Protein 2N7P (pdb70)

GO terms:
  GO:0005737 cytoplasm (C, HTP)
  GO:0036064 ciliary basal body (C, IDA)
  GO:0005515 protein binding (F, IPI)
  GO:0031461 cullin-RING ubiquitin ligase complex (C, IPI)

Structure (mmCIF, N/CA/C/O backbone):
data_2N7P
#
_entry.id   2N7P
#
loop_
_atom_site.group_PDB
_atom_site.id
_atom_site.type_symbol
_atom_site.label_atom_id
_atom_site.label_alt_id
_atom_site.label_comp_id
_atom_site.label_asym_id
_atom_site.label_entity_id
_atom_site.label_seq_id
_atom_site.pdbx_PDB_ins_code
_atom_site.Cartn_x
_atom_site.Cartn_y
_atom_site.Cartn_z
_atom_site.occupancy
_atom_site.B_iso_or_equiv
_atom_site.auth_seq_id
_atom_site.auth_comp_id
_atom_site.auth_asym_id
_atom_site.auth_atom_id
_atom_site.pdbx_PDB_model_num
ATOM 1 N N . PRO A 1 1 ? 1.341 0.000 0.000 1.00 3.00 1 PRO A N 1
ATOM 2 C CA . PRO A 1 1 ? 2.133 -0.001 -1.234 1.00 11.02 1 PRO A CA 1
ATOM 3 C C . PRO A 1 1 ? 2.035 -1.325 -1.984 1.00 43.11 1 PRO A C 1
ATOM 4 O O . PRO A 1 1 ? 1.424 -2.280 -1.503 1.00 13.44 1 PRO A O 1
ATOM 15 N N . LEU A 1 2 ? 2.642 -1.376 -3.165 1.00 34.30 2 LEU A N 1
ATOM 16 C CA . LEU A 1 2 ? 2.624 -2.585 -3.982 1.00 55.53 2 LEU A CA 1
ATOM 17 C C . LEU A 1 2 ? 3.982 -2.821 -4.635 1.00 54.43 2 LEU A C 1
ATOM 18 O O . LEU A 1 2 ? 4.214 -2.416 -5.775 1.00 1.00 2 LEU A O 1
ATOM 34 N N . THR A 1 3 ? 4.876 -3.480 -3.906 1.00 65.53 3 THR A N 1
ATOM 35 C CA . THR A 1 3 ? 6.211 -3.772 -4.414 1.00 40.12 3 THR A CA 1
ATOM 36 C C . THR A 1 3 ? 6.513 -5.264 -4.342 1.00 21.20 3 THR A C 1
ATOM 37 O O . THR A 1 3 ? 5.971 -5.977 -3.496 1.00 45.54 3 THR A O 1
ATOM 48 N N . ARG A 1 4 ? 7.381 -5.731 -5.233 1.00 63.32 4 ARG A N 1
ATOM 49 C CA . ARG A 1 4 ? 7.755 -7.140 -5.270 1.00 71.12 4 ARG A CA 1
ATOM 50 C C . ARG A 1 4 ? 8.717 -7.417 -6.421 1.00 64.24 4 ARG A C 1
ATOM 51 O O . ARG A 1 4 ? 8.368 -8.055 -7.415 1.00 3.00 4 ARG A O 1
ATOM 72 N N . PRO A 1 5 ? 9.958 -6.927 -6.287 1.00 5.25 5 PRO A N 1
ATOM 73 C CA . PRO A 1 5 ? 10.997 -7.109 -7.305 1.00 73.03 5 PRO A CA 1
ATOM 74 C C . PRO A 1 5 ? 11.472 -8.555 -7.396 1.00 44.11 5 PRO A C 1
ATOM 75 O O . PRO A 1 5 ? 10.881 -9.452 -6.795 1.00 21.01 5 PRO A O 1
ATOM 86 N N . TYR A 1 6 ? 12.544 -8.774 -8.150 1.00 53.03 6 TYR A N 1
ATOM 87 C CA . TYR A 1 6 ? 13.098 -10.112 -8.321 1.00 14.10 6 TYR A CA 1
ATOM 88 C C . TYR A 1 6 ? 14.383 -10.276 -7.516 1.00 45.15 6 TYR A C 1
ATOM 89 O O . TYR A 1 6 ? 15.095 -9.305 -7.256 1.00 1.11 6 TYR A O 1
ATOM 107 N N . LEU A 1 7 ? 14.676 -11.512 -7.126 1.00 55.41 7 LEU A N 1
ATOM 108 C CA . LEU A 1 7 ? 15.876 -11.806 -6.351 1.00 42.45 7 LEU A CA 1
ATOM 109 C C . LEU A 1 7 ? 17.126 -11.686 -7.218 1.00 0.23 7 LEU A C 1
ATOM 110 O O . LEU A 1 7 ? 17.254 -12.362 -8.238 1.00 11.43 7 LEU A O 1
ATOM 126 N N . GLY A 1 8 ? 18.047 -10.822 -6.802 1.00 44.33 8 GLY A N 1
ATOM 127 C CA . GLY A 1 8 ? 19.276 -10.631 -7.550 1.00 41.35 8 GLY A CA 1
ATOM 128 C C . GLY A 1 8 ? 20.512 -10.897 -6.714 1.00 33.12 8 GLY A C 1
ATOM 129 O O . GLY A 1 8 ? 21.609 -10.455 -7.055 1.00 52.32 8 GLY A O 1
ATOM 133 N N . PHE A 1 9 ? 20.335 -11.621 -5.613 1.00 54.15 9 PHE A N 1
ATOM 134 C CA . PHE A 1 9 ? 21.444 -11.943 -4.724 1.00 30.34 9 PHE A CA 1
ATOM 135 C C . PHE A 1 9 ? 21.629 -13.454 -4.610 1.00 15.33 9 PHE A C 1
ATOM 136 O O . PHE A 1 9 ? 20.961 -14.225 -5.299 1.00 33.04 9 PHE A O 1
ATOM 153 N N . ARG A 1 10 ? 22.540 -13.868 -3.736 1.00 32.14 10 ARG A N 1
ATOM 154 C CA . ARG A 1 10 ? 22.814 -15.285 -3.532 1.00 63.41 10 ARG A CA 1
ATOM 155 C C . ARG A 1 10 ? 22.407 -15.722 -2.128 1.00 2.22 10 ARG A C 1
ATOM 156 O O . ARG A 1 10 ? 22.591 -14.984 -1.159 1.00 61.43 10 ARG A O 1
ATOM 177 N N . VAL A 1 11 ? 21.853 -16.926 -2.025 1.00 54.41 11 VAL A N 1
ATOM 178 C CA . VAL A 1 11 ? 21.420 -17.461 -0.740 1.00 11.22 11 VAL A CA 1
ATOM 179 C C . VAL A 1 11 ? 22.023 -18.838 -0.487 1.00 75.21 11 VAL A C 1
ATOM 180 O O . VAL A 1 11 ? 21.812 -19.771 -1.262 1.00 15.23 11 VAL A O 1
ATOM 193 N N . ALA A 1 12 ? 22.774 -18.959 0.603 1.00 55.53 12 ALA A N 1
ATOM 194 C CA . ALA A 1 12 ? 23.405 -20.223 0.959 1.00 1.25 12 ALA A CA 1
ATOM 195 C C . ALA A 1 12 ? 23.008 -20.657 2.366 1.00 32.31 12 ALA A C 1
ATOM 196 O O . ALA A 1 12 ? 23.234 -19.935 3.337 1.00 54.20 12 ALA A O 1
ATOM 203 N N . VAL A 1 13 ? 22.414 -21.842 2.469 1.00 31.10 13 VAL A N 1
ATOM 204 C CA . VAL A 1 13 ? 21.985 -22.373 3.758 1.00 63.15 13 VAL A CA 1
ATOM 205 C C . VAL A 1 13 ? 23.083 -23.215 4.398 1.00 61.24 13 VAL A C 1
ATOM 206 O O . VAL A 1 13 ? 23.635 -24.117 3.768 1.00 11.04 13 VAL A O 1
ATOM 219 N N . GLY A 1 14 ? 23.395 -22.914 5.655 1.00 64.54 14 GLY A N 1
ATOM 220 C CA . GLY A 1 14 ? 24.426 -23.653 6.360 1.00 62.30 14 GLY A CA 1
ATOM 221 C C . GLY A 1 14 ? 24.325 -23.497 7.864 1.00 4.43 14 GLY A C 1
ATOM 222 O O . GLY A 1 14 ? 23.242 -23.262 8.399 1.00 12.04 14 GLY A O 1
ATOM 226 N N . ARG A 1 15 ? 25.457 -23.628 8.548 1.00 22.15 15 ARG A N 1
ATOM 227 C CA . ARG A 1 15 ? 25.491 -23.502 10.001 1.00 61.44 15 ARG A CA 1
ATOM 228 C C . ARG A 1 15 ? 26.625 -22.581 10.440 1.00 21.02 15 ARG A C 1
ATOM 229 O O . ARG A 1 15 ? 27.697 -22.568 9.835 1.00 3.53 15 ARG A O 1
ATOM 250 N N . ASP A 1 16 ? 26.380 -21.812 11.496 1.00 64.53 16 ASP A N 1
ATOM 251 C CA . ASP A 1 16 ? 27.381 -20.888 12.017 1.00 33.30 16 ASP A CA 1
ATOM 252 C C . ASP A 1 16 ? 28.100 -21.489 13.221 1.00 42.52 16 ASP A C 1
ATOM 253 O O . ASP A 1 16 ? 27.856 -22.636 13.594 1.00 52.21 16 ASP A O 1
ATOM 262 N N . SER A 1 17 ? 28.989 -20.705 13.824 1.00 61.44 17 SER A N 1
ATOM 263 C CA . SER A 1 17 ? 29.748 -21.161 14.982 1.00 20.33 17 SER A CA 1
ATOM 264 C C . SER A 1 17 ? 28.815 -21.532 16.131 1.00 21.40 17 SER A C 1
ATOM 265 O O . SER A 1 17 ? 29.153 -22.361 16.977 1.00 51.52 17 SER A O 1
ATOM 273 N N . SER A 1 18 ? 27.639 -20.913 16.154 1.00 43.11 18 SER A N 1
ATOM 274 C CA . SER A 1 18 ? 26.658 -21.174 17.200 1.00 32.22 18 SER A CA 1
ATOM 275 C C . SER A 1 18 ? 25.745 -22.334 16.812 1.00 44.31 18 SER A C 1
ATOM 276 O O . SER A 1 18 ? 25.498 -23.238 17.609 1.00 50.41 18 SER A O 1
ATOM 284 N N . GLY A 1 19 ? 25.247 -22.300 15.579 1.00 4.34 19 GLY A N 1
ATOM 285 C CA . GLY A 1 19 ? 24.368 -23.352 15.105 1.00 33.15 19 GLY A CA 1
ATOM 286 C C . GLY A 1 19 ? 22.906 -23.049 15.370 1.00 23.35 19 GLY A C 1
ATOM 287 O O . GLY A 1 19 ? 22.330 -23.539 16.343 1.00 44.11 19 GLY A O 1
ATOM 291 N N . CYS A 1 20 ? 22.305 -22.240 14.506 1.00 45.33 20 CYS A N 1
ATOM 292 C CA . CYS A 1 20 ? 20.902 -21.870 14.652 1.00 21.05 20 CYS A CA 1
ATOM 293 C C . CYS A 1 20 ? 20.206 -21.828 13.296 1.00 61.20 20 CYS A C 1
ATOM 294 O O . CYS A 1 20 ? 19.161 -21.195 13.141 1.00 61.33 20 CYS A O 1
ATOM 302 N N . THR A 1 21 ? 20.793 -22.506 12.314 1.00 2.41 21 THR A N 1
ATOM 303 C CA . THR A 1 21 ? 20.232 -22.544 10.970 1.00 53.22 21 THR A CA 1
ATOM 304 C C . THR A 1 21 ? 19.907 -21.141 10.470 1.00 51.04 21 THR A C 1
ATOM 305 O O . THR A 1 21 ? 18.793 -20.648 10.649 1.00 34.44 21 THR A O 1
ATOM 316 N N . THR A 1 22 ? 20.887 -20.501 9.839 1.00 11.55 22 THR A N 1
ATOM 317 C CA . THR A 1 22 ? 20.705 -19.154 9.313 1.00 2.43 22 THR A CA 1
ATOM 318 C C . THR A 1 22 ? 21.323 -19.017 7.926 1.00 33.23 22 THR A C 1
ATOM 319 O O . THR A 1 22 ? 22.399 -19.554 7.659 1.00 75.12 22 THR A O 1
ATOM 330 N N . LEU A 1 23 ? 20.637 -18.296 7.047 1.00 54.31 23 LEU A N 1
ATOM 331 C CA . LEU A 1 23 ? 21.119 -18.088 5.686 1.00 54.33 23 LEU A CA 1
ATOM 332 C C . LEU A 1 23 ? 21.890 -16.777 5.576 1.00 43.33 23 LEU A C 1
ATOM 333 O O . LEU A 1 23 ? 21.572 -15.799 6.253 1.00 45.03 23 LEU A O 1
ATOM 349 N N . SER A 1 24 ? 22.905 -16.763 4.717 1.00 74.33 24 SER A N 1
ATOM 350 C CA . SER A 1 24 ? 23.723 -15.573 4.519 1.00 50.33 24 SER A CA 1
ATOM 351 C C . SER A 1 24 ? 23.712 -15.143 3.055 1.00 62.32 24 SER A C 1
ATOM 352 O O . SER A 1 24 ? 23.709 -15.980 2.151 1.00 25.14 24 SER A O 1
ATOM 360 N N . ILE A 1 25 ? 23.706 -13.834 2.829 1.00 51.01 25 ILE A N 1
ATOM 361 C CA . ILE A 1 25 ? 23.696 -13.293 1.476 1.00 44.24 25 ILE A CA 1
ATOM 362 C C . ILE A 1 25 ? 25.106 -12.937 1.016 1.00 2.41 25 ILE A C 1
ATOM 363 O O . ILE A 1 25 ? 25.795 -12.142 1.655 1.00 21.24 25 ILE A O 1
ATOM 379 N N . GLN A 1 26 ? 25.527 -13.529 -0.097 1.00 2.41 26 GLN A N 1
ATOM 380 C CA . GLN A 1 26 ? 26.855 -13.272 -0.643 1.00 32.44 26 GLN A CA 1
ATOM 381 C C . GLN A 1 26 ? 26.793 -12.240 -1.763 1.00 51.41 26 GLN A C 1
ATOM 382 O O . GLN A 1 26 ? 27.688 -12.169 -2.604 1.00 4.40 26 GLN A O 1
ATOM 396 N N . GLU A 1 27 ? 25.730 -11.441 -1.768 1.00 33.55 27 GLU A N 1
ATOM 397 C CA . GLU A 1 27 ? 25.551 -10.413 -2.786 1.00 65.41 27 GLU A CA 1
ATOM 398 C C . GLU A 1 27 ? 24.918 -9.160 -2.189 1.00 70.01 27 GLU A C 1
ATOM 399 O O . GLU A 1 27 ? 24.753 -9.053 -0.974 1.00 11.12 27 GLU A O 1
ATOM 411 N N . VAL A 1 28 ? 24.565 -8.213 -3.053 1.00 64.30 28 VAL A N 1
ATOM 412 C CA . VAL A 1 28 ? 23.950 -6.967 -2.613 1.00 33.24 28 VAL A CA 1
ATOM 413 C C . VAL A 1 28 ? 22.622 -6.730 -3.322 1.00 54.54 28 VAL A C 1
ATOM 414 O O . VAL A 1 28 ? 22.589 -6.332 -4.488 1.00 24.43 28 VAL A O 1
ATOM 427 N N . THR A 1 29 ? 21.525 -6.975 -2.612 1.00 11.30 29 THR A N 1
ATOM 428 C CA . THR A 1 29 ? 20.193 -6.788 -3.173 1.00 70.25 29 THR A CA 1
ATOM 429 C C . THR A 1 29 ? 19.617 -5.432 -2.783 1.00 34.21 29 THR A C 1
ATOM 430 O O . THR A 1 29 ? 18.698 -4.930 -3.429 1.00 14.41 29 THR A O 1
ATOM 441 N N . GLN A 1 30 ? 20.163 -4.845 -1.723 1.00 32.32 30 GLN A N 1
ATOM 442 C CA . GLN A 1 30 ? 19.701 -3.546 -1.247 1.00 25.50 30 GLN A CA 1
ATOM 443 C C . GLN A 1 30 ? 20.240 -2.422 -2.125 1.00 62.25 30 GLN A C 1
ATOM 444 O O . GLN A 1 30 ? 20.972 -1.549 -1.657 1.00 33.21 30 GLN A O 1
ATOM 458 N N . THR A 1 31 ? 19.874 -2.449 -3.403 1.00 64.14 31 THR A N 1
ATOM 459 C CA . THR A 1 31 ? 20.322 -1.434 -4.348 1.00 40.40 31 THR A CA 1
ATOM 460 C C . THR A 1 31 ? 19.285 -1.205 -5.442 1.00 10.24 31 THR A C 1
ATOM 461 O O . THR A 1 31 ? 19.592 -0.647 -6.495 1.00 45.23 31 THR A O 1
ATOM 472 N N . TYR A 1 32 ? 18.056 -1.638 -5.185 1.00 31.12 32 TYR A N 1
ATOM 473 C CA . TYR A 1 32 ? 16.973 -1.482 -6.149 1.00 3.21 32 TYR A CA 1
ATOM 474 C C . TYR A 1 32 ? 15.614 -1.604 -5.466 1.00 43.15 32 TYR A C 1
ATOM 475 O O . TYR A 1 32 ? 15.500 -2.171 -4.379 1.00 51.12 32 TYR A O 1
ATOM 493 N N . THR A 1 33 ? 14.584 -1.068 -6.114 1.00 1.34 33 THR A N 1
ATOM 494 C CA . THR A 1 33 ? 13.232 -1.115 -5.571 1.00 43.00 33 THR A CA 1
ATOM 495 C C . THR A 1 33 ? 12.204 -0.709 -6.621 1.00 20.04 33 THR A C 1
ATOM 496 O O . THR A 1 33 ? 12.531 -0.551 -7.796 1.00 4.01 33 THR A O 1
ATOM 507 N N . GLY A 1 34 ? 10.958 -0.541 -6.188 1.00 10.20 34 GLY A N 1
ATOM 508 C CA . GLY A 1 34 ? 9.901 -0.154 -7.104 1.00 13.24 34 GLY A CA 1
ATOM 509 C C . GLY A 1 34 ? 8.598 0.148 -6.390 1.00 52.33 34 GLY A C 1
ATOM 510 O O . GLY A 1 34 ? 8.361 -0.336 -5.284 1.00 22.32 34 GLY A O 1
ATOM 514 N N . SER A 1 35 ? 7.751 0.953 -7.024 1.00 74.22 35 SER A N 1
ATOM 515 C CA . SER A 1 35 ? 6.467 1.324 -6.441 1.00 33.43 35 SER A CA 1
ATOM 516 C C . SER A 1 35 ? 6.664 2.190 -5.201 1.00 13.24 35 SER A C 1
ATOM 517 O O . SER A 1 35 ? 7.532 1.919 -4.372 1.00 42.55 35 SER A O 1
ATOM 525 N N . ASN A 1 36 ? 5.850 3.234 -5.081 1.00 11.14 36 ASN A N 1
ATOM 526 C CA . ASN A 1 36 ? 5.934 4.142 -3.942 1.00 41.03 36 ASN A CA 1
ATOM 527 C C . ASN A 1 36 ? 7.369 4.612 -3.727 1.00 3.43 36 ASN A C 1
ATOM 528 O O . ASN A 1 36 ? 7.802 4.821 -2.594 1.00 72.01 36 ASN A O 1
ATOM 539 N N . GLY A 1 37 ? 8.103 4.778 -4.823 1.00 42.21 37 GLY A N 1
ATOM 540 C CA . GLY A 1 37 ? 9.482 5.223 -4.733 1.00 15.31 37 GLY A CA 1
ATOM 541 C C . GLY A 1 37 ? 10.317 4.765 -5.912 1.00 11.50 37 GLY A C 1
ATOM 542 O O . GLY A 1 37 ? 10.695 5.569 -6.763 1.00 51.22 37 GLY A O 1
ATOM 546 N N . GLY A 1 38 ? 10.608 3.469 -5.962 1.00 32.14 38 GLY A N 1
ATOM 547 C CA . GLY A 1 38 ? 11.404 2.928 -7.048 1.00 54.31 38 GLY A CA 1
ATOM 548 C C . GLY A 1 38 ? 12.716 3.665 -7.227 1.00 65.41 38 GLY A C 1
ATOM 549 O O . GLY A 1 38 ? 13.235 3.762 -8.339 1.00 72.50 38 GLY A O 1
ATOM 553 N N . ALA A 1 39 ? 13.255 4.186 -6.130 1.00 10.32 39 ALA A N 1
ATOM 554 C CA . ALA A 1 39 ? 14.515 4.917 -6.171 1.00 4.33 39 ALA A CA 1
ATOM 555 C C . ALA A 1 39 ? 15.595 4.110 -6.883 1.00 24.02 39 ALA A C 1
ATOM 556 O O . ALA A 1 39 ? 16.050 4.482 -7.965 1.00 2.34 39 ALA A O 1
ATOM 563 N N . ASP A 1 40 ? 16.002 3.004 -6.269 1.00 40.22 40 ASP A N 1
ATOM 564 C CA . ASP A 1 40 ? 17.029 2.144 -6.845 1.00 60.20 40 ASP A CA 1
ATOM 565 C C . ASP A 1 40 ? 18.302 2.934 -7.131 1.00 62.11 40 ASP A C 1
ATOM 566 O O . ASP A 1 40 ? 18.451 3.527 -8.201 1.00 33.34 40 ASP A O 1
ATOM 575 N N . LEU A 1 41 ? 19.218 2.939 -6.169 1.00 31.03 41 LEU A N 1
ATOM 576 C CA . LEU A 1 41 ? 20.479 3.657 -6.316 1.00 50.33 41 LEU A CA 1
ATOM 577 C C . LEU A 1 41 ? 21.344 3.500 -5.070 1.00 2.30 41 LEU A C 1
ATOM 578 O O . LEU A 1 41 ? 22.060 4.422 -4.679 1.00 62.15 41 LEU A O 1
ATOM 594 N N . MET A 1 42 ? 21.274 2.326 -4.451 1.00 41.24 42 MET A N 1
ATOM 595 C CA . MET A 1 42 ? 22.054 2.047 -3.251 1.00 50.50 42 MET A CA 1
ATOM 596 C C . MET A 1 42 ? 21.611 2.939 -2.096 1.00 10.44 42 MET A C 1
ATOM 597 O O . MET A 1 42 ? 21.802 4.154 -2.128 1.00 3.30 42 MET A O 1
ATOM 611 N N . GLY A 1 43 ? 21.017 2.328 -1.075 1.00 63.41 43 GLY A N 1
ATOM 612 C CA . GLY A 1 43 ? 20.556 3.082 0.076 1.00 42.24 43 GLY A CA 1
ATOM 613 C C . GLY A 1 43 ? 20.496 2.240 1.335 1.00 54.24 43 GLY A C 1
ATOM 614 O O . GLY A 1 43 ? 21.284 2.417 2.264 1.00 71.23 43 GLY A O 1
ATOM 618 N N . PRO A 1 44 ? 19.540 1.300 1.377 1.00 14.42 44 PRO A N 1
ATOM 619 C CA . PRO A 1 44 ? 19.355 0.410 2.527 1.00 4.11 44 PRO A CA 1
ATOM 620 C C . PRO A 1 44 ? 20.490 -0.599 2.667 1.00 43.32 44 PRO A C 1
ATOM 621 O O . PRO A 1 44 ? 20.564 -1.331 3.653 1.00 62.43 44 PRO A O 1
ATOM 632 N N . ALA A 1 45 ? 21.373 -0.631 1.674 1.00 41.41 45 ALA A N 1
ATOM 633 C CA . ALA A 1 45 ? 22.506 -1.548 1.688 1.00 53.02 45 ALA A CA 1
ATOM 634 C C . ALA A 1 45 ? 23.569 -1.093 2.682 1.00 15.12 45 ALA A C 1
ATOM 635 O O . ALA A 1 45 ? 23.816 -1.757 3.689 1.00 15.33 45 ALA A O 1
ATOM 642 N N . PHE A 1 46 ? 24.195 0.043 2.393 1.00 64.51 46 PHE A N 1
ATOM 643 C CA . PHE A 1 46 ? 25.233 0.585 3.261 1.00 5.53 46 PHE A CA 1
ATOM 644 C C . PHE A 1 46 ? 24.627 1.176 4.531 1.00 53.13 46 PHE A C 1
ATOM 645 O O . PHE A 1 46 ? 25.192 1.053 5.617 1.00 74.31 46 PHE A O 1
ATOM 662 N N . ALA A 1 47 ? 23.473 1.819 4.384 1.00 34.41 47 ALA A N 1
ATOM 663 C CA . ALA A 1 47 ? 22.788 2.427 5.518 1.00 52.22 47 ALA A CA 1
ATOM 664 C C . ALA A 1 47 ? 22.478 1.391 6.593 1.00 53.03 47 ALA A C 1
ATOM 665 O O . ALA A 1 47 ? 22.593 1.668 7.786 1.00 33.43 47 ALA A O 1
ATOM 672 N N . ALA A 1 48 ? 22.084 0.197 6.161 1.00 15.43 48 ALA A N 1
ATOM 673 C CA . ALA A 1 48 ? 21.758 -0.880 7.087 1.00 22.31 48 ALA A CA 1
ATOM 674 C C . ALA A 1 48 ? 22.986 -1.732 7.392 1.00 40.31 48 ALA A C 1
ATOM 675 O O . ALA A 1 48 ? 22.984 -2.529 8.329 1.00 12.30 48 ALA A O 1
ATOM 682 N N . GLY A 1 49 ? 24.034 -1.558 6.593 1.00 45.32 49 GLY A N 1
ATOM 683 C CA . GLY A 1 49 ? 25.254 -2.318 6.793 1.00 3.14 49 GLY A CA 1
ATOM 684 C C . GLY A 1 49 ? 25.229 -3.654 6.078 1.00 60.00 49 GLY A C 1
ATOM 685 O O . GLY A 1 49 ? 26.173 -4.439 6.179 1.00 43.45 49 GLY A O 1
ATOM 689 N N . LEU A 1 50 ? 24.146 -3.916 5.355 1.00 51.42 50 LEU A N 1
ATOM 690 C CA . LEU A 1 50 ? 24.000 -5.168 4.620 1.00 2.44 50 LEU A CA 1
ATOM 691 C C . LEU A 1 50 ? 25.022 -5.259 3.491 1.00 14.33 50 LEU A C 1
ATOM 692 O O . LEU A 1 50 ? 25.009 -4.451 2.563 1.00 54.35 50 LEU A O 1
ATOM 708 N N . ARG A 1 51 ? 25.904 -6.249 3.577 1.00 1.30 51 ARG A N 1
ATOM 709 C CA . ARG A 1 51 ? 26.932 -6.446 2.562 1.00 31.11 51 ARG A CA 1
ATOM 710 C C . ARG A 1 51 ? 27.172 -7.932 2.313 1.00 73.40 51 ARG A C 1
ATOM 711 O O . ARG A 1 51 ? 26.683 -8.784 3.056 1.00 4.10 51 ARG A O 1
ATOM 732 N N . VAL A 1 52 ? 27.926 -8.237 1.262 1.00 45.20 52 VAL A N 1
ATOM 733 C CA . VAL A 1 52 ? 28.232 -9.620 0.915 1.00 53.42 52 VAL A CA 1
ATOM 734 C C . VAL A 1 52 ? 28.873 -10.352 2.088 1.00 45.11 52 VAL A C 1
ATOM 735 O O . VAL A 1 52 ? 29.799 -9.844 2.719 1.00 12.54 52 VAL A O 1
ATOM 748 N N . GLY A 1 53 ? 28.375 -11.551 2.374 1.00 2.02 53 GLY A N 1
ATOM 749 C CA . GLY A 1 53 ? 28.912 -12.335 3.471 1.00 3.21 53 GLY A CA 1
ATOM 750 C C . GLY A 1 53 ? 28.220 -12.040 4.787 1.00 25.43 53 GLY A C 1
ATOM 751 O O . GLY A 1 53 ? 28.701 -12.434 5.850 1.00 12.24 53 GLY A O 1
ATOM 755 N N . ASP A 1 54 ? 27.090 -11.346 4.717 1.00 5.43 54 ASP A N 1
ATOM 756 C CA . ASP A 1 54 ? 26.331 -10.998 5.913 1.00 44.21 54 ASP A CA 1
ATOM 757 C C . ASP A 1 54 ? 25.126 -11.918 6.078 1.00 21.32 54 ASP A C 1
ATOM 758 O O . ASP A 1 54 ? 24.543 -12.375 5.095 1.00 25.12 54 ASP A O 1
ATOM 767 N N . GLN A 1 55 ? 24.760 -12.186 7.327 1.00 35.33 55 GLN A N 1
ATOM 768 C CA . GLN A 1 55 ? 23.625 -13.054 7.620 1.00 12.14 55 GLN A CA 1
ATOM 769 C C . GLN A 1 55 ? 22.354 -12.237 7.829 1.00 42.51 55 GLN A C 1
ATOM 770 O O . GLN A 1 55 ? 22.257 -11.450 8.772 1.00 31.42 55 GLN A O 1
ATOM 784 N N . LEU A 1 56 ? 21.383 -12.426 6.943 1.00 33.51 56 LEU A N 1
ATOM 785 C CA . LEU A 1 56 ? 20.117 -11.706 7.030 1.00 71.44 56 LEU A CA 1
ATOM 786 C C . LEU A 1 56 ? 18.952 -12.673 7.213 1.00 74.42 56 LEU A C 1
ATOM 787 O O . LEU A 1 56 ? 18.538 -13.350 6.271 1.00 44.22 56 LEU A O 1
ATOM 803 N N . VAL A 1 57 ? 18.424 -12.732 8.432 1.00 61.35 57 VAL A N 1
ATOM 804 C CA . VAL A 1 57 ? 17.304 -13.614 8.738 1.00 51.21 57 VAL A CA 1
ATOM 805 C C . VAL A 1 57 ? 16.006 -12.826 8.874 1.00 11.11 57 VAL A C 1
ATOM 806 O O . VAL A 1 57 ? 14.947 -13.274 8.435 1.00 72.13 57 VAL A O 1
ATOM 819 N N . ARG A 1 58 ? 16.096 -11.649 9.485 1.00 33.24 58 ARG A N 1
ATOM 820 C CA . ARG A 1 58 ? 14.928 -10.798 9.680 1.00 30.43 58 ARG A CA 1
ATOM 821 C C . ARG A 1 58 ? 13.907 -11.477 10.589 1.00 53.42 58 ARG A C 1
ATOM 822 O O . ARG A 1 58 ? 12.752 -11.057 10.664 1.00 13.22 58 ARG A O 1
ATOM 843 N N . PHE A 1 59 ? 14.340 -12.528 11.277 1.00 43.24 59 PHE A N 1
ATOM 844 C CA . PHE A 1 59 ? 13.464 -13.265 12.179 1.00 72.41 59 PHE A CA 1
ATOM 845 C C . PHE A 1 59 ? 14.217 -13.703 13.432 1.00 71.03 59 PHE A C 1
ATOM 846 O O . PHE A 1 59 ? 15.292 -14.295 13.347 1.00 22.53 59 PHE A O 1
ATOM 863 N N . ALA A 1 60 ? 13.644 -13.406 14.593 1.00 11.24 60 ALA A N 1
ATOM 864 C CA . ALA A 1 60 ? 14.259 -13.769 15.864 1.00 62.11 60 ALA A CA 1
ATOM 865 C C . ALA A 1 60 ? 14.637 -15.246 15.888 1.00 21.32 60 ALA A C 1
ATOM 866 O O . ALA A 1 60 ? 13.920 -16.089 15.351 1.00 30.54 60 ALA A O 1
ATOM 873 N N . GLY A 1 61 ? 15.769 -15.553 16.515 1.00 44.35 61 GLY A N 1
ATOM 874 C CA . GLY A 1 61 ? 16.223 -16.929 16.596 1.00 0.30 61 GLY A CA 1
ATOM 875 C C . GLY A 1 61 ? 17.345 -17.228 15.622 1.00 4.21 61 GLY A C 1
ATOM 876 O O . GLY A 1 61 ? 17.925 -18.314 15.647 1.00 51.15 61 GLY A O 1
ATOM 880 N N . TYR A 1 62 ? 17.652 -16.264 14.762 1.00 42.35 62 TYR A N 1
ATOM 881 C CA . TYR A 1 62 ? 18.710 -16.431 13.772 1.00 51.41 62 TYR A CA 1
ATOM 882 C C . TYR A 1 62 ? 18.354 -17.529 12.775 1.00 64.14 62 TYR A C 1
ATOM 883 O O . TYR A 1 62 ? 18.992 -18.582 12.738 1.00 35.44 62 TYR A O 1
ATOM 901 N N . THR A 1 63 ? 17.331 -17.275 11.964 1.00 24.22 63 THR A N 1
ATOM 902 C CA . THR A 1 63 ? 16.889 -18.241 10.966 1.00 2.31 63 THR A CA 1
ATOM 903 C C . THR A 1 63 ? 15.833 -17.637 10.047 1.00 21.13 63 THR A C 1
ATOM 904 O O . THR A 1 63 ? 15.054 -16.778 10.460 1.00 1.14 63 THR A O 1
ATOM 915 N N . VAL A 1 64 ? 15.812 -18.092 8.799 1.00 75.53 64 VAL A N 1
ATOM 916 C CA . VAL A 1 64 ? 14.849 -17.598 7.821 1.00 21.32 64 VAL A CA 1
ATOM 917 C C . VAL A 1 64 ? 14.481 -18.683 6.815 1.00 20.24 64 VAL A C 1
ATOM 918 O O . VAL A 1 64 ? 15.251 -19.616 6.581 1.00 54.32 64 VAL A O 1
ATOM 931 N N . THR A 1 65 ? 13.298 -18.556 6.222 1.00 42.21 65 THR A N 1
ATOM 932 C CA . THR A 1 65 ? 12.827 -19.525 5.241 1.00 32.32 65 THR A CA 1
ATOM 933 C C . THR A 1 65 ? 13.695 -19.507 3.988 1.00 11.33 65 THR A C 1
ATOM 934 O O . THR A 1 65 ? 14.522 -20.394 3.783 1.00 61.12 65 THR A O 1
ATOM 945 N N . GLU A 1 66 ? 13.501 -18.490 3.155 1.00 41.54 66 GLU A N 1
ATOM 946 C CA . GLU A 1 66 ? 14.268 -18.357 1.921 1.00 13.13 66 GLU A CA 1
ATOM 947 C C . GLU A 1 66 ? 14.313 -16.902 1.462 1.00 34.24 66 GLU A C 1
ATOM 948 O O . GLU A 1 66 ? 13.912 -15.996 2.194 1.00 53.21 66 GLU A O 1
ATOM 960 N N . LEU A 1 67 ? 14.804 -16.686 0.247 1.00 34.51 67 LEU A N 1
ATOM 961 C CA . LEU A 1 67 ? 14.902 -15.342 -0.311 1.00 21.12 67 LEU A CA 1
ATOM 962 C C . LEU A 1 67 ? 13.517 -14.742 -0.534 1.00 25.24 67 LEU A C 1
ATOM 963 O O . LEU A 1 67 ? 13.333 -13.530 -0.436 1.00 54.51 67 LEU A O 1
ATOM 979 N N . ALA A 1 68 ? 12.547 -15.600 -0.831 1.00 64.43 68 ALA A N 1
ATOM 980 C CA . ALA A 1 68 ? 11.179 -15.156 -1.064 1.00 12.25 68 ALA A CA 1
ATOM 981 C C . ALA A 1 68 ? 10.636 -14.396 0.142 1.00 4.02 68 ALA A C 1
ATOM 982 O O . ALA A 1 68 ? 9.938 -13.394 -0.007 1.00 11.23 68 ALA A O 1
ATOM 989 N N . ALA A 1 69 ? 10.962 -14.880 1.336 1.00 30.13 69 ALA A N 1
ATOM 990 C CA . ALA A 1 69 ? 10.508 -14.245 2.568 1.00 63.44 69 ALA A CA 1
ATOM 991 C C . ALA A 1 69 ? 11.172 -12.887 2.762 1.00 43.53 69 ALA A C 1
ATOM 992 O O . ALA A 1 69 ? 10.523 -11.918 3.157 1.00 41.11 69 ALA A O 1
ATOM 999 N N . PHE A 1 70 ? 12.470 -12.822 2.482 1.00 11.11 70 PHE A N 1
ATOM 1000 C CA . PHE A 1 70 ? 13.222 -11.581 2.628 1.00 64.32 70 PHE A CA 1
ATOM 1001 C C . PHE A 1 70 ? 12.775 -10.550 1.596 1.00 5.31 70 PHE A C 1
ATOM 1002 O O . PHE A 1 70 ? 12.764 -9.350 1.868 1.00 53.15 70 PHE A O 1
ATOM 1019 N N . ASN A 1 71 ? 12.409 -11.027 0.411 1.00 31.11 71 ASN A N 1
ATOM 1020 C CA . ASN A 1 71 ? 11.962 -10.147 -0.663 1.00 21.05 71 ASN A CA 1
ATOM 1021 C C . ASN A 1 71 ? 10.569 -9.598 -0.372 1.00 33.14 71 ASN A C 1
ATOM 1022 O O . ASN A 1 71 ? 10.244 -8.469 -0.740 1.00 50.24 71 ASN A O 1
ATOM 1033 N N . THR A 1 72 ? 9.748 -10.405 0.293 1.00 15.04 72 THR A N 1
ATOM 1034 C CA . THR A 1 72 ? 8.389 -10.001 0.634 1.00 61.42 72 THR A CA 1
ATOM 1035 C C . THR A 1 72 ? 8.387 -8.972 1.758 1.00 51.42 72 THR A C 1
ATOM 1036 O O . THR A 1 72 ? 7.673 -7.970 1.695 1.00 63.52 72 THR A O 1
ATOM 1047 N N . VAL A 1 73 ? 9.190 -9.223 2.786 1.00 25.34 73 VAL A N 1
ATOM 1048 C CA . VAL A 1 73 ? 9.282 -8.317 3.924 1.00 4.54 73 VAL A CA 1
ATOM 1049 C C . VAL A 1 73 ? 9.886 -6.978 3.513 1.00 32.23 73 VAL A C 1
ATOM 1050 O O . VAL A 1 73 ? 9.402 -5.918 3.911 1.00 74.34 73 VAL A O 1
ATOM 1063 N N . VAL A 1 74 ? 10.947 -7.034 2.714 1.00 14.11 74 VAL A N 1
ATOM 1064 C CA . VAL A 1 74 ? 11.616 -5.826 2.247 1.00 42.00 74 VAL A CA 1
ATOM 1065 C C . VAL A 1 74 ? 10.735 -5.051 1.274 1.00 43.33 74 VAL A C 1
ATOM 1066 O O . VAL A 1 74 ? 10.720 -3.820 1.280 1.00 71.34 74 VAL A O 1
ATOM 1079 N N . ALA A 1 75 ? 10.002 -5.780 0.438 1.00 2.55 75 ALA A N 1
ATOM 1080 C CA . ALA A 1 75 ? 9.116 -5.160 -0.539 1.00 62.55 75 ALA A CA 1
ATOM 1081 C C . ALA A 1 75 ? 7.878 -4.578 0.133 1.00 34.20 75 ALA A C 1
ATOM 1082 O O . ALA A 1 75 ? 7.436 -3.479 -0.203 1.00 60.21 75 ALA A O 1
ATOM 1089 N N . ARG A 1 76 ? 7.321 -5.322 1.084 1.00 42.24 76 ARG A N 1
ATOM 1090 C CA . ARG A 1 76 ? 6.132 -4.880 1.802 1.00 41.53 76 ARG A CA 1
ATOM 1091 C C . ARG A 1 76 ? 6.328 -3.475 2.364 1.00 12.33 76 ARG A C 1
ATOM 1092 O O . ARG A 1 76 ? 5.383 -2.688 2.441 1.00 24.12 76 ARG A O 1
ATOM 1113 N N . HIS A 1 77 ? 7.560 -3.166 2.757 1.00 32.40 77 HIS A N 1
ATOM 1114 C CA . HIS A 1 77 ? 7.880 -1.856 3.313 1.00 74.23 77 HIS A CA 1
ATOM 1115 C C . HIS A 1 77 ? 8.685 -1.026 2.318 1.00 61.02 77 HIS A C 1
ATOM 1116 O O . HIS A 1 77 ? 9.865 -1.290 2.085 1.00 73.23 77 HIS A O 1
ATOM 1130 N N . VAL A 1 78 ? 8.040 -0.022 1.733 1.00 13.32 78 VAL A N 1
ATOM 1131 C CA . VAL A 1 78 ? 8.696 0.847 0.764 1.00 51.43 78 VAL A CA 1
ATOM 1132 C C . VAL A 1 78 ? 8.567 2.313 1.164 1.00 71.14 78 VAL A C 1
ATOM 1133 O O . VAL A 1 78 ? 8.345 3.180 0.319 1.00 52.24 78 VAL A O 1
ATOM 1146 N N . ARG A 1 79 ? 8.708 2.582 2.457 1.00 2.13 79 ARG A N 1
ATOM 1147 C CA . ARG A 1 79 ? 8.607 3.943 2.970 1.00 52.20 79 ARG A CA 1
ATOM 1148 C C . ARG A 1 79 ? 9.895 4.719 2.712 1.00 63.31 79 ARG A C 1
ATOM 1149 O O . ARG A 1 79 ? 10.957 4.144 2.472 1.00 62.05 79 ARG A O 1
ATOM 1170 N N . PRO A 1 80 ? 9.802 6.056 2.762 1.00 74.21 80 PRO A N 1
ATOM 1171 C CA . PRO A 1 80 ? 10.950 6.939 2.536 1.00 32.22 80 PRO A CA 1
ATOM 1172 C C . PRO A 1 80 ? 11.966 6.870 3.671 1.00 60.30 80 PRO A C 1
ATOM 1173 O O . PRO A 1 80 ? 13.036 7.474 3.596 1.00 21.42 80 PRO A O 1
ATOM 1184 N N . SER A 1 81 ? 11.625 6.130 4.721 1.00 75.52 81 SER A N 1
ATOM 1185 C CA . SER A 1 81 ? 12.506 5.984 5.873 1.00 4.41 81 SER A CA 1
ATOM 1186 C C . SER A 1 81 ? 11.885 5.065 6.920 1.00 10.34 81 SER A C 1
ATOM 1187 O O . SER A 1 81 ? 11.754 5.435 8.087 1.00 70.31 81 SER A O 1
ATOM 1195 N N . ALA A 1 82 ? 11.504 3.866 6.494 1.00 31.42 82 ALA A N 1
ATOM 1196 C CA . ALA A 1 82 ? 10.898 2.892 7.394 1.00 1.01 82 ALA A CA 1
ATOM 1197 C C . ALA A 1 82 ? 11.961 2.161 8.208 1.00 54.12 82 ALA A C 1
ATOM 1198 O O . ALA A 1 82 ? 12.948 1.671 7.660 1.00 73.14 82 ALA A O 1
ATOM 1205 N N . SER A 1 83 ? 11.752 2.093 9.519 1.00 62.52 83 SER A N 1
ATOM 1206 C CA . SER A 1 83 ? 12.695 1.425 10.409 1.00 40.12 83 SER A CA 1
ATOM 1207 C C . SER A 1 83 ? 12.136 0.089 10.889 1.00 0.44 83 SER A C 1
ATOM 1208 O O . SER A 1 83 ? 11.237 0.047 11.730 1.00 24.22 83 SER A O 1
ATOM 1216 N N . ILE A 1 84 ? 12.674 -0.999 10.349 1.00 4.33 84 ILE A N 1
ATOM 1217 C CA . ILE A 1 84 ? 12.231 -2.336 10.723 1.00 11.11 84 ILE A CA 1
ATOM 1218 C C . ILE A 1 84 ? 13.347 -3.113 11.413 1.00 42.40 84 ILE A C 1
ATOM 1219 O O . ILE A 1 84 ? 14.485 -3.160 10.945 1.00 21.02 84 ILE A O 1
ATOM 1235 N N . PRO A 1 85 ? 13.016 -3.739 12.552 1.00 0.51 85 PRO A N 1
ATOM 1236 C CA . PRO A 1 85 ? 13.976 -4.527 13.330 1.00 62.20 85 PRO A CA 1
ATOM 1237 C C . PRO A 1 85 ? 14.375 -5.817 12.622 1.00 30.50 85 PRO A C 1
ATOM 1238 O O . PRO A 1 85 ? 13.543 -6.696 12.396 1.00 52.04 85 PRO A O 1
ATOM 1249 N N . VAL A 1 86 ? 15.654 -5.926 12.275 1.00 55.23 86 VAL A N 1
ATOM 1250 C CA . VAL A 1 86 ? 16.163 -7.110 11.594 1.00 41.03 86 VAL A CA 1
ATOM 1251 C C . VAL A 1 86 ? 17.340 -7.715 12.350 1.00 21.33 86 VAL A C 1
ATOM 1252 O O . VAL A 1 86 ? 18.246 -7.003 12.784 1.00 34.12 86 VAL A O 1
ATOM 1265 N N . VAL A 1 87 ? 17.321 -9.035 12.505 1.00 62.41 87 VAL A N 1
ATOM 1266 C CA . VAL A 1 87 ? 18.388 -9.738 13.208 1.00 71.10 87 VAL A CA 1
ATOM 1267 C C . VAL A 1 87 ? 19.502 -10.146 12.250 1.00 35.22 87 VAL A C 1
ATOM 1268 O O . VAL A 1 87 ? 19.251 -10.774 11.221 1.00 21.33 87 VAL A O 1
ATOM 1281 N N . PHE A 1 88 ? 20.733 -9.785 12.595 1.00 21.54 88 PHE A N 1
ATOM 1282 C CA . PHE A 1 88 ? 21.887 -10.114 11.766 1.00 53.41 88 PHE A CA 1
ATOM 1283 C C . PHE A 1 88 ? 22.928 -10.891 12.565 1.00 32.44 88 PHE A C 1
ATOM 1284 O O . PHE A 1 88 ? 23.031 -10.741 13.783 1.00 51.12 88 PHE A O 1
ATOM 1301 N N . SER A 1 89 ? 23.697 -11.724 11.871 1.00 22.05 89 SER A N 1
ATOM 1302 C CA . SER A 1 89 ? 24.728 -12.529 12.516 1.00 33.52 89 SER A CA 1
ATOM 1303 C C . SER A 1 89 ? 26.030 -12.481 11.723 1.00 23.14 89 SER A C 1
ATOM 1304 O O . SER A 1 89 ? 26.020 -12.372 10.497 1.00 13.42 89 SER A O 1
ATOM 1312 N N . ARG A 1 90 ? 27.151 -12.564 12.433 1.00 50.50 90 ARG A N 1
ATOM 1313 C CA . ARG A 1 90 ? 28.462 -12.528 11.797 1.00 44.00 90 ARG A CA 1
ATOM 1314 C C . ARG A 1 90 ? 29.231 -13.819 12.064 1.00 43.40 90 ARG A C 1
ATOM 1315 O O . ARG A 1 90 ? 30.180 -13.837 12.849 1.00 54.12 90 ARG A O 1
ATOM 1336 N N . ASP A 1 91 ? 28.815 -14.896 11.407 1.00 44.54 91 ASP A N 1
ATOM 1337 C CA . ASP A 1 91 ? 29.465 -16.191 11.572 1.00 10.43 91 ASP A CA 1
ATOM 1338 C C . ASP A 1 91 ? 29.313 -16.696 13.004 1.00 52.24 91 ASP A C 1
ATOM 1339 O O . ASP A 1 91 ? 30.293 -17.058 13.652 1.00 22.33 91 ASP A O 1
ATOM 1348 N N . GLY A 1 92 ? 28.076 -16.716 13.491 1.00 54.53 92 GLY A N 1
ATOM 1349 C CA . GLY A 1 92 ? 27.818 -17.177 14.842 1.00 12.54 92 GLY A CA 1
ATOM 1350 C C . GLY A 1 92 ? 27.619 -16.033 15.817 1.00 2.20 92 GLY A C 1
ATOM 1351 O O . GLY A 1 92 ? 27.047 -16.215 16.892 1.00 65.51 92 GLY A O 1
ATOM 1355 N N . VAL A 1 93 ? 28.094 -14.849 15.443 1.00 40.14 93 VAL A N 1
ATOM 1356 C CA . VAL A 1 93 ? 27.966 -13.671 16.292 1.00 44.32 93 VAL A CA 1
ATOM 1357 C C . VAL A 1 93 ? 26.513 -13.221 16.393 1.00 42.23 93 VAL A C 1
ATOM 1358 O O . VAL A 1 93 ? 25.748 -13.338 15.436 1.00 73.43 93 VAL A O 1
ATOM 1371 N N . VAL A 1 94 ? 26.139 -12.704 17.559 1.00 70.21 94 VAL A N 1
ATOM 1372 C CA . VAL A 1 94 ? 24.777 -12.234 17.785 1.00 24.52 94 VAL A CA 1
ATOM 1373 C C . VAL A 1 94 ? 24.741 -10.721 17.969 1.00 63.43 94 VAL A C 1
ATOM 1374 O O . VAL A 1 94 ? 25.263 -10.193 18.950 1.00 13.40 94 VAL A O 1
ATOM 1387 N N . MET A 1 95 ? 24.122 -10.030 17.018 1.00 71.24 95 MET A N 1
ATOM 1388 C CA . MET A 1 95 ? 24.016 -8.577 17.075 1.00 2.25 95 MET A CA 1
ATOM 1389 C C . MET A 1 95 ? 22.725 -8.099 16.419 1.00 33.13 95 MET A C 1
ATOM 1390 O O . MET A 1 95 ? 22.196 -8.753 15.520 1.00 13.52 95 MET A O 1
ATOM 1404 N N . SER A 1 96 ? 22.222 -6.956 16.875 1.00 22.00 96 SER A N 1
ATOM 1405 C CA . SER A 1 96 ? 20.990 -6.393 16.335 1.00 62.33 96 SER A CA 1
ATOM 1406 C C . SER A 1 96 ? 21.279 -5.140 15.515 1.00 44.42 96 SER A C 1
ATOM 1407 O O . SER A 1 96 ? 22.076 -4.292 15.916 1.00 24.34 96 SER A O 1
ATOM 1415 N N . ALA A 1 97 ? 20.625 -5.030 14.363 1.00 3.52 97 ALA A N 1
ATOM 1416 C CA . ALA A 1 97 ? 20.810 -3.879 13.487 1.00 72.42 97 ALA A CA 1
ATOM 1417 C C . ALA A 1 97 ? 19.486 -3.442 12.869 1.00 11.25 97 ALA A C 1
ATOM 1418 O O . ALA A 1 97 ? 18.669 -4.273 12.471 1.00 21.01 97 ALA A O 1
ATOM 1425 N N . THR A 1 98 ? 19.278 -2.131 12.793 1.00 3.22 98 THR A N 1
ATOM 1426 C CA . THR A 1 98 ? 18.053 -1.583 12.226 1.00 13.21 98 THR A CA 1
ATOM 1427 C C . THR A 1 98 ? 18.259 -1.161 10.776 1.00 53.41 98 THR A C 1
ATOM 1428 O O . THR A 1 98 ? 19.145 -0.361 10.472 1.00 31.34 98 THR A O 1
ATOM 1439 N N . ILE A 1 99 ? 17.435 -1.701 9.885 1.00 61.45 99 ILE A N 1
ATOM 1440 C CA . ILE A 1 99 ? 17.527 -1.378 8.466 1.00 33.41 99 ILE A CA 1
ATOM 1441 C C . ILE A 1 99 ? 16.629 -0.197 8.112 1.00 24.41 99 ILE A C 1
ATOM 1442 O O . ILE A 1 99 ? 15.425 -0.220 8.368 1.00 43.12 99 ILE A O 1
ATOM 1458 N N . VAL A 1 100 ? 17.224 0.834 7.520 1.00 33.13 100 VAL A N 1
ATOM 1459 C CA . VAL A 1 100 ? 16.478 2.024 7.128 1.00 61.33 100 VAL A CA 1
ATOM 1460 C C . VAL A 1 100 ? 16.360 2.123 5.611 1.00 31.30 100 VAL A C 1
ATOM 1461 O O . VAL A 1 100 ? 17.272 2.600 4.936 1.00 22.31 100 VAL A O 1
ATOM 1474 N N . VAL A 1 101 ? 15.229 1.669 5.080 1.00 32.22 101 VAL A N 1
ATOM 1475 C CA . VAL A 1 101 ? 14.989 1.707 3.643 1.00 45.45 101 VAL A CA 1
ATOM 1476 C C . VAL A 1 101 ? 14.266 2.987 3.240 1.00 14.31 101 VAL A C 1
ATOM 1477 O O . VAL A 1 101 ? 13.097 3.182 3.571 1.00 11.31 101 VAL A O 1
ATOM 1490 N N . GLY A 1 102 ? 14.969 3.858 2.522 1.00 10.14 102 GLY A N 1
ATOM 1491 C CA . GLY A 1 102 ? 14.377 5.109 2.086 1.00 40.13 102 GLY A CA 1
ATOM 1492 C C . GLY A 1 102 ? 14.170 5.160 0.585 1.00 62.11 102 GLY A C 1
ATOM 1493 O O . GLY A 1 102 ? 15.118 5.367 -0.171 1.00 64.25 102 GLY A O 1
ATOM 1497 N N . GLU A 1 103 ? 12.927 4.969 0.153 1.00 23.05 103 GLU A N 1
ATOM 1498 C CA . GLU A 1 103 ? 12.601 4.992 -1.267 1.00 72.35 103 GLU A CA 1
ATOM 1499 C C . GLU A 1 103 ? 12.525 6.425 -1.785 1.00 41.15 103 GLU A C 1
ATOM 1500 O O . GLU A 1 103 ? 12.984 7.360 -1.128 1.00 44.10 103 GLU A O 1
ATOM 1512 N N . LEU A 1 104 ? 11.943 6.590 -2.968 1.00 42.42 104 LEU A N 1
ATOM 1513 C CA . LEU A 1 104 ? 11.807 7.909 -3.576 1.00 41.52 104 LEU A CA 1
ATOM 1514 C C . LEU A 1 104 ? 13.174 8.539 -3.822 1.00 44.42 104 LEU A C 1
ATOM 1515 O O . LEU A 1 104 ? 14.194 8.035 -3.353 1.00 72.53 104 LEU A O 1
ATOM 1531 N N . GLU A 1 105 ? 13.187 9.646 -4.559 1.00 34.11 105 GLU A N 1
ATOM 1532 C CA . GLU A 1 105 ? 14.429 10.345 -4.865 1.00 40.14 105 GLU A CA 1
ATOM 1533 C C . GLU A 1 105 ? 14.652 11.506 -3.900 1.00 65.22 105 GLU A C 1
ATOM 1534 O O . GLU A 1 105 ? 13.727 12.257 -3.593 1.00 25.32 105 GLU A O 1
ATOM 1546 N N . PRO A 1 1 ? 3.209 -1.008 -2.886 1.00 71.12 1 PRO A N 2
ATOM 1547 C CA . PRO A 1 1 ? 4.385 -1.700 -3.424 1.00 15.53 1 PRO A CA 2
ATOM 1548 C C . PRO A 1 1 ? 4.021 -2.691 -4.524 1.00 23.24 1 PRO A C 2
ATOM 1549 O O . PRO A 1 1 ? 3.178 -3.568 -4.330 1.00 12.34 1 PRO A O 2
ATOM 1560 N N . LEU A 1 2 ? 4.663 -2.548 -5.678 1.00 73.10 2 LEU A N 2
ATOM 1561 C CA . LEU A 1 2 ? 4.407 -3.432 -6.810 1.00 24.42 2 LEU A CA 2
ATOM 1562 C C . LEU A 1 2 ? 5.592 -4.363 -7.052 1.00 14.21 2 LEU A C 2
ATOM 1563 O O . LEU A 1 2 ? 6.218 -4.327 -8.112 1.00 12.33 2 LEU A O 2
ATOM 1579 N N . THR A 1 3 ? 5.893 -5.198 -6.063 1.00 22.43 3 THR A N 2
ATOM 1580 C CA . THR A 1 3 ? 7.001 -6.139 -6.168 1.00 21.40 3 THR A CA 2
ATOM 1581 C C . THR A 1 3 ? 6.548 -7.454 -6.792 1.00 21.31 3 THR A C 2
ATOM 1582 O O . THR A 1 3 ? 5.351 -7.714 -6.915 1.00 40.25 3 THR A O 2
ATOM 1593 N N . ARG A 1 4 ? 7.512 -8.281 -7.183 1.00 61.32 4 ARG A N 2
ATOM 1594 C CA . ARG A 1 4 ? 7.212 -9.570 -7.795 1.00 75.01 4 ARG A CA 2
ATOM 1595 C C . ARG A 1 4 ? 8.181 -10.643 -7.308 1.00 2.33 4 ARG A C 2
ATOM 1596 O O . ARG A 1 4 ? 9.285 -10.353 -6.846 1.00 42.10 4 ARG A O 2
ATOM 1617 N N . PRO A 1 5 ? 7.761 -11.912 -7.411 1.00 73.14 5 PRO A N 2
ATOM 1618 C CA . PRO A 1 5 ? 8.576 -13.054 -6.987 1.00 5.55 5 PRO A CA 2
ATOM 1619 C C . PRO A 1 5 ? 9.781 -13.275 -7.895 1.00 20.21 5 PRO A C 2
ATOM 1620 O O . PRO A 1 5 ? 9.812 -14.223 -8.680 1.00 65.10 5 PRO A O 2
ATOM 1631 N N . TYR A 1 6 ? 10.770 -12.396 -7.783 1.00 24.14 6 TYR A N 2
ATOM 1632 C CA . TYR A 1 6 ? 11.977 -12.495 -8.596 1.00 33.04 6 TYR A CA 2
ATOM 1633 C C . TYR A 1 6 ? 13.223 -12.541 -7.717 1.00 63.53 6 TYR A C 2
ATOM 1634 O O . TYR A 1 6 ? 13.291 -11.881 -6.680 1.00 23.34 6 TYR A O 2
ATOM 1652 N N . LEU A 1 7 ? 14.208 -13.326 -8.141 1.00 3.31 7 LEU A N 2
ATOM 1653 C CA . LEU A 1 7 ? 15.455 -13.459 -7.395 1.00 33.34 7 LEU A CA 2
ATOM 1654 C C . LEU A 1 7 ? 16.512 -12.497 -7.924 1.00 44.54 7 LEU A C 2
ATOM 1655 O O . LEU A 1 7 ? 16.857 -12.525 -9.105 1.00 62.30 7 LEU A O 2
ATOM 1671 N N . GLY A 1 8 ? 17.026 -11.645 -7.042 1.00 12.05 8 GLY A N 2
ATOM 1672 C CA . GLY A 1 8 ? 18.041 -10.687 -7.439 1.00 12.23 8 GLY A CA 2
ATOM 1673 C C . GLY A 1 8 ? 19.338 -10.867 -6.676 1.00 65.43 8 GLY A C 2
ATOM 1674 O O . GLY A 1 8 ? 20.221 -10.010 -6.726 1.00 14.10 8 GLY A O 2
ATOM 1678 N N . PHE A 1 9 ? 19.456 -11.985 -5.967 1.00 73.12 9 PHE A N 2
ATOM 1679 C CA . PHE A 1 9 ? 20.654 -12.274 -5.188 1.00 62.35 9 PHE A CA 2
ATOM 1680 C C . PHE A 1 9 ? 20.751 -13.764 -4.873 1.00 3.05 9 PHE A C 2
ATOM 1681 O O . PHE A 1 9 ? 19.856 -14.540 -5.208 1.00 24.10 9 PHE A O 2
ATOM 1698 N N . ARG A 1 10 ? 21.844 -14.156 -4.226 1.00 2.43 10 ARG A N 2
ATOM 1699 C CA . ARG A 1 10 ? 22.060 -15.552 -3.866 1.00 11.23 10 ARG A CA 2
ATOM 1700 C C . ARG A 1 10 ? 22.046 -15.731 -2.350 1.00 74.15 10 ARG A C 2
ATOM 1701 O O . ARG A 1 10 ? 22.259 -14.779 -1.600 1.00 11.20 10 ARG A O 2
ATOM 1722 N N . VAL A 1 11 ? 21.792 -16.958 -1.907 1.00 60.43 11 VAL A N 2
ATOM 1723 C CA . VAL A 1 11 ? 21.750 -17.263 -0.482 1.00 62.21 11 VAL A CA 2
ATOM 1724 C C . VAL A 1 11 ? 22.087 -18.727 -0.223 1.00 60.31 11 VAL A C 2
ATOM 1725 O O . VAL A 1 11 ? 21.504 -19.626 -0.830 1.00 4.52 11 VAL A O 2
ATOM 1738 N N . ALA A 1 12 ? 23.031 -18.960 0.683 1.00 62.34 12 ALA A N 2
ATOM 1739 C CA . ALA A 1 12 ? 23.444 -20.316 1.024 1.00 2.23 12 ALA A CA 2
ATOM 1740 C C . ALA A 1 12 ? 23.003 -20.685 2.437 1.00 53.35 12 ALA A C 2
ATOM 1741 O O . ALA A 1 12 ? 23.363 -20.016 3.405 1.00 3.02 12 ALA A O 2
ATOM 1748 N N . VAL A 1 13 ? 22.219 -21.753 2.547 1.00 42.14 13 VAL A N 2
ATOM 1749 C CA . VAL A 1 13 ? 21.728 -22.211 3.841 1.00 45.01 13 VAL A CA 2
ATOM 1750 C C . VAL A 1 13 ? 22.702 -23.195 4.481 1.00 52.52 13 VAL A C 2
ATOM 1751 O O . VAL A 1 13 ? 23.008 -24.241 3.911 1.00 44.45 13 VAL A O 2
ATOM 1764 N N . GLY A 1 14 ? 23.185 -22.851 5.671 1.00 32.22 14 GLY A N 2
ATOM 1765 C CA . GLY A 1 14 ? 24.119 -23.715 6.370 1.00 55.20 14 GLY A CA 2
ATOM 1766 C C . GLY A 1 14 ? 24.174 -23.426 7.857 1.00 33.10 14 GLY A C 2
ATOM 1767 O O . GLY A 1 14 ? 23.157 -23.105 8.472 1.00 52.41 14 GLY A O 2
ATOM 1771 N N . ARG A 1 15 ? 25.364 -23.542 8.437 1.00 72.40 15 ARG A N 2
ATOM 1772 C CA . ARG A 1 15 ? 25.547 -23.294 9.862 1.00 72.31 15 ARG A CA 2
ATOM 1773 C C . ARG A 1 15 ? 26.757 -22.398 10.107 1.00 42.13 15 ARG A C 2
ATOM 1774 O O . ARG A 1 15 ? 27.761 -22.486 9.399 1.00 54.23 15 ARG A O 2
ATOM 1795 N N . ASP A 1 16 ? 26.655 -21.536 11.113 1.00 71.34 16 ASP A N 2
ATOM 1796 C CA . ASP A 1 16 ? 27.741 -20.624 11.451 1.00 10.03 16 ASP A CA 2
ATOM 1797 C C . ASP A 1 16 ? 28.559 -21.163 12.621 1.00 72.22 16 ASP A C 2
ATOM 1798 O O . ASP A 1 16 ? 28.322 -22.273 13.097 1.00 62.41 16 ASP A O 2
ATOM 1807 N N . SER A 1 17 ? 29.522 -20.370 13.078 1.00 3.11 17 SER A N 2
ATOM 1808 C CA . SER A 1 17 ? 30.379 -20.770 14.189 1.00 53.54 17 SER A CA 2
ATOM 1809 C C . SER A 1 17 ? 29.545 -21.149 15.409 1.00 52.53 17 SER A C 2
ATOM 1810 O O . SER A 1 17 ? 29.981 -21.929 16.255 1.00 45.42 17 SER A O 2
ATOM 1818 N N . SER A 1 18 ? 28.341 -20.590 15.492 1.00 65.02 18 SER A N 2
ATOM 1819 C CA . SER A 1 18 ? 27.446 -20.865 16.610 1.00 65.54 18 SER A CA 2
ATOM 1820 C C . SER A 1 18 ? 26.562 -22.072 16.312 1.00 35.25 18 SER A C 2
ATOM 1821 O O . SER A 1 18 ? 26.589 -23.069 17.033 1.00 63.01 18 SER A O 2
ATOM 1829 N N . GLY A 1 19 ? 25.776 -21.973 15.244 1.00 33.44 19 GLY A N 2
ATOM 1830 C CA . GLY A 1 19 ? 24.893 -23.063 14.870 1.00 51.54 19 GLY A CA 2
ATOM 1831 C C . GLY A 1 19 ? 23.437 -22.752 15.153 1.00 34.20 19 GLY A C 2
ATOM 1832 O O . GLY A 1 19 ? 22.815 -23.385 16.008 1.00 41.13 19 GLY A O 2
ATOM 1836 N N . CYS A 1 20 ? 22.891 -21.776 14.437 1.00 43.44 20 CYS A N 2
ATOM 1837 C CA . CYS A 1 20 ? 21.499 -21.381 14.617 1.00 12.43 20 CYS A CA 2
ATOM 1838 C C . CYS A 1 20 ? 20.720 -21.521 13.313 1.00 3.42 20 CYS A C 2
ATOM 1839 O O . CYS A 1 20 ? 19.613 -20.998 13.178 1.00 23.04 20 CYS A O 2
ATOM 1847 N N . THR A 1 21 ? 21.307 -22.229 12.353 1.00 51.42 21 THR A N 2
ATOM 1848 C CA . THR A 1 21 ? 20.670 -22.435 11.058 1.00 23.12 21 THR A CA 2
ATOM 1849 C C . THR A 1 21 ? 20.184 -21.117 10.468 1.00 15.52 21 THR A C 2
ATOM 1850 O O . THR A 1 21 ? 19.037 -20.717 10.674 1.00 32.32 21 THR A O 2
ATOM 1861 N N . THR A 1 22 ? 21.062 -20.443 9.732 1.00 11.41 22 THR A N 2
ATOM 1862 C CA . THR A 1 22 ? 20.722 -19.168 9.112 1.00 34.33 22 THR A CA 2
ATOM 1863 C C . THR A 1 22 ? 21.363 -19.038 7.735 1.00 35.13 22 THR A C 2
ATOM 1864 O O . THR A 1 22 ? 22.413 -19.624 7.470 1.00 30.12 22 THR A O 2
ATOM 1875 N N . LEU A 1 23 ? 20.725 -18.266 6.862 1.00 60.51 23 LEU A N 2
ATOM 1876 C CA . LEU A 1 23 ? 21.234 -18.058 5.511 1.00 71.43 23 LEU A CA 2
ATOM 1877 C C . LEU A 1 23 ? 22.077 -16.789 5.436 1.00 72.44 23 LEU A C 2
ATOM 1878 O O . LEU A 1 23 ? 21.889 -15.860 6.221 1.00 24.42 23 LEU A O 2
ATOM 1894 N N . SER A 1 24 ? 23.004 -16.757 4.484 1.00 4.42 24 SER A N 2
ATOM 1895 C CA . SER A 1 24 ? 23.877 -15.602 4.307 1.00 25.12 24 SER A CA 2
ATOM 1896 C C . SER A 1 24 ? 23.805 -15.081 2.875 1.00 1.21 24 SER A C 2
ATOM 1897 O O . SER A 1 24 ? 23.940 -15.844 1.918 1.00 52.30 24 SER A O 2
ATOM 1905 N N . ILE A 1 25 ? 23.592 -13.777 2.737 1.00 14.31 25 ILE A N 2
ATOM 1906 C CA . ILE A 1 25 ? 23.502 -13.153 1.423 1.00 43.41 25 ILE A CA 2
ATOM 1907 C C . ILE A 1 25 ? 24.888 -12.913 0.833 1.00 11.51 25 ILE A C 2
ATOM 1908 O O . ILE A 1 25 ? 25.657 -12.098 1.343 1.00 52.14 25 ILE A O 2
ATOM 1924 N N . GLN A 1 26 ? 25.198 -13.626 -0.244 1.00 62.14 26 GLN A N 2
ATOM 1925 C CA . GLN A 1 26 ? 26.491 -13.489 -0.904 1.00 61.44 26 GLN A CA 2
ATOM 1926 C C . GLN A 1 26 ? 26.524 -12.244 -1.785 1.00 20.43 26 GLN A C 2
ATOM 1927 O O . GLN A 1 26 ? 27.595 -11.746 -2.131 1.00 34.31 26 GLN A O 2
ATOM 1941 N N . GLU A 1 27 ? 25.344 -11.748 -2.143 1.00 41.23 27 GLU A N 2
ATOM 1942 C CA . GLU A 1 27 ? 25.239 -10.561 -2.985 1.00 23.44 27 GLU A CA 2
ATOM 1943 C C . GLU A 1 27 ? 24.643 -9.393 -2.205 1.00 52.24 27 GLU A C 2
ATOM 1944 O O . GLU A 1 27 ? 24.498 -9.455 -0.984 1.00 63.44 27 GLU A O 2
ATOM 1956 N N . VAL A 1 28 ? 24.298 -8.327 -2.921 1.00 5.54 28 VAL A N 2
ATOM 1957 C CA . VAL A 1 28 ? 23.717 -7.143 -2.298 1.00 22.33 28 VAL A CA 2
ATOM 1958 C C . VAL A 1 28 ? 22.387 -6.778 -2.947 1.00 0.13 28 VAL A C 2
ATOM 1959 O O . VAL A 1 28 ? 22.349 -6.089 -3.967 1.00 20.11 28 VAL A O 2
ATOM 1972 N N . THR A 1 29 ? 21.295 -7.244 -2.348 1.00 50.52 29 THR A N 2
ATOM 1973 C CA . THR A 1 29 ? 19.962 -6.967 -2.868 1.00 12.34 29 THR A CA 2
ATOM 1974 C C . THR A 1 29 ? 19.322 -5.789 -2.141 1.00 43.24 29 THR A C 2
ATOM 1975 O O . THR A 1 29 ? 18.311 -5.248 -2.588 1.00 61.21 29 THR A O 2
ATOM 1986 N N . GLN A 1 30 ? 19.919 -5.396 -1.020 1.00 71.25 30 GLN A N 2
ATOM 1987 C CA . GLN A 1 30 ? 19.406 -4.281 -0.233 1.00 22.42 30 GLN A CA 2
ATOM 1988 C C . GLN A 1 30 ? 19.177 -3.055 -1.110 1.00 4.11 30 GLN A C 2
ATOM 1989 O O . GLN A 1 30 ? 18.166 -2.364 -0.979 1.00 62.23 30 GLN A O 2
ATOM 2003 N N . THR A 1 31 ? 20.124 -2.788 -2.005 1.00 32.42 31 THR A N 2
ATOM 2004 C CA . THR A 1 31 ? 20.026 -1.644 -2.903 1.00 25.55 31 THR A CA 2
ATOM 2005 C C . THR A 1 31 ? 18.944 -1.861 -3.954 1.00 12.15 31 THR A C 2
ATOM 2006 O O . THR A 1 31 ? 19.233 -2.250 -5.086 1.00 13.44 31 THR A O 2
ATOM 2017 N N . TYR A 1 32 ? 17.697 -1.607 -3.573 1.00 10.54 32 TYR A N 2
ATOM 2018 C CA . TYR A 1 32 ? 16.570 -1.775 -4.482 1.00 62.45 32 TYR A CA 2
ATOM 2019 C C . TYR A 1 32 ? 15.367 -0.960 -4.017 1.00 64.42 32 TYR A C 2
ATOM 2020 O O . TYR A 1 32 ? 15.151 -0.778 -2.819 1.00 0.14 32 TYR A O 2
ATOM 2038 N N . THR A 1 33 ? 14.585 -0.472 -4.975 1.00 44.10 33 THR A N 2
ATOM 2039 C CA . THR A 1 33 ? 13.404 0.324 -4.666 1.00 4.12 33 THR A CA 2
ATOM 2040 C C . THR A 1 33 ? 12.376 0.241 -5.788 1.00 41.11 33 THR A C 2
ATOM 2041 O O . THR A 1 33 ? 12.489 0.932 -6.799 1.00 44.35 33 THR A O 2
ATOM 2052 N N . GLY A 1 34 ? 11.371 -0.610 -5.602 1.00 43.24 34 GLY A N 2
ATOM 2053 C CA . GLY A 1 34 ? 10.337 -0.767 -6.608 1.00 13.22 34 GLY A CA 2
ATOM 2054 C C . GLY A 1 34 ? 8.946 -0.542 -6.049 1.00 31.45 34 GLY A C 2
ATOM 2055 O O . GLY A 1 34 ? 8.219 -1.497 -5.773 1.00 0.35 34 GLY A O 2
ATOM 2059 N N . SER A 1 35 ? 8.575 0.723 -5.879 1.00 72.32 35 SER A N 2
ATOM 2060 C CA . SER A 1 35 ? 7.264 1.069 -5.344 1.00 14.54 35 SER A CA 2
ATOM 2061 C C . SER A 1 35 ? 7.017 2.572 -5.442 1.00 32.14 35 SER A C 2
ATOM 2062 O O . SER A 1 35 ? 6.777 3.239 -4.436 1.00 44.33 35 SER A O 2
ATOM 2070 N N . ASN A 1 36 ? 7.077 3.097 -6.661 1.00 63.21 36 ASN A N 2
ATOM 2071 C CA . ASN A 1 36 ? 6.861 4.521 -6.892 1.00 62.50 36 ASN A CA 2
ATOM 2072 C C . ASN A 1 36 ? 7.890 5.356 -6.136 1.00 55.41 36 ASN A C 2
ATOM 2073 O O . ASN A 1 36 ? 7.661 6.531 -5.850 1.00 32.35 36 ASN A O 2
ATOM 2084 N N . GLY A 1 37 ? 9.024 4.742 -5.816 1.00 65.34 37 GLY A N 2
ATOM 2085 C CA . GLY A 1 37 ? 10.071 5.444 -5.097 1.00 63.12 37 GLY A CA 2
ATOM 2086 C C . GLY A 1 37 ? 11.351 5.558 -5.902 1.00 0.04 37 GLY A C 2
ATOM 2087 O O . GLY A 1 37 ? 12.167 6.447 -5.661 1.00 15.21 37 GLY A O 2
ATOM 2091 N N . GLY A 1 38 ? 11.529 4.654 -6.860 1.00 32.41 38 GLY A N 2
ATOM 2092 C CA . GLY A 1 38 ? 12.721 4.673 -7.686 1.00 45.24 38 GLY A CA 2
ATOM 2093 C C . GLY A 1 38 ? 12.990 3.337 -8.349 1.00 73.41 38 GLY A C 2
ATOM 2094 O O . GLY A 1 38 ? 12.127 2.794 -9.038 1.00 72.24 38 GLY A O 2
ATOM 2098 N N . ALA A 1 39 ? 14.190 2.805 -8.142 1.00 1.33 39 ALA A N 2
ATOM 2099 C CA . ALA A 1 39 ? 14.569 1.524 -8.724 1.00 23.00 39 ALA A CA 2
ATOM 2100 C C . ALA A 1 39 ? 15.581 0.798 -7.843 1.00 15.41 39 ALA A C 2
ATOM 2101 O O . ALA A 1 39 ? 15.450 -0.399 -7.588 1.00 71.03 39 ALA A O 2
ATOM 2108 N N . ASP A 1 40 ? 16.588 1.530 -7.381 1.00 2.41 40 ASP A N 2
ATOM 2109 C CA . ASP A 1 40 ? 17.622 0.956 -6.528 1.00 0.25 40 ASP A CA 2
ATOM 2110 C C . ASP A 1 40 ? 18.647 2.013 -6.129 1.00 41.43 40 ASP A C 2
ATOM 2111 O O . ASP A 1 40 ? 19.036 2.853 -6.942 1.00 2.41 40 ASP A O 2
ATOM 2120 N N . LEU A 1 41 ? 19.080 1.967 -4.874 1.00 50.13 41 LEU A N 2
ATOM 2121 C CA . LEU A 1 41 ? 20.060 2.922 -4.367 1.00 74.31 41 LEU A CA 2
ATOM 2122 C C . LEU A 1 41 ? 20.625 2.462 -3.027 1.00 63.44 41 LEU A C 2
ATOM 2123 O O . LEU A 1 41 ? 19.972 1.728 -2.286 1.00 64.31 41 LEU A O 2
ATOM 2139 N N . MET A 1 42 ? 21.843 2.900 -2.723 1.00 74.21 42 MET A N 2
ATOM 2140 C CA . MET A 1 42 ? 22.495 2.535 -1.471 1.00 15.34 42 MET A CA 2
ATOM 2141 C C . MET A 1 42 ? 21.781 3.170 -0.281 1.00 74.13 42 MET A C 2
ATOM 2142 O O . MET A 1 42 ? 21.560 4.380 -0.251 1.00 74.22 42 MET A O 2
ATOM 2156 N N . GLY A 1 43 ? 21.422 2.345 0.697 1.00 31.55 43 GLY A N 2
ATOM 2157 C CA . GLY A 1 43 ? 20.736 2.844 1.875 1.00 23.11 43 GLY A CA 2
ATOM 2158 C C . GLY A 1 43 ? 20.535 1.772 2.927 1.00 21.52 43 GLY A C 2
ATOM 2159 O O . GLY A 1 43 ? 21.145 1.799 3.997 1.00 74.23 43 GLY A O 2
ATOM 2163 N N . PRO A 1 44 ? 19.660 0.800 2.628 1.00 41.02 44 PRO A N 2
ATOM 2164 C CA . PRO A 1 44 ? 19.359 -0.304 3.544 1.00 71.01 44 PRO A CA 2
ATOM 2165 C C . PRO A 1 44 ? 20.530 -1.270 3.693 1.00 53.43 44 PRO A C 2
ATOM 2166 O O . PRO A 1 44 ? 20.499 -2.173 4.528 1.00 41.12 44 PRO A O 2
ATOM 2177 N N . ALA A 1 45 ? 21.561 -1.072 2.878 1.00 73.34 45 ALA A N 2
ATOM 2178 C CA . ALA A 1 45 ? 22.743 -1.924 2.921 1.00 75.42 45 ALA A CA 2
ATOM 2179 C C . ALA A 1 45 ? 23.913 -1.206 3.583 1.00 22.25 45 ALA A C 2
ATOM 2180 O O . ALA A 1 45 ? 24.655 -1.799 4.367 1.00 30.12 45 ALA A O 2
ATOM 2187 N N . PHE A 1 46 ? 24.074 0.074 3.264 1.00 71.45 46 PHE A N 2
ATOM 2188 C CA . PHE A 1 46 ? 25.156 0.872 3.827 1.00 41.41 46 PHE A CA 2
ATOM 2189 C C . PHE A 1 46 ? 24.821 1.318 5.247 1.00 34.02 46 PHE A C 2
ATOM 2190 O O . PHE A 1 46 ? 25.701 1.423 6.100 1.00 1.24 46 PHE A O 2
ATOM 2207 N N . ALA A 1 47 ? 23.541 1.579 5.492 1.00 13.03 47 ALA A N 2
ATOM 2208 C CA . ALA A 1 47 ? 23.088 2.012 6.808 1.00 32.24 47 ALA A CA 2
ATOM 2209 C C . ALA A 1 47 ? 23.086 0.851 7.797 1.00 11.24 47 ALA A C 2
ATOM 2210 O O . ALA A 1 47 ? 23.450 1.015 8.962 1.00 71.25 47 ALA A O 2
ATOM 2217 N N . ALA A 1 48 ? 22.673 -0.321 7.326 1.00 1.14 48 ALA A N 2
ATOM 2218 C CA . ALA A 1 48 ? 22.625 -1.509 8.169 1.00 22.04 48 ALA A CA 2
ATOM 2219 C C . ALA A 1 48 ? 23.934 -2.288 8.096 1.00 43.44 48 ALA A C 2
ATOM 2220 O O . ALA A 1 48 ? 24.200 -3.155 8.927 1.00 11.40 48 ALA A O 2
ATOM 2227 N N . GLY A 1 49 ? 24.749 -1.973 7.093 1.00 5.45 49 GLY A N 2
ATOM 2228 C CA . GLY A 1 49 ? 26.021 -2.653 6.930 1.00 52.25 49 GLY A CA 2
ATOM 2229 C C . GLY A 1 49 ? 25.892 -3.940 6.140 1.00 71.31 49 GLY A C 2
ATOM 2230 O O . GLY A 1 49 ? 26.873 -4.658 5.944 1.00 65.22 49 GLY A O 2
ATOM 2234 N N . LEU A 1 50 ? 24.679 -4.235 5.687 1.00 75.43 50 LEU A N 2
ATOM 2235 C CA . LEU A 1 50 ? 24.424 -5.447 4.915 1.00 13.10 50 LEU A CA 2
ATOM 2236 C C . LEU A 1 50 ? 25.288 -5.484 3.659 1.00 24.40 50 LEU A C 2
ATOM 2237 O O . LEU A 1 50 ? 25.167 -4.627 2.784 1.00 75.32 50 LEU A O 2
ATOM 2253 N N . ARG A 1 51 ? 26.160 -6.484 3.577 1.00 61.23 51 ARG A N 2
ATOM 2254 C CA . ARG A 1 51 ? 27.044 -6.634 2.427 1.00 24.13 51 ARG A CA 2
ATOM 2255 C C . ARG A 1 51 ? 27.228 -8.106 2.071 1.00 72.42 51 ARG A C 2
ATOM 2256 O O . ARG A 1 51 ? 26.694 -8.990 2.742 1.00 2.30 51 ARG A O 2
ATOM 2277 N N . VAL A 1 52 ? 27.986 -8.363 1.009 1.00 12.04 52 VAL A N 2
ATOM 2278 C CA . VAL A 1 52 ? 28.240 -9.728 0.564 1.00 44.34 52 VAL A CA 2
ATOM 2279 C C . VAL A 1 52 ? 28.872 -10.560 1.674 1.00 12.31 52 VAL A C 2
ATOM 2280 O O . VAL A 1 52 ? 29.843 -10.141 2.302 1.00 23.11 52 VAL A O 2
ATOM 2293 N N . GLY A 1 53 ? 28.312 -11.743 1.911 1.00 4.40 53 GLY A N 2
ATOM 2294 C CA . GLY A 1 53 ? 28.834 -12.616 2.946 1.00 1.11 53 GLY A CA 2
ATOM 2295 C C . GLY A 1 53 ? 28.253 -12.308 4.312 1.00 75.24 53 GLY A C 2
ATOM 2296 O O . GLY A 1 53 ? 28.752 -12.788 5.329 1.00 23.32 53 GLY A O 2
ATOM 2300 N N . ASP A 1 54 ? 27.195 -11.505 4.335 1.00 0.40 54 ASP A N 2
ATOM 2301 C CA . ASP A 1 54 ? 26.545 -11.133 5.586 1.00 10.43 54 ASP A CA 2
ATOM 2302 C C . ASP A 1 54 ? 25.260 -11.930 5.789 1.00 2.31 54 ASP A C 2
ATOM 2303 O O . ASP A 1 54 ? 24.585 -12.291 4.826 1.00 61.42 54 ASP A O 2
ATOM 2312 N N . GLN A 1 55 ? 24.930 -12.200 7.048 1.00 61.22 55 GLN A N 2
ATOM 2313 C CA . GLN A 1 55 ? 23.727 -12.956 7.376 1.00 62.20 55 GLN A CA 2
ATOM 2314 C C . GLN A 1 55 ? 22.538 -12.024 7.584 1.00 62.10 55 GLN A C 2
ATOM 2315 O O . GLN A 1 55 ? 22.500 -11.254 8.544 1.00 3.25 55 GLN A O 2
ATOM 2329 N N . LEU A 1 56 ? 21.569 -12.098 6.678 1.00 22.44 56 LEU A N 2
ATOM 2330 C CA . LEU A 1 56 ? 20.378 -11.261 6.762 1.00 12.32 56 LEU A CA 2
ATOM 2331 C C . LEU A 1 56 ? 19.209 -12.035 7.362 1.00 74.21 56 LEU A C 2
ATOM 2332 O O . LEU A 1 56 ? 18.553 -12.820 6.676 1.00 23.34 56 LEU A O 2
ATOM 2348 N N . VAL A 1 57 ? 18.951 -11.807 8.646 1.00 72.41 57 VAL A N 2
ATOM 2349 C CA . VAL A 1 57 ? 17.858 -12.481 9.338 1.00 63.04 57 VAL A CA 2
ATOM 2350 C C . VAL A 1 57 ? 16.681 -11.537 9.556 1.00 60.23 57 VAL A C 2
ATOM 2351 O O . VAL A 1 57 ? 16.791 -10.331 9.337 1.00 11.32 57 VAL A O 2
ATOM 2364 N N . ARG A 1 58 ? 15.555 -12.095 9.988 1.00 10.13 58 ARG A N 2
ATOM 2365 C CA . ARG A 1 58 ? 14.356 -11.303 10.236 1.00 61.04 58 ARG A CA 2
ATOM 2366 C C . ARG A 1 58 ? 13.913 -11.427 11.691 1.00 45.44 58 ARG A C 2
ATOM 2367 O O . ARG A 1 58 ? 13.373 -10.483 12.268 1.00 31.23 58 ARG A O 2
ATOM 2388 N N . PHE A 1 59 ? 14.146 -12.596 12.277 1.00 21.12 59 PHE A N 2
ATOM 2389 C CA . PHE A 1 59 ? 13.770 -12.844 13.664 1.00 1.02 59 PHE A CA 2
ATOM 2390 C C . PHE A 1 59 ? 15.003 -12.891 14.562 1.00 42.41 59 PHE A C 2
ATOM 2391 O O . PHE A 1 59 ? 16.079 -13.309 14.136 1.00 70.25 59 PHE A O 2
ATOM 2408 N N . ALA A 1 60 ? 14.838 -12.457 15.807 1.00 13.12 60 ALA A N 2
ATOM 2409 C CA . ALA A 1 60 ? 15.936 -12.450 16.766 1.00 73.11 60 ALA A CA 2
ATOM 2410 C C . ALA A 1 60 ? 16.261 -13.863 17.238 1.00 65.25 60 ALA A C 2
ATOM 2411 O O . ALA A 1 60 ? 17.207 -14.072 17.997 1.00 74.32 60 ALA A O 2
ATOM 2418 N N . GLY A 1 61 ? 15.471 -14.831 16.782 1.00 24.15 61 GLY A N 2
ATOM 2419 C CA . GLY A 1 61 ? 15.692 -16.212 17.170 1.00 60.35 61 GLY A CA 2
ATOM 2420 C C . GLY A 1 61 ? 16.853 -16.844 16.427 1.00 74.10 61 GLY A C 2
ATOM 2421 O O . GLY A 1 61 ? 17.155 -18.022 16.620 1.00 0.14 61 GLY A O 2
ATOM 2425 N N . TYR A 1 62 ? 17.504 -16.061 15.574 1.00 75.11 62 TYR A N 2
ATOM 2426 C CA . TYR A 1 62 ? 18.635 -16.552 14.796 1.00 31.23 62 TYR A CA 2
ATOM 2427 C C . TYR A 1 62 ? 18.188 -17.613 13.795 1.00 24.43 62 TYR A C 2
ATOM 2428 O O . TYR A 1 62 ? 18.480 -18.799 13.957 1.00 72.04 62 TYR A O 2
ATOM 2446 N N . THR A 1 63 ? 17.479 -17.178 12.759 1.00 74.43 63 THR A N 2
ATOM 2447 C CA . THR A 1 63 ? 16.990 -18.089 11.731 1.00 45.34 63 THR A CA 2
ATOM 2448 C C . THR A 1 63 ? 16.164 -17.347 10.687 1.00 50.35 63 THR A C 2
ATOM 2449 O O . THR A 1 63 ? 15.496 -16.360 10.996 1.00 74.23 63 THR A O 2
ATOM 2460 N N . VAL A 1 64 ? 16.213 -17.828 9.448 1.00 2.23 64 VAL A N 2
ATOM 2461 C CA . VAL A 1 64 ? 15.467 -17.211 8.358 1.00 0.32 64 VAL A CA 2
ATOM 2462 C C . VAL A 1 64 ? 14.787 -18.265 7.492 1.00 50.11 64 VAL A C 2
ATOM 2463 O O . VAL A 1 64 ? 15.224 -19.415 7.435 1.00 12.03 64 VAL A O 2
ATOM 2476 N N . THR A 1 65 ? 13.714 -17.866 6.816 1.00 12.44 65 THR A N 2
ATOM 2477 C CA . THR A 1 65 ? 12.972 -18.775 5.953 1.00 70.52 65 THR A CA 2
ATOM 2478 C C . THR A 1 65 ? 13.594 -18.843 4.563 1.00 73.54 65 THR A C 2
ATOM 2479 O O . THR A 1 65 ? 14.284 -19.806 4.228 1.00 14.13 65 THR A O 2
ATOM 2490 N N . GLU A 1 66 ? 13.345 -17.816 3.757 1.00 10.52 66 GLU A N 2
ATOM 2491 C CA . GLU A 1 66 ? 13.881 -17.760 2.402 1.00 24.34 66 GLU A CA 2
ATOM 2492 C C . GLU A 1 66 ? 13.971 -16.318 1.911 1.00 30.40 66 GLU A C 2
ATOM 2493 O O . GLU A 1 66 ? 13.582 -15.385 2.615 1.00 71.32 66 GLU A O 2
ATOM 2505 N N . LEU A 1 67 ? 14.487 -16.144 0.699 1.00 14.43 67 LEU A N 2
ATOM 2506 C CA . LEU A 1 67 ? 14.629 -14.816 0.112 1.00 15.44 67 LEU A CA 2
ATOM 2507 C C . LEU A 1 67 ? 13.263 -14.194 -0.164 1.00 4.31 67 LEU A C 2
ATOM 2508 O O . LEU A 1 67 ? 13.075 -12.989 0.000 1.00 52.34 67 LEU A O 2
ATOM 2524 N N . ALA A 1 68 ? 12.314 -15.025 -0.582 1.00 0.54 68 ALA A N 2
ATOM 2525 C CA . ALA A 1 68 ? 10.965 -14.557 -0.876 1.00 62.03 68 ALA A CA 2
ATOM 2526 C C . ALA A 1 68 ? 10.347 -13.867 0.335 1.00 75.13 68 ALA A C 2
ATOM 2527 O O . ALA A 1 68 ? 9.591 -12.906 0.194 1.00 33.14 68 ALA A O 2
ATOM 2534 N N . ALA A 1 69 ? 10.672 -14.364 1.524 1.00 70.25 69 ALA A N 2
ATOM 2535 C CA . ALA A 1 69 ? 10.149 -13.794 2.759 1.00 70.30 69 ALA A CA 2
ATOM 2536 C C . ALA A 1 69 ? 10.723 -12.404 3.008 1.00 10.32 69 ALA A C 2
ATOM 2537 O O . ALA A 1 69 ? 9.993 -11.471 3.344 1.00 51.23 69 ALA A O 2
ATOM 2544 N N . PHE A 1 70 ? 12.035 -12.272 2.843 1.00 51.10 70 PHE A N 2
ATOM 2545 C CA . PHE A 1 70 ? 12.707 -10.995 3.052 1.00 43.21 70 PHE A CA 2
ATOM 2546 C C . PHE A 1 70 ? 12.305 -9.986 1.980 1.00 73.53 70 PHE A C 2
ATOM 2547 O O . PHE A 1 70 ? 12.177 -8.794 2.252 1.00 53.55 70 PHE A O 2
ATOM 2564 N N . ASN A 1 71 ? 12.107 -10.476 0.760 1.00 43.11 71 ASN A N 2
ATOM 2565 C CA . ASN A 1 71 ? 11.720 -9.618 -0.354 1.00 65.24 71 ASN A CA 2
ATOM 2566 C C . ASN A 1 71 ? 10.291 -9.115 -0.182 1.00 54.34 71 ASN A C 2
ATOM 2567 O O . ASN A 1 71 ? 9.964 -7.992 -0.570 1.00 4.15 71 ASN A O 2
ATOM 2578 N N . THR A 1 72 ? 9.440 -9.953 0.402 1.00 51.12 72 THR A N 2
ATOM 2579 C CA . THR A 1 72 ? 8.045 -9.594 0.625 1.00 21.10 72 THR A CA 2
ATOM 2580 C C . THR A 1 72 ? 7.916 -8.552 1.730 1.00 54.44 72 THR A C 2
ATOM 2581 O O . THR A 1 72 ? 7.203 -7.559 1.580 1.00 35.31 72 THR A O 2
ATOM 2592 N N . VAL A 1 73 ? 8.610 -8.782 2.839 1.00 21.53 73 VAL A N 2
ATOM 2593 C CA . VAL A 1 73 ? 8.574 -7.862 3.969 1.00 11.33 73 VAL A CA 2
ATOM 2594 C C . VAL A 1 73 ? 9.185 -6.515 3.600 1.00 13.51 73 VAL A C 2
ATOM 2595 O O . VAL A 1 73 ? 8.670 -5.462 3.980 1.00 24.50 73 VAL A O 2
ATOM 2608 N N . VAL A 1 74 ? 10.286 -6.554 2.856 1.00 14.12 74 VAL A N 2
ATOM 2609 C CA . VAL A 1 74 ? 10.967 -5.336 2.434 1.00 74.05 74 VAL A CA 2
ATOM 2610 C C . VAL A 1 74 ? 10.124 -4.554 1.432 1.00 33.33 74 VAL A C 2
ATOM 2611 O O . VAL A 1 74 ? 9.917 -3.351 1.585 1.00 1.23 74 VAL A O 2
ATOM 2624 N N . ALA A 1 75 ? 9.639 -5.247 0.407 1.00 35.12 75 ALA A N 2
ATOM 2625 C CA . ALA A 1 75 ? 8.815 -4.618 -0.618 1.00 64.55 75 ALA A CA 2
ATOM 2626 C C . ALA A 1 75 ? 7.499 -4.117 -0.035 1.00 31.03 75 ALA A C 2
ATOM 2627 O O . ALA A 1 75 ? 7.063 -3.003 -0.328 1.00 24.45 75 ALA A O 2
ATOM 2634 N N . ARG A 1 76 ? 6.869 -4.946 0.791 1.00 23.24 76 ARG A N 2
ATOM 2635 C CA . ARG A 1 76 ? 5.601 -4.587 1.414 1.00 22.05 76 ARG A CA 2
ATOM 2636 C C . ARG A 1 76 ? 5.689 -3.214 2.075 1.00 64.30 76 ARG A C 2
ATOM 2637 O O . ARG A 1 76 ? 4.700 -2.485 2.150 1.00 31.13 76 ARG A O 2
ATOM 2658 N N . HIS A 1 77 ? 6.881 -2.869 2.553 1.00 53.32 77 HIS A N 2
ATOM 2659 C CA . HIS A 1 77 ? 7.098 -1.583 3.207 1.00 24.42 77 HIS A CA 2
ATOM 2660 C C . HIS A 1 77 ? 7.534 -0.526 2.197 1.00 70.31 77 HIS A C 2
ATOM 2661 O O . HIS A 1 77 ? 8.675 -0.528 1.734 1.00 74.12 77 HIS A O 2
ATOM 2675 N N . VAL A 1 78 ? 6.618 0.375 1.859 1.00 53.43 78 VAL A N 2
ATOM 2676 C CA . VAL A 1 78 ? 6.907 1.438 0.904 1.00 41.33 78 VAL A CA 2
ATOM 2677 C C . VAL A 1 78 ? 7.325 2.719 1.617 1.00 44.10 78 VAL A C 2
ATOM 2678 O O . VAL A 1 78 ? 7.138 3.820 1.098 1.00 25.14 78 VAL A O 2
ATOM 2691 N N . ARG A 1 79 ? 7.893 2.568 2.809 1.00 32.42 79 ARG A N 2
ATOM 2692 C CA . ARG A 1 79 ? 8.337 3.712 3.595 1.00 45.53 79 ARG A CA 2
ATOM 2693 C C . ARG A 1 79 ? 9.649 4.270 3.049 1.00 30.21 79 ARG A C 2
ATOM 2694 O O . ARG A 1 79 ? 10.514 3.535 2.572 1.00 73.30 79 ARG A O 2
ATOM 2715 N N . PRO A 1 80 ? 9.802 5.601 3.120 1.00 75.44 80 PRO A N 2
ATOM 2716 C CA . PRO A 1 80 ? 11.004 6.286 2.638 1.00 43.14 80 PRO A CA 2
ATOM 2717 C C . PRO A 1 80 ? 12.222 6.002 3.510 1.00 64.22 80 PRO A C 2
ATOM 2718 O O . PRO A 1 80 ? 13.349 6.342 3.149 1.00 60.10 80 PRO A O 2
ATOM 2729 N N . SER A 1 81 ? 11.989 5.376 4.659 1.00 74.11 81 SER A N 2
ATOM 2730 C CA . SER A 1 81 ? 13.067 5.049 5.584 1.00 20.13 81 SER A CA 2
ATOM 2731 C C . SER A 1 81 ? 12.529 4.308 6.805 1.00 65.11 81 SER A C 2
ATOM 2732 O O . SER A 1 81 ? 12.828 4.667 7.944 1.00 74.15 81 SER A O 2
ATOM 2740 N N . ALA A 1 82 ? 11.735 3.272 6.558 1.00 60.44 82 ALA A N 2
ATOM 2741 C CA . ALA A 1 82 ? 11.157 2.478 7.635 1.00 51.11 82 ALA A CA 2
ATOM 2742 C C . ALA A 1 82 ? 12.242 1.772 8.440 1.00 64.41 82 ALA A C 2
ATOM 2743 O O . ALA A 1 82 ? 13.136 1.140 7.875 1.00 15.21 82 ALA A O 2
ATOM 2750 N N . SER A 1 83 ? 12.160 1.883 9.762 1.00 75.12 83 SER A N 2
ATOM 2751 C CA . SER A 1 83 ? 13.138 1.258 10.644 1.00 11.33 83 SER A CA 2
ATOM 2752 C C . SER A 1 83 ? 12.669 -0.126 11.083 1.00 53.35 83 SER A C 2
ATOM 2753 O O . SER A 1 83 ? 12.067 -0.281 12.146 1.00 63.22 83 SER A O 2
ATOM 2761 N N . ILE A 1 84 ? 12.948 -1.127 10.255 1.00 30.45 84 ILE A N 2
ATOM 2762 C CA . ILE A 1 84 ? 12.556 -2.499 10.557 1.00 11.53 84 ILE A CA 2
ATOM 2763 C C . ILE A 1 84 ? 13.646 -3.222 11.341 1.00 15.13 84 ILE A C 2
ATOM 2764 O O . ILE A 1 84 ? 14.828 -3.169 11.002 1.00 30.14 84 ILE A O 2
ATOM 2780 N N . PRO A 1 85 ? 13.240 -3.916 12.415 1.00 61.31 85 PRO A N 2
ATOM 2781 C CA . PRO A 1 85 ? 14.166 -4.666 13.269 1.00 61.45 85 PRO A CA 2
ATOM 2782 C C . PRO A 1 85 ? 14.735 -5.895 12.567 1.00 5.21 85 PRO A C 2
ATOM 2783 O O . PRO A 1 85 ? 14.055 -6.910 12.422 1.00 21.52 85 PRO A O 2
ATOM 2794 N N . VAL A 1 86 ? 15.988 -5.796 12.133 1.00 1.54 86 VAL A N 2
ATOM 2795 C CA . VAL A 1 86 ? 16.650 -6.900 11.448 1.00 13.53 86 VAL A CA 2
ATOM 2796 C C . VAL A 1 86 ? 17.945 -7.287 12.153 1.00 11.51 86 VAL A C 2
ATOM 2797 O O . VAL A 1 86 ? 18.881 -6.491 12.235 1.00 22.44 86 VAL A O 2
ATOM 2810 N N . VAL A 1 87 ? 17.992 -8.514 12.661 1.00 61.34 87 VAL A N 2
ATOM 2811 C CA . VAL A 1 87 ? 19.173 -9.009 13.358 1.00 44.54 87 VAL A CA 2
ATOM 2812 C C . VAL A 1 87 ? 20.143 -9.678 12.390 1.00 53.33 87 VAL A C 2
ATOM 2813 O O . VAL A 1 87 ? 19.780 -10.616 11.680 1.00 32.33 87 VAL A O 2
ATOM 2826 N N . PHE A 1 88 ? 21.378 -9.189 12.366 1.00 63.02 88 PHE A N 2
ATOM 2827 C CA . PHE A 1 88 ? 22.401 -9.739 11.484 1.00 22.42 88 PHE A CA 2
ATOM 2828 C C . PHE A 1 88 ? 23.412 -10.566 12.274 1.00 71.34 88 PHE A C 2
ATOM 2829 O O . PHE A 1 88 ? 23.588 -10.368 13.476 1.00 64.43 88 PHE A O 2
ATOM 2846 N N . SER A 1 89 ? 24.072 -11.494 11.588 1.00 25.13 89 SER A N 2
ATOM 2847 C CA . SER A 1 89 ? 25.062 -12.355 12.225 1.00 5.31 89 SER A CA 2
ATOM 2848 C C . SER A 1 89 ? 26.359 -12.379 11.421 1.00 11.22 89 SER A C 2
ATOM 2849 O O . SER A 1 89 ? 26.344 -12.272 10.195 1.00 53.22 89 SER A O 2
ATOM 2857 N N . ARG A 1 90 ? 27.480 -12.520 12.122 1.00 75.15 90 ARG A N 2
ATOM 2858 C CA . ARG A 1 90 ? 28.785 -12.557 11.474 1.00 24.14 90 ARG A CA 2
ATOM 2859 C C . ARG A 1 90 ? 29.563 -13.802 11.891 1.00 45.12 90 ARG A C 2
ATOM 2860 O O . ARG A 1 90 ? 30.475 -13.730 12.715 1.00 12.54 90 ARG A O 2
ATOM 2881 N N . ASP A 1 91 ? 29.197 -14.942 11.316 1.00 42.13 91 ASP A N 2
ATOM 2882 C CA . ASP A 1 91 ? 29.861 -16.203 11.626 1.00 12.24 91 ASP A CA 2
ATOM 2883 C C . ASP A 1 91 ? 29.608 -16.608 13.075 1.00 14.52 91 ASP A C 2
ATOM 2884 O O . ASP A 1 91 ? 30.536 -16.948 13.807 1.00 63.44 91 ASP A O 2
ATOM 2893 N N . GLY A 1 92 ? 28.343 -16.566 13.484 1.00 71.33 92 GLY A N 2
ATOM 2894 C CA . GLY A 1 92 ? 27.990 -16.930 14.844 1.00 44.13 92 GLY A CA 2
ATOM 2895 C C . GLY A 1 92 ? 27.764 -15.719 15.727 1.00 34.33 92 GLY A C 2
ATOM 2896 O O . GLY A 1 92 ? 27.126 -15.817 16.776 1.00 73.53 92 GLY A O 2
ATOM 2900 N N . VAL A 1 93 ? 28.288 -14.573 15.305 1.00 64.53 93 VAL A N 2
ATOM 2901 C CA . VAL A 1 93 ? 28.141 -13.338 16.065 1.00 35.43 93 VAL A CA 2
ATOM 2902 C C . VAL A 1 93 ? 26.684 -12.889 16.105 1.00 4.34 93 VAL A C 2
ATOM 2903 O O . VAL A 1 93 ? 25.974 -12.957 15.102 1.00 22.41 93 VAL A O 2
ATOM 2916 N N . VAL A 1 94 ? 26.245 -12.428 17.272 1.00 0.51 94 VAL A N 2
ATOM 2917 C CA . VAL A 1 94 ? 24.873 -11.964 17.443 1.00 22.45 94 VAL A CA 2
ATOM 2918 C C . VAL A 1 94 ? 24.831 -10.469 17.737 1.00 34.00 94 VAL A C 2
ATOM 2919 O O . VAL A 1 94 ? 25.380 -10.007 18.737 1.00 52.45 94 VAL A O 2
ATOM 2932 N N . MET A 1 95 ? 24.174 -9.718 16.859 1.00 1.30 95 MET A N 2
ATOM 2933 C CA . MET A 1 95 ? 24.058 -8.274 17.025 1.00 2.53 95 MET A CA 2
ATOM 2934 C C . MET A 1 95 ? 22.767 -7.756 16.399 1.00 64.04 95 MET A C 2
ATOM 2935 O O . MET A 1 95 ? 22.212 -8.380 15.494 1.00 12.44 95 MET A O 2
ATOM 2949 N N . SER A 1 96 ? 22.295 -6.613 16.885 1.00 4.33 96 SER A N 2
ATOM 2950 C CA . SER A 1 96 ? 21.068 -6.014 16.375 1.00 15.13 96 SER A CA 2
ATOM 2951 C C . SER A 1 96 ? 21.370 -4.749 15.578 1.00 44.01 96 SER A C 2
ATOM 2952 O O . SER A 1 96 ? 22.142 -3.896 16.016 1.00 53.13 96 SER A O 2
ATOM 2960 N N . ALA A 1 97 ? 20.757 -4.636 14.404 1.00 1.13 97 ALA A N 2
ATOM 2961 C CA . ALA A 1 97 ? 20.959 -3.475 13.546 1.00 73.43 97 ALA A CA 2
ATOM 2962 C C . ALA A 1 97 ? 19.657 -3.060 12.869 1.00 34.22 97 ALA A C 2
ATOM 2963 O O . ALA A 1 97 ? 18.868 -3.905 12.444 1.00 64.35 97 ALA A O 2
ATOM 2970 N N . THR A 1 98 ? 19.435 -1.753 12.773 1.00 4.34 98 THR A N 2
ATOM 2971 C CA . THR A 1 98 ? 18.228 -1.225 12.151 1.00 60.45 98 THR A CA 2
ATOM 2972 C C . THR A 1 98 ? 18.462 -0.909 10.678 1.00 44.21 98 THR A C 2
ATOM 2973 O O . THR A 1 98 ? 19.396 -0.185 10.330 1.00 11.01 98 THR A O 2
ATOM 2984 N N . ILE A 1 99 ? 17.610 -1.454 9.817 1.00 34.33 99 ILE A N 2
ATOM 2985 C CA . ILE A 1 99 ? 17.724 -1.228 8.382 1.00 52.41 99 ILE A CA 2
ATOM 2986 C C . ILE A 1 99 ? 16.744 -0.157 7.915 1.00 54.12 99 ILE A C 2
ATOM 2987 O O . ILE A 1 99 ? 15.543 -0.244 8.173 1.00 0.31 99 ILE A O 2
ATOM 3003 N N . VAL A 1 100 ? 17.263 0.853 7.224 1.00 64.54 100 VAL A N 2
ATOM 3004 C CA . VAL A 1 100 ? 16.434 1.939 6.717 1.00 41.40 100 VAL A CA 2
ATOM 3005 C C . VAL A 1 100 ? 16.102 1.736 5.243 1.00 42.41 100 VAL A C 2
ATOM 3006 O O . VAL A 1 100 ? 16.810 2.227 4.363 1.00 73.32 100 VAL A O 2
ATOM 3019 N N . VAL A 1 101 ? 15.020 1.010 4.980 1.00 3.11 101 VAL A N 2
ATOM 3020 C CA . VAL A 1 101 ? 14.593 0.743 3.612 1.00 33.10 101 VAL A CA 2
ATOM 3021 C C . VAL A 1 101 ? 13.773 1.902 3.056 1.00 21.02 101 VAL A C 2
ATOM 3022 O O . VAL A 1 101 ? 12.659 2.162 3.509 1.00 21.31 101 VAL A O 2
ATOM 3035 N N . GLY A 1 102 ? 14.333 2.596 2.070 1.00 11.52 102 GLY A N 2
ATOM 3036 C CA . GLY A 1 102 ? 13.640 3.720 1.468 1.00 53.13 102 GLY A CA 2
ATOM 3037 C C . GLY A 1 102 ? 13.008 3.365 0.136 1.00 3.41 102 GLY A C 2
ATOM 3038 O O . GLY A 1 102 ? 13.629 3.527 -0.914 1.00 72.32 102 GLY A O 2
ATOM 3042 N N . GLU A 1 103 ? 11.772 2.880 0.180 1.00 73.51 103 GLU A N 2
ATOM 3043 C CA . GLU A 1 103 ? 11.058 2.499 -1.033 1.00 71.33 103 GLU A CA 2
ATOM 3044 C C . GLU A 1 103 ? 10.293 3.687 -1.610 1.00 65.33 103 GLU A C 2
ATOM 3045 O O . GLU A 1 103 ? 9.496 3.536 -2.537 1.00 33.43 103 GLU A O 2
ATOM 3057 N N . LEU A 1 104 ? 10.542 4.868 -1.056 1.00 42.12 104 LEU A N 2
ATOM 3058 C CA . LEU A 1 104 ? 9.878 6.083 -1.514 1.00 53.34 104 LEU A CA 2
ATOM 3059 C C . LEU A 1 104 ? 10.704 7.318 -1.171 1.00 42.42 104 LEU A C 2
ATOM 3060 O O . LEU A 1 104 ? 10.170 8.421 -1.054 1.00 63.22 104 LEU A O 2
ATOM 3076 N N . GLU A 1 105 ? 12.010 7.125 -1.013 1.00 40.32 105 GLU A N 2
ATOM 3077 C CA . GLU A 1 105 ? 12.910 8.225 -0.685 1.00 31.21 105 GLU A CA 2
ATOM 3078 C C . GLU A 1 105 ? 13.218 9.064 -1.922 1.00 33.22 105 GLU A C 2
ATOM 3079 O O . GLU A 1 105 ? 13.300 10.289 -1.848 1.00 11.34 105 GLU A O 2
ATOM 3091 N N . PRO A 1 1 ? 4.752 -0.751 -1.751 1.00 71.20 1 PRO A N 3
ATOM 3092 C CA . PRO A 1 1 ? 4.478 -1.936 -0.933 1.00 24.41 1 PRO A CA 3
ATOM 3093 C C . PRO A 1 1 ? 4.000 -3.119 -1.768 1.00 21.31 1 PRO A C 3
ATOM 3094 O O . PRO A 1 1 ? 3.139 -3.889 -1.338 1.00 5.53 1 PRO A O 3
ATOM 3105 N N . LEU A 1 2 ? 4.563 -3.260 -2.963 1.00 52.20 2 LEU A N 3
ATOM 3106 C CA . LEU A 1 2 ? 4.194 -4.350 -3.859 1.00 31.51 2 LEU A CA 3
ATOM 3107 C C . LEU A 1 2 ? 5.091 -4.369 -5.093 1.00 14.33 2 LEU A C 3
ATOM 3108 O O . LEU A 1 2 ? 4.678 -3.965 -6.180 1.00 52.53 2 LEU A O 3
ATOM 3124 N N . THR A 1 3 ? 6.320 -4.842 -4.917 1.00 64.33 3 THR A N 3
ATOM 3125 C CA . THR A 1 3 ? 7.276 -4.915 -6.016 1.00 15.43 3 THR A CA 3
ATOM 3126 C C . THR A 1 3 ? 7.191 -6.259 -6.730 1.00 40.42 3 THR A C 3
ATOM 3127 O O . THR A 1 3 ? 6.568 -7.198 -6.234 1.00 42.33 3 THR A O 3
ATOM 3138 N N . ARG A 1 4 ? 7.822 -6.344 -7.897 1.00 13.11 4 ARG A N 3
ATOM 3139 C CA . ARG A 1 4 ? 7.817 -7.574 -8.680 1.00 10.23 4 ARG A CA 3
ATOM 3140 C C . ARG A 1 4 ? 8.704 -8.633 -8.033 1.00 65.30 4 ARG A C 3
ATOM 3141 O O . ARG A 1 4 ? 9.711 -8.329 -7.392 1.00 54.31 4 ARG A O 3
ATOM 3162 N N . PRO A 1 5 ? 8.324 -9.908 -8.203 1.00 64.34 5 PRO A N 3
ATOM 3163 C CA . PRO A 1 5 ? 9.072 -11.039 -7.644 1.00 53.42 5 PRO A CA 3
ATOM 3164 C C . PRO A 1 5 ? 10.415 -11.244 -8.335 1.00 63.14 5 PRO A C 3
ATOM 3165 O O . PRO A 1 5 ? 10.565 -12.137 -9.170 1.00 31.01 5 PRO A O 3
ATOM 3176 N N . TYR A 1 6 ? 11.390 -10.413 -7.983 1.00 33.11 6 TYR A N 3
ATOM 3177 C CA . TYR A 1 6 ? 12.721 -10.503 -8.571 1.00 52.22 6 TYR A CA 3
ATOM 3178 C C . TYR A 1 6 ? 13.785 -10.666 -7.490 1.00 34.21 6 TYR A C 3
ATOM 3179 O O . TYR A 1 6 ? 13.861 -9.872 -6.552 1.00 14.52 6 TYR A O 3
ATOM 3197 N N . LEU A 1 7 ? 14.605 -11.702 -7.628 1.00 51.21 7 LEU A N 3
ATOM 3198 C CA . LEU A 1 7 ? 15.666 -11.971 -6.664 1.00 63.22 7 LEU A CA 3
ATOM 3199 C C . LEU A 1 7 ? 16.989 -11.369 -7.128 1.00 72.32 7 LEU A C 3
ATOM 3200 O O . LEU A 1 7 ? 17.474 -11.675 -8.217 1.00 31.24 7 LEU A O 3
ATOM 3216 N N . GLY A 1 8 ? 17.569 -10.512 -6.293 1.00 73.40 8 GLY A N 3
ATOM 3217 C CA . GLY A 1 8 ? 18.831 -9.883 -6.634 1.00 51.23 8 GLY A CA 3
ATOM 3218 C C . GLY A 1 8 ? 19.913 -10.161 -5.610 1.00 63.44 8 GLY A C 3
ATOM 3219 O O . GLY A 1 8 ? 20.727 -9.290 -5.304 1.00 44.02 8 GLY A O 3
ATOM 3223 N N . PHE A 1 9 ? 19.923 -11.379 -5.078 1.00 14.22 9 PHE A N 3
ATOM 3224 C CA . PHE A 1 9 ? 20.912 -11.769 -4.080 1.00 33.22 9 PHE A CA 3
ATOM 3225 C C . PHE A 1 9 ? 20.985 -13.288 -3.952 1.00 44.12 9 PHE A C 3
ATOM 3226 O O . PHE A 1 9 ? 20.160 -14.009 -4.512 1.00 73.30 9 PHE A O 3
ATOM 3243 N N . ARG A 1 10 ? 21.981 -13.766 -3.212 1.00 55.13 10 ARG A N 3
ATOM 3244 C CA . ARG A 1 10 ? 22.164 -15.198 -3.012 1.00 61.32 10 ARG A CA 3
ATOM 3245 C C . ARG A 1 10 ? 21.931 -15.578 -1.553 1.00 3.44 10 ARG A C 3
ATOM 3246 O O . ARG A 1 10 ? 22.351 -14.865 -0.641 1.00 22.45 10 ARG A O 3
ATOM 3267 N N . VAL A 1 11 ? 21.259 -16.704 -1.339 1.00 75.13 11 VAL A N 3
ATOM 3268 C CA . VAL A 1 11 ? 20.970 -17.179 0.009 1.00 40.33 11 VAL A CA 3
ATOM 3269 C C . VAL A 1 11 ? 21.430 -18.620 0.194 1.00 22.21 11 VAL A C 3
ATOM 3270 O O . VAL A 1 11 ? 20.930 -19.532 -0.465 1.00 3.44 11 VAL A O 3
ATOM 3283 N N . ALA A 1 12 ? 22.386 -18.819 1.096 1.00 60.22 12 ALA A N 3
ATOM 3284 C CA . ALA A 1 12 ? 22.912 -20.150 1.370 1.00 23.51 12 ALA A CA 3
ATOM 3285 C C . ALA A 1 12 ? 22.456 -20.650 2.737 1.00 62.23 12 ALA A C 3
ATOM 3286 O O . ALA A 1 12 ? 22.723 -20.020 3.760 1.00 21.31 12 ALA A O 3
ATOM 3293 N N . VAL A 1 13 ? 21.766 -21.786 2.746 1.00 31.21 13 VAL A N 3
ATOM 3294 C CA . VAL A 1 13 ? 21.273 -22.371 3.987 1.00 13.24 13 VAL A CA 3
ATOM 3295 C C . VAL A 1 13 ? 22.351 -23.206 4.668 1.00 62.42 13 VAL A C 3
ATOM 3296 O O . VAL A 1 13 ? 22.921 -24.115 4.064 1.00 13.42 13 VAL A O 3
ATOM 3309 N N . GLY A 1 14 ? 22.627 -22.893 5.930 1.00 13.13 14 GLY A N 3
ATOM 3310 C CA . GLY A 1 14 ? 23.636 -23.625 6.673 1.00 43.41 14 GLY A CA 3
ATOM 3311 C C . GLY A 1 14 ? 23.686 -23.223 8.134 1.00 42.13 14 GLY A C 3
ATOM 3312 O O . GLY A 1 14 ? 22.868 -22.426 8.594 1.00 60.34 14 GLY A O 3
ATOM 3316 N N . ARG A 1 15 ? 24.648 -23.776 8.865 1.00 33.54 15 ARG A N 3
ATOM 3317 C CA . ARG A 1 15 ? 24.799 -23.473 10.283 1.00 20.44 15 ARG A CA 3
ATOM 3318 C C . ARG A 1 15 ? 26.127 -22.772 10.551 1.00 43.44 15 ARG A C 3
ATOM 3319 O O . ARG A 1 15 ? 27.171 -23.184 10.045 1.00 25.14 15 ARG A O 3
ATOM 3340 N N . ASP A 1 16 ? 26.079 -21.709 11.347 1.00 25.50 16 ASP A N 3
ATOM 3341 C CA . ASP A 1 16 ? 27.279 -20.950 11.682 1.00 73.30 16 ASP A CA 3
ATOM 3342 C C . ASP A 1 16 ? 28.022 -21.595 12.847 1.00 23.34 16 ASP A C 3
ATOM 3343 O O . ASP A 1 16 ? 27.649 -22.671 13.316 1.00 41.22 16 ASP A O 3
ATOM 3352 N N . SER A 1 17 ? 29.077 -20.931 13.310 1.00 71.51 17 SER A N 3
ATOM 3353 C CA . SER A 1 17 ? 29.876 -21.442 14.417 1.00 22.43 17 SER A CA 3
ATOM 3354 C C . SER A 1 17 ? 29.001 -21.725 15.634 1.00 14.14 17 SER A C 3
ATOM 3355 O O . SER A 1 17 ? 29.328 -22.572 16.465 1.00 32.31 17 SER A O 3
ATOM 3363 N N . SER A 1 18 ? 27.886 -21.008 15.732 1.00 34.14 18 SER A N 3
ATOM 3364 C CA . SER A 1 18 ? 26.964 -21.178 16.849 1.00 15.23 18 SER A CA 3
ATOM 3365 C C . SER A 1 18 ? 26.042 -22.371 16.616 1.00 15.22 18 SER A C 3
ATOM 3366 O O . SER A 1 18 ? 26.211 -23.428 17.221 1.00 21.45 18 SER A O 3
ATOM 3374 N N . GLY A 1 19 ? 25.064 -22.192 15.733 1.00 51.31 19 GLY A N 3
ATOM 3375 C CA . GLY A 1 19 ? 24.129 -23.261 15.435 1.00 53.44 19 GLY A CA 3
ATOM 3376 C C . GLY A 1 19 ? 22.684 -22.822 15.572 1.00 62.14 19 GLY A C 3
ATOM 3377 O O . GLY A 1 19 ? 21.910 -23.435 16.307 1.00 14.15 19 GLY A O 3
ATOM 3381 N N . CYS A 1 20 ? 22.321 -21.759 14.863 1.00 12.34 20 CYS A N 3
ATOM 3382 C CA . CYS A 1 20 ? 20.960 -21.237 14.911 1.00 15.13 20 CYS A CA 3
ATOM 3383 C C . CYS A 1 20 ? 20.287 -21.346 13.547 1.00 70.52 20 CYS A C 3
ATOM 3384 O O . CYS A 1 20 ? 19.148 -20.914 13.367 1.00 42.45 20 CYS A O 3
ATOM 3392 N N . THR A 1 21 ? 21.000 -21.927 12.586 1.00 33.23 21 THR A N 3
ATOM 3393 C CA . THR A 1 21 ? 20.474 -22.091 11.237 1.00 34.21 21 THR A CA 3
ATOM 3394 C C . THR A 1 21 ? 20.052 -20.751 10.645 1.00 60.43 21 THR A C 3
ATOM 3395 O O . THR A 1 21 ? 18.936 -20.283 10.872 1.00 20.04 21 THR A O 3
ATOM 3406 N N . THR A 1 22 ? 20.951 -20.137 9.882 1.00 64.40 22 THR A N 3
ATOM 3407 C CA . THR A 1 22 ? 20.673 -18.851 9.257 1.00 52.21 22 THR A CA 3
ATOM 3408 C C . THR A 1 22 ? 21.277 -18.776 7.860 1.00 45.14 22 THR A C 3
ATOM 3409 O O . THR A 1 22 ? 22.318 -19.376 7.589 1.00 25.44 22 THR A O 3
ATOM 3420 N N . LEU A 1 23 ? 20.620 -18.035 6.974 1.00 31.05 23 LEU A N 3
ATOM 3421 C CA . LEU A 1 23 ? 21.094 -17.881 5.603 1.00 14.24 23 LEU A CA 3
ATOM 3422 C C . LEU A 1 23 ? 21.939 -16.619 5.458 1.00 72.31 23 LEU A C 3
ATOM 3423 O O . LEU A 1 23 ? 21.559 -15.548 5.931 1.00 42.15 23 LEU A O 3
ATOM 3439 N N . SER A 1 24 ? 23.085 -16.754 4.799 1.00 23.11 24 SER A N 3
ATOM 3440 C CA . SER A 1 24 ? 23.985 -15.626 4.592 1.00 3.54 24 SER A CA 3
ATOM 3441 C C . SER A 1 24 ? 23.811 -15.041 3.194 1.00 1.21 24 SER A C 3
ATOM 3442 O O . SER A 1 24 ? 23.650 -15.775 2.218 1.00 4.44 24 SER A O 3
ATOM 3450 N N . ILE A 1 25 ? 23.844 -13.715 3.106 1.00 62.44 25 ILE A N 3
ATOM 3451 C CA . ILE A 1 25 ? 23.691 -13.032 1.827 1.00 2.45 25 ILE A CA 3
ATOM 3452 C C . ILE A 1 25 ? 25.048 -12.709 1.211 1.00 60.03 25 ILE A C 3
ATOM 3453 O O . ILE A 1 25 ? 25.801 -11.891 1.738 1.00 51.32 25 ILE A O 3
ATOM 3469 N N . GLN A 1 26 ? 25.352 -13.357 0.091 1.00 53.35 26 GLN A N 3
ATOM 3470 C CA . GLN A 1 26 ? 26.618 -13.137 -0.599 1.00 32.43 26 GLN A CA 3
ATOM 3471 C C . GLN A 1 26 ? 26.477 -12.057 -1.666 1.00 13.23 26 GLN A C 3
ATOM 3472 O O . GLN A 1 26 ? 27.310 -11.947 -2.565 1.00 34.42 26 GLN A O 3
ATOM 3486 N N . GLU A 1 27 ? 25.417 -11.261 -1.559 1.00 72.51 27 GLU A N 3
ATOM 3487 C CA . GLU A 1 27 ? 25.167 -10.190 -2.516 1.00 61.34 27 GLU A CA 3
ATOM 3488 C C . GLU A 1 27 ? 24.575 -8.967 -1.822 1.00 63.11 27 GLU A C 3
ATOM 3489 O O . GLU A 1 27 ? 24.427 -8.944 -0.600 1.00 41.12 27 GLU A O 3
ATOM 3501 N N . VAL A 1 28 ? 24.239 -7.951 -2.611 1.00 23.04 28 VAL A N 3
ATOM 3502 C CA . VAL A 1 28 ? 23.663 -6.724 -2.073 1.00 64.22 28 VAL A CA 3
ATOM 3503 C C . VAL A 1 28 ? 22.217 -6.552 -2.524 1.00 62.50 28 VAL A C 3
ATOM 3504 O O . VAL A 1 28 ? 21.945 -5.932 -3.552 1.00 74.03 28 VAL A O 3
ATOM 3517 N N . THR A 1 29 ? 21.291 -7.106 -1.747 1.00 61.23 29 THR A N 3
ATOM 3518 C CA . THR A 1 29 ? 19.872 -7.015 -2.066 1.00 70.33 29 THR A CA 3
ATOM 3519 C C . THR A 1 29 ? 19.316 -5.641 -1.713 1.00 11.32 29 THR A C 3
ATOM 3520 O O . THR A 1 29 ? 18.167 -5.328 -2.023 1.00 35.55 29 THR A O 3
ATOM 3531 N N . GLN A 1 30 ? 20.139 -4.824 -1.064 1.00 11.44 30 GLN A N 3
ATOM 3532 C CA . GLN A 1 30 ? 19.728 -3.482 -0.668 1.00 54.34 30 GLN A CA 3
ATOM 3533 C C . GLN A 1 30 ? 20.199 -2.447 -1.685 1.00 14.43 30 GLN A C 3
ATOM 3534 O O . GLN A 1 30 ? 20.785 -1.426 -1.322 1.00 71.11 30 GLN A O 3
ATOM 3548 N N . THR A 1 31 ? 19.939 -2.716 -2.960 1.00 53.04 31 THR A N 3
ATOM 3549 C CA . THR A 1 31 ? 20.337 -1.809 -4.030 1.00 21.25 31 THR A CA 3
ATOM 3550 C C . THR A 1 31 ? 19.292 -1.774 -5.139 1.00 22.51 31 THR A C 3
ATOM 3551 O O . THR A 1 31 ? 19.550 -1.270 -6.232 1.00 52.20 31 THR A O 3
ATOM 3562 N N . TYR A 1 32 ? 18.113 -2.313 -4.851 1.00 74.00 32 TYR A N 3
ATOM 3563 C CA . TYR A 1 32 ? 17.029 -2.345 -5.826 1.00 13.03 32 TYR A CA 3
ATOM 3564 C C . TYR A 1 32 ? 15.733 -1.816 -5.217 1.00 63.25 32 TYR A C 3
ATOM 3565 O O . TYR A 1 32 ? 15.468 -2.005 -4.030 1.00 34.21 32 TYR A O 3
ATOM 3583 N N . THR A 1 33 ? 14.928 -1.152 -6.041 1.00 43.01 33 THR A N 3
ATOM 3584 C CA . THR A 1 33 ? 13.661 -0.595 -5.587 1.00 13.34 33 THR A CA 3
ATOM 3585 C C . THR A 1 33 ? 12.752 -0.263 -6.765 1.00 33.44 33 THR A C 3
ATOM 3586 O O . THR A 1 33 ? 13.219 0.155 -7.823 1.00 13.40 33 THR A O 3
ATOM 3597 N N . GLY A 1 34 ? 11.450 -0.453 -6.573 1.00 74.24 34 GLY A N 3
ATOM 3598 C CA . GLY A 1 34 ? 10.496 -0.169 -7.629 1.00 54.33 34 GLY A CA 3
ATOM 3599 C C . GLY A 1 34 ? 9.107 -0.685 -7.310 1.00 73.34 34 GLY A C 3
ATOM 3600 O O . GLY A 1 34 ? 8.809 -1.860 -7.528 1.00 12.34 34 GLY A O 3
ATOM 3604 N N . SER A 1 35 ? 8.255 0.193 -6.792 1.00 53.40 35 SER A N 3
ATOM 3605 C CA . SER A 1 35 ? 6.891 -0.182 -6.437 1.00 50.12 35 SER A CA 3
ATOM 3606 C C . SER A 1 35 ? 6.127 1.013 -5.875 1.00 43.55 35 SER A C 3
ATOM 3607 O O . SER A 1 35 ? 4.980 1.260 -6.245 1.00 41.21 35 SER A O 3
ATOM 3615 N N . ASN A 1 36 ? 6.773 1.752 -4.979 1.00 44.55 36 ASN A N 3
ATOM 3616 C CA . ASN A 1 36 ? 6.156 2.922 -4.365 1.00 51.22 36 ASN A CA 3
ATOM 3617 C C . ASN A 1 36 ? 7.122 4.103 -4.352 1.00 13.22 36 ASN A C 3
ATOM 3618 O O . ASN A 1 36 ? 6.729 5.243 -4.598 1.00 71.35 36 ASN A O 3
ATOM 3629 N N . GLY A 1 37 ? 8.389 3.822 -4.062 1.00 74.32 37 GLY A N 3
ATOM 3630 C CA . GLY A 1 37 ? 9.391 4.870 -4.022 1.00 41.25 37 GLY A CA 3
ATOM 3631 C C . GLY A 1 37 ? 10.180 4.967 -5.313 1.00 40.32 37 GLY A C 3
ATOM 3632 O O . GLY A 1 37 ? 10.195 6.012 -5.962 1.00 43.15 37 GLY A O 3
ATOM 3636 N N . GLY A 1 38 ? 10.839 3.874 -5.686 1.00 3.31 38 GLY A N 3
ATOM 3637 C CA . GLY A 1 38 ? 11.627 3.862 -6.905 1.00 14.51 38 GLY A CA 3
ATOM 3638 C C . GLY A 1 38 ? 13.016 4.433 -6.703 1.00 43.41 38 GLY A C 3
ATOM 3639 O O . GLY A 1 38 ? 13.188 5.648 -6.610 1.00 51.43 38 GLY A O 3
ATOM 3643 N N . ALA A 1 39 ? 14.011 3.555 -6.633 1.00 71.34 39 ALA A N 3
ATOM 3644 C CA . ALA A 1 39 ? 15.392 3.978 -6.442 1.00 3.25 39 ALA A CA 3
ATOM 3645 C C . ALA A 1 39 ? 16.336 2.781 -6.425 1.00 24.21 39 ALA A C 3
ATOM 3646 O O . ALA A 1 39 ? 17.026 2.536 -5.435 1.00 31.42 39 ALA A O 3
ATOM 3653 N N . ASP A 1 40 ? 16.362 2.038 -7.526 1.00 51.31 40 ASP A N 3
ATOM 3654 C CA . ASP A 1 40 ? 17.222 0.866 -7.638 1.00 21.00 40 ASP A CA 3
ATOM 3655 C C . ASP A 1 40 ? 18.691 1.273 -7.696 1.00 0.30 40 ASP A C 3
ATOM 3656 O O . ASP A 1 40 ? 19.261 1.428 -8.777 1.00 2.52 40 ASP A O 3
ATOM 3665 N N . LEU A 1 41 ? 19.298 1.446 -6.527 1.00 42.22 41 LEU A N 3
ATOM 3666 C CA . LEU A 1 41 ? 20.701 1.837 -6.444 1.00 63.12 41 LEU A CA 3
ATOM 3667 C C . LEU A 1 41 ? 21.221 1.702 -5.016 1.00 55.43 41 LEU A C 3
ATOM 3668 O O . LEU A 1 41 ? 20.457 1.429 -4.091 1.00 14.40 41 LEU A O 3
ATOM 3684 N N . MET A 1 42 ? 22.524 1.898 -4.845 1.00 52.22 42 MET A N 3
ATOM 3685 C CA . MET A 1 42 ? 23.144 1.802 -3.529 1.00 3.10 42 MET A CA 3
ATOM 3686 C C . MET A 1 42 ? 22.527 2.808 -2.562 1.00 63.13 42 MET A C 3
ATOM 3687 O O . MET A 1 42 ? 22.813 4.003 -2.629 1.00 35.31 42 MET A O 3
ATOM 3701 N N . GLY A 1 43 ? 21.679 2.316 -1.664 1.00 63.41 43 GLY A N 3
ATOM 3702 C CA . GLY A 1 43 ? 21.035 3.185 -0.697 1.00 43.43 43 GLY A CA 3
ATOM 3703 C C . GLY A 1 43 ? 20.837 2.512 0.646 1.00 1.44 43 GLY A C 3
ATOM 3704 O O . GLY A 1 43 ? 21.532 2.805 1.620 1.00 70.12 43 GLY A O 3
ATOM 3708 N N . PRO A 1 44 ? 19.867 1.588 0.712 1.00 1.44 44 PRO A N 3
ATOM 3709 C CA . PRO A 1 44 ? 19.556 0.854 1.942 1.00 30.22 44 PRO A CA 3
ATOM 3710 C C . PRO A 1 44 ? 20.656 -0.132 2.323 1.00 54.33 44 PRO A C 3
ATOM 3711 O O . PRO A 1 44 ? 20.632 -0.714 3.406 1.00 21.44 44 PRO A O 3
ATOM 3722 N N . ALA A 1 45 ? 21.618 -0.313 1.424 1.00 2.04 45 ALA A N 3
ATOM 3723 C CA . ALA A 1 45 ? 22.728 -1.226 1.668 1.00 71.24 45 ALA A CA 3
ATOM 3724 C C . ALA A 1 45 ? 23.767 -0.595 2.588 1.00 11.31 45 ALA A C 3
ATOM 3725 O O . ALA A 1 45 ? 23.867 -0.949 3.763 1.00 11.31 45 ALA A O 3
ATOM 3732 N N . PHE A 1 46 ? 24.539 0.342 2.047 1.00 61.52 46 PHE A N 3
ATOM 3733 C CA . PHE A 1 46 ? 25.572 1.021 2.819 1.00 2.35 46 PHE A CA 3
ATOM 3734 C C . PHE A 1 46 ? 24.965 1.759 4.009 1.00 31.43 46 PHE A C 3
ATOM 3735 O O . PHE A 1 46 ? 25.650 2.046 4.990 1.00 11.43 46 PHE A O 3
ATOM 3752 N N . ALA A 1 47 ? 23.674 2.062 3.914 1.00 64.31 47 ALA A N 3
ATOM 3753 C CA . ALA A 1 47 ? 22.974 2.764 4.982 1.00 74.12 47 ALA A CA 3
ATOM 3754 C C . ALA A 1 47 ? 22.718 1.842 6.170 1.00 43.34 47 ALA A C 3
ATOM 3755 O O . ALA A 1 47 ? 22.837 2.254 7.323 1.00 25.43 47 ALA A O 3
ATOM 3762 N N . ALA A 1 48 ? 22.366 0.594 5.879 1.00 11.22 48 ALA A N 3
ATOM 3763 C CA . ALA A 1 48 ? 22.095 -0.386 6.924 1.00 41.23 48 ALA A CA 3
ATOM 3764 C C . ALA A 1 48 ? 23.358 -1.157 7.294 1.00 54.31 48 ALA A C 3
ATOM 3765 O O . ALA A 1 48 ? 23.401 -1.842 8.315 1.00 63.14 48 ALA A O 3
ATOM 3772 N N . GLY A 1 49 ? 24.384 -1.040 6.457 1.00 71.15 49 GLY A N 3
ATOM 3773 C CA . GLY A 1 49 ? 25.633 -1.732 6.713 1.00 22.42 49 GLY A CA 3
ATOM 3774 C C . GLY A 1 49 ? 25.638 -3.144 6.160 1.00 1.23 49 GLY A C 3
ATOM 3775 O O . GLY A 1 49 ? 26.610 -3.882 6.329 1.00 11.54 49 GLY A O 3
ATOM 3779 N N . LEU A 1 50 ? 24.550 -3.522 5.499 1.00 71.10 50 LEU A N 3
ATOM 3780 C CA . LEU A 1 50 ? 24.431 -4.856 4.920 1.00 3.12 50 LEU A CA 3
ATOM 3781 C C . LEU A 1 50 ? 25.294 -4.985 3.669 1.00 74.13 50 LEU A C 3
ATOM 3782 O O . LEU A 1 50 ? 25.161 -4.202 2.728 1.00 3.12 50 LEU A O 3
ATOM 3798 N N . ARG A 1 51 ? 26.175 -5.980 3.664 1.00 41.21 51 ARG A N 3
ATOM 3799 C CA . ARG A 1 51 ? 27.058 -6.212 2.528 1.00 63.35 51 ARG A CA 3
ATOM 3800 C C . ARG A 1 51 ? 27.261 -7.706 2.294 1.00 65.43 51 ARG A C 3
ATOM 3801 O O . ARG A 1 51 ? 26.795 -8.537 3.073 1.00 15.25 51 ARG A O 3
ATOM 3822 N N . VAL A 1 52 ? 27.961 -8.042 1.214 1.00 11.51 52 VAL A N 3
ATOM 3823 C CA . VAL A 1 52 ? 28.227 -9.435 0.877 1.00 34.04 52 VAL A CA 3
ATOM 3824 C C . VAL A 1 52 ? 28.908 -10.159 2.033 1.00 33.41 52 VAL A C 3
ATOM 3825 O O . VAL A 1 52 ? 29.867 -9.656 2.616 1.00 61.12 52 VAL A O 3
ATOM 3838 N N . GLY A 1 53 ? 28.405 -11.346 2.360 1.00 75.15 53 GLY A N 3
ATOM 3839 C CA . GLY A 1 53 ? 28.977 -12.122 3.444 1.00 10.44 53 GLY A CA 3
ATOM 3840 C C . GLY A 1 53 ? 28.307 -11.840 4.775 1.00 60.13 53 GLY A C 3
ATOM 3841 O O . GLY A 1 53 ? 28.781 -12.281 5.822 1.00 70.42 53 GLY A O 3
ATOM 3845 N N . ASP A 1 54 ? 27.203 -11.102 4.735 1.00 61.32 54 ASP A N 3
ATOM 3846 C CA . ASP A 1 54 ? 26.467 -10.762 5.947 1.00 51.43 54 ASP A CA 3
ATOM 3847 C C . ASP A 1 54 ? 25.227 -11.637 6.093 1.00 35.43 54 ASP A C 3
ATOM 3848 O O . ASP A 1 54 ? 24.552 -11.944 5.110 1.00 5.24 54 ASP A O 3
ATOM 3857 N N . GLN A 1 55 ? 24.933 -12.037 7.326 1.00 21.25 55 GLN A N 3
ATOM 3858 C CA . GLN A 1 55 ? 23.775 -12.879 7.601 1.00 72.44 55 GLN A CA 3
ATOM 3859 C C . GLN A 1 55 ? 22.546 -12.031 7.910 1.00 52.10 55 GLN A C 3
ATOM 3860 O O . GLN A 1 55 ? 22.578 -11.171 8.791 1.00 40.41 55 GLN A O 3
ATOM 3874 N N . LEU A 1 56 ? 21.464 -12.278 7.180 1.00 33.13 56 LEU A N 3
ATOM 3875 C CA . LEU A 1 56 ? 20.223 -11.536 7.376 1.00 31.33 56 LEU A CA 3
ATOM 3876 C C . LEU A 1 56 ? 19.053 -12.486 7.614 1.00 53.45 56 LEU A C 3
ATOM 3877 O O . LEU A 1 56 ? 18.525 -13.083 6.676 1.00 75.32 56 LEU A O 3
ATOM 3893 N N . VAL A 1 57 ? 18.651 -12.618 8.874 1.00 53.14 57 VAL A N 3
ATOM 3894 C CA . VAL A 1 57 ? 17.541 -13.492 9.234 1.00 15.42 57 VAL A CA 3
ATOM 3895 C C . VAL A 1 57 ? 16.244 -12.703 9.375 1.00 54.21 57 VAL A C 3
ATOM 3896 O O . VAL A 1 57 ? 15.156 -13.230 9.140 1.00 40.31 57 VAL A O 3
ATOM 3909 N N . ARG A 1 58 ? 16.366 -11.437 9.759 1.00 4.54 58 ARG A N 3
ATOM 3910 C CA . ARG A 1 58 ? 15.204 -10.574 9.932 1.00 35.42 58 ARG A CA 3
ATOM 3911 C C . ARG A 1 58 ? 14.311 -11.084 11.060 1.00 24.42 58 ARG A C 3
ATOM 3912 O O . ARG A 1 58 ? 13.160 -10.669 11.191 1.00 74.41 58 ARG A O 3
ATOM 3933 N N . PHE A 1 59 ? 14.851 -11.987 11.872 1.00 3.05 59 PHE A N 3
ATOM 3934 C CA . PHE A 1 59 ? 14.104 -12.555 12.989 1.00 62.15 59 PHE A CA 3
ATOM 3935 C C . PHE A 1 59 ? 14.928 -12.514 14.272 1.00 45.00 59 PHE A C 3
ATOM 3936 O O . PHE A 1 59 ? 16.155 -12.607 14.238 1.00 61.03 59 PHE A O 3
ATOM 3953 N N . ALA A 1 60 ? 14.245 -12.373 15.403 1.00 71.21 60 ALA A N 3
ATOM 3954 C CA . ALA A 1 60 ? 14.912 -12.321 16.698 1.00 64.04 60 ALA A CA 3
ATOM 3955 C C . ALA A 1 60 ? 15.345 -13.712 17.149 1.00 75.11 60 ALA A C 3
ATOM 3956 O O . ALA A 1 60 ? 15.990 -13.867 18.185 1.00 43.44 60 ALA A O 3
ATOM 3963 N N . GLY A 1 61 ? 14.983 -14.723 16.364 1.00 11.14 61 GLY A N 3
ATOM 3964 C CA . GLY A 1 61 ? 15.341 -16.088 16.701 1.00 24.30 61 GLY A CA 3
ATOM 3965 C C . GLY A 1 61 ? 16.497 -16.606 15.868 1.00 20.42 61 GLY A C 3
ATOM 3966 O O . GLY A 1 61 ? 16.747 -17.811 15.822 1.00 71.20 61 GLY A O 3
ATOM 3970 N N . TYR A 1 62 ? 17.203 -15.696 15.207 1.00 13.32 62 TYR A N 3
ATOM 3971 C CA . TYR A 1 62 ? 18.336 -16.068 14.368 1.00 12.33 62 TYR A CA 3
ATOM 3972 C C . TYR A 1 62 ? 17.955 -17.187 13.404 1.00 42.23 62 TYR A C 3
ATOM 3973 O O . TYR A 1 62 ? 18.418 -18.320 13.534 1.00 24.52 62 TYR A O 3
ATOM 3991 N N . THR A 1 63 ? 17.108 -16.860 12.433 1.00 14.11 63 THR A N 3
ATOM 3992 C CA . THR A 1 63 ? 16.663 -17.835 11.446 1.00 61.52 63 THR A CA 3
ATOM 3993 C C . THR A 1 63 ? 15.692 -17.208 10.452 1.00 64.54 63 THR A C 3
ATOM 3994 O O . THR A 1 63 ? 14.967 -16.271 10.784 1.00 43.43 63 THR A O 3
ATOM 4005 N N . VAL A 1 64 ? 15.683 -17.733 9.230 1.00 12.41 64 VAL A N 3
ATOM 4006 C CA . VAL A 1 64 ? 14.799 -17.225 8.187 1.00 21.03 64 VAL A CA 3
ATOM 4007 C C . VAL A 1 64 ? 14.385 -18.336 7.229 1.00 44.03 64 VAL A C 3
ATOM 4008 O O . VAL A 1 64 ? 15.089 -19.336 7.078 1.00 54.32 64 VAL A O 3
ATOM 4021 N N . THR A 1 65 ? 13.239 -18.155 6.581 1.00 53.31 65 THR A N 3
ATOM 4022 C CA . THR A 1 65 ? 12.730 -19.142 5.637 1.00 50.42 65 THR A CA 3
ATOM 4023 C C . THR A 1 65 ? 13.552 -19.149 4.353 1.00 53.21 65 THR A C 3
ATOM 4024 O O . THR A 1 65 ? 14.383 -20.031 4.143 1.00 23.11 65 THR A O 3
ATOM 4035 N N . GLU A 1 66 ? 13.313 -18.159 3.497 1.00 24.55 66 GLU A N 3
ATOM 4036 C CA . GLU A 1 66 ? 14.033 -18.053 2.234 1.00 72.54 66 GLU A CA 3
ATOM 4037 C C . GLU A 1 66 ? 14.033 -16.614 1.727 1.00 63.01 66 GLU A C 3
ATOM 4038 O O . GLU A 1 66 ? 13.638 -15.692 2.442 1.00 70.03 66 GLU A O 3
ATOM 4050 N N . LEU A 1 67 ? 14.480 -16.429 0.490 1.00 42.13 67 LEU A N 3
ATOM 4051 C CA . LEU A 1 67 ? 14.533 -15.102 -0.114 1.00 43.11 67 LEU A CA 3
ATOM 4052 C C . LEU A 1 67 ? 13.130 -14.541 -0.320 1.00 40.11 67 LEU A C 3
ATOM 4053 O O . LEU A 1 67 ? 12.931 -13.327 -0.324 1.00 52.51 67 LEU A O 3
ATOM 4069 N N . ALA A 1 68 ? 12.160 -15.434 -0.489 1.00 2.20 68 ALA A N 3
ATOM 4070 C CA . ALA A 1 68 ? 10.775 -15.028 -0.691 1.00 51.00 68 ALA A CA 3
ATOM 4071 C C . ALA A 1 68 ? 10.252 -14.243 0.507 1.00 24.25 68 ALA A C 3
ATOM 4072 O O . ALA A 1 68 ? 9.517 -13.269 0.351 1.00 44.34 68 ALA A O 3
ATOM 4079 N N . ALA A 1 69 ? 10.636 -14.675 1.704 1.00 10.04 69 ALA A N 3
ATOM 4080 C CA . ALA A 1 69 ? 10.207 -14.012 2.929 1.00 11.44 69 ALA A CA 3
ATOM 4081 C C . ALA A 1 69 ? 10.834 -12.627 3.052 1.00 13.14 69 ALA A C 3
ATOM 4082 O O . ALA A 1 69 ? 10.150 -11.650 3.360 1.00 23.35 69 ALA A O 3
ATOM 4089 N N . PHE A 1 70 ? 12.138 -12.549 2.810 1.00 21.44 70 PHE A N 3
ATOM 4090 C CA . PHE A 1 70 ? 12.858 -11.284 2.896 1.00 55.22 70 PHE A CA 3
ATOM 4091 C C . PHE A 1 70 ? 12.428 -10.338 1.778 1.00 1.54 70 PHE A C 3
ATOM 4092 O O . PHE A 1 70 ? 12.358 -9.124 1.971 1.00 61.53 70 PHE A O 3
ATOM 4109 N N . ASN A 1 71 ? 12.142 -10.903 0.610 1.00 41.41 71 ASN A N 3
ATOM 4110 C CA . ASN A 1 71 ? 11.721 -10.110 -0.539 1.00 54.05 71 ASN A CA 3
ATOM 4111 C C . ASN A 1 71 ? 10.303 -9.581 -0.345 1.00 74.42 71 ASN A C 3
ATOM 4112 O O . ASN A 1 71 ? 10.005 -8.432 -0.674 1.00 63.41 71 ASN A O 3
ATOM 4123 N N . THR A 1 72 ? 9.430 -10.428 0.192 1.00 13.02 72 THR A N 3
ATOM 4124 C CA . THR A 1 72 ? 8.043 -10.047 0.430 1.00 21.42 72 THR A CA 3
ATOM 4125 C C . THR A 1 72 ? 7.948 -8.938 1.471 1.00 4.21 72 THR A C 3
ATOM 4126 O O . THR A 1 72 ? 7.206 -7.972 1.297 1.00 13.54 72 THR A O 3
ATOM 4137 N N . VAL A 1 73 ? 8.706 -9.082 2.554 1.00 61.12 73 VAL A N 3
ATOM 4138 C CA . VAL A 1 73 ? 8.709 -8.090 3.623 1.00 72.53 73 VAL A CA 3
ATOM 4139 C C . VAL A 1 73 ? 9.252 -6.754 3.131 1.00 52.44 73 VAL A C 3
ATOM 4140 O O . VAL A 1 73 ? 8.655 -5.703 3.368 1.00 74.42 73 VAL A O 3
ATOM 4153 N N . VAL A 1 74 ? 10.388 -6.800 2.443 1.00 45.40 74 VAL A N 3
ATOM 4154 C CA . VAL A 1 74 ? 11.012 -5.592 1.915 1.00 22.03 74 VAL A CA 3
ATOM 4155 C C . VAL A 1 74 ? 10.164 -4.974 0.810 1.00 50.43 74 VAL A C 3
ATOM 4156 O O . VAL A 1 74 ? 10.069 -3.752 0.696 1.00 14.13 74 VAL A O 3
ATOM 4169 N N . ALA A 1 75 ? 9.549 -5.826 -0.004 1.00 11.14 75 ALA A N 3
ATOM 4170 C CA . ALA A 1 75 ? 8.706 -5.363 -1.099 1.00 60.42 75 ALA A CA 3
ATOM 4171 C C . ALA A 1 75 ? 7.407 -4.760 -0.576 1.00 4.54 75 ALA A C 3
ATOM 4172 O O . ALA A 1 75 ? 6.972 -3.705 -1.037 1.00 50.41 75 ALA A O 3
ATOM 4179 N N . ARG A 1 76 ? 6.793 -5.435 0.390 1.00 71.42 76 ARG A N 3
ATOM 4180 C CA . ARG A 1 76 ? 5.543 -4.966 0.974 1.00 14.15 76 ARG A CA 3
ATOM 4181 C C . ARG A 1 76 ? 5.780 -3.742 1.854 1.00 54.30 76 ARG A C 3
ATOM 4182 O O . ARG A 1 76 ? 4.897 -2.898 2.012 1.00 0.34 76 ARG A O 3
ATOM 4203 N N . HIS A 1 77 ? 6.977 -3.652 2.424 1.00 30.14 77 HIS A N 3
ATOM 4204 C CA . HIS A 1 77 ? 7.330 -2.531 3.288 1.00 23.11 77 HIS A CA 3
ATOM 4205 C C . HIS A 1 77 ? 7.671 -1.295 2.462 1.00 42.24 77 HIS A C 3
ATOM 4206 O O . HIS A 1 77 ? 6.835 -0.411 2.274 1.00 1.22 77 HIS A O 3
ATOM 4220 N N . VAL A 1 78 ? 8.905 -1.239 1.970 1.00 70.11 78 VAL A N 3
ATOM 4221 C CA . VAL A 1 78 ? 9.356 -0.112 1.163 1.00 4.43 78 VAL A CA 3
ATOM 4222 C C . VAL A 1 78 ? 8.755 1.197 1.663 1.00 5.32 78 VAL A C 3
ATOM 4223 O O . VAL A 1 78 ? 8.302 2.026 0.873 1.00 24.24 78 VAL A O 3
ATOM 4236 N N . ARG A 1 79 ? 8.755 1.377 2.980 1.00 4.00 79 ARG A N 3
ATOM 4237 C CA . ARG A 1 79 ? 8.209 2.585 3.586 1.00 4.41 79 ARG A CA 3
ATOM 4238 C C . ARG A 1 79 ? 9.174 3.757 3.426 1.00 13.14 79 ARG A C 3
ATOM 4239 O O . ARG A 1 79 ? 10.370 3.581 3.194 1.00 52.44 79 ARG A O 3
ATOM 4260 N N . PRO A 1 80 ? 8.643 4.982 3.554 1.00 52.33 80 PRO A N 3
ATOM 4261 C CA . PRO A 1 80 ? 9.439 6.207 3.427 1.00 34.14 80 PRO A CA 3
ATOM 4262 C C . PRO A 1 80 ? 10.401 6.396 4.595 1.00 61.11 80 PRO A C 3
ATOM 4263 O O . PRO A 1 80 ? 10.052 7.002 5.608 1.00 72.02 80 PRO A O 3
ATOM 4274 N N . SER A 1 81 ? 11.614 5.874 4.446 1.00 23.53 81 SER A N 3
ATOM 4275 C CA . SER A 1 81 ? 12.626 5.982 5.490 1.00 4.14 81 SER A CA 3
ATOM 4276 C C . SER A 1 81 ? 12.146 5.328 6.782 1.00 24.04 81 SER A C 3
ATOM 4277 O O . SER A 1 81 ? 11.983 5.994 7.804 1.00 34.33 81 SER A O 3
ATOM 4285 N N . ALA A 1 82 ? 11.923 4.019 6.728 1.00 54.11 82 ALA A N 3
ATOM 4286 C CA . ALA A 1 82 ? 11.463 3.273 7.893 1.00 4.41 82 ALA A CA 3
ATOM 4287 C C . ALA A 1 82 ? 12.518 2.274 8.356 1.00 71.33 82 ALA A C 3
ATOM 4288 O O . ALA A 1 82 ? 13.028 1.484 7.562 1.00 65.42 82 ALA A O 3
ATOM 4295 N N . SER A 1 83 ? 12.840 2.314 9.645 1.00 42.34 83 SER A N 3
ATOM 4296 C CA . SER A 1 83 ? 13.838 1.415 10.212 1.00 72.42 83 SER A CA 3
ATOM 4297 C C . SER A 1 83 ? 13.170 0.287 10.993 1.00 64.54 83 SER A C 3
ATOM 4298 O O . SER A 1 83 ? 12.491 0.526 11.991 1.00 31.12 83 SER A O 3
ATOM 4306 N N . ILE A 1 84 ? 13.370 -0.943 10.530 1.00 55.00 84 ILE A N 3
ATOM 4307 C CA . ILE A 1 84 ? 12.789 -2.108 11.185 1.00 75.42 84 ILE A CA 3
ATOM 4308 C C . ILE A 1 84 ? 13.860 -2.936 11.886 1.00 21.12 84 ILE A C 3
ATOM 4309 O O . ILE A 1 84 ? 15.036 -2.913 11.521 1.00 53.00 84 ILE A O 3
ATOM 4325 N N . PRO A 1 85 ? 13.447 -3.688 12.917 1.00 13.55 85 PRO A N 3
ATOM 4326 C CA . PRO A 1 85 ? 14.355 -4.539 13.691 1.00 63.33 85 PRO A CA 3
ATOM 4327 C C . PRO A 1 85 ? 14.849 -5.738 12.888 1.00 25.23 85 PRO A C 3
ATOM 4328 O O . PRO A 1 85 ? 14.078 -6.641 12.564 1.00 63.40 85 PRO A O 3
ATOM 4339 N N . VAL A 1 86 ? 16.140 -5.741 12.571 1.00 4.31 86 VAL A N 3
ATOM 4340 C CA . VAL A 1 86 ? 16.738 -6.830 11.808 1.00 51.22 86 VAL A CA 3
ATOM 4341 C C . VAL A 1 86 ? 17.934 -7.425 12.543 1.00 54.21 86 VAL A C 3
ATOM 4342 O O . VAL A 1 86 ? 18.885 -6.719 12.877 1.00 41.53 86 VAL A O 3
ATOM 4355 N N . VAL A 1 87 ? 17.879 -8.729 12.792 1.00 33.33 87 VAL A N 3
ATOM 4356 C CA . VAL A 1 87 ? 18.958 -9.421 13.487 1.00 41.11 87 VAL A CA 3
ATOM 4357 C C . VAL A 1 87 ? 20.012 -9.921 12.505 1.00 10.42 87 VAL A C 3
ATOM 4358 O O . VAL A 1 87 ? 19.703 -10.657 11.568 1.00 25.42 87 VAL A O 3
ATOM 4371 N N . PHE A 1 88 ? 21.258 -9.515 12.726 1.00 21.33 88 PHE A N 3
ATOM 4372 C CA . PHE A 1 88 ? 22.359 -9.921 11.861 1.00 61.54 88 PHE A CA 3
ATOM 4373 C C . PHE A 1 88 ? 23.340 -10.816 12.612 1.00 23.23 88 PHE A C 3
ATOM 4374 O O . PHE A 1 88 ? 23.487 -10.709 13.830 1.00 61.43 88 PHE A O 3
ATOM 4391 N N . SER A 1 89 ? 24.009 -11.699 11.877 1.00 4.13 89 SER A N 3
ATOM 4392 C CA . SER A 1 89 ? 24.974 -12.616 12.474 1.00 54.11 89 SER A CA 3
ATOM 4393 C C . SER A 1 89 ? 26.265 -12.649 11.663 1.00 45.20 89 SER A C 3
ATOM 4394 O O . SER A 1 89 ? 26.250 -12.487 10.443 1.00 75.14 89 SER A O 3
ATOM 4402 N N . ARG A 1 90 ? 27.383 -12.859 12.351 1.00 61.44 90 ARG A N 3
ATOM 4403 C CA . ARG A 1 90 ? 28.685 -12.913 11.696 1.00 55.42 90 ARG A CA 3
ATOM 4404 C C . ARG A 1 90 ? 29.419 -14.202 12.050 1.00 22.21 90 ARG A C 3
ATOM 4405 O O . ARG A 1 90 ? 30.359 -14.194 12.845 1.00 22.50 90 ARG A O 3
ATOM 4426 N N . ASP A 1 91 ? 28.984 -15.307 11.456 1.00 74.45 91 ASP A N 3
ATOM 4427 C CA . ASP A 1 91 ? 29.600 -16.605 11.708 1.00 52.24 91 ASP A CA 3
ATOM 4428 C C . ASP A 1 91 ? 29.389 -17.034 13.156 1.00 34.51 91 ASP A C 3
ATOM 4429 O O . ASP A 1 91 ? 30.326 -17.454 13.833 1.00 63.43 91 ASP A O 3
ATOM 4438 N N . GLY A 1 92 ? 28.150 -16.925 13.626 1.00 34.01 92 GLY A N 3
ATOM 4439 C CA . GLY A 1 92 ? 27.838 -17.305 14.992 1.00 50.24 92 GLY A CA 3
ATOM 4440 C C . GLY A 1 92 ? 27.729 -16.108 15.916 1.00 75.14 92 GLY A C 3
ATOM 4441 O O . GLY A 1 92 ? 27.239 -16.225 17.039 1.00 10.31 92 GLY A O 3
ATOM 4445 N N . VAL A 1 93 ? 28.187 -14.953 15.443 1.00 62.52 93 VAL A N 3
ATOM 4446 C CA . VAL A 1 93 ? 28.139 -13.730 16.235 1.00 62.14 93 VAL A CA 3
ATOM 4447 C C . VAL A 1 93 ? 26.712 -13.205 16.349 1.00 25.21 93 VAL A C 3
ATOM 4448 O O . VAL A 1 93 ? 25.936 -13.274 15.396 1.00 11.43 93 VAL A O 3
ATOM 4461 N N . VAL A 1 94 ? 26.373 -12.680 17.522 1.00 22.12 94 VAL A N 3
ATOM 4462 C CA . VAL A 1 94 ? 25.040 -12.141 17.762 1.00 72.33 94 VAL A CA 3
ATOM 4463 C C . VAL A 1 94 ? 25.086 -10.632 17.972 1.00 64.01 94 VAL A C 3
ATOM 4464 O O . VAL A 1 94 ? 25.638 -10.150 18.961 1.00 41.34 94 VAL A O 3
ATOM 4477 N N . MET A 1 95 ? 24.503 -9.891 17.035 1.00 21.42 95 MET A N 3
ATOM 4478 C CA . MET A 1 95 ? 24.477 -8.436 17.119 1.00 53.31 95 MET A CA 3
ATOM 4479 C C . MET A 1 95 ? 23.159 -7.884 16.584 1.00 60.23 95 MET A C 3
ATOM 4480 O O . MET A 1 95 ? 22.489 -8.527 15.775 1.00 44.41 95 MET A O 3
ATOM 4494 N N . SER A 1 96 ? 22.793 -6.691 17.041 1.00 51.15 96 SER A N 3
ATOM 4495 C CA . SER A 1 96 ? 21.553 -6.055 16.610 1.00 21.25 96 SER A CA 3
ATOM 4496 C C . SER A 1 96 ? 21.841 -4.858 15.710 1.00 55.14 96 SER A C 3
ATOM 4497 O O . SER A 1 96 ? 22.663 -4.004 16.038 1.00 44.32 96 SER A O 3
ATOM 4505 N N . ALA A 1 97 ? 21.156 -4.804 14.572 1.00 53.51 97 ALA A N 3
ATOM 4506 C CA . ALA A 1 97 ? 21.335 -3.711 13.624 1.00 40.01 97 ALA A CA 3
ATOM 4507 C C . ALA A 1 97 ? 20.004 -3.298 13.004 1.00 64.21 97 ALA A C 3
ATOM 4508 O O . ALA A 1 97 ? 19.168 -4.143 12.682 1.00 64.13 97 ALA A O 3
ATOM 4515 N N . THR A 1 98 ? 19.813 -1.993 12.839 1.00 11.15 98 THR A N 3
ATOM 4516 C CA . THR A 1 98 ? 18.583 -1.468 12.260 1.00 40.11 98 THR A CA 3
ATOM 4517 C C . THR A 1 98 ? 18.769 -1.135 10.784 1.00 1.10 98 THR A C 3
ATOM 4518 O O . THR A 1 98 ? 19.705 -0.427 10.411 1.00 10.32 98 THR A O 3
ATOM 4529 N N . ILE A 1 99 ? 17.873 -1.649 9.949 1.00 53.12 99 ILE A N 3
ATOM 4530 C CA . ILE A 1 99 ? 17.938 -1.404 8.513 1.00 1.24 99 ILE A CA 3
ATOM 4531 C C . ILE A 1 99 ? 17.022 -0.254 8.110 1.00 52.32 99 ILE A C 3
ATOM 4532 O O . ILE A 1 99 ? 15.798 -0.369 8.174 1.00 13.23 99 ILE A O 3
ATOM 4548 N N . VAL A 1 100 ? 17.623 0.856 7.691 1.00 33.34 100 VAL A N 3
ATOM 4549 C CA . VAL A 1 100 ? 16.861 2.027 7.274 1.00 61.21 100 VAL A CA 3
ATOM 4550 C C . VAL A 1 100 ? 16.697 2.064 5.759 1.00 73.23 100 VAL A C 3
ATOM 4551 O O . VAL A 1 100 ? 17.549 2.591 5.044 1.00 71.15 100 VAL A O 3
ATOM 4564 N N . VAL A 1 101 ? 15.594 1.501 5.275 1.00 61.34 101 VAL A N 3
ATOM 4565 C CA . VAL A 1 101 ? 15.316 1.470 3.844 1.00 41.43 101 VAL A CA 3
ATOM 4566 C C . VAL A 1 101 ? 14.475 2.670 3.422 1.00 74.41 101 VAL A C 3
ATOM 4567 O O . VAL A 1 101 ? 13.313 2.793 3.808 1.00 1.01 101 VAL A O 3
ATOM 4580 N N . GLY A 1 102 ? 15.070 3.553 2.625 1.00 34.52 102 GLY A N 3
ATOM 4581 C CA . GLY A 1 102 ? 14.360 4.731 2.163 1.00 10.12 102 GLY A CA 3
ATOM 4582 C C . GLY A 1 102 ? 14.143 4.726 0.663 1.00 13.00 102 GLY A C 3
ATOM 4583 O O . GLY A 1 102 ? 15.096 4.822 -0.108 1.00 45.14 102 GLY A O 3
ATOM 4587 N N . GLU A 1 103 ? 12.885 4.612 0.249 1.00 15.01 103 GLU A N 3
ATOM 4588 C CA . GLU A 1 103 ? 12.547 4.592 -1.169 1.00 55.22 103 GLU A CA 3
ATOM 4589 C C . GLU A 1 103 ? 11.710 5.812 -1.546 1.00 63.33 103 GLU A C 3
ATOM 4590 O O . GLU A 1 103 ? 12.111 6.618 -2.387 1.00 60.42 103 GLU A O 3
ATOM 4602 N N . LEU A 1 104 ? 10.546 5.940 -0.919 1.00 43.22 104 LEU A N 3
ATOM 4603 C CA . LEU A 1 104 ? 9.652 7.061 -1.188 1.00 71.23 104 LEU A CA 3
ATOM 4604 C C . LEU A 1 104 ? 10.391 8.389 -1.064 1.00 51.42 104 LEU A C 3
ATOM 4605 O O . LEU A 1 104 ? 10.776 8.796 0.032 1.00 71.24 104 LEU A O 3
ATOM 4621 N N . GLU A 1 105 ? 10.583 9.062 -2.195 1.00 21.32 105 GLU A N 3
ATOM 4622 C CA . GLU A 1 105 ? 11.275 10.345 -2.211 1.00 53.33 105 GLU A CA 3
ATOM 4623 C C . GLU A 1 105 ? 10.287 11.493 -2.403 1.00 63.14 105 GLU A C 3
ATOM 4624 O O . GLU A 1 105 ? 10.118 12.333 -1.520 1.00 71.14 105 GLU A O 3
ATOM 4636 N N . PRO A 1 1 ? 4.626 2.595 -3.037 1.00 50.12 1 PRO A N 4
ATOM 4637 C CA . PRO A 1 1 ? 5.933 1.964 -3.245 1.00 74.03 1 PRO A CA 4
ATOM 4638 C C . PRO A 1 1 ? 5.824 0.455 -3.433 1.00 71.34 1 PRO A C 4
ATOM 4639 O O . PRO A 1 1 ? 4.795 -0.148 -3.122 1.00 45.43 1 PRO A O 4
ATOM 4650 N N . LEU A 1 2 ? 6.890 -0.151 -3.944 1.00 22.44 2 LEU A N 4
ATOM 4651 C CA . LEU A 1 2 ? 6.915 -1.592 -4.173 1.00 11.12 2 LEU A CA 4
ATOM 4652 C C . LEU A 1 2 ? 8.335 -2.074 -4.453 1.00 35.52 2 LEU A C 4
ATOM 4653 O O . LEU A 1 2 ? 9.238 -1.274 -4.696 1.00 40.22 2 LEU A O 4
ATOM 4669 N N . THR A 1 3 ? 8.525 -3.390 -4.419 1.00 14.11 3 THR A N 4
ATOM 4670 C CA . THR A 1 3 ? 9.833 -3.980 -4.670 1.00 4.21 3 THR A CA 4
ATOM 4671 C C . THR A 1 3 ? 9.913 -4.563 -6.076 1.00 20.20 3 THR A C 4
ATOM 4672 O O . THR A 1 3 ? 8.897 -4.715 -6.754 1.00 14.42 3 THR A O 4
ATOM 4683 N N . ARG A 1 4 ? 11.127 -4.890 -6.508 1.00 54.12 4 ARG A N 4
ATOM 4684 C CA . ARG A 1 4 ? 11.338 -5.457 -7.835 1.00 2.33 4 ARG A CA 4
ATOM 4685 C C . ARG A 1 4 ? 10.422 -6.655 -8.066 1.00 41.35 4 ARG A C 4
ATOM 4686 O O . ARG A 1 4 ? 9.893 -7.253 -7.130 1.00 22.44 4 ARG A O 4
ATOM 4707 N N . PRO A 1 5 ? 10.229 -7.013 -9.344 1.00 75.43 5 PRO A N 4
ATOM 4708 C CA . PRO A 1 5 ? 9.376 -8.142 -9.729 1.00 63.32 5 PRO A CA 4
ATOM 4709 C C . PRO A 1 5 ? 9.984 -9.486 -9.342 1.00 21.04 5 PRO A C 4
ATOM 4710 O O . PRO A 1 5 ? 9.293 -10.365 -8.826 1.00 61.33 5 PRO A O 4
ATOM 4721 N N . TYR A 1 6 ? 11.280 -9.638 -9.592 1.00 74.21 6 TYR A N 4
ATOM 4722 C CA . TYR A 1 6 ? 11.980 -10.876 -9.271 1.00 31.12 6 TYR A CA 4
ATOM 4723 C C . TYR A 1 6 ? 13.172 -10.607 -8.357 1.00 52.54 6 TYR A C 4
ATOM 4724 O O . TYR A 1 6 ? 13.749 -9.518 -8.374 1.00 71.45 6 TYR A O 4
ATOM 4742 N N . LEU A 1 7 ? 13.536 -11.605 -7.561 1.00 33.33 7 LEU A N 4
ATOM 4743 C CA . LEU A 1 7 ? 14.660 -11.478 -6.639 1.00 73.44 7 LEU A CA 4
ATOM 4744 C C . LEU A 1 7 ? 15.985 -11.478 -7.394 1.00 62.42 7 LEU A C 4
ATOM 4745 O O . LEU A 1 7 ? 16.155 -12.206 -8.372 1.00 14.22 7 LEU A O 4
ATOM 4761 N N . GLY A 1 8 ? 16.924 -10.658 -6.932 1.00 31.12 8 GLY A N 4
ATOM 4762 C CA . GLY A 1 8 ? 18.223 -10.580 -7.574 1.00 21.53 8 GLY A CA 4
ATOM 4763 C C . GLY A 1 8 ? 19.362 -10.863 -6.614 1.00 11.41 8 GLY A C 4
ATOM 4764 O O . GLY A 1 8 ? 20.388 -10.183 -6.640 1.00 63.21 8 GLY A O 4
ATOM 4768 N N . PHE A 1 9 ? 19.181 -11.867 -5.763 1.00 10.14 9 PHE A N 4
ATOM 4769 C CA . PHE A 1 9 ? 20.201 -12.236 -4.788 1.00 12.33 9 PHE A CA 4
ATOM 4770 C C . PHE A 1 9 ? 20.181 -13.738 -4.521 1.00 74.14 9 PHE A C 4
ATOM 4771 O O . PHE A 1 9 ? 19.226 -14.429 -4.877 1.00 61.52 9 PHE A O 4
ATOM 4788 N N . ARG A 1 10 ? 21.241 -14.236 -3.894 1.00 30.11 10 ARG A N 4
ATOM 4789 C CA . ARG A 1 10 ? 21.347 -15.656 -3.581 1.00 74.23 10 ARG A CA 4
ATOM 4790 C C . ARG A 1 10 ? 21.325 -15.884 -2.073 1.00 0.23 10 ARG A C 4
ATOM 4791 O O . ARG A 1 10 ? 21.522 -14.953 -1.291 1.00 34.41 10 ARG A O 4
ATOM 4812 N N . VAL A 1 11 ? 21.084 -17.128 -1.670 1.00 42.34 11 VAL A N 4
ATOM 4813 C CA . VAL A 1 11 ? 21.037 -17.478 -0.256 1.00 23.20 11 VAL A CA 4
ATOM 4814 C C . VAL A 1 11 ? 21.530 -18.903 -0.026 1.00 53.41 11 VAL A C 4
ATOM 4815 O O . VAL A 1 11 ? 21.007 -19.852 -0.608 1.00 73.51 11 VAL A O 4
ATOM 4828 N N . ALA A 1 12 ? 22.539 -19.044 0.827 1.00 40.41 12 ALA A N 4
ATOM 4829 C CA . ALA A 1 12 ? 23.101 -20.353 1.136 1.00 12.51 12 ALA A CA 4
ATOM 4830 C C . ALA A 1 12 ? 22.732 -20.788 2.550 1.00 31.21 12 ALA A C 4
ATOM 4831 O O . ALA A 1 12 ? 23.044 -20.102 3.523 1.00 0.13 12 ALA A O 4
ATOM 4838 N N . VAL A 1 13 ? 22.065 -21.933 2.657 1.00 71.14 13 VAL A N 4
ATOM 4839 C CA . VAL A 1 13 ? 21.654 -22.461 3.952 1.00 14.42 13 VAL A CA 4
ATOM 4840 C C . VAL A 1 13 ? 22.775 -23.267 4.598 1.00 12.44 13 VAL A C 4
ATOM 4841 O O . VAL A 1 13 ? 23.303 -24.204 4.002 1.00 34.43 13 VAL A O 4
ATOM 4854 N N . GLY A 1 14 ? 23.134 -22.894 5.823 1.00 30.23 14 GLY A N 4
ATOM 4855 C CA . GLY A 1 14 ? 24.191 -23.593 6.531 1.00 35.22 14 GLY A CA 4
ATOM 4856 C C . GLY A 1 14 ? 24.108 -23.402 8.033 1.00 53.34 14 GLY A C 4
ATOM 4857 O O . GLY A 1 14 ? 23.057 -23.038 8.562 1.00 43.54 14 GLY A O 4
ATOM 4861 N N . ARG A 1 15 ? 25.217 -23.649 8.721 1.00 1.12 15 ARG A N 4
ATOM 4862 C CA . ARG A 1 15 ? 25.265 -23.504 10.171 1.00 34.32 15 ARG A CA 4
ATOM 4863 C C . ARG A 1 15 ? 26.450 -22.641 10.593 1.00 51.21 15 ARG A C 4
ATOM 4864 O O . ARG A 1 15 ? 27.511 -22.678 9.970 1.00 70.43 15 ARG A O 4
ATOM 4885 N N . ASP A 1 16 ? 26.261 -21.864 11.654 1.00 42.23 16 ASP A N 4
ATOM 4886 C CA . ASP A 1 16 ? 27.314 -20.991 12.159 1.00 24.14 16 ASP A CA 4
ATOM 4887 C C . ASP A 1 16 ? 28.099 -21.676 13.274 1.00 62.01 16 ASP A C 4
ATOM 4888 O O . ASP A 1 16 ? 27.861 -22.842 13.589 1.00 52.15 16 ASP A O 4
ATOM 4897 N N . SER A 1 17 ? 29.037 -20.944 13.867 1.00 51.23 17 SER A N 4
ATOM 4898 C CA . SER A 1 17 ? 29.860 -21.482 14.943 1.00 65.21 17 SER A CA 4
ATOM 4899 C C . SER A 1 17 ? 29.024 -21.730 16.195 1.00 44.02 17 SER A C 4
ATOM 4900 O O . SER A 1 17 ? 29.381 -22.551 17.040 1.00 14.11 17 SER A O 4
ATOM 4908 N N . SER A 1 18 ? 27.910 -21.014 16.306 1.00 3.31 18 SER A N 4
ATOM 4909 C CA . SER A 1 18 ? 27.024 -21.152 17.456 1.00 43.10 18 SER A CA 4
ATOM 4910 C C . SER A 1 18 ? 26.034 -22.293 17.245 1.00 64.52 18 SER A C 4
ATOM 4911 O O . SER A 1 18 ? 25.992 -23.246 18.023 1.00 45.34 18 SER A O 4
ATOM 4919 N N . GLY A 1 19 ? 25.238 -22.190 16.185 1.00 12.52 19 GLY A N 4
ATOM 4920 C CA . GLY A 1 19 ? 24.258 -23.219 15.890 1.00 44.24 19 GLY A CA 4
ATOM 4921 C C . GLY A 1 19 ? 22.835 -22.702 15.959 1.00 21.04 19 GLY A C 4
ATOM 4922 O O . GLY A 1 19 ? 22.029 -23.189 16.753 1.00 1.13 19 GLY A O 4
ATOM 4926 N N . CYS A 1 20 ? 22.525 -21.713 15.129 1.00 43.12 20 CYS A N 4
ATOM 4927 C CA . CYS A 1 20 ? 21.190 -21.128 15.101 1.00 15.43 20 CYS A CA 4
ATOM 4928 C C . CYS A 1 20 ? 20.498 -21.414 13.773 1.00 75.43 20 CYS A C 4
ATOM 4929 O O . CYS A 1 20 ? 19.283 -21.253 13.644 1.00 23.15 20 CYS A O 4
ATOM 4937 N N . THR A 1 21 ? 21.278 -21.839 12.784 1.00 24.42 21 THR A N 4
ATOM 4938 C CA . THR A 1 21 ? 20.742 -22.146 11.464 1.00 12.13 21 THR A CA 4
ATOM 4939 C C . THR A 1 21 ? 20.188 -20.895 10.792 1.00 73.00 21 THR A C 4
ATOM 4940 O O . THR A 1 21 ? 19.030 -20.528 10.996 1.00 31.22 21 THR A O 4
ATOM 4951 N N . THR A 1 22 ? 21.021 -20.242 9.988 1.00 61.45 22 THR A N 4
ATOM 4952 C CA . THR A 1 22 ? 20.615 -19.032 9.285 1.00 15.11 22 THR A CA 4
ATOM 4953 C C . THR A 1 22 ? 21.213 -18.982 7.884 1.00 2.11 22 THR A C 4
ATOM 4954 O O . THR A 1 22 ? 22.211 -19.646 7.600 1.00 2.42 22 THR A O 4
ATOM 4965 N N . LEU A 1 23 ? 20.599 -18.191 7.011 1.00 12.04 23 LEU A N 4
ATOM 4966 C CA . LEU A 1 23 ? 21.072 -18.053 5.638 1.00 21.43 23 LEU A CA 4
ATOM 4967 C C . LEU A 1 23 ? 21.890 -16.777 5.469 1.00 13.14 23 LEU A C 4
ATOM 4968 O O . LEU A 1 23 ? 21.646 -15.778 6.145 1.00 13.44 23 LEU A O 4
ATOM 4984 N N . SER A 1 24 ? 22.860 -16.817 4.561 1.00 34.35 24 SER A N 4
ATOM 4985 C CA . SER A 1 24 ? 23.715 -15.664 4.304 1.00 34.34 24 SER A CA 4
ATOM 4986 C C . SER A 1 24 ? 23.478 -15.115 2.901 1.00 43.02 24 SER A C 4
ATOM 4987 O O . SER A 1 24 ? 23.477 -15.862 1.922 1.00 21.42 24 SER A O 4
ATOM 4995 N N . ILE A 1 25 ? 23.279 -13.804 2.811 1.00 33.41 25 ILE A N 4
ATOM 4996 C CA . ILE A 1 25 ? 23.042 -13.154 1.528 1.00 25.22 25 ILE A CA 4
ATOM 4997 C C . ILE A 1 25 ? 24.354 -12.890 0.796 1.00 73.42 25 ILE A C 4
ATOM 4998 O O . ILE A 1 25 ? 25.173 -12.087 1.240 1.00 13.43 25 ILE A O 4
ATOM 5014 N N . GLN A 1 26 ? 24.544 -13.572 -0.329 1.00 42.34 26 GLN A N 4
ATOM 5015 C CA . GLN A 1 26 ? 25.756 -13.410 -1.124 1.00 51.31 26 GLN A CA 4
ATOM 5016 C C . GLN A 1 26 ? 25.555 -12.364 -2.216 1.00 1.22 26 GLN A C 4
ATOM 5017 O O . GLN A 1 26 ? 26.285 -12.340 -3.206 1.00 51.51 26 GLN A O 4
ATOM 5031 N N . GLU A 1 27 ? 24.561 -11.502 -2.027 1.00 54.02 27 GLU A N 4
ATOM 5032 C CA . GLU A 1 27 ? 24.264 -10.455 -2.997 1.00 50.35 27 GLU A CA 4
ATOM 5033 C C . GLU A 1 27 ? 23.827 -9.172 -2.297 1.00 15.34 27 GLU A C 4
ATOM 5034 O O . GLU A 1 27 ? 23.901 -9.063 -1.073 1.00 22.14 27 GLU A O 4
ATOM 5046 N N . VAL A 1 28 ? 23.370 -8.201 -3.082 1.00 61.31 28 VAL A N 4
ATOM 5047 C CA . VAL A 1 28 ? 22.920 -6.926 -2.538 1.00 51.43 28 VAL A CA 4
ATOM 5048 C C . VAL A 1 28 ? 21.482 -6.629 -2.950 1.00 64.12 28 VAL A C 4
ATOM 5049 O O . VAL A 1 28 ? 21.222 -5.696 -3.710 1.00 52.50 28 VAL A O 4
ATOM 5062 N N . THR A 1 29 ? 20.550 -7.430 -2.443 1.00 61.15 29 THR A N 4
ATOM 5063 C CA . THR A 1 29 ? 19.138 -7.255 -2.759 1.00 0.43 29 THR A CA 4
ATOM 5064 C C . THR A 1 29 ? 18.611 -5.935 -2.206 1.00 21.30 29 THR A C 4
ATOM 5065 O O . THR A 1 29 ? 17.667 -5.359 -2.746 1.00 21.31 29 THR A O 4
ATOM 5076 N N . GLN A 1 30 ? 19.228 -5.462 -1.128 1.00 35.54 30 GLN A N 4
ATOM 5077 C CA . GLN A 1 30 ? 18.819 -4.210 -0.502 1.00 62.14 30 GLN A CA 4
ATOM 5078 C C . GLN A 1 30 ? 18.759 -3.084 -1.529 1.00 2.53 30 GLN A C 4
ATOM 5079 O O . GLN A 1 30 ? 17.837 -2.267 -1.518 1.00 60.31 30 GLN A O 4
ATOM 5093 N N . THR A 1 31 ? 19.749 -3.044 -2.415 1.00 40.14 31 THR A N 4
ATOM 5094 C CA . THR A 1 31 ? 19.810 -2.017 -3.448 1.00 11.25 31 THR A CA 4
ATOM 5095 C C . THR A 1 31 ? 18.762 -2.260 -4.527 1.00 53.34 31 THR A C 4
ATOM 5096 O O . THR A 1 31 ? 19.086 -2.687 -5.636 1.00 33.34 31 THR A O 4
ATOM 5107 N N . TYR A 1 32 ? 17.505 -1.984 -4.198 1.00 11.02 32 TYR A N 4
ATOM 5108 C CA . TYR A 1 32 ? 16.408 -2.174 -5.140 1.00 23.43 32 TYR A CA 4
ATOM 5109 C C . TYR A 1 32 ? 15.184 -1.367 -4.721 1.00 12.42 32 TYR A C 4
ATOM 5110 O O . TYR A 1 32 ? 14.925 -1.178 -3.531 1.00 64.54 32 TYR A O 4
ATOM 5128 N N . THR A 1 33 ? 14.431 -0.891 -5.708 1.00 11.42 33 THR A N 4
ATOM 5129 C CA . THR A 1 33 ? 13.234 -0.103 -5.444 1.00 14.40 33 THR A CA 4
ATOM 5130 C C . THR A 1 33 ? 12.343 -0.025 -6.679 1.00 21.32 33 THR A C 4
ATOM 5131 O O . THR A 1 33 ? 12.586 -0.706 -7.675 1.00 12.53 33 THR A O 4
ATOM 5142 N N . GLY A 1 34 ? 11.310 0.809 -6.607 1.00 3.20 34 GLY A N 4
ATOM 5143 C CA . GLY A 1 34 ? 10.399 0.960 -7.727 1.00 4.25 34 GLY A CA 4
ATOM 5144 C C . GLY A 1 34 ? 9.240 1.885 -7.410 1.00 65.44 34 GLY A C 4
ATOM 5145 O O . GLY A 1 34 ? 9.230 2.545 -6.371 1.00 74.43 34 GLY A O 4
ATOM 5149 N N . SER A 1 35 ? 8.263 1.934 -8.309 1.00 53.14 35 SER A N 4
ATOM 5150 C CA . SER A 1 35 ? 7.096 2.789 -8.124 1.00 1.13 35 SER A CA 4
ATOM 5151 C C . SER A 1 35 ? 7.477 4.261 -8.246 1.00 54.54 35 SER A C 4
ATOM 5152 O O . SER A 1 35 ? 7.198 4.903 -9.258 1.00 40.41 35 SER A O 4
ATOM 5160 N N . ASN A 1 36 ? 8.115 4.790 -7.207 1.00 65.44 36 ASN A N 4
ATOM 5161 C CA . ASN A 1 36 ? 8.534 6.186 -7.197 1.00 45.54 36 ASN A CA 4
ATOM 5162 C C . ASN A 1 36 ? 9.389 6.489 -5.971 1.00 5.14 36 ASN A C 4
ATOM 5163 O O . ASN A 1 36 ? 9.221 7.521 -5.323 1.00 11.23 36 ASN A O 4
ATOM 5174 N N . GLY A 1 37 ? 10.309 5.581 -5.658 1.00 31.11 37 GLY A N 4
ATOM 5175 C CA . GLY A 1 37 ? 11.177 5.769 -4.510 1.00 62.14 37 GLY A CA 4
ATOM 5176 C C . GLY A 1 37 ? 12.633 5.919 -4.904 1.00 4.24 37 GLY A C 4
ATOM 5177 O O . GLY A 1 37 ? 13.452 6.384 -4.112 1.00 45.43 37 GLY A O 4
ATOM 5181 N N . GLY A 1 38 ? 12.958 5.522 -6.131 1.00 13.44 38 GLY A N 4
ATOM 5182 C CA . GLY A 1 38 ? 14.326 5.622 -6.605 1.00 75.31 38 GLY A CA 4
ATOM 5183 C C . GLY A 1 38 ? 14.594 4.719 -7.793 1.00 22.03 38 GLY A C 4
ATOM 5184 O O . GLY A 1 38 ? 15.520 4.960 -8.567 1.00 31.30 38 GLY A O 4
ATOM 5188 N N . ALA A 1 39 ? 13.784 3.675 -7.936 1.00 52.51 39 ALA A N 4
ATOM 5189 C CA . ALA A 1 39 ? 13.939 2.734 -9.038 1.00 35.21 39 ALA A CA 4
ATOM 5190 C C . ALA A 1 39 ? 15.305 2.059 -8.996 1.00 4.15 39 ALA A C 4
ATOM 5191 O O . ALA A 1 39 ? 16.119 2.226 -9.905 1.00 31.35 39 ALA A O 4
ATOM 5198 N N . ASP A 1 40 ? 15.552 1.298 -7.935 1.00 14.21 40 ASP A N 4
ATOM 5199 C CA . ASP A 1 40 ? 16.821 0.598 -7.774 1.00 74.24 40 ASP A CA 4
ATOM 5200 C C . ASP A 1 40 ? 17.971 1.587 -7.619 1.00 44.01 40 ASP A C 4
ATOM 5201 O O . ASP A 1 40 ? 18.330 2.292 -8.563 1.00 54.42 40 ASP A O 4
ATOM 5210 N N . LEU A 1 41 ? 18.546 1.635 -6.422 1.00 64.54 41 LEU A N 4
ATOM 5211 C CA . LEU A 1 41 ? 19.657 2.538 -6.142 1.00 53.44 41 LEU A CA 4
ATOM 5212 C C . LEU A 1 41 ? 20.247 2.264 -4.763 1.00 43.40 41 LEU A C 4
ATOM 5213 O O . LEU A 1 41 ? 19.524 1.945 -3.820 1.00 23.40 41 LEU A O 4
ATOM 5229 N N . MET A 1 42 ? 21.565 2.394 -4.653 1.00 44.20 42 MET A N 4
ATOM 5230 C CA . MET A 1 42 ? 22.253 2.164 -3.388 1.00 35.24 42 MET A CA 4
ATOM 5231 C C . MET A 1 42 ? 21.768 3.140 -2.320 1.00 73.31 42 MET A C 4
ATOM 5232 O O . MET A 1 42 ? 21.874 4.355 -2.482 1.00 22.42 42 MET A O 4
ATOM 5246 N N . GLY A 1 43 ? 21.234 2.599 -1.229 1.00 2.24 43 GLY A N 4
ATOM 5247 C CA . GLY A 1 43 ? 20.741 3.437 -0.151 1.00 53.03 43 GLY A CA 4
ATOM 5248 C C . GLY A 1 43 ? 20.401 2.641 1.093 1.00 32.01 43 GLY A C 4
ATOM 5249 O O . GLY A 1 43 ? 21.074 2.736 2.120 1.00 54.02 43 GLY A O 4
ATOM 5253 N N . PRO A 1 44 ? 19.332 1.835 1.011 1.00 31.00 44 PRO A N 4
ATOM 5254 C CA . PRO A 1 44 ? 18.879 1.004 2.131 1.00 52.52 44 PRO A CA 4
ATOM 5255 C C . PRO A 1 44 ? 19.841 -0.140 2.430 1.00 1.23 44 PRO A C 4
ATOM 5256 O O . PRO A 1 44 ? 19.697 -0.838 3.433 1.00 34.40 44 PRO A O 4
ATOM 5267 N N . ALA A 1 45 ? 20.823 -0.325 1.554 1.00 23.55 45 ALA A N 4
ATOM 5268 C CA . ALA A 1 45 ? 21.811 -1.384 1.727 1.00 12.40 45 ALA A CA 4
ATOM 5269 C C . ALA A 1 45 ? 22.945 -0.932 2.640 1.00 24.14 45 ALA A C 4
ATOM 5270 O O . ALA A 1 45 ? 23.075 -1.408 3.768 1.00 33.43 45 ALA A O 4
ATOM 5277 N N . PHE A 1 46 ? 23.766 -0.011 2.146 1.00 31.00 46 PHE A N 4
ATOM 5278 C CA . PHE A 1 46 ? 24.891 0.504 2.918 1.00 62.45 46 PHE A CA 4
ATOM 5279 C C . PHE A 1 46 ? 24.417 1.097 4.241 1.00 42.00 46 PHE A C 4
ATOM 5280 O O . PHE A 1 46 ? 25.180 1.186 5.202 1.00 4.12 46 PHE A O 4
ATOM 5297 N N . ALA A 1 47 ? 23.152 1.502 4.282 1.00 41.14 47 ALA A N 4
ATOM 5298 C CA . ALA A 1 47 ? 22.575 2.086 5.486 1.00 21.43 47 ALA A CA 4
ATOM 5299 C C . ALA A 1 47 ? 22.318 1.018 6.544 1.00 1.25 47 ALA A C 4
ATOM 5300 O O . ALA A 1 47 ? 22.526 1.248 7.735 1.00 4.42 47 ALA A O 4
ATOM 5307 N N . ALA A 1 48 ? 21.864 -0.150 6.102 1.00 13.30 48 ALA A N 4
ATOM 5308 C CA . ALA A 1 48 ? 21.579 -1.253 7.011 1.00 5.13 48 ALA A CA 4
ATOM 5309 C C . ALA A 1 48 ? 22.808 -2.136 7.204 1.00 74.13 48 ALA A C 4
ATOM 5310 O O . ALA A 1 48 ? 22.849 -2.971 8.106 1.00 13.25 48 ALA A O 4
ATOM 5317 N N . GLY A 1 49 ? 23.807 -1.946 6.348 1.00 64.52 49 GLY A N 4
ATOM 5318 C CA . GLY A 1 49 ? 25.023 -2.734 6.441 1.00 73.15 49 GLY A CA 4
ATOM 5319 C C . GLY A 1 49 ? 24.931 -4.035 5.668 1.00 51.13 49 GLY A C 4
ATOM 5320 O O . GLY A 1 49 ? 25.746 -4.939 5.860 1.00 54.33 49 GLY A O 4
ATOM 5324 N N . LEU A 1 50 ? 23.936 -4.132 4.793 1.00 62.33 50 LEU A N 4
ATOM 5325 C CA . LEU A 1 50 ? 23.739 -5.334 3.989 1.00 44.54 50 LEU A CA 4
ATOM 5326 C C . LEU A 1 50 ? 24.817 -5.454 2.916 1.00 3.42 50 LEU A C 4
ATOM 5327 O O . LEU A 1 50 ? 24.912 -4.614 2.021 1.00 63.12 50 LEU A O 4
ATOM 5343 N N . ARG A 1 51 ? 25.626 -6.504 3.012 1.00 1.24 51 ARG A N 4
ATOM 5344 C CA . ARG A 1 51 ? 26.697 -6.734 2.050 1.00 74.41 51 ARG A CA 4
ATOM 5345 C C . ARG A 1 51 ? 26.852 -8.224 1.756 1.00 54.44 51 ARG A C 4
ATOM 5346 O O . ARG A 1 51 ? 26.341 -9.069 2.491 1.00 45.01 51 ARG A O 4
ATOM 5367 N N . VAL A 1 52 ? 27.559 -8.538 0.675 1.00 52.53 52 VAL A N 4
ATOM 5368 C CA . VAL A 1 52 ? 27.782 -9.924 0.283 1.00 74.11 52 VAL A CA 4
ATOM 5369 C C . VAL A 1 52 ? 28.432 -10.716 1.412 1.00 72.34 52 VAL A C 4
ATOM 5370 O O . VAL A 1 52 ? 29.436 -10.294 1.982 1.00 3.43 52 VAL A O 4
ATOM 5383 N N . GLY A 1 53 ? 27.851 -11.870 1.729 1.00 43.23 53 GLY A N 4
ATOM 5384 C CA . GLY A 1 53 ? 28.388 -12.704 2.788 1.00 0.11 53 GLY A CA 4
ATOM 5385 C C . GLY A 1 53 ? 27.832 -12.340 4.150 1.00 1.15 53 GLY A C 4
ATOM 5386 O O . GLY A 1 53 ? 28.316 -12.822 5.175 1.00 42.32 53 GLY A O 4
ATOM 5390 N N . ASP A 1 54 ? 26.814 -11.486 4.164 1.00 64.35 54 ASP A N 4
ATOM 5391 C CA . ASP A 1 54 ? 26.192 -11.057 5.411 1.00 62.23 54 ASP A CA 4
ATOM 5392 C C . ASP A 1 54 ? 24.875 -11.791 5.641 1.00 14.32 54 ASP A C 4
ATOM 5393 O O . ASP A 1 54 ? 24.094 -11.990 4.711 1.00 51.41 54 ASP A O 4
ATOM 5402 N N . GLN A 1 55 ? 24.636 -12.191 6.886 1.00 53.40 55 GLN A N 4
ATOM 5403 C CA . GLN A 1 55 ? 23.413 -12.904 7.237 1.00 3.44 55 GLN A CA 4
ATOM 5404 C C . GLN A 1 55 ? 22.296 -11.927 7.591 1.00 23.54 55 GLN A C 4
ATOM 5405 O O . GLN A 1 55 ? 22.441 -11.104 8.496 1.00 54.11 55 GLN A O 4
ATOM 5419 N N . LEU A 1 56 ? 21.183 -12.024 6.873 1.00 21.51 56 LEU A N 4
ATOM 5420 C CA . LEU A 1 56 ? 20.040 -11.149 7.111 1.00 23.51 56 LEU A CA 4
ATOM 5421 C C . LEU A 1 56 ? 18.802 -11.959 7.483 1.00 64.43 56 LEU A C 4
ATOM 5422 O O . LEU A 1 56 ? 18.197 -12.613 6.633 1.00 52.30 56 LEU A O 4
ATOM 5438 N N . VAL A 1 57 ? 18.430 -11.910 8.758 1.00 62.41 57 VAL A N 4
ATOM 5439 C CA . VAL A 1 57 ? 17.262 -12.637 9.242 1.00 42.31 57 VAL A CA 4
ATOM 5440 C C . VAL A 1 57 ? 16.091 -11.692 9.487 1.00 33.52 57 VAL A C 4
ATOM 5441 O O . VAL A 1 57 ? 16.125 -10.528 9.090 1.00 41.14 57 VAL A O 4
ATOM 5454 N N . ARG A 1 58 ? 15.055 -12.202 10.145 1.00 34.40 58 ARG A N 4
ATOM 5455 C CA . ARG A 1 58 ? 13.871 -11.405 10.443 1.00 3.31 58 ARG A CA 4
ATOM 5456 C C . ARG A 1 58 ? 13.523 -11.482 11.927 1.00 70.23 58 ARG A C 4
ATOM 5457 O O . ARG A 1 58 ? 13.033 -10.516 12.511 1.00 3.35 58 ARG A O 4
ATOM 5478 N N . PHE A 1 59 ? 13.778 -12.639 12.530 1.00 45.54 59 PHE A N 4
ATOM 5479 C CA . PHE A 1 59 ? 13.491 -12.843 13.944 1.00 33.05 59 PHE A CA 4
ATOM 5480 C C . PHE A 1 59 ? 14.763 -12.732 14.780 1.00 51.12 59 PHE A C 4
ATOM 5481 O O . PHE A 1 59 ? 15.854 -13.059 14.314 1.00 2.25 59 PHE A O 4
ATOM 5498 N N . ALA A 1 60 ? 14.613 -12.267 16.016 1.00 61.50 60 ALA A N 4
ATOM 5499 C CA . ALA A 1 60 ? 15.748 -12.114 16.917 1.00 24.12 60 ALA A CA 4
ATOM 5500 C C . ALA A 1 60 ? 16.237 -13.468 17.420 1.00 33.33 60 ALA A C 4
ATOM 5501 O O . ALA A 1 60 ? 17.234 -13.553 18.136 1.00 13.22 60 ALA A O 4
ATOM 5508 N N . GLY A 1 61 ? 15.527 -14.527 17.041 1.00 14.34 61 GLY A N 4
ATOM 5509 C CA . GLY A 1 61 ? 15.903 -15.863 17.465 1.00 41.25 61 GLY A CA 4
ATOM 5510 C C . GLY A 1 61 ? 17.077 -16.411 16.677 1.00 35.21 61 GLY A C 4
ATOM 5511 O O . GLY A 1 61 ? 17.500 -17.547 16.891 1.00 71.41 61 GLY A O 4
ATOM 5515 N N . TYR A 1 62 ? 17.602 -15.604 15.763 1.00 43.22 62 TYR A N 4
ATOM 5516 C CA . TYR A 1 62 ? 18.731 -16.016 14.937 1.00 24.25 62 TYR A CA 4
ATOM 5517 C C . TYR A 1 62 ? 18.338 -17.161 14.009 1.00 52.45 62 TYR A C 4
ATOM 5518 O O . TYR A 1 62 ? 18.707 -18.314 14.233 1.00 73.13 62 TYR A O 4
ATOM 5536 N N . THR A 1 63 ? 17.586 -16.833 12.962 1.00 34.13 63 THR A N 4
ATOM 5537 C CA . THR A 1 63 ? 17.141 -17.832 11.998 1.00 15.55 63 THR A CA 4
ATOM 5538 C C . THR A 1 63 ? 16.263 -17.203 10.921 1.00 24.45 63 THR A C 4
ATOM 5539 O O . THR A 1 63 ? 15.601 -16.193 11.157 1.00 0.14 63 THR A O 4
ATOM 5550 N N . VAL A 1 64 ? 16.263 -17.808 9.738 1.00 72.51 64 VAL A N 4
ATOM 5551 C CA . VAL A 1 64 ? 15.465 -17.309 8.624 1.00 21.04 64 VAL A CA 4
ATOM 5552 C C . VAL A 1 64 ? 14.966 -18.453 7.749 1.00 64.21 64 VAL A C 4
ATOM 5553 O O . VAL A 1 64 ? 15.566 -19.528 7.711 1.00 35.54 64 VAL A O 4
ATOM 5566 N N . THR A 1 65 ? 13.865 -18.215 7.044 1.00 53.11 65 THR A N 4
ATOM 5567 C CA . THR A 1 65 ? 13.284 -19.225 6.168 1.00 21.25 65 THR A CA 4
ATOM 5568 C C . THR A 1 65 ? 14.031 -19.298 4.842 1.00 62.03 65 THR A C 4
ATOM 5569 O O . THR A 1 65 ? 14.862 -20.182 4.635 1.00 73.10 65 THR A O 4
ATOM 5580 N N . GLU A 1 66 ? 13.731 -18.362 3.946 1.00 33.54 66 GLU A N 4
ATOM 5581 C CA . GLU A 1 66 ? 14.375 -18.322 2.639 1.00 61.21 66 GLU A CA 4
ATOM 5582 C C . GLU A 1 66 ? 14.314 -16.918 2.046 1.00 45.45 66 GLU A C 4
ATOM 5583 O O . GLU A 1 66 ? 13.947 -15.959 2.726 1.00 1.12 66 GLU A O 4
ATOM 5595 N N . LEU A 1 67 ? 14.678 -16.803 0.773 1.00 72.41 67 LEU A N 4
ATOM 5596 C CA . LEU A 1 67 ? 14.666 -15.516 0.086 1.00 32.33 67 LEU A CA 4
ATOM 5597 C C . LEU A 1 67 ? 13.250 -14.955 0.006 1.00 33.12 67 LEU A C 4
ATOM 5598 O O . LEU A 1 67 ? 13.050 -13.741 0.032 1.00 62.13 67 LEU A O 4
ATOM 5614 N N . ALA A 1 68 ? 12.270 -15.848 -0.089 1.00 15.44 68 ALA A N 4
ATOM 5615 C CA . ALA A 1 68 ? 10.872 -15.442 -0.168 1.00 12.32 68 ALA A CA 4
ATOM 5616 C C . ALA A 1 68 ? 10.480 -14.586 1.032 1.00 51.22 68 ALA A C 4
ATOM 5617 O O . ALA A 1 68 ? 9.700 -13.642 0.905 1.00 65.03 68 ALA A O 4
ATOM 5624 N N . ALA A 1 69 ? 11.025 -14.922 2.196 1.00 31.33 69 ALA A N 4
ATOM 5625 C CA . ALA A 1 69 ? 10.733 -14.183 3.418 1.00 32.54 69 ALA A CA 4
ATOM 5626 C C . ALA A 1 69 ? 11.326 -12.780 3.366 1.00 11.41 69 ALA A C 4
ATOM 5627 O O . ALA A 1 69 ? 10.692 -11.811 3.786 1.00 62.11 69 ALA A O 4
ATOM 5634 N N . PHE A 1 70 ? 12.546 -12.676 2.849 1.00 73.51 70 PHE A N 4
ATOM 5635 C CA . PHE A 1 70 ? 13.225 -11.390 2.744 1.00 61.55 70 PHE A CA 4
ATOM 5636 C C . PHE A 1 70 ? 12.537 -10.494 1.718 1.00 32.13 70 PHE A C 4
ATOM 5637 O O . PHE A 1 70 ? 12.295 -9.315 1.972 1.00 31.02 70 PHE A O 4
ATOM 5654 N N . ASN A 1 71 ? 12.225 -11.063 0.558 1.00 31.24 71 ASN A N 4
ATOM 5655 C CA . ASN A 1 71 ? 11.566 -10.316 -0.507 1.00 34.14 71 ASN A CA 4
ATOM 5656 C C . ASN A 1 71 ? 10.178 -9.856 -0.070 1.00 30.11 71 ASN A C 4
ATOM 5657 O O . ASN A 1 71 ? 9.725 -8.773 -0.441 1.00 11.32 71 ASN A O 4
ATOM 5668 N N . THR A 1 72 ? 9.507 -10.687 0.722 1.00 71.12 72 THR A N 4
ATOM 5669 C CA . THR A 1 72 ? 8.171 -10.367 1.209 1.00 2.11 72 THR A CA 4
ATOM 5670 C C . THR A 1 72 ? 8.219 -9.260 2.256 1.00 33.45 72 THR A C 4
ATOM 5671 O O . THR A 1 72 ? 7.442 -8.306 2.202 1.00 23.51 72 THR A O 4
ATOM 5682 N N . VAL A 1 73 ? 9.135 -9.393 3.210 1.00 64.21 73 VAL A N 4
ATOM 5683 C CA . VAL A 1 73 ? 9.285 -8.403 4.270 1.00 43.15 73 VAL A CA 4
ATOM 5684 C C . VAL A 1 73 ? 9.649 -7.037 3.698 1.00 63.30 73 VAL A C 4
ATOM 5685 O O . VAL A 1 73 ? 9.138 -6.010 4.143 1.00 4.44 73 VAL A O 4
ATOM 5698 N N . VAL A 1 74 ? 10.536 -7.034 2.708 1.00 51.54 74 VAL A N 4
ATOM 5699 C CA . VAL A 1 74 ? 10.968 -5.794 2.073 1.00 72.02 74 VAL A CA 4
ATOM 5700 C C . VAL A 1 74 ? 9.829 -5.153 1.287 1.00 22.13 74 VAL A C 4
ATOM 5701 O O . VAL A 1 74 ? 9.556 -3.962 1.432 1.00 75.04 74 VAL A O 4
ATOM 5714 N N . ALA A 1 75 ? 9.168 -5.952 0.456 1.00 42.11 75 ALA A N 4
ATOM 5715 C CA . ALA A 1 75 ? 8.057 -5.463 -0.351 1.00 70.41 75 ALA A CA 4
ATOM 5716 C C . ALA A 1 75 ? 6.895 -5.015 0.529 1.00 71.42 75 ALA A C 4
ATOM 5717 O O . ALA A 1 75 ? 6.289 -3.971 0.289 1.00 72.14 75 ALA A O 4
ATOM 5724 N N . ARG A 1 76 ? 6.589 -5.812 1.548 1.00 52.03 76 ARG A N 4
ATOM 5725 C CA . ARG A 1 76 ? 5.498 -5.498 2.462 1.00 14.21 76 ARG A CA 4
ATOM 5726 C C . ARG A 1 76 ? 5.756 -4.179 3.184 1.00 1.32 76 ARG A C 4
ATOM 5727 O O . ARG A 1 76 ? 4.837 -3.389 3.404 1.00 44.41 76 ARG A O 4
ATOM 5748 N N . HIS A 1 77 ? 7.013 -3.947 3.552 1.00 75.44 77 HIS A N 4
ATOM 5749 C CA . HIS A 1 77 ? 7.392 -2.724 4.249 1.00 2.11 77 HIS A CA 4
ATOM 5750 C C . HIS A 1 77 ? 8.274 -1.846 3.366 1.00 73.13 77 HIS A C 4
ATOM 5751 O O . HIS A 1 77 ? 9.481 -1.745 3.582 1.00 65.04 77 HIS A O 4
ATOM 5765 N N . VAL A 1 78 ? 7.662 -1.213 2.370 1.00 74.53 78 VAL A N 4
ATOM 5766 C CA . VAL A 1 78 ? 8.390 -0.344 1.454 1.00 64.12 78 VAL A CA 4
ATOM 5767 C C . VAL A 1 78 ? 8.094 1.124 1.737 1.00 52.33 78 VAL A C 4
ATOM 5768 O O . VAL A 1 78 ? 7.860 1.909 0.818 1.00 52.15 78 VAL A O 4
ATOM 5781 N N . ARG A 1 79 ? 8.106 1.489 3.015 1.00 52.14 79 ARG A N 4
ATOM 5782 C CA . ARG A 1 79 ? 7.837 2.864 3.419 1.00 23.22 79 ARG A CA 4
ATOM 5783 C C . ARG A 1 79 ? 9.046 3.756 3.150 1.00 73.35 79 ARG A C 4
ATOM 5784 O O . ARG A 1 79 ? 10.169 3.284 2.973 1.00 2.23 79 ARG A O 4
ATOM 5805 N N . PRO A 1 80 ? 8.811 5.076 3.116 1.00 62.03 80 PRO A N 4
ATOM 5806 C CA . PRO A 1 80 ? 9.868 6.062 2.868 1.00 33.51 80 PRO A CA 4
ATOM 5807 C C . PRO A 1 80 ? 10.847 6.166 4.032 1.00 42.20 80 PRO A C 4
ATOM 5808 O O . PRO A 1 80 ? 11.815 6.925 3.975 1.00 12.01 80 PRO A O 4
ATOM 5819 N N . SER A 1 81 ? 10.590 5.399 5.087 1.00 41.14 81 SER A N 4
ATOM 5820 C CA . SER A 1 81 ? 11.448 5.408 6.266 1.00 51.32 81 SER A CA 4
ATOM 5821 C C . SER A 1 81 ? 10.965 4.393 7.297 1.00 62.53 81 SER A C 4
ATOM 5822 O O . SER A 1 81 ? 10.806 4.714 8.474 1.00 54.33 81 SER A O 4
ATOM 5830 N N . ALA A 1 82 ? 10.734 3.164 6.845 1.00 43.33 82 ALA A N 4
ATOM 5831 C CA . ALA A 1 82 ? 10.272 2.100 7.727 1.00 72.02 82 ALA A CA 4
ATOM 5832 C C . ALA A 1 82 ? 11.426 1.516 8.534 1.00 30.22 82 ALA A C 4
ATOM 5833 O O . ALA A 1 82 ? 12.488 1.216 7.989 1.00 2.02 82 ALA A O 4
ATOM 5840 N N . SER A 1 83 ? 11.211 1.357 9.836 1.00 14.22 83 SER A N 4
ATOM 5841 C CA . SER A 1 83 ? 12.235 0.813 10.720 1.00 61.12 83 SER A CA 4
ATOM 5842 C C . SER A 1 83 ? 11.843 -0.576 11.216 1.00 51.42 83 SER A C 4
ATOM 5843 O O . SER A 1 83 ? 11.023 -0.713 12.124 1.00 21.22 83 SER A O 4
ATOM 5851 N N . ILE A 1 84 ? 12.434 -1.601 10.613 1.00 62.25 84 ILE A N 4
ATOM 5852 C CA . ILE A 1 84 ? 12.148 -2.979 10.993 1.00 40.11 84 ILE A CA 4
ATOM 5853 C C . ILE A 1 84 ? 13.351 -3.622 11.675 1.00 13.12 84 ILE A C 4
ATOM 5854 O O . ILE A 1 84 ? 14.484 -3.535 11.202 1.00 0.02 84 ILE A O 4
ATOM 5870 N N . PRO A 1 85 ? 13.100 -4.285 12.814 1.00 63.33 85 PRO A N 4
ATOM 5871 C CA . PRO A 1 85 ? 14.150 -4.959 13.585 1.00 54.33 85 PRO A CA 4
ATOM 5872 C C . PRO A 1 85 ? 14.693 -6.192 12.871 1.00 53.33 85 PRO A C 4
ATOM 5873 O O . PRO A 1 85 ? 13.976 -7.173 12.673 1.00 40.14 85 PRO A O 4
ATOM 5884 N N . VAL A 1 86 ? 15.964 -6.135 12.486 1.00 20.45 86 VAL A N 4
ATOM 5885 C CA . VAL A 1 86 ? 16.604 -7.249 11.796 1.00 51.43 86 VAL A CA 4
ATOM 5886 C C . VAL A 1 86 ? 17.949 -7.588 12.428 1.00 11.13 86 VAL A C 4
ATOM 5887 O O . VAL A 1 86 ? 18.837 -6.740 12.518 1.00 53.22 86 VAL A O 4
ATOM 5900 N N . VAL A 1 87 ? 18.093 -8.835 12.866 1.00 1.31 87 VAL A N 4
ATOM 5901 C CA . VAL A 1 87 ? 19.331 -9.288 13.489 1.00 12.24 87 VAL A CA 4
ATOM 5902 C C . VAL A 1 87 ? 20.301 -9.836 12.449 1.00 23.13 87 VAL A C 4
ATOM 5903 O O . VAL A 1 87 ? 19.940 -10.686 11.635 1.00 25.21 87 VAL A O 4
ATOM 5916 N N . PHE A 1 88 ? 21.535 -9.344 12.482 1.00 23.23 88 PHE A N 4
ATOM 5917 C CA . PHE A 1 88 ? 22.559 -9.784 11.542 1.00 62.51 88 PHE A CA 4
ATOM 5918 C C . PHE A 1 88 ? 23.569 -10.701 12.227 1.00 52.03 88 PHE A C 4
ATOM 5919 O O . PHE A 1 88 ? 23.901 -10.512 13.397 1.00 50.02 88 PHE A O 4
ATOM 5936 N N . SER A 1 89 ? 24.053 -11.695 11.489 1.00 54.24 89 SER A N 4
ATOM 5937 C CA . SER A 1 89 ? 25.021 -12.644 12.025 1.00 70.10 89 SER A CA 4
ATOM 5938 C C . SER A 1 89 ? 26.265 -12.708 11.143 1.00 34.15 89 SER A C 4
ATOM 5939 O O . SER A 1 89 ? 26.185 -12.541 9.926 1.00 3.03 89 SER A O 4
ATOM 5947 N N . ARG A 1 90 ? 27.413 -12.951 11.767 1.00 35.25 90 ARG A N 4
ATOM 5948 C CA . ARG A 1 90 ? 28.674 -13.036 11.041 1.00 32.22 90 ARG A CA 4
ATOM 5949 C C . ARG A 1 90 ? 29.453 -14.283 11.449 1.00 20.11 90 ARG A C 4
ATOM 5950 O O . ARG A 1 90 ? 30.449 -14.197 12.168 1.00 72.50 90 ARG A O 4
ATOM 5971 N N . ASP A 1 91 ? 28.993 -15.440 10.986 1.00 54.10 91 ASP A N 4
ATOM 5972 C CA . ASP A 1 91 ? 29.646 -16.705 11.302 1.00 43.42 91 ASP A CA 4
ATOM 5973 C C . ASP A 1 91 ? 29.573 -16.995 12.798 1.00 61.55 91 ASP A C 4
ATOM 5974 O O . ASP A 1 91 ? 30.586 -17.282 13.435 1.00 53.22 91 ASP A O 4
ATOM 5983 N N . GLY A 1 92 ? 28.367 -16.919 13.352 1.00 10.31 92 GLY A N 4
ATOM 5984 C CA . GLY A 1 92 ? 28.184 -17.175 14.769 1.00 62.02 92 GLY A CA 4
ATOM 5985 C C . GLY A 1 92 ? 28.058 -15.899 15.577 1.00 23.13 92 GLY A C 4
ATOM 5986 O O . GLY A 1 92 ? 27.561 -15.916 16.704 1.00 44.44 92 GLY A O 4
ATOM 5990 N N . VAL A 1 93 ? 28.511 -14.789 15.003 1.00 61.11 93 VAL A N 4
ATOM 5991 C CA . VAL A 1 93 ? 28.447 -13.498 15.678 1.00 63.32 93 VAL A CA 4
ATOM 5992 C C . VAL A 1 93 ? 27.003 -13.046 15.864 1.00 23.33 93 VAL A C 4
ATOM 5993 O O . VAL A 1 93 ? 26.191 -13.130 14.943 1.00 43.23 93 VAL A O 4
ATOM 6006 N N . VAL A 1 94 ? 26.689 -12.566 17.063 1.00 24.45 94 VAL A N 4
ATOM 6007 C CA . VAL A 1 94 ? 25.343 -12.099 17.371 1.00 20.04 94 VAL A CA 4
ATOM 6008 C C . VAL A 1 94 ? 25.326 -10.594 17.616 1.00 61.32 94 VAL A C 4
ATOM 6009 O O . VAL A 1 94 ? 25.890 -10.108 18.595 1.00 23.14 94 VAL A O 4
ATOM 6022 N N . MET A 1 95 ? 24.675 -9.862 16.718 1.00 14.14 95 MET A N 4
ATOM 6023 C CA . MET A 1 95 ? 24.583 -8.411 16.838 1.00 74.42 95 MET A CA 4
ATOM 6024 C C . MET A 1 95 ? 23.230 -7.910 16.343 1.00 54.11 95 MET A C 4
ATOM 6025 O O . MET A 1 95 ? 22.540 -8.597 15.590 1.00 61.14 95 MET A O 4
ATOM 6039 N N . SER A 1 96 ? 22.856 -6.709 16.772 1.00 51.54 96 SER A N 4
ATOM 6040 C CA . SER A 1 96 ? 21.583 -6.117 16.375 1.00 23.21 96 SER A CA 4
ATOM 6041 C C . SER A 1 96 ? 21.802 -4.941 15.428 1.00 23.31 96 SER A C 4
ATOM 6042 O O . SER A 1 96 ? 22.687 -4.113 15.643 1.00 31.33 96 SER A O 4
ATOM 6050 N N . ALA A 1 97 ? 20.989 -4.876 14.379 1.00 45.53 97 ALA A N 4
ATOM 6051 C CA . ALA A 1 97 ? 21.092 -3.801 13.399 1.00 10.02 97 ALA A CA 4
ATOM 6052 C C . ALA A 1 97 ? 19.712 -3.342 12.941 1.00 33.30 97 ALA A C 4
ATOM 6053 O O . ALA A 1 97 ? 18.811 -4.157 12.736 1.00 42.14 97 ALA A O 4
ATOM 6060 N N . THR A 1 98 ? 19.551 -2.032 12.783 1.00 72.12 98 THR A N 4
ATOM 6061 C CA . THR A 1 98 ? 18.280 -1.465 12.351 1.00 53.21 98 THR A CA 4
ATOM 6062 C C . THR A 1 98 ? 18.270 -1.219 10.846 1.00 22.05 98 THR A C 4
ATOM 6063 O O . THR A 1 98 ? 19.198 -0.621 10.300 1.00 15.32 98 THR A O 4
ATOM 6074 N N . ILE A 1 99 ? 17.217 -1.683 10.182 1.00 22.45 99 ILE A N 4
ATOM 6075 C CA . ILE A 1 99 ? 17.087 -1.512 8.741 1.00 43.32 99 ILE A CA 4
ATOM 6076 C C . ILE A 1 99 ? 16.190 -0.325 8.407 1.00 34.03 99 ILE A C 4
ATOM 6077 O O . ILE A 1 99 ? 14.986 -0.352 8.663 1.00 73.22 99 ILE A O 4
ATOM 6093 N N . VAL A 1 100 ? 16.784 0.716 7.833 1.00 54.31 100 VAL A N 4
ATOM 6094 C CA . VAL A 1 100 ? 16.038 1.913 7.461 1.00 74.51 100 VAL A CA 4
ATOM 6095 C C . VAL A 1 100 ? 15.882 2.015 5.948 1.00 74.52 100 VAL A C 4
ATOM 6096 O O . VAL A 1 100 ? 16.709 2.621 5.267 1.00 15.40 100 VAL A O 4
ATOM 6109 N N . VAL A 1 101 ? 14.815 1.417 5.427 1.00 72.32 101 VAL A N 4
ATOM 6110 C CA . VAL A 1 101 ? 14.549 1.441 3.993 1.00 15.25 101 VAL A CA 4
ATOM 6111 C C . VAL A 1 101 ? 13.640 2.608 3.623 1.00 10.12 101 VAL A C 4
ATOM 6112 O O . VAL A 1 101 ? 12.463 2.630 3.981 1.00 60.12 101 VAL A O 4
ATOM 6125 N N . GLY A 1 102 ? 14.195 3.578 2.903 1.00 2.21 102 GLY A N 4
ATOM 6126 C CA . GLY A 1 102 ? 13.421 4.736 2.495 1.00 34.25 102 GLY A CA 4
ATOM 6127 C C . GLY A 1 102 ? 13.272 4.833 0.990 1.00 0.11 102 GLY A C 4
ATOM 6128 O O . GLY A 1 102 ? 14.234 5.130 0.283 1.00 5.45 102 GLY A O 4
ATOM 6132 N N . GLU A 1 103 ? 12.063 4.580 0.499 1.00 51.43 103 GLU A N 4
ATOM 6133 C CA . GLU A 1 103 ? 11.794 4.639 -0.933 1.00 75.12 103 GLU A CA 4
ATOM 6134 C C . GLU A 1 103 ? 11.327 6.033 -1.343 1.00 4.14 103 GLU A C 4
ATOM 6135 O O . GLU A 1 103 ? 12.076 6.796 -1.955 1.00 63.40 103 GLU A O 4
ATOM 6147 N N . LEU A 1 104 ? 10.086 6.359 -1.001 1.00 11.32 104 LEU A N 4
ATOM 6148 C CA . LEU A 1 104 ? 9.518 7.661 -1.333 1.00 1.54 104 LEU A CA 4
ATOM 6149 C C . LEU A 1 104 ? 10.218 8.774 -0.558 1.00 73.11 104 LEU A C 4
ATOM 6150 O O . LEU A 1 104 ? 11.100 8.513 0.259 1.00 14.44 104 LEU A O 4
ATOM 6166 N N . GLU A 1 105 ? 9.816 10.014 -0.821 1.00 21.34 105 GLU A N 4
ATOM 6167 C CA . GLU A 1 105 ? 10.404 11.165 -0.147 1.00 3.24 105 GLU A CA 4
ATOM 6168 C C . GLU A 1 105 ? 11.925 11.148 -0.267 1.00 64.30 105 GLU A C 4
ATOM 6169 O O . GLU A 1 105 ? 12.470 10.860 -1.332 1.00 50.44 105 GLU A O 4
ATOM 6181 N N . PRO A 1 1 ? 3.003 0.668 -1.855 1.00 54.21 1 PRO A N 5
ATOM 6182 C CA . PRO A 1 1 ? 3.873 -0.295 -2.536 1.00 51.24 1 PRO A CA 5
ATOM 6183 C C . PRO A 1 1 ? 3.192 -0.943 -3.737 1.00 43.33 1 PRO A C 5
ATOM 6184 O O . PRO A 1 1 ? 1.964 -1.001 -3.811 1.00 21.20 1 PRO A O 5
ATOM 6195 N N . LEU A 1 2 ? 3.997 -1.429 -4.676 1.00 54.32 2 LEU A N 5
ATOM 6196 C CA . LEU A 1 2 ? 3.472 -2.074 -5.875 1.00 14.43 2 LEU A CA 5
ATOM 6197 C C . LEU A 1 2 ? 4.541 -2.931 -6.545 1.00 13.33 2 LEU A C 5
ATOM 6198 O O . LEU A 1 2 ? 4.507 -3.152 -7.756 1.00 14.13 2 LEU A O 5
ATOM 6214 N N . THR A 1 3 ? 5.490 -3.414 -5.748 1.00 53.45 3 THR A N 5
ATOM 6215 C CA . THR A 1 3 ? 6.568 -4.247 -6.264 1.00 23.55 3 THR A CA 5
ATOM 6216 C C . THR A 1 3 ? 6.177 -5.721 -6.254 1.00 10.25 3 THR A C 5
ATOM 6217 O O . THR A 1 3 ? 5.177 -6.103 -5.645 1.00 61.04 3 THR A O 5
ATOM 6228 N N . ARG A 1 4 ? 6.971 -6.544 -6.930 1.00 44.20 4 ARG A N 5
ATOM 6229 C CA . ARG A 1 4 ? 6.707 -7.976 -6.999 1.00 1.10 4 ARG A CA 5
ATOM 6230 C C . ARG A 1 4 ? 7.816 -8.767 -6.312 1.00 30.24 4 ARG A C 5
ATOM 6231 O O . ARG A 1 4 ? 8.928 -8.279 -6.111 1.00 42.22 4 ARG A O 5
ATOM 6252 N N . PRO A 1 5 ? 7.508 -10.019 -5.941 1.00 14.23 5 PRO A N 5
ATOM 6253 C CA . PRO A 1 5 ? 8.464 -10.904 -5.270 1.00 63.22 5 PRO A CA 5
ATOM 6254 C C . PRO A 1 5 ? 9.589 -11.352 -6.198 1.00 53.40 5 PRO A C 5
ATOM 6255 O O . PRO A 1 5 ? 9.600 -12.487 -6.673 1.00 75.43 5 PRO A O 5
ATOM 6266 N N . TYR A 1 6 ? 10.533 -10.453 -6.451 1.00 42.44 6 TYR A N 5
ATOM 6267 C CA . TYR A 1 6 ? 11.661 -10.755 -7.324 1.00 44.43 6 TYR A CA 5
ATOM 6268 C C . TYR A 1 6 ? 12.965 -10.799 -6.534 1.00 23.15 6 TYR A C 5
ATOM 6269 O O . TYR A 1 6 ? 13.303 -9.856 -5.816 1.00 60.43 6 TYR A O 5
ATOM 6287 N N . LEU A 1 7 ? 13.695 -11.901 -6.670 1.00 51.22 7 LEU A N 5
ATOM 6288 C CA . LEU A 1 7 ? 14.963 -12.070 -5.970 1.00 23.22 7 LEU A CA 5
ATOM 6289 C C . LEU A 1 7 ? 16.134 -11.653 -6.854 1.00 52.34 7 LEU A C 5
ATOM 6290 O O . LEU A 1 7 ? 16.279 -12.134 -7.977 1.00 51.24 7 LEU A O 5
ATOM 6306 N N . GLY A 1 8 ? 16.968 -10.755 -6.339 1.00 22.14 8 GLY A N 5
ATOM 6307 C CA . GLY A 1 8 ? 18.117 -10.290 -7.094 1.00 55.41 8 GLY A CA 5
ATOM 6308 C C . GLY A 1 8 ? 19.418 -10.463 -6.337 1.00 11.25 8 GLY A C 5
ATOM 6309 O O . GLY A 1 8 ? 20.369 -9.709 -6.542 1.00 4.10 8 GLY A O 5
ATOM 6313 N N . PHE A 1 9 ? 19.461 -11.457 -5.456 1.00 75.53 9 PHE A N 5
ATOM 6314 C CA . PHE A 1 9 ? 20.654 -11.726 -4.663 1.00 3.31 9 PHE A CA 5
ATOM 6315 C C . PHE A 1 9 ? 20.870 -13.227 -4.495 1.00 15.14 9 PHE A C 5
ATOM 6316 O O . PHE A 1 9 ? 20.088 -14.037 -4.993 1.00 54.42 9 PHE A O 5
ATOM 6333 N N . ARG A 1 10 ? 21.936 -13.590 -3.789 1.00 74.31 10 ARG A N 5
ATOM 6334 C CA . ARG A 1 10 ? 22.256 -14.993 -3.556 1.00 74.41 10 ARG A CA 5
ATOM 6335 C C . ARG A 1 10 ? 22.125 -15.342 -2.076 1.00 61.44 10 ARG A C 5
ATOM 6336 O O . ARG A 1 10 ? 22.462 -14.539 -1.206 1.00 72.33 10 ARG A O 5
ATOM 6357 N N . VAL A 1 11 ? 21.633 -16.546 -1.799 1.00 4.24 11 VAL A N 5
ATOM 6358 C CA . VAL A 1 11 ? 21.459 -17.002 -0.425 1.00 14.32 11 VAL A CA 5
ATOM 6359 C C . VAL A 1 11 ? 21.846 -18.469 -0.279 1.00 41.12 11 VAL A C 5
ATOM 6360 O O . VAL A 1 11 ? 21.498 -19.299 -1.118 1.00 21.51 11 VAL A O 5
ATOM 6373 N N . ALA A 1 12 ? 22.568 -18.781 0.792 1.00 64.11 12 ALA A N 5
ATOM 6374 C CA . ALA A 1 12 ? 23.001 -20.149 1.049 1.00 3.12 12 ALA A CA 5
ATOM 6375 C C . ALA A 1 12 ? 22.495 -20.640 2.401 1.00 10.33 12 ALA A C 5
ATOM 6376 O O . ALA A 1 12 ? 22.789 -20.045 3.439 1.00 73.44 12 ALA A O 5
ATOM 6383 N N . VAL A 1 13 ? 21.732 -21.728 2.383 1.00 53.12 13 VAL A N 5
ATOM 6384 C CA . VAL A 1 13 ? 21.185 -22.299 3.608 1.00 53.03 13 VAL A CA 5
ATOM 6385 C C . VAL A 1 13 ? 22.141 -23.321 4.212 1.00 33.13 13 VAL A C 5
ATOM 6386 O O . VAL A 1 13 ? 22.618 -24.223 3.525 1.00 51.10 13 VAL A O 5
ATOM 6399 N N . GLY A 1 14 ? 22.416 -23.174 5.505 1.00 42.32 14 GLY A N 5
ATOM 6400 C CA . GLY A 1 14 ? 23.314 -24.091 6.181 1.00 21.42 14 GLY A CA 5
ATOM 6401 C C . GLY A 1 14 ? 23.469 -23.770 7.654 1.00 24.35 14 GLY A C 5
ATOM 6402 O O . GLY A 1 14 ? 22.524 -23.321 8.302 1.00 54.33 14 GLY A O 5
ATOM 6406 N N . ARG A 1 15 ? 24.665 -24.003 8.186 1.00 10.13 15 ARG A N 5
ATOM 6407 C CA . ARG A 1 15 ? 24.940 -23.738 9.593 1.00 32.14 15 ARG A CA 5
ATOM 6408 C C . ARG A 1 15 ? 26.248 -22.970 9.757 1.00 50.34 15 ARG A C 5
ATOM 6409 O O . ARG A 1 15 ? 27.285 -23.371 9.229 1.00 24.41 15 ARG A O 5
ATOM 6430 N N . ASP A 1 16 ? 26.191 -21.863 10.489 1.00 35.34 16 ASP A N 5
ATOM 6431 C CA . ASP A 1 16 ? 27.370 -21.039 10.723 1.00 44.43 16 ASP A CA 5
ATOM 6432 C C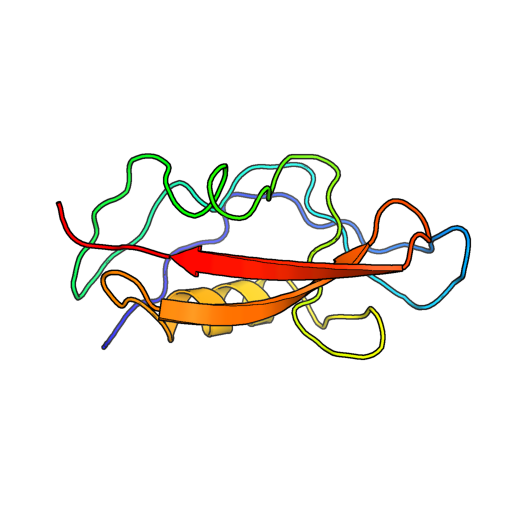 . ASP A 1 16 ? 28.041 -21.410 12.042 1.00 61.35 16 ASP A C 5
ATOM 6433 O O . ASP A 1 16 ? 27.613 -22.339 12.727 1.00 64.23 16 ASP A O 5
ATOM 6442 N N . SER A 1 17 ? 29.095 -20.679 12.390 1.00 21.32 17 SER A N 5
ATOM 6443 C CA . SER A 1 17 ? 29.828 -20.935 13.624 1.00 22.25 17 SER A CA 5
ATOM 6444 C C . SER A 1 17 ? 28.892 -20.902 14.829 1.00 5.00 17 SER A C 5
ATOM 6445 O O . SER A 1 17 ? 29.156 -21.535 15.851 1.00 10.03 17 SER A O 5
ATOM 6453 N N . SER A 1 18 ? 27.798 -20.159 14.700 1.00 2.40 18 SER A N 5
ATOM 6454 C CA . SER A 1 18 ? 26.824 -20.039 15.778 1.00 1.55 18 SER A CA 5
ATOM 6455 C C . SER A 1 18 ? 26.022 -21.328 15.932 1.00 5.54 18 SER A C 5
ATOM 6456 O O . SER A 1 18 ? 25.775 -21.788 17.046 1.00 74.43 18 SER A O 5
ATOM 6464 N N . GLY A 1 19 ? 25.619 -21.905 14.804 1.00 5.24 19 GLY A N 5
ATOM 6465 C CA . GLY A 1 19 ? 24.850 -23.135 14.834 1.00 10.14 19 GLY A CA 5
ATOM 6466 C C . GLY A 1 19 ? 23.408 -22.907 15.244 1.00 64.11 19 GLY A C 5
ATOM 6467 O O . GLY A 1 19 ? 22.939 -23.477 16.229 1.00 35.14 19 GLY A O 5
ATOM 6471 N N . CYS A 1 20 ? 22.706 -22.071 14.488 1.00 75.11 20 CYS A N 5
ATOM 6472 C CA . CYS A 1 20 ? 21.309 -21.767 14.779 1.00 30.10 20 CYS A CA 5
ATOM 6473 C C . CYS A 1 20 ? 20.479 -21.744 13.499 1.00 23.14 20 CYS A C 5
ATOM 6474 O O . CYS A 1 20 ? 19.424 -21.112 13.441 1.00 0.14 20 CYS A O 5
ATOM 6482 N N . THR A 1 21 ? 20.964 -22.437 12.473 1.00 0.24 21 THR A N 5
ATOM 6483 C CA . THR A 1 21 ? 20.269 -22.494 11.193 1.00 4.14 21 THR A CA 5
ATOM 6484 C C . THR A 1 21 ? 19.922 -21.096 10.694 1.00 73.32 21 THR A C 5
ATOM 6485 O O . THR A 1 21 ? 18.851 -20.567 10.993 1.00 0.54 21 THR A O 5
ATOM 6496 N N . THR A 1 22 ? 20.833 -20.502 9.929 1.00 32.42 22 THR A N 5
ATOM 6497 C CA . THR A 1 22 ? 20.622 -19.166 9.388 1.00 4.40 22 THR A CA 5
ATOM 6498 C C . THR A 1 22 ? 21.173 -19.053 7.971 1.00 71.20 22 THR A C 5
ATOM 6499 O O . THR A 1 22 ? 22.132 -19.737 7.610 1.00 11.14 22 THR A O 5
ATOM 6510 N N . LEU A 1 23 ? 20.561 -18.187 7.171 1.00 45.31 23 LEU A N 5
ATOM 6511 C CA . LEU A 1 23 ? 20.991 -17.984 5.792 1.00 43.13 23 LEU A CA 5
ATOM 6512 C C . LEU A 1 23 ? 21.924 -16.781 5.683 1.00 35.51 23 LEU A C 5
ATOM 6513 O O . LEU A 1 23 ? 21.651 -15.720 6.243 1.00 1.31 23 LEU A O 5
ATOM 6529 N N . SER A 1 24 ? 23.023 -16.955 4.957 1.00 22.41 24 SER A N 5
ATOM 6530 C CA . SER A 1 24 ? 23.997 -15.885 4.776 1.00 71.01 24 SER A CA 5
ATOM 6531 C C . SER A 1 24 ? 23.826 -15.220 3.414 1.00 52.14 24 SER A C 5
ATOM 6532 O O . SER A 1 24 ? 23.721 -15.896 2.390 1.00 52.23 24 SER A O 5
ATOM 6540 N N . ILE A 1 25 ? 23.799 -13.891 3.410 1.00 34.52 25 ILE A N 5
ATOM 6541 C CA . ILE A 1 25 ? 23.641 -13.134 2.175 1.00 65.34 25 ILE A CA 5
ATOM 6542 C C . ILE A 1 25 ? 24.996 -12.806 1.555 1.00 74.10 25 ILE A C 5
ATOM 6543 O O . ILE A 1 25 ? 25.758 -12.006 2.096 1.00 65.11 25 ILE A O 5
ATOM 6559 N N . GLN A 1 26 ? 25.286 -13.428 0.417 1.00 72.12 26 GLN A N 5
ATOM 6560 C CA . GLN A 1 26 ? 26.548 -13.201 -0.277 1.00 51.21 26 GLN A CA 5
ATOM 6561 C C . GLN A 1 26 ? 26.488 -11.926 -1.112 1.00 3.34 26 GLN A C 5
ATOM 6562 O O . GLN A 1 26 ? 27.518 -11.403 -1.537 1.00 31.01 26 GLN A O 5
ATOM 6576 N N . GLU A 1 27 ? 25.276 -11.431 -1.342 1.00 20.10 27 GLU A N 5
ATOM 6577 C CA . GLU A 1 27 ? 25.083 -10.218 -2.127 1.00 44.51 27 GLU A CA 5
ATOM 6578 C C . GLU A 1 27 ? 24.345 -9.156 -1.316 1.00 63.32 27 GLU A C 5
ATOM 6579 O O . GLU A 1 27 ? 24.156 -9.302 -0.109 1.00 34.25 27 GLU A O 5
ATOM 6591 N N . VAL A 1 28 ? 23.931 -8.087 -1.989 1.00 64.32 28 VAL A N 5
ATOM 6592 C CA . VAL A 1 28 ? 23.214 -7.001 -1.333 1.00 33.23 28 VAL A CA 5
ATOM 6593 C C . VAL A 1 28 ? 21.884 -6.724 -2.025 1.00 1.41 28 VAL A C 5
ATOM 6594 O O . VAL A 1 28 ? 21.821 -5.965 -2.993 1.00 1.11 28 VAL A O 5
ATOM 6607 N N . THR A 1 29 ? 20.821 -7.343 -1.522 1.00 74.21 29 THR A N 5
ATOM 6608 C CA . THR A 1 29 ? 19.491 -7.164 -2.092 1.00 3.00 29 THR A CA 5
ATOM 6609 C C . THR A 1 29 ? 18.883 -5.834 -1.662 1.00 3.05 29 THR A C 5
ATOM 6610 O O . THR A 1 29 ? 17.790 -5.472 -2.095 1.00 71.42 29 THR A O 5
ATOM 6621 N N . GLN A 1 30 ? 19.599 -5.110 -0.807 1.00 63.31 30 GLN A N 5
ATOM 6622 C CA . GLN A 1 30 ? 19.129 -3.820 -0.319 1.00 12.54 30 GLN A CA 5
ATOM 6623 C C . GLN A 1 30 ? 19.224 -2.757 -1.409 1.00 31.32 30 GLN A C 5
ATOM 6624 O O . GLN A 1 30 ? 18.739 -1.637 -1.244 1.00 71.31 30 GLN A O 5
ATOM 6638 N N . THR A 1 31 ? 19.853 -3.115 -2.524 1.00 73.41 31 THR A N 5
ATOM 6639 C CA . THR A 1 31 ? 20.013 -2.193 -3.641 1.00 61.10 31 THR A CA 5
ATOM 6640 C C . THR A 1 31 ? 18.883 -2.352 -4.652 1.00 0.23 31 THR A C 5
ATOM 6641 O O . THR A 1 31 ? 19.043 -2.037 -5.831 1.00 64.43 31 THR A O 5
ATOM 6652 N N . TYR A 1 32 ? 17.740 -2.841 -4.183 1.00 5.45 32 TYR A N 5
ATOM 6653 C CA . TYR A 1 32 ? 16.583 -3.043 -5.047 1.00 5.54 32 TYR A CA 5
ATOM 6654 C C . TYR A 1 32 ? 15.373 -2.273 -4.525 1.00 65.15 32 TYR A C 5
ATOM 6655 O O . TYR A 1 32 ? 15.188 -2.127 -3.317 1.00 31.42 32 TYR A O 5
ATOM 6673 N N . THR A 1 33 ? 14.551 -1.782 -5.447 1.00 72.12 33 THR A N 5
ATOM 6674 C CA . THR A 1 33 ? 13.358 -1.027 -5.083 1.00 65.12 33 THR A CA 5
ATOM 6675 C C . THR A 1 33 ? 12.482 -0.763 -6.302 1.00 11.51 33 THR A C 5
ATOM 6676 O O . THR A 1 33 ? 12.726 -1.297 -7.383 1.00 23.45 33 THR A O 5
ATOM 6687 N N . GLY A 1 34 ? 11.459 0.068 -6.121 1.00 30.53 34 GLY A N 5
ATOM 6688 C CA . GLY A 1 34 ? 10.562 0.389 -7.215 1.00 73.11 34 GLY A CA 5
ATOM 6689 C C . GLY A 1 34 ? 9.120 0.039 -6.904 1.00 51.05 34 GLY A C 5
ATOM 6690 O O . GLY A 1 34 ? 8.294 -0.079 -7.809 1.00 70.45 34 GLY A O 5
ATOM 6694 N N . SER A 1 35 ? 8.816 -0.129 -5.621 1.00 44.43 35 SER A N 5
ATOM 6695 C CA . SER A 1 35 ? 7.465 -0.473 -5.194 1.00 4.21 35 SER A CA 5
ATOM 6696 C C . SER A 1 35 ? 6.551 0.748 -5.247 1.00 63.53 35 SER A C 5
ATOM 6697 O O . SER A 1 35 ? 5.420 0.668 -5.723 1.00 54.41 35 SER A O 5
ATOM 6705 N N . ASN A 1 36 ? 7.052 1.876 -4.755 1.00 31.12 36 ASN A N 5
ATOM 6706 C CA . ASN A 1 36 ? 6.281 3.114 -4.745 1.00 61.02 36 ASN A CA 5
ATOM 6707 C C . ASN A 1 36 ? 7.132 4.281 -4.254 1.00 44.04 36 ASN A C 5
ATOM 6708 O O . ASN A 1 36 ? 6.627 5.211 -3.628 1.00 10.32 36 ASN A O 5
ATOM 6719 N N . GLY A 1 37 ? 8.429 4.224 -4.545 1.00 13.42 37 GLY A N 5
ATOM 6720 C CA . GLY A 1 37 ? 9.330 5.282 -4.126 1.00 54.32 37 GLY A CA 5
ATOM 6721 C C . GLY A 1 37 ? 10.697 5.168 -4.770 1.00 22.31 37 GLY A C 5
ATOM 6722 O O . GLY A 1 37 ? 11.098 6.030 -5.550 1.00 2.30 37 GLY A O 5
ATOM 6726 N N . GLY A 1 38 ? 11.417 4.099 -4.441 1.00 72.01 38 GLY A N 5
ATOM 6727 C CA . GLY A 1 38 ? 12.740 3.895 -5.000 1.00 45.31 38 GLY A CA 5
ATOM 6728 C C . GLY A 1 38 ? 12.695 3.413 -6.436 1.00 63.14 38 GLY A C 5
ATOM 6729 O O . GLY A 1 38 ? 11.652 3.475 -7.086 1.00 62.24 38 GLY A O 5
ATOM 6733 N N . ALA A 1 39 ? 13.830 2.932 -6.934 1.00 2.44 39 ALA A N 5
ATOM 6734 C CA . ALA A 1 39 ? 13.916 2.437 -8.302 1.00 12.41 39 ALA A CA 5
ATOM 6735 C C . ALA A 1 39 ? 15.130 1.534 -8.484 1.00 24.52 39 ALA A C 5
ATOM 6736 O O . ALA A 1 39 ? 15.957 1.759 -9.368 1.00 73.32 39 ALA A O 5
ATOM 6743 N N . ASP A 1 40 ? 15.233 0.511 -7.641 1.00 53.55 40 ASP A N 5
ATOM 6744 C CA . ASP A 1 40 ? 16.347 -0.427 -7.710 1.00 32.03 40 ASP A CA 5
ATOM 6745 C C . ASP A 1 40 ? 17.657 0.304 -7.984 1.00 2.21 40 ASP A C 5
ATOM 6746 O O . ASP A 1 40 ? 18.095 0.407 -9.131 1.00 1.14 40 ASP A O 5
ATOM 6755 N N . LEU A 1 41 ? 18.278 0.811 -6.925 1.00 4.41 41 LEU A N 5
ATOM 6756 C CA . LEU A 1 41 ? 19.539 1.535 -7.051 1.00 20.30 41 LEU A CA 5
ATOM 6757 C C . LEU A 1 41 ? 20.408 1.334 -5.814 1.00 21.04 41 LEU A C 5
ATOM 6758 O O . LEU A 1 41 ? 21.379 0.579 -5.841 1.00 65.03 41 LEU A O 5
ATOM 6774 N N . MET A 1 42 ? 20.050 2.013 -4.729 1.00 2.50 42 MET A N 5
ATOM 6775 C CA . MET A 1 42 ? 20.796 1.907 -3.480 1.00 72.32 42 MET A CA 5
ATOM 6776 C C . MET A 1 42 ? 20.178 2.790 -2.401 1.00 31.11 42 MET A C 5
ATOM 6777 O O . MET A 1 42 ? 19.832 3.944 -2.652 1.00 61.50 42 MET A O 5
ATOM 6791 N N . GLY A 1 43 ? 20.042 2.240 -1.198 1.00 73.41 43 GLY A N 5
ATOM 6792 C CA . GLY A 1 43 ? 19.465 2.992 -0.099 1.00 71.22 43 GLY A CA 5
ATOM 6793 C C . GLY A 1 43 ? 19.672 2.313 1.240 1.00 23.21 43 GLY A C 5
ATOM 6794 O O . GLY A 1 43 ? 20.546 2.689 2.022 1.00 70.50 43 GLY A O 5
ATOM 6798 N N . PRO A 1 44 ? 18.854 1.288 1.522 1.00 53.25 44 PRO A N 5
ATOM 6799 C CA . PRO A 1 44 ? 18.931 0.535 2.776 1.00 25.45 44 PRO A CA 5
ATOM 6800 C C . PRO A 1 44 ? 20.191 -0.321 2.862 1.00 1.51 44 PRO A C 5
ATOM 6801 O O . PRO A 1 44 ? 20.491 -0.898 3.907 1.00 51.23 44 PRO A O 5
ATOM 6812 N N . ALA A 1 45 ? 20.925 -0.397 1.757 1.00 42.21 45 ALA A N 5
ATOM 6813 C CA . ALA A 1 45 ? 22.154 -1.179 1.708 1.00 30.45 45 ALA A CA 5
ATOM 6814 C C . ALA A 1 45 ? 23.216 -0.592 2.632 1.00 51.33 45 ALA A C 5
ATOM 6815 O O . ALA A 1 45 ? 23.479 -1.125 3.710 1.00 43.41 45 ALA A O 5
ATOM 6822 N N . PHE A 1 46 ? 23.824 0.509 2.202 1.00 54.14 46 PHE A N 5
ATOM 6823 C CA . PHE A 1 46 ? 24.859 1.168 2.989 1.00 13.33 46 PHE A CA 5
ATOM 6824 C C . PHE A 1 46 ? 24.258 1.849 4.216 1.00 40.45 46 PHE A C 5
ATOM 6825 O O . PHE A 1 46 ? 24.970 2.195 5.158 1.00 31.51 46 PHE A O 5
ATOM 6842 N N . ALA A 1 47 ? 22.943 2.040 4.194 1.00 31.24 47 ALA A N 5
ATOM 6843 C CA . ALA A 1 47 ? 22.246 2.678 5.304 1.00 75.10 47 ALA A CA 5
ATOM 6844 C C . ALA A 1 47 ? 22.138 1.737 6.499 1.00 61.31 47 ALA A C 5
ATOM 6845 O O . ALA A 1 47 ? 22.284 2.156 7.647 1.00 51.35 47 ALA A O 5
ATOM 6852 N N . ALA A 1 48 ? 21.882 0.463 6.222 1.00 74.55 48 ALA A N 5
ATOM 6853 C CA . ALA A 1 48 ? 21.756 -0.538 7.274 1.00 70.11 48 ALA A CA 5
ATOM 6854 C C . ALA A 1 48 ? 23.100 -1.193 7.572 1.00 5.12 48 ALA A C 5
ATOM 6855 O O . ALA A 1 48 ? 23.262 -1.866 8.589 1.00 71.51 48 ALA A O 5
ATOM 6862 N N . GLY A 1 49 ? 24.064 -0.991 6.678 1.00 55.31 49 GLY A N 5
ATOM 6863 C CA . GLY A 1 49 ? 25.382 -1.569 6.864 1.00 75.04 49 GLY A CA 5
ATOM 6864 C C . GLY A 1 49 ? 25.478 -2.979 6.317 1.00 61.44 49 GLY A C 5
ATOM 6865 O O . GLY A 1 49 ? 26.520 -3.627 6.428 1.00 42.40 49 GLY A O 5
ATOM 6869 N N . LEU A 1 50 ? 24.389 -3.459 5.725 1.00 3.34 50 LEU A N 5
ATOM 6870 C CA . LEU A 1 50 ? 24.355 -4.803 5.160 1.00 34.11 50 LEU A CA 5
ATOM 6871 C C . LEU A 1 50 ? 25.306 -4.920 3.974 1.00 43.32 50 LEU A C 5
ATOM 6872 O O . LEU A 1 50 ? 25.272 -4.101 3.055 1.00 71.10 50 LEU A O 5
ATOM 6888 N N . ARG A 1 51 ? 26.153 -5.943 4.000 1.00 64.41 51 ARG A N 5
ATOM 6889 C CA . ARG A 1 51 ? 27.114 -6.168 2.926 1.00 12.22 51 ARG A CA 5
ATOM 6890 C C . ARG A 1 51 ? 27.284 -7.659 2.652 1.00 75.25 51 ARG A C 5
ATOM 6891 O O . ARG A 1 51 ? 26.730 -8.499 3.361 1.00 10.14 51 ARG A O 5
ATOM 6912 N N . VAL A 1 52 ? 28.052 -7.981 1.616 1.00 24.31 52 VAL A N 5
ATOM 6913 C CA . VAL A 1 52 ? 28.296 -9.371 1.248 1.00 52.25 52 VAL A CA 5
ATOM 6914 C C . VAL A 1 52 ? 28.981 -10.128 2.380 1.00 41.44 52 VAL A C 5
ATOM 6915 O O . VAL A 1 52 ? 29.946 -9.643 2.969 1.00 22.32 52 VAL A O 5
ATOM 6928 N N . GLY A 1 53 ? 28.475 -11.321 2.678 1.00 3.52 53 GLY A N 5
ATOM 6929 C CA . GLY A 1 53 ? 29.051 -12.126 3.739 1.00 64.21 53 GLY A CA 5
ATOM 6930 C C . GLY A 1 53 ? 28.357 -11.915 5.070 1.00 43.42 53 GLY A C 5
ATOM 6931 O O . GLY A 1 53 ? 28.828 -12.386 6.105 1.00 23.10 53 GLY A O 5
ATOM 6935 N N . ASP A 1 54 ? 27.236 -11.203 5.044 1.00 41.22 54 ASP A N 5
ATOM 6936 C CA . ASP A 1 54 ? 26.476 -10.929 6.258 1.00 51.12 54 ASP A CA 5
ATOM 6937 C C . ASP A 1 54 ? 25.254 -11.837 6.350 1.00 14.11 54 ASP A C 5
ATOM 6938 O O . ASP A 1 54 ? 24.632 -12.160 5.338 1.00 31.34 54 ASP A O 5
ATOM 6947 N N . GLN A 1 55 ? 24.916 -12.245 7.569 1.00 3.32 55 GLN A N 5
ATOM 6948 C CA . GLN A 1 55 ? 23.769 -13.117 7.792 1.00 24.04 55 GLN A CA 5
ATOM 6949 C C . GLN A 1 55 ? 22.517 -12.302 8.096 1.00 33.04 55 GLN A C 5
ATOM 6950 O O . GLN A 1 55 ? 22.407 -11.685 9.157 1.00 72.01 55 GLN A O 5
ATOM 6964 N N . LEU A 1 56 ? 21.575 -12.303 7.160 1.00 75.40 56 LEU A N 5
ATOM 6965 C CA . LEU A 1 56 ? 20.328 -11.564 7.327 1.00 4.53 56 LEU A CA 5
ATOM 6966 C C . LEU A 1 56 ? 19.151 -12.515 7.514 1.00 21.13 56 LEU A C 5
ATOM 6967 O O . LEU A 1 56 ? 18.680 -13.132 6.559 1.00 54.33 56 LEU A O 5
ATOM 6983 N N . VAL A 1 57 ? 18.679 -12.628 8.752 1.00 70.32 57 VAL A N 5
ATOM 6984 C CA . VAL A 1 57 ? 17.554 -13.502 9.064 1.00 3.01 57 VAL A CA 5
ATOM 6985 C C . VAL A 1 57 ? 16.280 -12.697 9.294 1.00 42.23 57 VAL A C 5
ATOM 6986 O O . VAL A 1 57 ? 15.180 -13.156 8.986 1.00 10.31 57 VAL A O 5
ATOM 6999 N N . ARG A 1 58 ? 16.437 -11.494 9.836 1.00 52.54 58 ARG A N 5
ATOM 7000 C CA . ARG A 1 58 ? 15.299 -10.624 10.107 1.00 15.03 58 ARG A CA 5
ATOM 7001 C C . ARG A 1 58 ? 14.375 -11.247 11.150 1.00 71.12 58 ARG A C 5
ATOM 7002 O O . ARG A 1 58 ? 13.242 -10.802 11.336 1.00 2.03 58 ARG A O 5
ATOM 7023 N N . PHE A 1 59 ? 14.866 -12.280 11.826 1.00 23.12 59 PHE A N 5
ATOM 7024 C CA . PHE A 1 59 ? 14.085 -12.966 12.849 1.00 51.32 59 PHE A CA 5
ATOM 7025 C C . PHE A 1 59 ? 14.969 -13.381 14.021 1.00 14.24 59 PHE A C 5
ATOM 7026 O O . PHE A 1 59 ? 16.109 -13.803 13.834 1.00 43.32 59 PHE A O 5
ATOM 7043 N N . ALA A 1 60 ? 14.433 -13.257 15.231 1.00 12.13 60 ALA A N 5
ATOM 7044 C CA . ALA A 1 60 ? 15.171 -13.620 16.435 1.00 60.05 60 ALA A CA 5
ATOM 7045 C C . ALA A 1 60 ? 15.606 -15.081 16.392 1.00 50.02 60 ALA A C 5
ATOM 7046 O O . ALA A 1 60 ? 15.006 -15.897 15.694 1.00 34.43 60 ALA A O 5
ATOM 7053 N N . GLY A 1 61 ? 16.655 -15.404 17.142 1.00 0.35 61 GLY A N 5
ATOM 7054 C CA . GLY A 1 61 ? 17.153 -16.767 17.175 1.00 52.51 61 GLY A CA 5
ATOM 7055 C C . GLY A 1 61 ? 18.025 -17.094 15.979 1.00 3.43 61 GLY A C 5
ATOM 7056 O O . GLY A 1 61 ? 18.542 -18.205 15.865 1.00 61.32 61 GLY A O 5
ATOM 7060 N N . TYR A 1 62 ? 18.189 -16.125 15.086 1.00 53.44 62 TYR A N 5
ATOM 7061 C CA . TYR A 1 62 ? 19.001 -16.316 13.890 1.00 23.52 62 TYR A CA 5
ATOM 7062 C C . TYR A 1 62 ? 18.444 -17.444 13.028 1.00 75.45 62 TYR A C 5
ATOM 7063 O O . TYR A 1 62 ? 18.878 -18.592 13.127 1.00 32.54 62 TYR A O 5
ATOM 7081 N N . THR A 1 63 ? 17.477 -17.109 12.178 1.00 3.33 63 THR A N 5
ATOM 7082 C CA . THR A 1 63 ? 16.858 -18.091 11.298 1.00 64.34 63 THR A CA 5
ATOM 7083 C C . THR A 1 63 ? 15.868 -17.430 10.346 1.00 61.02 63 THR A C 5
ATOM 7084 O O . THR A 1 63 ? 15.176 -16.481 10.715 1.00 41.03 63 THR A O 5
ATOM 7095 N N . VAL A 1 64 ? 15.804 -17.938 9.119 1.00 45.41 64 VAL A N 5
ATOM 7096 C CA . VAL A 1 64 ? 14.897 -17.397 8.114 1.00 12.11 64 VAL A CA 5
ATOM 7097 C C . VAL A 1 64 ? 14.415 -18.488 7.165 1.00 73.20 64 VAL A C 5
ATOM 7098 O O . VAL A 1 64 ? 15.076 -19.513 6.991 1.00 51.42 64 VAL A O 5
ATOM 7111 N N . THR A 1 65 ? 13.257 -18.262 6.551 1.00 20.54 65 THR A N 5
ATOM 7112 C CA . THR A 1 65 ? 12.685 -19.226 5.620 1.00 61.31 65 THR A CA 5
ATOM 7113 C C . THR A 1 65 ? 13.520 -19.324 4.348 1.00 54.41 65 THR A C 5
ATOM 7114 O O . THR A 1 65 ? 14.270 -20.280 4.160 1.00 64.14 65 THR A O 5
ATOM 7125 N N . GLU A 1 66 ? 13.383 -18.327 3.478 1.00 23.25 66 GLU A N 5
ATOM 7126 C CA . GLU A 1 66 ? 14.126 -18.302 2.224 1.00 71.22 66 GLU A CA 5
ATOM 7127 C C . GLU A 1 66 ? 14.274 -16.874 1.708 1.00 52.25 66 GLU A C 5
ATOM 7128 O O . GLU A 1 66 ? 13.850 -15.919 2.360 1.00 41.32 66 GLU A O 5
ATOM 7140 N N . LEU A 1 67 ? 14.878 -16.735 0.533 1.00 63.53 67 LEU A N 5
ATOM 7141 C CA . LEU A 1 67 ? 15.083 -15.424 -0.072 1.00 65.04 67 LEU A CA 5
ATOM 7142 C C . LEU A 1 67 ? 13.752 -14.787 -0.456 1.00 53.01 67 LEU A C 5
ATOM 7143 O O . LEU A 1 67 ? 13.602 -13.566 -0.417 1.00 64.13 67 LEU A O 5
ATOM 7159 N N . ALA A 1 68 ? 12.786 -15.623 -0.825 1.00 3.35 68 ALA A N 5
ATOM 7160 C CA . ALA A 1 68 ? 11.466 -15.142 -1.211 1.00 13.41 68 ALA A CA 5
ATOM 7161 C C . ALA A 1 68 ? 10.766 -14.458 -0.041 1.00 24.22 68 ALA A C 5
ATOM 7162 O O . ALA A 1 68 ? 10.085 -13.448 -0.217 1.00 23.45 68 ALA A O 5
ATOM 7169 N N . ALA A 1 69 ? 10.939 -15.016 1.153 1.00 13.12 69 ALA A N 5
ATOM 7170 C CA . ALA A 1 69 ? 10.325 -14.459 2.352 1.00 20.13 69 ALA A CA 5
ATOM 7171 C C . ALA A 1 69 ? 10.945 -13.113 2.712 1.00 25.42 69 ALA A C 5
ATOM 7172 O O . ALA A 1 69 ? 10.236 -12.138 2.961 1.00 64.14 69 ALA A O 5
ATOM 7179 N N . PHE A 1 70 ? 12.273 -13.068 2.739 1.00 3.43 70 PHE A N 5
ATOM 7180 C CA . PHE A 1 70 ? 12.989 -11.841 3.071 1.00 64.32 70 PHE A CA 5
ATOM 7181 C C . PHE A 1 70 ? 12.812 -10.794 1.975 1.00 74.51 70 PHE A C 5
ATOM 7182 O O . PHE A 1 70 ? 12.757 -9.597 2.249 1.00 13.43 70 PHE A O 5
ATOM 7199 N N . ASN A 1 71 ? 12.723 -11.257 0.732 1.00 10.10 71 ASN A N 5
ATOM 7200 C CA . ASN A 1 71 ? 12.553 -10.361 -0.406 1.00 73.23 71 ASN A CA 5
ATOM 7201 C C . ASN A 1 71 ? 11.142 -9.780 -0.435 1.00 5.33 71 ASN A C 5
ATOM 7202 O O . ASN A 1 71 ? 10.949 -8.604 -0.745 1.00 4.54 71 ASN A O 5
ATOM 7213 N N . THR A 1 72 ? 10.158 -10.612 -0.109 1.00 3.14 72 THR A N 5
ATOM 7214 C CA . THR A 1 72 ? 8.766 -10.182 -0.097 1.00 11.31 72 THR A CA 5
ATOM 7215 C C . THR A 1 72 ? 8.529 -9.115 0.966 1.00 52.01 72 THR A C 5
ATOM 7216 O O . THR A 1 72 ? 7.909 -8.085 0.699 1.00 22.20 72 THR A O 5
ATOM 7227 N N . VAL A 1 73 ? 9.026 -9.367 2.172 1.00 25.44 73 VAL A N 5
ATOM 7228 C CA . VAL A 1 73 ? 8.870 -8.427 3.276 1.00 62.22 73 VAL A CA 5
ATOM 7229 C C . VAL A 1 73 ? 9.605 -7.122 2.994 1.00 42.33 73 VAL A C 5
ATOM 7230 O O . VAL A 1 73 ? 9.097 -6.037 3.277 1.00 50.33 73 VAL A O 5
ATOM 7243 N N . VAL A 1 74 ? 10.805 -7.234 2.433 1.00 4.22 74 VAL A N 5
ATOM 7244 C CA . VAL A 1 74 ? 11.611 -6.062 2.111 1.00 71.14 74 VAL A CA 5
ATOM 7245 C C . VAL A 1 74 ? 10.985 -5.261 0.974 1.00 24.21 74 VAL A C 5
ATOM 7246 O O . VAL A 1 74 ? 10.826 -4.045 1.073 1.00 42.13 74 VAL A O 5
ATOM 7259 N N . ALA A 1 75 ? 10.632 -5.952 -0.105 1.00 21.12 75 ALA A N 5
ATOM 7260 C CA . ALA A 1 75 ? 10.021 -5.306 -1.260 1.00 3.33 75 ALA A CA 5
ATOM 7261 C C . ALA A 1 75 ? 8.656 -4.726 -0.906 1.00 2.51 75 ALA A C 5
ATOM 7262 O O . ALA A 1 75 ? 8.329 -3.603 -1.292 1.00 61.32 75 ALA A O 5
ATOM 7269 N N . ARG A 1 76 ? 7.863 -5.497 -0.170 1.00 21.31 76 ARG A N 5
ATOM 7270 C CA . ARG A 1 76 ? 6.532 -5.060 0.234 1.00 22.10 76 ARG A CA 5
ATOM 7271 C C . ARG A 1 76 ? 6.583 -3.668 0.857 1.00 60.10 76 ARG A C 5
ATOM 7272 O O . ARG A 1 76 ? 5.873 -2.758 0.428 1.00 34.21 76 ARG A O 5
ATOM 7293 N N . HIS A 1 77 ? 7.427 -3.510 1.871 1.00 3.25 77 HIS A N 5
ATOM 7294 C CA . HIS A 1 77 ? 7.571 -2.229 2.554 1.00 51.43 77 HIS A CA 5
ATOM 7295 C C . HIS A 1 77 ? 8.485 -1.294 1.767 1.00 15.41 77 HIS A C 5
ATOM 7296 O O . HIS A 1 77 ? 9.521 -1.711 1.251 1.00 61.24 77 HIS A O 5
ATOM 7310 N N . VAL A 1 78 ? 8.092 -0.026 1.679 1.00 24.43 78 VAL A N 5
ATOM 7311 C CA . VAL A 1 78 ? 8.876 0.968 0.956 1.00 71.11 78 VAL A CA 5
ATOM 7312 C C . VAL A 1 78 ? 8.622 2.369 1.499 1.00 14.43 78 VAL A C 5
ATOM 7313 O O . VAL A 1 78 ? 8.382 3.307 0.738 1.00 2.25 78 VAL A O 5
ATOM 7326 N N . ARG A 1 79 ? 8.676 2.505 2.820 1.00 34.33 79 ARG A N 5
ATOM 7327 C CA . ARG A 1 79 ? 8.450 3.792 3.466 1.00 3.23 79 ARG A CA 5
ATOM 7328 C C . ARG A 1 79 ? 9.675 4.692 3.327 1.00 54.15 79 ARG A C 5
ATOM 7329 O O . ARG A 1 79 ? 10.791 4.231 3.086 1.00 34.25 79 ARG A O 5
ATOM 7350 N N . PRO A 1 80 ? 9.463 6.008 3.479 1.00 32.35 80 PRO A N 5
ATOM 7351 C CA . PRO A 1 80 ? 10.537 7.000 3.375 1.00 71.14 80 PRO A CA 5
ATOM 7352 C C . PRO A 1 80 ? 11.514 6.922 4.543 1.00 61.14 80 PRO A C 5
ATOM 7353 O O . PRO A 1 80 ? 12.558 7.574 4.535 1.00 11.35 80 PRO A O 5
ATOM 7364 N N . SER A 1 81 ? 11.169 6.120 5.545 1.00 71.45 81 SER A N 5
ATOM 7365 C CA . SER A 1 81 ? 12.015 5.959 6.721 1.00 13.15 81 SER A CA 5
ATOM 7366 C C . SER A 1 81 ? 11.354 5.040 7.744 1.00 31.30 81 SER A C 5
ATOM 7367 O O . SER A 1 81 ? 10.567 5.485 8.579 1.00 42.43 81 SER A O 5
ATOM 7375 N N . ALA A 1 82 ? 11.680 3.753 7.672 1.00 40.34 82 ALA A N 5
ATOM 7376 C CA . ALA A 1 82 ? 11.121 2.770 8.591 1.00 14.52 82 ALA A CA 5
ATOM 7377 C C . ALA A 1 82 ? 12.224 2.007 9.316 1.00 73.52 82 ALA A C 5
ATOM 7378 O O . ALA A 1 82 ? 13.155 1.500 8.690 1.00 32.33 82 ALA A O 5
ATOM 7385 N N . SER A 1 83 ? 12.113 1.928 10.638 1.00 13.40 83 SER A N 5
ATOM 7386 C CA . SER A 1 83 ? 13.104 1.230 11.448 1.00 34.23 83 SER A CA 5
ATOM 7387 C C . SER A 1 83 ? 12.598 -0.152 11.852 1.00 5.15 83 SER A C 5
ATOM 7388 O O . SER A 1 83 ? 11.782 -0.284 12.765 1.00 40.32 83 SER A O 5
ATOM 7396 N N . ILE A 1 84 ? 13.090 -1.178 11.167 1.00 70.42 84 ILE A N 5
ATOM 7397 C CA . ILE A 1 84 ? 12.690 -2.550 11.454 1.00 31.23 84 ILE A CA 5
ATOM 7398 C C . ILE A 1 84 ? 13.823 -3.326 12.117 1.00 1.24 84 ILE A C 5
ATOM 7399 O O . ILE A 1 84 ? 14.972 -3.293 11.676 1.00 21.42 84 ILE A O 5
ATOM 7415 N N . PRO A 1 85 ? 13.494 -4.042 13.202 1.00 31.34 85 PRO A N 5
ATOM 7416 C CA . PRO A 1 85 ? 14.470 -4.842 13.949 1.00 74.44 85 PRO A CA 5
ATOM 7417 C C . PRO A 1 85 ? 14.939 -6.063 13.164 1.00 4.15 85 PRO A C 5
ATOM 7418 O O . PRO A 1 85 ? 14.177 -7.004 12.946 1.00 74.21 85 PRO A O 5
ATOM 7429 N N . VAL A 1 86 ? 16.200 -6.041 12.743 1.00 0.04 86 VAL A N 5
ATOM 7430 C CA . VAL A 1 86 ? 16.772 -7.147 11.985 1.00 40.23 86 VAL A CA 5
ATOM 7431 C C . VAL A 1 86 ? 17.980 -7.739 12.702 1.00 41.40 86 VAL A C 5
ATOM 7432 O O . VAL A 1 86 ? 18.917 -7.023 13.058 1.00 54.03 86 VAL A O 5
ATOM 7445 N N . VAL A 1 87 ? 17.953 -9.051 12.911 1.00 31.03 87 VAL A N 5
ATOM 7446 C CA . VAL A 1 87 ? 19.047 -9.741 13.585 1.00 52.40 87 VAL A CA 5
ATOM 7447 C C . VAL A 1 87 ? 20.106 -10.197 12.588 1.00 53.13 87 VAL A C 5
ATOM 7448 O O . VAL A 1 87 ? 19.793 -10.836 11.583 1.00 63.11 87 VAL A O 5
ATOM 7461 N N . PHE A 1 88 ? 21.361 -9.865 12.872 1.00 14.22 88 PHE A N 5
ATOM 7462 C CA . PHE A 1 88 ? 22.467 -10.240 12.000 1.00 63.11 88 PHE A CA 5
ATOM 7463 C C . PHE A 1 88 ? 23.534 -11.009 12.774 1.00 11.35 88 PHE A C 5
ATOM 7464 O O . PHE A 1 88 ? 23.774 -10.742 13.952 1.00 62.10 88 PHE A O 5
ATOM 7481 N N . SER A 1 89 ? 24.170 -11.964 12.104 1.00 20.24 89 SER A N 5
ATOM 7482 C CA . SER A 1 89 ? 25.208 -12.775 12.730 1.00 70.20 89 SER A CA 5
ATOM 7483 C C . SER A 1 89 ? 26.439 -12.869 11.833 1.00 14.21 89 SER A C 5
ATOM 7484 O O . SER A 1 89 ? 26.329 -12.856 10.607 1.00 70.41 89 SER A O 5
ATOM 7492 N N . ARG A 1 90 ? 27.610 -12.962 12.454 1.00 31.22 90 ARG A N 5
ATOM 7493 C CA . ARG A 1 90 ? 28.862 -13.057 11.713 1.00 0.44 90 ARG A CA 5
ATOM 7494 C C . ARG A 1 90 ? 29.611 -14.336 12.073 1.00 62.52 90 ARG A C 5
ATOM 7495 O O . ARG A 1 90 ? 30.686 -14.291 12.672 1.00 34.21 90 ARG A O 5
ATOM 7516 N N . ASP A 1 91 ? 29.036 -15.476 11.703 1.00 4.42 91 ASP A N 5
ATOM 7517 C CA . ASP A 1 91 ? 29.650 -16.768 11.986 1.00 74.31 91 ASP A CA 5
ATOM 7518 C C . ASP A 1 91 ? 29.902 -16.935 13.481 1.00 2.51 91 ASP A C 5
ATOM 7519 O O . ASP A 1 91 ? 31.048 -17.012 13.922 1.00 31.35 91 ASP A O 5
ATOM 7528 N N . GLY A 1 92 ? 28.823 -16.987 14.256 1.00 22.24 92 GLY A N 5
ATOM 7529 C CA . GLY A 1 92 ? 28.949 -17.142 15.694 1.00 65.53 92 GLY A CA 5
ATOM 7530 C C . GLY A 1 92 ? 28.781 -15.831 16.436 1.00 61.44 92 GLY A C 5
ATOM 7531 O O . GLY A 1 92 ? 28.414 -15.817 17.610 1.00 31.05 92 GLY A O 5
ATOM 7535 N N . VAL A 1 93 ? 29.052 -14.726 15.749 1.00 11.30 93 VAL A N 5
ATOM 7536 C CA . VAL A 1 93 ? 28.929 -13.403 16.350 1.00 30.13 93 VAL A CA 5
ATOM 7537 C C . VAL A 1 93 ? 27.466 -13.012 16.524 1.00 33.41 93 VAL A C 5
ATOM 7538 O O . VAL A 1 93 ? 26.643 -13.234 15.636 1.00 73.51 93 VAL A O 5
ATOM 7551 N N . VAL A 1 94 ? 27.148 -12.428 17.675 1.00 74.00 94 VAL A N 5
ATOM 7552 C CA . VAL A 1 94 ? 25.783 -12.004 17.966 1.00 62.13 94 VAL A CA 5
ATOM 7553 C C . VAL A 1 94 ? 25.693 -10.487 18.085 1.00 53.12 94 VAL A C 5
ATOM 7554 O O . VAL A 1 94 ? 26.240 -9.894 19.014 1.00 50.53 94 VAL A O 5
ATOM 7567 N N . MET A 1 95 ? 24.998 -9.865 17.138 1.00 14.01 95 MET A N 5
ATOM 7568 C CA . MET A 1 95 ? 24.834 -8.416 17.138 1.00 11.12 95 MET A CA 5
ATOM 7569 C C . MET A 1 95 ? 23.486 -8.021 16.544 1.00 74.11 95 MET A C 5
ATOM 7570 O O . MET A 1 95 ? 22.922 -8.746 15.724 1.00 41.33 95 MET A O 5
ATOM 7584 N N . SER A 1 96 ? 22.974 -6.868 16.963 1.00 34.43 96 SER A N 5
ATOM 7585 C CA . SER A 1 96 ? 21.689 -6.380 16.475 1.00 3.23 96 SER A CA 5
ATOM 7586 C C . SER A 1 96 ? 21.858 -5.058 15.731 1.00 31.54 96 SER A C 5
ATOM 7587 O O . SER A 1 96 ? 22.579 -4.168 16.181 1.00 63.45 96 SER A O 5
ATOM 7595 N N . ALA A 1 97 ? 21.186 -4.939 14.591 1.00 65.13 97 ALA A N 5
ATOM 7596 C CA . ALA A 1 97 ? 21.259 -3.727 13.785 1.00 44.14 97 ALA A CA 5
ATOM 7597 C C . ALA A 1 97 ? 19.898 -3.378 13.194 1.00 52.15 97 ALA A C 5
ATOM 7598 O O . ALA A 1 97 ? 19.154 -4.257 12.758 1.00 60.44 97 ALA A O 5
ATOM 7605 N N . THR A 1 98 ? 19.576 -2.088 13.182 1.00 34.01 98 THR A N 5
ATOM 7606 C CA . THR A 1 98 ? 18.303 -1.623 12.646 1.00 15.15 98 THR A CA 5
ATOM 7607 C C . THR A 1 98 ? 18.463 -1.098 11.224 1.00 3.14 98 THR A C 5
ATOM 7608 O O . THR A 1 98 ? 19.290 -0.223 10.966 1.00 64.23 98 THR A O 5
ATOM 7619 N N . ILE A 1 99 ? 17.668 -1.636 10.306 1.00 33.45 99 ILE A N 5
ATOM 7620 C CA . ILE A 1 99 ? 17.721 -1.220 8.911 1.00 43.13 99 ILE A CA 5
ATOM 7621 C C . ILE A 1 99 ? 16.743 -0.082 8.638 1.00 20.34 99 ILE A C 5
ATOM 7622 O O . ILE A 1 99 ? 15.552 -0.190 8.930 1.00 73.44 99 ILE A O 5
ATOM 7638 N N . VAL A 1 100 ? 17.254 1.008 8.076 1.00 11.51 100 VAL A N 5
ATOM 7639 C CA . VAL A 1 100 ? 16.425 2.166 7.761 1.00 21.11 100 VAL A CA 5
ATOM 7640 C C . VAL A 1 100 ? 16.189 2.280 6.259 1.00 13.24 100 VAL A C 5
ATOM 7641 O O . VAL A 1 100 ? 17.036 2.785 5.523 1.00 4.11 100 VAL A O 5
ATOM 7654 N N . VAL A 1 101 ? 15.030 1.808 5.811 1.00 70.04 101 VAL A N 5
ATOM 7655 C CA . VAL A 1 101 ? 14.680 1.858 4.396 1.00 2.40 101 VAL A CA 5
ATOM 7656 C C . VAL A 1 101 ? 13.897 3.125 4.068 1.00 24.23 101 VAL A C 5
ATOM 7657 O O . VAL A 1 101 ? 12.755 3.289 4.494 1.00 72.31 101 VAL A O 5
ATOM 7670 N N . GLY A 1 102 ? 14.521 4.019 3.307 1.00 0.44 102 GLY A N 5
ATOM 7671 C CA . GLY A 1 102 ? 13.868 5.260 2.935 1.00 54.45 102 GLY A CA 5
ATOM 7672 C C . GLY A 1 102 ? 13.863 5.486 1.436 1.00 71.44 102 GLY A C 5
ATOM 7673 O O . GLY A 1 102 ? 14.738 6.166 0.902 1.00 61.15 102 GLY A O 5
ATOM 7677 N N . GLU A 1 103 ? 12.875 4.911 0.755 1.00 5.44 103 GLU A N 5
ATOM 7678 C CA . GLU A 1 103 ? 12.763 5.052 -0.692 1.00 22.44 103 GLU A CA 5
ATOM 7679 C C . GLU A 1 103 ? 12.826 6.520 -1.103 1.00 23.15 103 GLU A C 5
ATOM 7680 O O . GLU A 1 103 ? 12.748 7.416 -0.261 1.00 35.10 103 GLU A O 5
ATOM 7692 N N . LEU A 1 104 ? 12.969 6.759 -2.401 1.00 65.24 104 LEU A N 5
ATOM 7693 C CA . LEU A 1 104 ? 13.044 8.118 -2.926 1.00 10.24 104 LEU A CA 5
ATOM 7694 C C . LEU A 1 104 ? 14.242 8.861 -2.344 1.00 4.20 104 LEU A C 5
ATOM 7695 O O . LEU A 1 104 ? 14.180 9.385 -1.232 1.00 74.42 104 LEU A O 5
ATOM 7711 N N . GLU A 1 105 ? 15.332 8.904 -3.105 1.00 13.32 105 GLU A N 5
ATOM 7712 C CA . GLU A 1 105 ? 16.544 9.585 -2.664 1.00 73.04 105 GLU A CA 5
ATOM 7713 C C . GLU A 1 105 ? 16.258 11.048 -2.340 1.00 4.45 105 GLU A C 5
ATOM 7714 O O . GLU A 1 105 ? 15.337 11.648 -2.891 1.00 55.32 105 GLU A O 5
ATOM 7726 N N . PRO A 1 1 ? 2.583 -0.886 -1.063 1.00 13.05 1 PRO A N 6
ATOM 7727 C CA . PRO A 1 1 ? 3.732 -1.650 -1.556 1.00 21.53 1 PRO A CA 6
ATOM 7728 C C . PRO A 1 1 ? 3.315 -2.804 -2.462 1.00 25.25 1 PRO A C 6
ATOM 7729 O O . PRO A 1 1 ? 2.937 -3.875 -1.985 1.00 62.45 1 PRO A O 6
ATOM 7740 N N . LEU A 1 2 ? 3.387 -2.579 -3.769 1.00 24.42 2 LEU A N 6
ATOM 7741 C CA . LEU A 1 2 ? 3.018 -3.601 -4.742 1.00 71.22 2 LEU A CA 6
ATOM 7742 C C . LEU A 1 2 ? 4.216 -3.995 -5.600 1.00 4.02 2 LEU A C 6
ATOM 7743 O O . LEU A 1 2 ? 4.105 -4.126 -6.819 1.00 63.33 2 LEU A O 6
ATOM 7759 N N . THR A 1 3 ? 5.363 -4.184 -4.954 1.00 70.41 3 THR A N 6
ATOM 7760 C CA . THR A 1 3 ? 6.582 -4.564 -5.657 1.00 20.43 3 THR A CA 6
ATOM 7761 C C . THR A 1 3 ? 7.010 -5.981 -5.289 1.00 54.34 3 THR A C 6
ATOM 7762 O O . THR A 1 3 ? 6.686 -6.477 -4.210 1.00 51.31 3 THR A O 6
ATOM 7773 N N . ARG A 1 4 ? 7.739 -6.627 -6.193 1.00 41.32 4 ARG A N 6
ATOM 7774 C CA . ARG A 1 4 ? 8.211 -7.987 -5.964 1.00 34.14 4 ARG A CA 6
ATOM 7775 C C . ARG A 1 4 ? 9.021 -8.490 -7.155 1.00 2.33 4 ARG A C 6
ATOM 7776 O O . ARG A 1 4 ? 8.613 -9.402 -7.874 1.00 41.42 4 ARG A O 6
ATOM 7797 N N . PRO A 1 5 ? 10.197 -7.882 -7.369 1.00 43.43 5 PRO A N 6
ATOM 7798 C CA . PRO A 1 5 ? 11.090 -8.251 -8.472 1.00 53.21 5 PRO A CA 6
ATOM 7799 C C . PRO A 1 5 ? 11.725 -9.622 -8.270 1.00 35.41 5 PRO A C 6
ATOM 7800 O O . PRO A 1 5 ? 11.354 -10.360 -7.356 1.00 42.11 5 PRO A O 6
ATOM 7811 N N . TYR A 1 6 ? 12.682 -9.958 -9.127 1.00 60.11 6 TYR A N 6
ATOM 7812 C CA . TYR A 1 6 ? 13.367 -11.243 -9.043 1.00 40.53 6 TYR A CA 6
ATOM 7813 C C . TYR A 1 6 ? 14.570 -11.159 -8.108 1.00 55.41 6 TYR A C 6
ATOM 7814 O O . TYR A 1 6 ? 15.160 -10.092 -7.931 1.00 21.34 6 TYR A O 6
ATOM 7832 N N . LEU A 1 7 ? 14.927 -12.291 -7.513 1.00 4.14 7 LEU A N 6
ATOM 7833 C CA . LEU A 1 7 ? 16.060 -12.348 -6.595 1.00 62.03 7 LEU A CA 6
ATOM 7834 C C . LEU A 1 7 ? 17.367 -12.055 -7.325 1.00 41.40 7 LEU A C 6
ATOM 7835 O O . LEU A 1 7 ? 17.642 -12.625 -8.380 1.00 5.31 7 LEU A O 6
ATOM 7851 N N . GLY A 1 8 ? 18.171 -11.162 -6.754 1.00 74.20 8 GLY A N 6
ATOM 7852 C CA . GLY A 1 8 ? 19.440 -10.810 -7.363 1.00 21.31 8 GLY A CA 6
ATOM 7853 C C . GLY A 1 8 ? 20.612 -11.027 -6.426 1.00 41.32 8 GLY A C 6
ATOM 7854 O O . GLY A 1 8 ? 21.677 -10.435 -6.605 1.00 52.04 8 GLY A O 6
ATOM 7858 N N . PHE A 1 9 ? 20.417 -11.876 -5.423 1.00 13.32 9 PHE A N 6
ATOM 7859 C CA . PHE A 1 9 ? 21.465 -12.167 -4.452 1.00 45.33 9 PHE A CA 6
ATOM 7860 C C . PHE A 1 9 ? 21.638 -13.672 -4.273 1.00 64.13 9 PHE A C 6
ATOM 7861 O O . PHE A 1 9 ? 20.908 -14.466 -4.866 1.00 64.45 9 PHE A O 6
ATOM 7878 N N . ARG A 1 10 ? 22.610 -14.057 -3.452 1.00 10.40 10 ARG A N 6
ATOM 7879 C CA . ARG A 1 10 ? 22.881 -15.466 -3.196 1.00 12.02 10 ARG A CA 6
ATOM 7880 C C . ARG A 1 10 ? 22.578 -15.823 -1.743 1.00 51.54 10 ARG A C 6
ATOM 7881 O O . ARG A 1 10 ? 22.834 -15.034 -0.833 1.00 72.12 10 ARG A O 6
ATOM 7902 N N . VAL A 1 11 ? 22.031 -17.016 -1.534 1.00 53.20 11 VAL A N 6
ATOM 7903 C CA . VAL A 1 11 ? 21.693 -17.477 -0.193 1.00 23.42 11 VAL A CA 6
ATOM 7904 C C . VAL A 1 11 ? 22.087 -18.937 0.001 1.00 30.41 11 VAL A C 6
ATOM 7905 O O . VAL A 1 11 ? 21.573 -19.825 -0.678 1.00 74.14 11 VAL A O 6
ATOM 7918 N N . ALA A 1 12 ? 23.003 -19.179 0.934 1.00 55.23 12 ALA A N 6
ATOM 7919 C CA . ALA A 1 12 ? 23.464 -20.532 1.219 1.00 13.34 12 ALA A CA 6
ATOM 7920 C C . ALA A 1 12 ? 22.940 -21.017 2.566 1.00 35.45 12 ALA A C 6
ATOM 7921 O O . ALA A 1 12 ? 23.190 -20.399 3.601 1.00 11.01 12 ALA A O 6
ATOM 7928 N N . VAL A 1 13 ? 22.210 -22.128 2.547 1.00 70.53 13 VAL A N 6
ATOM 7929 C CA . VAL A 1 13 ? 21.651 -22.697 3.767 1.00 74.50 13 VAL A CA 6
ATOM 7930 C C . VAL A 1 13 ? 22.639 -23.648 4.433 1.00 34.32 13 VAL A C 6
ATOM 7931 O O . VAL A 1 13 ? 23.077 -24.627 3.831 1.00 74.43 13 VAL A O 6
ATOM 7944 N N . GLY A 1 14 ? 22.986 -23.353 5.682 1.00 12.23 14 GLY A N 6
ATOM 7945 C CA . GLY A 1 14 ? 23.920 -24.191 6.411 1.00 72.33 14 GLY A CA 6
ATOM 7946 C C . GLY A 1 14 ? 23.839 -23.983 7.910 1.00 52.41 14 GLY A C 6
ATOM 7947 O O . GLY A 1 14 ? 22.761 -23.735 8.451 1.00 4.44 14 GLY A O 6
ATOM 7951 N N . ARG A 1 15 ? 24.980 -24.085 8.583 1.00 44.25 15 ARG A N 6
ATOM 7952 C CA . ARG A 1 15 ? 25.033 -23.908 10.029 1.00 65.32 15 ARG A CA 6
ATOM 7953 C C . ARG A 1 15 ? 26.174 -22.974 10.421 1.00 24.10 15 ARG A C 6
ATOM 7954 O O . ARG A 1 15 ? 27.230 -22.967 9.788 1.00 62.52 15 ARG A O 6
ATOM 7975 N N . ASP A 1 16 ? 25.954 -22.187 11.468 1.00 11.11 16 ASP A N 6
ATOM 7976 C CA . ASP A 1 16 ? 26.963 -21.249 11.945 1.00 4.24 16 ASP A CA 6
ATOM 7977 C C . ASP A 1 16 ? 27.757 -21.847 13.103 1.00 40.03 16 ASP A C 6
ATOM 7978 O O . ASP A 1 16 ? 27.548 -22.999 13.482 1.00 33.20 16 ASP A O 6
ATOM 7987 N N . SER A 1 17 ? 28.669 -21.056 13.659 1.00 64.51 17 SER A N 6
ATOM 7988 C CA . SER A 1 17 ? 29.498 -21.510 14.770 1.00 43.51 17 SER A CA 6
ATOM 7989 C C . SER A 1 17 ? 28.644 -21.812 15.997 1.00 32.10 17 SER A C 6
ATOM 7990 O O . SER A 1 17 ? 29.028 -22.608 16.854 1.00 42.20 17 SER A O 6
ATOM 7998 N N . SER A 1 18 ? 27.482 -21.171 16.074 1.00 10.11 18 SER A N 6
ATOM 7999 C CA . SER A 1 18 ? 26.573 -21.368 17.198 1.00 44.54 18 SER A CA 6
ATOM 8000 C C . SER A 1 18 ? 25.636 -22.543 16.939 1.00 54.34 18 SER A C 6
ATOM 8001 O O . SER A 1 18 ? 25.568 -23.483 17.729 1.00 73.12 18 SER A O 6
ATOM 8009 N N . GLY A 1 19 ? 24.913 -22.481 15.824 1.00 11.32 19 GLY A N 6
ATOM 8010 C CA . GLY A 1 19 ? 23.988 -23.545 15.480 1.00 41.23 19 GLY A CA 6
ATOM 8011 C C . GLY A 1 19 ? 22.541 -23.099 15.545 1.00 51.33 19 GLY A C 6
ATOM 8012 O O . GLY A 1 19 ? 21.771 -23.586 16.373 1.00 12.02 19 GLY A O 6
ATOM 8016 N N . CYS A 1 20 ? 22.170 -22.169 14.671 1.00 62.51 20 CYS A N 6
ATOM 8017 C CA . CYS A 1 20 ? 20.806 -21.655 14.634 1.00 34.50 20 CYS A CA 6
ATOM 8018 C C . CYS A 1 20 ? 20.154 -21.939 13.284 1.00 21.15 20 CYS A C 6
ATOM 8019 O O . CYS A 1 20 ? 18.941 -21.796 13.125 1.00 23.13 20 CYS A O 6
ATOM 8027 N N . THR A 1 21 ? 20.968 -22.341 12.313 1.00 51.21 21 THR A N 6
ATOM 8028 C CA . THR A 1 21 ? 20.472 -22.642 10.976 1.00 52.30 21 THR A CA 6
ATOM 8029 C C . THR A 1 21 ? 19.928 -21.390 10.296 1.00 24.05 21 THR A C 6
ATOM 8030 O O . THR A 1 21 ? 18.741 -21.080 10.400 1.00 70.14 21 THR A O 6
ATOM 8041 N N . THR A 1 22 ? 20.805 -20.672 9.600 1.00 34.51 22 THR A N 6
ATOM 8042 C CA . THR A 1 22 ? 20.413 -19.454 8.904 1.00 54.34 22 THR A CA 6
ATOM 8043 C C . THR A 1 22 ? 21.139 -19.325 7.569 1.00 34.24 22 THR A C 6
ATOM 8044 O O . THR A 1 22 ? 22.193 -19.927 7.364 1.00 25.33 22 THR A O 6
ATOM 8055 N N . LEU A 1 23 ? 20.569 -18.537 6.665 1.00 53.22 23 LEU A N 6
ATOM 8056 C CA . LEU A 1 23 ? 21.163 -18.328 5.349 1.00 72.32 23 LEU A CA 6
ATOM 8057 C C . LEU A 1 23 ? 21.990 -17.047 5.322 1.00 65.43 23 LEU A C 6
ATOM 8058 O O . LEU A 1 23 ? 21.600 -16.032 5.897 1.00 54.42 23 LEU A O 6
ATOM 8074 N N . SER A 1 24 ? 23.135 -17.103 4.648 1.00 10.51 24 SER A N 6
ATOM 8075 C CA . SER A 1 24 ? 24.019 -15.947 4.547 1.00 71.20 24 SER A CA 6
ATOM 8076 C C . SER A 1 24 ? 23.953 -15.333 3.152 1.00 15.31 24 SER A C 6
ATOM 8077 O O . SER A 1 24 ? 23.894 -16.046 2.150 1.00 20.11 24 SER A O 6
ATOM 8085 N N . ILE A 1 25 ? 23.962 -14.005 3.096 1.00 31.23 25 ILE A N 6
ATOM 8086 C CA . ILE A 1 25 ? 23.904 -13.294 1.825 1.00 32.22 25 ILE A CA 6
ATOM 8087 C C . ILE A 1 25 ? 25.299 -12.903 1.350 1.00 60.43 25 ILE A C 6
ATOM 8088 O O . ILE A 1 25 ? 25.980 -12.101 1.988 1.00 62.32 25 ILE A O 6
ATOM 8104 N N . GLN A 1 26 ? 25.716 -13.475 0.225 1.00 44.45 26 GLN A N 6
ATOM 8105 C CA . GLN A 1 26 ? 27.030 -13.185 -0.337 1.00 44.41 26 GLN A CA 6
ATOM 8106 C C . GLN A 1 26 ? 26.955 -12.029 -1.329 1.00 43.14 26 GLN A C 6
ATOM 8107 O O . GLN A 1 26 ? 27.883 -11.805 -2.107 1.00 34.44 26 GLN A O 6
ATOM 8121 N N . GLU A 1 27 ? 25.845 -11.298 -1.297 1.00 20.52 27 GLU A N 6
ATOM 8122 C CA . GLU A 1 27 ? 25.650 -10.166 -2.195 1.00 34.51 27 GLU A CA 6
ATOM 8123 C C . GLU A 1 27 ? 24.907 -9.035 -1.490 1.00 44.42 27 GLU A C 6
ATOM 8124 O O . GLU A 1 27 ? 24.600 -9.124 -0.301 1.00 71.35 27 GLU A O 6
ATOM 8136 N N . VAL A 1 28 ? 24.623 -7.969 -2.232 1.00 70.13 28 VAL A N 6
ATOM 8137 C CA . VAL A 1 28 ? 23.917 -6.819 -1.680 1.00 73.31 28 VAL A CA 6
ATOM 8138 C C . VAL A 1 28 ? 22.674 -6.492 -2.500 1.00 51.02 28 VAL A C 6
ATOM 8139 O O . VAL A 1 28 ? 22.736 -5.730 -3.465 1.00 54.35 28 VAL A O 6
ATOM 8152 N N . THR A 1 29 ? 21.544 -7.073 -2.110 1.00 33.14 29 THR A N 6
ATOM 8153 C CA . THR A 1 29 ? 20.285 -6.844 -2.808 1.00 64.33 29 THR A CA 6
ATOM 8154 C C . THR A 1 29 ? 19.545 -5.645 -2.228 1.00 53.24 29 THR A C 6
ATOM 8155 O O . THR A 1 29 ? 18.383 -5.405 -2.555 1.00 52.34 29 THR A O 6
ATOM 8166 N N . GLN A 1 30 ? 20.225 -4.895 -1.367 1.00 73.10 30 GLN A N 6
ATOM 8167 C CA . GLN A 1 30 ? 19.629 -3.720 -0.742 1.00 4.01 30 GLN A CA 6
ATOM 8168 C C . GLN A 1 30 ? 19.886 -2.470 -1.578 1.00 34.24 30 GLN A C 6
ATOM 8169 O O . GLN A 1 30 ? 20.287 -1.430 -1.053 1.00 73.53 30 GLN A O 6
ATOM 8183 N N . THR A 1 31 ? 19.652 -2.578 -2.882 1.00 31.11 31 THR A N 6
ATOM 8184 C CA . THR A 1 31 ? 19.859 -1.458 -3.791 1.00 13.33 31 THR A CA 6
ATOM 8185 C C . THR A 1 31 ? 18.697 -1.321 -4.768 1.00 12.30 31 THR A C 6
ATOM 8186 O O . THR A 1 31 ? 18.874 -0.868 -5.899 1.00 65.12 31 THR A O 6
ATOM 8197 N N . TYR A 1 32 ? 17.508 -1.713 -4.325 1.00 31.53 32 TYR A N 6
ATOM 8198 C CA . TYR A 1 32 ? 16.316 -1.636 -5.162 1.00 4.14 32 TYR A CA 6
ATOM 8199 C C . TYR A 1 32 ? 15.230 -0.805 -4.487 1.00 13.34 32 TYR A C 6
ATOM 8200 O O . TYR A 1 32 ? 15.103 -0.802 -3.262 1.00 22.25 32 TYR A O 6
ATOM 8218 N N . THR A 1 33 ? 14.445 -0.099 -5.295 1.00 62.04 33 THR A N 6
ATOM 8219 C CA . THR A 1 33 ? 13.369 0.737 -4.779 1.00 2.14 33 THR A CA 6
ATOM 8220 C C . THR A 1 33 ? 12.045 -0.018 -4.765 1.00 12.35 33 THR A C 6
ATOM 8221 O O . THR A 1 33 ? 11.938 -1.114 -5.313 1.00 10.21 33 THR A O 6
ATOM 8232 N N . GLY A 1 34 ? 11.037 0.577 -4.134 1.00 35.12 34 GLY A N 6
ATOM 8233 C CA . GLY A 1 34 ? 9.732 -0.054 -4.061 1.00 33.20 34 GLY A CA 6
ATOM 8234 C C . GLY A 1 34 ? 8.821 0.364 -5.199 1.00 23.53 34 GLY A C 6
ATOM 8235 O O . GLY A 1 34 ? 7.607 0.470 -5.024 1.00 45.22 34 GLY A O 6
ATOM 8239 N N . SER A 1 35 ? 9.408 0.602 -6.367 1.00 42.21 35 SER A N 6
ATOM 8240 C CA . SER A 1 35 ? 8.642 1.016 -7.537 1.00 3.32 35 SER A CA 6
ATOM 8241 C C . SER A 1 35 ? 8.098 2.430 -7.357 1.00 14.00 35 SER A C 6
ATOM 8242 O O . SER A 1 35 ? 8.618 3.385 -7.932 1.00 74.04 35 SER A O 6
ATOM 8250 N N . ASN A 1 36 ? 7.046 2.555 -6.554 1.00 21.53 36 ASN A N 6
ATOM 8251 C CA . ASN A 1 36 ? 6.429 3.851 -6.297 1.00 43.05 36 ASN A CA 6
ATOM 8252 C C . ASN A 1 36 ? 7.176 4.601 -5.198 1.00 73.22 36 ASN A C 6
ATOM 8253 O O . ASN A 1 36 ? 6.585 5.006 -4.198 1.00 5.31 36 ASN A O 6
ATOM 8264 N N . GLY A 1 37 ? 8.479 4.782 -5.392 1.00 74.04 37 GLY A N 6
ATOM 8265 C CA . GLY A 1 37 ? 9.285 5.483 -4.410 1.00 74.01 37 GLY A CA 6
ATOM 8266 C C . GLY A 1 37 ? 10.455 6.215 -5.036 1.00 61.12 37 GLY A C 6
ATOM 8267 O O . GLY A 1 37 ? 10.501 7.444 -5.032 1.00 44.24 37 GLY A O 6
ATOM 8271 N N . GLY A 1 38 ? 11.406 5.457 -5.575 1.00 35.10 38 GLY A N 6
ATOM 8272 C CA . GLY A 1 38 ? 12.570 6.059 -6.198 1.00 73.54 38 GLY A CA 6
ATOM 8273 C C . GLY A 1 38 ? 13.078 5.252 -7.377 1.00 53.43 38 GLY A C 6
ATOM 8274 O O . GLY A 1 38 ? 12.407 5.153 -8.405 1.00 25.14 38 GLY A O 6
ATOM 8278 N N . ALA A 1 39 ? 14.266 4.677 -7.230 1.00 65.33 39 ALA A N 6
ATOM 8279 C CA . ALA A 1 39 ? 14.864 3.875 -8.291 1.00 54.23 39 ALA A CA 6
ATOM 8280 C C . ALA A 1 39 ? 15.985 2.996 -7.750 1.00 23.53 39 ALA A C 6
ATOM 8281 O O . ALA A 1 39 ? 16.598 3.312 -6.730 1.00 34.14 39 ALA A O 6
ATOM 8288 N N . ASP A 1 40 ? 16.249 1.891 -8.438 1.00 71.52 40 ASP A N 6
ATOM 8289 C CA . ASP A 1 40 ? 17.298 0.965 -8.026 1.00 73.22 40 ASP A CA 6
ATOM 8290 C C . ASP A 1 40 ? 18.617 1.700 -7.809 1.00 35.14 40 ASP A C 6
ATOM 8291 O O . ASP A 1 40 ? 19.300 2.067 -8.765 1.00 63.01 40 ASP A O 6
ATOM 8300 N N . LEU A 1 41 ? 18.968 1.913 -6.545 1.00 73.32 41 LEU A N 6
ATOM 8301 C CA . LEU A 1 41 ? 20.205 2.605 -6.201 1.00 53.32 41 LEU A CA 6
ATOM 8302 C C . LEU A 1 41 ? 20.691 2.196 -4.815 1.00 34.44 41 LEU A C 6
ATOM 8303 O O . LEU A 1 41 ? 19.954 1.580 -4.045 1.00 13.33 41 LEU A O 6
ATOM 8319 N N . MET A 1 42 ? 21.935 2.543 -4.503 1.00 11.22 42 MET A N 6
ATOM 8320 C CA . MET A 1 42 ? 22.518 2.214 -3.207 1.00 52.31 42 MET A CA 6
ATOM 8321 C C . MET A 1 42 ? 21.927 3.091 -2.107 1.00 65.21 42 MET A C 6
ATOM 8322 O O . MET A 1 42 ? 22.300 4.254 -1.960 1.00 53.23 42 MET A O 6
ATOM 8336 N N . GLY A 1 43 ? 21.004 2.524 -1.336 1.00 41.12 43 GLY A N 6
ATOM 8337 C CA . GLY A 1 43 ? 20.377 3.269 -0.260 1.00 22.00 43 GLY A CA 6
ATOM 8338 C C . GLY A 1 43 ? 20.291 2.469 1.025 1.00 54.32 43 GLY A C 6
ATOM 8339 O O . GLY A 1 43 ? 21.046 2.692 1.972 1.00 75.44 43 GLY A O 6
ATOM 8343 N N . PRO A 1 44 ? 19.350 1.514 1.070 1.00 53.42 44 PRO A N 6
ATOM 8344 C CA . PRO A 1 44 ? 19.144 0.661 2.243 1.00 31.54 44 PRO A CA 6
ATOM 8345 C C . PRO A 1 44 ? 20.291 -0.322 2.454 1.00 73.35 44 PRO A C 6
ATOM 8346 O O . PRO A 1 44 ? 20.355 -1.006 3.474 1.00 22.35 44 PRO A O 6
ATOM 8357 N N . ALA A 1 45 ? 21.194 -0.387 1.481 1.00 61.00 45 ALA A N 6
ATOM 8358 C CA . ALA A 1 45 ? 22.340 -1.285 1.561 1.00 11.51 45 ALA A CA 6
ATOM 8359 C C . ALA A 1 45 ? 23.428 -0.706 2.459 1.00 22.52 45 ALA A C 6
ATOM 8360 O O . ALA A 1 45 ? 23.606 -1.144 3.596 1.00 11.34 45 ALA A O 6
ATOM 8367 N N . PHE A 1 46 ? 24.155 0.278 1.941 1.00 0.24 46 PHE A N 6
ATOM 8368 C CA . PHE A 1 46 ? 25.228 0.915 2.696 1.00 12.24 46 PHE A CA 6
ATOM 8369 C C . PHE A 1 46 ? 24.702 1.490 4.009 1.00 64.23 46 PHE A C 6
ATOM 8370 O O . PHE A 1 46 ? 25.361 1.404 5.044 1.00 24.43 46 PHE A O 6
ATOM 8387 N N . ALA A 1 47 ? 23.511 2.077 3.956 1.00 62.22 47 ALA A N 6
ATOM 8388 C CA . ALA A 1 47 ? 22.896 2.665 5.139 1.00 30.53 47 ALA A CA 6
ATOM 8389 C C . ALA A 1 47 ? 22.723 1.625 6.242 1.00 53.15 47 ALA A C 6
ATOM 8390 O O . ALA A 1 47 ? 22.913 1.920 7.421 1.00 32.10 47 ALA A O 6
ATOM 8397 N N . ALA A 1 48 ? 22.360 0.408 5.849 1.00 0.22 48 ALA A N 6
ATOM 8398 C CA . ALA A 1 48 ? 22.162 -0.675 6.804 1.00 24.02 48 ALA A CA 6
ATOM 8399 C C . ALA A 1 48 ? 23.456 -1.451 7.029 1.00 35.32 48 ALA A C 6
ATOM 8400 O O . ALA A 1 48 ? 23.552 -2.262 7.949 1.00 22.14 48 ALA A O 6
ATOM 8407 N N . GLY A 1 49 ? 24.448 -1.198 6.181 1.00 10.33 49 GLY A N 6
ATOM 8408 C CA . GLY A 1 49 ? 25.722 -1.882 6.305 1.00 51.25 49 GLY A CA 6
ATOM 8409 C C . GLY A 1 49 ? 25.749 -3.197 5.551 1.00 10.12 49 GLY A C 6
ATOM 8410 O O . GLY A 1 49 ? 26.632 -4.028 5.769 1.00 34.05 49 GLY A O 6
ATOM 8414 N N . LEU A 1 50 ? 24.780 -3.388 4.663 1.00 33.23 50 LEU A N 6
ATOM 8415 C CA . LEU A 1 50 ? 24.694 -4.613 3.876 1.00 64.24 50 LEU A CA 6
ATOM 8416 C C . LEU A 1 50 ? 25.977 -4.840 3.081 1.00 33.24 50 LEU A C 6
ATOM 8417 O O . LEU A 1 50 ? 26.346 -4.027 2.234 1.00 10.11 50 LEU A O 6
ATOM 8433 N N . ARG A 1 51 ? 26.650 -5.952 3.360 1.00 42.43 51 ARG A N 6
ATOM 8434 C CA . ARG A 1 51 ? 27.891 -6.286 2.671 1.00 74.24 51 ARG A CA 6
ATOM 8435 C C . ARG A 1 51 ? 27.985 -7.788 2.420 1.00 60.33 51 ARG A C 6
ATOM 8436 O O . ARG A 1 51 ? 27.355 -8.585 3.115 1.00 73.42 51 ARG A O 6
ATOM 8457 N N . VAL A 1 52 ? 28.776 -8.168 1.421 1.00 4.14 52 VAL A N 6
ATOM 8458 C CA . VAL A 1 52 ? 28.954 -9.574 1.079 1.00 40.13 52 VAL A CA 6
ATOM 8459 C C . VAL A 1 52 ? 29.529 -10.357 2.253 1.00 20.33 52 VAL A C 6
ATOM 8460 O O . VAL A 1 52 ? 30.675 -10.151 2.649 1.00 4.12 52 VAL A O 6
ATOM 8473 N N . GLY A 1 53 ? 28.724 -11.259 2.807 1.00 30.03 53 GLY A N 6
ATOM 8474 C CA . GLY A 1 53 ? 29.170 -12.061 3.931 1.00 3.25 53 GLY A CA 6
ATOM 8475 C C . GLY A 1 53 ? 28.338 -11.827 5.177 1.00 63.32 53 GLY A C 6
ATOM 8476 O O . GLY A 1 53 ? 28.726 -12.228 6.275 1.00 50.43 53 GLY A O 6
ATOM 8480 N N . ASP A 1 54 ? 27.193 -11.177 5.007 1.00 13.44 54 ASP A N 6
ATOM 8481 C CA . ASP A 1 54 ? 26.304 -10.889 6.127 1.00 34.51 54 ASP A CA 6
ATOM 8482 C C . ASP A 1 54 ? 25.126 -11.860 6.149 1.00 45.40 54 ASP A C 6
ATOM 8483 O O . ASP A 1 54 ? 24.602 -12.237 5.101 1.00 10.45 54 ASP A O 6
ATOM 8492 N N . GLN A 1 55 ? 24.718 -12.260 7.349 1.00 42.22 55 GLN A N 6
ATOM 8493 C CA . GLN A 1 55 ? 23.604 -13.187 7.506 1.00 23.50 55 GLN A CA 6
ATOM 8494 C C . GLN A 1 55 ? 22.315 -12.440 7.828 1.00 55.12 55 GLN A C 6
ATOM 8495 O O . GLN A 1 55 ? 22.276 -11.611 8.738 1.00 54.53 55 GLN A O 6
ATOM 8509 N N . LEU A 1 56 ? 21.261 -12.738 7.076 1.00 53.11 56 LEU A N 6
ATOM 8510 C CA . LEU A 1 56 ? 19.968 -12.094 7.281 1.00 51.33 56 LEU A CA 6
ATOM 8511 C C . LEU A 1 56 ? 18.931 -13.098 7.772 1.00 75.44 56 LEU A C 6
ATOM 8512 O O . LEU A 1 56 ? 18.327 -13.821 6.978 1.00 14.25 56 LEU A O 6
ATOM 8528 N N . VAL A 1 57 ? 18.727 -13.137 9.085 1.00 71.34 57 VAL A N 6
ATOM 8529 C CA . VAL A 1 57 ? 17.760 -14.051 9.682 1.00 51.25 57 VAL A CA 6
ATOM 8530 C C . VAL A 1 57 ? 16.365 -13.437 9.703 1.00 13.21 57 VAL A C 6
ATOM 8531 O O . VAL A 1 57 ? 15.362 -14.150 9.748 1.00 42.13 57 VAL A O 6
ATOM 8544 N N . ARG A 1 58 ? 16.308 -12.109 9.671 1.00 72.43 58 ARG A N 6
ATOM 8545 C CA . ARG A 1 58 ? 15.035 -11.399 9.687 1.00 10.42 58 ARG A CA 6
ATOM 8546 C C . ARG A 1 58 ? 14.426 -11.406 11.086 1.00 20.43 58 ARG A C 6
ATOM 8547 O O . ARG A 1 58 ? 14.104 -10.355 11.641 1.00 61.25 58 ARG A O 6
ATOM 8568 N N . PHE A 1 59 ? 14.270 -12.599 11.652 1.00 44.14 59 PHE A N 6
ATOM 8569 C CA . PHE A 1 59 ? 13.699 -12.744 12.985 1.00 33.12 59 PHE A CA 6
ATOM 8570 C C . PHE A 1 59 ? 14.795 -12.942 14.028 1.00 12.23 59 PHE A C 6
ATOM 8571 O O . PHE A 1 59 ? 15.861 -13.480 13.730 1.00 54.42 59 PHE A O 6
ATOM 8588 N N . ALA A 1 60 ? 14.524 -12.502 15.253 1.00 62.11 60 ALA A N 6
ATOM 8589 C CA . ALA A 1 60 ? 15.486 -12.631 16.341 1.00 74.52 60 ALA A CA 6
ATOM 8590 C C . ALA A 1 60 ? 15.613 -14.083 16.791 1.00 1.20 60 ALA A C 6
ATOM 8591 O O . ALA A 1 60 ? 16.439 -14.408 17.643 1.00 73.51 60 ALA A O 6
ATOM 8598 N N . GLY A 1 61 ? 14.789 -14.952 16.213 1.00 12.32 61 GLY A N 6
ATOM 8599 C CA . GLY A 1 61 ? 14.825 -16.358 16.569 1.00 64.11 61 GLY A CA 6
ATOM 8600 C C . GLY A 1 61 ? 16.060 -17.059 16.037 1.00 10.33 61 GLY A C 6
ATOM 8601 O O . GLY A 1 61 ? 16.272 -18.243 16.300 1.00 11.21 61 GLY A O 6
ATOM 8605 N N . TYR A 1 62 ? 16.876 -16.327 15.286 1.00 31.44 62 TYR A N 6
ATOM 8606 C CA . TYR A 1 62 ? 18.094 -16.887 14.713 1.00 71.12 62 TYR A CA 6
ATOM 8607 C C . TYR A 1 62 ? 17.766 -17.952 13.671 1.00 71.12 62 TYR A C 6
ATOM 8608 O O . TYR A 1 62 ? 18.104 -19.125 13.835 1.00 2.23 62 TYR A O 6
ATOM 8626 N N . THR A 1 63 ? 17.104 -17.535 12.596 1.00 44.03 63 THR A N 6
ATOM 8627 C CA . THR A 1 63 ? 16.729 -18.451 11.526 1.00 43.11 63 THR A CA 6
ATOM 8628 C C . THR A 1 63 ? 15.944 -17.731 10.436 1.00 43.15 63 THR A C 6
ATOM 8629 O O . THR A 1 63 ? 15.356 -16.676 10.674 1.00 40.03 63 THR A O 6
ATOM 8640 N N . VAL A 1 64 ? 15.938 -18.308 9.238 1.00 44.31 64 VAL A N 6
ATOM 8641 C CA . VAL A 1 64 ? 15.224 -17.721 8.111 1.00 75.45 64 VAL A CA 6
ATOM 8642 C C . VAL A 1 64 ? 14.624 -18.802 7.218 1.00 33.22 64 VAL A C 6
ATOM 8643 O O . VAL A 1 64 ? 15.082 -19.945 7.213 1.00 24.24 64 VAL A O 6
ATOM 8656 N N . THR A 1 65 ? 13.594 -18.434 6.462 1.00 43.32 65 THR A N 6
ATOM 8657 C CA . THR A 1 65 ? 12.930 -19.371 5.565 1.00 24.31 65 THR A CA 6
ATOM 8658 C C . THR A 1 65 ? 13.628 -19.425 4.211 1.00 64.20 65 THR A C 6
ATOM 8659 O O . THR A 1 65 ? 14.356 -20.372 3.915 1.00 20.45 65 THR A O 6
ATOM 8670 N N . GLU A 1 66 ? 13.402 -18.402 3.392 1.00 22.35 66 GLU A N 6
ATOM 8671 C CA . GLU A 1 66 ? 14.011 -18.335 2.069 1.00 54.10 66 GLU A CA 6
ATOM 8672 C C . GLU A 1 66 ? 14.092 -16.891 1.581 1.00 65.53 66 GLU A C 6
ATOM 8673 O O . GLU A 1 66 ? 13.657 -15.966 2.267 1.00 22.14 66 GLU A O 6
ATOM 8685 N N . LEU A 1 67 ? 14.654 -16.707 0.391 1.00 53.30 67 LEU A N 6
ATOM 8686 C CA . LEU A 1 67 ? 14.794 -15.376 -0.191 1.00 31.25 67 LEU A CA 6
ATOM 8687 C C . LEU A 1 67 ? 13.429 -14.778 -0.517 1.00 63.25 67 LEU A C 6
ATOM 8688 O O . LEU A 1 67 ? 13.260 -13.559 -0.525 1.00 24.34 67 LEU A O 6
ATOM 8704 N N . ALA A 1 68 ? 12.458 -15.645 -0.786 1.00 1.15 68 ALA A N 6
ATOM 8705 C CA . ALA A 1 68 ? 11.107 -15.203 -1.109 1.00 4.42 68 ALA A CA 6
ATOM 8706 C C . ALA A 1 68 ? 10.533 -14.333 0.005 1.00 63.04 68 ALA A C 6
ATOM 8707 O O . ALA A 1 68 ? 9.815 -13.368 -0.256 1.00 71.52 68 ALA A O 6
ATOM 8714 N N . ALA A 1 69 ? 10.854 -14.681 1.246 1.00 23.43 69 ALA A N 6
ATOM 8715 C CA . ALA A 1 69 ? 10.371 -13.932 2.399 1.00 3.52 69 ALA A CA 6
ATOM 8716 C C . ALA A 1 69 ? 11.006 -12.546 2.458 1.00 20.32 69 ALA A C 6
ATOM 8717 O O . ALA A 1 69 ? 10.369 -11.578 2.872 1.00 12.51 69 ALA A O 6
ATOM 8724 N N . PHE A 1 70 ? 12.265 -12.459 2.043 1.00 62.35 70 PHE A N 6
ATOM 8725 C CA . PHE A 1 70 ? 12.987 -11.192 2.050 1.00 70.21 70 PHE A CA 6
ATOM 8726 C C . PHE A 1 70 ? 12.403 -10.228 1.021 1.00 5.12 70 PHE A C 6
ATOM 8727 O O . PHE A 1 70 ? 12.275 -9.032 1.279 1.00 32.01 70 PHE A O 6
ATOM 8744 N N . ASN A 1 71 ? 12.053 -10.758 -0.146 1.00 32.31 71 ASN A N 6
ATOM 8745 C CA . ASN A 1 71 ? 11.484 -9.945 -1.215 1.00 20.32 71 ASN A CA 6
ATOM 8746 C C . ASN A 1 71 ? 10.189 -9.278 -0.761 1.00 22.43 71 ASN A C 6
ATOM 8747 O O . ASN A 1 71 ? 9.893 -8.146 -1.143 1.00 4.53 71 ASN A O 6
ATOM 8758 N N . THR A 1 72 ? 9.419 -9.989 0.058 1.00 5.42 72 THR A N 6
ATOM 8759 C CA . THR A 1 72 ? 8.156 -9.467 0.564 1.00 4.25 72 THR A CA 6
ATOM 8760 C C . THR A 1 72 ? 8.389 -8.374 1.602 1.00 60.33 72 THR A C 6
ATOM 8761 O O . THR A 1 72 ? 7.755 -7.320 1.561 1.00 75.12 72 THR A O 6
ATOM 8772 N N . VAL A 1 73 ? 9.304 -8.632 2.531 1.00 35.33 73 VAL A N 6
ATOM 8773 C CA . VAL A 1 73 ? 9.621 -7.669 3.579 1.00 64.40 73 VAL A CA 6
ATOM 8774 C C . VAL A 1 73 ? 10.191 -6.384 2.990 1.00 64.14 73 VAL A C 6
ATOM 8775 O O . VAL A 1 73 ? 9.862 -5.285 3.435 1.00 52.44 73 VAL A O 6
ATOM 8788 N N . VAL A 1 74 ? 11.049 -6.530 1.984 1.00 1.15 74 VAL A N 6
ATOM 8789 C CA . VAL A 1 74 ? 11.665 -5.381 1.332 1.00 54.41 74 VAL A CA 6
ATOM 8790 C C . VAL A 1 74 ? 10.619 -4.522 0.630 1.00 15.43 74 VAL A C 6
ATOM 8791 O O . VAL A 1 74 ? 10.579 -3.305 0.808 1.00 2.42 74 VAL A O 6
ATOM 8804 N N . ALA A 1 75 ? 9.772 -5.164 -0.168 1.00 12.05 75 ALA A N 6
ATOM 8805 C CA . ALA A 1 75 ? 8.723 -4.459 -0.894 1.00 61.33 75 ALA A CA 6
ATOM 8806 C C . ALA A 1 75 ? 7.670 -3.906 0.060 1.00 21.41 75 ALA A C 6
ATOM 8807 O O . ALA A 1 75 ? 7.219 -2.771 -0.089 1.00 2.54 75 ALA A O 6
ATOM 8814 N N . ARG A 1 76 ? 7.282 -4.717 1.039 1.00 11.33 76 ARG A N 6
ATOM 8815 C CA . ARG A 1 76 ? 6.280 -4.309 2.017 1.00 42.31 76 ARG A CA 6
ATOM 8816 C C . ARG A 1 76 ? 6.623 -2.945 2.610 1.00 23.32 76 ARG A C 6
ATOM 8817 O O . ARG A 1 76 ? 5.805 -2.025 2.592 1.00 44.11 76 ARG A O 6
ATOM 8838 N N . HIS A 1 77 ? 7.838 -2.823 3.136 1.00 30.44 77 HIS A N 6
ATOM 8839 C CA . HIS A 1 77 ? 8.290 -1.572 3.735 1.00 35.44 77 HIS A CA 6
ATOM 8840 C C . HIS A 1 77 ? 8.759 -0.595 2.662 1.00 1.34 77 HIS A C 6
ATOM 8841 O O . HIS A 1 77 ? 9.959 -0.384 2.482 1.00 74.55 77 HIS A O 6
ATOM 8855 N N . VAL A 1 78 ? 7.806 0.000 1.952 1.00 14.03 78 VAL A N 6
ATOM 8856 C CA . VAL A 1 78 ? 8.121 0.956 0.897 1.00 25.34 78 VAL A CA 6
ATOM 8857 C C . VAL A 1 78 ? 8.078 2.387 1.421 1.00 33.32 78 VAL A C 6
ATOM 8858 O O . VAL A 1 78 ? 7.804 3.325 0.672 1.00 32.42 78 VAL A O 6
ATOM 8871 N N . ARG A 1 79 ? 8.350 2.547 2.712 1.00 1.10 79 ARG A N 6
ATOM 8872 C CA . ARG A 1 79 ? 8.341 3.864 3.337 1.00 42.32 79 ARG A CA 6
ATOM 8873 C C . ARG A 1 79 ? 9.605 4.643 2.982 1.00 74.11 79 ARG A C 6
ATOM 8874 O O . ARG A 1 79 ? 10.645 4.071 2.656 1.00 71.21 79 ARG A O 6
ATOM 8895 N N . PRO A 1 80 ? 9.514 5.980 3.046 1.00 73.43 80 PRO A N 6
ATOM 8896 C CA . PRO A 1 80 ? 10.640 6.865 2.735 1.00 53.34 80 PRO A CA 6
ATOM 8897 C C . PRO A 1 80 ? 11.742 6.792 3.785 1.00 2.25 80 PRO A C 6
ATOM 8898 O O . PRO A 1 80 ? 12.824 7.352 3.604 1.00 33.52 80 PRO A O 6
ATOM 8909 N N . SER A 1 81 ? 11.461 6.099 4.884 1.00 22.11 81 SER A N 6
ATOM 8910 C CA . SER A 1 81 ? 12.429 5.956 5.966 1.00 74.41 81 SER A CA 6
ATOM 8911 C C . SER A 1 81 ? 11.828 5.176 7.132 1.00 62.23 81 SER A C 6
ATOM 8912 O O . SER A 1 81 ? 11.241 5.756 8.044 1.00 54.31 81 SER A O 6
ATOM 8920 N N . ALA A 1 82 ? 11.981 3.856 7.094 1.00 51.12 82 ALA A N 6
ATOM 8921 C CA . ALA A 1 82 ? 11.456 2.996 8.147 1.00 23.20 82 ALA A CA 6
ATOM 8922 C C . ALA A 1 82 ? 12.570 2.180 8.795 1.00 72.33 82 ALA A C 6
ATOM 8923 O O . ALA A 1 82 ? 13.376 1.555 8.105 1.00 1.23 82 ALA A O 6
ATOM 8930 N N . SER A 1 83 ? 12.609 2.190 10.123 1.00 34.22 83 SER A N 6
ATOM 8931 C CA . SER A 1 83 ? 13.627 1.454 10.864 1.00 75.21 83 SER A CA 6
ATOM 8932 C C . SER A 1 83 ? 13.128 0.060 11.234 1.00 12.20 83 SER A C 6
ATOM 8933 O O . SER A 1 83 ? 12.603 -0.153 12.327 1.00 1.24 83 SER A O 6
ATOM 8941 N N . ILE A 1 84 ? 13.296 -0.885 10.315 1.00 13.31 84 ILE A N 6
ATOM 8942 C CA . ILE A 1 84 ? 12.864 -2.258 10.544 1.00 0.14 84 ILE A CA 6
ATOM 8943 C C . ILE A 1 84 ? 13.921 -3.045 11.311 1.00 33.45 84 ILE A C 6
ATOM 8944 O O . ILE A 1 84 ? 15.109 -3.015 10.990 1.00 53.23 84 ILE A O 6
ATOM 8960 N N . PRO A 1 85 ? 13.480 -3.770 12.350 1.00 21.44 85 PRO A N 6
ATOM 8961 C CA . PRO A 1 85 ? 14.372 -4.582 13.184 1.00 74.51 85 PRO A CA 6
ATOM 8962 C C . PRO A 1 85 ? 14.914 -5.798 12.440 1.00 55.05 85 PRO A C 6
ATOM 8963 O O . PRO A 1 85 ? 14.195 -6.773 12.216 1.00 44.41 85 PRO A O 6
ATOM 8974 N N . VAL A 1 86 ? 16.185 -5.734 12.058 1.00 23.11 86 VAL A N 6
ATOM 8975 C CA . VAL A 1 86 ? 16.824 -6.831 11.340 1.00 1.51 86 VAL A CA 6
ATOM 8976 C C . VAL A 1 86 ? 18.006 -7.387 12.126 1.00 71.42 86 VAL A C 6
ATOM 8977 O O . VAL A 1 86 ? 18.949 -6.664 12.446 1.00 41.33 86 VAL A O 6
ATOM 8990 N N . VAL A 1 87 ? 17.949 -8.679 12.434 1.00 33.21 87 VAL A N 6
ATOM 8991 C CA . VAL A 1 87 ? 19.015 -9.335 13.181 1.00 3.24 87 VAL A CA 6
ATOM 8992 C C . VAL A 1 87 ? 20.081 -9.892 12.244 1.00 33.11 87 VAL A C 6
ATOM 8993 O O . VAL A 1 87 ? 19.787 -10.702 11.364 1.00 11.42 87 VAL A O 6
ATOM 9006 N N . PHE A 1 88 ? 21.320 -9.454 12.439 1.00 40.21 88 PHE A N 6
ATOM 9007 C CA . PHE A 1 88 ? 22.431 -9.909 11.610 1.00 13.55 88 PHE A CA 6
ATOM 9008 C C . PHE A 1 88 ? 23.379 -10.796 12.412 1.00 71.15 88 PHE A C 6
ATOM 9009 O O . PHE A 1 88 ? 23.711 -10.493 13.557 1.00 3.52 88 PHE A O 6
ATOM 9026 N N . SER A 1 89 ? 23.810 -11.895 11.800 1.00 41.42 89 SER A N 6
ATOM 9027 C CA . SER A 1 89 ? 24.716 -12.829 12.456 1.00 24.45 89 SER A CA 6
ATOM 9028 C C . SER A 1 89 ? 26.016 -12.969 11.670 1.00 70.43 89 SER A C 6
ATOM 9029 O O . SER A 1 89 ? 26.024 -12.878 10.442 1.00 60.40 89 SER A O 6
ATOM 9037 N N . ARG A 1 90 ? 27.113 -13.191 12.386 1.00 21.33 90 ARG A N 6
ATOM 9038 C CA . ARG A 1 90 ? 28.419 -13.343 11.757 1.00 42.14 90 ARG A CA 6
ATOM 9039 C C . ARG A 1 90 ? 29.097 -14.631 12.214 1.00 60.22 90 ARG A C 6
ATOM 9040 O O . ARG A 1 90 ? 30.011 -14.605 13.039 1.00 55.22 90 ARG A O 6
ATOM 9061 N N . ASP A 1 91 ? 28.643 -15.756 11.673 1.00 61.40 91 ASP A N 6
ATOM 9062 C CA . ASP A 1 91 ? 29.206 -17.055 12.025 1.00 73.14 91 ASP A CA 6
ATOM 9063 C C . ASP A 1 91 ? 28.924 -17.392 13.486 1.00 41.43 91 ASP A C 6
ATOM 9064 O O . ASP A 1 91 ? 29.822 -17.793 14.225 1.00 12.41 91 ASP A O 6
ATOM 9073 N N . GLY A 1 92 ? 27.670 -17.224 13.895 1.00 22.34 92 GLY A N 6
ATOM 9074 C CA . GLY A 1 92 ? 27.293 -17.514 15.267 1.00 50.45 92 GLY A CA 6
ATOM 9075 C C . GLY A 1 92 ? 27.178 -16.261 16.113 1.00 74.23 92 GLY A C 6
ATOM 9076 O O . GLY A 1 92 ? 26.558 -16.277 17.177 1.00 44.24 92 GLY A O 6
ATOM 9080 N N . VAL A 1 93 ? 27.777 -15.173 15.641 1.00 52.44 93 VAL A N 6
ATOM 9081 C CA . VAL A 1 93 ? 27.739 -13.906 16.361 1.00 1.24 93 VAL A CA 6
ATOM 9082 C C . VAL A 1 93 ? 26.325 -13.338 16.401 1.00 51.22 93 VAL A C 6
ATOM 9083 O O . VAL A 1 93 ? 25.590 -13.405 15.416 1.00 54.13 93 VAL A O 6
ATOM 9096 N N . VAL A 1 94 ? 25.950 -12.777 17.546 1.00 32.53 94 VAL A N 6
ATOM 9097 C CA . VAL A 1 94 ? 24.624 -12.196 17.715 1.00 55.45 94 VAL A CA 6
ATOM 9098 C C . VAL A 1 94 ? 24.705 -10.683 17.887 1.00 51.01 94 VAL A C 6
ATOM 9099 O O . VAL A 1 94 ? 25.229 -10.189 18.885 1.00 61.32 94 VAL A O 6
ATOM 9112 N N . MET A 1 95 ? 24.182 -9.952 16.907 1.00 22.45 95 MET A N 6
ATOM 9113 C CA . MET A 1 95 ? 24.194 -8.495 16.952 1.00 42.21 95 MET A CA 6
ATOM 9114 C C . MET A 1 95 ? 22.895 -7.923 16.393 1.00 63.15 95 MET A C 6
ATOM 9115 O O . MET A 1 95 ? 22.191 -8.587 15.632 1.00 41.44 95 MET A O 6
ATOM 9129 N N . SER A 1 96 ? 22.584 -6.689 16.775 1.00 42.31 96 SER A N 6
ATOM 9130 C CA . SER A 1 96 ? 21.368 -6.030 16.314 1.00 14.34 96 SER A CA 6
ATOM 9131 C C . SER A 1 96 ? 21.700 -4.813 15.456 1.00 63.44 96 SER A C 6
ATOM 9132 O O . SER A 1 96 ? 22.544 -3.995 15.820 1.00 62.04 96 SER A O 6
ATOM 9140 N N . ALA A 1 97 ? 21.030 -4.703 14.313 1.00 4.52 97 ALA A N 6
ATOM 9141 C CA . ALA A 1 97 ? 21.253 -3.586 13.403 1.00 74.24 97 ALA A CA 6
ATOM 9142 C C . ALA A 1 97 ? 19.941 -3.113 12.784 1.00 4.35 97 ALA A C 6
ATOM 9143 O O . ALA A 1 97 ? 19.085 -3.921 12.423 1.00 44.24 97 ALA A O 6
ATOM 9150 N N . THR A 1 98 ? 19.789 -1.797 12.666 1.00 21.24 98 THR A N 6
ATOM 9151 C CA . THR A 1 98 ? 18.581 -1.216 12.094 1.00 64.01 98 THR A CA 6
ATOM 9152 C C . THR A 1 98 ? 18.799 -0.818 10.638 1.00 22.54 98 THR A C 6
ATOM 9153 O O . THR A 1 98 ? 19.798 -0.182 10.302 1.00 1.31 98 THR A O 6
ATOM 9164 N N . ILE A 1 99 ? 17.859 -1.197 9.780 1.00 72.15 99 ILE A N 6
ATOM 9165 C CA . ILE A 1 99 ? 17.948 -0.878 8.360 1.00 1.11 99 ILE A CA 6
ATOM 9166 C C . ILE A 1 99 ? 16.999 0.257 7.991 1.00 33.01 99 ILE A C 6
ATOM 9167 O O . ILE A 1 99 ? 15.802 0.196 8.273 1.00 51.11 99 ILE A O 6
ATOM 9183 N N . VAL A 1 100 ? 17.541 1.292 7.357 1.00 14.11 100 VAL A N 6
ATOM 9184 C CA . VAL A 1 100 ? 16.742 2.440 6.946 1.00 13.41 100 VAL A CA 6
ATOM 9185 C C . VAL A 1 100 ? 16.388 2.362 5.465 1.00 2.12 100 VAL A C 6
ATOM 9186 O O . VAL A 1 100 ? 17.157 2.798 4.608 1.00 24.43 100 VAL A O 6
ATOM 9199 N N . VAL A 1 101 ? 15.218 1.804 5.170 1.00 1.34 101 VAL A N 6
ATOM 9200 C CA . VAL A 1 101 ? 14.761 1.670 3.793 1.00 52.15 101 VAL A CA 6
ATOM 9201 C C . VAL A 1 101 ? 13.905 2.862 3.379 1.00 50.00 101 VAL A C 6
ATOM 9202 O O . VAL A 1 101 ? 12.795 3.045 3.877 1.00 2.52 101 VAL A O 6
ATOM 9215 N N . GLY A 1 102 ? 14.429 3.671 2.463 1.00 62.21 102 GLY A N 6
ATOM 9216 C CA . GLY A 1 102 ? 13.700 4.835 1.997 1.00 54.51 102 GLY A CA 6
ATOM 9217 C C . GLY A 1 102 ? 13.366 4.758 0.520 1.00 34.14 102 GLY A C 6
ATOM 9218 O O . GLY A 1 102 ? 14.257 4.632 -0.318 1.00 5.21 102 GLY A O 6
ATOM 9222 N N . GLU A 1 103 ? 12.077 4.831 0.202 1.00 10.40 103 GLU A N 6
ATOM 9223 C CA . GLU A 1 103 ? 11.628 4.766 -1.184 1.00 23.11 103 GLU A CA 6
ATOM 9224 C C . GLU A 1 103 ? 10.123 5.000 -1.280 1.00 64.12 103 GLU A C 6
ATOM 9225 O O . GLU A 1 103 ? 9.340 4.053 -1.362 1.00 23.31 103 GLU A O 6
ATOM 9237 N N . LEU A 1 104 ? 9.726 6.267 -1.269 1.00 40.44 104 LEU A N 6
ATOM 9238 C CA . LEU A 1 104 ? 8.315 6.628 -1.355 1.00 31.40 104 LEU A CA 6
ATOM 9239 C C . LEU A 1 104 ? 8.149 8.071 -1.818 1.00 54.31 104 LEU A C 6
ATOM 9240 O O . LEU A 1 104 ? 7.443 8.344 -2.788 1.00 73.04 104 LEU A O 6
ATOM 9256 N N . GLU A 1 105 ? 8.805 8.991 -1.118 1.00 42.43 105 GLU A N 6
ATOM 9257 C CA . GLU A 1 105 ? 8.730 10.407 -1.460 1.00 4.15 105 GLU A CA 6
ATOM 9258 C C . GLU A 1 105 ? 9.242 10.653 -2.876 1.00 53.11 105 GLU A C 6
ATOM 9259 O O . GLU A 1 105 ? 10.445 10.607 -3.129 1.00 21.43 105 GLU A O 6
ATOM 9271 N N . PRO A 1 1 ? 0.675 1.111 -2.072 1.00 4.12 1 PRO A N 7
ATOM 9272 C CA . PRO A 1 1 ? 1.766 0.709 -2.966 1.00 15.51 1 PRO A CA 7
ATOM 9273 C C . PRO A 1 1 ? 1.647 -0.745 -3.407 1.00 25.53 1 PRO A C 7
ATOM 9274 O O . PRO A 1 1 ? 0.635 -1.400 -3.157 1.00 33.42 1 PRO A O 7
ATOM 9285 N N . LEU A 1 2 ? 2.688 -1.246 -4.063 1.00 63.02 2 LEU A N 7
ATOM 9286 C CA . LEU A 1 2 ? 2.702 -2.625 -4.539 1.00 34.13 2 LEU A CA 7
ATOM 9287 C C . LEU A 1 2 ? 4.037 -2.962 -5.195 1.00 54.11 2 LEU A C 7
ATOM 9288 O O . LEU A 1 2 ? 4.320 -2.526 -6.312 1.00 31.43 2 LEU A O 7
ATOM 9304 N N . THR A 1 3 ? 4.854 -3.742 -4.495 1.00 62.42 3 THR A N 7
ATOM 9305 C CA . THR A 1 3 ? 6.159 -4.139 -5.010 1.00 32.03 3 THR A CA 7
ATOM 9306 C C . THR A 1 3 ? 6.356 -5.647 -4.906 1.00 34.12 3 THR A C 7
ATOM 9307 O O . THR A 1 3 ? 5.745 -6.306 -4.064 1.00 10.43 3 THR A O 7
ATOM 9318 N N . ARG A 1 4 ? 7.212 -6.188 -5.766 1.00 71.11 4 ARG A N 7
ATOM 9319 C CA . ARG A 1 4 ? 7.489 -7.620 -5.771 1.00 15.52 4 ARG A CA 7
ATOM 9320 C C . ARG A 1 4 ? 8.531 -7.968 -6.829 1.00 73.44 4 ARG A C 7
ATOM 9321 O O . ARG A 1 4 ? 8.244 -8.642 -7.819 1.00 43.25 4 ARG A O 7
ATOM 9342 N N . PRO A 1 5 ? 9.769 -7.500 -6.618 1.00 4.33 5 PRO A N 7
ATOM 9343 C CA . PRO A 1 5 ? 10.879 -7.749 -7.542 1.00 61.54 5 PRO A CA 7
ATOM 9344 C C . PRO A 1 5 ? 11.324 -9.208 -7.534 1.00 31.03 5 PRO A C 7
ATOM 9345 O O . PRO A 1 5 ? 10.659 -10.066 -6.953 1.00 71.41 5 PRO A O 7
ATOM 9356 N N . TYR A 1 6 ? 12.452 -9.482 -8.180 1.00 54.51 6 TYR A N 7
ATOM 9357 C CA . TYR A 1 6 ? 12.984 -10.837 -8.248 1.00 70.21 6 TYR A CA 7
ATOM 9358 C C . TYR A 1 6 ? 14.313 -10.939 -7.505 1.00 15.30 6 TYR A C 7
ATOM 9359 O O . TYR A 1 6 ? 15.046 -9.957 -7.382 1.00 52.44 6 TYR A O 7
ATOM 9377 N N . LEU A 1 7 ? 14.617 -12.134 -7.011 1.00 55.20 7 LEU A N 7
ATOM 9378 C CA . LEU A 1 7 ? 15.857 -12.366 -6.280 1.00 23.42 7 LEU A CA 7
ATOM 9379 C C . LEU A 1 7 ? 17.070 -12.090 -7.163 1.00 72.51 7 LEU A C 7
ATOM 9380 O O . LEU A 1 7 ? 17.227 -12.692 -8.225 1.00 12.50 7 LEU A O 7
ATOM 9396 N N . GLY A 1 8 ? 17.927 -11.178 -6.715 1.00 53.31 8 GLY A N 7
ATOM 9397 C CA . GLY A 1 8 ? 19.115 -10.840 -7.476 1.00 4.42 8 GLY A CA 7
ATOM 9398 C C . GLY A 1 8 ? 20.393 -11.111 -6.706 1.00 52.12 8 GLY A C 7
ATOM 9399 O O . GLY A 1 8 ? 21.444 -10.549 -7.015 1.00 52.14 8 GLY A O 7
ATOM 9403 N N . PHE A 1 9 ? 20.303 -11.974 -5.699 1.00 43.53 9 PHE A N 7
ATOM 9404 C CA . PHE A 1 9 ? 21.461 -12.316 -4.881 1.00 34.30 9 PHE A CA 7
ATOM 9405 C C . PHE A 1 9 ? 21.588 -13.829 -4.725 1.00 15.23 9 PHE A C 7
ATOM 9406 O O . PHE A 1 9 ? 20.849 -14.592 -5.347 1.00 70.04 9 PHE A O 7
ATOM 9423 N N . ARG A 1 10 ? 22.530 -14.254 -3.889 1.00 75.44 10 ARG A N 7
ATOM 9424 C CA . ARG A 1 10 ? 22.755 -15.675 -3.652 1.00 62.12 10 ARG A CA 7
ATOM 9425 C C . ARG A 1 10 ? 22.407 -16.048 -2.214 1.00 64.10 10 ARG A C 7
ATOM 9426 O O . ARG A 1 10 ? 22.642 -15.274 -1.286 1.00 44.44 10 ARG A O 7
ATOM 9447 N N . VAL A 1 11 ? 21.845 -17.240 -2.036 1.00 45.45 11 VAL A N 7
ATOM 9448 C CA . VAL A 1 11 ? 21.466 -17.716 -0.712 1.00 14.01 11 VAL A CA 7
ATOM 9449 C C . VAL A 1 11 ? 22.062 -19.091 -0.430 1.00 55.34 11 VAL A C 7
ATOM 9450 O O . VAL A 1 11 ? 21.861 -20.034 -1.195 1.00 43.43 11 VAL A O 7
ATOM 9463 N N . ALA A 1 12 ? 22.795 -19.197 0.673 1.00 72.01 12 ALA A N 7
ATOM 9464 C CA . ALA A 1 12 ? 23.418 -20.457 1.057 1.00 22.32 12 ALA A CA 7
ATOM 9465 C C . ALA A 1 12 ? 22.906 -20.932 2.413 1.00 43.10 12 ALA A C 7
ATOM 9466 O O . ALA A 1 12 ? 23.026 -20.226 3.415 1.00 72.43 12 ALA A O 7
ATOM 9473 N N . VAL A 1 13 ? 22.335 -22.132 2.438 1.00 52.14 13 VAL A N 7
ATOM 9474 C CA . VAL A 1 13 ? 21.805 -22.701 3.671 1.00 73.02 13 VAL A CA 7
ATOM 9475 C C . VAL A 1 13 ? 22.816 -23.636 4.324 1.00 63.33 13 VAL A C 7
ATOM 9476 O O . VAL A 1 13 ? 23.448 -24.450 3.652 1.00 24.40 13 VAL A O 7
ATOM 9489 N N . GLY A 1 14 ? 22.964 -23.514 5.639 1.00 2.14 14 GLY A N 7
ATOM 9490 C CA . GLY A 1 14 ? 23.900 -24.355 6.362 1.00 5.01 14 GLY A CA 7
ATOM 9491 C C . GLY A 1 14 ? 24.001 -23.984 7.828 1.00 10.33 14 GLY A C 7
ATOM 9492 O O . GLY A 1 14 ? 23.039 -23.490 8.418 1.00 64.41 14 GLY A O 7
ATOM 9496 N N . ARG A 1 15 ? 25.167 -24.223 8.419 1.00 43.51 15 ARG A N 7
ATOM 9497 C CA . ARG A 1 15 ? 25.389 -23.913 9.826 1.00 13.52 15 ARG A CA 7
ATOM 9498 C C . ARG A 1 15 ? 26.613 -23.019 10.000 1.00 43.11 15 ARG A C 7
ATOM 9499 O O . ARG A 1 15 ? 27.694 -23.325 9.497 1.00 63.51 15 ARG A O 7
ATOM 9520 N N . ASP A 1 16 ? 26.436 -21.913 10.714 1.00 35.13 16 ASP A N 7
ATOM 9521 C CA . ASP A 1 16 ? 27.526 -20.975 10.955 1.00 13.11 16 ASP A CA 7
ATOM 9522 C C . ASP A 1 16 ? 28.198 -21.255 12.295 1.00 30.34 16 ASP A C 7
ATOM 9523 O O . ASP A 1 16 ? 27.873 -22.231 12.972 1.00 63.22 16 ASP A O 7
ATOM 9532 N N . SER A 1 17 ? 29.137 -20.394 12.672 1.00 2.44 17 SER A N 7
ATOM 9533 C CA . SER A 1 17 ? 29.859 -20.551 13.930 1.00 70.34 17 SER A CA 7
ATOM 9534 C C . SER A 1 17 ? 28.890 -20.646 15.104 1.00 0.53 17 SER A C 7
ATOM 9535 O O . SER A 1 17 ? 29.201 -21.246 16.133 1.00 11.41 17 SER A O 7
ATOM 9543 N N . SER A 1 18 ? 27.714 -20.048 14.942 1.00 12.14 18 SER A N 7
ATOM 9544 C CA . SER A 1 18 ? 26.700 -20.060 15.990 1.00 75.20 18 SER A CA 7
ATOM 9545 C C . SER A 1 18 ? 25.889 -21.352 15.946 1.00 22.23 18 SER A C 7
ATOM 9546 O O . SER A 1 18 ? 25.348 -21.793 16.959 1.00 15.01 18 SER A O 7
ATOM 9554 N N . GLY A 1 19 ? 25.811 -21.955 14.764 1.00 40.14 19 GLY A N 7
ATOM 9555 C CA . GLY A 1 19 ? 25.065 -23.190 14.608 1.00 23.14 19 GLY A CA 7
ATOM 9556 C C . GLY A 1 19 ? 23.657 -23.090 15.160 1.00 21.54 19 GLY A C 7
ATOM 9557 O O . GLY A 1 19 ? 23.393 -23.514 16.287 1.00 42.45 19 GLY A O 7
ATOM 9561 N N . CYS A 1 20 ? 22.751 -22.529 14.368 1.00 42.32 20 CYS A N 7
ATOM 9562 C CA . CYS A 1 20 ? 21.362 -22.372 14.785 1.00 62.32 20 CYS A CA 7
ATOM 9563 C C . CYS A 1 20 ? 20.430 -22.360 13.578 1.00 62.35 20 CYS A C 7
ATOM 9564 O O . CYS A 1 20 ? 19.300 -21.878 13.656 1.00 33.12 20 CYS A O 7
ATOM 9572 N N . THR A 1 21 ? 20.912 -22.893 12.459 1.00 62.11 21 THR A N 7
ATOM 9573 C CA . THR A 1 21 ? 20.124 -22.941 11.234 1.00 60.41 21 THR A CA 7
ATOM 9574 C C . THR A 1 21 ? 19.828 -21.539 10.715 1.00 15.13 21 THR A C 7
ATOM 9575 O O . THR A 1 21 ? 18.762 -20.981 10.978 1.00 53.54 21 THR A O 7
ATOM 9586 N N . THR A 1 22 ? 20.777 -20.973 9.976 1.00 30.14 22 THR A N 7
ATOM 9587 C CA . THR A 1 22 ? 20.618 -19.635 9.421 1.00 74.21 22 THR A CA 7
ATOM 9588 C C . THR A 1 22 ? 21.230 -19.542 8.028 1.00 13.40 22 THR A C 7
ATOM 9589 O O . THR A 1 22 ? 22.117 -20.320 7.675 1.00 10.30 22 THR A O 7
ATOM 9600 N N . LEU A 1 23 ? 20.752 -18.585 7.240 1.00 11.21 23 LEU A N 7
ATOM 9601 C CA . LEU A 1 23 ? 21.253 -18.389 5.884 1.00 3.32 23 LEU A CA 7
ATOM 9602 C C . LEU A 1 23 ? 22.098 -17.122 5.794 1.00 51.21 23 LEU A C 7
ATOM 9603 O O . LEU A 1 23 ? 21.997 -16.235 6.641 1.00 12.33 23 LEU A O 7
ATOM 9619 N N . SER A 1 24 ? 22.929 -17.043 4.760 1.00 63.42 24 SER A N 7
ATOM 9620 C CA . SER A 1 24 ? 23.793 -15.886 4.559 1.00 12.42 24 SER A CA 7
ATOM 9621 C C . SER A 1 24 ? 23.725 -15.401 3.114 1.00 63.40 24 SER A C 7
ATOM 9622 O O . SER A 1 24 ? 23.733 -16.202 2.179 1.00 63.43 24 SER A O 7
ATOM 9630 N N . ILE A 1 25 ? 23.659 -14.086 2.940 1.00 14.20 25 ILE A N 7
ATOM 9631 C CA . ILE A 1 25 ? 23.591 -13.494 1.610 1.00 73.24 25 ILE A CA 7
ATOM 9632 C C . ILE A 1 25 ? 24.972 -13.062 1.129 1.00 12.43 25 ILE A C 7
ATOM 9633 O O . ILE A 1 25 ? 25.641 -12.258 1.778 1.00 41.11 25 ILE A O 7
ATOM 9649 N N . GLN A 1 26 ? 25.391 -13.599 -0.012 1.00 14.01 26 GLN A N 7
ATOM 9650 C CA . GLN A 1 26 ? 26.692 -13.267 -0.580 1.00 30.23 26 GLN A CA 7
ATOM 9651 C C . GLN A 1 26 ? 26.574 -12.120 -1.578 1.00 10.24 26 GLN A C 7
ATOM 9652 O O . GLN A 1 26 ? 27.465 -11.906 -2.399 1.00 11.32 26 GLN A O 7
ATOM 9666 N N . GLU A 1 27 ? 25.468 -11.386 -1.500 1.00 42.10 27 GLU A N 7
ATOM 9667 C CA . GLU A 1 27 ? 25.234 -10.261 -2.398 1.00 63.11 27 GLU A CA 7
ATOM 9668 C C . GLU A 1 27 ? 24.525 -9.123 -1.671 1.00 13.43 27 GLU A C 7
ATOM 9669 O O . GLU A 1 27 ? 24.311 -9.182 -0.460 1.00 32.42 27 GLU A O 7
ATOM 9681 N N . VAL A 1 28 ? 24.162 -8.085 -2.419 1.00 25.24 28 VAL A N 7
ATOM 9682 C CA . VAL A 1 28 ? 23.477 -6.933 -1.847 1.00 13.34 28 VAL A CA 7
ATOM 9683 C C . VAL A 1 28 ? 22.169 -6.652 -2.579 1.00 4.21 28 VAL A C 7
ATOM 9684 O O . VAL A 1 28 ? 22.169 -6.130 -3.695 1.00 32.34 28 VAL A O 7
ATOM 9697 N N . THR A 1 29 ? 21.055 -7.001 -1.944 1.00 12.43 29 THR A N 7
ATOM 9698 C CA . THR A 1 29 ? 19.740 -6.787 -2.534 1.00 53.14 29 THR A CA 7
ATOM 9699 C C . THR A 1 29 ? 19.110 -5.496 -2.023 1.00 23.21 29 THR A C 7
ATOM 9700 O O . THR A 1 29 ? 17.998 -5.141 -2.413 1.00 23.14 29 THR A O 7
ATOM 9711 N N . GLN A 1 30 ? 19.829 -4.799 -1.149 1.00 51.42 30 GLN A N 7
ATOM 9712 C CA . GLN A 1 30 ? 19.339 -3.546 -0.585 1.00 22.51 30 GLN A CA 7
ATOM 9713 C C . GLN A 1 30 ? 19.912 -2.350 -1.336 1.00 44.45 30 GLN A C 7
ATOM 9714 O O . GLN A 1 30 ? 20.467 -1.431 -0.733 1.00 4.13 30 GLN A O 7
ATOM 9728 N N . THR A 1 31 ? 19.775 -2.366 -2.659 1.00 21.23 31 THR A N 7
ATOM 9729 C CA . THR A 1 31 ? 20.280 -1.284 -3.493 1.00 44.53 31 THR A CA 7
ATOM 9730 C C . THR A 1 31 ? 19.378 -1.052 -4.700 1.00 32.13 31 THR A C 7
ATOM 9731 O O . THR A 1 31 ? 19.768 -0.388 -5.661 1.00 34.05 31 THR A O 7
ATOM 9742 N N . TYR A 1 32 ? 18.170 -1.603 -4.643 1.00 44.25 32 TYR A N 7
ATOM 9743 C CA . TYR A 1 32 ? 17.213 -1.457 -5.733 1.00 75.41 32 TYR A CA 7
ATOM 9744 C C . TYR A 1 32 ? 15.784 -1.405 -5.200 1.00 2.04 32 TYR A C 7
ATOM 9745 O O . TYR A 1 32 ? 15.459 -2.041 -4.196 1.00 71.04 32 TYR A O 7
ATOM 9763 N N . THR A 1 33 ? 14.933 -0.642 -5.879 1.00 3.23 33 THR A N 7
ATOM 9764 C CA . THR A 1 33 ? 13.540 -0.504 -5.475 1.00 32.44 33 THR A CA 7
ATOM 9765 C C . THR A 1 33 ? 12.666 -0.080 -6.650 1.00 31.45 33 THR A C 7
ATOM 9766 O O . THR A 1 33 ? 13.118 -0.050 -7.793 1.00 64.01 33 THR A O 7
ATOM 9777 N N . GLY A 1 34 ? 11.410 0.247 -6.359 1.00 43.35 34 GLY A N 7
ATOM 9778 C CA . GLY A 1 34 ? 10.493 0.666 -7.403 1.00 50.01 34 GLY A CA 7
ATOM 9779 C C . GLY A 1 34 ? 9.049 0.352 -7.066 1.00 71.20 34 GLY A C 7
ATOM 9780 O O . GLY A 1 34 ? 8.657 -0.814 -7.010 1.00 52.34 34 GLY A O 7
ATOM 9784 N N . SER A 1 35 ? 8.256 1.394 -6.839 1.00 34.12 35 SER A N 7
ATOM 9785 C CA . SER A 1 35 ? 6.848 1.223 -6.500 1.00 13.23 35 SER A CA 7
ATOM 9786 C C . SER A 1 35 ? 6.172 2.575 -6.290 1.00 73.32 35 SER A C 7
ATOM 9787 O O . SER A 1 35 ? 5.408 3.037 -7.137 1.00 30.23 35 SER A O 7
ATOM 9795 N N . ASN A 1 36 ? 6.459 3.203 -5.155 1.00 0.31 36 ASN A N 7
ATOM 9796 C CA . ASN A 1 36 ? 5.879 4.502 -4.832 1.00 70.13 36 ASN A CA 7
ATOM 9797 C C . ASN A 1 36 ? 6.922 5.609 -4.955 1.00 34.01 36 ASN A C 7
ATOM 9798 O O . ASN A 1 36 ? 6.592 6.756 -5.254 1.00 62.14 36 ASN A O 7
ATOM 9809 N N . GLY A 1 37 ? 8.182 5.256 -4.721 1.00 41.15 37 GLY A N 7
ATOM 9810 C CA . GLY A 1 37 ? 9.254 6.230 -4.811 1.00 50.31 37 GLY A CA 7
ATOM 9811 C C . GLY A 1 37 ? 10.223 5.925 -5.936 1.00 72.40 37 GLY A C 7
ATOM 9812 O O . GLY A 1 37 ? 10.486 6.774 -6.786 1.00 74.24 37 GLY A O 7
ATOM 9816 N N . GLY A 1 38 ? 10.757 4.707 -5.940 1.00 44.14 38 GLY A N 7
ATOM 9817 C CA . GLY A 1 38 ? 11.698 4.314 -6.973 1.00 23.31 38 GLY A CA 7
ATOM 9818 C C . GLY A 1 38 ? 13.002 5.083 -6.893 1.00 53.42 38 GLY A C 7
ATOM 9819 O O . GLY A 1 38 ? 13.017 6.253 -6.511 1.00 42.13 38 GLY A O 7
ATOM 9823 N N . ALA A 1 39 ? 14.099 4.425 -7.253 1.00 52.21 39 ALA A N 7
ATOM 9824 C CA . ALA A 1 39 ? 15.413 5.055 -7.221 1.00 12.22 39 ALA A CA 7
ATOM 9825 C C . ALA A 1 39 ? 16.495 4.093 -7.699 1.00 52.13 39 ALA A C 7
ATOM 9826 O O . ALA A 1 39 ? 17.060 4.267 -8.779 1.00 70.12 39 ALA A O 7
ATOM 9833 N N . ASP A 1 40 ? 16.779 3.079 -6.889 1.00 53.42 40 ASP A N 7
ATOM 9834 C CA . ASP A 1 40 ? 17.793 2.089 -7.230 1.00 44.03 40 ASP A CA 7
ATOM 9835 C C . ASP A 1 40 ? 19.172 2.734 -7.325 1.00 43.44 40 ASP A C 7
ATOM 9836 O O . ASP A 1 40 ? 19.456 3.482 -8.262 1.00 3.50 40 ASP A O 7
ATOM 9845 N N . LEU A 1 41 ? 20.025 2.441 -6.350 1.00 45.42 41 LEU A N 7
ATOM 9846 C CA . LEU A 1 41 ? 21.375 2.994 -6.323 1.00 24.10 41 LEU A CA 7
ATOM 9847 C C . LEU A 1 41 ? 22.137 2.509 -5.094 1.00 4.13 41 LEU A C 7
ATOM 9848 O O . LEU A 1 41 ? 23.070 1.713 -5.203 1.00 54.33 41 LEU A O 7
ATOM 9864 N N . MET A 1 42 ? 21.733 2.993 -3.924 1.00 55.01 42 MET A N 7
ATOM 9865 C CA . MET A 1 42 ? 22.375 2.606 -2.674 1.00 24.14 42 MET A CA 7
ATOM 9866 C C . MET A 1 42 ? 21.787 3.379 -1.498 1.00 34.13 42 MET A C 7
ATOM 9867 O O . MET A 1 42 ? 22.025 4.576 -1.348 1.00 4.34 42 MET A O 7
ATOM 9881 N N . GLY A 1 43 ? 21.015 2.685 -0.666 1.00 3.33 43 GLY A N 7
ATOM 9882 C CA . GLY A 1 43 ? 20.404 3.324 0.486 1.00 64.55 43 GLY A CA 7
ATOM 9883 C C . GLY A 1 43 ? 20.362 2.414 1.698 1.00 53.43 43 GLY A C 7
ATOM 9884 O O . GLY A 1 43 ? 21.112 2.589 2.658 1.00 11.32 43 GLY A O 7
ATOM 9888 N N . PRO A 1 44 ? 19.465 1.418 1.663 1.00 30.44 44 PRO A N 7
ATOM 9889 C CA . PRO A 1 44 ? 19.305 0.459 2.760 1.00 20.55 44 PRO A CA 7
ATOM 9890 C C . PRO A 1 44 ? 20.496 -0.486 2.883 1.00 10.22 44 PRO A C 7
ATOM 9891 O O . PRO A 1 44 ? 20.594 -1.255 3.839 1.00 61.14 44 PRO A O 7
ATOM 9902 N N . ALA A 1 45 ? 21.399 -0.421 1.910 1.00 20.43 45 ALA A N 7
ATOM 9903 C CA . ALA A 1 45 ? 22.585 -1.269 1.911 1.00 32.13 45 ALA A CA 7
ATOM 9904 C C . ALA A 1 45 ? 23.700 -0.652 2.748 1.00 21.14 45 ALA A C 7
ATOM 9905 O O . ALA A 1 45 ? 24.165 -1.250 3.719 1.00 31.11 45 ALA A O 7
ATOM 9912 N N . PHE A 1 46 ? 24.126 0.547 2.366 1.00 0.33 46 PHE A N 7
ATOM 9913 C CA . PHE A 1 46 ? 25.189 1.245 3.081 1.00 34.31 46 PHE A CA 7
ATOM 9914 C C . PHE A 1 46 ? 24.695 1.745 4.436 1.00 44.14 46 PHE A C 7
ATOM 9915 O O . PHE A 1 46 ? 25.476 1.900 5.374 1.00 43.11 46 PHE A O 7
ATOM 9932 N N . ALA A 1 47 ? 23.394 1.997 4.529 1.00 73.45 47 ALA A N 7
ATOM 9933 C CA . ALA A 1 47 ? 22.795 2.478 5.767 1.00 22.03 47 ALA A CA 7
ATOM 9934 C C . ALA A 1 47 ? 22.703 1.362 6.802 1.00 2.05 47 ALA A C 7
ATOM 9935 O O . ALA A 1 47 ? 22.934 1.584 7.991 1.00 52.23 47 ALA A O 7
ATOM 9942 N N . ALA A 1 48 ? 22.364 0.162 6.343 1.00 22.23 48 ALA A N 7
ATOM 9943 C CA . ALA A 1 48 ? 22.243 -0.989 7.230 1.00 42.03 48 ALA A CA 7
ATOM 9944 C C . ALA A 1 48 ? 23.566 -1.740 7.338 1.00 0.35 48 ALA A C 7
ATOM 9945 O O . ALA A 1 48 ? 23.744 -2.580 8.219 1.00 15.14 48 ALA A O 7
ATOM 9952 N N . GLY A 1 49 ? 24.492 -1.431 6.436 1.00 65.21 49 GLY A N 7
ATOM 9953 C CA . GLY A 1 49 ? 25.787 -2.087 6.448 1.00 41.21 49 GLY A CA 7
ATOM 9954 C C . GLY A 1 49 ? 25.785 -3.388 5.670 1.00 4.21 49 GLY A C 7
ATOM 9955 O O . GLY A 1 49 ? 26.753 -4.148 5.716 1.00 63.44 49 GLY A O 7
ATOM 9959 N N . LEU A 1 50 ? 24.696 -3.646 4.955 1.00 30.44 50 LEU A N 7
ATOM 9960 C CA . LEU A 1 50 ? 24.571 -4.866 4.165 1.00 61.10 50 LEU A CA 7
ATOM 9961 C C . LEU A 1 50 ? 25.746 -5.014 3.203 1.00 33.21 50 LEU A C 7
ATOM 9962 O O . LEU A 1 50 ? 25.978 -4.153 2.355 1.00 44.02 50 LEU A O 7
ATOM 9978 N N . ARG A 1 51 ? 26.481 -6.113 3.340 1.00 2.42 51 ARG A N 7
ATOM 9979 C CA . ARG A 1 51 ? 27.631 -6.374 2.483 1.00 71.12 51 ARG A CA 7
ATOM 9980 C C . ARG A 1 51 ? 27.736 -7.860 2.153 1.00 24.31 51 ARG A C 7
ATOM 9981 O O . ARG A 1 51 ? 27.216 -8.707 2.880 1.00 51.32 51 ARG A O 7
ATOM 10002 N N . VAL A 1 52 ? 28.413 -8.170 1.052 1.00 63.32 52 VAL A N 7
ATOM 10003 C CA . VAL A 1 52 ? 28.588 -9.554 0.626 1.00 52.33 52 VAL A CA 7
ATOM 10004 C C . VAL A 1 52 ? 29.217 -10.394 1.731 1.00 1.02 52 VAL A C 7
ATOM 10005 O O . VAL A 1 52 ? 30.358 -10.161 2.130 1.00 75.15 52 VAL A O 7
ATOM 10018 N N . GLY A 1 53 ? 28.465 -11.374 2.223 1.00 22.02 53 GLY A N 7
ATOM 10019 C CA . GLY A 1 53 ? 28.966 -12.235 3.278 1.00 22.24 53 GLY A CA 7
ATOM 10020 C C . GLY A 1 53 ? 28.296 -11.969 4.612 1.00 50.24 53 GLY A C 7
ATOM 10021 O O . GLY A 1 53 ? 28.780 -12.406 5.656 1.00 50.13 53 GLY A O 7
ATOM 10025 N N . ASP A 1 54 ? 27.180 -11.249 4.577 1.00 3.54 54 ASP A N 7
ATOM 10026 C CA . ASP A 1 54 ? 26.443 -10.923 5.793 1.00 75.54 54 ASP A CA 7
ATOM 10027 C C . ASP A 1 54 ? 25.218 -11.821 5.941 1.00 20.14 54 ASP A C 7
ATOM 10028 O O . ASP A 1 54 ? 24.574 -12.176 4.955 1.00 63.25 54 ASP A O 7
ATOM 10037 N N . GLN A 1 55 ? 24.904 -12.184 7.181 1.00 70.33 55 GLN A N 7
ATOM 10038 C CA . GLN A 1 55 ? 23.758 -13.042 7.458 1.00 72.15 55 GLN A CA 7
ATOM 10039 C C . GLN A 1 55 ? 22.490 -12.214 7.639 1.00 33.31 55 GLN A C 7
ATOM 10040 O O . GLN A 1 55 ? 22.338 -11.500 8.631 1.00 25.45 55 GLN A O 7
ATOM 10054 N N . LEU A 1 56 ? 21.581 -12.314 6.675 1.00 21.12 56 LEU A N 7
ATOM 10055 C CA . LEU A 1 56 ? 20.325 -11.574 6.728 1.00 20.13 56 LEU A CA 7
ATOM 10056 C C . LEU A 1 56 ? 19.266 -12.354 7.501 1.00 72.04 56 LEU A C 7
ATOM 10057 O O . LEU A 1 56 ? 18.606 -13.237 6.952 1.00 42.35 56 LEU A O 7
ATOM 10073 N N . VAL A 1 57 ? 19.107 -12.021 8.778 1.00 54.35 57 VAL A N 7
ATOM 10074 C CA . VAL A 1 57 ? 18.125 -12.687 9.625 1.00 60.21 57 VAL A CA 7
ATOM 10075 C C . VAL A 1 57 ? 16.916 -11.793 9.874 1.00 51.43 57 VAL A C 7
ATOM 10076 O O . VAL A 1 57 ? 16.934 -10.604 9.554 1.00 41.05 57 VAL A O 7
ATOM 10089 N N . ARG A 1 58 ? 15.866 -12.372 10.447 1.00 2.20 58 ARG A N 7
ATOM 10090 C CA . ARG A 1 58 ? 14.647 -11.627 10.738 1.00 2.15 58 ARG A CA 7
ATOM 10091 C C . ARG A 1 58 ? 14.140 -11.942 12.143 1.00 62.02 58 ARG A C 7
ATOM 10092 O O . ARG A 1 58 ? 13.671 -11.056 12.858 1.00 23.52 58 ARG A O 7
ATOM 10113 N N . PHE A 1 59 ? 14.237 -13.209 12.531 1.00 60.43 59 PHE A N 7
ATOM 10114 C CA . PHE A 1 59 ? 13.787 -13.642 13.849 1.00 70.04 59 PHE A CA 7
ATOM 10115 C C . PHE A 1 59 ? 14.974 -13.881 14.777 1.00 31.12 59 PHE A C 7
ATOM 10116 O O . PHE A 1 59 ? 15.776 -14.787 14.556 1.00 63.34 59 PHE A O 7
ATOM 10133 N N . ALA A 1 60 ? 15.078 -13.061 15.818 1.00 41.44 60 ALA A N 7
ATOM 10134 C CA . ALA A 1 60 ? 16.165 -13.183 16.781 1.00 41.11 60 ALA A CA 7
ATOM 10135 C C . ALA A 1 60 ? 17.508 -12.850 16.139 1.00 73.11 60 ALA A C 7
ATOM 10136 O O . ALA A 1 60 ? 18.047 -11.762 16.334 1.00 44.01 60 ALA A O 7
ATOM 10143 N N . GLY A 1 61 ? 18.043 -13.796 15.372 1.00 15.31 61 GLY A N 7
ATOM 10144 C CA . GLY A 1 61 ? 19.318 -13.583 14.714 1.00 63.51 61 GLY A CA 7
ATOM 10145 C C . GLY A 1 61 ? 19.978 -14.882 14.295 1.00 20.44 61 GLY A C 7
ATOM 10146 O O . GLY A 1 61 ? 21.204 -14.999 14.315 1.00 54.20 61 GLY A O 7
ATOM 10150 N N . TYR A 1 62 ? 19.165 -15.862 13.918 1.00 74.15 62 TYR A N 7
ATOM 10151 C CA . TYR A 1 62 ? 19.676 -17.161 13.497 1.00 43.14 62 TYR A CA 7
ATOM 10152 C C . TYR A 1 62 ? 18.534 -18.108 13.142 1.00 12.20 62 TYR A C 7
ATOM 10153 O O . TYR A 1 62 ? 18.391 -19.178 13.734 1.00 65.42 62 TYR A O 7
ATOM 10171 N N . THR A 1 63 ? 17.720 -17.706 12.170 1.00 5.33 63 THR A N 7
ATOM 10172 C CA . THR A 1 63 ? 16.590 -18.516 11.736 1.00 71.15 63 THR A CA 7
ATOM 10173 C C . THR A 1 63 ? 15.797 -17.811 10.641 1.00 32.20 63 THR A C 7
ATOM 10174 O O . THR A 1 63 ? 15.148 -16.795 10.887 1.00 14.45 63 THR A O 7
ATOM 10185 N N . VAL A 1 64 ? 15.853 -18.358 9.431 1.00 53.24 64 VAL A N 7
ATOM 10186 C CA . VAL A 1 64 ? 15.138 -17.782 8.298 1.00 54.10 64 VAL A CA 7
ATOM 10187 C C . VAL A 1 64 ? 14.689 -18.865 7.323 1.00 1.11 64 VAL A C 7
ATOM 10188 O O . VAL A 1 64 ? 15.279 -19.944 7.261 1.00 45.11 64 VAL A O 7
ATOM 10201 N N . THR A 1 65 ? 13.640 -18.570 6.561 1.00 20.24 65 THR A N 7
ATOM 10202 C CA . THR A 1 65 ? 13.111 -19.518 5.589 1.00 20.43 65 THR A CA 7
ATOM 10203 C C . THR A 1 65 ? 13.941 -19.516 4.311 1.00 41.23 65 THR A C 7
ATOM 10204 O O . THR A 1 65 ? 14.755 -20.411 4.087 1.00 75.42 65 THR A O 7
ATOM 10215 N N . GLU A 1 66 ? 13.730 -18.503 3.476 1.00 43.02 66 GLU A N 7
ATOM 10216 C CA . GLU A 1 66 ? 14.460 -18.385 2.219 1.00 24.30 66 GLU A CA 7
ATOM 10217 C C . GLU A 1 66 ? 14.488 -16.937 1.739 1.00 13.13 66 GLU A C 7
ATOM 10218 O O . GLU A 1 66 ? 14.037 -16.030 2.440 1.00 32.03 66 GLU A O 7
ATOM 10230 N N . LEU A 1 67 ? 15.020 -16.727 0.540 1.00 21.14 67 LEU A N 7
ATOM 10231 C CA . LEU A 1 67 ? 15.108 -15.389 -0.034 1.00 74.24 67 LEU A CA 7
ATOM 10232 C C . LEU A 1 67 ? 13.719 -14.831 -0.328 1.00 52.03 67 LEU A C 7
ATOM 10233 O O . LEU A 1 67 ? 13.500 -13.621 -0.270 1.00 21.44 67 LEU A O 7
ATOM 10249 N N . ALA A 1 68 ? 12.783 -15.721 -0.643 1.00 23.14 68 ALA A N 7
ATOM 10250 C CA . ALA A 1 68 ? 11.415 -15.318 -0.941 1.00 52.22 68 ALA A CA 7
ATOM 10251 C C . ALA A 1 68 ? 10.807 -14.537 0.219 1.00 32.43 68 ALA A C 7
ATOM 10252 O O . ALA A 1 68 ? 10.063 -13.579 0.013 1.00 45.40 68 ALA A O 7
ATOM 10259 N N . ALA A 1 69 ? 11.127 -14.955 1.440 1.00 43.04 69 ALA A N 7
ATOM 10260 C CA . ALA A 1 69 ? 10.614 -14.294 2.633 1.00 55.13 69 ALA A CA 7
ATOM 10261 C C . ALA A 1 69 ? 11.205 -12.896 2.784 1.00 72.43 69 ALA A C 7
ATOM 10262 O O . ALA A 1 69 ? 10.508 -11.954 3.159 1.00 14.32 69 ALA A O 7
ATOM 10269 N N . PHE A 1 70 ? 12.495 -12.770 2.490 1.00 54.23 70 PHE A N 7
ATOM 10270 C CA . PHE A 1 70 ? 13.180 -11.487 2.595 1.00 62.15 70 PHE A CA 7
ATOM 10271 C C . PHE A 1 70 ? 12.673 -10.511 1.537 1.00 72.10 70 PHE A C 7
ATOM 10272 O O . PHE A 1 70 ? 12.600 -9.306 1.773 1.00 21.03 70 PHE A O 7
ATOM 10289 N N . ASN A 1 71 ? 12.324 -11.042 0.370 1.00 53.25 71 ASN A N 7
ATOM 10290 C CA . ASN A 1 71 ? 11.824 -10.218 -0.726 1.00 22.34 71 ASN A CA 7
ATOM 10291 C C . ASN A 1 71 ? 10.406 -9.735 -0.440 1.00 34.24 71 ASN A C 7
ATOM 10292 O O . ASN A 1 71 ? 10.019 -8.636 -0.838 1.00 43.14 71 ASN A O 7
ATOM 10303 N N . THR A 1 72 ? 9.633 -10.564 0.255 1.00 35.22 72 THR A N 7
ATOM 10304 C CA . THR A 1 72 ? 8.257 -10.223 0.595 1.00 51.24 72 THR A CA 7
ATOM 10305 C C . THR A 1 72 ? 8.208 -9.160 1.686 1.00 34.25 72 THR A C 7
ATOM 10306 O O . THR A 1 72 ? 7.440 -8.202 1.600 1.00 40.44 72 THR A O 7
ATOM 10317 N N . VAL A 1 73 ? 9.032 -9.336 2.714 1.00 12.25 73 VAL A N 7
ATOM 10318 C CA . VAL A 1 73 ? 9.083 -8.390 3.823 1.00 23.32 73 VAL A CA 7
ATOM 10319 C C . VAL A 1 73 ? 9.607 -7.034 3.365 1.00 53.21 73 VAL A C 7
ATOM 10320 O O . VAL A 1 73 ? 9.067 -5.991 3.734 1.00 53.20 73 VAL A O 7
ATOM 10333 N N . VAL A 1 74 ? 10.662 -7.055 2.557 1.00 22.01 74 VAL A N 7
ATOM 10334 C CA . VAL A 1 74 ? 11.259 -5.827 2.046 1.00 14.40 74 VAL A CA 7
ATOM 10335 C C . VAL A 1 74 ? 10.328 -5.134 1.057 1.00 11.10 74 VAL A C 7
ATOM 10336 O O . VAL A 1 74 ? 10.242 -3.907 1.025 1.00 41.21 74 VAL A O 7
ATOM 10349 N N . ALA A 1 75 ? 9.632 -5.929 0.251 1.00 31.33 75 ALA A N 7
ATOM 10350 C CA . ALA A 1 75 ? 8.705 -5.393 -0.737 1.00 50.15 75 ALA A CA 7
ATOM 10351 C C . ALA A 1 75 ? 7.441 -4.859 -0.072 1.00 41.32 75 ALA A C 7
ATOM 10352 O O . ALA A 1 75 ? 6.937 -3.797 -0.438 1.00 41.30 75 ALA A O 7
ATOM 10359 N N . ARG A 1 76 ? 6.933 -5.602 0.906 1.00 45.22 76 ARG A N 7
ATOM 10360 C CA . ARG A 1 76 ? 5.727 -5.203 1.621 1.00 71.24 76 ARG A CA 7
ATOM 10361 C C . ARG A 1 76 ? 5.873 -3.796 2.191 1.00 1.25 76 ARG A C 7
ATOM 10362 O O . ARG A 1 76 ? 5.039 -2.924 1.944 1.00 60.21 76 ARG A O 7
ATOM 10383 N N . HIS A 1 77 ? 6.938 -3.581 2.957 1.00 2.03 77 HIS A N 7
ATOM 10384 C CA . HIS A 1 77 ? 7.194 -2.279 3.564 1.00 71.24 77 HIS A CA 7
ATOM 10385 C C . HIS A 1 77 ? 7.962 -1.375 2.604 1.00 14.55 77 HIS A C 7
ATOM 10386 O O . HIS A 1 77 ? 9.124 -1.044 2.842 1.00 34.41 77 HIS A O 7
ATOM 10400 N N . VAL A 1 78 ? 7.304 -0.977 1.519 1.00 25.34 78 VAL A N 7
ATOM 10401 C CA . VAL A 1 78 ? 7.925 -0.111 0.524 1.00 12.44 78 VAL A CA 7
ATOM 10402 C C . VAL A 1 78 ? 7.596 1.354 0.790 1.00 2.22 78 VAL A C 7
ATOM 10403 O O . VAL A 1 78 ? 7.621 2.182 -0.12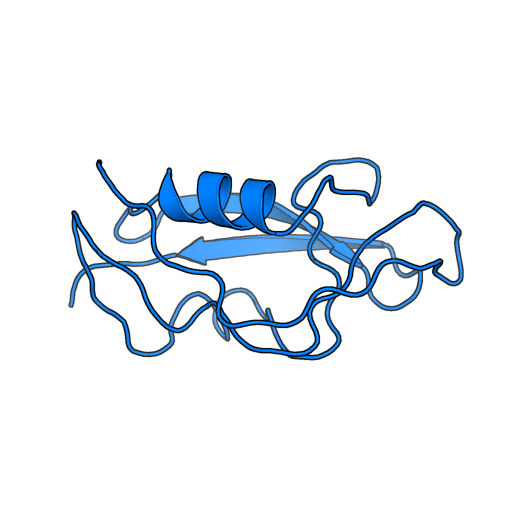1 1.00 23.30 78 VAL A O 7
ATOM 10416 N N . ARG A 1 79 ? 7.289 1.668 2.044 1.00 34.35 79 ARG A N 7
ATOM 10417 C CA . ARG A 1 79 ? 6.954 3.033 2.431 1.00 42.24 79 ARG A CA 7
ATOM 10418 C C . ARG A 1 79 ? 8.217 3.861 2.648 1.00 1.44 79 ARG A C 7
ATOM 10419 O O . ARG A 1 79 ? 9.290 3.336 2.947 1.00 72.12 79 ARG A O 7
ATOM 10440 N N . PRO A 1 80 ? 8.089 5.188 2.496 1.00 70.24 80 PRO A N 7
ATOM 10441 C CA . PRO A 1 80 ? 9.209 6.117 2.671 1.00 63.32 80 PRO A CA 7
ATOM 10442 C C . PRO A 1 80 ? 9.648 6.228 4.127 1.00 14.21 80 PRO A C 7
ATOM 10443 O O . PRO A 1 80 ? 8.841 6.528 5.007 1.00 74.21 80 PRO A O 7
ATOM 10454 N N . SER A 1 81 ? 10.931 5.986 4.374 1.00 31.43 81 SER A N 7
ATOM 10455 C CA . SER A 1 81 ? 11.476 6.056 5.725 1.00 33.41 81 SER A CA 7
ATOM 10456 C C . SER A 1 81 ? 10.875 4.968 6.610 1.00 22.51 81 SER A C 7
ATOM 10457 O O . SER A 1 81 ? 10.381 5.243 7.703 1.00 53.53 81 SER A O 7
ATOM 10465 N N . ALA A 1 82 ? 10.922 3.729 6.129 1.00 5.52 82 ALA A N 7
ATOM 10466 C CA . ALA A 1 82 ? 10.386 2.599 6.876 1.00 35.22 82 ALA A CA 7
ATOM 10467 C C . ALA A 1 82 ? 11.480 1.898 7.674 1.00 42.30 82 ALA A C 7
ATOM 10468 O O . ALA A 1 82 ? 12.487 1.464 7.115 1.00 23.12 82 ALA A O 7
ATOM 10475 N N . SER A 1 83 ? 11.276 1.793 8.983 1.00 24.42 83 SER A N 7
ATOM 10476 C CA . SER A 1 83 ? 12.249 1.149 9.859 1.00 74.44 83 SER A CA 7
ATOM 10477 C C . SER A 1 83 ? 11.805 -0.267 10.215 1.00 12.21 83 SER A C 7
ATOM 10478 O O . SER A 1 83 ? 10.769 -0.462 10.852 1.00 62.31 83 SER A O 7
ATOM 10486 N N . ILE A 1 84 ? 12.596 -1.250 9.800 1.00 71.32 84 ILE A N 7
ATOM 10487 C CA . ILE A 1 84 ? 12.286 -2.648 10.076 1.00 51.43 84 ILE A CA 7
ATOM 10488 C C . ILE A 1 84 ? 13.402 -3.311 10.875 1.00 3.22 84 ILE A C 7
ATOM 10489 O O . ILE A 1 84 ? 14.585 -3.188 10.557 1.00 42.23 84 ILE A O 7
ATOM 10505 N N . PRO A 1 85 ? 13.020 -4.033 11.939 1.00 72.24 85 PRO A N 7
ATOM 10506 C CA . PRO A 1 85 ? 13.973 -4.733 12.805 1.00 42.12 85 PRO A CA 7
ATOM 10507 C C . PRO A 1 85 ? 14.625 -5.923 12.108 1.00 54.52 85 PRO A C 7
ATOM 10508 O O . PRO A 1 85 ? 13.969 -6.926 11.827 1.00 53.32 85 PRO A O 7
ATOM 10519 N N . VAL A 1 86 ? 15.920 -5.804 11.832 1.00 75.45 86 VAL A N 7
ATOM 10520 C CA . VAL A 1 86 ? 16.660 -6.871 11.169 1.00 62.13 86 VAL A CA 7
ATOM 10521 C C . VAL A 1 86 ? 17.963 -7.173 11.901 1.00 50.42 86 VAL A C 7
ATOM 10522 O O . VAL A 1 86 ? 18.871 -6.342 11.943 1.00 13.00 86 VAL A O 7
ATOM 10535 N N . VAL A 1 87 ? 18.049 -8.368 12.477 1.00 51.52 87 VAL A N 7
ATOM 10536 C CA . VAL A 1 87 ? 19.242 -8.780 13.207 1.00 73.54 87 VAL A CA 7
ATOM 10537 C C . VAL A 1 87 ? 20.234 -9.481 12.286 1.00 44.13 87 VAL A C 7
ATOM 10538 O O . VAL A 1 87 ? 19.888 -10.441 11.597 1.00 23.24 87 VAL A O 7
ATOM 10551 N N . PHE A 1 88 ? 21.471 -8.994 12.278 1.00 31.10 88 PHE A N 7
ATOM 10552 C CA . PHE A 1 88 ? 22.515 -9.573 11.441 1.00 63.10 88 PHE A CA 7
ATOM 10553 C C . PHE A 1 88 ? 23.484 -10.404 12.277 1.00 3.11 88 PHE A C 7
ATOM 10554 O O . PHE A 1 88 ? 23.710 -10.118 13.453 1.00 53.51 88 PHE A O 7
ATOM 10571 N N . SER A 1 89 ? 24.054 -11.435 11.661 1.00 2.23 89 SER A N 7
ATOM 10572 C CA . SER A 1 89 ? 24.996 -12.311 12.349 1.00 53.30 89 SER A CA 7
ATOM 10573 C C . SER A 1 89 ? 26.268 -12.492 11.527 1.00 23.24 89 SER A C 7
ATOM 10574 O O . SER A 1 89 ? 26.234 -12.473 10.297 1.00 51.51 89 SER A O 7
ATOM 10582 N N . ARG A 1 90 ? 27.390 -12.669 12.217 1.00 4.34 90 ARG A N 7
ATOM 10583 C CA . ARG A 1 90 ? 28.675 -12.852 11.553 1.00 70.51 90 ARG A CA 7
ATOM 10584 C C . ARG A 1 90 ? 29.402 -14.076 12.104 1.00 41.40 90 ARG A C 7
ATOM 10585 O O . ARG A 1 90 ? 30.423 -13.951 12.781 1.00 53.30 90 ARG A O 7
ATOM 10606 N N . ASP A 1 91 ? 28.869 -15.256 11.810 1.00 62.33 91 ASP A N 7
ATOM 10607 C CA . ASP A 1 91 ? 29.467 -16.502 12.275 1.00 22.40 91 ASP A CA 7
ATOM 10608 C C . ASP A 1 91 ? 29.604 -16.506 13.794 1.00 14.54 91 ASP A C 7
ATOM 10609 O O . ASP A 1 91 ? 30.712 -16.491 14.328 1.00 31.43 91 ASP A O 7
ATOM 10618 N N . GLY A 1 92 ? 28.468 -16.523 14.486 1.00 71.13 92 GLY A N 7
ATOM 10619 C CA . GLY A 1 92 ? 28.483 -16.526 15.937 1.00 73.42 92 GLY A CA 7
ATOM 10620 C C . GLY A 1 92 ? 28.209 -15.155 16.523 1.00 61.35 92 GLY A C 7
ATOM 10621 O O . GLY A 1 92 ? 27.690 -15.039 17.633 1.00 45.31 92 GLY A O 7
ATOM 10625 N N . VAL A 1 93 ? 28.560 -14.113 15.775 1.00 31.42 93 VAL A N 7
ATOM 10626 C CA . VAL A 1 93 ? 28.350 -12.743 16.227 1.00 73.20 93 VAL A CA 7
ATOM 10627 C C . VAL A 1 93 ? 26.865 -12.402 16.275 1.00 34.35 93 VAL A C 7
ATOM 10628 O O . VAL A 1 93 ? 26.151 -12.545 15.283 1.00 71.14 93 VAL A O 7
ATOM 10641 N N . VAL A 1 94 ? 26.404 -11.950 17.438 1.00 65.03 94 VAL A N 7
ATOM 10642 C CA . VAL A 1 94 ? 25.004 -11.587 17.616 1.00 12.42 94 VAL A CA 7
ATOM 10643 C C . VAL A 1 94 ? 24.852 -10.091 17.868 1.00 40.41 94 VAL A C 7
ATOM 10644 O O . VAL A 1 94 ? 25.273 -9.580 18.906 1.00 54.15 94 VAL A O 7
ATOM 10657 N N . MET A 1 95 ? 24.248 -9.394 16.911 1.00 14.43 95 MET A N 7
ATOM 10658 C CA . MET A 1 95 ? 24.039 -7.955 17.030 1.00 35.24 95 MET A CA 7
ATOM 10659 C C . MET A 1 95 ? 22.759 -7.531 16.316 1.00 2.12 95 MET A C 7
ATOM 10660 O O . MET A 1 95 ? 22.336 -8.166 15.351 1.00 63.44 95 MET A O 7
ATOM 10674 N N . SER A 1 96 ? 22.147 -6.454 16.798 1.00 44.43 96 SER A N 7
ATOM 10675 C CA . SER A 1 96 ? 20.914 -5.947 16.207 1.00 31.24 96 SER A CA 7
ATOM 10676 C C . SER A 1 96 ? 21.163 -4.633 15.473 1.00 74.43 96 SER A C 7
ATOM 10677 O O . SER A 1 96 ? 21.868 -3.756 15.969 1.00 11.22 96 SER A O 7
ATOM 10685 N N . ALA A 1 97 ? 20.578 -4.507 14.286 1.00 14.51 97 ALA A N 7
ATOM 10686 C CA . ALA A 1 97 ? 20.733 -3.300 13.483 1.00 63.32 97 ALA A CA 7
ATOM 10687 C C . ALA A 1 97 ? 19.425 -2.926 12.794 1.00 31.54 97 ALA A C 7
ATOM 10688 O O . ALA A 1 97 ? 18.696 -3.793 12.309 1.00 4.21 97 ALA A O 7
ATOM 10695 N N . THR A 1 98 ? 19.131 -1.630 12.756 1.00 71.52 98 THR A N 7
ATOM 10696 C CA . THR A 1 98 ? 17.909 -1.142 12.129 1.00 64.24 98 THR A CA 7
ATOM 10697 C C . THR A 1 98 ? 18.160 -0.734 10.682 1.00 53.55 98 THR A C 7
ATOM 10698 O O . THR A 1 98 ? 19.000 0.123 10.405 1.00 24.42 98 THR A O 7
ATOM 10709 N N . ILE A 1 99 ? 17.425 -1.350 9.762 1.00 31.00 99 ILE A N 7
ATOM 10710 C CA . ILE A 1 99 ? 17.567 -1.048 8.343 1.00 32.11 99 ILE A CA 7
ATOM 10711 C C . ILE A 1 99 ? 16.608 0.059 7.918 1.00 73.41 99 ILE A C 7
ATOM 10712 O O . ILE A 1 99 ? 15.401 -0.030 8.144 1.00 31.02 99 ILE A O 7
ATOM 10728 N N . VAL A 1 100 ? 17.153 1.101 7.299 1.00 73.14 100 VAL A N 7
ATOM 10729 C CA . VAL A 1 100 ? 16.346 2.224 6.838 1.00 14.43 100 VAL A CA 7
ATOM 10730 C C . VAL A 1 100 ? 16.159 2.184 5.326 1.00 60.12 100 VAL A C 7
ATOM 10731 O O . VAL A 1 100 ? 16.970 2.725 4.575 1.00 44.14 100 VAL A O 7
ATOM 10744 N N . VAL A 1 101 ? 15.084 1.539 4.885 1.00 73.23 101 VAL A N 7
ATOM 10745 C CA . VAL A 1 101 ? 14.789 1.429 3.461 1.00 33.41 101 VAL A CA 7
ATOM 10746 C C . VAL A 1 101 ? 13.879 2.562 2.999 1.00 21.50 101 VAL A C 7
ATOM 10747 O O . VAL A 1 101 ? 12.711 2.629 3.380 1.00 62.43 101 VAL A O 7
ATOM 10760 N N . GLY A 1 102 ? 14.423 3.451 2.174 1.00 3.44 102 GLY A N 7
ATOM 10761 C CA . GLY A 1 102 ? 13.647 4.570 1.673 1.00 13.11 102 GLY A CA 7
ATOM 10762 C C . GLY A 1 102 ? 13.479 4.531 0.167 1.00 4.10 102 GLY A C 7
ATOM 10763 O O . GLY A 1 102 ? 14.442 4.301 -0.564 1.00 53.15 102 GLY A O 7
ATOM 10767 N N . GLU A 1 103 ? 12.254 4.755 -0.297 1.00 32.12 103 GLU A N 7
ATOM 10768 C CA . GLU A 1 103 ? 11.964 4.741 -1.726 1.00 3.41 103 GLU A CA 7
ATOM 10769 C C . GLU A 1 103 ? 11.947 6.159 -2.291 1.00 35.12 103 GLU A C 7
ATOM 10770 O O . GLU A 1 103 ? 12.212 6.371 -3.475 1.00 4.13 103 GLU A O 7
ATOM 10782 N N . LEU A 1 104 ? 11.631 7.126 -1.436 1.00 60.23 104 LEU A N 7
ATOM 10783 C CA . LEU A 1 104 ? 11.578 8.524 -1.849 1.00 14.11 104 LEU A CA 7
ATOM 10784 C C . LEU A 1 104 ? 12.888 9.237 -1.529 1.00 71.55 104 LEU A C 7
ATOM 10785 O O . LEU A 1 104 ? 13.195 9.499 -0.367 1.00 52.22 104 LEU A O 7
ATOM 10801 N N . GLU A 1 105 ? 13.655 9.548 -2.570 1.00 22.15 105 GLU A N 7
ATOM 10802 C CA . GLU A 1 105 ? 14.932 10.231 -2.399 1.00 12.53 105 GLU A CA 7
ATOM 10803 C C . GLU A 1 105 ? 14.884 11.632 -3.002 1.00 50.31 105 GLU A C 7
ATOM 10804 O O . GLU A 1 105 ? 15.494 12.565 -2.480 1.00 31.41 105 GLU A O 7
ATOM 10816 N N . PRO A 1 1 ? 1.055 0.037 -0.376 1.00 22.11 1 PRO A N 8
ATOM 10817 C CA . PRO A 1 1 ? 2.106 -0.239 -1.360 1.00 2.31 1 PRO A CA 8
ATOM 10818 C C . PRO A 1 1 ? 1.842 -1.518 -2.147 1.00 42.53 1 PRO A C 8
ATOM 10819 O O . PRO A 1 1 ? 1.048 -2.362 -1.731 1.00 61.32 1 PRO A O 8
ATOM 10830 N N . LEU A 1 2 ? 2.512 -1.654 -3.286 1.00 64.51 2 LEU A N 8
ATOM 10831 C CA . LEU A 1 2 ? 2.351 -2.832 -4.132 1.00 55.33 2 LEU A CA 8
ATOM 10832 C C . LEU A 1 2 ? 3.580 -3.045 -5.010 1.00 12.13 2 LEU A C 8
ATOM 10833 O O . LEU A 1 2 ? 3.600 -2.651 -6.176 1.00 51.14 2 LEU A O 8
ATOM 10849 N N . THR A 1 3 ? 4.605 -3.673 -4.442 1.00 34.15 3 THR A N 8
ATOM 10850 C CA . THR A 1 3 ? 5.837 -3.940 -5.172 1.00 23.04 3 THR A CA 8
ATOM 10851 C C . THR A 1 3 ? 6.237 -5.407 -5.057 1.00 45.54 3 THR A C 8
ATOM 10852 O O . THR A 1 3 ? 5.700 -6.144 -4.231 1.00 52.21 3 THR A O 8
ATOM 10863 N N . ARG A 1 4 ? 7.185 -5.823 -5.891 1.00 74.34 4 ARG A N 8
ATOM 10864 C CA . ARG A 1 4 ? 7.656 -7.203 -5.884 1.00 3.22 4 ARG A CA 8
ATOM 10865 C C . ARG A 1 4 ? 8.812 -7.388 -6.863 1.00 10.42 4 ARG A C 8
ATOM 10866 O O . ARG A 1 4 ? 8.689 -8.062 -7.886 1.00 5.42 4 ARG A O 8
ATOM 10887 N N . PRO A 1 5 ? 9.962 -6.775 -6.544 1.00 13.11 5 PRO A N 8
ATOM 10888 C CA . PRO A 1 5 ? 11.161 -6.857 -7.382 1.00 65.12 5 PRO A CA 8
ATOM 10889 C C . PRO A 1 5 ? 11.785 -8.249 -7.367 1.00 50.43 5 PRO A C 8
ATOM 10890 O O . PRO A 1 5 ? 11.465 -9.073 -6.511 1.00 24.42 5 PRO A O 8
ATOM 10901 N N . TYR A 1 6 ? 12.676 -8.503 -8.319 1.00 52.32 6 TYR A N 8
ATOM 10902 C CA . TYR A 1 6 ? 13.343 -9.796 -8.416 1.00 53.34 6 TYR A CA 8
ATOM 10903 C C . TYR A 1 6 ? 14.580 -9.839 -7.524 1.00 75.02 6 TYR A C 8
ATOM 10904 O O . TYR A 1 6 ? 15.194 -8.809 -7.244 1.00 64.13 6 TYR A O 8
ATOM 10922 N N . LEU A 1 7 ? 14.939 -11.039 -7.081 1.00 1.52 7 LEU A N 8
ATOM 10923 C CA . LEU A 1 7 ? 16.103 -11.219 -6.220 1.00 43.14 7 LEU A CA 8
ATOM 10924 C C . LEU A 1 7 ? 17.371 -11.395 -7.050 1.00 3.43 7 LEU A C 8
ATOM 10925 O O . LEU A 1 7 ? 17.435 -12.250 -7.932 1.00 11.13 7 LEU A O 8
ATOM 10941 N N . GLY A 1 8 ? 18.381 -10.580 -6.758 1.00 53.44 8 GLY A N 8
ATOM 10942 C CA . GLY A 1 8 ? 19.634 -10.663 -7.485 1.00 4.54 8 GLY A CA 8
ATOM 10943 C C . GLY A 1 8 ? 20.812 -10.955 -6.576 1.00 62.35 8 GLY A C 8
ATOM 10944 O O . GLY A 1 8 ? 21.918 -10.464 -6.804 1.00 20.00 8 GLY A O 8
ATOM 10948 N N . PHE A 1 9 ? 20.576 -11.757 -5.543 1.00 52.31 9 PHE A N 8
ATOM 10949 C CA . PHE A 1 9 ? 21.626 -12.112 -4.595 1.00 75.03 9 PHE A CA 8
ATOM 10950 C C . PHE A 1 9 ? 21.665 -13.620 -4.367 1.00 73.34 9 PHE A C 8
ATOM 10951 O O . PHE A 1 9 ? 20.799 -14.354 -4.846 1.00 3.32 9 PHE A O 8
ATOM 10968 N N . ARG A 1 10 ? 22.675 -14.076 -3.634 1.00 41.21 10 ARG A N 8
ATOM 10969 C CA . ARG A 1 10 ? 22.829 -15.496 -3.344 1.00 20.22 10 ARG A CA 8
ATOM 10970 C C . ARG A 1 10 ? 22.640 -15.770 -1.855 1.00 32.43 10 ARG A C 8
ATOM 10971 O O . ARG A 1 10 ? 22.699 -14.857 -1.032 1.00 14.50 10 ARG A O 8
ATOM 10992 N N . VAL A 1 11 ? 22.412 -17.035 -1.515 1.00 73.34 11 VAL A N 8
ATOM 10993 C CA . VAL A 1 11 ? 22.214 -17.430 -0.126 1.00 23.41 11 VAL A CA 8
ATOM 10994 C C . VAL A 1 11 ? 22.609 -18.887 0.093 1.00 54.24 11 VAL A C 8
ATOM 10995 O O . VAL A 1 11 ? 22.156 -19.777 -0.626 1.00 65.42 11 VAL A O 8
ATOM 11008 N N . ALA A 1 12 ? 23.454 -19.122 1.090 1.00 4.34 12 ALA A N 8
ATOM 11009 C CA . ALA A 1 12 ? 23.908 -20.471 1.406 1.00 41.52 12 ALA A CA 8
ATOM 11010 C C . ALA A 1 12 ? 23.290 -20.967 2.709 1.00 45.23 12 ALA A C 8
ATOM 11011 O O . ALA A 1 12 ? 23.454 -20.348 3.760 1.00 21.13 12 ALA A O 8
ATOM 11018 N N . VAL A 1 13 ? 22.579 -22.087 2.632 1.00 22.21 13 VAL A N 8
ATOM 11019 C CA . VAL A 1 13 ? 21.937 -22.667 3.806 1.00 41.13 13 VAL A CA 8
ATOM 11020 C C . VAL A 1 13 ? 22.872 -23.634 4.522 1.00 24.33 13 VAL A C 8
ATOM 11021 O O . VAL A 1 13 ? 23.530 -24.461 3.891 1.00 33.04 13 VAL A O 8
ATOM 11034 N N . GLY A 1 14 ? 22.927 -23.525 5.846 1.00 31.24 14 GLY A N 8
ATOM 11035 C CA . GLY A 1 14 ? 23.785 -24.397 6.628 1.00 54.21 14 GLY A CA 8
ATOM 11036 C C . GLY A 1 14 ? 23.739 -24.079 8.109 1.00 10.23 14 GLY A C 8
ATOM 11037 O O . GLY A 1 14 ? 22.720 -23.613 8.620 1.00 60.40 14 GLY A O 8
ATOM 11041 N N . ARG A 1 15 ? 24.845 -24.332 8.801 1.00 11.35 15 ARG A N 8
ATOM 11042 C CA . ARG A 1 15 ? 24.926 -24.072 10.234 1.00 51.12 15 ARG A CA 8
ATOM 11043 C C . ARG A 1 15 ? 26.098 -23.148 10.553 1.00 34.14 15 ARG A C 8
ATOM 11044 O O . ARG A 1 15 ? 27.143 -23.208 9.906 1.00 21.41 15 ARG A O 8
ATOM 11065 N N . ASP A 1 16 ? 25.915 -22.294 11.555 1.00 71.44 16 ASP A N 8
ATOM 11066 C CA . ASP A 1 16 ? 26.957 -21.358 11.961 1.00 74.03 16 ASP A CA 8
ATOM 11067 C C . ASP A 1 16 ? 27.778 -21.926 13.114 1.00 43.03 16 ASP A C 8
ATOM 11068 O O . ASP A 1 16 ? 27.574 -23.065 13.533 1.00 75.11 16 ASP A O 8
ATOM 11077 N N . SER A 1 17 ? 28.709 -21.125 13.621 1.00 4.52 17 SER A N 8
ATOM 11078 C CA . SER A 1 17 ? 29.566 -21.549 14.722 1.00 33.05 17 SER A CA 8
ATOM 11079 C C . SER A 1 17 ? 28.734 -21.915 15.948 1.00 75.54 17 SER A C 8
ATOM 11080 O O . SER A 1 17 ? 29.152 -22.723 16.777 1.00 1.11 17 SER A O 8
ATOM 11088 N N . SER A 1 18 ? 27.552 -21.315 16.054 1.00 63.42 18 SER A N 8
ATOM 11089 C CA . SER A 1 18 ? 26.662 -21.575 17.179 1.00 54.31 18 SER A CA 8
ATOM 11090 C C . SER A 1 18 ? 25.721 -22.736 16.871 1.00 42.10 18 SER A C 8
ATOM 11091 O O . SER A 1 18 ? 25.697 -23.736 17.587 1.00 74.11 18 SER A O 8
ATOM 11099 N N . GLY A 1 19 ? 24.948 -22.595 15.799 1.00 55.42 19 GLY A N 8
ATOM 11100 C CA . GLY A 1 19 ? 24.015 -23.638 15.414 1.00 65.21 19 GLY A CA 8
ATOM 11101 C C . GLY A 1 19 ? 22.571 -23.184 15.493 1.00 24.13 19 GLY A C 8
ATOM 11102 O O . GLY A 1 19 ? 21.803 -23.678 16.320 1.00 41.34 19 GLY A O 8
ATOM 11106 N N . CYS A 1 20 ? 22.202 -22.241 14.634 1.00 13.34 20 CYS A N 8
ATOM 11107 C CA . CYS A 1 20 ? 20.840 -21.718 14.612 1.00 1.24 20 CYS A CA 8
ATOM 11108 C C . CYS A 1 20 ? 20.189 -21.953 13.253 1.00 3.03 20 CYS A C 8
ATOM 11109 O O . CYS A 1 20 ? 18.989 -21.739 13.082 1.00 53.44 20 CYS A O 8
ATOM 11117 N N . THR A 1 21 ? 20.990 -22.394 12.288 1.00 52.12 21 THR A N 8
ATOM 11118 C CA . THR A 1 21 ? 20.493 -22.655 10.943 1.00 60.41 21 THR A CA 8
ATOM 11119 C C . THR A 1 21 ? 20.020 -21.371 10.272 1.00 42.11 21 THR A C 8
ATOM 11120 O O . THR A 1 21 ? 18.847 -21.008 10.359 1.00 13.40 21 THR A O 8
ATOM 11131 N N . THR A 1 22 ? 20.941 -20.686 9.601 1.00 52.42 22 THR A N 8
ATOM 11132 C CA . THR A 1 22 ? 20.618 -19.441 8.915 1.00 40.20 22 THR A CA 8
ATOM 11133 C C . THR A 1 22 ? 21.380 -19.324 7.600 1.00 41.01 22 THR A C 8
ATOM 11134 O O . THR A 1 22 ? 22.410 -19.972 7.407 1.00 33.24 22 THR A O 8
ATOM 11145 N N . LEU A 1 23 ? 20.869 -18.494 6.697 1.00 4.35 23 LEU A N 8
ATOM 11146 C CA . LEU A 1 23 ? 21.503 -18.291 5.399 1.00 1.02 23 LEU A CA 8
ATOM 11147 C C . LEU A 1 23 ? 22.329 -17.009 5.391 1.00 44.12 23 LEU A C 8
ATOM 11148 O O . LEU A 1 23 ? 22.020 -16.055 6.104 1.00 1.50 23 LEU A O 8
ATOM 11164 N N . SER A 1 24 ? 23.381 -16.994 4.577 1.00 15.34 24 SER A N 8
ATOM 11165 C CA . SER A 1 24 ? 24.253 -15.829 4.477 1.00 74.41 24 SER A CA 8
ATOM 11166 C C . SER A 1 24 ? 24.181 -15.215 3.082 1.00 34.50 24 SER A C 8
ATOM 11167 O O . SER A 1 24 ? 24.253 -15.923 2.077 1.00 54.45 24 SER A O 8
ATOM 11175 N N . ILE A 1 25 ? 24.038 -13.895 3.030 1.00 21.42 25 ILE A N 8
ATOM 11176 C CA . ILE A 1 25 ? 23.957 -13.186 1.760 1.00 44.43 25 ILE A CA 8
ATOM 11177 C C . ILE A 1 25 ? 25.347 -12.875 1.215 1.00 41.45 25 ILE A C 8
ATOM 11178 O O . ILE A 1 25 ? 26.121 -12.150 1.839 1.00 0.21 25 ILE A O 8
ATOM 11194 N N . GLN A 1 26 ? 25.655 -13.426 0.045 1.00 23.43 26 GLN A N 8
ATOM 11195 C CA . GLN A 1 26 ? 26.952 -13.207 -0.585 1.00 12.54 26 GLN A CA 8
ATOM 11196 C C . GLN A 1 26 ? 26.851 -12.158 -1.687 1.00 14.40 26 GLN A C 8
ATOM 11197 O O . GLN A 1 26 ? 27.739 -12.043 -2.531 1.00 31.42 26 GLN A O 8
ATOM 11211 N N . GLU A 1 27 ? 25.762 -11.394 -1.673 1.00 21.41 27 GLU A N 8
ATOM 11212 C CA . GLU A 1 27 ? 25.545 -10.356 -2.673 1.00 43.31 27 GLU A CA 8
ATOM 11213 C C . GLU A 1 27 ? 24.872 -9.135 -2.052 1.00 45.34 27 GLU A C 8
ATOM 11214 O O . GLU A 1 27 ? 24.764 -9.026 -0.831 1.00 13.30 27 GLU A O 8
ATOM 11226 N N . VAL A 1 28 ? 24.423 -8.218 -2.903 1.00 51.32 28 VAL A N 8
ATOM 11227 C CA . VAL A 1 28 ? 23.760 -7.004 -2.440 1.00 22.53 28 VAL A CA 8
ATOM 11228 C C . VAL A 1 28 ? 22.386 -6.849 -3.082 1.00 21.44 28 VAL A C 8
ATOM 11229 O O . VAL A 1 28 ? 22.269 -6.425 -4.232 1.00 4.34 28 VAL A O 8
ATOM 11242 N N . THR A 1 29 ? 21.345 -7.196 -2.330 1.00 64.33 29 THR A N 8
ATOM 11243 C CA . THR A 1 29 ? 19.978 -7.097 -2.825 1.00 43.54 29 THR A CA 8
ATOM 11244 C C . THR A 1 29 ? 19.338 -5.777 -2.409 1.00 73.43 29 THR A C 8
ATOM 11245 O O . THR A 1 29 ? 18.377 -5.321 -3.029 1.00 64.30 29 THR A O 8
ATOM 11256 N N . GLN A 1 30 ? 19.876 -5.169 -1.357 1.00 61.41 30 GLN A N 8
ATOM 11257 C CA . GLN A 1 30 ? 19.356 -3.902 -0.859 1.00 54.30 30 GLN A CA 8
ATOM 11258 C C . GLN A 1 30 ? 19.833 -2.740 -1.724 1.00 55.22 30 GLN A C 8
ATOM 11259 O O . GLN A 1 30 ? 20.481 -1.813 -1.237 1.00 22.34 30 GLN A O 8
ATOM 11273 N N . THR A 1 31 ? 19.508 -2.795 -3.012 1.00 55.12 31 THR A N 8
ATOM 11274 C CA . THR A 1 31 ? 19.904 -1.748 -3.946 1.00 32.51 31 THR A CA 8
ATOM 11275 C C . THR A 1 31 ? 18.925 -1.651 -5.110 1.00 71.03 31 THR A C 8
ATOM 11276 O O . THR A 1 31 ? 19.277 -1.181 -6.193 1.00 23.54 31 THR A O 8
ATOM 11287 N N . TYR A 1 32 ? 17.695 -2.097 -4.882 1.00 14.55 32 TYR A N 8
ATOM 11288 C CA . TYR A 1 32 ? 16.665 -2.061 -5.913 1.00 53.10 32 TYR A CA 8
ATOM 11289 C C . TYR A 1 32 ? 15.309 -1.694 -5.317 1.00 21.32 32 TYR A C 8
ATOM 11290 O O . TYR A 1 32 ? 15.005 -2.040 -4.175 1.00 11.14 32 TYR A O 8
ATOM 11308 N N . THR A 1 33 ? 14.496 -0.991 -6.100 1.00 22.34 33 THR A N 8
ATOM 11309 C CA . THR A 1 33 ? 13.173 -0.576 -5.651 1.00 61.31 33 THR A CA 8
ATOM 11310 C C . THR A 1 33 ? 12.347 -0.029 -6.809 1.00 53.41 33 THR A C 8
ATOM 11311 O O . THR A 1 33 ? 12.846 0.125 -7.923 1.00 21.51 33 THR A O 8
ATOM 11322 N N . GLY A 1 34 ? 11.079 0.266 -6.538 1.00 73.11 34 GLY A N 8
ATOM 11323 C CA . GLY A 1 34 ? 10.203 0.794 -7.568 1.00 45.31 34 GLY A CA 8
ATOM 11324 C C . GLY A 1 34 ? 8.775 0.956 -7.088 1.00 11.20 34 GLY A C 8
ATOM 11325 O O . GLY A 1 34 ? 8.456 0.627 -5.946 1.00 34.23 34 GLY A O 8
ATOM 11329 N N . SER A 1 35 ? 7.913 1.467 -7.962 1.00 32.44 35 SER A N 8
ATOM 11330 C CA . SER A 1 35 ? 6.511 1.677 -7.619 1.00 2.14 35 SER A CA 8
ATOM 11331 C C . SER A 1 35 ? 6.364 2.809 -6.606 1.00 53.15 35 SER A C 8
ATOM 11332 O O . SER A 1 35 ? 5.969 3.921 -6.956 1.00 24.24 35 SER A O 8
ATOM 11340 N N . ASN A 1 36 ? 6.684 2.516 -5.350 1.00 55.51 36 ASN A N 8
ATOM 11341 C CA . ASN A 1 36 ? 6.586 3.509 -4.286 1.00 24.23 36 ASN A CA 8
ATOM 11342 C C . ASN A 1 36 ? 7.673 4.570 -4.430 1.00 62.33 36 ASN A C 8
ATOM 11343 O O . ASN A 1 36 ? 7.402 5.700 -4.833 1.00 43.13 36 ASN A O 8
ATOM 11354 N N . GLY A 1 37 ? 8.905 4.196 -4.098 1.00 44.25 37 GLY A N 8
ATOM 11355 C CA . GLY A 1 37 ? 10.015 5.126 -4.199 1.00 12.35 37 GLY A CA 8
ATOM 11356 C C . GLY A 1 37 ? 11.111 4.625 -5.118 1.00 55.13 37 GLY A C 8
ATOM 11357 O O . GLY A 1 37 ? 12.188 4.245 -4.662 1.00 40.11 37 GLY A O 8
ATOM 11361 N N . GLY A 1 38 ? 10.834 4.623 -6.419 1.00 24.50 38 GLY A N 8
ATOM 11362 C CA . GLY A 1 38 ? 11.814 4.160 -7.384 1.00 43.24 38 GLY A CA 8
ATOM 11363 C C . GLY A 1 38 ? 13.173 4.803 -7.185 1.00 55.12 38 GLY A C 8
ATOM 11364 O O . GLY A 1 38 ? 13.274 6.020 -7.031 1.00 62.24 38 GLY A O 8
ATOM 11368 N N . ALA A 1 39 ? 14.219 3.984 -7.186 1.00 61.12 39 ALA A N 8
ATOM 11369 C CA . ALA A 1 39 ? 15.578 4.480 -7.004 1.00 74.15 39 ALA A CA 8
ATOM 11370 C C . ALA A 1 39 ? 16.588 3.338 -7.038 1.00 11.21 39 ALA A C 8
ATOM 11371 O O . ALA A 1 39 ? 17.609 3.380 -6.351 1.00 60.05 39 ALA A O 8
ATOM 11378 N N . ASP A 1 40 ? 16.296 2.320 -7.839 1.00 63.24 40 ASP A N 8
ATOM 11379 C CA . ASP A 1 40 ? 17.180 1.166 -7.962 1.00 51.24 40 ASP A CA 8
ATOM 11380 C C . ASP A 1 40 ? 18.611 1.607 -8.252 1.00 64.31 40 ASP A C 8
ATOM 11381 O O . ASP A 1 40 ? 18.921 2.063 -9.354 1.00 1.15 40 ASP A O 8
ATOM 11390 N N . LEU A 1 41 ? 19.480 1.468 -7.257 1.00 3.21 41 LEU A N 8
ATOM 11391 C CA . LEU A 1 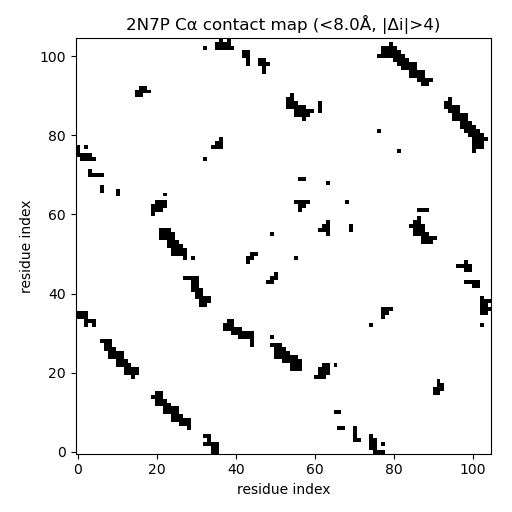41 ? 20.880 1.853 -7.404 1.00 32.20 41 LEU A CA 8
ATOM 11392 C C . LEU A 1 41 ? 21.688 1.447 -6.176 1.00 1.14 41 LEU A C 8
ATOM 11393 O O . LEU A 1 41 ? 22.511 0.534 -6.236 1.00 1.30 41 LEU A O 8
ATOM 11409 N N . MET A 1 42 ? 21.446 2.131 -5.062 1.00 35.51 42 MET A N 8
ATOM 11410 C CA . MET A 1 42 ? 22.149 1.839 -3.818 1.00 73.42 42 MET A CA 8
ATOM 11411 C C . MET A 1 42 ? 21.695 2.776 -2.704 1.00 13.30 42 MET A C 8
ATOM 11412 O O . MET A 1 42 ? 21.786 3.997 -2.831 1.00 30.51 42 MET A O 8
ATOM 11426 N N . GLY A 1 43 ? 21.205 2.197 -1.612 1.00 13.32 43 GLY A N 8
ATOM 11427 C CA . GLY A 1 43 ? 20.744 2.997 -0.492 1.00 35.42 43 GLY A CA 8
ATOM 11428 C C . GLY A 1 43 ? 20.727 2.218 0.809 1.00 65.25 43 GLY A C 8
ATOM 11429 O O . GLY A 1 43 ? 21.543 2.444 1.703 1.00 41.14 43 GLY A O 8
ATOM 11433 N N . PRO A 1 44 ? 19.779 1.277 0.928 1.00 62.34 44 PRO A N 8
ATOM 11434 C CA . PRO A 1 44 ? 19.637 0.444 2.125 1.00 34.33 44 PRO A CA 8
ATOM 11435 C C . PRO A 1 44 ? 20.782 -0.552 2.279 1.00 14.50 44 PRO A C 8
ATOM 11436 O O . PRO A 1 44 ? 20.895 -1.228 3.300 1.00 23.35 44 PRO A O 8
ATOM 11447 N N . ALA A 1 45 ? 21.628 -0.635 1.258 1.00 42.21 45 ALA A N 8
ATOM 11448 C CA . ALA A 1 45 ? 22.766 -1.546 1.281 1.00 11.32 45 ALA A CA 8
ATOM 11449 C C . ALA A 1 45 ? 23.971 -0.902 1.959 1.00 34.03 45 ALA A C 8
ATOM 11450 O O . ALA A 1 45 ? 24.758 -1.579 2.622 1.00 52.55 45 ALA A O 8
ATOM 11457 N N . PHE A 1 46 ? 24.109 0.409 1.789 1.00 21.33 46 PHE A N 8
ATOM 11458 C CA . PHE A 1 46 ? 25.220 1.144 2.384 1.00 74.52 46 PHE A CA 8
ATOM 11459 C C . PHE A 1 46 ? 24.793 1.814 3.686 1.00 13.13 46 PHE A C 8
ATOM 11460 O O . PHE A 1 46 ? 25.592 1.966 4.610 1.00 71.33 46 PHE A O 8
ATOM 11477 N N . ALA A 1 47 ? 23.527 2.214 3.752 1.00 41.23 47 ALA A N 8
ATOM 11478 C CA . ALA A 1 47 ? 22.993 2.867 4.940 1.00 12.13 47 ALA A CA 8
ATOM 11479 C C . ALA A 1 47 ? 22.785 1.865 6.071 1.00 64.02 47 ALA A C 8
ATOM 11480 O O . ALA A 1 47 ? 23.051 2.164 7.235 1.00 42.15 47 ALA A O 8
ATOM 11487 N N . ALA A 1 48 ? 22.308 0.675 5.720 1.00 4.14 48 ALA A N 8
ATOM 11488 C CA . ALA A 1 48 ? 22.067 -0.371 6.706 1.00 73.41 48 ALA A CA 8
ATOM 11489 C C . ALA A 1 48 ? 23.296 -1.258 6.878 1.00 14.53 48 ALA A C 8
ATOM 11490 O O . ALA A 1 48 ? 23.382 -2.039 7.825 1.00 50.50 48 ALA A O 8
ATOM 11497 N N . GLY A 1 49 ? 24.245 -1.131 5.956 1.00 60.20 49 GLY A N 8
ATOM 11498 C CA . GLY A 1 49 ? 25.456 -1.928 6.024 1.00 2.42 49 GLY A CA 8
ATOM 11499 C C . GLY A 1 49 ? 25.306 -3.271 5.338 1.00 43.10 49 GLY A C 8
ATOM 11500 O O . GLY A 1 49 ? 26.230 -4.085 5.342 1.00 24.43 49 GLY A O 8
ATOM 11504 N N . LEU A 1 50 ? 24.139 -3.505 4.748 1.00 44.22 50 LEU A N 8
ATOM 11505 C CA . LEU A 1 50 ? 23.870 -4.760 4.055 1.00 24.22 50 LEU A CA 8
ATOM 11506 C C . LEU A 1 50 ? 24.834 -4.956 2.889 1.00 54.23 50 LEU A C 8
ATOM 11507 O O . LEU A 1 50 ? 24.698 -4.317 1.845 1.00 1.22 50 LEU A O 8
ATOM 11523 N N . ARG A 1 51 ? 25.805 -5.844 3.072 1.00 34.55 51 ARG A N 8
ATOM 11524 C CA . ARG A 1 51 ? 26.790 -6.125 2.035 1.00 33.10 51 ARG A CA 8
ATOM 11525 C C . ARG A 1 51 ? 27.149 -7.608 2.013 1.00 0.14 51 ARG A C 8
ATOM 11526 O O . ARG A 1 51 ? 26.663 -8.387 2.833 1.00 20.40 51 ARG A O 8
ATOM 11547 N N . VAL A 1 52 ? 28.003 -7.991 1.069 1.00 1.14 52 VAL A N 8
ATOM 11548 C CA . VAL A 1 52 ? 28.428 -9.380 0.941 1.00 41.31 52 VAL A CA 8
ATOM 11549 C C . VAL A 1 52 ? 29.020 -9.896 2.247 1.00 25.22 52 VAL A C 8
ATOM 11550 O O . VAL A 1 52 ? 29.995 -9.347 2.759 1.00 12.13 52 VAL A O 8
ATOM 11563 N N . GLY A 1 53 ? 28.425 -10.958 2.782 1.00 13.11 53 GLY A N 8
ATOM 11564 C CA . GLY A 1 53 ? 28.907 -11.532 4.025 1.00 42.25 53 GLY A CA 8
ATOM 11565 C C . GLY A 1 53 ? 27.976 -11.260 5.189 1.00 12.11 53 GLY A C 8
ATOM 11566 O O . GLY A 1 53 ? 28.337 -11.478 6.346 1.00 72.34 53 GLY A O 8
ATOM 11570 N N . ASP A 1 54 ? 26.775 -10.781 4.884 1.00 12.45 54 ASP A N 8
ATOM 11571 C CA . ASP A 1 54 ? 25.789 -10.478 5.915 1.00 14.41 54 ASP A CA 8
ATOM 11572 C C . ASP A 1 54 ? 24.738 -11.580 6.003 1.00 61.31 54 ASP A C 8
ATOM 11573 O O . ASP A 1 54 ? 24.168 -11.989 4.992 1.00 65.04 54 ASP A O 8
ATOM 11582 N N . GLN A 1 55 ? 24.488 -12.057 7.218 1.00 24.31 55 GLN A N 8
ATOM 11583 C CA . GLN A 1 55 ? 23.508 -13.114 7.437 1.00 52.12 55 GLN A CA 8
ATOM 11584 C C . GLN A 1 55 ? 22.134 -12.527 7.743 1.00 0.35 55 GLN A C 8
ATOM 11585 O O . GLN A 1 55 ? 21.919 -11.945 8.808 1.00 43.02 55 GLN A O 8
ATOM 11599 N N . LEU A 1 56 ? 21.207 -12.682 6.805 1.00 71.21 56 LEU A N 8
ATOM 11600 C CA . LEU A 1 56 ? 19.853 -12.167 6.974 1.00 13.04 56 LEU A CA 8
ATOM 11601 C C . LEU A 1 56 ? 19.022 -13.098 7.852 1.00 52.41 56 LEU A C 8
ATOM 11602 O O . LEU A 1 56 ? 18.543 -14.135 7.395 1.00 74.51 56 LEU A O 8
ATOM 11618 N N . VAL A 1 57 ? 18.853 -12.718 9.115 1.00 62.13 57 VAL A N 8
ATOM 11619 C CA . VAL A 1 57 ? 18.077 -13.517 10.056 1.00 42.41 57 VAL A CA 8
ATOM 11620 C C . VAL A 1 57 ? 16.581 -13.308 9.851 1.00 40.40 57 VAL A C 8
ATOM 11621 O O . VAL A 1 57 ? 15.786 -14.232 10.023 1.00 54.53 57 VAL A O 8
ATOM 11634 N N . ARG A 1 58 ? 16.205 -12.088 9.482 1.00 14.53 58 ARG A N 8
ATOM 11635 C CA . ARG A 1 58 ? 14.803 -11.757 9.254 1.00 2.44 58 ARG A CA 8
ATOM 11636 C C . ARG A 1 58 ? 14.044 -11.666 10.575 1.00 21.20 58 ARG A C 8
ATOM 11637 O O . ARG A 1 58 ? 13.591 -10.592 10.970 1.00 1.25 58 ARG A O 8
ATOM 11658 N N . PHE A 1 59 ? 13.909 -12.801 11.253 1.00 72.34 59 PHE A N 8
ATOM 11659 C CA . PHE A 1 59 ? 13.203 -12.851 12.528 1.00 44.10 59 PHE A CA 8
ATOM 11660 C C . PHE A 1 59 ? 14.188 -12.886 13.693 1.00 1.31 59 PHE A C 8
ATOM 11661 O O . PHE A 1 59 ? 15.285 -13.432 13.577 1.00 53.32 59 PHE A O 8
ATOM 11678 N N . ALA A 1 60 ? 13.788 -12.298 14.816 1.00 71.00 60 ALA A N 8
ATOM 11679 C CA . ALA A 1 60 ? 14.633 -12.263 16.003 1.00 42.51 60 ALA A CA 8
ATOM 11680 C C . ALA A 1 60 ? 14.667 -13.622 16.693 1.00 2.35 60 ALA A C 8
ATOM 11681 O O . ALA A 1 60 ? 14.419 -13.725 17.894 1.00 73.31 60 ALA A O 8
ATOM 11688 N N . GLY A 1 61 ? 14.976 -14.663 15.926 1.00 1.23 61 GLY A N 8
ATOM 11689 C CA . GLY A 1 61 ? 15.036 -16.002 16.482 1.00 31.11 61 GLY A CA 8
ATOM 11690 C C . GLY A 1 61 ? 16.246 -16.777 15.999 1.00 1.35 61 GLY A C 8
ATOM 11691 O O . GLY A 1 61 ? 16.431 -17.940 16.358 1.00 75.14 61 GLY A O 8
ATOM 11695 N N . TYR A 1 62 ? 17.072 -16.132 15.183 1.00 2.33 62 TYR A N 8
ATOM 11696 C CA . TYR A 1 62 ? 18.269 -16.769 14.647 1.00 21.02 62 TYR A CA 8
ATOM 11697 C C . TYR A 1 62 ? 17.903 -17.874 13.661 1.00 33.02 62 TYR A C 8
ATOM 11698 O O . TYR A 1 62 ? 18.246 -19.040 13.860 1.00 35.02 62 TYR A O 8
ATOM 11716 N N . THR A 1 63 ? 17.203 -17.499 12.595 1.00 42.43 63 THR A N 8
ATOM 11717 C CA . THR A 1 63 ? 16.789 -18.456 11.577 1.00 50.33 63 THR A CA 8
ATOM 11718 C C . THR A 1 63 ? 15.957 -17.780 10.493 1.00 53.10 63 THR A C 8
ATOM 11719 O O . THR A 1 63 ? 15.153 -16.891 10.777 1.00 61.43 63 THR A O 8
ATOM 11730 N N . VAL A 1 64 ? 16.153 -18.207 9.250 1.00 45.14 64 VAL A N 8
ATOM 11731 C CA . VAL A 1 64 ? 15.419 -17.644 8.123 1.00 43.13 64 VAL A CA 8
ATOM 11732 C C . VAL A 1 64 ? 14.956 -18.738 7.167 1.00 44.31 64 VAL A C 8
ATOM 11733 O O . VAL A 1 64 ? 15.547 -19.817 7.107 1.00 15.02 64 VAL A O 8
ATOM 11746 N N . THR A 1 65 ? 13.895 -18.452 6.418 1.00 4.04 65 THR A N 8
ATOM 11747 C CA . THR A 1 65 ? 13.352 -19.411 5.465 1.00 30.00 65 THR A CA 8
ATOM 11748 C C . THR A 1 65 ? 14.096 -19.347 4.136 1.00 11.10 65 THR A C 8
ATOM 11749 O O . THR A 1 65 ? 14.949 -20.187 3.851 1.00 13.12 65 THR A O 8
ATOM 11760 N N . GLU A 1 66 ? 13.767 -18.345 3.327 1.00 44.51 66 GLU A N 8
ATOM 11761 C CA . GLU A 1 66 ? 14.406 -18.172 2.027 1.00 32.23 66 GLU A CA 8
ATOM 11762 C C . GLU A 1 66 ? 14.312 -16.722 1.563 1.00 54.31 66 GLU A C 8
ATOM 11763 O O . GLU A 1 66 ? 13.785 -15.863 2.273 1.00 62.54 66 GLU A O 8
ATOM 11775 N N . LEU A 1 67 ? 14.826 -16.455 0.367 1.00 34.03 67 LEU A N 8
ATOM 11776 C CA . LEU A 1 67 ? 14.801 -15.108 -0.193 1.00 74.42 67 LEU A CA 8
ATOM 11777 C C . LEU A 1 67 ? 13.371 -14.669 -0.490 1.00 55.31 67 LEU A C 8
ATOM 11778 O O . LEU A 1 67 ? 13.064 -13.477 -0.488 1.00 1.11 67 LEU A O 8
ATOM 11794 N N . ALA A 1 68 ? 12.499 -15.639 -0.743 1.00 71.53 68 ALA A N 8
ATOM 11795 C CA . ALA A 1 68 ? 11.100 -15.353 -1.038 1.00 4.24 68 ALA A CA 8
ATOM 11796 C C . ALA A 1 68 ? 10.454 -14.557 0.091 1.00 32.22 68 ALA A C 8
ATOM 11797 O O . ALA A 1 68 ? 9.679 -13.633 -0.153 1.00 3.40 68 ALA A O 8
ATOM 11804 N N . ALA A 1 69 ? 10.776 -14.924 1.327 1.00 4.53 69 ALA A N 8
ATOM 11805 C CA . ALA A 1 69 ? 10.228 -14.243 2.494 1.00 52.24 69 ALA A CA 8
ATOM 11806 C C . ALA A 1 69 ? 10.771 -12.822 2.606 1.00 20.43 69 ALA A C 8
ATOM 11807 O O . ALA A 1 69 ? 10.030 -11.886 2.906 1.00 5.24 69 ALA A O 8
ATOM 11814 N N . PHE A 1 70 ? 12.069 -12.669 2.364 1.00 32.35 70 PHE A N 8
ATOM 11815 C CA . PHE A 1 70 ? 12.712 -11.363 2.441 1.00 53.34 70 PHE A CA 8
ATOM 11816 C C . PHE A 1 70 ? 12.245 -10.460 1.302 1.00 3.12 70 PHE A C 8
ATOM 11817 O O . PHE A 1 70 ? 12.232 -9.237 1.432 1.00 42.43 70 PHE A O 8
ATOM 11834 N N . ASN A 1 71 ? 11.864 -11.074 0.187 1.00 54.42 71 ASN A N 8
ATOM 11835 C CA . ASN A 1 71 ? 11.397 -10.326 -0.976 1.00 25.24 71 ASN A CA 8
ATOM 11836 C C . ASN A 1 71 ? 10.007 -9.749 -0.729 1.00 72.13 71 ASN A C 8
ATOM 11837 O O . ASN A 1 71 ? 9.744 -8.583 -1.026 1.00 62.01 71 ASN A O 8
ATOM 11848 N N . THR A 1 72 ? 9.118 -10.573 -0.184 1.00 31.44 72 THR A N 8
ATOM 11849 C CA . THR A 1 72 ? 7.754 -10.146 0.103 1.00 62.25 72 THR A CA 8
ATOM 11850 C C . THR A 1 72 ? 7.725 -9.118 1.228 1.00 73.15 72 THR A C 8
ATOM 11851 O O . THR A 1 72 ? 6.907 -8.198 1.220 1.00 40.21 72 THR A O 8
ATOM 11862 N N . VAL A 1 73 ? 8.622 -9.280 2.194 1.00 5.35 73 VAL A N 8
ATOM 11863 C CA . VAL A 1 73 ? 8.700 -8.364 3.326 1.00 4.13 73 VAL A CA 8
ATOM 11864 C C . VAL A 1 73 ? 9.204 -6.993 2.890 1.00 40.30 73 VAL A C 8
ATOM 11865 O O . VAL A 1 73 ? 8.608 -5.967 3.219 1.00 42.10 73 VAL A O 8
ATOM 11878 N N . VAL A 1 74 ? 10.306 -6.982 2.146 1.00 33.13 74 VAL A N 8
ATOM 11879 C CA . VAL A 1 74 ? 10.890 -5.737 1.663 1.00 53.34 74 VAL A CA 8
ATOM 11880 C C . VAL A 1 74 ? 9.991 -5.076 0.623 1.00 2.45 74 VAL A C 8
ATOM 11881 O O . VAL A 1 74 ? 9.813 -3.858 0.627 1.00 34.00 74 VAL A O 8
ATOM 11894 N N . ALA A 1 75 ? 9.427 -5.887 -0.265 1.00 63.02 75 ALA A N 8
ATOM 11895 C CA . ALA A 1 75 ? 8.545 -5.381 -1.309 1.00 72.43 75 ALA A CA 8
ATOM 11896 C C . ALA A 1 75 ? 7.275 -4.784 -0.713 1.00 74.40 75 ALA A C 8
ATOM 11897 O O . ALA A 1 75 ? 6.826 -3.715 -1.127 1.00 61.32 75 ALA A O 8
ATOM 11904 N N . ARG A 1 76 ? 6.699 -5.482 0.261 1.00 60.12 76 ARG A N 8
ATOM 11905 C CA . ARG A 1 76 ? 5.479 -5.021 0.912 1.00 30.45 76 ARG A CA 8
ATOM 11906 C C . ARG A 1 76 ? 5.709 -3.686 1.615 1.00 74.32 76 ARG A C 8
ATOM 11907 O O . ARG A 1 76 ? 4.987 -2.717 1.380 1.00 55.23 76 ARG A O 8
ATOM 11928 N N . HIS A 1 77 ? 6.718 -3.644 2.478 1.00 4.33 77 HIS A N 8
ATOM 11929 C CA . HIS A 1 77 ? 7.043 -2.428 3.215 1.00 4.41 77 HIS A CA 8
ATOM 11930 C C . HIS A 1 77 ? 8.012 -1.555 2.423 1.00 52.43 77 HIS A C 8
ATOM 11931 O O . HIS A 1 77 ? 9.173 -1.915 2.229 1.00 32.33 77 HIS A O 8
ATOM 11945 N N . VAL A 1 78 ? 7.526 -0.405 1.966 1.00 41.24 78 VAL A N 8
ATOM 11946 C CA . VAL A 1 78 ? 8.348 0.520 1.194 1.00 24.24 78 VAL A CA 8
ATOM 11947 C C . VAL A 1 78 ? 8.093 1.963 1.614 1.00 42.13 78 VAL A C 8
ATOM 11948 O O . VAL A 1 78 ? 7.990 2.856 0.772 1.00 34.31 78 VAL A O 8
ATOM 11961 N N . ARG A 1 79 ? 7.993 2.185 2.920 1.00 3.12 79 ARG A N 8
ATOM 11962 C CA . ARG A 1 79 ? 7.749 3.521 3.452 1.00 64.42 79 ARG A CA 8
ATOM 11963 C C . ARG A 1 79 ? 9.023 4.361 3.416 1.00 74.13 79 ARG A C 8
ATOM 11964 O O . ARG A 1 79 ? 10.137 3.842 3.348 1.00 72.44 79 ARG A O 8
ATOM 11985 N N . PRO A 1 80 ? 8.855 5.691 3.462 1.00 65.01 80 PRO A N 8
ATOM 11986 C CA . PRO A 1 80 ? 9.980 6.631 3.436 1.00 53.43 80 PRO A CA 8
ATOM 11987 C C . PRO A 1 80 ? 10.799 6.591 4.721 1.00 0.31 80 PRO A C 8
ATOM 11988 O O . PRO A 1 80 ? 10.287 6.876 5.804 1.00 62.02 80 PRO A O 8
ATOM 11999 N N . SER A 1 81 ? 12.074 6.237 4.594 1.00 33.31 81 SER A N 8
ATOM 12000 C CA . SER A 1 81 ? 12.963 6.156 5.747 1.00 43.33 81 SER A CA 8
ATOM 12001 C C . SER A 1 81 ? 12.349 5.298 6.849 1.00 54.54 81 SER A C 8
ATOM 12002 O O . SER A 1 81 ? 12.241 5.728 7.997 1.00 74.51 81 SER A O 8
ATOM 12010 N N . ALA A 1 82 ? 11.947 4.084 6.489 1.00 22.53 82 ALA A N 8
ATOM 12011 C CA . ALA A 1 82 ? 11.345 3.164 7.447 1.00 61.25 82 ALA A CA 8
ATOM 12012 C C . ALA A 1 82 ? 12.412 2.463 8.281 1.00 43.34 82 ALA A C 8
ATOM 12013 O O . ALA A 1 82 ? 13.248 1.732 7.749 1.00 2.44 82 ALA A O 8
ATOM 12020 N N . SER A 1 83 ? 12.378 2.692 9.590 1.00 63.14 83 SER A N 8
ATOM 12021 C CA . SER A 1 83 ? 13.346 2.086 10.497 1.00 71.02 83 SER A CA 8
ATOM 12022 C C . SER A 1 83 ? 12.804 0.784 11.078 1.00 32.23 83 SER A C 8
ATOM 12023 O O . SER A 1 83 ? 12.071 0.791 12.068 1.00 2.00 83 SER A O 8
ATOM 12031 N N . ILE A 1 84 ? 13.169 -0.332 10.456 1.00 4.13 84 ILE A N 8
ATOM 12032 C CA . ILE A 1 84 ? 12.721 -1.642 10.912 1.00 42.11 84 ILE A CA 8
ATOM 12033 C C . ILE A 1 84 ? 13.865 -2.422 11.551 1.00 32.50 84 ILE A C 8
ATOM 12034 O O . ILE A 1 84 ? 14.965 -2.518 11.007 1.00 51.44 84 ILE A O 8
ATOM 12050 N N . PRO A 1 85 ? 13.601 -2.997 12.734 1.00 55.01 85 PRO A N 8
ATOM 12051 C CA . PRO A 1 85 ? 14.594 -3.782 13.472 1.00 3.03 85 PRO A CA 8
ATOM 12052 C C . PRO A 1 85 ? 14.910 -5.108 12.788 1.00 3.33 85 PRO A C 8
ATOM 12053 O O . PRO A 1 85 ? 14.017 -5.918 12.540 1.00 24.12 85 PRO A O 8
ATOM 12064 N N . VAL A 1 86 ? 16.187 -5.323 12.486 1.00 13.10 86 VAL A N 8
ATOM 12065 C CA . VAL A 1 86 ? 16.621 -6.552 11.832 1.00 52.40 86 VAL A CA 8
ATOM 12066 C C . VAL A 1 86 ? 17.820 -7.161 12.548 1.00 25.34 86 VAL A C 8
ATOM 12067 O O . VAL A 1 86 ? 18.736 -6.451 12.964 1.00 12.15 86 VAL A O 8
ATOM 12080 N N . VAL A 1 87 ? 17.810 -8.483 12.689 1.00 71.11 87 VAL A N 8
ATOM 12081 C CA . VAL A 1 87 ? 18.898 -9.190 13.354 1.00 41.12 87 VAL A CA 8
ATOM 12082 C C . VAL A 1 87 ? 19.957 -9.636 12.352 1.00 71.22 87 VAL A C 8
ATOM 12083 O O . VAL A 1 87 ? 19.642 -10.250 11.332 1.00 43.43 87 VAL A O 8
ATOM 12096 N N . PHE A 1 88 ? 21.214 -9.325 12.649 1.00 11.55 88 PHE A N 8
ATOM 12097 C CA . PHE A 1 88 ? 22.321 -9.693 11.774 1.00 33.03 88 PHE A CA 8
ATOM 12098 C C . PHE A 1 88 ? 23.268 -10.663 12.474 1.00 32.24 88 PHE A C 8
ATOM 12099 O O . PHE A 1 88 ? 23.554 -10.520 13.663 1.00 13.40 88 PHE A O 8
ATOM 12116 N N . SER A 1 89 ? 23.751 -11.651 11.728 1.00 32.52 89 SER A N 8
ATOM 12117 C CA . SER A 1 89 ? 24.662 -12.649 12.277 1.00 2.41 89 SER A CA 8
ATOM 12118 C C . SER A 1 89 ? 25.963 -12.692 11.481 1.00 2.14 89 SER A C 8
ATOM 12119 O O . SER A 1 89 ? 25.973 -12.456 10.273 1.00 12.22 89 SER A O 8
ATOM 12127 N N . ARG A 1 90 ? 27.060 -12.995 12.168 1.00 33.34 90 ARG A N 8
ATOM 12128 C CA . ARG A 1 90 ? 28.367 -13.069 11.527 1.00 1.43 90 ARG A CA 8
ATOM 12129 C C . AR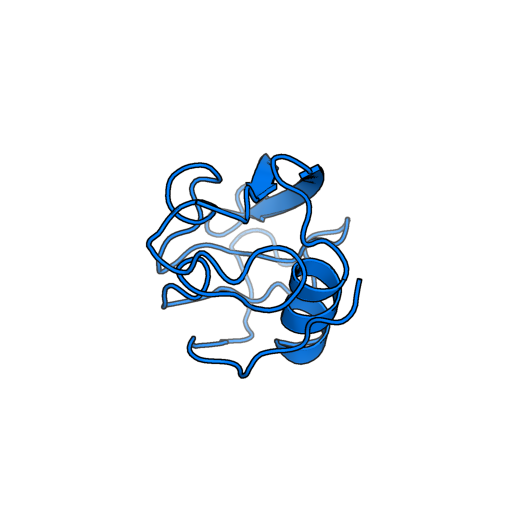G A 1 90 ? 29.048 -14.399 11.833 1.00 64.35 90 ARG A C 8
ATOM 12130 O O . ARG A 1 90 ? 29.987 -14.460 12.627 1.00 41.32 90 ARG A O 8
ATOM 12151 N N . ASP A 1 91 ? 28.569 -15.463 11.197 1.00 41.20 91 ASP A N 8
ATOM 12152 C CA . ASP A 1 91 ? 29.132 -16.793 11.400 1.00 52.22 91 ASP A CA 8
ATOM 12153 C C . ASP A 1 91 ? 28.897 -17.270 12.830 1.00 50.14 91 ASP A C 8
ATOM 12154 O O . ASP A 1 91 ? 29.811 -17.763 13.488 1.00 25.14 91 ASP A O 8
ATOM 12163 N N . GLY A 1 92 ? 27.664 -17.118 13.304 1.00 61.30 92 GLY A N 8
ATOM 12164 C CA . GLY A 1 92 ? 27.332 -17.537 14.653 1.00 75.30 92 GLY A CA 8
ATOM 12165 C C . GLY A 1 92 ? 27.278 -16.375 15.624 1.00 14.04 92 GLY A C 8
ATOM 12166 O O . GLY A 1 92 ? 26.768 -16.509 16.737 1.00 23.41 92 GLY A O 8
ATOM 12170 N N . VAL A 1 93 ? 27.806 -15.230 15.204 1.00 10.35 93 VAL A N 8
ATOM 12171 C CA . VAL A 1 93 ? 27.817 -14.039 16.046 1.00 54.24 93 VAL A CA 8
ATOM 12172 C C . VAL A 1 93 ? 26.416 -13.454 16.188 1.00 71.02 93 VAL A C 8
ATOM 12173 O O . VAL A 1 93 ? 25.633 -13.450 15.237 1.00 25.03 93 VAL A O 8
ATOM 12186 N N . VAL A 1 94 ? 26.105 -12.960 17.382 1.00 4.31 94 VAL A N 8
ATOM 12187 C CA . VAL A 1 94 ? 24.799 -12.370 17.649 1.00 31.13 94 VAL A CA 8
ATOM 12188 C C . VAL A 1 94 ? 24.914 -10.871 17.904 1.00 20.41 94 VAL A C 8
ATOM 12189 O O . VAL A 1 94 ? 25.491 -10.444 18.903 1.00 24.13 94 VAL A O 8
ATOM 12202 N N . MET A 1 95 ? 24.360 -10.078 16.993 1.00 10.35 95 MET A N 8
ATOM 12203 C CA . MET A 1 95 ? 24.399 -8.625 17.121 1.00 61.53 95 MET A CA 8
ATOM 12204 C C . MET A 1 95 ? 23.123 -7.997 16.569 1.00 45.12 95 MET A C 8
ATOM 12205 O O . MET A 1 95 ? 22.420 -8.604 15.762 1.00 34.52 95 MET A O 8
ATOM 12219 N N . SER A 1 96 ? 22.832 -6.777 17.009 1.00 33.10 96 SER A N 8
ATOM 12220 C CA . SER A 1 96 ? 21.638 -6.068 16.562 1.00 64.21 96 SER A CA 8
ATOM 12221 C C . SER A 1 96 ? 22.009 -4.899 15.654 1.00 21.41 96 SER A C 8
ATOM 12222 O O . SER A 1 96 ? 22.920 -4.129 15.956 1.00 23.41 96 SER A O 8
ATOM 12230 N N . ALA A 1 97 ? 21.295 -4.774 14.540 1.00 24.20 97 ALA A N 8
ATOM 12231 C CA . ALA A 1 97 ? 21.547 -3.699 13.588 1.00 32.24 97 ALA A CA 8
ATOM 12232 C C . ALA A 1 97 ? 20.242 -3.153 13.019 1.00 34.33 97 ALA A C 8
ATOM 12233 O O . ALA A 1 97 ? 19.317 -3.910 12.720 1.00 24.22 97 ALA A O 8
ATOM 12240 N N . THR A 1 98 ? 20.171 -1.834 12.872 1.00 4.23 98 THR A N 8
ATOM 12241 C CA . THR A 1 98 ? 18.979 -1.186 12.341 1.00 73.41 98 THR A CA 8
ATOM 12242 C C . THR A 1 98 ? 19.108 -0.941 10.842 1.00 51.00 98 THR A C 8
ATOM 12243 O O . THR A 1 98 ? 20.094 -0.366 10.381 1.00 62.15 98 THR A O 8
ATOM 12254 N N . ILE A 1 99 ? 18.106 -1.379 10.087 1.00 62.30 99 ILE A N 8
ATOM 12255 C CA . ILE A 1 99 ? 18.108 -1.205 8.640 1.00 40.11 99 ILE A CA 8
ATOM 12256 C C . ILE A 1 99 ? 17.093 -0.150 8.212 1.00 63.20 99 ILE A C 8
ATOM 12257 O O . ILE A 1 99 ? 15.884 -0.355 8.323 1.00 64.00 99 ILE A O 8
ATOM 12273 N N . VAL A 1 100 ? 17.593 0.979 7.720 1.00 2.13 100 VAL A N 8
ATOM 12274 C CA . VAL A 1 100 ? 16.731 2.066 7.272 1.00 34.23 100 VAL A CA 8
ATOM 12275 C C . VAL A 1 100 ? 16.639 2.103 5.751 1.00 75.20 100 VAL A C 8
ATOM 12276 O O . VAL A 1 100 ? 17.527 2.625 5.077 1.00 74.11 100 VAL A O 8
ATOM 12289 N N . VAL A 1 101 ? 15.557 1.545 5.215 1.00 2.43 101 VAL A N 8
ATOM 12290 C CA . VAL A 1 101 ? 15.347 1.516 3.773 1.00 63.23 101 VAL A CA 8
ATOM 12291 C C . VAL A 1 101 ? 14.531 2.718 3.311 1.00 35.54 101 VAL A C 8
ATOM 12292 O O . VAL A 1 101 ? 13.344 2.830 3.618 1.00 5.02 101 VAL A O 8
ATOM 12305 N N . GLY A 1 102 ? 15.174 3.615 2.571 1.00 63.11 102 GLY A N 8
ATOM 12306 C CA . GLY A 1 102 ? 14.492 4.797 2.078 1.00 10.24 102 GLY A CA 8
ATOM 12307 C C . GLY A 1 102 ? 14.412 4.832 0.565 1.00 34.01 102 GLY A C 8
ATOM 12308 O O . GLY A 1 102 ? 15.256 5.438 -0.093 1.00 41.23 102 GLY A O 8
ATOM 12312 N N . GLU A 1 103 ? 13.394 4.179 0.013 1.00 62.43 103 GLU A N 8
ATOM 12313 C CA . GLU A 1 103 ? 13.209 4.136 -1.433 1.00 63.20 103 GLU A CA 8
ATOM 12314 C C . GLU A 1 103 ? 12.661 5.462 -1.951 1.00 11.31 103 GLU A C 8
ATOM 12315 O O . GLU A 1 103 ? 13.117 5.980 -2.972 1.00 34.43 103 GLU A O 8
ATOM 12327 N N . LEU A 1 104 ? 11.680 6.008 -1.241 1.00 33.44 104 LEU A N 8
ATOM 12328 C CA . LEU A 1 104 ? 11.067 7.274 -1.627 1.00 64.15 104 LEU A CA 8
ATOM 12329 C C . LEU A 1 104 ? 12.004 8.443 -1.337 1.00 72.44 104 LEU A C 8
ATOM 12330 O O . LEU A 1 104 ? 12.594 8.524 -0.261 1.00 13.53 104 LEU A O 8
ATOM 12346 N N . GLU A 1 105 ? 12.133 9.345 -2.305 1.00 12.11 105 GLU A N 8
ATOM 12347 C CA . GLU A 1 105 ? 12.997 10.510 -2.152 1.00 35.03 105 GLU A CA 8
ATOM 12348 C C . GLU A 1 105 ? 12.312 11.589 -1.318 1.00 54.32 105 GLU A C 8
ATOM 12349 O O . GLU A 1 105 ? 11.849 11.329 -0.208 1.00 4.52 105 GLU A O 8
ATOM 12361 N N . PRO A 1 1 ? 2.732 1.171 -1.963 1.00 3.41 1 PRO A N 9
ATOM 12362 C CA . PRO A 1 1 ? 3.853 0.544 -2.670 1.00 32.22 1 PRO A CA 9
ATOM 12363 C C . PRO A 1 1 ? 3.491 -0.829 -3.227 1.00 1.15 1 PRO A C 9
ATOM 12364 O O . PRO A 1 1 ? 2.931 -1.669 -2.521 1.00 10.34 1 PRO A O 9
ATOM 12375 N N . LEU A 1 2 ? 3.815 -1.051 -4.496 1.00 33.44 2 LEU A N 9
ATOM 12376 C CA . LEU A 1 2 ? 3.524 -2.324 -5.147 1.00 42.35 2 LEU A CA 9
ATOM 12377 C C . LEU A 1 2 ? 4.751 -2.850 -5.885 1.00 61.22 2 LEU A C 9
ATOM 12378 O O . LEU A 1 2 ? 4.866 -2.707 -7.103 1.00 24.11 2 LEU A O 9
ATOM 12394 N N . THR A 1 3 ? 5.666 -3.462 -5.140 1.00 20.52 3 THR A N 9
ATOM 12395 C CA . THR A 1 3 ? 6.884 -4.012 -5.722 1.00 52.44 3 THR A CA 9
ATOM 12396 C C . THR A 1 3 ? 7.104 -5.453 -5.279 1.00 30.33 3 THR A C 9
ATOM 12397 O O . THR A 1 3 ? 6.646 -5.861 -4.211 1.00 52.02 3 THR A O 9
ATOM 12408 N N . ARG A 1 4 ? 7.808 -6.221 -6.104 1.00 43.52 4 ARG A N 9
ATOM 12409 C CA . ARG A 1 4 ? 8.089 -7.618 -5.796 1.00 53.34 4 ARG A CA 9
ATOM 12410 C C . ARG A 1 4 ? 8.880 -8.275 -6.923 1.00 43.54 4 ARG A C 9
ATOM 12411 O O . ARG A 1 4 ? 8.390 -9.157 -7.627 1.00 75.43 4 ARG A O 9
ATOM 12432 N N . PRO A 1 5 ? 10.135 -7.834 -7.100 1.00 71.32 5 PRO A N 9
ATOM 12433 C CA . PRO A 1 5 ? 11.021 -8.365 -8.140 1.00 61.52 5 PRO A CA 9
ATOM 12434 C C . PRO A 1 5 ? 11.460 -9.797 -7.852 1.00 73.23 5 PRO A C 9
ATOM 12435 O O . PRO A 1 5 ? 10.948 -10.441 -6.936 1.00 22.11 5 PRO A O 9
ATOM 12446 N N . TYR A 1 6 ? 12.409 -10.290 -8.640 1.00 5.44 6 TYR A N 9
ATOM 12447 C CA . TYR A 1 6 ? 12.915 -11.646 -8.470 1.00 65.51 6 TYR A CA 9
ATOM 12448 C C . TYR A 1 6 ? 14.249 -11.642 -7.729 1.00 61.01 6 TYR A C 9
ATOM 12449 O O . TYR A 1 6 ? 15.002 -10.669 -7.787 1.00 40.11 6 TYR A O 9
ATOM 12467 N N . LEU A 1 7 ? 14.535 -12.737 -7.033 1.00 41.21 7 LEU A N 9
ATOM 12468 C CA . LEU A 1 7 ? 15.778 -12.862 -6.280 1.00 43.41 7 LEU A CA 9
ATOM 12469 C C . LEU A 1 7 ? 16.985 -12.589 -7.172 1.00 41.42 7 LEU A C 9
ATOM 12470 O O . LEU A 1 7 ? 17.180 -13.251 -8.190 1.00 70.32 7 LEU A O 9
ATOM 12486 N N . GLY A 1 8 ? 17.794 -11.609 -6.781 1.00 43.41 8 GLY A N 9
ATOM 12487 C CA . GLY A 1 8 ? 18.973 -11.267 -7.555 1.00 42.42 8 GLY A CA 9
ATOM 12488 C C . GLY A 1 8 ? 20.256 -11.454 -6.771 1.00 25.15 8 GLY A C 9
ATOM 12489 O O . GLY A 1 8 ? 21.302 -10.918 -7.139 1.00 31.31 8 GLY A O 9
ATOM 12493 N N . PHE A 1 9 ? 20.178 -12.216 -5.684 1.00 41.43 9 PHE A N 9
ATOM 12494 C CA . PHE A 1 9 ? 21.342 -12.470 -4.843 1.00 60.25 9 PHE A CA 9
ATOM 12495 C C . PHE A 1 9 ? 21.486 -13.961 -4.550 1.00 54.23 9 PHE A C 9
ATOM 12496 O O . PHE A 1 9 ? 20.696 -14.777 -5.026 1.00 42.24 9 PHE A O 9
ATOM 12513 N N . ARG A 1 10 ? 22.499 -14.308 -3.764 1.00 21.10 10 ARG A N 9
ATOM 12514 C CA . ARG A 1 10 ? 22.748 -15.700 -3.408 1.00 41.13 10 ARG A CA 9
ATOM 12515 C C . ARG A 1 10 ? 22.525 -15.928 -1.916 1.00 43.01 10 ARG A C 9
ATOM 12516 O O . ARG A 1 10 ? 22.803 -15.054 -1.095 1.00 42.53 10 ARG A O 9
ATOM 12537 N N . VAL A 1 11 ? 22.021 -17.109 -1.572 1.00 3.11 11 VAL A N 9
ATOM 12538 C CA . VAL A 1 11 ? 21.761 -17.453 -0.179 1.00 45.41 11 VAL A CA 9
ATOM 12539 C C . VAL A 1 11 ? 22.155 -18.896 0.113 1.00 32.23 11 VAL A C 9
ATOM 12540 O O . VAL A 1 11 ? 21.677 -19.824 -0.539 1.00 25.55 11 VAL A O 9
ATOM 12553 N N . ALA A 1 12 ? 23.028 -19.078 1.098 1.00 1.25 12 ALA A N 9
ATOM 12554 C CA . ALA A 1 12 ? 23.484 -20.409 1.479 1.00 0.15 12 ALA A CA 9
ATOM 12555 C C . ALA A 1 12 ? 22.942 -20.804 2.849 1.00 51.20 12 ALA A C 9
ATOM 12556 O O . ALA A 1 12 ? 23.179 -20.117 3.843 1.00 32.41 12 ALA A O 9
ATOM 12563 N N . VAL A 1 13 ? 22.212 -21.914 2.894 1.00 63.01 13 VAL A N 9
ATOM 12564 C CA . VAL A 1 13 ? 21.637 -22.401 4.142 1.00 54.51 13 VAL A CA 9
ATOM 12565 C C . VAL A 1 13 ? 22.560 -23.409 4.817 1.00 52.32 13 VAL A C 9
ATOM 12566 O O . VAL A 1 13 ? 22.977 -24.391 4.205 1.00 44.34 13 VAL A O 9
ATOM 12579 N N . GLY A 1 14 ? 22.875 -23.159 6.084 1.00 13.23 14 GLY A N 9
ATOM 12580 C CA . GLY A 1 14 ? 23.746 -24.054 6.822 1.00 5.14 14 GLY A CA 9
ATOM 12581 C C . GLY A 1 14 ? 23.673 -23.831 8.320 1.00 51.31 14 GLY A C 9
ATOM 12582 O O . GLY A 1 14 ? 22.634 -23.428 8.844 1.00 43.32 14 GLY A O 9
ATOM 12586 N N . ARG A 1 15 ? 24.777 -24.095 9.011 1.00 40.51 15 ARG A N 9
ATOM 12587 C CA . ARG A 1 15 ? 24.832 -23.923 10.458 1.00 43.24 15 ARG A CA 9
ATOM 12588 C C . ARG A 1 15 ? 26.093 -23.168 10.868 1.00 44.03 15 ARG A C 9
ATOM 12589 O O . ARG A 1 15 ? 27.200 -23.521 10.461 1.00 64.32 15 ARG A O 9
ATOM 12610 N N . ASP A 1 16 ? 25.918 -22.128 11.675 1.00 53.53 16 ASP A N 9
ATOM 12611 C CA . ASP A 1 16 ? 27.041 -21.323 12.140 1.00 1.25 16 ASP A CA 9
ATOM 12612 C C . ASP A 1 16 ? 27.698 -21.961 13.360 1.00 30.24 16 ASP A C 9
ATOM 12613 O O . ASP A 1 16 ? 27.310 -23.048 13.789 1.00 1.11 16 ASP A O 9
ATOM 12622 N N . SER A 1 17 ? 28.695 -21.279 13.914 1.00 3.01 17 SER A N 9
ATOM 12623 C CA . SER A 1 17 ? 29.410 -21.782 15.082 1.00 53.33 17 SER A CA 9
ATOM 12624 C C . SER A 1 17 ? 28.449 -22.028 16.241 1.00 24.43 17 SER A C 9
ATOM 12625 O O . SER A 1 17 ? 28.706 -22.865 17.107 1.00 70.32 17 SER A O 9
ATOM 12633 N N . SER A 1 18 ? 27.342 -21.293 16.251 1.00 21.32 18 SER A N 9
ATOM 12634 C CA . SER A 1 18 ? 26.344 -21.428 17.306 1.00 61.52 18 SER A CA 9
ATOM 12635 C C . SER A 1 18 ? 25.363 -22.551 16.984 1.00 33.53 18 SER A C 9
ATOM 12636 O O . SER A 1 18 ? 24.615 -23.004 17.850 1.00 74.13 18 SER A O 9
ATOM 12644 N N . GLY A 1 19 ? 25.372 -22.997 15.731 1.00 2.24 19 GLY A N 9
ATOM 12645 C CA . GLY A 1 19 ? 24.479 -24.063 15.316 1.00 3.22 19 GLY A CA 9
ATOM 12646 C C . GLY A 1 19 ? 23.025 -23.747 15.606 1.00 24.24 19 GLY A C 9
ATOM 12647 O O . GLY A 1 19 ? 22.438 -24.297 16.539 1.00 60.21 19 GLY A O 9
ATOM 12651 N N . CYS A 1 20 ? 22.444 -22.859 14.808 1.00 11.13 20 CYS A N 9
ATOM 12652 C CA . CYS A 1 20 ? 21.050 -22.469 14.986 1.00 54.22 20 CYS A CA 9
ATOM 12653 C C . CYS A 1 20 ? 20.377 -22.227 13.639 1.00 50.35 20 CYS A C 9
ATOM 12654 O O . CYS A 1 20 ? 19.296 -21.641 13.568 1.00 71.14 20 CYS A O 9
ATOM 12662 N N . THR A 1 21 ? 21.025 -22.680 12.570 1.00 54.15 21 THR A N 9
ATOM 12663 C CA . THR A 1 21 ? 20.491 -22.510 11.224 1.00 62.41 21 THR A CA 9
ATOM 12664 C C . THR A 1 21 ? 20.460 -21.039 10.826 1.00 32.13 21 THR A C 9
ATOM 12665 O O . THR A 1 21 ? 19.615 -20.276 11.295 1.00 15.11 21 THR A O 9
ATOM 12676 N N . THR A 1 22 ? 21.386 -20.646 9.958 1.00 42.43 22 THR A N 9
ATOM 12677 C CA . THR A 1 22 ? 21.465 -19.265 9.497 1.00 33.11 22 THR A CA 9
ATOM 12678 C C . THR A 1 22 ? 21.845 -19.198 8.022 1.00 35.33 22 THR A C 9
ATOM 12679 O O . THR A 1 22 ? 22.503 -20.098 7.499 1.00 43.02 22 THR A O 9
ATOM 12690 N N . LEU A 1 23 ? 21.426 -18.128 7.356 1.00 3.45 23 LEU A N 9
ATOM 12691 C CA . LEU A 1 23 ? 21.724 -17.943 5.940 1.00 13.13 23 LEU A CA 9
ATOM 12692 C C . LEU A 1 23 ? 22.581 -16.701 5.721 1.00 3.45 23 LEU A C 9
ATOM 12693 O O . LEU A 1 23 ? 22.325 -15.647 6.304 1.00 40.34 23 LEU A O 9
ATOM 12709 N N . SER A 1 24 ? 23.599 -16.832 4.877 1.00 43.10 24 SER A N 9
ATOM 12710 C CA . SER A 1 24 ? 24.496 -15.720 4.582 1.00 21.41 24 SER A CA 9
ATOM 12711 C C . SER A 1 24 ? 24.277 -15.208 3.162 1.00 42.12 24 SER A C 9
ATOM 12712 O O . SER A 1 24 ? 24.149 -15.991 2.221 1.00 74.44 24 SER A O 9
ATOM 12720 N N . ILE A 1 25 ? 24.236 -13.888 3.016 1.00 50.11 25 ILE A N 9
ATOM 12721 C CA . ILE A 1 25 ? 24.034 -13.270 1.711 1.00 31.12 25 ILE A CA 9
ATOM 12722 C C . ILE A 1 25 ? 25.363 -12.870 1.080 1.00 23.15 25 ILE A C 9
ATOM 12723 O O . ILE A 1 25 ? 26.078 -12.017 1.606 1.00 64.34 25 ILE A O 9
ATOM 12739 N N . GLN A 1 26 ? 25.686 -13.491 -0.049 1.00 45.14 26 GLN A N 9
ATOM 12740 C CA . GLN A 1 26 ? 26.930 -13.198 -0.753 1.00 31.45 26 GLN A CA 9
ATOM 12741 C C . GLN A 1 26 ? 26.718 -12.116 -1.806 1.00 70.21 26 GLN A C 9
ATOM 12742 O O . GLN A 1 26 ? 27.556 -11.921 -2.686 1.00 31.52 26 GLN A O 9
ATOM 12756 N N . GLU A 1 27 ? 25.592 -11.416 -1.710 1.00 2.22 27 GLU A N 9
ATOM 12757 C CA . GLU A 1 27 ? 25.271 -10.354 -2.656 1.00 74.01 27 GLU A CA 9
ATOM 12758 C C . GLU A 1 27 ? 24.558 -9.200 -1.957 1.00 41.42 27 GLU A C 9
ATOM 12759 O O . GLU A 1 27 ? 24.320 -9.242 -0.750 1.00 44.30 27 GLU A O 9
ATOM 12771 N N . VAL A 1 28 ? 24.220 -8.169 -2.725 1.00 43.42 28 VAL A N 9
ATOM 12772 C CA . VAL A 1 28 ? 23.535 -7.002 -2.181 1.00 72.43 28 VAL A CA 9
ATOM 12773 C C . VAL A 1 28 ? 22.246 -6.717 -2.944 1.00 43.15 28 VAL A C 9
ATOM 12774 O O . VAL A 1 28 ? 22.240 -5.957 -3.914 1.00 22.04 28 VAL A O 9
ATOM 12787 N N . THR A 1 29 ? 21.154 -7.331 -2.501 1.00 14.11 29 THR A N 9
ATOM 12788 C CA . THR A 1 29 ? 19.858 -7.144 -3.142 1.00 2.31 29 THR A CA 9
ATOM 12789 C C . THR A 1 29 ? 19.106 -5.968 -2.529 1.00 43.21 29 THR A C 9
ATOM 12790 O O . THR A 1 29 ? 17.956 -5.706 -2.879 1.00 11.32 29 THR A O 9
ATOM 12801 N N . GLN A 1 30 ? 19.764 -5.263 -1.614 1.00 50.12 30 GLN A N 9
ATOM 12802 C CA . GLN A 1 30 ? 19.156 -4.114 -0.953 1.00 70.31 30 GLN A CA 9
ATOM 12803 C C . GLN A 1 30 ? 18.962 -2.962 -1.933 1.00 75.12 30 GLN A C 9
ATOM 12804 O O . GLN A 1 30 ? 18.024 -2.174 -1.805 1.00 35.53 30 GLN A O 9
ATOM 12818 N N . THR A 1 31 ? 19.855 -2.868 -2.914 1.00 34.44 31 THR A N 9
ATOM 12819 C CA . THR A 1 31 ? 19.782 -1.812 -3.915 1.00 4.22 31 THR A CA 9
ATOM 12820 C C . THR A 1 31 ? 18.733 -2.129 -4.974 1.00 65.15 31 THR A C 9
ATOM 12821 O O . THR A 1 31 ? 19.066 -2.406 -6.127 1.00 54.23 31 THR A O 9
ATOM 12832 N N . TYR A 1 32 ? 17.467 -2.087 -4.577 1.00 54.23 32 TYR A N 9
ATOM 12833 C CA . TYR A 1 32 ? 16.369 -2.372 -5.493 1.00 54.23 32 TYR A CA 9
ATOM 12834 C C . TYR A 1 32 ? 15.055 -1.804 -4.963 1.00 25.31 32 TYR A C 9
ATOM 12835 O O . TYR A 1 32 ? 14.825 -1.764 -3.754 1.00 22.13 32 TYR A O 9
ATOM 12853 N N . THR A 1 33 ? 14.195 -1.366 -5.877 1.00 64.32 33 THR A N 9
ATOM 12854 C CA . THR A 1 33 ? 12.905 -0.800 -5.504 1.00 23.42 33 THR A CA 9
ATOM 12855 C C . THR A 1 33 ? 11.991 -0.670 -6.716 1.00 55.02 33 THR A C 9
ATOM 12856 O O . THR A 1 33 ? 12.303 -1.166 -7.798 1.00 34.22 33 THR A O 9
ATOM 12867 N N . GLY A 1 34 ? 10.859 0.002 -6.528 1.00 53.15 34 GLY A N 9
ATOM 12868 C CA . GLY A 1 34 ? 9.916 0.186 -7.616 1.00 40.14 34 GLY A CA 9
ATOM 12869 C C . GLY A 1 34 ? 8.491 0.355 -7.127 1.00 5.51 34 GLY A C 9
ATOM 12870 O O . GLY A 1 34 ? 7.587 -0.352 -7.570 1.00 62.24 34 GLY A O 9
ATOM 12874 N N . SER A 1 35 ? 8.291 1.295 -6.208 1.00 52.03 35 SER A N 9
ATOM 12875 C CA . SER A 1 35 ? 6.967 1.551 -5.654 1.00 13.43 35 SER A CA 9
ATOM 12876 C C . SER A 1 35 ? 6.798 3.028 -5.311 1.00 0.42 35 SER A C 9
ATOM 12877 O O . SER A 1 35 ? 6.812 3.411 -4.142 1.00 34.23 35 SER A O 9
ATOM 12885 N N . ASN A 1 36 ? 6.639 3.854 -6.340 1.00 62.13 36 ASN A N 9
ATOM 12886 C CA . ASN A 1 36 ? 6.468 5.290 -6.149 1.00 63.34 36 ASN A CA 9
ATOM 12887 C C . ASN A 1 36 ? 7.558 5.851 -5.240 1.00 75.04 36 ASN A C 9
ATOM 12888 O O . ASN A 1 36 ? 7.339 6.823 -4.519 1.00 53.32 36 ASN A O 9
ATOM 12899 N N . GLY A 1 37 ? 8.733 5.231 -5.281 1.00 70.24 37 GLY A N 9
ATOM 12900 C CA . GLY A 1 37 ? 9.839 5.682 -4.458 1.00 1.43 37 GLY A CA 9
ATOM 12901 C C . GLY A 1 37 ? 11.107 5.901 -5.259 1.00 0.40 37 GLY A C 9
ATOM 12902 O O . GLY A 1 37 ? 11.519 7.039 -5.484 1.00 74.44 37 GLY A O 9
ATOM 12906 N N . GLY A 1 38 ? 11.730 4.808 -5.690 1.00 13.35 38 GLY A N 9
ATOM 12907 C CA . GLY A 1 38 ? 12.953 4.908 -6.464 1.00 21.21 38 GLY A CA 9
ATOM 12908 C C . GLY A 1 38 ? 13.433 3.560 -6.965 1.00 50.34 38 GLY A C 9
ATOM 12909 O O . GLY A 1 38 ? 14.178 2.863 -6.277 1.00 14.42 38 GLY A O 9
ATOM 12913 N N . ALA A 1 39 ? 13.004 3.191 -8.168 1.00 43.41 39 ALA A N 9
ATOM 12914 C CA . ALA A 1 39 ? 13.395 1.919 -8.761 1.00 63.43 39 ALA A CA 9
ATOM 12915 C C . ALA A 1 39 ? 14.911 1.752 -8.754 1.00 20.04 39 ALA A C 9
ATOM 12916 O O . ALA A 1 39 ? 15.614 2.338 -9.577 1.00 53.32 39 ALA A O 9
ATOM 12923 N N . ASP A 1 40 ? 15.409 0.950 -7.819 1.00 14.13 40 ASP A N 9
ATOM 12924 C CA . ASP A 1 40 ? 16.842 0.706 -7.704 1.00 52.13 40 ASP A CA 9
ATOM 12925 C C . ASP A 1 40 ? 17.584 1.988 -7.339 1.00 33.03 40 ASP A C 9
ATOM 12926 O O . ASP A 1 40 ? 17.689 2.910 -8.149 1.00 70.31 40 ASP A O 9
ATOM 12935 N N . LEU A 1 41 ? 18.096 2.040 -6.114 1.00 55.40 41 LEU A N 9
ATOM 12936 C CA . LEU A 1 41 ? 18.827 3.210 -5.640 1.00 22.00 41 LEU A CA 9
ATOM 12937 C C . LEU A 1 41 ? 19.722 2.850 -4.458 1.00 51.41 41 LEU A C 9
ATOM 12938 O O . LEU A 1 41 ? 19.236 2.560 -3.365 1.00 62.54 41 LEU A O 9
ATOM 12954 N N . MET A 1 42 ? 21.031 2.875 -4.685 1.00 22.23 42 MET A N 9
ATOM 12955 C CA . MET A 1 42 ? 21.994 2.555 -3.637 1.00 72.41 42 MET A CA 9
ATOM 12956 C C . MET A 1 42 ? 21.722 3.375 -2.380 1.00 44.12 42 MET A C 9
ATOM 12957 O O . MET A 1 42 ? 21.961 4.582 -2.351 1.00 73.35 42 MET A O 9
ATOM 12971 N N . GLY A 1 43 ? 21.222 2.712 -1.342 1.00 71.21 43 GLY A N 9
ATOM 12972 C CA . GLY A 1 43 ? 20.926 3.396 -0.097 1.00 41.31 43 GLY A CA 9
ATOM 12973 C C . GLY A 1 43 ? 20.913 2.457 1.092 1.00 32.42 43 GLY A C 9
ATOM 12974 O O . GLY A 1 43 ? 21.788 2.503 1.957 1.00 14.42 43 GLY A O 9
ATOM 12978 N N . PRO A 1 44 ? 19.899 1.580 1.147 1.00 24.31 44 PRO A N 9
ATOM 12979 C CA . PRO A 1 44 ? 19.751 0.609 2.236 1.00 54.04 44 PRO A CA 9
ATOM 12980 C C . PRO A 1 44 ? 20.819 -0.479 2.192 1.00 14.54 44 PRO A C 9
ATOM 12981 O O . PRO A 1 44 ? 20.930 -1.289 3.112 1.00 41.31 44 PRO A O 9
ATOM 12992 N N . ALA A 1 45 ? 21.602 -0.490 1.119 1.00 51.01 45 ALA A N 9
ATOM 12993 C CA . ALA A 1 45 ? 22.663 -1.477 0.958 1.00 54.43 45 ALA A CA 9
ATOM 12994 C C . ALA A 1 45 ? 23.914 -1.067 1.726 1.00 24.44 45 ALA A C 9
ATOM 12995 O O . ALA A 1 45 ? 24.631 -1.914 2.261 1.00 45.33 45 ALA A O 9
ATOM 13002 N N . PHE A 1 46 ? 24.172 0.235 1.778 1.00 42.33 46 PHE A N 9
ATOM 13003 C CA . PHE A 1 46 ? 25.339 0.757 2.480 1.00 61.41 46 PHE A CA 9
ATOM 13004 C C . PHE A 1 46 ? 24.934 1.407 3.799 1.00 1.52 46 PHE A C 9
ATOM 13005 O O . PHE A 1 46 ? 25.670 1.350 4.784 1.00 44.24 46 PHE A O 9
ATOM 13022 N N . ALA A 1 47 ? 23.758 2.027 3.810 1.00 22.52 47 ALA A N 9
ATOM 13023 C CA . ALA A 1 47 ? 23.254 2.687 5.008 1.00 52.13 47 ALA A CA 9
ATOM 13024 C C . ALA A 1 47 ? 23.133 1.704 6.167 1.00 12.22 47 ALA A C 9
ATOM 13025 O O . ALA A 1 47 ? 23.436 2.040 7.312 1.00 62.53 47 ALA A O 9
ATOM 13032 N N . ALA A 1 48 ? 22.687 0.490 5.863 1.00 30.33 48 ALA A N 9
ATOM 13033 C CA . ALA A 1 48 ? 22.527 -0.542 6.880 1.00 22.23 48 ALA A CA 9
ATOM 13034 C C . ALA A 1 48 ? 23.795 -1.378 7.019 1.00 45.52 48 ALA A C 9
ATOM 13035 O O . ALA A 1 48 ? 23.955 -2.127 7.981 1.00 34.40 48 ALA A O 9
ATOM 13042 N N . GLY A 1 49 ? 24.696 -1.243 6.050 1.00 61.11 49 GLY A N 9
ATOM 13043 C CA . GLY A 1 49 ? 25.938 -1.992 6.083 1.00 65.42 49 GLY A CA 9
ATOM 13044 C C . GLY A 1 49 ? 25.806 -3.363 5.449 1.00 33.01 49 GLY A C 9
ATOM 13045 O O . GLY A 1 49 ? 26.760 -4.142 5.431 1.00 33.11 49 GLY A O 9
ATOM 13049 N N . LEU A 1 50 ? 24.620 -3.660 4.929 1.00 61.10 50 LEU A N 9
ATOM 13050 C CA . LEU A 1 50 ? 24.365 -4.948 4.292 1.00 13.33 50 LEU A CA 9
ATOM 13051 C C . LEU A 1 50 ? 25.269 -5.144 3.080 1.00 71.43 50 LEU A C 9
ATOM 13052 O O . LEU A 1 50 ? 25.129 -4.454 2.070 1.00 2.53 50 LEU A O 9
ATOM 13068 N N . ARG A 1 51 ? 26.194 -6.092 3.186 1.00 64.23 51 ARG A N 9
ATOM 13069 C CA . ARG A 1 51 ? 27.121 -6.381 2.098 1.00 53.35 51 ARG A CA 9
ATOM 13070 C C . ARG A 1 51 ? 27.390 -7.879 1.996 1.00 62.13 51 ARG A C 9
ATOM 13071 O O . ARG A 1 51 ? 26.881 -8.668 2.792 1.00 54.21 51 ARG A O 9
ATOM 13092 N N . VAL A 1 52 ? 28.195 -8.265 1.010 1.00 15.02 52 VAL A N 9
ATOM 13093 C CA . VAL A 1 52 ? 28.532 -9.668 0.804 1.00 24.32 52 VAL A CA 9
ATOM 13094 C C . VAL A 1 52 ? 29.126 -10.282 2.067 1.00 11.23 52 VAL A C 9
ATOM 13095 O O . VAL A 1 52 ? 30.017 -9.706 2.690 1.00 64.32 52 VAL A O 9
ATOM 13108 N N . GLY A 1 53 ? 28.625 -11.456 2.441 1.00 52.54 53 GLY A N 9
ATOM 13109 C CA . GLY A 1 53 ? 29.118 -12.129 3.628 1.00 13.30 53 GLY A CA 9
ATOM 13110 C C . GLY A 1 53 ? 28.305 -11.795 4.863 1.00 33.01 53 GLY A C 9
ATOM 13111 O O . GLY A 1 53 ? 28.664 -12.184 5.975 1.00 52.13 53 GLY A O 9
ATOM 13115 N N . ASP A 1 54 ? 27.208 -11.072 4.669 1.00 15.45 54 ASP A N 9
ATOM 13116 C CA . ASP A 1 54 ? 26.341 -10.685 5.777 1.00 3.21 54 ASP A CA 9
ATOM 13117 C C . ASP A 1 54 ? 25.099 -11.568 5.830 1.00 71.54 54 ASP A C 9
ATOM 13118 O O . ASP A 1 54 ? 24.442 -11.792 4.813 1.00 11.42 54 ASP A O 9
ATOM 13127 N N . GLN A 1 55 ? 24.785 -12.069 7.020 1.00 14.31 55 GLN A N 9
ATOM 13128 C CA . GLN A 1 55 ? 23.622 -12.929 7.204 1.00 60.42 55 GLN A CA 9
ATOM 13129 C C . GLN A 1 55 ? 22.400 -12.114 7.614 1.00 4.04 55 GLN A C 9
ATOM 13130 O O . GLN A 1 55 ? 22.495 -11.209 8.445 1.00 43.03 55 GLN A O 9
ATOM 13144 N N . LEU A 1 56 ? 21.254 -12.440 7.028 1.00 13.51 56 LEU A N 9
ATOM 13145 C CA . LEU A 1 56 ? 20.012 -11.737 7.333 1.00 41.13 56 LEU A CA 9
ATOM 13146 C C . LEU A 1 56 ? 18.917 -12.718 7.740 1.00 2.31 56 LEU A C 9
ATOM 13147 O O . LEU A 1 56 ? 18.423 -13.489 6.918 1.00 53.01 56 LEU A O 9
ATOM 13163 N N . VAL A 1 57 ? 18.541 -12.681 9.015 1.00 63.24 57 VAL A N 9
ATOM 13164 C CA . VAL A 1 57 ? 17.502 -13.564 9.531 1.00 63.31 57 VAL A CA 9
ATOM 13165 C C . VAL A 1 57 ? 16.205 -12.802 9.775 1.00 32.11 57 VAL A C 9
ATOM 13166 O O . VAL A 1 57 ? 15.120 -13.280 9.443 1.00 21.50 57 VAL A O 9
ATOM 13179 N N . ARG A 1 58 ? 16.324 -11.613 10.357 1.00 32.44 58 ARG A N 9
ATOM 13180 C CA . ARG A 1 58 ? 15.160 -10.785 10.647 1.00 11.41 58 ARG A CA 9
ATOM 13181 C C . ARG A 1 58 ? 14.270 -11.444 11.697 1.00 65.21 58 ARG A C 9
ATOM 13182 O O . ARG A 1 58 ? 13.146 -11.004 11.938 1.00 22.33 58 ARG A O 9
ATOM 13203 N N . PHE A 1 59 ? 14.782 -12.502 12.318 1.00 74.12 59 PHE A N 9
ATOM 13204 C CA . PHE A 1 59 ? 14.033 -13.224 13.341 1.00 45.34 59 PHE A CA 9
ATOM 13205 C C . PHE A 1 59 ? 14.953 -13.672 14.473 1.00 42.42 59 PHE A C 9
ATOM 13206 O O . PHE A 1 59 ? 15.821 -14.523 14.282 1.00 34.40 59 PHE A O 9
ATOM 13223 N N . ALA A 1 60 ? 14.757 -13.090 15.652 1.00 72.23 60 ALA A N 9
ATOM 13224 C CA . ALA A 1 60 ? 15.567 -13.430 16.815 1.00 14.31 60 ALA A CA 9
ATOM 13225 C C . ALA A 1 60 ? 17.027 -13.046 16.599 1.00 74.14 60 ALA A C 9
ATOM 13226 O O . ALA A 1 60 ? 17.487 -12.015 17.087 1.00 32.35 60 ALA A O 9
ATOM 13233 N N . GLY A 1 61 ? 17.751 -13.884 15.863 1.00 40.23 61 GLY A N 9
ATOM 13234 C CA . GLY A 1 61 ? 19.152 -13.615 15.595 1.00 11.05 61 GLY A CA 9
ATOM 13235 C C . GLY A 1 61 ? 19.898 -14.845 15.119 1.00 73.54 61 GLY A C 9
ATOM 13236 O O . GLY A 1 61 ? 21.097 -14.985 15.359 1.00 1.01 61 GLY A O 9
ATOM 13240 N N . TYR A 1 62 ? 19.187 -15.741 14.442 1.00 12.23 62 TYR A N 9
ATOM 13241 C CA . TYR A 1 62 ? 19.788 -16.968 13.934 1.00 20.21 62 TYR A CA 9
ATOM 13242 C C . TYR A 1 62 ? 18.723 -17.903 13.370 1.00 71.51 62 TYR A C 9
ATOM 13243 O O . TYR A 1 62 ? 18.794 -19.121 13.542 1.00 53.04 62 TYR A O 9
ATOM 13261 N N . THR A 1 63 ? 17.735 -17.325 12.694 1.00 33.32 63 THR A N 9
ATOM 13262 C CA . THR A 1 63 ? 16.654 -18.105 12.104 1.00 12.23 63 THR A CA 9
ATOM 13263 C C . THR A 1 63 ? 15.961 -17.329 10.990 1.00 63.03 63 THR A C 9
ATOM 13264 O O . THR A 1 63 ? 15.445 -16.233 11.210 1.00 20.42 63 THR A O 9
ATOM 13275 N N . VAL A 1 64 ? 15.953 -17.904 9.791 1.00 30.33 64 VAL A N 9
ATOM 13276 C CA . VAL A 1 64 ? 15.322 -17.267 8.642 1.00 73.22 64 VAL A CA 9
ATOM 13277 C C . VAL A 1 64 ? 14.520 -18.275 7.826 1.00 23.41 64 VAL A C 9
ATOM 13278 O O . VAL A 1 64 ? 14.651 -19.486 8.011 1.00 3.12 64 VAL A O 9
ATOM 13291 N N . THR A 1 65 ? 13.689 -17.769 6.921 1.00 51.22 65 THR A N 9
ATOM 13292 C CA . THR A 1 65 ? 12.865 -18.624 6.076 1.00 30.32 65 THR A CA 9
ATOM 13293 C C . THR A 1 65 ? 13.515 -18.843 4.715 1.00 22.50 65 THR A C 9
ATOM 13294 O O . THR A 1 65 ? 14.134 -19.879 4.473 1.00 72.14 65 THR A O 9
ATOM 13305 N N . GLU A 1 66 ? 13.371 -17.861 3.831 1.00 63.55 66 GLU A N 9
ATOM 13306 C CA . GLU A 1 66 ? 13.946 -17.949 2.493 1.00 14.21 66 GLU A CA 9
ATOM 13307 C C . GLU A 1 66 ? 14.113 -16.561 1.881 1.00 3.13 66 GLU A C 9
ATOM 13308 O O . GLU A 1 66 ? 13.634 -15.567 2.428 1.00 11.22 66 GLU A O 9
ATOM 13320 N N . LEU A 1 67 ? 14.797 -16.501 0.744 1.00 23.01 67 LEU A N 9
ATOM 13321 C CA . LEU A 1 67 ? 15.030 -15.235 0.057 1.00 73.42 67 LEU A CA 9
ATOM 13322 C C . LEU A 1 67 ? 13.714 -14.619 -0.408 1.00 44.23 67 LEU A C 9
ATOM 13323 O O . LEU A 1 67 ? 13.592 -13.399 -0.511 1.00 54.31 67 LEU A O 9
ATOM 13339 N N . ALA A 1 68 ? 12.733 -15.471 -0.686 1.00 50.21 68 ALA A N 9
ATOM 13340 C CA . ALA A 1 68 ? 11.425 -15.010 -1.136 1.00 5.42 68 ALA A CA 9
ATOM 13341 C C . ALA A 1 68 ? 10.706 -14.239 -0.034 1.00 3.11 68 ALA A C 9
ATOM 13342 O O . ALA A 1 68 ? 10.089 -13.205 -0.288 1.00 3.11 68 ALA A O 9
ATOM 13349 N N . ALA A 1 69 ? 10.790 -14.750 1.190 1.00 14.32 69 ALA A N 9
ATOM 13350 C CA . ALA A 1 69 ? 10.148 -14.108 2.331 1.00 73.31 69 ALA A CA 9
ATOM 13351 C C . ALA A 1 69 ? 10.733 -12.723 2.583 1.00 63.00 69 ALA A C 9
ATOM 13352 O O . ALA A 1 69 ? 10.001 -11.764 2.830 1.00 25.21 69 ALA A O 9
ATOM 13359 N N . PHE A 1 70 ? 12.057 -12.625 2.520 1.00 41.23 70 PHE A N 9
ATOM 13360 C CA . PHE A 1 70 ? 12.741 -11.356 2.743 1.00 61.41 70 PHE A CA 9
ATOM 13361 C C . PHE A 1 70 ? 12.446 -10.373 1.614 1.00 64.43 70 PHE A C 9
ATOM 13362 O O . PHE A 1 70 ? 12.206 -9.191 1.853 1.00 4.10 70 PHE A O 9
ATOM 13379 N N . ASN A 1 71 ? 12.467 -10.873 0.382 1.00 2.31 71 ASN A N 9
ATOM 13380 C CA . ASN A 1 71 ? 12.204 -10.039 -0.785 1.00 55.01 71 ASN A CA 9
ATOM 13381 C C . ASN A 1 71 ? 10.741 -9.608 -0.826 1.00 53.23 71 ASN A C 9
ATOM 13382 O O . ASN A 1 71 ? 10.418 -8.505 -1.271 1.00 64.51 71 ASN A O 9
ATOM 13393 N N . THR A 1 72 ? 9.857 -10.485 -0.359 1.00 4.53 72 THR A N 9
ATOM 13394 C CA . THR A 1 72 ? 8.429 -10.196 -0.342 1.00 40.32 72 THR A CA 9
ATOM 13395 C C . THR A 1 72 ? 8.091 -9.152 0.716 1.00 43.41 72 THR A C 9
ATOM 13396 O O . THR A 1 72 ? 7.322 -8.224 0.464 1.00 34.42 72 THR A O 9
ATOM 13407 N N . VAL A 1 73 ? 8.672 -9.308 1.901 1.00 5.52 73 VAL A N 9
ATOM 13408 C CA . VAL A 1 73 ? 8.434 -8.377 2.998 1.00 43.53 73 VAL A CA 9
ATOM 13409 C C . VAL A 1 73 ? 8.993 -6.995 2.677 1.00 44.01 73 VAL A C 9
ATOM 13410 O O . VAL A 1 73 ? 8.309 -5.984 2.836 1.00 22.05 73 VAL A O 9
ATOM 13423 N N . VAL A 1 74 ? 10.242 -6.959 2.223 1.00 42.33 74 VAL A N 9
ATOM 13424 C CA . VAL A 1 74 ? 10.894 -5.701 1.877 1.00 32.03 74 VAL A CA 9
ATOM 13425 C C . VAL A 1 74 ? 10.153 -4.989 0.751 1.00 33.30 74 VAL A C 9
ATOM 13426 O O . VAL A 1 74 ? 9.957 -3.775 0.793 1.00 22.11 74 VAL A O 9
ATOM 13439 N N . ALA A 1 75 ? 9.742 -5.754 -0.255 1.00 51.04 75 ALA A N 9
ATOM 13440 C CA . ALA A 1 75 ? 9.020 -5.197 -1.392 1.00 73.14 75 ALA A CA 9
ATOM 13441 C C . ALA A 1 75 ? 7.598 -4.806 -1.002 1.00 24.10 75 ALA A C 9
ATOM 13442 O O . ALA A 1 75 ? 7.056 -3.820 -1.502 1.00 22.41 75 ALA A O 9
ATOM 13449 N N . ARG A 1 76 ? 7.000 -5.585 -0.107 1.00 22.22 76 ARG A N 9
ATOM 13450 C CA . ARG A 1 76 ? 5.641 -5.321 0.349 1.00 53.11 76 ARG A CA 9
ATOM 13451 C C . ARG A 1 76 ? 5.585 -4.042 1.180 1.00 73.32 76 ARG A C 9
ATOM 13452 O O . ARG A 1 76 ? 4.621 -3.280 1.101 1.00 33.13 76 ARG A O 9
ATOM 13473 N N . HIS A 1 77 ? 6.624 -3.814 1.976 1.00 24.11 77 HIS A N 9
ATOM 13474 C CA . HIS A 1 77 ? 6.694 -2.628 2.822 1.00 53.32 77 HIS A CA 9
ATOM 13475 C C . HIS A 1 77 ? 7.086 -1.400 2.005 1.00 72.32 77 HIS A C 9
ATOM 13476 O O . HIS A 1 77 ? 6.233 -0.601 1.618 1.00 1.34 77 HIS A O 9
ATOM 13490 N N . VAL A 1 78 ? 8.382 -1.257 1.746 1.00 53.12 78 VAL A N 9
ATOM 13491 C CA . VAL A 1 78 ? 8.887 -0.127 0.975 1.00 72.34 78 VAL A CA 9
ATOM 13492 C C . VAL A 1 78 ? 8.265 1.182 1.446 1.00 14.11 78 VAL A C 9
ATOM 13493 O O . VAL A 1 78 ? 7.615 1.886 0.673 1.00 42.51 78 VAL A O 9
ATOM 13506 N N . ARG A 1 79 ? 8.468 1.503 2.720 1.00 72.42 79 ARG A N 9
ATOM 13507 C CA . ARG A 1 79 ? 7.926 2.728 3.295 1.00 20.32 79 ARG A CA 9
ATOM 13508 C C . ARG A 1 79 ? 8.889 3.895 3.095 1.00 75.45 79 ARG A C 9
ATOM 13509 O O . ARG A 1 79 ? 10.086 3.713 2.875 1.00 23.30 79 ARG A O 9
ATOM 13530 N N . PRO A 1 80 ? 8.354 5.123 3.171 1.00 63.53 80 PRO A N 9
ATOM 13531 C CA . PRO A 1 80 ? 9.148 6.343 3.000 1.00 10.13 80 PRO A CA 9
ATOM 13532 C C . PRO A 1 80 ? 10.104 6.580 4.164 1.00 12.25 80 PRO A C 9
ATOM 13533 O O . PRO A 1 80 ? 9.768 7.274 5.125 1.00 71.55 80 PRO A O 9
ATOM 13544 N N . SER A 1 81 ? 11.296 6.001 4.073 1.00 64.45 81 SER A N 9
ATOM 13545 C CA . SER A 1 81 ? 12.300 6.146 5.120 1.00 1.43 81 SER A CA 9
ATOM 13546 C C . SER A 1 81 ? 11.819 5.517 6.424 1.00 4.24 81 SER A C 9
ATOM 13547 O O . SER A 1 81 ? 11.612 6.209 7.421 1.00 52.24 81 SER A O 9
ATOM 13555 N N . ALA A 1 82 ? 11.644 4.200 6.409 1.00 24.12 82 ALA A N 9
ATOM 13556 C CA . ALA A 1 82 ? 11.190 3.476 7.590 1.00 63.11 82 ALA A CA 9
ATOM 13557 C C . ALA A 1 82 ? 12.332 2.688 8.223 1.00 33.43 82 ALA A C 9
ATOM 13558 O O . ALA A 1 82 ? 13.208 2.176 7.526 1.00 53.42 82 ALA A O 9
ATOM 13565 N N . SER A 1 83 ? 12.316 2.594 9.549 1.00 33.21 83 SER A N 9
ATOM 13566 C CA . SER A 1 83 ? 13.352 1.871 10.277 1.00 44.31 83 SER A CA 9
ATOM 13567 C C . SER A 1 83 ? 12.815 0.550 10.819 1.00 2.44 83 SER A C 9
ATOM 13568 O O . SER A 1 83 ? 12.098 0.524 11.820 1.00 24.23 83 SER A O 9
ATOM 13576 N N . ILE A 1 84 ? 13.167 -0.543 10.151 1.00 31.04 84 ILE A N 9
ATOM 13577 C CA . ILE A 1 84 ? 12.722 -1.867 10.566 1.00 35.44 84 ILE A CA 9
ATOM 13578 C C . ILE A 1 84 ? 13.836 -2.623 11.281 1.00 24.33 84 ILE A C 9
ATOM 13579 O O . ILE A 1 84 ? 14.972 -2.696 10.811 1.00 73.44 84 ILE A O 9
ATOM 13595 N N . PRO A 1 85 ? 13.507 -3.202 12.446 1.00 52.42 85 PRO A N 9
ATOM 13596 C CA . PRO A 1 85 ? 14.466 -3.965 13.250 1.00 52.11 85 PRO A CA 9
ATOM 13597 C C . PRO A 1 85 ? 14.853 -5.285 12.592 1.00 42.32 85 PRO A C 9
ATOM 13598 O O . PRO A 1 85 ? 14.030 -6.191 12.462 1.00 12.33 85 PRO A O 9
ATOM 13609 N N . VAL A 1 86 ? 16.112 -5.387 12.178 1.00 62.14 86 VAL A N 9
ATOM 13610 C CA . VAL A 1 86 ? 16.609 -6.597 11.534 1.00 22.30 86 VAL A CA 9
ATOM 13611 C C . VAL A 1 86 ? 17.871 -7.107 12.222 1.00 73.02 86 VAL A C 9
ATOM 13612 O O . VAL A 1 86 ? 18.841 -6.369 12.389 1.00 45.52 86 VAL A O 9
ATOM 13625 N N . VAL A 1 87 ? 17.850 -8.375 12.619 1.00 22.42 87 VAL A N 9
ATOM 13626 C CA . VAL A 1 87 ? 18.993 -8.986 13.288 1.00 42.41 87 VAL A CA 9
ATOM 13627 C C . VAL A 1 87 ? 19.955 -9.603 12.279 1.00 40.21 87 VAL A C 9
ATOM 13628 O O . VAL A 1 87 ? 19.538 -10.298 11.353 1.00 60.44 87 VAL A O 9
ATOM 13641 N N . PHE A 1 88 ? 21.245 -9.344 12.465 1.00 62.02 88 PHE A N 9
ATOM 13642 C CA . PHE A 1 88 ? 22.268 -9.874 11.570 1.00 12.14 88 PHE A CA 9
ATOM 13643 C C . PHE A 1 88 ? 23.203 -10.822 12.315 1.00 44.11 88 PHE A C 9
ATOM 13644 O O . PHE A 1 88 ? 23.359 -10.728 13.532 1.00 25.23 88 PHE A O 9
ATOM 13661 N N . SER A 1 89 ? 23.823 -11.735 11.574 1.00 30.10 89 SER A N 9
ATOM 13662 C CA . SER A 1 89 ? 24.740 -12.704 12.163 1.00 11.24 89 SER A CA 9
ATOM 13663 C C . SER A 1 89 ? 26.056 -12.744 11.393 1.00 22.31 89 SER A C 9
ATOM 13664 O O . SER A 1 89 ? 26.084 -12.539 10.179 1.00 24.35 89 SER A O 9
ATOM 13672 N N . ARG A 1 90 ? 27.145 -13.010 12.108 1.00 73.13 90 ARG A N 9
ATOM 13673 C CA . ARG A 1 90 ? 28.465 -13.077 11.493 1.00 51.42 90 ARG A CA 9
ATOM 13674 C C . ARG A 1 90 ? 29.183 -14.365 11.885 1.00 51.25 90 ARG A C 9
ATOM 13675 O O . ARG A 1 90 ? 30.108 -14.349 12.697 1.00 71.31 90 ARG A O 9
ATOM 13696 N N . ASP A 1 91 ? 28.750 -15.478 11.302 1.00 2.51 91 ASP A N 9
ATOM 13697 C CA . ASP A 1 91 ? 29.352 -16.775 11.590 1.00 53.45 91 ASP A CA 9
ATOM 13698 C C . ASP A 1 91 ? 29.111 -17.175 13.042 1.00 62.23 91 ASP A C 9
ATOM 13699 O O . ASP A 1 91 ? 30.037 -17.574 13.748 1.00 55.23 91 ASP A O 9
ATOM 13708 N N . GLY A 1 92 ? 27.861 -17.065 13.482 1.00 62.33 92 GLY A N 9
ATOM 13709 C CA . GLY A 1 92 ? 27.522 -17.419 14.848 1.00 51.43 92 GLY A CA 9
ATOM 13710 C C . GLY A 1 92 ? 27.381 -16.203 15.743 1.00 62.51 92 GLY A C 9
ATOM 13711 O O . GLY A 1 92 ? 26.810 -16.287 16.830 1.00 34.01 92 GLY A O 9
ATOM 13715 N N . VAL A 1 93 ? 27.905 -15.070 15.287 1.00 62.24 93 VAL A N 9
ATOM 13716 C CA . VAL A 1 93 ? 27.836 -13.832 16.054 1.00 71.50 93 VAL A CA 9
ATOM 13717 C C . VAL A 1 93 ? 26.405 -13.312 16.130 1.00 71.15 93 VAL A C 9
ATOM 13718 O O . VAL A 1 93 ? 25.660 -13.368 15.151 1.00 40.20 93 VAL A O 9
ATOM 13731 N N . VAL A 1 94 ? 26.026 -12.805 17.299 1.00 63.24 94 VAL A N 9
ATOM 13732 C CA . VAL A 1 94 ? 24.684 -12.273 17.502 1.00 4.34 94 VAL A CA 9
ATOM 13733 C C . VAL A 1 94 ? 24.719 -10.764 17.722 1.00 22.40 94 VAL A C 9
ATOM 13734 O O . VAL A 1 94 ? 25.260 -10.284 18.718 1.00 74.50 94 VAL A O 9
ATOM 13747 N N . MET A 1 95 ? 24.138 -10.022 16.785 1.00 24.11 95 MET A N 9
ATOM 13748 C CA . MET A 1 95 ? 24.102 -8.567 16.877 1.00 35.14 95 MET A CA 9
ATOM 13749 C C . MET A 1 95 ? 22.768 -8.024 16.373 1.00 23.10 95 MET A C 9
ATOM 13750 O O . MET A 1 95 ? 21.996 -8.741 15.737 1.00 61.03 95 MET A O 9
ATOM 13764 N N . SER A 1 96 ? 22.505 -6.754 16.662 1.00 55.34 96 SER A N 9
ATOM 13765 C CA . SER A 1 96 ? 21.262 -6.116 16.241 1.00 65.13 96 SER A CA 9
ATOM 13766 C C . SER A 1 96 ? 21.540 -4.770 15.578 1.00 21.21 96 SER A C 9
ATOM 13767 O O . SER A 1 96 ? 22.257 -3.933 16.125 1.00 11.22 96 SER A O 9
ATOM 13775 N N . ALA A 1 97 ? 20.967 -4.570 14.396 1.00 72.41 97 ALA A N 9
ATOM 13776 C CA . ALA A 1 97 ? 21.150 -3.326 13.659 1.00 61.45 97 ALA A CA 9
ATOM 13777 C C . ALA A 1 97 ? 19.865 -2.914 12.949 1.00 33.22 97 ALA A C 9
ATOM 13778 O O . ALA A 1 97 ? 19.149 -3.753 12.400 1.00 0.05 97 ALA A O 9
ATOM 13785 N N . THR A 1 98 ? 19.576 -1.617 12.964 1.00 12.41 98 THR A N 9
ATOM 13786 C CA . THR A 1 98 ? 18.376 -1.093 12.324 1.00 35.31 98 THR A CA 9
ATOM 13787 C C . THR A 1 98 ? 18.673 -0.611 10.909 1.00 11.41 98 THR A C 9
ATOM 13788 O O . THR A 1 98 ? 19.537 0.242 10.703 1.00 10.21 98 THR A O 9
ATOM 13799 N N . ILE A 1 99 ? 17.952 -1.160 9.938 1.00 71.32 99 ILE A N 9
ATOM 13800 C CA . ILE A 1 99 ? 18.138 -0.783 8.542 1.00 22.51 99 ILE A CA 9
ATOM 13801 C C . ILE A 1 99 ? 17.169 0.322 8.137 1.00 73.30 99 ILE A C 9
ATOM 13802 O O . ILE A 1 99 ? 15.959 0.202 8.329 1.00 75.14 99 ILE A O 9
ATOM 13818 N N . VAL A 1 100 ? 17.709 1.398 7.574 1.00 73.02 100 VAL A N 9
ATOM 13819 C CA . VAL A 1 100 ? 16.892 2.524 7.138 1.00 14.22 100 VAL A CA 9
ATOM 13820 C C . VAL A 1 100 ? 16.721 2.526 5.623 1.00 3.12 100 VAL A C 9
ATOM 13821 O O . VAL A 1 100 ? 17.536 3.096 4.897 1.00 74.02 100 VAL A O 9
ATOM 13834 N N . VAL A 1 101 ? 15.657 1.885 5.152 1.00 35.21 101 VAL A N 9
ATOM 13835 C CA . VAL A 1 101 ? 15.378 1.813 3.723 1.00 55.52 101 VAL A CA 9
ATOM 13836 C C . VAL A 1 101 ? 14.451 2.943 3.287 1.00 71.23 101 VAL A C 9
ATOM 13837 O O . VAL A 1 101 ? 13.277 2.974 3.654 1.00 23.03 101 VAL A O 9
ATOM 13850 N N . GLY A 1 102 ? 14.987 3.870 2.499 1.00 1.42 102 GLY A N 9
ATOM 13851 C CA . GLY A 1 102 ? 14.194 4.990 2.025 1.00 21.41 102 GLY A CA 9
ATOM 13852 C C . GLY A 1 102 ? 13.907 4.909 0.539 1.00 62.41 102 GLY A C 9
ATOM 13853 O O . GLY A 1 102 ? 14.815 4.697 -0.264 1.00 24.12 102 GLY A O 9
ATOM 13857 N N . GLU A 1 103 ? 12.640 5.076 0.172 1.00 24.22 103 GLU A N 9
ATOM 13858 C CA . GLU A 1 103 ? 12.237 5.018 -1.228 1.00 20.42 103 GLU A CA 9
ATOM 13859 C C . GLU A 1 103 ? 11.270 6.150 -1.563 1.00 64.20 103 GLU A C 9
ATOM 13860 O O . GLU A 1 103 ? 11.521 6.948 -2.467 1.00 0.53 103 GLU A O 9
ATOM 13872 N N . LEU A 1 104 ? 10.165 6.212 -0.829 1.00 53.25 104 LEU A N 9
ATOM 13873 C CA . LEU A 1 104 ? 9.159 7.246 -1.048 1.00 73.21 104 LEU A CA 9
ATOM 13874 C C . LEU A 1 104 ? 9.360 8.413 -0.087 1.00 41.45 104 LEU A C 9
ATOM 13875 O O . LEU A 1 104 ? 8.414 9.129 0.241 1.00 23.21 104 LEU A O 9
ATOM 13891 N N . GLU A 1 105 ? 10.599 8.601 0.357 1.00 31.41 105 GLU A N 9
ATOM 13892 C CA . GLU A 1 105 ? 10.924 9.683 1.279 1.00 74.22 105 GLU A CA 9
ATOM 13893 C C . GLU A 1 105 ? 10.692 11.042 0.625 1.00 10.12 105 GLU A C 9
ATOM 13894 O O . GLU A 1 105 ? 10.971 12.083 1.220 1.00 73.15 105 GLU A O 9
ATOM 13906 N N . PRO A 1 1 ? 5.088 1.790 -3.042 1.00 64.43 1 PRO A N 10
ATOM 13907 C CA . PRO A 1 1 ? 5.056 0.328 -2.941 1.00 65.53 1 PRO A CA 10
ATOM 13908 C C . PRO A 1 1 ? 4.554 -0.331 -4.222 1.00 31.15 1 PRO A C 10
ATOM 13909 O O . PRO A 1 1 ? 3.409 -0.128 -4.628 1.00 42.34 1 PRO A O 10
ATOM 13920 N N . LEU A 1 2 ? 5.416 -1.121 -4.852 1.00 75.14 2 LEU A N 10
ATOM 13921 C CA . LEU A 1 2 ? 5.058 -1.811 -6.087 1.00 45.23 2 LEU A CA 10
ATOM 13922 C C . LEU A 1 2 ? 6.191 -2.723 -6.549 1.00 12.33 2 LEU A C 10
ATOM 13923 O O . LEU A 1 2 ? 6.565 -2.722 -7.722 1.00 74.41 2 LEU A O 10
ATOM 13939 N N . THR A 1 3 ? 6.733 -3.502 -5.618 1.00 31.11 3 THR A N 10
ATOM 13940 C CA . THR A 1 3 ? 7.821 -4.420 -5.929 1.00 5.24 3 THR A CA 10
ATOM 13941 C C . THR A 1 3 ? 7.289 -5.802 -6.291 1.00 3.43 3 THR A C 10
ATOM 13942 O O . THR A 1 3 ? 6.198 -6.187 -5.870 1.00 3.21 3 THR A O 10
ATOM 13953 N N . ARG A 1 4 ? 8.066 -6.544 -7.073 1.00 5.33 4 ARG A N 10
ATOM 13954 C CA . ARG A 1 4 ? 7.672 -7.883 -7.492 1.00 23.33 4 ARG A CA 10
ATOM 13955 C C . ARG A 1 4 ? 8.609 -8.935 -6.903 1.00 51.45 4 ARG A C 10
ATOM 13956 O O . ARG A 1 4 ? 9.752 -8.652 -6.543 1.00 54.52 4 ARG A O 10
ATOM 13977 N N . PRO A 1 5 ? 8.115 -10.178 -6.803 1.00 11.42 5 PRO A N 10
ATOM 13978 C CA . PRO A 1 5 ? 8.891 -11.296 -6.259 1.00 31.11 5 PRO A CA 10
ATOM 13979 C C . PRO A 1 5 ? 10.027 -11.717 -7.184 1.00 64.31 5 PRO A C 10
ATOM 13980 O O . PRO A 1 5 ? 9.939 -12.738 -7.867 1.00 21.34 5 PRO A O 10
ATOM 13991 N N . TYR A 1 6 ? 11.094 -10.926 -7.202 1.00 12.41 6 TYR A N 10
ATOM 13992 C CA . TYR A 1 6 ? 12.247 -11.216 -8.045 1.00 42.22 6 TYR A CA 10
ATOM 13993 C C . TYR A 1 6 ? 13.524 -11.298 -7.213 1.00 55.34 6 TYR A C 10
ATOM 13994 O O . TYR A 1 6 ? 13.850 -10.377 -6.463 1.00 42.12 6 TYR A O 10
ATOM 14012 N N . LEU A 1 7 ? 14.242 -12.406 -7.352 1.00 71.41 7 LEU A N 10
ATOM 14013 C CA . LEU A 1 7 ? 15.484 -12.611 -6.615 1.00 10.43 7 LEU A CA 10
ATOM 14014 C C . LEU A 1 7 ? 16.689 -12.193 -7.451 1.00 50.24 7 LEU A C 10
ATOM 14015 O O . LEU A 1 7 ? 16.800 -12.555 -8.622 1.00 3.50 7 LEU A O 10
ATOM 14031 N N . GLY A 1 8 ? 17.591 -11.430 -6.841 1.00 40.12 8 GLY A N 10
ATOM 14032 C CA . GLY A 1 8 ? 18.777 -10.977 -7.544 1.00 62.32 8 GLY A CA 10
ATOM 14033 C C . GLY A 1 8 ? 20.051 -11.254 -6.770 1.00 52.21 8 GLY A C 10
ATOM 14034 O O . GLY A 1 8 ? 21.078 -10.615 -7.002 1.00 33.33 8 GLY A O 10
ATOM 14038 N N . PHE A 1 9 ? 19.985 -12.207 -5.847 1.00 31.04 9 PHE A N 10
ATOM 14039 C CA . PHE A 1 9 ? 21.141 -12.565 -5.033 1.00 42.14 9 PHE A CA 10
ATOM 14040 C C . PHE A 1 9 ? 21.209 -14.074 -4.819 1.00 31.15 9 PHE A C 10
ATOM 14041 O O . PHE A 1 9 ? 20.398 -14.826 -5.360 1.00 43.11 9 PHE A O 10
ATOM 14058 N N . ARG A 1 10 ? 22.182 -14.510 -4.025 1.00 11.42 10 ARG A N 10
ATOM 14059 C CA . ARG A 1 10 ? 22.357 -15.929 -3.739 1.00 44.53 10 ARG A CA 10
ATOM 14060 C C . ARG A 1 10 ? 22.088 -16.224 -2.267 1.00 22.12 10 ARG A C 10
ATOM 14061 O O . ARG A 1 10 ? 22.338 -15.387 -1.399 1.00 33.31 10 ARG A O 10
ATOM 14082 N N . VAL A 1 11 ? 21.577 -17.420 -1.992 1.00 71.14 11 VAL A N 10
ATOM 14083 C CA . VAL A 1 11 ? 21.274 -17.827 -0.625 1.00 41.24 11 VAL A CA 10
ATOM 14084 C C . VAL A 1 11 ? 21.931 -19.161 -0.291 1.00 20.22 11 VAL A C 10
ATOM 14085 O O . VAL A 1 11 ? 21.687 -20.168 -0.954 1.00 62.35 11 VAL A O 10
ATOM 14098 N N . ALA A 1 12 ? 22.765 -19.161 0.744 1.00 43.23 12 ALA A N 10
ATOM 14099 C CA . ALA A 1 12 ? 23.456 -20.372 1.169 1.00 71.14 12 ALA A CA 10
ATOM 14100 C C . ALA A 1 12 ? 23.009 -20.798 2.563 1.00 24.11 12 ALA A C 10
ATOM 14101 O O . ALA A 1 12 ? 23.136 -20.040 3.525 1.00 31.20 12 ALA A O 10
ATOM 14108 N N . VAL A 1 13 ? 22.486 -22.016 2.666 1.00 52.43 13 VAL A N 10
ATOM 14109 C CA . VAL A 1 13 ? 22.021 -22.543 3.943 1.00 14.41 13 VAL A CA 10
ATOM 14110 C C . VAL A 1 13 ? 23.118 -23.338 4.642 1.00 51.51 13 VAL A C 10
ATOM 14111 O O . VAL A 1 13 ? 23.803 -24.149 4.021 1.00 50.34 13 VAL A O 10
ATOM 14124 N N . GLY A 1 14 ? 23.279 -23.099 5.940 1.00 11.11 14 GLY A N 10
ATOM 14125 C CA . GLY A 1 14 ? 24.294 -23.801 6.703 1.00 44.20 14 GLY A CA 10
ATOM 14126 C C . GLY A 1 14 ? 24.226 -23.488 8.185 1.00 45.45 14 GLY A C 10
ATOM 14127 O O . GLY A 1 14 ? 23.180 -23.086 8.693 1.00 0.34 14 GLY A O 10
ATOM 14131 N N . ARG A 1 15 ? 25.344 -23.673 8.879 1.00 63.41 15 ARG A N 10
ATOM 14132 C CA . ARG A 1 15 ? 25.406 -23.411 10.312 1.00 44.44 15 ARG A CA 10
ATOM 14133 C C . ARG A 1 15 ? 26.582 -22.497 10.646 1.00 21.44 15 ARG A C 10
ATOM 14134 O O . ARG A 1 15 ? 27.647 -22.591 10.036 1.00 22.12 15 ARG A O 10
ATOM 14155 N N . ASP A 1 16 ? 26.381 -21.615 11.619 1.00 54.03 16 ASP A N 10
ATOM 14156 C CA . ASP A 1 16 ? 27.424 -20.685 12.035 1.00 12.14 16 ASP A CA 10
ATOM 14157 C C . ASP A 1 16 ? 28.132 -21.189 13.289 1.00 63.12 16 ASP A C 10
ATOM 14158 O O . ASP A 1 16 ? 27.815 -22.261 13.804 1.00 3.14 16 ASP A O 10
ATOM 14167 N N . SER A 1 17 ? 29.094 -20.409 13.773 1.00 33.31 17 SER A N 10
ATOM 14168 C CA . SER A 1 17 ? 29.851 -20.779 14.963 1.00 12.02 17 SER A CA 10
ATOM 14169 C C . SER A 1 17 ? 28.918 -21.026 16.145 1.00 24.41 17 SER A C 10
ATOM 14170 O O . SER A 1 17 ? 29.243 -21.785 17.058 1.00 24.41 17 SER A O 10
ATOM 14178 N N . SER A 1 18 ? 27.757 -20.380 16.120 1.00 4.34 18 SER A N 10
ATOM 14179 C CA . SER A 1 18 ? 26.778 -20.526 17.191 1.00 42.40 18 SER A CA 10
ATOM 14180 C C . SER A 1 18 ? 25.816 -21.672 16.895 1.00 64.40 18 SER A C 10
ATOM 14181 O O . SER A 1 18 ? 25.326 -22.337 17.807 1.00 70.24 18 SER A O 10
ATOM 14189 N N . GLY A 1 19 ? 25.551 -21.898 15.612 1.00 42.03 19 GLY A N 10
ATOM 14190 C CA . GLY A 1 19 ? 24.649 -22.964 15.217 1.00 63.12 19 GLY A CA 10
ATOM 14191 C C . GLY A 1 19 ? 23.205 -22.660 15.562 1.00 1.50 19 GLY A C 10
ATOM 14192 O O . GLY A 1 19 ? 22.700 -23.104 16.594 1.00 54.54 19 GLY A O 10
ATOM 14196 N N . CYS A 1 20 ? 22.540 -21.899 14.699 1.00 21.43 20 CYS A N 10
ATOM 14197 C CA . CYS A 1 20 ? 21.145 -21.534 14.920 1.00 44.55 20 CYS A CA 10
ATOM 14198 C C . CYS A 1 20 ? 20.352 -21.606 13.619 1.00 62.51 20 CYS A C 10
ATOM 14199 O O . CYS A 1 20 ? 19.307 -20.971 13.479 1.00 11.52 20 CYS A O 10
ATOM 14207 N N . THR A 1 21 ? 20.857 -22.385 12.667 1.00 72.42 21 THR A N 10
ATOM 14208 C CA . THR A 1 21 ? 20.198 -22.540 11.376 1.00 14.52 21 THR A CA 10
ATOM 14209 C C . THR A 1 21 ? 19.839 -21.185 10.777 1.00 52.42 21 THR A C 10
ATOM 14210 O O . THR A 1 21 ? 18.732 -20.681 10.972 1.00 41.33 21 THR A O 10
ATOM 14221 N N . THR A 1 22 ? 20.781 -20.598 10.045 1.00 2.01 22 THR A N 10
ATOM 14222 C CA . THR A 1 22 ? 20.564 -19.301 9.417 1.00 4.22 22 THR A CA 10
ATOM 14223 C C . THR A 1 22 ? 21.213 -19.242 8.039 1.00 5.42 22 THR A C 10
ATOM 14224 O O . THR A 1 22 ? 22.154 -19.983 7.752 1.00 30.52 22 THR A O 10
ATOM 14235 N N . LEU A 1 23 ? 20.707 -18.355 7.190 1.00 50.05 23 LEU A N 10
ATOM 14236 C CA . LEU A 1 23 ? 21.239 -18.198 5.840 1.00 34.21 23 LEU A CA 10
ATOM 14237 C C . LEU A 1 23 ? 22.009 -16.888 5.707 1.00 31.40 23 LEU A C 10
ATOM 14238 O O . LEU A 1 23 ? 21.826 -15.966 6.501 1.00 4.13 23 LEU A O 10
ATOM 14254 N N . SER A 1 24 ? 22.869 -16.814 4.696 1.00 11.33 24 SER A N 10
ATOM 14255 C CA . SER A 1 24 ? 23.668 -15.617 4.460 1.00 64.32 24 SER A CA 10
ATOM 14256 C C . SER A 1 24 ? 23.636 -15.225 2.986 1.00 71.03 24 SER A C 10
ATOM 14257 O O . SER A 1 24 ? 23.699 -16.081 2.103 1.00 62.20 24 SER A O 10
ATOM 14265 N N . ILE A 1 25 ? 23.537 -13.925 2.728 1.00 31.31 25 ILE A N 10
ATOM 14266 C CA . ILE A 1 25 ? 23.497 -13.419 1.362 1.00 41.31 25 ILE A CA 10
ATOM 14267 C C . ILE A 1 25 ? 24.903 -13.164 0.829 1.00 51.11 25 ILE A C 10
ATOM 14268 O O . ILE A 1 25 ? 25.685 -12.434 1.438 1.00 73.21 25 ILE A O 10
ATOM 14284 N N . GLN A 1 26 ? 25.216 -13.769 -0.312 1.00 71.03 26 GLN A N 10
ATOM 14285 C CA . GLN A 1 26 ? 26.528 -13.606 -0.928 1.00 34.31 26 GLN A CA 10
ATOM 14286 C C . GLN A 1 26 ? 26.528 -12.438 -1.908 1.00 12.20 26 GLN A C 10
ATOM 14287 O O . GLN A 1 26 ? 27.447 -12.292 -2.713 1.00 53.31 26 GLN A O 10
ATOM 14301 N N . GLU A 1 27 ? 25.491 -11.609 -1.833 1.00 41.04 27 GLU A N 10
ATOM 14302 C CA . GLU A 1 27 ? 25.372 -10.454 -2.716 1.00 23.13 27 GLU A CA 10
ATOM 14303 C C . GLU A 1 27 ? 24.761 -9.266 -1.978 1.00 33.51 27 GLU A C 10
ATOM 14304 O O . GLU A 1 27 ? 24.638 -9.279 -0.753 1.00 52.50 27 GLU A O 10
ATOM 14316 N N . VAL A 1 28 ? 24.379 -8.241 -2.733 1.00 20.11 28 VAL A N 10
ATOM 14317 C CA . VAL A 1 28 ? 23.780 -7.045 -2.152 1.00 72.52 28 VAL A CA 10
ATOM 14318 C C . VAL A 1 28 ? 22.430 -6.741 -2.792 1.00 32.31 28 VAL A C 10
ATOM 14319 O O . VAL A 1 28 ? 22.320 -5.866 -3.651 1.00 72.13 28 VAL A O 10
ATOM 14332 N N . THR A 1 29 ? 21.402 -7.470 -2.367 1.00 0.22 29 THR A N 10
ATOM 14333 C CA . THR A 1 29 ? 20.058 -7.279 -2.898 1.00 44.10 29 THR A CA 10
ATOM 14334 C C . THR A 1 29 ? 19.308 -6.203 -2.121 1.00 72.15 29 THR A C 10
ATOM 14335 O O . THR A 1 29 ? 18.313 -5.660 -2.601 1.00 2.31 29 THR A O 10
ATOM 14346 N N . GLN A 1 30 ? 19.791 -5.900 -0.921 1.00 22.50 30 GLN A N 10
ATOM 14347 C CA . GLN A 1 30 ? 19.164 -4.889 -0.079 1.00 5.34 30 GLN A CA 10
ATOM 14348 C C . GLN A 1 30 ? 18.967 -3.587 -0.848 1.00 15.44 30 GLN A C 10
ATOM 14349 O O . GLN A 1 30 ? 18.032 -2.831 -0.580 1.00 53.44 30 GLN A O 10
ATOM 14363 N N . THR A 1 31 ? 19.853 -3.329 -1.804 1.00 71.45 31 THR A N 10
ATOM 14364 C CA . THR A 1 31 ? 19.777 -2.118 -2.611 1.00 72.13 31 THR A CA 10
ATOM 14365 C C . THR A 1 31 ? 18.493 -2.084 -3.433 1.00 21.43 31 THR A C 10
ATOM 14366 O O . THR A 1 31 ? 18.445 -2.603 -4.548 1.00 53.35 31 THR A O 10
ATOM 14377 N N . TYR A 1 32 ? 17.455 -1.471 -2.875 1.00 23.14 32 TYR A N 10
ATOM 14378 C CA . TYR A 1 32 ? 16.170 -1.371 -3.555 1.00 72.44 32 TYR A CA 10
ATOM 14379 C C . TYR A 1 32 ? 15.442 -0.090 -3.160 1.00 71.31 32 TYR A C 10
ATOM 14380 O O . TYR A 1 32 ? 15.762 0.533 -2.147 1.00 54.34 32 TYR A O 10
ATOM 14398 N N . THR A 1 33 ? 14.459 0.297 -3.967 1.00 42.53 33 THR A N 10
ATOM 14399 C CA . THR A 1 33 ? 13.685 1.504 -3.704 1.00 70.21 33 THR A CA 10
ATOM 14400 C C . THR A 1 33 ? 12.279 1.391 -4.281 1.00 55.32 33 THR A C 10
ATOM 14401 O O . THR A 1 33 ? 11.693 2.383 -4.714 1.00 3.11 33 THR A O 10
ATOM 14412 N N . GLY A 1 34 ? 11.740 0.175 -4.284 1.00 2.42 34 GLY A N 10
ATOM 14413 C CA . GLY A 1 34 ? 10.406 -0.044 -4.810 1.00 14.23 34 GLY A CA 10
ATOM 14414 C C . GLY A 1 34 ? 10.279 0.373 -6.262 1.00 30.53 34 GLY A C 10
ATOM 14415 O O . GLY A 1 34 ? 11.171 0.112 -7.069 1.00 52.02 34 GLY A O 10
ATOM 14419 N N . SER A 1 35 ? 9.167 1.020 -6.595 1.00 61.04 35 SER A N 10
ATOM 14420 C CA . SER A 1 35 ? 8.924 1.468 -7.962 1.00 3.35 35 SER A CA 10
ATOM 14421 C C . SER A 1 35 ? 8.846 2.991 -8.028 1.00 21.51 35 SER A C 10
ATOM 14422 O O . SER A 1 35 ? 9.120 3.592 -9.065 1.00 50.24 35 SER A O 10
ATOM 14430 N N . ASN A 1 36 ? 8.470 3.607 -6.912 1.00 31.40 36 ASN A N 10
ATOM 14431 C CA . ASN A 1 36 ? 8.355 5.059 -6.842 1.00 75.23 36 ASN A CA 10
ATOM 14432 C C . ASN A 1 36 ? 9.517 5.660 -6.057 1.00 75.23 36 ASN A C 10
ATOM 14433 O O . ASN A 1 36 ? 9.878 6.819 -6.253 1.00 52.31 36 ASN A O 10
ATOM 14444 N N . GLY A 1 37 ? 10.099 4.861 -5.168 1.00 14.24 37 GLY A N 10
ATOM 14445 C CA . GLY A 1 37 ? 11.214 5.331 -4.367 1.00 12.23 37 GLY A CA 10
ATOM 14446 C C . GLY A 1 37 ? 12.442 5.632 -5.203 1.00 31.23 37 GLY A C 10
ATOM 14447 O O . GLY A 1 37 ? 13.315 6.391 -4.785 1.00 50.53 37 GLY A O 10
ATOM 14451 N N . GLY A 1 38 ? 12.511 5.032 -6.388 1.00 12.53 38 GLY A N 10
ATOM 14452 C CA . GLY A 1 38 ? 13.646 5.251 -7.265 1.00 0.42 38 GLY A CA 10
ATOM 14453 C C . GLY A 1 38 ? 14.062 3.993 -7.999 1.00 64.54 38 GLY A C 10
ATOM 14454 O O . GLY A 1 38 ? 14.879 4.044 -8.919 1.00 34.41 38 GLY A O 10
ATOM 14458 N N . ALA A 1 39 ? 13.502 2.859 -7.592 1.00 35.31 39 ALA A N 10
ATOM 14459 C CA . ALA A 1 39 ? 13.819 1.581 -8.218 1.00 1.21 39 ALA A CA 10
ATOM 14460 C C . ALA A 1 39 ? 15.310 1.277 -8.118 1.00 70.34 39 ALA A C 10
ATOM 14461 O O . ALA A 1 39 ? 16.066 1.515 -9.060 1.00 61.44 39 ALA A O 10
ATOM 14468 N N . ASP A 1 40 ? 15.726 0.750 -6.972 1.00 1.20 40 ASP A N 10
ATOM 14469 C CA . ASP A 1 40 ? 17.127 0.413 -6.750 1.00 23.24 40 ASP A CA 10
ATOM 14470 C C . ASP A 1 40 ? 18.014 1.644 -6.905 1.00 1.34 40 ASP A C 10
ATOM 14471 O O . ASP A 1 40 ? 18.382 2.022 -8.018 1.00 34.20 40 ASP A O 10
ATOM 14480 N N . LEU A 1 41 ? 18.354 2.268 -5.782 1.00 35.44 41 LEU A N 10
ATOM 14481 C CA . LEU A 1 41 ? 19.197 3.458 -5.792 1.00 53.01 41 LEU A CA 10
ATOM 14482 C C . LEU A 1 41 ? 20.189 3.433 -4.634 1.00 62.51 41 LEU A C 10
ATOM 14483 O O . LEU A 1 41 ? 20.807 4.447 -4.311 1.00 62.42 41 LEU A O 10
ATOM 14499 N N . MET A 1 42 ? 20.338 2.266 -4.015 1.00 12.35 42 MET A N 10
ATOM 14500 C CA . MET A 1 42 ? 21.258 2.108 -2.894 1.00 43.25 42 MET A CA 10
ATOM 14501 C C . MET A 1 42 ? 20.847 2.996 -1.724 1.00 24.42 42 MET A C 10
ATOM 14502 O O . MET A 1 42 ? 21.071 4.205 -1.741 1.00 4.13 42 MET A O 10
ATOM 14516 N N . GLY A 1 43 ? 20.244 2.386 -0.708 1.00 21.23 43 GLY A N 10
ATOM 14517 C CA . GLY A 1 43 ? 19.811 3.136 0.457 1.00 44.44 43 GLY A CA 10
ATOM 14518 C C . GLY A 1 43 ? 19.688 2.268 1.693 1.00 3.31 43 GLY A C 10
ATOM 14519 O O . GLY A 1 43 ? 20.472 2.379 2.636 1.00 65.32 43 GLY A O 10
ATOM 14523 N N . PRO A 1 44 ? 18.682 1.381 1.700 1.00 10.55 44 PRO A N 10
ATOM 14524 C CA . PRO A 1 44 ? 18.434 0.475 2.825 1.00 23.33 44 PRO A CA 10
ATOM 14525 C C . PRO A 1 44 ? 19.511 -0.598 2.953 1.00 14.11 44 PRO A C 10
ATOM 14526 O O . PRO A 1 44 ? 19.537 -1.351 3.926 1.00 62.01 44 PRO A O 10
ATOM 14537 N N . ALA A 1 45 ? 20.397 -0.661 1.965 1.00 71.03 45 ALA A N 10
ATOM 14538 C CA . ALA A 1 45 ? 21.477 -1.640 1.968 1.00 11.14 45 ALA A CA 10
ATOM 14539 C C . ALA A 1 45 ? 22.720 -1.083 2.653 1.00 4.11 45 ALA A C 10
ATOM 14540 O O . ALA A 1 45 ? 23.113 -1.548 3.723 1.00 11.24 45 ALA A O 10
ATOM 14547 N N . PHE A 1 46 ? 23.337 -0.085 2.029 1.00 51.21 46 PHE A N 10
ATOM 14548 C CA . PHE A 1 46 ? 24.538 0.535 2.578 1.00 74.34 46 PHE A CA 10
ATOM 14549 C C . PHE A 1 46 ? 24.261 1.132 3.954 1.00 31.12 46 PHE A C 10
ATOM 14550 O O . PHE A 1 46 ? 25.181 1.371 4.735 1.00 23.34 46 PHE A O 10
ATOM 14567 N N . ALA A 1 47 ? 22.986 1.371 4.243 1.00 10.23 47 ALA A N 10
ATOM 14568 C CA . ALA A 1 47 ? 22.587 1.939 5.525 1.00 11.01 47 ALA A CA 10
ATOM 14569 C C . ALA A 1 47 ? 22.731 0.917 6.647 1.00 23.42 47 ALA A C 10
ATOM 14570 O O . ALA A 1 47 ? 23.148 1.252 7.756 1.00 52.15 47 ALA A O 10
ATOM 14577 N N . ALA A 1 48 ? 22.384 -0.332 6.352 1.00 14.23 48 ALA A N 10
ATOM 14578 C CA . ALA A 1 48 ? 22.476 -1.403 7.336 1.00 31.13 48 ALA A CA 10
ATOM 14579 C C . ALA A 1 48 ? 23.837 -2.088 7.276 1.00 0.02 48 ALA A C 10
ATOM 14580 O O . ALA A 1 48 ? 24.211 -2.828 8.185 1.00 4.42 48 ALA A O 10
ATOM 14587 N N . GLY A 1 49 ? 24.574 -1.837 6.198 1.00 11.22 49 GLY A N 10
ATOM 14588 C CA . GLY A 1 49 ? 25.885 -2.438 6.040 1.00 42.25 49 GLY A CA 10
ATOM 14589 C C . GLY A 1 49 ? 25.820 -3.810 5.399 1.00 24.34 49 GLY A C 10
ATOM 14590 O O . GLY A 1 49 ? 26.844 -4.473 5.229 1.00 24.45 49 GLY A O 10
ATOM 14594 N N . LEU A 1 50 ? 24.614 -4.239 5.045 1.00 63.44 50 LEU A N 10
ATOM 14595 C CA . LEU A 1 50 ? 24.419 -5.544 4.421 1.00 40.52 50 LEU A CA 10
ATOM 14596 C C . LEU A 1 50 ? 25.319 -5.703 3.200 1.00 71.15 50 LEU A C 10
ATOM 14597 O O . LEU A 1 50 ? 25.237 -4.924 2.250 1.00 43.20 50 LEU A O 10
ATOM 14613 N N . ARG A 1 51 ? 26.175 -6.719 3.231 1.00 61.14 51 ARG A N 10
ATOM 14614 C CA . ARG A 1 51 ? 27.089 -6.982 2.126 1.00 44.32 51 ARG A CA 10
ATOM 14615 C C . ARG A 1 51 ? 27.258 -8.482 1.904 1.00 20.05 51 ARG A C 10
ATOM 14616 O O . ARG A 1 51 ? 26.694 -9.296 2.636 1.00 15.51 51 ARG A O 10
ATOM 14637 N N . VAL A 1 52 ? 28.038 -8.841 0.890 1.00 23.40 52 VAL A N 10
ATOM 14638 C CA . VAL A 1 52 ? 28.282 -10.243 0.572 1.00 31.43 52 VAL A CA 10
ATOM 14639 C C . VAL A 1 52 ? 28.894 -10.978 1.760 1.00 43.43 52 VAL A C 10
ATOM 14640 O O . VAL A 1 52 ? 29.839 -10.494 2.382 1.00 13.22 52 VAL A O 10
ATOM 14653 N N . GLY A 1 53 ? 28.350 -12.151 2.068 1.00 14.44 53 GLY A N 10
ATOM 14654 C CA . GLY A 1 53 ? 28.855 -12.934 3.181 1.00 44.34 53 GLY A CA 10
ATOM 14655 C C . GLY A 1 53 ? 28.226 -12.539 4.502 1.00 54.14 53 GLY A C 10
ATOM 14656 O O . GLY A 1 53 ? 28.700 -12.935 5.566 1.00 21.03 53 GLY A O 10
ATOM 14660 N N . ASP A 1 54 ? 27.155 -11.755 4.434 1.00 62.11 54 ASP A N 10
ATOM 14661 C CA . ASP A 1 54 ? 26.460 -11.306 5.634 1.00 15.51 54 ASP A CA 10
ATOM 14662 C C . ASP A 1 54 ? 25.189 -12.119 5.863 1.00 42.34 54 ASP A C 10
ATOM 14663 O O . ASP A 1 54 ? 24.612 -12.663 4.922 1.00 41.55 54 ASP A O 10
ATOM 14672 N N . GLN A 1 55 ? 24.761 -12.197 7.118 1.00 31.44 55 GLN A N 10
ATOM 14673 C CA . GLN A 1 55 ? 23.560 -12.946 7.470 1.00 60.01 55 GLN A CA 10
ATOM 14674 C C . GLN A 1 55 ? 22.380 -12.007 7.698 1.00 43.32 55 GLN A C 10
ATOM 14675 O O . GLN A 1 55 ? 22.343 -11.267 8.682 1.00 31.32 55 GLN A O 10
ATOM 14689 N N . LEU A 1 56 ? 21.418 -12.040 6.782 1.00 25.21 56 LEU A N 10
ATOM 14690 C CA . LEU A 1 56 ? 20.236 -11.191 6.883 1.00 64.33 56 LEU A CA 10
ATOM 14691 C C . LEU A 1 56 ? 19.078 -11.945 7.528 1.00 1.05 56 LEU A C 10
ATOM 14692 O O . LEU A 1 56 ? 18.376 -12.710 6.867 1.00 21.34 56 LEU A O 10
ATOM 14708 N N . VAL A 1 57 ? 18.882 -11.722 8.824 1.00 5.42 57 VAL A N 10
ATOM 14709 C CA . VAL A 1 57 ? 17.807 -12.377 9.559 1.00 1.21 57 VAL A CA 10
ATOM 14710 C C . VAL A 1 57 ? 16.646 -11.419 9.805 1.00 64.35 57 VAL A C 10
ATOM 14711 O O . VAL A 1 57 ? 16.790 -10.205 9.663 1.00 53.21 57 VAL A O 10
ATOM 14724 N N . ARG A 1 58 ? 15.497 -11.974 10.174 1.00 73.42 58 ARG A N 10
ATOM 14725 C CA . ARG A 1 58 ? 14.310 -11.170 10.439 1.00 42.34 58 ARG A CA 10
ATOM 14726 C C . ARG A 1 58 ? 13.696 -11.534 11.787 1.00 1.11 58 ARG A C 10
ATOM 14727 O O . ARG A 1 58 ? 13.122 -10.685 12.469 1.00 3.25 58 ARG A O 10
ATOM 14748 N N . PHE A 1 59 ? 13.820 -12.802 12.165 1.00 43.12 59 PHE A N 10
ATOM 14749 C CA . PHE A 1 59 ? 13.276 -13.279 13.431 1.00 63.31 59 PHE A CA 10
ATOM 14750 C C . PHE A 1 59 ? 14.378 -13.423 14.477 1.00 42.34 59 PHE A C 10
ATOM 14751 O O . PHE A 1 59 ? 15.362 -14.130 14.264 1.00 64.23 59 PHE A O 10
ATOM 14768 N N . ALA A 1 60 ? 14.205 -12.745 15.607 1.00 71.42 60 ALA A N 10
ATOM 14769 C CA . ALA A 1 60 ? 15.183 -12.798 16.686 1.00 13.25 60 ALA A CA 10
ATOM 14770 C C . ALA A 1 60 ? 15.551 -14.239 17.024 1.00 12.43 60 ALA A C 10
ATOM 14771 O O . ALA A 1 60 ? 14.712 -15.012 17.485 1.00 5.15 60 ALA A O 10
ATOM 14778 N N . GLY A 1 61 ? 16.811 -14.593 16.791 1.00 71.23 61 GLY A N 10
ATOM 14779 C CA . GLY A 1 61 ? 17.267 -15.941 17.075 1.00 21.15 61 GLY A CA 10
ATOM 14780 C C . GLY A 1 61 ? 18.186 -16.482 15.998 1.00 52.01 61 GLY A C 10
ATOM 14781 O O . GLY A 1 61 ? 18.709 -17.590 16.117 1.00 4.14 61 GLY A O 10
ATOM 14785 N N . TYR A 1 62 ? 18.381 -15.700 14.942 1.00 2.12 62 TYR A N 10
ATOM 14786 C CA . TYR A 1 62 ? 19.240 -16.109 13.837 1.00 53.53 62 TYR A CA 10
ATOM 14787 C C . TYR A 1 62 ? 18.643 -17.301 13.096 1.00 61.32 62 TYR A C 10
ATOM 14788 O O . TYR A 1 62 ? 19.252 -18.369 13.020 1.00 42.03 62 TYR A O 10
ATOM 14806 N N . THR A 1 63 ? 17.446 -17.112 12.549 1.00 1.23 63 THR A N 10
ATOM 14807 C CA . THR A 1 63 ? 16.765 -18.170 11.814 1.00 21.34 63 THR A CA 10
ATOM 14808 C C . THR A 1 63 ? 15.844 -17.593 10.746 1.00 42.13 63 THR A C 10
ATOM 14809 O O . THR A 1 63 ? 14.855 -16.929 11.057 1.00 60.43 63 THR A O 10
ATOM 14820 N N . VAL A 1 64 ? 16.175 -17.850 9.484 1.00 20.01 64 VAL A N 10
ATOM 14821 C CA . VAL A 1 64 ? 15.376 -17.357 8.369 1.00 61.14 64 VAL A CA 10
ATOM 14822 C C . VAL A 1 64 ? 14.900 -18.504 7.485 1.00 73.24 64 VAL A C 10
ATOM 14823 O O . VAL A 1 64 ? 15.514 -19.571 7.447 1.00 31.01 64 VAL A O 10
ATOM 14836 N N . THR A 1 65 ? 13.800 -18.278 6.772 1.00 20.14 65 THR A N 10
ATOM 14837 C CA . THR A 1 65 ? 13.240 -19.292 5.889 1.00 71.55 65 THR A CA 10
ATOM 14838 C C . THR A 1 65 ? 13.980 -19.331 4.557 1.00 42.55 65 THR A C 10
ATOM 14839 O O . THR A 1 65 ? 14.792 -20.222 4.313 1.00 22.42 65 THR A O 10
ATOM 14850 N N . GLU A 1 66 ? 13.695 -18.356 3.698 1.00 72.51 66 GLU A N 10
ATOM 14851 C CA . GLU A 1 66 ? 14.335 -18.280 2.390 1.00 72.20 66 GLU A CA 10
ATOM 14852 C C . GLU A 1 66 ? 14.306 -16.852 1.852 1.00 34.34 66 GLU A C 10
ATOM 14853 O O . GLU A 1 66 ? 13.832 -15.934 2.523 1.00 55.04 66 GLU A O 10
ATOM 14865 N N . LEU A 1 67 ? 14.816 -16.673 0.639 1.00 0.22 67 LEU A N 10
ATOM 14866 C CA . LEU A 1 67 ? 14.850 -15.357 0.010 1.00 14.03 67 LEU A CA 10
ATOM 14867 C C . LEU A 1 67 ? 13.439 -14.861 -0.291 1.00 31.20 67 LEU A C 10
ATOM 14868 O O . LEU A 1 67 ? 13.188 -13.657 -0.325 1.00 74.10 67 LEU A O 10
ATOM 14884 N N . ALA A 1 68 ? 12.522 -15.798 -0.507 1.00 35.31 68 ALA A N 10
ATOM 14885 C CA . ALA A 1 68 ? 11.135 -15.457 -0.801 1.00 3.23 68 ALA A CA 10
ATOM 14886 C C . ALA A 1 68 ? 10.538 -14.590 0.302 1.00 12.33 68 ALA A C 10
ATOM 14887 O O . ALA A 1 68 ? 9.730 -13.700 0.036 1.00 5.25 68 ALA A O 10
ATOM 14894 N N . ALA A 1 69 ? 10.939 -14.856 1.541 1.00 44.02 69 ALA A N 10
ATOM 14895 C CA . ALA A 1 69 ? 10.444 -14.099 2.684 1.00 44.12 69 ALA A CA 10
ATOM 14896 C C . ALA A 1 69 ? 10.960 -12.664 2.657 1.00 25.21 69 ALA A C 10
ATOM 14897 O O . ALA A 1 69 ? 10.262 -11.735 3.062 1.00 11.14 69 ALA A O 10
ATOM 14904 N N . PHE A 1 70 ? 12.188 -12.491 2.178 1.00 11.32 70 PHE A N 10
ATOM 14905 C CA . PHE A 1 70 ? 12.798 -11.169 2.100 1.00 3.34 70 PHE A CA 10
ATOM 14906 C C . PHE A 1 70 ? 12.092 -10.304 1.061 1.00 51.34 70 PHE A C 10
ATOM 14907 O O . PHE A 1 70 ? 11.862 -9.115 1.279 1.00 32.24 70 PHE A O 10
ATOM 14924 N N . ASN A 1 71 ? 11.751 -10.910 -0.072 1.00 21.11 71 ASN A N 10
ATOM 14925 C CA . ASN A 1 71 ? 11.072 -10.196 -1.147 1.00 0.11 71 ASN A CA 10
ATOM 14926 C C . ASN A 1 71 ? 9.735 -9.637 -0.669 1.00 4.30 71 ASN A C 10
ATOM 14927 O O . ASN A 1 71 ? 9.343 -8.530 -1.042 1.00 30.52 71 ASN A O 10
ATOM 14938 N N . THR A 1 72 ? 9.039 -10.409 0.160 1.00 43.31 72 THR A N 10
ATOM 14939 C CA . THR A 1 72 ? 7.747 -9.992 0.689 1.00 51.31 72 THR A CA 10
ATOM 14940 C C . THR A 1 72 ? 7.908 -8.882 1.721 1.00 14.23 72 THR A C 10
ATOM 14941 O O . THR A 1 72 ? 7.117 -7.939 1.762 1.00 43.31 72 THR A O 10
ATOM 14952 N N . VAL A 1 73 ? 8.936 -8.999 2.555 1.00 65.52 73 VAL A N 10
ATOM 14953 C CA . VAL A 1 73 ? 9.202 -8.004 3.587 1.00 70.42 73 VAL A CA 10
ATOM 14954 C C . VAL A 1 73 ? 9.558 -6.656 2.971 1.00 15.34 73 VAL A C 10
ATOM 14955 O O . VAL A 1 73 ? 9.004 -5.623 3.350 1.00 71.24 73 VAL A O 10
ATOM 14968 N N . VAL A 1 74 ? 10.485 -6.672 2.020 1.00 43.15 74 VAL A N 10
ATOM 14969 C CA . VAL A 1 74 ? 10.914 -5.450 1.349 1.00 24.14 74 VAL A CA 10
ATOM 14970 C C . VAL A 1 74 ? 9.798 -4.877 0.484 1.00 12.32 74 VAL A C 10
ATOM 14971 O O . VAL A 1 74 ? 9.632 -3.661 0.393 1.00 40.34 74 VAL A O 10
ATOM 14984 N N . ALA A 1 75 ? 9.034 -5.761 -0.149 1.00 12.12 75 ALA A N 10
ATOM 14985 C CA . ALA A 1 75 ? 7.931 -5.343 -1.005 1.00 13.11 75 ALA A CA 10
ATOM 14986 C C . ALA A 1 75 ? 6.781 -4.774 -0.180 1.00 73.44 75 ALA A C 10
ATOM 14987 O O . ALA A 1 75 ? 6.161 -3.782 -0.563 1.00 43.24 75 ALA A O 10
ATOM 14994 N N . ARG A 1 76 ? 6.500 -5.410 0.952 1.00 21.24 76 ARG A N 10
ATOM 14995 C CA . ARG A 1 76 ? 5.423 -4.968 1.830 1.00 71.42 76 ARG A CA 10
ATOM 14996 C C . ARG A 1 76 ? 5.764 -3.629 2.477 1.00 33.44 76 ARG A C 10
ATOM 14997 O O . ARG A 1 76 ? 4.994 -2.672 2.390 1.00 1.04 76 ARG A O 10
ATOM 15018 N N . HIS A 1 77 ? 6.922 -3.570 3.127 1.00 12.13 77 HIS A N 10
ATOM 15019 C CA . HIS A 1 77 ? 7.365 -2.348 3.790 1.00 73.22 77 HIS A CA 10
ATOM 15020 C C . HIS A 1 77 ? 8.076 -1.424 2.806 1.00 12.10 77 HIS A C 10
ATOM 15021 O O . HIS A 1 77 ? 9.271 -1.574 2.550 1.00 75.34 77 HIS A O 10
ATOM 15035 N N . VAL A 1 78 ? 7.333 -0.468 2.257 1.00 2.22 78 VAL A N 10
ATOM 15036 C CA . VAL A 1 78 ? 7.893 0.481 1.302 1.00 54.12 78 VAL A CA 10
ATOM 15037 C C . VAL A 1 78 ? 7.811 1.908 1.833 1.00 61.14 78 VAL A C 10
ATOM 15038 O O . VAL A 1 78 ? 7.152 2.764 1.242 1.00 45.11 78 VAL A O 10
ATOM 15051 N N . ARG A 1 79 ? 8.485 2.157 2.951 1.00 62.15 79 ARG A N 10
ATOM 15052 C CA . ARG A 1 79 ? 8.489 3.480 3.562 1.00 54.51 79 ARG A CA 10
ATOM 15053 C C . ARG A 1 79 ? 9.808 4.199 3.294 1.00 13.43 79 ARG A C 10
ATOM 15054 O O . ARG A 1 79 ? 10.858 3.580 3.128 1.00 23.53 79 ARG A O 10
ATOM 15075 N N . PRO A 1 80 ? 9.754 5.539 3.251 1.00 75.13 80 PRO A N 10
ATOM 15076 C CA . PRO A 1 80 ? 10.935 6.371 3.004 1.00 54.33 80 PRO A CA 10
ATOM 15077 C C . PRO A 1 80 ? 11.913 6.351 4.173 1.00 11.22 80 PRO A C 10
ATOM 15078 O O . PRO A 1 80 ? 13.026 6.866 4.072 1.00 25.02 80 PRO A O 10
ATOM 15089 N N . SER A 1 81 ? 11.490 5.753 5.282 1.00 0.13 81 SER A N 10
ATOM 15090 C CA . SER A 1 81 ? 12.328 5.669 6.473 1.00 62.14 81 SER A CA 10
ATOM 15091 C C . SER A 1 81 ? 11.590 4.967 7.608 1.00 21.23 81 SER A C 10
ATOM 15092 O O . SER A 1 81 ? 10.904 5.605 8.405 1.00 13.44 81 SER A O 10
ATOM 15100 N N . ALA A 1 82 ? 11.737 3.648 7.675 1.00 70.44 82 ALA A N 10
ATOM 15101 C CA . ALA A 1 82 ? 11.087 2.858 8.713 1.00 73.22 82 ALA A CA 10
ATOM 15102 C C . ALA A 1 82 ? 12.104 2.028 9.489 1.00 14.23 82 ALA A C 10
ATOM 15103 O O . ALA A 1 82 ? 12.835 1.225 8.911 1.00 60.32 82 ALA A O 10
ATOM 15110 N N . SER A 1 83 ? 12.145 2.229 10.803 1.00 72.33 83 SER A N 10
ATOM 15111 C CA . SER A 1 83 ? 13.076 1.502 11.658 1.00 13.01 83 SER A CA 10
ATOM 15112 C C . SER A 1 83 ? 12.542 0.110 11.982 1.00 1.04 83 SER A C 10
ATOM 15113 O O . SER A 1 83 ? 11.565 -0.036 12.718 1.00 62.23 83 SER A O 10
ATOM 15121 N N . ILE A 1 84 ? 13.190 -0.909 11.429 1.00 64.04 84 ILE A N 10
ATOM 15122 C CA . ILE A 1 84 ? 12.783 -2.289 11.659 1.00 35.22 84 ILE A CA 10
ATOM 15123 C C . ILE A 1 84 ? 13.896 -3.087 12.330 1.00 51.24 84 ILE A C 10
ATOM 15124 O O . ILE A 1 84 ? 15.057 -3.041 11.924 1.00 63.04 84 ILE A O 10
ATOM 15140 N N . PRO A 1 85 ? 13.535 -3.838 13.381 1.00 43.13 85 PRO A N 10
ATOM 15141 C CA . PRO A 1 85 ? 14.489 -4.663 14.129 1.00 51.52 85 PRO A CA 10
ATOM 15142 C C . PRO A 1 85 ? 14.982 -5.857 13.320 1.00 74.34 85 PRO A C 10
ATOM 15143 O O . PRO A 1 85 ? 14.235 -6.805 13.076 1.00 20.41 85 PRO A O 10
ATOM 15154 N N . VAL A 1 86 ? 16.244 -5.806 12.905 1.00 13.23 86 VAL A N 10
ATOM 15155 C CA . VAL A 1 86 ? 16.837 -6.885 12.125 1.00 53.14 86 VAL A CA 10
ATOM 15156 C C . VAL A 1 86 ? 18.113 -7.401 12.780 1.00 14.25 86 VAL A C 10
ATOM 15157 O O . VAL A 1 86 ? 19.050 -6.640 13.023 1.00 31.54 86 VAL A O 10
ATOM 15170 N N . VAL A 1 87 ? 18.142 -8.699 13.065 1.00 41.11 87 VAL A N 10
ATOM 15171 C CA . VAL A 1 87 ? 19.304 -9.318 13.692 1.00 71.15 87 VAL A CA 10
ATOM 15172 C C . VAL A 1 87 ? 20.296 -9.811 12.644 1.00 31.11 87 VAL A C 10
ATOM 15173 O O . VAL A 1 87 ? 19.968 -10.659 11.813 1.00 1.43 87 VAL A O 10
ATOM 15186 N N . PHE A 1 88 ? 21.511 -9.275 12.689 1.00 20.03 88 PHE A N 10
ATOM 15187 C CA . PHE A 1 88 ? 22.552 -9.660 11.744 1.00 42.04 88 PHE A CA 10
ATOM 15188 C C . PHE A 1 88 ? 23.621 -10.508 12.427 1.00 73.53 88 PHE A C 10
ATOM 15189 O O . PHE A 1 88 ? 23.975 -10.269 13.581 1.00 41.41 88 PHE A O 10
ATOM 15206 N N . SER A 1 89 ? 24.130 -11.502 11.705 1.00 13.11 89 SER A N 10
ATOM 15207 C CA . SER A 1 89 ? 25.154 -12.390 12.242 1.00 45.41 89 SER A CA 10
ATOM 15208 C C . SER A 1 89 ? 26.375 -12.427 11.327 1.00 55.03 89 SER A C 10
ATOM 15209 O O . SER A 1 89 ? 26.254 -12.304 10.108 1.00 53.13 89 SER A O 10
ATOM 15217 N N . ARG A 1 90 ? 27.549 -12.598 11.924 1.00 44.31 90 ARG A N 10
ATOM 15218 C CA . ARG A 1 90 ? 28.792 -12.650 11.164 1.00 64.21 90 ARG A CA 10
ATOM 15219 C C . ARG A 1 90 ? 29.577 -13.917 11.492 1.00 71.35 90 ARG A C 10
ATOM 15220 O O . ARG A 1 90 ? 30.611 -13.864 12.158 1.00 33.41 90 ARG A O 10
ATOM 15241 N N . ASP A 1 91 ? 29.078 -15.054 11.019 1.00 22.32 91 ASP A N 10
ATOM 15242 C CA . ASP A 1 91 ? 29.732 -16.335 11.261 1.00 23.12 91 ASP A CA 10
ATOM 15243 C C . ASP A 1 91 ? 29.751 -16.663 12.751 1.00 54.10 91 ASP A C 10
ATOM 15244 O O . ASP A 1 91 ? 30.796 -16.987 13.313 1.00 71.53 91 ASP A O 10
ATOM 15253 N N . GLY A 1 92 ? 28.586 -16.575 13.386 1.00 54.52 92 GLY A N 10
ATOM 15254 C CA . GLY A 1 92 ? 28.490 -16.863 14.805 1.00 62.52 92 GLY A CA 10
ATOM 15255 C C . GLY A 1 92 ? 28.442 -15.606 15.650 1.00 22.45 92 GLY A C 10
ATOM 15256 O O . GLY A 1 92 ? 28.101 -15.657 16.832 1.00 22.13 92 GLY A O 10
ATOM 15260 N N . VAL A 1 93 ? 28.786 -14.474 15.045 1.00 23.10 93 VAL A N 10
ATOM 15261 C CA . VAL A 1 93 ? 28.782 -13.198 15.750 1.00 34.13 93 VAL A CA 10
ATOM 15262 C C . VAL A 1 93 ? 27.358 -12.711 15.996 1.00 71.12 93 VAL A C 10
ATOM 15263 O O . VAL A 1 93 ? 26.483 -12.862 15.143 1.00 11.21 93 VAL A O 10
ATOM 15276 N N . VAL A 1 94 ? 27.132 -12.125 17.168 1.00 64.53 94 VAL A N 10
ATOM 15277 C CA . VAL A 1 94 ? 25.815 -11.614 17.526 1.00 72.12 94 VAL A CA 10
ATOM 15278 C C . VAL A 1 94 ? 25.829 -10.094 17.645 1.00 71.31 94 VAL A C 10
ATOM 15279 O O . VAL A 1 94 ? 26.470 -9.538 18.536 1.00 55.50 94 VAL A O 10
ATOM 15292 N N . MET A 1 95 ? 25.117 -9.429 16.741 1.00 45.21 95 MET A N 10
ATOM 15293 C CA . MET A 1 95 ? 25.047 -7.972 16.746 1.00 72.20 95 MET A CA 10
ATOM 15294 C C . MET A 1 95 ? 23.660 -7.494 16.328 1.00 40.20 95 MET A C 10
ATOM 15295 O O . MET A 1 95 ? 22.960 -8.172 15.576 1.00 12.41 95 MET A O 10
ATOM 15309 N N . SER A 1 96 ? 23.270 -6.323 16.820 1.00 14.45 96 SER A N 10
ATOM 15310 C CA . SER A 1 96 ? 21.965 -5.756 16.501 1.00 15.20 96 SER A CA 10
ATOM 15311 C C . SER A 1 96 ? 22.108 -4.542 15.588 1.00 61.12 96 SER A C 10
ATOM 15312 O O . SER A 1 96 ? 22.908 -3.645 15.851 1.00 43.02 96 SER A O 10
ATOM 15320 N N . ALA A 1 97 ? 21.326 -4.522 14.513 1.00 25.41 97 ALA A N 10
ATOM 15321 C CA . ALA A 1 97 ? 21.364 -3.419 13.561 1.00 22.23 97 ALA A CA 10
ATOM 15322 C C . ALA A 1 97 ? 19.964 -3.075 13.064 1.00 2.45 97 ALA A C 10
ATOM 15323 O O . ALA A 1 97 ? 19.149 -3.961 12.807 1.00 20.35 97 ALA A O 10
ATOM 15330 N N . THR A 1 98 ? 19.690 -1.781 12.932 1.00 41.54 98 THR A N 10
ATOM 15331 C CA . THR A 1 98 ? 18.388 -1.319 12.468 1.00 50.25 98 THR A CA 10
ATOM 15332 C C . THR A 1 98 ? 18.449 -0.877 11.010 1.00 73.43 98 THR A C 10
ATOM 15333 O O . THR A 1 98 ? 19.236 -0.002 10.649 1.00 13.30 98 THR A O 10
ATOM 15344 N N . ILE A 1 99 ? 17.613 -1.488 10.176 1.00 23.03 99 ILE A N 10
ATOM 15345 C CA . ILE A 1 99 ? 17.572 -1.156 8.758 1.00 55.24 99 ILE A CA 10
ATOM 15346 C C . ILE A 1 99 ? 16.549 -0.059 8.480 1.00 44.32 99 ILE A C 10
ATOM 15347 O O . ILE A 1 99 ? 15.383 -0.172 8.856 1.00 32.41 99 ILE A O 10
ATOM 15363 N N . VAL A 1 100 ? 16.995 1.004 7.817 1.00 61.33 100 VAL A N 10
ATOM 15364 C CA . VAL A 1 100 ? 16.119 2.121 7.485 1.00 31.21 100 VAL A CA 10
ATOM 15365 C C . VAL A 1 100 ? 15.638 2.032 6.041 1.00 12.02 100 VAL A C 10
ATOM 15366 O O . VAL A 1 100 ? 16.328 2.463 5.118 1.00 43.23 100 VAL A O 10
ATOM 15379 N N . VAL A 1 101 ? 14.448 1.470 5.853 1.00 11.11 101 VAL A N 10
ATOM 15380 C CA . VAL A 1 101 ? 13.873 1.326 4.521 1.00 35.22 101 VAL A CA 10
ATOM 15381 C C . VAL A 1 101 ? 13.589 2.686 3.895 1.00 45.45 101 VAL A C 10
ATOM 15382 O O . VAL A 1 101 ? 13.035 3.576 4.539 1.00 23.54 101 VAL A O 10
ATOM 15395 N N . GLY A 1 102 ? 13.974 2.842 2.631 1.00 30.31 102 GLY A N 10
ATOM 15396 C CA . GLY A 1 102 ? 13.753 4.097 1.937 1.00 12.04 102 GLY A CA 10
ATOM 15397 C C . GLY A 1 102 ? 13.304 3.896 0.504 1.00 60.25 102 GLY A C 10
ATOM 15398 O O . GLY A 1 102 ? 13.947 4.378 -0.428 1.00 4.22 102 GLY A O 10
ATOM 15402 N N . GLU A 1 103 ? 12.198 3.180 0.326 1.00 10.01 103 GLU A N 10
ATOM 15403 C CA . GLU A 1 103 ? 11.666 2.914 -1.005 1.00 42.45 103 GLU A CA 10
ATOM 15404 C C . GLU A 1 103 ? 10.610 3.948 -1.385 1.00 74.35 103 GLU A C 10
ATOM 15405 O O . GLU A 1 103 ? 9.606 3.622 -2.021 1.00 62.43 103 GLU A O 10
ATOM 15417 N N . LEU A 1 104 ? 10.842 5.195 -0.991 1.00 73.22 104 LEU A N 10
ATOM 15418 C CA . LEU A 1 104 ? 9.910 6.277 -1.289 1.00 43.42 104 LEU A CA 10
ATOM 15419 C C . LEU A 1 104 ? 10.620 7.627 -1.268 1.00 51.42 104 LEU A C 10
ATOM 15420 O O . LEU A 1 104 ? 10.374 8.481 -2.120 1.00 4.13 104 LEU A O 10
ATOM 15436 N N . GLU A 1 105 ? 11.502 7.812 -0.291 1.00 30.52 105 GLU A N 10
ATOM 15437 C CA . GLU A 1 105 ? 12.248 9.058 -0.161 1.00 21.42 105 GLU A CA 10
ATOM 15438 C C . GLU A 1 105 ? 11.304 10.256 -0.121 1.00 34.54 105 GLU A C 10
ATOM 15439 O O . GLU A 1 105 ? 10.744 10.582 0.925 1.00 10.14 105 GLU A O 10
ATOM 15451 N N . PRO A 1 1 ? 0.983 -0.505 -0.136 1.00 1.45 1 PRO A N 11
ATOM 15452 C CA . PRO A 1 1 ? 2.235 -0.831 -0.825 1.00 2.24 1 PRO A CA 11
ATOM 15453 C C . PRO A 1 1 ? 2.103 -2.061 -1.716 1.00 51.32 1 PRO A C 11
ATOM 15454 O O . PRO A 1 1 ? 1.488 -3.056 -1.331 1.00 53.02 1 PRO A O 11
ATOM 15465 N N . LEU A 1 2 ? 2.684 -1.986 -2.909 1.00 34.34 2 LEU A N 11
ATOM 15466 C CA . LEU A 1 2 ? 2.631 -3.095 -3.856 1.00 1.34 2 LEU A CA 11
ATOM 15467 C C . LEU A 1 2 ? 3.956 -3.241 -4.597 1.00 2.02 2 LEU A C 11
ATOM 15468 O O . LEU A 1 2 ? 4.040 -2.984 -5.798 1.00 62.34 2 LEU A O 11
ATOM 15484 N N . THR A 1 3 ? 4.991 -3.657 -3.873 1.00 33.32 3 THR A N 11
ATOM 15485 C CA . THR A 1 3 ? 6.312 -3.839 -4.461 1.00 74.12 3 THR A CA 11
ATOM 15486 C C . THR A 1 3 ? 6.676 -5.317 -4.548 1.00 3.34 3 THR A C 11
ATOM 15487 O O . THR A 1 3 ? 6.171 -6.136 -3.781 1.00 31.34 3 THR A O 11
ATOM 15498 N N . ARG A 1 4 ? 7.557 -5.650 -5.485 1.00 60.14 4 ARG A N 11
ATOM 15499 C CA . ARG A 1 4 ? 7.989 -7.030 -5.672 1.00 10.02 4 ARG A CA 11
ATOM 15500 C C . ARG A 1 4 ? 9.072 -7.121 -6.743 1.00 4.44 4 ARG A C 11
ATOM 15501 O O . ARG A 1 4 ? 8.868 -7.676 -7.822 1.00 72.01 4 ARG A O 11
ATOM 15522 N N . PRO A 1 5 ? 10.253 -6.562 -6.439 1.00 2.33 5 PRO A N 11
ATOM 15523 C CA . PRO A 1 5 ? 11.392 -6.566 -7.362 1.00 21.43 5 PRO A CA 11
ATOM 15524 C C . PRO A 1 5 ? 11.987 -7.959 -7.542 1.00 14.13 5 PRO A C 11
ATOM 15525 O O . PRO A 1 5 ? 11.533 -8.923 -6.924 1.00 4.42 5 PRO A O 11
ATOM 15536 N N . TYR A 1 6 ? 13.003 -8.058 -8.391 1.00 4.43 6 TYR A N 11
ATOM 15537 C CA . TYR A 1 6 ? 13.659 -9.333 -8.653 1.00 72.42 6 TYR A CA 11
ATOM 15538 C C . TYR A 1 6 ? 14.939 -9.467 -7.834 1.00 51.00 6 TYR A C 11
ATOM 15539 O O . TYR A 1 6 ? 15.809 -8.596 -7.872 1.00 53.44 6 TYR A O 11
ATOM 15557 N N . LEU A 1 7 ? 15.048 -10.565 -7.094 1.00 15.44 7 LEU A N 11
ATOM 15558 C CA . LEU A 1 7 ? 16.221 -10.815 -6.264 1.00 64.04 7 LEU A CA 11
ATOM 15559 C C . LEU A 1 7 ? 17.237 -11.679 -7.005 1.00 32.30 7 LEU A C 11
ATOM 15560 O O . LEU A 1 7 ? 16.924 -12.787 -7.441 1.00 3.52 7 LEU A O 11
ATOM 15576 N N . GLY A 1 8 ? 18.456 -11.166 -7.142 1.00 13.22 8 GLY A N 11
ATOM 15577 C CA . GLY A 1 8 ? 19.499 -11.905 -7.828 1.00 2.20 8 GLY A CA 11
ATOM 15578 C C . GLY A 1 8 ? 20.658 -12.254 -6.915 1.00 60.45 8 GLY A C 11
ATOM 15579 O O . GLY A 1 8 ? 21.692 -12.741 -7.372 1.00 65.33 8 GLY A O 11
ATOM 15583 N N . PHE A 1 9 ? 20.487 -12.004 -5.622 1.00 35.34 9 PHE A N 11
ATOM 15584 C CA . PHE A 1 9 ? 21.528 -12.293 -4.643 1.00 32.45 9 PHE A CA 11
ATOM 15585 C C . PHE A 1 9 ? 21.626 -13.793 -4.380 1.00 30.33 9 PHE A C 11
ATOM 15586 O O . PHE A 1 9 ? 20.753 -14.563 -4.781 1.00 63.14 9 PHE A O 11
ATOM 15603 N N . ARG A 1 10 ? 22.695 -14.201 -3.703 1.00 51.41 10 ARG A N 11
ATOM 15604 C CA . ARG A 1 10 ? 22.909 -15.608 -3.388 1.00 10.22 10 ARG A CA 11
ATOM 15605 C C . ARG A 1 10 ? 22.824 -15.847 -1.883 1.00 42.11 10 ARG A C 11
ATOM 15606 O O . ARG A 1 10 ? 23.058 -14.939 -1.085 1.00 44.14 10 ARG A O 11
ATOM 15627 N N . VAL A 1 11 ? 22.487 -17.075 -1.502 1.00 61.03 11 VAL A N 11
ATOM 15628 C CA . VAL A 1 11 ? 22.372 -17.434 -0.094 1.00 32.11 11 VAL A CA 11
ATOM 15629 C C . VAL A 1 11 ? 22.723 -18.901 0.130 1.00 44.50 11 VAL A C 11
ATOM 15630 O O . VAL A 1 11 ? 22.297 -19.774 -0.625 1.00 10.21 11 VAL A O 11
ATOM 15643 N N . ALA A 1 12 ? 23.504 -19.164 1.173 1.00 12.40 12 ALA A N 11
ATOM 15644 C CA . ALA A 1 12 ? 23.911 -20.525 1.498 1.00 0.13 12 ALA A CA 11
ATOM 15645 C C . ALA A 1 12 ? 23.204 -21.024 2.753 1.00 34.44 12 ALA A C 11
ATOM 15646 O O . ALA A 1 12 ? 23.329 -20.433 3.826 1.00 72.01 12 ALA A O 11
ATOM 15653 N N . VAL A 1 13 ? 22.459 -22.117 2.613 1.00 41.44 13 VAL A N 11
ATOM 15654 C CA . VAL A 1 13 ? 21.732 -22.696 3.735 1.00 34.04 13 VAL A CA 11
ATOM 15655 C C . VAL A 1 13 ? 22.610 -23.666 4.518 1.00 41.32 13 VAL A C 11
ATOM 15656 O O . VAL A 1 13 ? 23.142 -24.625 3.961 1.00 31.34 13 VAL A O 11
ATOM 15669 N N . GLY A 1 14 ? 22.758 -23.408 5.814 1.00 72.20 14 GLY A N 11
ATOM 15670 C CA . GLY A 1 14 ? 23.573 -24.267 6.653 1.00 74.52 14 GLY A CA 11
ATOM 15671 C C . GLY A 1 14 ? 23.565 -23.835 8.106 1.00 61.43 14 GLY A C 11
ATOM 15672 O O . GLY A 1 14 ? 22.537 -23.401 8.626 1.00 62.32 14 GLY A O 11
ATOM 15676 N N . ARG A 1 15 ? 24.714 -23.956 8.763 1.00 12.32 15 ARG A N 11
ATOM 15677 C CA . ARG A 1 15 ? 24.835 -23.577 10.166 1.00 54.11 15 ARG A CA 11
ATOM 15678 C C . ARG A 1 15 ? 26.077 -22.721 10.393 1.00 42.22 15 ARG A C 11
ATOM 15679 O O . ARG A 1 15 ? 27.112 -22.931 9.759 1.00 12.43 15 ARG A O 11
ATOM 15700 N N . ASP A 1 16 ? 25.967 -21.756 11.299 1.00 20.24 16 ASP A N 11
ATOM 15701 C CA . ASP A 1 16 ? 27.081 -20.868 11.611 1.00 64.45 16 ASP A CA 11
ATOM 15702 C C . ASP A 1 16 ? 28.014 -21.505 12.636 1.00 35.44 16 ASP A C 11
ATOM 15703 O O . ASP A 1 16 ? 27.814 -22.649 13.045 1.00 32.15 16 ASP A O 11
ATOM 15712 N N . SER A 1 17 ? 29.033 -20.758 13.047 1.00 52.40 17 SER A N 11
ATOM 15713 C CA . SER A 1 17 ? 29.999 -21.251 14.021 1.00 1.04 17 SER A CA 11
ATOM 15714 C C . SER A 1 17 ? 29.307 -21.639 15.324 1.00 12.04 17 SER A C 11
ATOM 15715 O O . SER A 1 17 ? 29.826 -22.439 16.102 1.00 65.41 17 SER A O 11
ATOM 15723 N N . SER A 1 18 ? 28.130 -21.065 15.556 1.00 63.13 18 SER A N 11
ATOM 15724 C CA . SER A 1 18 ? 27.367 -21.347 16.766 1.00 42.11 18 SER A CA 11
ATOM 15725 C C . SER A 1 18 ? 26.341 -22.448 16.517 1.00 71.10 18 SER A C 11
ATOM 15726 O O . SER A 1 18 ? 26.519 -23.587 16.947 1.00 40.13 18 SER A O 11
ATOM 15734 N N . GLY A 1 19 ? 25.265 -22.099 15.819 1.00 54.53 19 GLY A N 11
ATOM 15735 C CA . GLY A 1 19 ? 24.225 -23.067 15.524 1.00 32.10 19 GLY A CA 11
ATOM 15736 C C . GLY A 1 19 ? 22.836 -22.464 15.588 1.00 13.04 19 GLY A C 11
ATOM 15737 O O . GLY A 1 19 ? 22.032 -22.830 16.446 1.00 33.55 19 GLY A O 11
ATOM 15741 N N . CYS A 1 20 ? 22.553 -21.536 14.681 1.00 73.32 20 CYS A N 11
ATOM 15742 C CA . CYS A 1 20 ? 21.251 -20.879 14.640 1.00 43.15 20 CYS A CA 11
ATOM 15743 C C . CYS A 1 20 ? 20.492 -21.256 13.372 1.00 53.23 20 CYS A C 11
ATOM 15744 O O . CYS A 1 20 ? 19.279 -21.061 13.280 1.00 62.23 20 CYS A O 11
ATOM 15752 N N . THR A 1 21 ? 21.213 -21.795 12.394 1.00 23.30 21 THR A N 11
ATOM 15753 C CA . THR A 1 21 ? 20.609 -22.197 11.130 1.00 13.22 21 THR A CA 11
ATOM 15754 C C . THR A 1 21 ? 20.075 -20.989 10.368 1.00 34.50 21 THR A C 11
ATOM 15755 O O . THR A 1 21 ? 18.884 -20.680 10.429 1.00 2.34 21 THR A O 11
ATOM 15766 N N . THR A 1 22 ? 20.962 -20.310 9.648 1.00 10.33 22 THR A N 11
ATOM 15767 C CA . THR A 1 22 ? 20.580 -19.136 8.874 1.00 13.41 22 THR A CA 11
ATOM 15768 C C . THR A 1 22 ? 21.329 -19.084 7.548 1.00 42.33 22 THR A C 11
ATOM 15769 O O . THR A 1 22 ? 22.381 -19.705 7.392 1.00 22.45 22 THR A O 11
ATOM 15780 N N . LEU A 1 23 ? 20.782 -18.339 6.594 1.00 44.55 23 LEU A N 11
ATOM 15781 C CA . LEU A 1 23 ? 21.400 -18.205 5.279 1.00 44.41 23 LEU A CA 11
ATOM 15782 C C . LEU A 1 23 ? 22.287 -16.965 5.218 1.00 54.35 23 LEU A C 11
ATOM 15783 O O . LEU A 1 23 ? 21.859 -15.866 5.570 1.00 54.53 23 LEU A O 11
ATOM 15799 N N . SER A 1 24 ? 23.523 -17.149 4.766 1.00 61.00 24 SER A N 11
ATOM 15800 C CA . SER A 1 24 ? 24.471 -16.046 4.660 1.00 55.34 24 SER A CA 11
ATOM 15801 C C . SER A 1 24 ? 24.291 -15.301 3.340 1.00 65.20 24 SER A C 11
ATOM 15802 O O . SER A 1 24 ? 24.132 -15.916 2.285 1.00 52.20 24 SER A O 11
ATOM 15810 N N . ILE A 1 25 ? 24.319 -13.975 3.408 1.00 43.50 25 ILE A N 11
ATOM 15811 C CA . ILE A 1 25 ? 24.161 -13.146 2.219 1.00 3.34 25 ILE A CA 11
ATOM 15812 C C . ILE A 1 25 ? 25.512 -12.828 1.587 1.00 2.24 25 ILE A C 11
ATOM 15813 O O . ILE A 1 25 ? 26.312 -12.083 2.153 1.00 64.32 25 ILE A O 11
ATOM 15829 N N . GLN A 1 26 ? 25.757 -13.396 0.411 1.00 4.01 26 GLN A N 11
ATOM 15830 C CA . GLN A 1 26 ? 27.011 -13.172 -0.298 1.00 44.33 26 GLN A CA 11
ATOM 15831 C C . GLN A 1 26 ? 26.852 -12.084 -1.356 1.00 34.42 26 GLN A C 11
ATOM 15832 O O . GLN A 1 26 ? 27.741 -11.871 -2.179 1.00 3.15 26 GLN A O 11
ATOM 15846 N N . GLU A 1 27 ? 25.712 -11.401 -1.327 1.00 52.23 27 GLU A N 11
ATOM 15847 C CA . GLU A 1 27 ? 25.436 -10.336 -2.285 1.00 21.31 27 GLU A CA 11
ATOM 15848 C C . GLU A 1 27 ? 24.668 -9.195 -1.624 1.00 21.30 27 GLU A C 11
ATOM 15849 O O . GLU A 1 27 ? 24.378 -9.238 -0.428 1.00 50.13 27 GLU A O 11
ATOM 15861 N N . VAL A 1 28 ? 24.342 -8.175 -2.411 1.00 42.03 28 VAL A N 11
ATOM 15862 C CA . VAL A 1 28 ? 23.608 -7.022 -1.904 1.00 32.20 28 VAL A CA 11
ATOM 15863 C C . VAL A 1 28 ? 22.346 -6.771 -2.722 1.00 60.00 28 VAL A C 11
ATOM 15864 O O . VAL A 1 28 ? 22.309 -5.878 -3.569 1.00 15.42 28 VAL A O 11
ATOM 15877 N N . THR A 1 29 ? 21.312 -7.565 -2.464 1.00 33.45 29 THR A N 11
ATOM 15878 C CA . THR A 1 29 ? 20.047 -7.430 -3.176 1.00 25.32 29 THR A CA 11
ATOM 15879 C C . THR A 1 29 ? 19.477 -6.025 -3.021 1.00 73.32 29 THR A C 11
ATOM 15880 O O . THR A 1 29 ? 18.675 -5.578 -3.841 1.00 21.20 29 THR A O 11
ATOM 15891 N N . GLN A 1 30 ? 19.895 -5.334 -1.966 1.00 24.31 30 GLN A N 11
ATOM 15892 C CA . GLN A 1 30 ? 19.425 -3.979 -1.705 1.00 73.11 30 GLN A CA 11
ATOM 15893 C C . GLN A 1 30 ? 19.940 -3.010 -2.764 1.00 65.30 30 GLN A C 11
ATOM 15894 O O . GLN A 1 30 ? 20.988 -2.385 -2.593 1.00 32.54 30 GLN A O 11
ATOM 15908 N N . THR A 1 31 ? 19.199 -2.890 -3.861 1.00 15.13 31 THR A N 11
ATOM 15909 C CA . THR A 1 31 ? 19.581 -1.999 -4.948 1.00 43.34 31 THR A CA 11
ATOM 15910 C C . THR A 1 31 ? 18.541 -2.012 -6.062 1.00 70.45 31 THR A C 11
ATOM 15911 O O . THR A 1 31 ? 18.871 -1.836 -7.236 1.00 20.35 31 THR A O 11
ATOM 15922 N N . TYR A 1 32 ? 17.284 -2.222 -5.689 1.00 13.13 32 TYR A N 11
ATOM 15923 C CA . TYR A 1 32 ? 16.195 -2.260 -6.657 1.00 74.24 32 TYR A CA 11
ATOM 15924 C C . TYR A 1 32 ? 14.857 -1.963 -5.986 1.00 23.54 32 TYR A C 11
ATOM 15925 O O . TYR A 1 32 ? 14.676 -2.220 -4.795 1.00 33.11 32 TYR A O 11
ATOM 15943 N N . THR A 1 33 ? 13.922 -1.421 -6.759 1.00 14.23 33 THR A N 11
ATOM 15944 C CA . THR A 1 33 ? 12.601 -1.088 -6.241 1.00 13.13 33 THR A CA 11
ATOM 15945 C C . THR A 1 33 ? 11.686 -0.582 -7.350 1.00 44.34 33 THR A C 11
ATOM 15946 O O . THR A 1 33 ? 12.038 -0.632 -8.528 1.00 55.44 33 THR A O 11
ATOM 15957 N N . GLY A 1 34 ? 10.511 -0.093 -6.966 1.00 71.31 34 GLY A N 11
ATOM 15958 C CA . GLY A 1 34 ? 9.564 0.416 -7.941 1.00 65.23 34 GLY A CA 11
ATOM 15959 C C . GLY A 1 34 ? 8.127 0.107 -7.570 1.00 45.45 34 GLY A C 11
ATOM 15960 O O . GLY A 1 34 ? 7.555 -0.875 -8.042 1.00 55.54 34 GLY A O 11
ATOM 15964 N N . SER A 1 35 ? 7.544 0.947 -6.721 1.00 52.14 35 SER A N 11
ATOM 15965 C CA . SER A 1 35 ? 6.166 0.756 -6.283 1.00 2.12 35 SER A CA 11
ATOM 15966 C C . SER A 1 35 ? 5.658 1.986 -5.537 1.00 1.03 35 SER A C 11
ATOM 15967 O O . SER A 1 35 ? 4.781 2.700 -6.020 1.00 51.22 35 SER A O 11
ATOM 15975 N N . ASN A 1 36 ? 6.217 2.226 -4.355 1.00 11.11 36 ASN A N 11
ATOM 15976 C CA . ASN A 1 36 ? 5.821 3.369 -3.540 1.00 52.02 36 ASN A CA 11
ATOM 15977 C C . ASN A 1 36 ? 6.923 4.424 -3.511 1.00 33.13 36 ASN A C 11
ATOM 15978 O O . ASN A 1 36 ? 6.996 5.234 -2.588 1.00 3.12 36 ASN A O 11
ATOM 15989 N N . GLY A 1 37 ? 7.778 4.407 -4.529 1.00 11.53 37 GLY A N 11
ATOM 15990 C CA . GLY A 1 37 ? 8.864 5.367 -4.601 1.00 1.24 37 GLY A CA 11
ATOM 15991 C C . GLY A 1 37 ? 9.653 5.254 -5.890 1.00 51.51 37 GLY A C 11
ATOM 15992 O O . GLY A 1 37 ? 9.786 6.227 -6.631 1.00 42.15 37 GLY A O 11
ATOM 15996 N N . GLY A 1 38 ? 10.179 4.063 -6.158 1.00 4.20 38 GLY A N 11
ATOM 15997 C CA . GLY A 1 38 ? 10.954 3.849 -7.366 1.00 44.42 38 GLY A CA 11
ATOM 15998 C C . GLY A 1 38 ? 12.278 4.588 -7.345 1.00 13.55 38 GLY A C 11
ATOM 15999 O O . GLY A 1 38 ? 12.335 5.762 -6.977 1.00 61.51 38 GLY A O 11
ATOM 16003 N N . ALA A 1 39 ? 13.345 3.900 -7.738 1.00 15.34 39 ALA A N 11
ATOM 16004 C CA . ALA A 1 39 ? 14.673 4.499 -7.762 1.00 63.11 39 ALA A CA 11
ATOM 16005 C C . ALA A 1 39 ? 15.711 3.511 -8.285 1.00 11.22 39 ALA A C 11
ATOM 16006 O O . ALA A 1 39 ? 16.512 3.842 -9.159 1.00 54.24 39 ALA A O 11
ATOM 16013 N N . ASP A 1 40 ? 15.692 2.298 -7.743 1.00 55.43 40 ASP A N 11
ATOM 16014 C CA . ASP A 1 40 ? 16.631 1.262 -8.156 1.00 31.15 40 ASP A CA 11
ATOM 16015 C C . ASP A 1 40 ? 18.067 1.773 -8.092 1.00 13.31 40 ASP A C 11
ATOM 16016 O O . ASP A 1 40 ? 18.600 2.283 -9.078 1.00 53.43 40 ASP A O 11
ATOM 16025 N N . LEU A 1 41 ? 18.687 1.634 -6.926 1.00 5.53 41 LEU A N 11
ATOM 16026 C CA . LEU A 1 41 ? 20.062 2.083 -6.732 1.00 50.34 41 LEU A CA 11
ATOM 16027 C C . LEU A 1 41 ? 20.531 1.805 -5.308 1.00 34.22 41 LEU A C 11
ATOM 16028 O O . LEU A 1 41 ? 19.739 1.420 -4.448 1.00 11.33 41 LEU A O 11
ATOM 16044 N N . MET A 1 42 ? 21.822 2.003 -5.066 1.00 1.53 42 MET A N 11
ATOM 16045 C CA . MET A 1 42 ? 22.395 1.777 -3.744 1.00 62.20 42 MET A CA 11
ATOM 16046 C C . MET A 1 42 ? 21.797 2.736 -2.720 1.00 53.12 42 MET A C 11
ATOM 16047 O O . MET A 1 42 ? 22.193 3.898 -2.639 1.00 15.15 42 MET A O 11
ATOM 16061 N N . GLY A 1 43 ? 20.840 2.241 -1.940 1.00 51.55 43 GLY A N 11
ATOM 16062 C CA . GLY A 1 43 ? 20.202 3.069 -0.933 1.00 24.31 43 GLY A CA 11
ATOM 16063 C C . GLY A 1 43 ? 20.093 2.369 0.407 1.00 2.14 43 GLY A C 11
ATOM 16064 O O . GLY A 1 43 ? 20.829 2.667 1.349 1.00 74.11 43 GLY A O 11
ATOM 16068 N N . PRO A 1 44 ? 19.155 1.416 0.507 1.00 60.20 44 PRO A N 11
ATOM 16069 C CA . PRO A 1 44 ? 18.929 0.653 1.738 1.00 0.03 44 PRO A CA 11
ATOM 16070 C C . PRO A 1 44 ? 20.075 -0.305 2.045 1.00 32.21 44 PRO A C 11
ATOM 16071 O O . PRO A 1 44 ? 20.119 -0.913 3.114 1.00 35.22 44 PRO A O 11
ATOM 16082 N N . ALA A 1 45 ? 21.001 -0.435 1.101 1.00 51.42 45 ALA A N 11
ATOM 16083 C CA . ALA A 1 45 ? 22.148 -1.317 1.272 1.00 63.11 45 ALA A CA 11
ATOM 16084 C C . ALA A 1 45 ? 23.231 -0.653 2.116 1.00 51.45 45 ALA A C 11
ATOM 16085 O O . ALA A 1 45 ? 23.595 -1.151 3.181 1.00 12.30 45 ALA A O 11
ATOM 16092 N N . PHE A 1 46 ? 23.743 0.474 1.632 1.00 11.41 46 PHE A N 11
ATOM 16093 C CA . PHE A 1 46 ? 24.786 1.206 2.341 1.00 12.44 46 PHE A CA 11
ATOM 16094 C C . PHE A 1 46 ? 24.234 1.842 3.615 1.00 65.44 46 PHE A C 11
ATOM 16095 O O . PHE A 1 46 ? 24.981 2.135 4.548 1.00 32.51 46 PHE A O 11
ATOM 16112 N N . ALA A 1 47 ? 22.923 2.052 3.644 1.00 74.24 47 ALA A N 11
ATOM 16113 C CA . ALA A 1 47 ? 22.270 2.651 4.802 1.00 63.55 47 ALA A CA 11
ATOM 16114 C C . ALA A 1 47 ? 22.186 1.660 5.958 1.00 70.45 47 ALA A C 11
ATOM 16115 O O . ALA A 1 47 ? 22.400 2.021 7.114 1.00 1.11 47 ALA A O 11
ATOM 16122 N N . ALA A 1 48 ? 21.872 0.409 5.637 1.00 60.32 48 ALA A N 11
ATOM 16123 C CA . ALA A 1 48 ? 21.761 -0.634 6.649 1.00 72.42 48 ALA A CA 11
ATOM 16124 C C . ALA A 1 48 ? 23.086 -1.366 6.831 1.00 62.20 48 ALA A C 11
ATOM 16125 O O . ALA A 1 48 ? 23.272 -2.103 7.799 1.00 40.52 48 ALA A O 11
ATOM 16132 N N . GLY A 1 49 ? 24.005 -1.159 5.893 1.00 45.31 49 GLY A N 11
ATOM 16133 C CA . GLY A 1 49 ? 25.302 -1.807 5.969 1.00 52.35 49 GLY A CA 11
ATOM 16134 C C . GLY A 1 49 ? 25.303 -3.177 5.321 1.00 25.44 49 GLY A C 11
ATOM 16135 O O . GLY A 1 49 ? 26.220 -3.972 5.536 1.00 73.43 49 GLY A O 11
ATOM 16139 N N . LEU A 1 50 ? 24.275 -3.457 4.529 1.00 53.22 50 LEU A N 11
ATOM 16140 C CA . LEU A 1 50 ? 24.160 -4.742 3.849 1.00 34.51 50 LEU A CA 11
ATOM 16141 C C . LEU A 1 50 ? 25.342 -4.971 2.912 1.00 15.13 50 LEU A C 11
ATOM 16142 O O . LEU A 1 50 ? 25.488 -4.283 1.902 1.00 13.51 50 LEU A O 11
ATOM 16158 N N . ARG A 1 51 ? 26.181 -5.943 3.253 1.00 1.05 51 ARG A N 11
ATOM 16159 C CA . ARG A 1 51 ? 27.350 -6.263 2.442 1.00 14.14 51 ARG A CA 11
ATOM 16160 C C . ARG A 1 51 ? 27.594 -7.769 2.412 1.00 45.30 51 ARG A C 11
ATOM 16161 O O . ARG A 1 51 ? 27.120 -8.503 3.278 1.00 32.25 51 ARG A O 11
ATOM 16182 N N . VAL A 1 52 ? 28.338 -8.222 1.408 1.00 62.02 52 VAL A N 11
ATOM 16183 C CA . VAL A 1 52 ? 28.647 -9.640 1.264 1.00 12.23 52 VAL A CA 11
ATOM 16184 C C . VAL A 1 52 ? 29.306 -10.189 2.524 1.00 4.13 52 VAL A C 11
ATOM 16185 O O . VAL A 1 52 ? 30.236 -9.590 3.063 1.00 42.55 52 VAL A O 11
ATOM 16198 N N . GLY A 1 53 ? 28.818 -11.335 2.990 1.00 4.31 53 GLY A N 11
ATOM 16199 C CA . GLY A 1 53 ? 29.373 -11.946 4.184 1.00 73.54 53 GLY A CA 11
ATOM 16200 C C . GLY A 1 53 ? 28.522 -11.695 5.413 1.00 74.45 53 GLY A C 11
ATOM 16201 O O . GLY A 1 53 ? 28.891 -12.081 6.522 1.00 65.55 53 GLY A O 11
ATOM 16205 N N . ASP A 1 54 ? 27.380 -11.046 5.217 1.00 53.35 54 ASP A N 11
ATOM 16206 C CA . ASP A 1 54 ? 26.474 -10.743 6.318 1.00 15.43 54 ASP A CA 11
ATOM 16207 C C . ASP A 1 54 ? 25.292 -11.708 6.332 1.00 64.03 54 ASP A C 11
ATOM 16208 O O . ASP A 1 54 ? 24.744 -12.046 5.283 1.00 31.23 54 ASP A O 11
ATOM 16217 N N . GLN A 1 55 ? 24.908 -12.148 7.525 1.00 11.05 55 GLN A N 11
ATOM 16218 C CA . GLN A 1 55 ? 23.793 -13.076 7.674 1.00 1.03 55 GLN A CA 11
ATOM 16219 C C . GLN A 1 55 ? 22.490 -12.325 7.928 1.00 70.31 55 GLN A C 11
ATOM 16220 O O . GLN A 1 55 ? 22.406 -11.495 8.834 1.00 34.21 55 GLN A O 11
ATOM 16234 N N . LEU A 1 56 ? 21.476 -12.621 7.122 1.00 21.43 56 LEU A N 11
ATOM 16235 C CA . LEU A 1 56 ? 20.176 -11.974 7.259 1.00 31.00 56 LEU A CA 11
ATOM 16236 C C . LEU A 1 56 ? 19.096 -12.991 7.612 1.00 34.32 56 LEU A C 11
ATOM 16237 O O . LEU A 1 56 ? 18.733 -13.837 6.794 1.00 12.31 56 LEU A O 11
ATOM 16253 N N . VAL A 1 57 ? 18.583 -12.902 8.836 1.00 64.34 57 VAL A N 11
ATOM 16254 C CA . VAL A 1 57 ? 17.542 -13.813 9.296 1.00 12.44 57 VAL A CA 11
ATOM 16255 C C . VAL A 1 57 ? 16.183 -13.122 9.329 1.00 42.23 57 VAL A C 11
ATOM 16256 O O . VAL A 1 57 ? 15.151 -13.748 9.087 1.00 21.05 57 VAL A O 11
ATOM 16269 N N . ARG A 1 58 ? 16.191 -11.827 9.628 1.00 51.10 58 ARG A N 11
ATOM 16270 C CA . ARG A 1 58 ? 14.959 -11.050 9.693 1.00 73.44 58 ARG A CA 11
ATOM 16271 C C . ARG A 1 58 ? 14.043 -11.575 10.795 1.00 51.51 58 ARG A C 11
ATOM 16272 O O . ARG A 1 58 ? 12.859 -11.240 10.844 1.00 30.32 58 ARG A O 11
ATOM 16293 N N . PHE A 1 59 ? 14.599 -12.398 11.677 1.00 30.12 59 PHE A N 11
ATOM 16294 C CA . PHE A 1 59 ? 13.832 -12.970 12.778 1.00 4.00 59 PHE A CA 11
ATOM 16295 C C . PHE A 1 59 ? 14.654 -12.983 14.064 1.00 70.02 59 PHE A C 11
ATOM 16296 O O . PHE A 1 59 ? 15.877 -13.111 14.030 1.00 64.01 59 PHE A O 11
ATOM 16313 N N . ALA A 1 60 ? 13.972 -12.849 15.196 1.00 15.03 60 ALA A N 11
ATOM 16314 C CA . ALA A 1 60 ? 14.637 -12.847 16.493 1.00 13.33 60 ALA A CA 11
ATOM 16315 C C . ALA A 1 60 ? 15.070 -14.254 16.891 1.00 52.34 60 ALA A C 11
ATOM 16316 O O . ALA A 1 60 ? 15.836 -14.434 17.836 1.00 34.24 60 ALA A O 11
ATOM 16323 N N . GLY A 1 61 ? 14.574 -15.249 16.162 1.00 53.14 61 GLY A N 11
ATOM 16324 C CA . GLY A 1 61 ? 14.920 -16.627 16.454 1.00 23.45 61 GLY A CA 11
ATOM 16325 C C . GLY A 1 61 ? 16.174 -17.076 15.731 1.00 24.10 61 GLY A C 11
ATOM 16326 O O . GLY A 1 61 ? 16.480 -18.268 15.685 1.00 50.02 61 GLY A O 11
ATOM 16330 N N . TYR A 1 62 ? 16.902 -16.121 15.163 1.00 12.44 62 TYR A N 11
ATOM 16331 C CA . TYR A 1 62 ? 18.128 -16.424 14.435 1.00 73.22 62 TYR A CA 11
ATOM 16332 C C . TYR A 1 62 ? 17.890 -17.520 13.401 1.00 74.24 62 TYR A C 11
ATOM 16333 O O . TYR A 1 62 ? 18.406 -18.631 13.524 1.00 22.35 62 TYR A O 11
ATOM 16351 N N . THR A 1 63 ? 17.103 -17.199 12.378 1.00 70.11 63 THR A N 11
ATOM 16352 C CA . THR A 1 63 ? 16.795 -18.155 11.321 1.00 14.55 63 THR A CA 11
ATOM 16353 C C . THR A 1 63 ? 16.031 -17.488 10.183 1.00 43.22 63 THR A C 11
ATOM 16354 O O . THR A 1 63 ? 15.464 -16.408 10.351 1.00 43.04 63 THR A O 11
ATOM 16365 N N . VAL A 1 64 ? 16.020 -18.138 9.024 1.00 71.15 64 VAL A N 11
ATOM 16366 C CA . VAL A 1 64 ? 15.324 -17.609 7.857 1.00 41.42 64 VAL A CA 11
ATOM 16367 C C . VAL A 1 64 ? 14.742 -18.733 7.007 1.00 42.30 64 VAL A C 11
ATOM 16368 O O . VAL A 1 64 ? 15.088 -19.902 7.182 1.00 40.34 64 VAL A O 11
ATOM 16381 N N . THR A 1 65 ? 13.856 -18.372 6.084 1.00 14.44 65 THR A N 11
ATOM 16382 C CA . THR A 1 65 ? 13.224 -19.349 5.207 1.00 64.20 65 THR A CA 11
ATOM 16383 C C . THR A 1 65 ? 13.892 -19.370 3.837 1.00 55.45 65 THR A C 11
ATOM 16384 O O . THR A 1 65 ? 14.660 -20.279 3.524 1.00 14.30 65 THR A O 11
ATOM 16395 N N . GLU A 1 66 ? 13.593 -18.361 3.023 1.00 25.12 66 GLU A N 11
ATOM 16396 C CA . GLU A 1 66 ? 14.166 -18.265 1.685 1.00 14.14 66 GLU A CA 11
ATOM 16397 C C . GLU A 1 66 ? 14.166 -16.819 1.197 1.00 62.23 66 GLU A C 11
ATOM 16398 O O . GLU A 1 66 ? 13.824 -15.900 1.942 1.00 42.24 66 GLU A O 11
ATOM 16410 N N . LEU A 1 67 ? 14.553 -16.626 -0.059 1.00 41.13 67 LEU A N 11
ATOM 16411 C CA . LEU A 1 67 ? 14.599 -15.292 -0.649 1.00 64.41 67 LEU A CA 11
ATOM 16412 C C . LEU A 1 67 ? 13.198 -14.702 -0.771 1.00 2.13 67 LEU A C 11
ATOM 16413 O O . LEU A 1 67 ? 13.019 -13.486 -0.708 1.00 72.12 67 LEU A O 11
ATOM 16429 N N . ALA A 1 68 ? 12.208 -15.572 -0.943 1.00 1.52 68 ALA A N 11
ATOM 16430 C CA . ALA A 1 68 ? 10.823 -15.137 -1.069 1.00 14.43 68 ALA A CA 11
ATOM 16431 C C . ALA A 1 68 ? 10.391 -14.320 0.145 1.00 61.12 68 ALA A C 11
ATOM 16432 O O . ALA A 1 68 ? 9.633 -13.359 0.020 1.00 0.22 68 ALA A O 11
ATOM 16439 N N . ALA A 1 69 ? 10.878 -14.710 1.318 1.00 4.02 69 ALA A N 11
ATOM 16440 C CA . ALA A 1 69 ? 10.544 -14.013 2.554 1.00 71.11 69 ALA A CA 11
ATOM 16441 C C . ALA A 1 69 ? 11.164 -12.620 2.584 1.00 60.32 69 ALA A C 11
ATOM 16442 O O . ALA A 1 69 ? 10.577 -11.680 3.119 1.00 10.23 69 ALA A O 11
ATOM 16449 N N . PHE A 1 70 ? 12.354 -12.495 2.006 1.00 22.12 70 PHE A N 11
ATOM 16450 C CA . PHE A 1 70 ? 13.055 -11.217 1.968 1.00 10.24 70 PHE A CA 11
ATOM 16451 C C . PHE A 1 70 ? 12.326 -10.223 1.069 1.00 73.22 70 PHE A C 11
ATOM 16452 O O . PHE A 1 70 ? 12.322 -9.021 1.329 1.00 1.12 70 PHE A O 11
ATOM 16469 N N . ASN A 1 71 ? 11.710 -10.736 0.009 1.00 54.34 71 ASN A N 11
ATOM 16470 C CA . ASN A 1 71 ? 10.978 -9.894 -0.931 1.00 74.10 71 ASN A CA 11
ATOM 16471 C C . ASN A 1 71 ? 9.675 -9.394 -0.313 1.00 64.11 71 ASN A C 11
ATOM 16472 O O . ASN A 1 71 ? 9.240 -8.273 -0.577 1.00 55.11 71 ASN A O 11
ATOM 16483 N N . THR A 1 72 ? 9.058 -10.234 0.512 1.00 14.42 72 THR A N 11
ATOM 16484 C CA . THR A 1 72 ? 7.805 -9.878 1.168 1.00 64.24 72 THR A CA 11
ATOM 16485 C C . THR A 1 72 ? 8.033 -8.843 2.263 1.00 53.30 72 THR A C 11
ATOM 16486 O O . THR A 1 72 ? 7.310 -7.850 2.353 1.00 71.22 72 THR A O 11
ATOM 16497 N N . VAL A 1 73 ? 9.042 -9.080 3.095 1.00 42.33 73 VAL A N 11
ATOM 16498 C CA . VAL A 1 73 ? 9.366 -8.166 4.184 1.00 61.12 73 VAL A CA 11
ATOM 16499 C C . VAL A 1 73 ? 9.758 -6.793 3.651 1.00 42.43 73 VAL A C 11
ATOM 16500 O O . VAL A 1 73 ? 9.376 -5.765 4.211 1.00 61.03 73 VAL A O 11
ATOM 16513 N N . VAL A 1 74 ? 10.523 -6.782 2.564 1.00 65.12 74 VAL A N 11
ATOM 16514 C CA . VAL A 1 74 ? 10.967 -5.535 1.953 1.00 53.31 74 VAL A CA 11
ATOM 16515 C C . VAL A 1 74 ? 9.794 -4.773 1.345 1.00 61.40 74 VAL A C 11
ATOM 16516 O O . VAL A 1 74 ? 9.617 -3.582 1.597 1.00 51.02 74 VAL A O 11
ATOM 16529 N N . ALA A 1 75 ? 8.995 -5.470 0.543 1.00 22.24 75 ALA A N 11
ATOM 16530 C CA . ALA A 1 75 ? 7.837 -4.861 -0.099 1.00 3.22 75 ALA A CA 11
ATOM 16531 C C . ALA A 1 75 ? 6.801 -4.429 0.933 1.00 1.12 75 ALA A C 11
ATOM 16532 O O . ALA A 1 75 ? 6.239 -3.337 0.843 1.00 20.31 75 ALA A O 11
ATOM 16539 N N . ARG A 1 76 ? 6.552 -5.292 1.912 1.00 25.44 76 ARG A N 11
ATOM 16540 C CA . ARG A 1 76 ? 5.582 -5.000 2.960 1.00 31.34 76 ARG A CA 11
ATOM 16541 C C . ARG A 1 76 ? 5.856 -3.638 3.591 1.00 53.14 76 ARG A C 11
ATOM 16542 O O . ARG A 1 76 ? 4.929 -2.902 3.932 1.00 71.32 76 ARG A O 11
ATOM 16563 N N . HIS A 1 77 ? 7.134 -3.308 3.743 1.00 65.22 77 HIS A N 11
ATOM 16564 C CA . HIS A 1 77 ? 7.531 -2.034 4.332 1.00 35.00 77 HIS A CA 11
ATOM 16565 C C . HIS A 1 77 ? 8.310 -1.190 3.328 1.00 24.32 77 HIS A C 11
ATOM 16566 O O . HIS A 1 77 ? 9.448 -0.796 3.585 1.00 41.15 77 HIS A O 11
ATOM 16580 N N . VAL A 1 78 ? 7.691 -0.917 2.184 1.00 21.51 78 VAL A N 11
ATOM 16581 C CA . VAL A 1 78 ? 8.327 -0.120 1.142 1.00 71.52 78 VAL A CA 11
ATOM 16582 C C . VAL A 1 78 ? 7.945 1.350 1.264 1.00 13.25 78 VAL A C 11
ATOM 16583 O O . VAL A 1 78 ? 7.957 2.090 0.280 1.00 23.42 78 VAL A O 11
ATOM 16596 N N . ARG A 1 79 ? 7.605 1.768 2.480 1.00 44.45 79 ARG A N 11
ATOM 16597 C CA . ARG A 1 79 ? 7.219 3.151 2.731 1.00 13.33 79 ARG A CA 11
ATOM 16598 C C . ARG A 1 79 ? 8.448 4.049 2.835 1.00 51.44 79 ARG A C 11
ATOM 16599 O O . ARG A 1 79 ? 9.565 3.589 3.070 1.00 3.21 79 ARG A O 11
ATOM 16620 N N . PRO A 1 80 ? 8.239 5.362 2.654 1.00 30.01 80 PRO A N 11
ATOM 16621 C CA . PRO A 1 80 ? 9.318 6.352 2.722 1.00 11.03 80 PRO A CA 11
ATOM 16622 C C . PRO A 1 80 ? 9.851 6.532 4.140 1.00 54.13 80 PRO A C 11
ATOM 16623 O O . PRO A 1 80 ? 9.128 6.972 5.033 1.00 13.35 80 PRO A O 11
ATOM 16634 N N . SER A 1 81 ? 11.119 6.189 4.338 1.00 5.40 81 SER A N 11
ATOM 16635 C CA . SER A 1 81 ? 11.748 6.310 5.648 1.00 1.32 81 SER A CA 11
ATOM 16636 C C . SER A 1 81 ? 11.079 5.385 6.659 1.00 33.54 81 SER A C 11
ATOM 16637 O O . SER A 1 81 ? 10.483 5.840 7.635 1.00 11.10 81 SER A O 11
ATOM 16645 N N . ALA A 1 82 ? 11.182 4.082 6.418 1.00 33.31 82 ALA A N 11
ATOM 16646 C CA . ALA A 1 82 ? 10.589 3.091 7.308 1.00 72.25 82 ALA A CA 11
ATOM 16647 C C . ALA A 1 82 ? 11.665 2.282 8.024 1.00 0.30 82 ALA A C 11
ATOM 16648 O O . ALA A 1 82 ? 12.462 1.591 7.389 1.00 14.31 82 ALA A O 11
ATOM 16655 N N . SER A 1 83 ? 11.683 2.374 9.350 1.00 42.11 83 SER A N 11
ATOM 16656 C CA . SER A 1 83 ? 12.665 1.654 10.153 1.00 41.44 83 SER A CA 11
ATOM 16657 C C . SER A 1 83 ? 12.092 0.333 10.655 1.00 23.33 83 SER A C 11
ATOM 16658 O O . SER A 1 83 ? 11.118 0.312 11.408 1.00 54.54 83 SER A O 11
ATOM 16666 N N . ILE A 1 84 ? 12.705 -0.769 10.234 1.00 53.40 84 ILE A N 11
ATOM 16667 C CA . ILE A 1 84 ? 12.257 -2.094 10.642 1.00 60.53 84 ILE A CA 11
ATOM 16668 C C . ILE A 1 84 ? 13.380 -2.868 11.323 1.00 23.44 84 ILE A C 11
ATOM 16669 O O . ILE A 1 84 ? 14.505 -2.945 10.828 1.00 11.50 84 ILE A O 11
ATOM 16685 N N . PRO A 1 85 ? 13.070 -3.459 12.487 1.00 24.01 85 PRO A N 11
ATOM 16686 C CA . PRO A 1 85 ? 14.040 -4.240 13.261 1.00 34.31 85 PRO A CA 11
ATOM 16687 C C . PRO A 1 85 ? 14.402 -5.555 12.578 1.00 3.41 85 PRO A C 11
ATOM 16688 O O . PRO A 1 85 ? 13.532 -6.374 12.285 1.00 31.51 85 PRO A O 11
ATOM 16699 N N . VAL A 1 86 ? 15.693 -5.749 12.327 1.00 21.43 86 VAL A N 11
ATOM 16700 C CA . VAL A 1 86 ? 16.171 -6.965 11.680 1.00 21.31 86 VAL A CA 11
ATOM 16701 C C . VAL A 1 86 ? 17.348 -7.567 12.441 1.00 53.43 86 VAL A C 11
ATOM 16702 O O . VAL A 1 86 ? 18.264 -6.855 12.852 1.00 12.34 86 VAL A O 11
ATOM 16715 N N . VAL A 1 87 ? 17.316 -8.883 12.624 1.00 45.22 87 VAL A N 11
ATOM 16716 C CA . VAL A 1 87 ? 18.381 -9.581 13.334 1.00 63.43 87 VAL A CA 11
ATOM 16717 C C . VAL A 1 87 ? 19.481 -10.025 12.376 1.00 61.42 87 VAL A C 11
ATOM 16718 O O . VAL A 1 87 ? 19.205 -10.533 11.289 1.00 72.13 87 VAL A O 11
ATOM 16731 N N . PHE A 1 88 ? 20.730 -9.831 12.787 1.00 72.23 88 PHE A N 11
ATOM 16732 C CA . PHE A 1 88 ? 21.873 -10.211 11.965 1.00 71.32 88 PHE A CA 11
ATOM 16733 C C . PHE A 1 88 ? 22.853 -11.070 12.759 1.00 13.34 88 PHE A C 11
ATOM 16734 O O . PHE A 1 88 ? 22.961 -10.940 13.979 1.00 42.34 88 PHE A O 11
ATOM 16751 N N . SER A 1 89 ? 23.564 -11.948 12.059 1.00 12.41 89 SER A N 11
ATOM 16752 C CA . SER A 1 89 ? 24.532 -12.831 12.699 1.00 74.23 89 SER A CA 11
ATOM 16753 C C . SER A 1 89 ? 25.871 -12.789 11.969 1.00 72.12 89 SER A C 11
ATOM 16754 O O . SER A 1 89 ? 25.922 -12.601 10.753 1.00 10.43 89 SER A O 11
ATOM 16762 N N . ARG A 1 90 ? 26.953 -12.966 12.720 1.00 13.11 90 ARG A N 11
ATOM 16763 C CA . ARG A 1 90 ? 28.293 -12.947 12.146 1.00 33.12 90 ARG A CA 11
ATOM 16764 C C . ARG A 1 90 ? 29.047 -14.230 12.483 1.00 32.15 90 ARG A C 11
ATOM 16765 O O . ARG A 1 90 ? 29.958 -14.227 13.311 1.00 3.10 90 ARG A O 11
ATOM 16786 N N . ASP A 1 91 ? 28.660 -15.325 11.838 1.00 52.42 91 ASP A N 11
ATOM 16787 C CA . ASP A 1 91 ? 29.299 -16.615 12.069 1.00 42.25 91 ASP A CA 11
ATOM 16788 C C . ASP A 1 91 ? 29.045 -17.100 13.492 1.00 24.14 91 ASP A C 11
ATOM 16789 O O . ASP A 1 91 ? 29.969 -17.512 14.193 1.00 43.33 91 ASP A O 11
ATOM 16798 N N . GLY A 1 92 ? 27.786 -17.047 13.915 1.00 73.54 92 GLY A N 11
ATOM 16799 C CA . GLY A 1 92 ? 27.433 -17.483 15.253 1.00 21.42 92 GLY A CA 11
ATOM 16800 C C . GLY A 1 92 ? 27.254 -16.323 16.212 1.00 21.44 92 GLY A C 11
ATOM 16801 O O . GLY A 1 92 ? 26.688 -16.484 17.294 1.00 61.12 92 GLY A O 11
ATOM 16805 N N . VAL A 1 93 ? 27.739 -15.151 15.817 1.00 2.53 93 VAL A N 11
ATOM 16806 C CA . VAL A 1 93 ? 27.630 -13.959 16.650 1.00 5.31 93 VAL A CA 11
ATOM 16807 C C . VAL A 1 93 ? 26.194 -13.452 16.699 1.00 15.22 93 VAL A C 11
ATOM 16808 O O . VAL A 1 93 ? 25.455 -13.551 15.719 1.00 32.15 93 VAL A O 11
ATOM 16821 N N . VAL A 1 94 ? 25.803 -12.907 17.847 1.00 31.12 94 VAL A N 11
ATOM 16822 C CA . VAL A 1 94 ? 24.454 -12.382 18.024 1.00 22.45 94 VAL A CA 11
ATOM 16823 C C . VAL A 1 94 ? 24.472 -10.867 18.194 1.00 72.41 94 VAL A C 11
ATOM 16824 O O . VAL A 1 94 ? 24.979 -10.350 19.189 1.00 52.13 94 VAL A O 11
ATOM 16837 N N . MET A 1 95 ? 23.914 -10.162 17.216 1.00 40.44 95 MET A N 11
ATOM 16838 C CA . MET A 1 95 ? 23.864 -8.705 17.258 1.00 41.35 95 MET A CA 11
ATOM 16839 C C . MET A 1 95 ? 22.561 -8.188 16.656 1.00 43.14 95 MET A C 11
ATOM 16840 O O . MET A 1 95 ? 21.917 -8.876 15.864 1.00 15.40 95 MET A O 11
ATOM 16854 N N . SER A 1 96 ? 22.180 -6.973 17.036 1.00 13.13 96 SER A N 11
ATOM 16855 C CA . SER A 1 96 ? 20.951 -6.366 16.537 1.00 44.00 96 SER A CA 11
ATOM 16856 C C . SER A 1 96 ? 21.257 -5.113 15.721 1.00 30.52 96 SER A C 11
ATOM 16857 O O . SER A 1 96 ? 22.015 -4.247 16.155 1.00 44.22 96 SER A O 11
ATOM 16865 N N . ALA A 1 97 ? 20.660 -5.026 14.537 1.00 64.22 97 ALA A N 11
ATOM 16866 C CA . ALA A 1 97 ? 20.866 -3.880 13.660 1.00 3.03 97 ALA A CA 11
ATOM 16867 C C . ALA A 1 97 ? 19.570 -3.482 12.964 1.00 54.42 97 ALA A C 11
ATOM 16868 O O . ALA A 1 97 ? 18.798 -4.337 12.529 1.00 55.22 97 ALA A O 11
ATOM 16875 N N . THR A 1 98 ? 19.335 -2.177 12.861 1.00 33.03 98 THR A N 11
ATOM 16876 C CA . THR A 1 98 ? 18.131 -1.665 12.219 1.00 35.34 98 THR A CA 11
ATOM 16877 C C . THR A 1 98 ? 18.421 -1.199 10.797 1.00 21.44 98 THR A C 11
ATOM 16878 O O . THR A 1 98 ? 19.390 -0.479 10.556 1.00 22.03 98 THR A O 11
ATOM 16889 N N . ILE A 1 99 ? 17.576 -1.614 9.860 1.00 61.24 99 ILE A N 11
ATOM 16890 C CA . ILE A 1 99 ? 17.742 -1.237 8.461 1.00 23.04 99 ILE A CA 11
ATOM 16891 C C . ILE A 1 99 ? 16.734 -0.167 8.057 1.00 2.43 99 ILE A C 11
ATOM 16892 O O . ILE A 1 99 ? 15.528 -0.333 8.242 1.00 44.32 99 ILE A O 11
ATOM 16908 N N . VAL A 1 100 ? 17.236 0.932 7.503 1.00 43.31 100 VAL A N 11
ATOM 16909 C CA . VAL A 1 100 ? 16.380 2.030 7.069 1.00 32.51 100 VAL A CA 11
ATOM 16910 C C . VAL A 1 100 ? 16.180 2.006 5.558 1.00 50.41 100 VAL A C 11
ATOM 16911 O O . VAL A 1 100 ? 17.031 2.474 4.801 1.00 13.40 100 VAL A O 11
ATOM 16924 N N . VAL A 1 101 ? 15.049 1.459 5.124 1.00 20.33 101 VAL A N 11
ATOM 16925 C CA . VAL A 1 101 ? 14.736 1.376 3.703 1.00 73.42 101 VAL A CA 11
ATOM 16926 C C . VAL A 1 101 ? 13.915 2.578 3.250 1.00 44.14 101 VAL A C 11
ATOM 16927 O O . VAL A 1 101 ? 12.759 2.736 3.639 1.00 41.23 101 VAL A O 11
ATOM 16940 N N . GLY A 1 102 ? 14.523 3.424 2.423 1.00 14.52 102 GLY A N 11
ATOM 16941 C CA . GLY A 1 102 ? 13.833 4.602 1.930 1.00 45.52 102 GLY A CA 11
ATOM 16942 C C . GLY A 1 102 ? 13.459 4.484 0.466 1.00 40.43 102 GLY A C 11
ATOM 16943 O O . GLY A 1 102 ? 12.324 4.769 0.084 1.00 22.24 102 GLY A O 11
ATOM 16947 N N . GLU A 1 103 ? 14.416 4.065 -0.356 1.00 50.35 103 GLU A N 11
ATOM 16948 C CA . GLU A 1 103 ? 14.180 3.913 -1.787 1.00 43.34 103 GLU A CA 11
ATOM 16949 C C . GLU A 1 103 ? 13.834 5.255 -2.427 1.00 64.33 103 GLU A C 11
ATOM 16950 O O . GLU A 1 103 ? 13.255 5.307 -3.513 1.00 60.42 103 GLU A O 11
ATOM 16962 N N . LEU A 1 104 ? 14.193 6.338 -1.747 1.00 31.11 104 LEU A N 11
ATOM 16963 C CA . LEU A 1 104 ? 13.921 7.681 -2.248 1.00 34.25 104 LEU A CA 11
ATOM 16964 C C . LEU A 1 104 ? 14.454 8.739 -1.287 1.00 24.41 104 LEU A C 11
ATOM 16965 O O . LEU A 1 104 ? 14.317 8.612 -0.071 1.00 35.22 104 LEU A O 11
ATOM 16981 N N . GLU A 1 105 ? 15.062 9.782 -1.842 1.00 42.44 105 GLU A N 11
ATOM 16982 C CA . GLU A 1 105 ? 15.615 10.863 -1.034 1.00 21.30 105 GLU A CA 11
ATOM 16983 C C . GLU A 1 105 ? 14.502 11.713 -0.428 1.00 23.12 105 GLU A C 11
ATOM 16984 O O . GLU A 1 105 ? 14.480 11.955 0.779 1.00 71.45 105 GLU A O 11
ATOM 16996 N N . PRO A 1 1 ? 4.324 -0.253 -1.233 1.00 44.53 1 PRO A N 12
ATOM 16997 C CA . PRO A 1 1 ? 4.149 -1.466 -0.430 1.00 72.11 1 PRO A CA 12
ATOM 16998 C C . PRO A 1 1 ? 3.515 -2.602 -1.226 1.00 52.43 1 PRO A C 12
ATOM 16999 O O . PRO A 1 1 ? 3.018 -3.573 -0.654 1.00 55.43 1 PRO A O 12
ATOM 17010 N N . LEU A 1 2 ? 3.536 -2.474 -2.548 1.00 72.35 2 LEU A N 12
ATOM 17011 C CA . LEU A 1 2 ? 2.963 -3.491 -3.424 1.00 41.11 2 LEU A CA 12
ATOM 17012 C C . LEU A 1 2 ? 3.933 -3.854 -4.544 1.00 20.10 2 LEU A C 12
ATOM 17013 O O . LEU A 1 2 ? 3.519 -4.226 -5.643 1.00 4.31 2 LEU A O 12
ATOM 17029 N N . THR A 1 3 ? 5.227 -3.746 -4.258 1.00 32.34 3 THR A N 12
ATOM 17030 C CA . THR A 1 3 ? 6.256 -4.064 -5.239 1.00 70.23 3 THR A CA 12
ATOM 17031 C C . THR A 1 3 ? 6.660 -5.532 -5.157 1.00 51.20 3 THR A C 12
ATOM 17032 O O . THR A 1 3 ? 6.321 -6.226 -4.198 1.00 51.23 3 THR A O 12
ATOM 17043 N N . ARG A 1 4 ? 7.386 -5.998 -6.167 1.00 63.34 4 ARG A N 12
ATOM 17044 C CA . ARG A 1 4 ? 7.836 -7.385 -6.209 1.00 0.51 4 ARG A CA 12
ATOM 17045 C C . ARG A 1 4 ? 9.026 -7.542 -7.150 1.00 45.04 4 ARG A C 12
ATOM 17046 O O . ARG A 1 4 ? 8.937 -8.173 -8.204 1.00 11.21 4 ARG A O 12
ATOM 17067 N N . PRO A 1 5 ? 10.169 -6.955 -6.764 1.00 12.14 5 PRO A N 12
ATOM 17068 C CA . PRO A 1 5 ? 11.399 -7.016 -7.559 1.00 12.13 5 PRO A CA 12
ATOM 17069 C C . PRO A 1 5 ? 12.009 -8.413 -7.577 1.00 34.40 5 PRO A C 12
ATOM 17070 O O . PRO A 1 5 ? 11.712 -9.242 -6.716 1.00 10.12 5 PRO A O 12
ATOM 17081 N N . TYR A 1 6 ? 12.862 -8.669 -8.563 1.00 12.45 6 TYR A N 12
ATOM 17082 C CA . TYR A 1 6 ? 13.512 -9.967 -8.694 1.00 30.04 6 TYR A CA 12
ATOM 17083 C C . TYR A 1 6 ? 14.799 -10.017 -7.875 1.00 75.21 6 TYR A C 12
ATOM 17084 O O . TYR A 1 6 ? 15.589 -9.073 -7.881 1.00 4.13 6 TYR A O 12
ATOM 17102 N N . LEU A 1 7 ? 15.002 -11.126 -7.172 1.00 72.04 7 LEU A N 12
ATOM 17103 C CA . LEU A 1 7 ? 16.193 -11.302 -6.348 1.00 74.13 7 LEU A CA 12
ATOM 17104 C C . LEU A 1 7 ? 17.405 -11.644 -7.209 1.00 13.41 7 LEU A C 12
ATOM 17105 O O . LEU A 1 7 ? 17.395 -12.624 -7.952 1.00 21.34 7 LEU A O 12
ATOM 17121 N N . GLY A 1 8 ? 18.449 -10.828 -7.102 1.00 2.33 8 GLY A N 12
ATOM 17122 C CA . GLY A 1 8 ? 19.655 -11.061 -7.874 1.00 64.41 8 GLY A CA 12
ATOM 17123 C C . GLY A 1 8 ? 20.854 -11.370 -6.999 1.00 11.43 8 GLY A C 12
ATOM 17124 O O . GLY A 1 8 ? 21.951 -10.863 -7.234 1.00 52.43 8 GLY A O 12
ATOM 17128 N N . PHE A 1 9 ? 20.645 -12.202 -5.984 1.00 40.00 9 PHE A N 12
ATOM 17129 C CA . PHE A 1 9 ? 21.717 -12.575 -5.068 1.00 73.02 9 PHE A CA 12
ATOM 17130 C C . PHE A 1 9 ? 21.656 -14.064 -4.738 1.00 5.50 9 PHE A C 12
ATOM 17131 O O . PHE A 1 9 ? 20.702 -14.752 -5.099 1.00 61.23 9 PHE A O 12
ATOM 17148 N N . ARG A 1 10 ? 22.683 -14.553 -4.050 1.00 12.22 10 ARG A N 12
ATOM 17149 C CA . ARG A 1 10 ? 22.748 -15.959 -3.672 1.00 62.51 10 ARG A CA 12
ATOM 17150 C C . ARG A 1 10 ? 22.664 -16.120 -2.157 1.00 61.11 10 ARG A C 12
ATOM 17151 O O . ARG A 1 10 ? 22.863 -15.163 -1.409 1.00 12.03 10 ARG A O 12
ATOM 17172 N N . VAL A 1 11 ? 22.368 -17.337 -1.712 1.00 15.13 11 VAL A N 12
ATOM 17173 C CA . VAL A 1 11 ? 22.257 -17.624 -0.286 1.00 45.53 11 VAL A CA 12
ATOM 17174 C C . VAL A 1 11 ? 22.735 -19.037 0.029 1.00 50.35 11 VAL A C 12
ATOM 17175 O O . VAL A 1 11 ? 22.388 -19.990 -0.669 1.00 3.34 11 VAL A O 12
ATOM 17188 N N . ALA A 1 12 ? 23.533 -19.164 1.084 1.00 74.51 12 ALA A N 12
ATOM 17189 C CA . ALA A 1 12 ? 24.056 -20.462 1.493 1.00 1.22 12 ALA A CA 12
ATOM 17190 C C . ALA A 1 12 ? 23.396 -20.938 2.783 1.00 72.24 12 ALA A C 12
ATOM 17191 O O . ALA A 1 12 ? 23.458 -20.263 3.810 1.00 25.22 12 ALA A O 12
ATOM 17198 N N . VAL A 1 13 ? 22.762 -22.105 2.721 1.00 21.14 13 VAL A N 12
ATOM 17199 C CA . VAL A 1 13 ? 22.090 -22.672 3.885 1.00 63.14 13 VAL A CA 12
ATOM 17200 C C . VAL A 1 13 ? 23.015 -23.612 4.649 1.00 21.24 13 VAL A C 12
ATOM 17201 O O . VAL A 1 13 ? 23.667 -24.474 4.061 1.00 55.02 13 VAL A O 12
ATOM 17214 N N . GLY A 1 14 ? 23.067 -23.440 5.967 1.00 63.21 14 GLY A N 12
ATOM 17215 C CA . GLY A 1 14 ? 23.915 -24.281 6.792 1.00 42.22 14 GLY A CA 12
ATOM 17216 C C . GLY A 1 14 ? 23.862 -23.897 8.257 1.00 5.12 14 GLY A C 12
ATOM 17217 O O . GLY A 1 14 ? 22.812 -23.505 8.766 1.00 70.32 14 GLY A O 12
ATOM 17221 N N . ARG A 1 15 ? 24.998 -24.011 8.938 1.00 0.43 15 ARG A N 12
ATOM 17222 C CA . ARG A 1 15 ? 25.076 -23.675 10.355 1.00 61.11 15 ARG A CA 12
ATOM 17223 C C . ARG A 1 15 ? 26.288 -22.793 10.639 1.00 42.44 15 ARG A C 12
ATOM 17224 O O . ARG A 1 15 ? 27.337 -22.940 10.011 1.00 73.24 15 ARG A O 12
ATOM 17245 N N . ASP A 1 16 ? 26.136 -21.875 11.587 1.00 23.45 16 ASP A N 12
ATOM 17246 C CA . ASP A 1 16 ? 27.218 -20.969 11.955 1.00 21.10 16 ASP A CA 12
ATOM 17247 C C . ASP A 1 16 ? 27.952 -21.473 13.194 1.00 60.12 16 ASP A C 12
ATOM 17248 O O . ASP A 1 16 ? 27.659 -22.554 13.704 1.00 31.32 16 ASP A O 12
ATOM 17257 N N . SER A 1 17 ? 28.908 -20.683 13.672 1.00 50.25 17 SER A N 12
ATOM 17258 C CA . SER A 1 17 ? 29.688 -21.051 14.848 1.00 75.04 17 SER A CA 12
ATOM 17259 C C . SER A 1 17 ? 28.774 -21.350 16.033 1.00 45.12 17 SER A C 12
ATOM 17260 O O . SER A 1 17 ? 29.133 -22.113 16.930 1.00 41.31 17 SER A O 12
ATOM 17268 N N . SER A 1 18 ? 27.592 -20.743 16.029 1.00 40.24 18 SER A N 12
ATOM 17269 C CA . SER A 1 18 ? 26.628 -20.940 17.105 1.00 52.14 18 SER A CA 12
ATOM 17270 C C . SER A 1 18 ? 25.702 -22.113 16.796 1.00 11.33 18 SER A C 12
ATOM 17271 O O . SER A 1 18 ? 25.478 -22.980 17.640 1.00 63.04 18 SER A O 12
ATOM 17279 N N . GLY A 1 19 ? 25.166 -22.131 15.580 1.00 74.43 19 GLY A N 12
ATOM 17280 C CA . GLY A 1 19 ? 24.270 -23.201 15.180 1.00 30.12 19 GLY A CA 12
ATOM 17281 C C . GLY A 1 19 ? 22.814 -22.865 15.437 1.00 24.14 19 GLY A C 12
ATOM 17282 O O . GLY A 1 19 ? 22.244 -23.280 16.447 1.00 53.30 19 GLY A O 12
ATOM 17286 N N . CYS A 1 20 ? 22.213 -22.111 14.524 1.00 31.11 20 CYS A N 12
ATOM 17287 C CA . CYS A 1 20 ? 20.815 -21.717 14.658 1.00 31.02 20 CYS A CA 12
ATOM 17288 C C . CYS A 1 20 ? 20.086 -21.837 13.324 1.00 73.50 20 CYS A C 12
ATOM 17289 O O . CYS A 1 20 ? 18.998 -21.288 13.146 1.00 42.31 20 CYS A O 12
ATOM 17297 N N . THR A 1 21 ? 20.692 -22.559 12.387 1.00 65.42 21 THR A N 12
ATOM 17298 C CA . THR A 1 21 ? 20.103 -22.750 11.068 1.00 40.24 21 THR A CA 12
ATOM 17299 C C . THR A 1 21 ? 19.702 -21.416 10.447 1.00 64.43 21 THR A C 12
ATOM 17300 O O . THR A 1 21 ? 18.548 -20.998 10.539 1.00 11.13 21 THR A O 12
ATOM 17311 N N . THR A 1 22 ? 20.663 -20.752 9.812 1.00 2.22 22 THR A N 12
ATOM 17312 C CA . THR A 1 22 ? 20.411 -19.465 9.176 1.00 34.10 22 THR A CA 12
ATOM 17313 C C . THR A 1 22 ? 21.188 -19.335 7.871 1.00 1.23 22 THR A C 12
ATOM 17314 O O . THR A 1 22 ? 22.264 -19.914 7.717 1.00 4.24 22 THR A O 12
ATOM 17325 N N . LEU A 1 23 ? 20.638 -18.571 6.934 1.00 11.11 23 LEU A N 12
ATOM 17326 C CA . LEU A 1 23 ? 21.281 -18.364 5.641 1.00 11.52 23 LEU A CA 12
ATOM 17327 C C . LEU A 1 23 ? 22.116 -17.087 5.647 1.00 54.14 23 LEU A C 12
ATOM 17328 O O . LEU A 1 23 ? 21.910 -16.203 6.478 1.00 3.30 23 LEU A O 12
ATOM 17344 N N . SER A 1 24 ? 23.056 -16.997 4.712 1.00 43.01 24 SER A N 12
ATOM 17345 C CA . SER A 1 24 ? 23.923 -15.829 4.610 1.00 63.02 24 SER A CA 12
ATOM 17346 C C . SER A 1 24 ? 23.816 -15.192 3.227 1.00 25.34 24 SER A C 12
ATOM 17347 O O . SER A 1 24 ? 23.683 -15.888 2.220 1.00 23.23 24 SER A O 12
ATOM 17355 N N . ILE A 1 25 ? 23.876 -13.865 3.188 1.00 33.51 25 ILE A N 12
ATOM 17356 C CA . ILE A 1 25 ? 23.787 -13.134 1.930 1.00 32.42 25 ILE A CA 12
ATOM 17357 C C . ILE A 1 25 ? 25.171 -12.881 1.343 1.00 70.04 25 ILE A C 12
ATOM 17358 O O . ILE A 1 25 ? 25.952 -12.099 1.884 1.00 14.22 25 ILE A O 12
ATOM 17374 N N . GLN A 1 26 ? 25.467 -13.547 0.231 1.00 52.31 26 GLN A N 12
ATOM 17375 C CA . GLN A 1 26 ? 26.757 -13.392 -0.431 1.00 32.31 26 GLN A CA 12
ATOM 17376 C C . GLN A 1 26 ? 26.748 -12.187 -1.366 1.00 24.24 26 GLN A C 12
ATOM 17377 O O . GLN A 1 26 ? 27.748 -11.890 -2.019 1.00 20.14 26 GLN A O 12
ATOM 17391 N N . GLU A 1 27 ? 25.613 -11.498 -1.424 1.00 43.31 27 GLU A N 12
ATOM 17392 C CA . GLU A 1 27 ? 25.476 -10.325 -2.280 1.00 74.54 27 GLU A CA 12
ATOM 17393 C C . GLU A 1 27 ? 24.618 -9.258 -1.607 1.00 42.42 27 GLU A C 12
ATOM 17394 O O . GLU A 1 27 ? 24.309 -9.352 -0.419 1.00 52.34 27 GLU A O 12
ATOM 17406 N N . VAL A 1 28 ? 24.238 -8.241 -2.375 1.00 60.42 28 VAL A N 12
ATOM 17407 C CA . VAL A 1 28 ? 23.416 -7.155 -1.855 1.00 22.43 28 VAL A CA 12
ATOM 17408 C C . VAL A 1 28 ? 22.107 -7.038 -2.627 1.00 44.45 28 VAL A C 12
ATOM 17409 O O . VAL A 1 28 ? 22.079 -6.535 -3.751 1.00 44.14 28 VAL A O 12
ATOM 17422 N N . THR A 1 29 ? 21.022 -7.504 -2.018 1.00 21.44 29 THR A N 12
ATOM 17423 C CA . THR A 1 29 ? 19.709 -7.452 -2.648 1.00 21.31 29 THR A CA 12
ATOM 17424 C C . THR A 1 29 ? 18.920 -6.236 -2.176 1.00 25.21 29 THR A C 12
ATOM 17425 O O . THR A 1 29 ? 17.744 -6.083 -2.504 1.00 23.10 29 THR A O 12
ATOM 17436 N N . GLN A 1 30 ? 19.576 -5.374 -1.405 1.00 71.23 30 GLN A N 12
ATOM 17437 C CA . GLN A 1 30 ? 18.934 -4.171 -0.889 1.00 23.13 30 GLN A CA 12
ATOM 17438 C C . GLN A 1 30 ? 19.493 -2.923 -1.565 1.00 32.24 30 GLN A C 12
ATOM 17439 O O . GLN A 1 30 ? 19.971 -2.004 -0.899 1.00 21.11 30 GLN A O 12
ATOM 17453 N N . THR A 1 31 ? 19.430 -2.897 -2.892 1.00 55.34 31 THR A N 12
ATOM 17454 C CA . THR A 1 31 ? 19.930 -1.763 -3.659 1.00 1.31 31 THR A CA 12
ATOM 17455 C C . THR A 1 31 ? 18.966 -1.387 -4.779 1.00 21.54 31 THR A C 12
ATOM 17456 O O . THR A 1 31 ? 19.363 -0.787 -5.777 1.00 62.15 31 THR A O 12
ATOM 17467 N N . TYR A 1 32 ? 17.698 -1.744 -4.605 1.00 63.05 32 TYR A N 12
ATOM 17468 C CA . TYR A 1 32 ? 16.677 -1.446 -5.603 1.00 5.20 32 TYR A CA 12
ATOM 17469 C C . TYR A 1 32 ? 15.282 -1.515 -4.991 1.00 55.43 32 TYR A C 12
ATOM 17470 O O . TYR A 1 32 ? 15.030 -2.295 -4.072 1.00 44.30 32 TYR A O 12
ATOM 17488 N N . THR A 1 33 ? 14.374 -0.692 -5.509 1.00 5.21 33 THR A N 12
ATOM 17489 C CA . THR A 1 33 ? 13.004 -0.657 -5.015 1.00 73.31 33 THR A CA 12
ATOM 17490 C C . THR A 1 33 ? 12.007 -0.579 -6.166 1.00 13.35 33 THR A C 12
ATOM 17491 O O . THR A 1 33 ? 12.377 -0.711 -7.331 1.00 43.01 33 THR A O 12
ATOM 17502 N N . GLY A 1 34 ? 10.738 -0.362 -5.830 1.00 5.21 34 GLY A N 12
ATOM 17503 C CA . GLY A 1 34 ? 9.708 -0.269 -6.847 1.00 55.30 34 GLY A CA 12
ATOM 17504 C C . GLY A 1 34 ? 8.311 -0.275 -6.259 1.00 15.12 34 GLY A C 12
ATOM 17505 O O . GLY A 1 34 ? 7.400 -0.891 -6.812 1.00 34.35 34 GLY A O 12
ATOM 17509 N N . SER A 1 35 ? 8.141 0.412 -5.133 1.00 71.34 35 SER A N 12
ATOM 17510 C CA . SER A 1 35 ? 6.846 0.478 -4.466 1.00 51.54 35 SER A CA 12
ATOM 17511 C C . SER A 1 35 ? 6.435 1.927 -4.221 1.00 5.24 35 SER A C 12
ATOM 17512 O O . SER A 1 35 ? 6.760 2.508 -3.186 1.00 52.51 35 SER A O 12
ATOM 17520 N N . ASN A 1 36 ? 5.720 2.504 -5.181 1.00 35.25 36 ASN A N 12
ATOM 17521 C CA . ASN A 1 36 ? 5.264 3.885 -5.070 1.00 25.03 36 ASN A CA 12
ATOM 17522 C C . ASN A 1 36 ? 6.442 4.830 -4.849 1.00 60.33 36 ASN A C 12
ATOM 17523 O O . ASN A 1 36 ? 6.282 5.921 -4.304 1.00 64.02 36 ASN A O 12
ATOM 17534 N N . GLY A 1 37 ? 7.626 4.402 -5.278 1.00 73.41 37 GLY A N 12
ATOM 17535 C CA . GLY A 1 37 ? 8.813 5.221 -5.119 1.00 71.03 37 GLY A CA 12
ATOM 17536 C C . GLY A 1 37 ? 9.788 5.058 -6.268 1.00 70.42 37 GLY A C 12
ATOM 17537 O O . GLY A 1 37 ? 9.958 5.965 -7.081 1.00 3.40 37 GLY A O 12
ATOM 17541 N N . GLY A 1 38 ? 10.432 3.896 -6.335 1.00 41.35 38 GLY A N 12
ATOM 17542 C CA . GLY A 1 38 ? 11.389 3.639 -7.396 1.00 10.12 38 GLY A CA 12
ATOM 17543 C C . GLY A 1 38 ? 12.618 4.521 -7.294 1.00 71.42 38 GLY A C 12
ATOM 17544 O O . GLY A 1 38 ? 12.514 5.710 -6.995 1.00 30.45 38 GLY A O 12
ATOM 17548 N N . ALA A 1 39 ? 13.785 3.936 -7.543 1.00 4.42 39 ALA A N 12
ATOM 17549 C CA . ALA A 1 39 ? 15.039 4.677 -7.478 1.00 63.11 39 ALA A CA 12
ATOM 17550 C C . ALA A 1 39 ? 16.220 3.791 -7.858 1.00 65.43 39 ALA A C 12
ATOM 17551 O O . ALA A 1 39 ? 16.836 3.977 -8.908 1.00 71.22 39 ALA A O 12
ATOM 17558 N N . ASP A 1 40 ? 16.532 2.827 -6.998 1.00 42.42 40 ASP A N 12
ATOM 17559 C CA . ASP A 1 40 ? 17.640 1.912 -7.244 1.00 62.44 40 ASP A CA 12
ATOM 17560 C C . ASP A 1 40 ? 18.970 2.660 -7.263 1.00 75.31 40 ASP A C 12
ATOM 17561 O O . ASP A 1 40 ? 19.274 3.383 -8.212 1.00 52.25 40 ASP A O 12
ATOM 17570 N N . LEU A 1 41 ? 19.757 2.482 -6.209 1.00 24.35 41 LEU A N 12
ATOM 17571 C CA . LEU A 1 41 ? 21.055 3.141 -6.103 1.00 33.43 41 LEU A CA 12
ATOM 17572 C C . LEU A 1 41 ? 21.744 2.779 -4.791 1.00 31.30 41 LEU A C 12
ATOM 17573 O O . LEU A 1 41 ? 22.446 3.599 -4.200 1.00 53.24 41 LEU A O 12
ATOM 17589 N N . MET A 1 42 ? 21.540 1.544 -4.342 1.00 41.44 42 MET A N 12
ATOM 17590 C CA . MET A 1 42 ? 22.145 1.073 -3.102 1.00 61.00 42 MET A CA 12
ATOM 17591 C C . MET A 1 42 ? 21.807 2.006 -1.943 1.00 73.43 42 MET A C 12
ATOM 17592 O O . MET A 1 42 ? 22.696 2.568 -1.307 1.00 4.33 42 MET A O 12
ATOM 17606 N N . GLY A 1 43 ? 20.514 2.165 -1.675 1.00 61.04 43 GLY A N 12
ATOM 17607 C CA . GLY A 1 43 ? 20.082 3.031 -0.594 1.00 31.31 43 GLY A CA 12
ATOM 17608 C C . GLY A 1 43 ? 20.090 2.329 0.749 1.00 25.35 43 GLY A C 12
ATOM 17609 O O . GLY A 1 43 ? 20.908 2.622 1.622 1.00 14.43 43 GLY A O 12
ATOM 17613 N N . PRO A 1 44 ? 19.162 1.378 0.931 1.00 60.35 44 PRO A N 12
ATOM 17614 C CA . PRO A 1 44 ? 19.044 0.613 2.176 1.00 44.13 44 PRO A CA 12
ATOM 17615 C C . PRO A 1 44 ? 20.210 -0.349 2.377 1.00 1.05 44 PRO A C 12
ATOM 17616 O O . PRO A 1 44 ? 20.349 -0.957 3.438 1.00 34.32 44 PRO A O 12
ATOM 17627 N N . ALA A 1 45 ? 21.046 -0.481 1.353 1.00 63.30 45 ALA A N 12
ATOM 17628 C CA . ALA A 1 45 ? 22.202 -1.368 1.419 1.00 14.44 45 ALA A CA 12
ATOM 17629 C C . ALA A 1 45 ? 23.319 -0.752 2.255 1.00 14.22 45 ALA A C 12
ATOM 17630 O O . ALA A 1 45 ? 23.622 -1.226 3.350 1.00 13.23 45 ALA A O 12
ATOM 17637 N N . PHE A 1 46 ? 23.928 0.307 1.732 1.00 62.43 46 PHE A N 12
ATOM 17638 C CA . PHE A 1 46 ? 25.013 0.986 2.429 1.00 5.43 46 PHE A CA 12
ATOM 17639 C C . PHE A 1 46 ? 24.500 1.684 3.686 1.00 71.15 46 PHE A C 12
ATOM 17640 O O . PHE A 1 46 ? 25.256 1.929 4.625 1.00 33.03 46 PHE A O 12
ATOM 17657 N N . ALA A 1 47 ? 23.209 2.001 3.693 1.00 4.32 47 ALA A N 12
ATOM 17658 C CA . ALA A 1 47 ? 22.594 2.669 4.833 1.00 34.02 47 ALA A CA 12
ATOM 17659 C C . ALA A 1 47 ? 22.417 1.707 6.003 1.00 2.12 47 ALA A C 12
ATOM 17660 O O . ALA A 1 47 ? 22.629 2.075 7.158 1.00 35.34 47 ALA A O 12
ATOM 17667 N N . ALA A 1 48 ? 22.028 0.474 5.696 1.00 40.00 48 ALA A N 12
ATOM 17668 C CA . ALA A 1 48 ? 21.824 -0.541 6.722 1.00 5.23 48 ALA A CA 12
ATOM 17669 C C . ALA A 1 48 ? 23.099 -1.342 6.962 1.00 24.32 48 ALA A C 12
ATOM 17670 O O . ALA A 1 48 ? 23.207 -2.076 7.944 1.00 64.34 48 ALA A O 12
ATOM 17677 N N . GLY A 1 49 ? 24.063 -1.197 6.058 1.00 64.20 49 GLY A N 12
ATOM 17678 C CA . GLY A 1 49 ? 25.318 -1.915 6.189 1.00 11.24 49 GLY A CA 12
ATOM 17679 C C . GLY A 1 49 ? 25.269 -3.290 5.553 1.00 50.52 49 GLY A C 12
ATOM 17680 O O . GLY A 1 49 ? 26.131 -4.131 5.808 1.00 31.54 49 GLY A O 12
ATOM 17684 N N . LEU A 1 50 ? 24.258 -3.519 4.722 1.00 32.45 50 LEU A N 12
ATOM 17685 C CA . LEU A 1 50 ? 24.098 -4.803 4.048 1.00 23.10 50 LEU A CA 12
ATOM 17686 C C . LEU A 1 50 ? 25.153 -4.981 2.960 1.00 35.31 50 LEU A C 12
ATOM 17687 O O . LEU A 1 50 ? 25.144 -4.275 1.952 1.00 2.52 50 LEU A O 12
ATOM 17703 N N . ARG A 1 51 ? 26.058 -5.932 3.170 1.00 14.54 51 ARG A N 12
ATOM 17704 C CA . ARG A 1 51 ? 27.118 -6.203 2.207 1.00 33.52 51 ARG A CA 12
ATOM 17705 C C . ARG A 1 51 ? 27.401 -7.700 2.118 1.00 32.25 51 ARG A C 12
ATOM 17706 O O . ARG A 1 51 ? 26.900 -8.486 2.923 1.00 71.33 51 ARG A O 12
ATOM 17727 N N . VAL A 1 52 ? 28.207 -8.088 1.135 1.00 53.42 52 VAL A N 12
ATOM 17728 C CA . VAL A 1 52 ? 28.557 -9.490 0.941 1.00 41.51 52 VAL A CA 12
ATOM 17729 C C . VAL A 1 52 ? 29.160 -10.086 2.208 1.00 43.42 52 VAL A C 12
ATOM 17730 O O . VAL A 1 52 ? 30.106 -9.540 2.774 1.00 43.51 52 VAL A O 12
ATOM 17743 N N . GLY A 1 53 ? 28.606 -11.211 2.648 1.00 71.20 53 GLY A N 12
ATOM 17744 C CA . GLY A 1 53 ? 29.102 -11.864 3.845 1.00 4.23 53 GLY A CA 12
ATOM 17745 C C . GLY A 1 53 ? 28.263 -11.549 5.068 1.00 72.24 53 GLY A C 12
ATOM 17746 O O . GLY A 1 53 ? 28.658 -11.849 6.194 1.00 2.34 53 GLY A O 12
ATOM 17750 N N . ASP A 1 54 ? 27.102 -10.943 4.846 1.00 41.53 54 ASP A N 12
ATOM 17751 C CA . ASP A 1 54 ? 26.204 -10.586 5.938 1.00 24.24 54 ASP A CA 12
ATOM 17752 C C . ASP A 1 54 ? 25.057 -11.586 6.047 1.00 3.02 54 ASP A C 12
ATOM 17753 O O . ASP A 1 54 ? 24.419 -11.923 5.050 1.00 0.44 54 ASP A O 12
ATOM 17762 N N . GLN A 1 55 ? 24.803 -12.057 7.264 1.00 50.12 55 GLN A N 12
ATOM 17763 C CA . GLN A 1 55 ? 23.734 -13.020 7.502 1.00 50.44 55 GLN A CA 12
ATOM 17764 C C . GLN A 1 55 ? 22.431 -12.310 7.853 1.00 55.11 55 GLN A C 12
ATOM 17765 O O . GLN A 1 55 ? 22.429 -11.315 8.580 1.00 62.35 55 GLN A O 12
ATOM 17779 N N . LEU A 1 56 ? 21.323 -12.827 7.333 1.00 52.42 56 LEU A N 12
ATOM 17780 C CA . LEU A 1 56 ? 20.011 -12.242 7.591 1.00 24.12 56 LEU A CA 12
ATOM 17781 C C . LEU A 1 56 ? 19.062 -13.277 8.187 1.00 51.33 56 LEU A C 12
ATOM 17782 O O . LEU A 1 56 ? 18.690 -14.247 7.526 1.00 1.40 56 LEU A O 12
ATOM 17798 N N . VAL A 1 57 ? 18.671 -13.062 9.439 1.00 20.10 57 VAL A N 12
ATOM 17799 C CA . VAL A 1 57 ? 17.762 -13.974 10.123 1.00 11.11 57 VAL A CA 12
ATOM 17800 C C . VAL A 1 57 ? 16.316 -13.507 9.995 1.00 62.43 57 VAL A C 12
ATOM 17801 O O . VAL A 1 57 ? 15.385 -14.308 10.084 1.00 52.44 57 VAL A O 12
ATOM 17814 N N . ARG A 1 58 ? 16.136 -12.207 9.785 1.00 61.53 58 ARG A N 12
ATOM 17815 C CA . ARG A 1 58 ? 14.803 -11.634 9.645 1.00 42.34 58 ARG A CA 12
ATOM 17816 C C . ARG A 1 58 ? 14.107 -11.539 10.999 1.00 31.01 58 ARG A C 12
ATOM 17817 O O . ARG A 1 58 ? 13.700 -10.458 11.426 1.00 62.03 58 ARG A O 12
ATOM 17838 N N . PHE A 1 59 ? 13.973 -12.678 11.670 1.00 14.04 59 PHE A N 12
ATOM 17839 C CA . PHE A 1 59 ? 13.324 -12.724 12.976 1.00 62.12 59 PHE A CA 12
ATOM 17840 C C . PHE A 1 59 ? 14.359 -12.777 14.096 1.00 63.34 59 PHE A C 12
ATOM 17841 O O . PHE A 1 59 ? 15.449 -13.323 13.923 1.00 73.10 59 PHE A O 12
ATOM 17858 N N . ALA A 1 60 ? 14.010 -12.206 15.244 1.00 43.45 60 ALA A N 12
ATOM 17859 C CA . ALA A 1 60 ? 14.907 -12.189 16.392 1.00 3.43 60 ALA A CA 12
ATOM 17860 C C . ALA A 1 60 ? 14.964 -13.556 17.065 1.00 70.02 60 ALA A C 12
ATOM 17861 O O . ALA A 1 60 ? 14.769 -13.673 18.274 1.00 54.42 60 ALA A O 12
ATOM 17868 N N . GLY A 1 61 ? 15.232 -14.590 16.273 1.00 42.35 61 GLY A N 12
ATOM 17869 C CA . GLY A 1 61 ? 15.309 -15.936 16.810 1.00 54.34 61 GLY A CA 12
ATOM 17870 C C . GLY A 1 61 ? 16.392 -16.763 16.148 1.00 64.34 61 GLY A C 12
ATOM 17871 O O . GLY A 1 61 ? 16.534 -17.953 16.430 1.00 70.41 61 GLY A O 12
ATOM 17875 N N . TYR A 1 62 ? 17.158 -16.134 15.264 1.00 42.35 62 TYR A N 12
ATOM 17876 C CA . TYR A 1 62 ? 18.232 -16.821 14.556 1.00 2.11 62 TYR A CA 12
ATOM 17877 C C . TYR A 1 62 ? 17.675 -17.917 13.653 1.00 25.42 62 TYR A C 12
ATOM 17878 O O . TYR A 1 62 ? 17.833 -19.107 13.931 1.00 73.05 62 TYR A O 12
ATOM 17896 N N . THR A 1 63 ? 17.023 -17.508 12.569 1.00 24.32 63 THR A N 12
ATOM 17897 C CA . THR A 1 63 ? 16.442 -18.454 11.625 1.00 43.35 63 THR A CA 12
ATOM 17898 C C . THR A 1 63 ? 15.706 -17.729 10.504 1.00 42.33 63 THR A C 12
ATOM 17899 O O . THR A 1 63 ? 14.959 -16.782 10.749 1.00 15.11 63 THR A O 12
ATOM 17910 N N . VAL A 1 64 ? 15.922 -18.179 9.272 1.00 71.41 64 VAL A N 12
ATOM 17911 C CA . VAL A 1 64 ? 15.277 -17.574 8.113 1.00 70.44 64 VAL A CA 12
ATOM 17912 C C . VAL A 1 64 ? 14.775 -18.640 7.145 1.00 42.15 64 VAL A C 12
ATOM 17913 O O . VAL A 1 64 ? 15.289 -19.759 7.113 1.00 3.41 64 VAL A O 12
ATOM 17926 N N . THR A 1 65 ? 13.767 -18.286 6.354 1.00 51.43 65 THR A N 12
ATOM 17927 C CA . THR A 1 65 ? 13.194 -19.211 5.384 1.00 23.03 65 THR A CA 12
ATOM 17928 C C . THR A 1 65 ? 13.993 -19.211 4.086 1.00 21.20 65 THR A C 12
ATOM 17929 O O . THR A 1 65 ? 14.779 -20.123 3.831 1.00 4.32 65 THR A O 12
ATOM 17940 N N . GLU A 1 66 ? 13.786 -18.183 3.269 1.00 4.02 66 GLU A N 12
ATOM 17941 C CA . GLU A 1 66 ? 14.489 -18.066 1.997 1.00 75.15 66 GLU A CA 12
ATOM 17942 C C . GLU A 1 66 ? 14.549 -16.611 1.540 1.00 25.24 66 GLU A C 12
ATOM 17943 O O . GLU A 1 66 ? 14.123 -15.705 2.258 1.00 75.35 66 GLU A O 12
ATOM 17955 N N . LEU A 1 67 ? 15.084 -16.395 0.343 1.00 15.35 67 LEU A N 12
ATOM 17956 C CA . LEU A 1 67 ? 15.202 -15.050 -0.210 1.00 14.02 67 LEU A CA 12
ATOM 17957 C C . LEU A 1 67 ? 13.826 -14.457 -0.497 1.00 41.32 67 LEU A C 12
ATOM 17958 O O . LEU A 1 67 ? 13.599 -13.264 -0.294 1.00 72.45 67 LEU A O 12
ATOM 17974 N N . ALA A 1 68 ? 12.911 -15.298 -0.969 1.00 5.33 68 ALA A N 12
ATOM 17975 C CA . ALA A 1 68 ? 11.557 -14.858 -1.280 1.00 2.52 68 ALA A CA 12
ATOM 17976 C C . ALA A 1 68 ? 10.888 -14.236 -0.059 1.00 33.24 68 ALA A C 12
ATOM 17977 O O . ALA A 1 68 ? 10.202 -13.220 -0.165 1.00 1.12 68 ALA A O 12
ATOM 17984 N N . ALA A 1 69 ? 11.091 -14.854 1.100 1.00 32.32 69 ALA A N 12
ATOM 17985 C CA . ALA A 1 69 ? 10.508 -14.361 2.342 1.00 52.23 69 ALA A CA 12
ATOM 17986 C C . ALA A 1 69 ? 11.022 -12.964 2.672 1.00 11.33 69 ALA A C 12
ATOM 17987 O O . ALA A 1 69 ? 10.243 -12.063 2.985 1.00 3.30 69 ALA A O 12
ATOM 17994 N N . PHE A 1 70 ? 12.338 -12.790 2.602 1.00 75.41 70 PHE A N 12
ATOM 17995 C CA . PHE A 1 70 ? 12.956 -11.503 2.896 1.00 52.25 70 PHE A CA 12
ATOM 17996 C C . PHE A 1 70 ? 12.599 -10.472 1.829 1.00 72.04 70 PHE A C 12
ATOM 17997 O O . PHE A 1 70 ? 12.458 -9.285 2.120 1.00 74.22 70 PHE A O 12
ATOM 18014 N N . ASN A 1 71 ? 12.455 -10.936 0.591 1.00 11.52 71 ASN A N 12
ATOM 18015 C CA . ASN A 1 71 ? 12.116 -10.054 -0.520 1.00 74.53 71 ASN A CA 12
ATOM 18016 C C . ASN A 1 71 ? 10.660 -9.606 -0.434 1.00 72.34 71 ASN A C 12
ATOM 18017 O O . ASN A 1 71 ? 10.323 -8.477 -0.793 1.00 62.33 71 ASN A O 12
ATOM 18028 N N . THR A 1 72 ? 9.799 -10.499 0.045 1.00 53.23 72 THR A N 12
ATOM 18029 C CA . THR A 1 72 ? 8.379 -10.196 0.178 1.00 62.52 72 THR A CA 12
ATOM 18030 C C . THR A 1 72 ? 8.131 -9.210 1.313 1.00 22.12 72 THR A C 12
ATOM 18031 O O . THR A 1 72 ? 7.410 -8.226 1.148 1.00 31.30 72 THR A O 12
ATOM 18042 N N . VAL A 1 73 ? 8.734 -9.479 2.467 1.00 62.10 73 VAL A N 12
ATOM 18043 C CA . VAL A 1 73 ? 8.580 -8.614 3.630 1.00 0.42 73 VAL A CA 12
ATOM 18044 C C . VAL A 1 73 ? 9.107 -7.212 3.346 1.00 52.44 73 VAL A C 12
ATOM 18045 O O . VAL A 1 73 ? 8.482 -6.216 3.711 1.00 11.20 73 VAL A O 12
ATOM 18058 N N . VAL A 1 74 ? 10.261 -7.141 2.690 1.00 0.31 74 VAL A N 12
ATOM 18059 C CA . VAL A 1 74 ? 10.872 -5.860 2.354 1.00 22.23 74 VAL A CA 12
ATOM 18060 C C . VAL A 1 74 ? 10.061 -5.126 1.293 1.00 43.14 74 VAL A C 12
ATOM 18061 O O . VAL A 1 74 ? 9.742 -3.947 1.446 1.00 71.42 74 VAL A O 12
ATOM 18074 N N . ALA A 1 75 ? 9.731 -5.831 0.216 1.00 52.04 75 ALA A N 12
ATOM 18075 C CA . ALA A 1 75 ? 8.955 -5.247 -0.871 1.00 74.02 75 ALA A CA 12
ATOM 18076 C C . ALA A 1 75 ? 7.584 -4.791 -0.383 1.00 53.04 75 ALA A C 12
ATOM 18077 O O . ALA A 1 75 ? 7.122 -3.703 -0.728 1.00 41.01 75 ALA A O 12
ATOM 18084 N N . ARG A 1 76 ? 6.937 -5.630 0.420 1.00 44.23 76 ARG A N 12
ATOM 18085 C CA . ARG A 1 76 ? 5.618 -5.313 0.953 1.00 20.01 76 ARG A CA 12
ATOM 18086 C C . ARG A 1 76 ? 5.650 -4.007 1.742 1.00 73.30 76 ARG A C 12
ATOM 18087 O O . ARG A 1 76 ? 4.659 -3.277 1.794 1.00 24.14 76 ARG A O 12
ATOM 18108 N N . HIS A 1 77 ? 6.794 -3.720 2.355 1.00 53.21 77 HIS A N 12
ATOM 18109 C CA . HIS A 1 77 ? 6.955 -2.502 3.141 1.00 15.14 77 HIS A CA 12
ATOM 18110 C C . HIS A 1 77 ? 7.321 -1.322 2.247 1.00 44.14 77 HIS A C 12
ATOM 18111 O O . HIS A 1 77 ? 6.464 -0.520 1.877 1.00 52.14 77 HIS A O 12
ATOM 18125 N N . VAL A 1 78 ? 8.602 -1.222 1.903 1.00 54.51 78 VAL A N 12
ATOM 18126 C CA . VAL A 1 78 ? 9.082 -0.140 1.051 1.00 0.15 78 VAL A CA 12
ATOM 18127 C C . VAL A 1 78 ? 8.493 1.200 1.480 1.00 61.53 78 VAL A C 12
ATOM 18128 O O . VAL A 1 78 ? 7.609 1.741 0.815 1.00 4.45 78 VAL A O 12
ATOM 18141 N N . ARG A 1 79 ? 8.989 1.729 2.593 1.00 30.23 79 ARG A N 12
ATOM 18142 C CA . ARG A 1 79 ? 8.511 3.005 3.111 1.00 3.21 79 ARG A CA 12
ATOM 18143 C C . ARG A 1 79 ? 9.473 4.133 2.748 1.00 12.21 79 ARG A C 12
ATOM 18144 O O . ARG A 1 79 ? 10.641 3.908 2.429 1.00 15.25 79 ARG A O 12
ATOM 18165 N N . PRO A 1 80 ? 8.972 5.376 2.796 1.00 12.53 80 PRO A N 12
ATOM 18166 C CA . PRO A 1 80 ? 9.769 6.564 2.476 1.00 42.12 80 PRO A CA 12
ATOM 18167 C C . PRO A 1 80 ? 10.836 6.848 3.528 1.00 35.32 80 PRO A C 12
ATOM 18168 O O . PRO A 1 80 ? 11.744 7.647 3.305 1.00 43.40 80 PRO A O 12
ATOM 18179 N N . SER A 1 81 ? 10.719 6.187 4.676 1.00 74.14 81 SER A N 12
ATOM 18180 C CA . SER A 1 81 ? 11.671 6.371 5.764 1.00 23.21 81 SER A CA 12
ATOM 18181 C C . SER A 1 81 ? 11.229 5.607 7.008 1.00 32.33 81 SER A C 12
ATOM 18182 O O . SER A 1 81 ? 11.016 6.195 8.068 1.00 22.32 81 SER A O 12
ATOM 18190 N N . ALA A 1 82 ? 11.092 4.292 6.870 1.00 1.01 82 ALA A N 12
ATOM 18191 C CA . ALA A 1 82 ? 10.677 3.446 7.982 1.00 10.01 82 ALA A CA 12
ATOM 18192 C C . ALA A 1 82 ? 11.773 2.454 8.356 1.00 2.34 82 ALA A C 12
ATOM 18193 O O . ALA A 1 82 ? 12.322 1.767 7.495 1.00 30.13 82 ALA A O 12
ATOM 18200 N N . SER A 1 83 ? 12.088 2.386 9.646 1.00 32.10 83 SER A N 12
ATOM 18201 C CA . SER A 1 83 ? 13.122 1.481 10.134 1.00 42.15 83 SER A CA 12
ATOM 18202 C C . SER A 1 83 ? 12.503 0.254 10.795 1.00 73.42 83 SER A C 12
ATOM 18203 O O . SER A 1 83 ? 11.701 0.373 11.722 1.00 23.20 83 SER A O 12
ATOM 18211 N N . ILE A 1 84 ? 12.880 -0.925 10.311 1.00 51.12 84 ILE A N 12
ATOM 18212 C CA . ILE A 1 84 ? 12.363 -2.174 10.855 1.00 71.52 84 ILE A CA 12
ATOM 18213 C C . ILE A 1 84 ? 13.459 -2.958 11.569 1.00 72.32 84 ILE A C 12
ATOM 18214 O O . ILE A 1 84 ? 14.642 -2.854 11.245 1.00 22.25 84 ILE A O 12
ATOM 18230 N N . PRO A 1 85 ? 13.058 -3.764 12.563 1.00 33.31 85 PRO A N 12
ATOM 18231 C CA . PRO A 1 85 ? 13.990 -4.584 13.343 1.00 61.15 85 PRO A CA 12
ATOM 18232 C C . PRO A 1 85 ? 14.582 -5.726 12.524 1.00 72.33 85 PRO A C 12
ATOM 18233 O O . PRO A 1 85 ? 13.874 -6.655 12.133 1.00 24.13 85 PRO A O 12
ATOM 18244 N N . VAL A 1 86 ? 15.884 -5.652 12.267 1.00 51.42 86 VAL A N 12
ATOM 18245 C CA . VAL A 1 86 ? 16.571 -6.680 11.495 1.00 22.45 86 VAL A CA 12
ATOM 18246 C C . VAL A 1 86 ? 17.848 -7.132 12.196 1.00 13.22 86 VAL A C 12
ATOM 18247 O O . VAL A 1 86 ? 18.803 -6.366 12.324 1.00 13.55 86 VAL A O 12
ATOM 18260 N N . VAL A 1 87 ? 17.858 -8.382 12.648 1.00 12.22 87 VAL A N 12
ATOM 18261 C CA . VAL A 1 87 ? 19.018 -8.937 13.335 1.00 31.10 87 VAL A CA 12
ATOM 18262 C C . VAL A 1 87 ? 19.992 -9.568 12.346 1.00 32.24 87 VAL A C 12
ATOM 18263 O O . VAL A 1 87 ? 19.595 -10.344 11.476 1.00 11.35 87 VAL A O 12
ATOM 18276 N N . PHE A 1 88 ? 21.270 -9.231 12.486 1.00 33.11 88 PHE A N 12
ATOM 18277 C CA . PHE A 1 88 ? 22.302 -9.764 11.605 1.00 72.52 88 PHE A CA 12
ATOM 18278 C C . PHE A 1 88 ? 23.284 -10.636 12.382 1.00 35.32 88 PHE A C 12
ATOM 18279 O O . PHE A 1 88 ? 23.596 -10.357 13.540 1.00 70.53 88 PHE A O 12
ATOM 18296 N N . SER A 1 89 ? 23.766 -11.694 11.737 1.00 11.41 89 SER A N 12
ATOM 18297 C CA . SER A 1 89 ? 24.709 -12.610 12.368 1.00 13.43 89 SER A CA 12
ATOM 18298 C C . SER A 1 89 ? 26.035 -12.628 11.615 1.00 62.31 89 SER A C 12
ATOM 18299 O O . SER A 1 89 ? 26.071 -12.466 10.395 1.00 2.41 89 SER A O 12
ATOM 18307 N N . ARG A 1 90 ? 27.124 -12.828 12.351 1.00 53.21 90 ARG A N 12
ATOM 18308 C CA . ARG A 1 90 ? 28.453 -12.867 11.754 1.00 42.42 90 ARG A CA 12
ATOM 18309 C C . ARG A 1 90 ? 29.191 -14.141 12.153 1.00 63.12 90 ARG A C 12
ATOM 18310 O O . ARG A 1 90 ? 30.114 -14.107 12.967 1.00 1.21 90 ARG A O 12
ATOM 18331 N N . ASP A 1 91 ? 28.778 -15.263 11.575 1.00 63.45 91 ASP A N 12
ATOM 18332 C CA . ASP A 1 91 ? 29.400 -16.549 11.869 1.00 23.10 91 ASP A CA 12
ATOM 18333 C C . ASP A 1 91 ? 29.161 -16.948 13.322 1.00 64.21 91 ASP A C 12
ATOM 18334 O O . ASP A 1 91 ? 30.085 -17.358 14.024 1.00 41.42 91 ASP A O 12
ATOM 18343 N N . GLY A 1 92 ? 27.914 -16.825 13.767 1.00 5.30 92 GLY A N 12
ATOM 18344 C CA . GLY A 1 92 ? 27.577 -17.175 15.134 1.00 32.32 92 GLY A CA 12
ATOM 18345 C C . GLY A 1 92 ? 27.460 -15.960 16.032 1.00 2.15 92 GLY A C 12
ATOM 18346 O O . GLY A 1 92 ? 26.984 -16.058 17.164 1.00 63.24 92 GLY A O 12
ATOM 18350 N N . VAL A 1 93 ? 27.897 -14.810 15.529 1.00 3.22 93 VAL A N 12
ATOM 18351 C CA . VAL A 1 93 ? 27.840 -13.570 16.294 1.00 4.11 93 VAL A CA 12
ATOM 18352 C C . VAL A 1 93 ? 26.416 -13.030 16.360 1.00 2.12 93 VAL A C 12
ATOM 18353 O O . VAL A 1 93 ? 25.648 -13.155 15.406 1.00 3.01 93 VAL A O 12
ATOM 18366 N N . VAL A 1 94 ? 26.069 -12.428 17.494 1.00 44.15 94 VAL A N 12
ATOM 18367 C CA . VAL A 1 94 ? 24.737 -11.867 17.684 1.00 4.54 94 VAL A CA 12
ATOM 18368 C C . VAL A 1 94 ? 24.791 -10.347 17.789 1.00 44.50 94 VAL A C 12
ATOM 18369 O O . VAL A 1 94 ? 25.339 -9.799 18.746 1.00 61.34 94 VAL A O 12
ATOM 18382 N N . MET A 1 95 ? 24.219 -9.670 16.799 1.00 71.14 95 MET A N 12
ATOM 18383 C CA . MET A 1 95 ? 24.200 -8.212 16.780 1.00 4.03 95 MET A CA 12
ATOM 18384 C C . MET A 1 95 ? 22.840 -7.691 16.329 1.00 73.24 95 MET A C 12
ATOM 18385 O O . MET A 1 95 ? 22.054 -8.422 15.726 1.00 71.03 95 MET A O 12
ATOM 18399 N N . SER A 1 96 ? 22.568 -6.424 16.624 1.00 30.14 96 SER A N 12
ATOM 18400 C CA . SER A 1 96 ? 21.300 -5.807 16.252 1.00 22.21 96 SER A CA 12
ATOM 18401 C C . SER A 1 96 ? 21.531 -4.560 15.404 1.00 63.32 96 SER A C 12
ATOM 18402 O O . SER A 1 96 ? 22.330 -3.694 15.758 1.00 24.44 96 SER A O 12
ATOM 18410 N N . ALA A 1 97 ? 20.825 -4.477 14.281 1.00 62.21 97 ALA A N 12
ATOM 18411 C CA . ALA A 1 97 ? 20.951 -3.336 13.382 1.00 31.53 97 ALA A CA 12
ATOM 18412 C C . ALA A 1 97 ? 19.598 -2.949 12.795 1.00 1.40 97 ALA A C 12
ATOM 18413 O O . ALA A 1 97 ? 18.787 -3.810 12.453 1.00 22.22 97 ALA A O 12
ATOM 18420 N N . THR A 1 98 ? 19.359 -1.646 12.681 1.00 42.33 98 THR A N 12
ATOM 18421 C CA . THR A 1 98 ? 18.104 -1.144 12.137 1.00 51.33 98 THR A CA 12
ATOM 18422 C C . THR A 1 98 ? 18.266 -0.719 10.682 1.00 71.14 98 THR A C 12
ATOM 18423 O O . THR A 1 98 ? 19.130 0.095 10.356 1.00 65.15 98 THR A O 12
ATOM 18434 N N . ILE A 1 99 ? 17.429 -1.274 9.811 1.00 24.54 99 ILE A N 12
ATOM 18435 C CA . ILE A 1 99 ? 17.480 -0.951 8.391 1.00 33.00 99 ILE A CA 12
ATOM 18436 C C . ILE A 1 99 ? 16.528 0.192 8.053 1.00 21.34 99 ILE A C 12
ATOM 18437 O O . ILE A 1 99 ? 15.308 0.035 8.109 1.00 42.14 99 ILE A O 12
ATOM 18453 N N . VAL A 1 100 ? 17.094 1.342 7.702 1.00 63.22 100 VAL A N 12
ATOM 18454 C CA . VAL A 1 100 ? 16.297 2.511 7.352 1.00 52.12 100 VAL A CA 12
ATOM 18455 C C . VAL A 1 100 ? 16.105 2.614 5.843 1.00 71.21 100 VAL A C 12
ATOM 18456 O O . VAL A 1 100 ? 16.945 3.170 5.136 1.00 41.23 100 VAL A O 12
ATOM 18469 N N . VAL A 1 101 ? 14.993 2.074 5.355 1.00 35.41 101 VAL A N 12
ATOM 18470 C CA . VAL A 1 101 ? 14.689 2.106 3.930 1.00 75.45 101 VAL A CA 12
ATOM 18471 C C . VAL A 1 101 ? 13.823 3.310 3.579 1.00 14.42 101 VAL A C 12
ATOM 18472 O O . VAL A 1 101 ? 12.657 3.384 3.965 1.00 32.44 101 VAL A O 12
ATOM 18485 N N . GLY A 1 102 ? 14.401 4.255 2.844 1.00 65.24 102 GLY A N 12
ATOM 18486 C CA . GLY A 1 102 ? 13.668 5.444 2.453 1.00 50.43 102 GLY A CA 12
ATOM 18487 C C . GLY A 1 102 ? 13.670 5.660 0.952 1.00 31.22 102 GLY A C 12
ATOM 18488 O O . GLY A 1 102 ? 14.718 5.903 0.356 1.00 62.24 102 GLY A O 12
ATOM 18492 N N . GLU A 1 103 ? 12.493 5.569 0.341 1.00 33.23 103 GLU A N 12
ATOM 18493 C CA . GLU A 1 103 ? 12.364 5.753 -1.099 1.00 44.25 103 GLU A CA 12
ATOM 18494 C C . GLU A 1 103 ? 11.932 7.179 -1.429 1.00 51.01 103 GLU A C 12
ATOM 18495 O O . GLU A 1 103 ? 11.987 8.069 -0.579 1.00 60.12 103 GLU A O 12
ATOM 18507 N N . LEU A 1 104 ? 11.502 7.389 -2.668 1.00 62.25 104 LEU A N 12
ATOM 18508 C CA . LEU A 1 104 ? 11.060 8.706 -3.112 1.00 43.43 104 LEU A CA 12
ATOM 18509 C C . LEU A 1 104 ? 12.178 9.734 -2.964 1.00 73.02 104 LEU A C 12
ATOM 18510 O O . LEU A 1 104 ? 12.296 10.391 -1.931 1.00 14.52 104 LEU A O 12
ATOM 18526 N N . GLU A 1 105 ? 12.994 9.867 -4.005 1.00 51.51 105 GLU A N 12
ATOM 18527 C CA . GLU A 1 105 ? 14.101 10.817 -3.990 1.00 72.42 105 GLU A CA 12
ATOM 18528 C C . GLU A 1 105 ? 14.230 11.523 -5.337 1.00 20.22 105 GLU A C 12
ATOM 18529 O O . GLU A 1 105 ? 14.338 12.747 -5.399 1.00 34.04 105 GLU A O 12
ATOM 18541 N N . PRO A 1 1 ? 2.429 0.052 -2.438 1.00 1.41 1 PRO A N 13
ATOM 18542 C CA . PRO A 1 1 ? 3.503 -0.217 -3.399 1.00 53.10 1 PRO A CA 13
ATOM 18543 C C . PRO A 1 1 ? 3.049 -1.129 -4.534 1.00 5.11 1 PRO A C 13
ATOM 18544 O O . PRO A 1 1 ? 1.886 -1.528 -4.596 1.00 72.04 1 PRO A O 13
ATOM 18555 N N . LEU A 1 2 ? 3.975 -1.456 -5.429 1.00 52.12 2 LEU A N 13
ATOM 18556 C CA . LEU A 1 2 ? 3.670 -2.322 -6.563 1.00 23.33 2 LEU A CA 13
ATOM 18557 C C . LEU A 1 2 ? 4.906 -3.103 -6.999 1.00 1.21 2 LEU A C 13
ATOM 18558 O O . LEU A 1 2 ? 5.301 -3.061 -8.165 1.00 21.43 2 LEU A O 13
ATOM 18574 N N . THR A 1 3 ? 5.513 -3.817 -6.055 1.00 53.44 3 THR A N 13
ATOM 18575 C CA . THR A 1 3 ? 6.703 -4.608 -6.342 1.00 13.41 3 THR A CA 13
ATOM 18576 C C . THR A 1 3 ? 6.375 -6.096 -6.389 1.00 44.32 3 THR A C 13
ATOM 18577 O O . THR A 1 3 ? 5.410 -6.548 -5.774 1.00 21.53 3 THR A O 13
ATOM 18588 N N . ARG A 1 4 ? 7.185 -6.852 -7.123 1.00 5.12 4 ARG A N 13
ATOM 18589 C CA . ARG A 1 4 ? 6.981 -8.290 -7.250 1.00 40.24 4 ARG A CA 13
ATOM 18590 C C . ARG A 1 4 ? 8.124 -9.062 -6.598 1.00 2.54 4 ARG A C 13
ATOM 18591 O O . ARG A 1 4 ? 9.231 -8.551 -6.424 1.00 11.13 4 ARG A O 13
ATOM 18612 N N . PRO A 1 5 ? 7.852 -10.321 -6.227 1.00 30.43 5 PRO A N 13
ATOM 18613 C CA . PRO A 1 5 ? 8.845 -11.190 -5.587 1.00 74.33 5 PRO A CA 13
ATOM 18614 C C . PRO A 1 5 ? 9.953 -11.609 -6.547 1.00 50.54 5 PRO A C 13
ATOM 18615 O O . PRO A 1 5 ? 9.860 -12.645 -7.205 1.00 34.53 5 PRO A O 13
ATOM 18626 N N . TYR A 1 6 ? 11.001 -10.796 -6.623 1.00 62.21 6 TYR A N 13
ATOM 18627 C CA . TYR A 1 6 ? 12.127 -11.081 -7.505 1.00 30.43 6 TYR A CA 13
ATOM 18628 C C . TYR A 1 6 ? 13.435 -11.128 -6.721 1.00 32.25 6 TYR A C 13
ATOM 18629 O O . TYR A 1 6 ? 13.770 -10.192 -5.993 1.00 65.42 6 TYR A O 13
ATOM 18647 N N . LEU A 1 7 ? 14.170 -12.224 -6.874 1.00 51.10 7 LEU A N 13
ATOM 18648 C CA . LEU A 1 7 ? 15.443 -12.395 -6.182 1.00 14.34 7 LEU A CA 13
ATOM 18649 C C . LEU A 1 7 ? 16.607 -11.960 -7.066 1.00 55.04 7 LEU A C 13
ATOM 18650 O O . LEU A 1 7 ? 16.673 -12.316 -8.242 1.00 32.40 7 LEU A O 13
ATOM 18666 N N . GLY A 1 8 ? 17.524 -11.189 -6.492 1.00 5.45 8 GLY A N 13
ATOM 18667 C CA . GLY A 1 8 ? 18.675 -10.720 -7.242 1.00 12.32 8 GLY A CA 13
ATOM 18668 C C . GLY A 1 8 ? 19.984 -10.995 -6.528 1.00 73.15 8 GLY A C 13
ATOM 18669 O O . GLY A 1 8 ? 20.998 -10.356 -6.809 1.00 22.32 8 GLY A O 13
ATOM 18673 N N . PHE A 1 9 ? 19.962 -11.948 -5.602 1.00 51.41 9 PHE A N 13
ATOM 18674 C CA . PHE A 1 9 ? 21.155 -12.304 -4.844 1.00 65.31 9 PHE A CA 13
ATOM 18675 C C . PHE A 1 9 ? 21.207 -13.807 -4.586 1.00 70.42 9 PHE A C 13
ATOM 18676 O O . PHE A 1 9 ? 20.340 -14.555 -5.038 1.00 33.53 9 PHE A O 13
ATOM 18693 N N . ARG A 1 10 ? 22.230 -14.242 -3.858 1.00 0.03 10 ARG A N 13
ATOM 18694 C CA . ARG A 1 10 ? 22.397 -15.655 -3.541 1.00 35.32 10 ARG A CA 13
ATOM 18695 C C . ARG A 1 10 ? 22.262 -15.895 -2.040 1.00 20.41 10 ARG A C 13
ATOM 18696 O O . ARG A 1 10 ? 22.762 -15.116 -1.229 1.00 23.45 10 ARG A O 13
ATOM 18717 N N . VAL A 1 11 ? 21.582 -16.979 -1.678 1.00 3.12 11 VAL A N 13
ATOM 18718 C CA . VAL A 1 11 ? 21.382 -17.322 -0.275 1.00 22.40 11 VAL A CA 13
ATOM 18719 C C . VAL A 1 11 ? 21.738 -18.781 -0.010 1.00 72.02 11 VAL A C 13
ATOM 18720 O O . VAL A 1 11 ? 21.182 -19.688 -0.629 1.00 63.11 11 VAL A O 13
ATOM 18733 N N . ALA A 1 12 ? 22.667 -18.999 0.914 1.00 23.32 12 ALA A N 13
ATOM 18734 C CA . ALA A 1 12 ? 23.096 -20.348 1.263 1.00 33.12 12 ALA A CA 13
ATOM 18735 C C . ALA A 1 12 ? 22.690 -20.701 2.690 1.00 1.12 12 ALA A C 13
ATOM 18736 O O . ALA A 1 12 ? 23.076 -20.022 3.642 1.00 52.22 12 ALA A O 13
ATOM 18743 N N . VAL A 1 13 ? 21.909 -21.767 2.832 1.00 21.12 13 VAL A N 13
ATOM 18744 C CA . VAL A 1 13 ? 21.451 -22.210 4.144 1.00 63.44 13 VAL A CA 13
ATOM 18745 C C . VAL A 1 13 ? 22.442 -23.184 4.771 1.00 4.14 13 VAL A C 13
ATOM 18746 O O . VAL A 1 13 ? 22.722 -24.246 4.217 1.00 55.03 13 VAL A O 13
ATOM 18759 N N . GLY A 1 14 ? 22.972 -22.814 5.934 1.00 74.11 14 GLY A N 13
ATOM 18760 C CA . GLY A 1 14 ? 23.926 -23.666 6.619 1.00 70.01 14 GLY A CA 13
ATOM 18761 C C . GLY A 1 14 ? 24.016 -23.361 8.101 1.00 31.10 14 GLY A C 13
ATOM 18762 O O . GLY A 1 14 ? 23.031 -22.956 8.719 1.00 22.11 14 GLY A O 13
ATOM 18766 N N . ARG A 1 15 ? 25.199 -23.557 8.673 1.00 22.32 15 ARG A N 13
ATOM 18767 C CA . ARG A 1 15 ? 25.413 -23.303 10.093 1.00 71.31 15 ARG A CA 13
ATOM 18768 C C . ARG A 1 15 ? 26.687 -22.493 10.314 1.00 13.14 15 ARG A C 13
ATOM 18769 O O . ARG A 1 15 ? 27.697 -22.711 9.646 1.00 25.43 15 ARG A O 13
ATOM 18790 N N . ASP A 1 16 ? 26.630 -21.557 11.256 1.00 60.23 16 ASP A N 13
ATOM 18791 C CA . ASP A 1 16 ? 27.779 -20.714 11.566 1.00 71.30 16 ASP A CA 13
ATOM 18792 C C . ASP A 1 16 ? 28.614 -21.325 12.688 1.00 55.44 16 ASP A C 13
ATOM 18793 O O . ASP A 1 16 ? 28.336 -22.431 13.149 1.00 22.45 16 ASP A O 13
ATOM 18802 N N . SER A 1 17 ? 29.637 -20.596 13.120 1.00 5.22 17 SER A N 13
ATOM 18803 C CA . SER A 1 17 ? 30.516 -21.067 14.184 1.00 31.43 17 SER A CA 13
ATOM 18804 C C . SER A 1 17 ? 29.713 -21.431 15.430 1.00 65.52 17 SER A C 13
ATOM 18805 O O . SER A 1 17 ? 30.133 -22.268 16.229 1.00 32.42 17 SER A O 13
ATOM 18813 N N . SER A 1 18 ? 28.557 -20.796 15.587 1.00 33.14 18 SER A N 13
ATOM 18814 C CA . SER A 1 18 ? 27.696 -21.049 16.737 1.00 20.10 18 SER A CA 13
ATOM 18815 C C . SER A 1 18 ? 26.743 -22.207 16.458 1.00 72.14 18 SER A C 13
ATOM 18816 O O . SER A 1 18 ? 26.327 -22.918 17.371 1.00 11.05 18 SER A O 13
ATOM 18824 N N . GLY A 1 19 ? 26.401 -22.390 15.186 1.00 74.22 19 GLY A N 13
ATOM 18825 C CA . GLY A 1 19 ? 25.499 -23.462 14.807 1.00 20.52 19 GLY A CA 13
ATOM 18826 C C . GLY A 1 19 ? 24.076 -23.213 15.266 1.00 41.42 19 GLY A C 13
ATOM 18827 O O . GLY A 1 19 ? 23.640 -23.754 16.283 1.00 45.22 19 GLY A O 13
ATOM 18831 N N . CYS A 1 20 ? 23.351 -22.390 14.516 1.00 34.23 20 CYS A N 13
ATOM 18832 C CA . CYS A 1 20 ? 21.969 -22.067 14.853 1.00 35.42 20 CYS A CA 13
ATOM 18833 C C . CYS A 1 20 ? 21.120 -21.929 13.593 1.00 31.44 20 CYS A C 13
ATOM 18834 O O . CYS A 1 20 ? 20.005 -21.409 13.636 1.00 14.13 20 CYS A O 13
ATOM 18842 N N . THR A 1 21 ? 21.656 -22.398 12.471 1.00 40.34 21 THR A N 13
ATOM 18843 C CA . THR A 1 21 ? 20.950 -22.324 11.198 1.00 71.12 21 THR A CA 13
ATOM 18844 C C . THR A 1 21 ? 20.765 -20.877 10.754 1.00 22.43 21 THR A C 13
ATOM 18845 O O . THR A 1 21 ? 19.901 -20.165 11.266 1.00 31.14 21 THR A O 13
ATOM 18856 N N . THR A 1 22 ? 21.582 -20.447 9.798 1.00 65.52 22 THR A N 13
ATOM 18857 C CA . THR A 1 22 ? 21.509 -19.085 9.285 1.00 24.14 22 THR A CA 13
ATOM 18858 C C . THR A 1 22 ? 21.755 -19.049 7.781 1.00 34.43 22 THR A C 13
ATOM 18859 O O . THR A 1 22 ? 22.306 -19.991 7.209 1.00 13.13 22 THR A O 13
ATOM 18870 N N . LEU A 1 23 ? 21.343 -17.958 7.145 1.00 22.14 23 LEU A N 13
ATOM 18871 C CA . LEU A 1 23 ? 21.519 -17.799 5.706 1.00 63.31 23 LEU A CA 13
ATOM 18872 C C . LEU A 1 23 ? 22.426 -16.612 5.396 1.00 72.41 23 LEU A C 13
ATOM 18873 O O . LEU A 1 23 ? 22.050 -15.460 5.608 1.00 3.44 23 LEU A O 13
ATOM 18889 N N . SER A 1 24 ? 23.620 -16.903 4.890 1.00 3.12 24 SER A N 13
ATOM 18890 C CA . SER A 1 24 ? 24.581 -15.860 4.552 1.00 44.30 24 SER A CA 13
ATOM 18891 C C . SER A 1 24 ? 24.316 -15.309 3.154 1.00 13.23 24 SER A C 13
ATOM 18892 O O . SER A 1 24 ? 24.065 -16.064 2.215 1.00 71.41 24 SER A O 13
ATOM 18900 N N . ILE A 1 25 ? 24.373 -13.988 3.025 1.00 14.44 25 ILE A N 13
ATOM 18901 C CA . ILE A 1 25 ? 24.139 -13.335 1.743 1.00 3.12 25 ILE A CA 13
ATOM 18902 C C . ILE A 1 25 ? 25.454 -13.040 1.029 1.00 2.34 25 ILE A C 13
ATOM 18903 O O . ILE A 1 25 ? 26.229 -12.188 1.464 1.00 64.42 25 ILE A O 13
ATOM 18919 N N . GLN A 1 26 ? 25.697 -13.748 -0.069 1.00 11.02 26 GLN A N 13
ATOM 18920 C CA . GLN A 1 26 ? 26.918 -13.561 -0.844 1.00 12.34 26 GLN A CA 13
ATOM 18921 C C . GLN A 1 26 ? 26.810 -12.332 -1.741 1.00 71.31 26 GLN A C 13
ATOM 18922 O O . GLN A 1 26 ? 27.753 -11.987 -2.451 1.00 45.32 26 GLN A O 13
ATOM 18936 N N . GLU A 1 27 ? 25.653 -11.678 -1.704 1.00 5.35 27 GLU A N 13
ATOM 18937 C CA . GLU A 1 27 ? 25.423 -10.488 -2.515 1.00 60.30 27 GLU A CA 13
ATOM 18938 C C . GLU A 1 27 ? 24.840 -9.358 -1.671 1.00 71.52 27 GLU A C 13
ATOM 18939 O O . GLU A 1 27 ? 24.747 -9.466 -0.448 1.00 60.13 27 GLU A O 13
ATOM 18951 N N . VAL A 1 28 ? 24.449 -8.274 -2.333 1.00 72.35 28 VAL A N 13
ATOM 18952 C CA . VAL A 1 28 ? 23.874 -7.124 -1.646 1.00 23.12 28 VAL A CA 13
ATOM 18953 C C . VAL A 1 28 ? 22.512 -6.761 -2.226 1.00 60.11 28 VAL A C 13
ATOM 18954 O O . VAL A 1 28 ? 22.407 -5.908 -3.108 1.00 62.34 28 VAL A O 13
ATOM 18967 N N . THR A 1 29 ? 21.468 -7.414 -1.724 1.00 41.15 29 THR A N 13
ATOM 18968 C CA . THR A 1 29 ? 20.111 -7.161 -2.193 1.00 4.11 29 THR A CA 13
ATOM 18969 C C . THR A 1 29 ? 19.389 -6.177 -1.280 1.00 32.45 29 THR A C 13
ATOM 18970 O O . THR A 1 29 ? 18.266 -5.763 -1.565 1.00 12.24 29 THR A O 13
ATOM 18981 N N . GLN A 1 30 ? 20.041 -5.808 -0.182 1.00 34.03 30 GLN A N 13
ATOM 18982 C CA . GLN A 1 30 ? 19.459 -4.872 0.773 1.00 34.43 30 GLN A CA 13
ATOM 18983 C C . GLN A 1 30 ? 18.955 -3.617 0.068 1.00 23.31 30 GLN A C 13
ATOM 18984 O O . GLN A 1 30 ? 17.939 -3.039 0.456 1.00 44.14 30 GLN A O 13
ATOM 18998 N N . THR A 1 31 ? 19.673 -3.200 -0.970 1.00 40.42 31 THR A N 13
ATOM 18999 C CA . THR A 1 31 ? 19.300 -2.012 -1.729 1.00 25.23 31 THR A CA 13
ATOM 19000 C C . THR A 1 31 ? 18.156 -2.311 -2.690 1.00 41.25 31 THR A C 13
ATOM 19001 O O . THR A 1 31 ? 18.301 -3.114 -3.612 1.00 74.23 31 THR A O 13
ATOM 19012 N N . TYR A 1 32 ? 17.020 -1.659 -2.471 1.00 33.23 32 TYR A N 13
ATOM 19013 C CA . TYR A 1 32 ? 15.849 -1.857 -3.318 1.00 3.44 32 TYR A CA 13
ATOM 19014 C C . TYR A 1 32 ? 14.870 -0.696 -3.173 1.00 11.14 32 TYR A C 13
ATOM 19015 O O . TYR A 1 32 ? 14.993 0.128 -2.265 1.00 65.24 32 TYR A O 13
ATOM 19033 N N . THR A 1 33 ? 13.894 -0.637 -4.074 1.00 65.01 33 THR A N 13
ATOM 19034 C CA . THR A 1 33 ? 12.893 0.422 -4.049 1.00 22.33 33 THR A CA 13
ATOM 19035 C C . THR A 1 33 ? 11.516 -0.115 -4.421 1.00 71.11 33 THR A C 13
ATOM 19036 O O . THR A 1 33 ? 11.378 -1.265 -4.835 1.00 64.33 33 THR A O 13
ATOM 19047 N N . GLY A 1 34 ? 10.497 0.726 -4.271 1.00 44.55 34 GLY A N 13
ATOM 19048 C CA . GLY A 1 34 ? 9.144 0.318 -4.597 1.00 75.13 34 GLY A CA 13
ATOM 19049 C C . GLY A 1 34 ? 8.578 1.077 -5.781 1.00 52.11 34 GLY A C 13
ATOM 19050 O O . GLY A 1 34 ? 7.410 1.465 -5.777 1.00 53.43 34 GLY A O 13
ATOM 19054 N N . SER A 1 35 ? 9.408 1.291 -6.797 1.00 23.14 35 SER A N 13
ATOM 19055 C CA . SER A 1 35 ? 8.986 2.014 -7.990 1.00 73.24 35 SER A CA 13
ATOM 19056 C C . SER A 1 35 ? 8.760 3.490 -7.680 1.00 10.41 35 SER A C 13
ATOM 19057 O O . SER A 1 35 ? 9.578 4.341 -8.027 1.00 60.13 35 SER A O 13
ATOM 19065 N N . ASN A 1 36 ? 7.643 3.786 -7.023 1.00 2.41 36 ASN A N 13
ATOM 19066 C CA . ASN A 1 36 ? 7.308 5.160 -6.665 1.00 70.04 36 ASN A CA 13
ATOM 19067 C C . ASN A 1 36 ? 8.459 5.823 -5.914 1.00 74.31 36 ASN A C 13
ATOM 19068 O O . ASN A 1 36 ? 8.863 6.939 -6.237 1.00 22.15 36 ASN A O 13
ATOM 19079 N N . GLY A 1 37 ? 8.982 5.126 -4.910 1.00 22.21 37 GLY A N 13
ATOM 19080 C CA . GLY A 1 37 ? 10.081 5.662 -4.129 1.00 24.13 37 GLY A CA 13
ATOM 19081 C C . GLY A 1 37 ? 11.237 6.123 -4.994 1.00 41.12 37 GLY A C 13
ATOM 19082 O O . GLY A 1 37 ? 11.605 7.297 -4.977 1.00 22.23 37 GLY A O 13
ATOM 19086 N N . GLY A 1 38 ? 11.813 5.196 -5.754 1.00 31.34 38 GLY A N 13
ATOM 19087 C CA . GLY A 1 38 ? 12.929 5.533 -6.618 1.00 21.43 38 GLY A CA 13
ATOM 19088 C C . GLY A 1 38 ? 14.081 4.556 -6.484 1.00 51.33 38 GLY A C 13
ATOM 19089 O O . GLY A 1 38 ? 14.447 4.165 -5.376 1.00 55.13 38 GLY A O 13
ATOM 19093 N N . ALA A 1 39 ? 14.653 4.160 -7.617 1.00 2.55 39 ALA A N 13
ATOM 19094 C CA . ALA A 1 39 ? 15.770 3.224 -7.621 1.00 42.12 39 ALA A CA 13
ATOM 19095 C C . ALA A 1 39 ? 16.847 3.649 -6.629 1.00 42.30 39 ALA A C 13
ATOM 19096 O O . ALA A 1 39 ? 17.350 4.771 -6.687 1.00 43.55 39 ALA A O 13
ATOM 19103 N N . ASP A 1 40 ? 17.196 2.747 -5.719 1.00 31.22 40 ASP A N 13
ATOM 19104 C CA . ASP A 1 40 ? 18.214 3.029 -4.713 1.00 60.35 40 ASP A CA 13
ATOM 19105 C C . ASP A 1 40 ? 19.552 2.410 -5.106 1.00 72.34 40 ASP A C 13
ATOM 19106 O O . ASP A 1 40 ? 20.463 3.107 -5.554 1.00 2.22 40 ASP A O 13
ATOM 19115 N N . LEU A 1 41 ? 19.663 1.097 -4.936 1.00 3.14 41 LEU A N 13
ATOM 19116 C CA . LEU A 1 41 ? 20.891 0.383 -5.271 1.00 55.34 41 LEU A CA 13
ATOM 19117 C C . LEU A 1 41 ? 22.042 0.828 -4.375 1.00 52.11 41 LEU A C 13
ATOM 19118 O O . LEU A 1 41 ? 23.204 0.524 -4.644 1.00 34.13 41 LEU A O 13
ATOM 19134 N N . MET A 1 42 ? 21.710 1.548 -3.308 1.00 43.13 42 MET A N 13
ATOM 19135 C CA . MET A 1 42 ? 22.717 2.032 -2.370 1.00 72.53 42 MET A CA 13
ATOM 19136 C C . MET A 1 42 ? 22.083 2.915 -1.300 1.00 71.41 42 MET A C 13
ATOM 19137 O O . MET A 1 42 ? 21.901 4.115 -1.500 1.00 22.23 42 MET A O 13
ATOM 19151 N N . GLY A 1 43 ? 21.748 2.312 -0.163 1.00 71.54 43 GLY A N 13
ATOM 19152 C CA . GLY A 1 43 ? 21.138 3.059 0.921 1.00 74.42 43 GLY A CA 13
ATOM 19153 C C . GLY A 1 43 ? 20.905 2.207 2.153 1.00 73.32 43 GLY A C 13
ATOM 19154 O O . GLY A 1 43 ? 21.635 2.293 3.140 1.00 30.43 43 GLY A O 13
ATOM 19158 N N . PRO A 1 44 ? 19.864 1.362 2.105 1.00 52.12 44 PRO A N 13
ATOM 19159 C CA . PRO A 1 44 ? 19.512 0.476 3.218 1.00 73.41 44 PRO A CA 13
ATOM 19160 C C . PRO A 1 44 ? 20.533 -0.639 3.417 1.00 70.25 44 PRO A C 13
ATOM 19161 O O . PRO A 1 44 ? 20.472 -1.383 4.395 1.00 14.11 44 PRO A O 13
ATOM 19172 N N . ALA A 1 45 ? 21.472 -0.749 2.482 1.00 14.11 45 ALA A N 13
ATOM 19173 C CA . ALA A 1 45 ? 22.508 -1.772 2.556 1.00 14.44 45 ALA A CA 13
ATOM 19174 C C . ALA A 1 45 ? 23.795 -1.207 3.147 1.00 1.21 45 ALA A C 13
ATOM 19175 O O . ALA A 1 45 ? 24.183 -1.555 4.262 1.00 24.13 45 ALA A O 13
ATOM 19182 N N . PHE A 1 46 ? 24.454 -0.334 2.392 1.00 12.21 46 PHE A N 13
ATOM 19183 C CA . PHE A 1 46 ? 25.699 0.278 2.841 1.00 62.04 46 PHE A CA 13
ATOM 19184 C C . PHE A 1 46 ? 25.537 0.887 4.230 1.00 34.34 46 PHE A C 13
ATOM 19185 O O . PHE A 1 46 ? 26.490 0.954 5.006 1.00 72.23 46 PHE A O 13
ATOM 19202 N N . ALA A 1 47 ? 24.322 1.330 4.537 1.00 33.53 47 ALA A N 13
ATOM 19203 C CA . ALA A 1 47 ? 24.033 1.931 5.833 1.00 13.30 47 ALA A CA 13
ATOM 19204 C C . ALA A 1 47 ? 24.157 0.906 6.955 1.00 72.34 47 ALA A C 13
ATOM 19205 O O . ALA A 1 47 ? 24.651 1.214 8.038 1.00 4.05 47 ALA A O 13
ATOM 19212 N N . ALA A 1 48 ? 23.704 -0.315 6.687 1.00 50.21 48 ALA A N 13
ATOM 19213 C CA . ALA A 1 48 ? 23.766 -1.386 7.674 1.00 52.05 48 ALA A CA 13
ATOM 19214 C C . ALA A 1 48 ? 25.072 -2.164 7.557 1.00 32.55 48 ALA A C 13
ATOM 19215 O O . ALA A 1 48 ? 25.433 -2.927 8.453 1.00 2.40 48 ALA A O 13
ATOM 19222 N N . GLY A 1 49 ? 25.776 -1.968 6.447 1.00 3.20 49 GLY A N 13
ATOM 19223 C CA . GLY A 1 49 ? 27.034 -2.659 6.234 1.00 22.43 49 GLY A CA 13
ATOM 19224 C C . GLY A 1 49 ? 26.846 -4.025 5.604 1.00 13.00 49 GLY A C 13
ATOM 19225 O O . GLY A 1 49 ? 27.801 -4.790 5.465 1.00 32.32 49 GLY A O 13
ATOM 19229 N N . LEU A 1 50 ? 25.611 -4.333 5.223 1.00 61.33 50 LEU A N 13
ATOM 19230 C CA . LEU A 1 50 ? 25.299 -5.618 4.605 1.00 44.42 50 LEU A CA 13
ATOM 19231 C C . LEU A 1 50 ? 26.054 -5.787 3.290 1.00 2.12 50 LEU A C 13
ATOM 19232 O O . LEU A 1 50 ? 25.601 -5.332 2.240 1.00 60.12 50 LEU A O 13
ATOM 19248 N N . ARG A 1 51 ? 27.207 -6.446 3.356 1.00 14.31 51 ARG A N 13
ATOM 19249 C CA . ARG A 1 51 ? 28.024 -6.676 2.171 1.00 73.11 51 ARG A CA 13
ATOM 19250 C C . ARG A 1 51 ? 28.144 -8.168 1.875 1.00 75.21 51 ARG A C 13
ATOM 19251 O O . ARG A 1 51 ? 27.614 -9.002 2.610 1.00 63.23 51 ARG A O 13
ATOM 19272 N N . VAL A 1 52 ? 28.842 -8.497 0.793 1.00 24.51 52 VAL A N 13
ATOM 19273 C CA . VAL A 1 52 ? 29.032 -9.888 0.400 1.00 64.52 52 VAL A CA 13
ATOM 19274 C C . VAL A 1 52 ? 29.643 -10.702 1.535 1.00 21.13 52 VAL A C 13
ATOM 19275 O O . VAL A 1 52 ? 30.795 -10.492 1.914 1.00 15.12 52 VAL A O 13
ATOM 19288 N N . GLY A 1 53 ? 28.863 -11.634 2.075 1.00 52.22 53 GLY A N 13
ATOM 19289 C CA . GLY A 1 53 ? 29.344 -12.466 3.162 1.00 61.01 53 GLY A CA 13
ATOM 19290 C C . GLY A 1 53 ? 28.695 -12.121 4.488 1.00 42.34 53 GLY A C 13
ATOM 19291 O O . GLY A 1 53 ? 29.156 -12.555 5.544 1.00 53.24 53 GLY A O 13
ATOM 19295 N N . ASP A 1 54 ? 27.624 -11.337 4.434 1.00 42.34 54 ASP A N 13
ATOM 19296 C CA . ASP A 1 54 ? 26.911 -10.932 5.640 1.00 70.44 54 ASP A CA 13
ATOM 19297 C C . ASP A 1 54 ? 25.639 -11.755 5.820 1.00 53.41 54 ASP A C 13
ATOM 19298 O O . ASP A 1 54 ? 24.920 -12.022 4.857 1.00 25.21 54 ASP A O 13
ATOM 19307 N N . GLN A 1 55 ? 25.368 -12.152 7.059 1.00 71.52 55 GLN A N 13
ATOM 19308 C CA . GLN A 1 55 ? 24.183 -12.946 7.364 1.00 2.20 55 GLN A CA 13
ATOM 19309 C C . GLN A 1 55 ? 22.978 -12.047 7.621 1.00 73.44 55 GLN A C 13
ATOM 19310 O O . GLN A 1 55 ? 23.088 -11.019 8.290 1.00 73.12 55 GLN A O 13
ATOM 19324 N N . LEU A 1 56 ? 21.828 -12.441 7.085 1.00 71.44 56 LEU A N 13
ATOM 19325 C CA . LEU A 1 56 ? 20.601 -11.671 7.255 1.00 34.52 56 LEU A CA 13
ATOM 19326 C C . LEU A 1 56 ? 19.394 -12.594 7.395 1.00 21.03 56 LEU A C 13
ATOM 19327 O O . LEU A 1 56 ? 18.920 -13.167 6.414 1.00 24.53 56 LEU A O 13
ATOM 19343 N N . VAL A 1 57 ? 18.900 -12.731 8.622 1.00 75.04 57 VAL A N 13
ATOM 19344 C CA . VAL A 1 57 ? 17.746 -13.581 8.890 1.00 32.11 57 VAL A CA 13
ATOM 19345 C C . VAL A 1 57 ? 16.495 -12.747 9.143 1.00 3.51 57 VAL A C 13
ATOM 19346 O O . VAL A 1 57 ? 15.386 -13.150 8.793 1.00 1.01 57 VAL A O 13
ATOM 19359 N N . ARG A 1 58 ? 16.682 -11.581 9.753 1.00 42.52 58 ARG A N 13
ATOM 19360 C CA . ARG A 1 58 ? 15.569 -10.689 10.054 1.00 52.44 58 ARG A CA 13
ATOM 19361 C C . ARG A 1 58 ? 14.651 -11.301 11.108 1.00 4.31 58 ARG A C 13
ATOM 19362 O O . ARG A 1 58 ? 13.559 -10.794 11.365 1.00 21.04 58 ARG A O 13
ATOM 19383 N N . PHE A 1 59 ? 15.102 -12.393 11.715 1.00 65.40 59 PHE A N 13
ATOM 19384 C CA . PHE A 1 59 ? 14.322 -13.076 12.740 1.00 11.25 59 PHE A CA 13
ATOM 19385 C C . PHE A 1 59 ? 15.210 -13.503 13.906 1.00 51.05 59 PHE A C 13
ATOM 19386 O O . PHE A 1 59 ? 16.069 -14.371 13.759 1.00 64.41 59 PHE A O 13
ATOM 19403 N N . ALA A 1 60 ? 14.995 -12.885 15.063 1.00 64.34 60 ALA A N 13
ATOM 19404 C CA . ALA A 1 60 ? 15.774 -13.202 16.253 1.00 3.43 60 ALA A CA 13
ATOM 19405 C C . ALA A 1 60 ? 17.251 -12.887 16.043 1.00 44.13 60 ALA A C 13
ATOM 19406 O O . ALA A 1 60 ? 17.725 -11.812 16.407 1.00 2.34 60 ALA A O 13
ATOM 19413 N N . GLY A 1 61 ? 17.975 -13.833 15.452 1.00 23.11 61 GLY A N 13
ATOM 19414 C CA . GLY A 1 61 ? 19.392 -13.637 15.204 1.00 33.22 61 GLY A CA 13
ATOM 19415 C C . GLY A 1 61 ? 20.078 -14.903 14.732 1.00 61.43 61 GLY A C 13
ATOM 19416 O O . GLY A 1 61 ? 21.279 -15.081 14.939 1.00 34.40 61 GLY A O 13
ATOM 19420 N N . TYR A 1 62 ? 19.315 -15.786 14.097 1.00 63.05 62 TYR A N 13
ATOM 19421 C CA . TYR A 1 62 ? 19.856 -17.044 13.597 1.00 24.50 62 TYR A CA 13
ATOM 19422 C C . TYR A 1 62 ? 18.739 -17.967 13.121 1.00 33.53 62 TYR A C 13
ATOM 19423 O O . TYR A 1 62 ? 18.763 -19.173 13.371 1.00 65.23 62 TYR A O 13
ATOM 19441 N N . THR A 1 63 ? 17.757 -17.392 12.433 1.00 25.00 63 THR A N 13
ATOM 19442 C CA . THR A 1 63 ? 16.630 -18.161 11.922 1.00 53.42 63 THR A CA 13
ATOM 19443 C C . THR A 1 63 ? 15.871 -17.380 10.854 1.00 23.32 63 THR A C 13
ATOM 19444 O O . THR A 1 63 ? 15.390 -16.275 11.103 1.00 3.22 63 THR A O 13
ATOM 19455 N N . VAL A 1 64 ? 15.767 -17.963 9.664 1.00 41.21 64 VAL A N 13
ATOM 19456 C CA . VAL A 1 64 ? 15.065 -17.322 8.558 1.00 20.42 64 VAL A CA 13
ATOM 19457 C C . VAL A 1 64 ? 14.414 -18.357 7.647 1.00 22.34 64 VAL A C 13
ATOM 19458 O O . VAL A 1 64 ? 14.798 -19.527 7.644 1.00 64.44 64 VAL A O 13
ATOM 19471 N N . THR A 1 65 ? 13.426 -17.919 6.874 1.00 15.01 65 THR A N 13
ATOM 19472 C CA . THR A 1 65 ? 12.720 -18.807 5.959 1.00 41.13 65 THR A CA 13
ATOM 19473 C C . THR A 1 65 ? 13.400 -18.844 4.595 1.00 40.51 65 THR A C 13
ATOM 19474 O O . THR A 1 65 ? 14.103 -19.799 4.268 1.00 71.02 65 THR A O 13
ATOM 19485 N N . GLU A 1 66 ? 13.186 -17.797 3.804 1.00 44.32 66 GLU A N 13
ATOM 19486 C CA . GLU A 1 66 ? 13.780 -17.711 2.475 1.00 53.14 66 GLU A CA 13
ATOM 19487 C C . GLU A 1 66 ? 13.878 -16.259 2.015 1.00 3.15 66 GLU A C 13
ATOM 19488 O O . GLU A 1 66 ? 13.416 -15.346 2.702 1.00 63.15 66 GLU A O 13
ATOM 19500 N N . LEU A 1 67 ? 14.484 -16.053 0.851 1.00 13.32 67 LEU A N 13
ATOM 19501 C CA . LEU A 1 67 ? 14.644 -14.712 0.299 1.00 2.02 67 LEU A CA 13
ATOM 19502 C C . LEU A 1 67 ? 13.292 -14.109 -0.069 1.00 23.12 67 LEU A C 13
ATOM 19503 O O . LEU A 1 67 ? 13.079 -12.905 0.072 1.00 22.45 67 LEU A O 13
ATOM 19519 N N . ALA A 1 68 ? 12.381 -14.955 -0.539 1.00 44.13 68 ALA A N 13
ATOM 19520 C CA . ALA A 1 68 ? 11.049 -14.506 -0.923 1.00 73.43 68 ALA A CA 13
ATOM 19521 C C . ALA A 1 68 ? 10.343 -13.822 0.242 1.00 33.24 68 ALA A C 13
ATOM 19522 O O . ALA A 1 68 ? 9.657 -12.817 0.061 1.00 11.30 68 ALA A O 13
ATOM 19529 N N . ALA A 1 69 ? 10.515 -14.374 1.439 1.00 71.41 69 ALA A N 13
ATOM 19530 C CA . ALA A 1 69 ? 9.895 -13.816 2.634 1.00 21.22 69 ALA A CA 13
ATOM 19531 C C . ALA A 1 69 ? 10.390 -12.398 2.898 1.00 71.10 69 ALA A C 13
ATOM 19532 O O . ALA A 1 69 ? 9.613 -11.517 3.268 1.00 70.54 69 ALA A O 13
ATOM 19539 N N . PHE A 1 70 ? 11.687 -12.184 2.706 1.00 4.15 70 PHE A N 13
ATOM 19540 C CA . PHE A 1 70 ? 12.286 -10.872 2.925 1.00 22.55 70 PHE A CA 13
ATOM 19541 C C . PHE A 1 70 ? 11.799 -9.871 1.882 1.00 25.20 70 PHE A C 13
ATOM 19542 O O . PHE A 1 70 ? 11.464 -8.733 2.208 1.00 75.45 70 PHE A O 13
ATOM 19559 N N . ASN A 1 71 ? 11.765 -10.304 0.626 1.00 63.21 71 ASN A N 13
ATOM 19560 C CA . ASN A 1 71 ? 11.321 -9.446 -0.467 1.00 21.25 71 ASN A CA 13
ATOM 19561 C C . ASN A 1 71 ? 9.832 -9.136 -0.344 1.00 4.03 71 ASN A C 13
ATOM 19562 O O . ASN A 1 71 ? 9.392 -8.023 -0.633 1.00 42.15 71 ASN A O 13
ATOM 19573 N N . THR A 1 72 ? 9.060 -10.128 0.089 1.00 63.23 72 THR A N 13
ATOM 19574 C CA . THR A 1 72 ? 7.621 -9.962 0.250 1.00 63.43 72 THR A CA 13
ATOM 19575 C C . THR A 1 72 ? 7.304 -8.947 1.341 1.00 34.04 72 THR A C 13
ATOM 19576 O O . THR A 1 72 ? 6.442 -8.085 1.170 1.00 41.45 72 THR A O 13
ATOM 19587 N N . VAL A 1 73 ? 8.005 -9.054 2.465 1.00 22.44 73 VAL A N 13
ATOM 19588 C CA . VAL A 1 73 ? 7.799 -8.144 3.585 1.00 11.23 73 VAL A CA 13
ATOM 19589 C C . VAL A 1 73 ? 8.228 -6.725 3.227 1.00 73.55 73 VAL A C 13
ATOM 19590 O O . VAL A 1 73 ? 7.519 -5.760 3.511 1.00 75.20 73 VAL A O 13
ATOM 19603 N N . VAL A 1 74 ? 9.394 -6.606 2.599 1.00 35.31 74 VAL A N 13
ATOM 19604 C CA . VAL A 1 74 ? 9.917 -5.306 2.199 1.00 1.33 74 VAL A CA 13
ATOM 19605 C C . VAL A 1 74 ? 9.061 -4.682 1.103 1.00 70.12 74 VAL A C 13
ATOM 19606 O O . VAL A 1 74 ? 8.805 -3.478 1.110 1.00 32.52 74 VAL A O 13
ATOM 19619 N N . ALA A 1 75 ? 8.621 -5.510 0.161 1.00 54.21 75 ALA A N 13
ATOM 19620 C CA . ALA A 1 75 ? 7.791 -5.040 -0.942 1.00 34.24 75 ALA A CA 13
ATOM 19621 C C . ALA A 1 75 ? 6.382 -4.705 -0.464 1.00 73.41 75 ALA A C 13
ATOM 19622 O O . ALA A 1 75 ? 5.789 -3.716 -0.895 1.00 72.20 75 ALA A O 13
ATOM 19629 N N . ARG A 1 76 ? 5.851 -5.536 0.427 1.00 10.04 76 ARG A N 13
ATOM 19630 C CA . ARG A 1 76 ? 4.510 -5.328 0.962 1.00 64.54 76 ARG A CA 13
ATOM 19631 C C . ARG A 1 76 ? 4.447 -4.048 1.789 1.00 40.22 76 ARG A C 13
ATOM 19632 O O . ARG A 1 76 ? 3.440 -3.339 1.779 1.00 30.11 76 ARG A O 13
ATOM 19653 N N . HIS A 1 77 ? 5.529 -3.757 2.504 1.00 30.44 77 HIS A N 13
ATOM 19654 C CA . HIS A 1 77 ? 5.596 -2.562 3.337 1.00 4.04 77 HIS A CA 13
ATOM 19655 C C . HIS A 1 77 ? 5.851 -1.321 2.487 1.00 1.02 77 HIS A C 13
ATOM 19656 O O . HIS A 1 77 ? 4.937 -0.541 2.220 1.00 1.30 77 HIS A O 13
ATOM 19670 N N . VAL A 1 78 ? 7.099 -1.144 2.065 1.00 22.34 78 VAL A N 13
ATOM 19671 C CA . VAL A 1 78 ? 7.474 0.001 1.245 1.00 1.54 78 VAL A CA 13
ATOM 19672 C C . VAL A 1 78 ? 6.958 1.302 1.850 1.00 51.31 78 VAL A C 13
ATOM 19673 O O . VAL A 1 78 ? 5.920 1.821 1.439 1.00 75.51 78 VAL A O 13
ATOM 19686 N N . ARG A 1 79 ? 7.690 1.825 2.828 1.00 40.52 79 ARG A N 13
ATOM 19687 C CA . ARG A 1 79 ? 7.306 3.066 3.490 1.00 52.20 79 ARG A CA 13
ATOM 19688 C C . ARG A 1 79 ? 8.367 4.143 3.284 1.00 10.35 79 ARG A C 13
ATOM 19689 O O . ARG A 1 79 ? 9.554 3.858 3.128 1.00 63.20 79 ARG A O 13
ATOM 19710 N N . PRO A 1 80 ? 7.931 5.412 3.284 1.00 33.31 80 PRO A N 13
ATOM 19711 C CA . PRO A 1 80 ? 8.827 6.557 3.099 1.00 72.11 80 PRO A CA 13
ATOM 19712 C C . PRO A 1 80 ? 9.749 6.771 4.295 1.00 54.14 80 PRO A C 13
ATOM 19713 O O . PRO A 1 80 ? 9.369 7.408 5.277 1.00 35.43 80 PRO A O 13
ATOM 19724 N N . SER A 1 81 ? 10.962 6.236 4.204 1.00 71.00 81 SER A N 13
ATOM 19725 C CA . SER A 1 81 ? 11.937 6.366 5.280 1.00 1.03 81 SER A CA 13
ATOM 19726 C C . SER A 1 81 ? 11.444 5.673 6.547 1.00 71.12 81 SER A C 13
ATOM 19727 O O . SER A 1 81 ? 10.875 6.308 7.434 1.00 4.41 81 SER A O 13
ATOM 19735 N N . ALA A 1 82 ? 11.666 4.365 6.623 1.00 61.24 82 ALA A N 13
ATOM 19736 C CA . ALA A 1 82 ? 11.247 3.585 7.780 1.00 32.52 82 ALA A CA 13
ATOM 19737 C C . ALA A 1 82 ? 12.384 2.706 8.291 1.00 12.44 82 ALA A C 13
ATOM 19738 O O . ALA A 1 82 ? 13.187 2.196 7.510 1.00 54.41 82 ALA A O 13
ATOM 19745 N N . SER A 1 83 ? 12.447 2.535 9.608 1.00 72.40 83 SER A N 13
ATOM 19746 C CA . SER A 1 83 ? 13.489 1.721 10.224 1.00 52.51 83 SER A CA 13
ATOM 19747 C C . SER A 1 83 ? 12.991 0.302 10.477 1.00 22.35 83 SER A C 13
ATOM 19748 O O . SER A 1 83 ? 12.304 0.040 11.466 1.00 44.44 83 SER A O 13
ATOM 19756 N N . ILE A 1 84 ? 13.343 -0.611 9.578 1.00 32.12 84 ILE A N 13
ATOM 19757 C CA . ILE A 1 84 ? 12.933 -2.004 9.704 1.00 24.33 84 ILE A CA 13
ATOM 19758 C C . ILE A 1 84 ? 13.949 -2.805 10.513 1.00 14.41 84 ILE A C 13
ATOM 19759 O O . ILE A 1 84 ? 15.156 -2.740 10.279 1.00 74.00 84 ILE A O 13
ATOM 19775 N N . PRO A 1 85 ? 13.450 -3.580 11.488 1.00 40.43 85 PRO A N 13
ATOM 19776 C CA . PRO A 1 85 ? 14.296 -4.410 12.350 1.00 43.12 85 PRO A CA 13
ATOM 19777 C C . PRO A 1 85 ? 14.914 -5.584 11.598 1.00 3.11 85 PRO A C 13
ATOM 19778 O O . PRO A 1 85 ? 14.216 -6.518 11.203 1.00 42.43 85 PRO A O 13
ATOM 19789 N N . VAL A 1 86 ? 16.228 -5.531 11.404 1.00 3.23 86 VAL A N 13
ATOM 19790 C CA . VAL A 1 86 ? 16.941 -6.591 10.701 1.00 12.12 86 VAL A CA 13
ATOM 19791 C C . VAL A 1 86 ? 18.168 -7.042 11.485 1.00 3.41 86 VAL A C 13
ATOM 19792 O O . VAL A 1 86 ? 19.126 -6.286 11.648 1.00 44.12 86 VAL A O 13
ATOM 19805 N N . VAL A 1 87 ? 18.133 -8.279 11.969 1.00 21.21 87 VAL A N 13
ATOM 19806 C CA . VAL A 1 87 ? 19.244 -8.832 12.735 1.00 35.31 87 VAL A CA 13
ATOM 19807 C C . VAL A 1 87 ? 20.240 -9.541 11.825 1.00 70.23 87 VAL A C 13
ATOM 19808 O O . VAL A 1 87 ? 19.856 -10.329 10.960 1.00 31.12 87 VAL A O 13
ATOM 19821 N N . PHE A 1 88 ? 21.522 -9.256 12.025 1.00 64.20 88 PHE A N 13
ATOM 19822 C CA . PHE A 1 88 ? 22.576 -9.866 11.222 1.00 74.23 88 PHE A CA 13
ATOM 19823 C C . PHE A 1 88 ? 23.519 -10.688 12.095 1.00 3.42 88 PHE A C 13
ATOM 19824 O O . PHE A 1 88 ? 23.546 -10.532 13.316 1.00 53.10 88 PHE A O 13
ATOM 19841 N N . SER A 1 89 ? 24.292 -11.563 11.460 1.00 3.13 89 SER A N 13
ATOM 19842 C CA . SER A 1 89 ? 25.235 -12.413 12.179 1.00 53.41 89 SER A CA 13
ATOM 19843 C C . SER A 1 89 ? 26.580 -12.461 11.460 1.00 13.34 89 SER A C 13
ATOM 19844 O O . SER A 1 89 ? 26.644 -12.380 10.234 1.00 73.54 89 SER A O 13
ATOM 19852 N N . ARG A 1 90 ? 27.652 -12.592 12.234 1.00 23.11 90 ARG A N 13
ATOM 19853 C CA . ARG A 1 90 ? 28.997 -12.650 11.673 1.00 53.30 90 ARG A CA 13
ATOM 19854 C C . ARG A 1 90 ? 29.715 -13.922 12.112 1.00 21.22 90 ARG A C 13
ATOM 19855 O O . ARG A 1 90 ? 30.581 -13.888 12.986 1.00 2.35 90 ARG A O 13
ATOM 19876 N N . ASP A 1 91 ? 29.349 -15.043 11.500 1.00 20.15 91 ASP A N 13
ATOM 19877 C CA . ASP A 1 91 ? 29.959 -16.327 11.828 1.00 54.23 91 ASP A CA 13
ATOM 19878 C C . ASP A 1 91 ? 29.628 -16.736 13.260 1.00 62.03 91 ASP A C 13
ATOM 19879 O O . ASP A 1 91 ? 30.515 -17.089 14.036 1.00 62.05 91 ASP A O 13
ATOM 19888 N N . GLY A 1 92 ? 28.345 -16.685 13.603 1.00 13.14 92 GLY A N 13
ATOM 19889 C CA . GLY A 1 92 ? 27.920 -17.052 14.942 1.00 40.42 92 GLY A CA 13
ATOM 19890 C C . GLY A 1 92 ? 27.651 -15.843 15.816 1.00 31.02 92 GLY A C 13
ATOM 19891 O O . GLY A 1 92 ? 26.935 -15.936 16.814 1.00 63.14 92 GLY A O 13
ATOM 19895 N N . VAL A 1 93 ? 28.227 -14.705 15.443 1.00 1.53 93 VAL A N 13
ATOM 19896 C CA . VAL A 1 93 ? 28.046 -13.472 16.201 1.00 22.11 93 VAL A CA 13
ATOM 19897 C C . VAL A 1 93 ? 26.601 -12.993 16.134 1.00 15.11 93 VAL A C 13
ATOM 19898 O O . VAL A 1 93 ? 25.959 -13.064 15.086 1.00 63.34 93 VAL A O 13
ATOM 19911 N N . VAL A 1 94 ? 26.092 -12.503 17.261 1.00 62.53 94 VAL A N 13
ATOM 19912 C CA . VAL A 1 94 ? 24.722 -12.010 17.330 1.00 31.32 94 VAL A CA 13
ATOM 19913 C C . VAL A 1 94 ? 24.691 -10.508 17.589 1.00 30.22 94 VAL A C 13
ATOM 19914 O O . VAL A 1 94 ? 25.235 -10.028 18.583 1.00 20.32 94 VAL A O 13
ATOM 19927 N N . MET A 1 95 ? 24.050 -9.771 16.688 1.00 21.00 95 MET A N 13
ATOM 19928 C CA . MET A 1 95 ? 23.947 -8.322 16.820 1.00 34.43 95 MET A CA 13
ATOM 19929 C C . MET A 1 95 ? 22.692 -7.801 16.126 1.00 65.34 95 MET A C 13
ATOM 19930 O O . MET A 1 95 ? 22.143 -8.458 15.241 1.00 30.25 95 MET A O 13
ATOM 19944 N N . SER A 1 96 ? 22.245 -6.617 16.532 1.00 71.52 96 SER A N 13
ATOM 19945 C CA . SER A 1 96 ? 21.053 -6.011 15.951 1.00 40.41 96 SER A CA 13
ATOM 19946 C C . SER A 1 96 ? 21.399 -4.706 15.240 1.00 63.04 96 SER A C 13
ATOM 19947 O O . SER A 1 96 ? 22.126 -3.869 15.774 1.00 64.22 96 SER A O 13
ATOM 19955 N N . ALA A 1 97 ? 20.873 -4.541 14.031 1.00 51.15 97 ALA A N 13
ATOM 19956 C CA . ALA A 1 97 ? 21.124 -3.338 13.246 1.00 72.52 97 ALA A CA 13
ATOM 19957 C C . ALA A 1 97 ? 19.870 -2.901 12.496 1.00 1.42 97 ALA A C 13
ATOM 19958 O O . ALA A 1 97 ? 19.125 -3.730 11.972 1.00 3.33 97 ALA A O 13
ATOM 19965 N N . THR A 1 98 ? 19.641 -1.592 12.449 1.00 42.22 98 THR A N 13
ATOM 19966 C CA . THR A 1 98 ? 18.477 -1.044 11.765 1.00 14.10 98 THR A CA 13
ATOM 19967 C C . THR A 1 98 ? 18.841 -0.548 10.370 1.00 33.42 98 THR A C 13
ATOM 19968 O O . THR A 1 98 ? 19.832 0.160 10.192 1.00 22.31 98 THR A O 13
ATOM 19979 N N . ILE A 1 99 ? 18.033 -0.924 9.384 1.00 31.14 99 ILE A N 13
ATOM 19980 C CA . ILE A 1 99 ? 18.270 -0.516 8.005 1.00 10.34 99 ILE A CA 13
ATOM 19981 C C . ILE A 1 99 ? 17.263 0.541 7.564 1.00 10.02 99 ILE A C 13
ATOM 19982 O O . ILE A 1 99 ? 16.054 0.361 7.709 1.00 72.44 99 ILE A O 13
ATOM 19998 N N . VAL A 1 100 ? 17.770 1.645 7.024 1.00 70.43 100 VAL A N 13
ATOM 19999 C CA . VAL A 1 100 ? 16.915 2.730 6.558 1.00 42.01 100 VAL A CA 13
ATOM 20000 C C . VAL A 1 100 ? 16.548 2.549 5.089 1.00 3.23 100 VAL A C 13
ATOM 20001 O O . VAL A 1 100 ? 17.287 2.968 4.198 1.00 73.24 100 VAL A O 13
ATOM 20014 N N . VAL A 1 101 ? 15.402 1.923 4.844 1.00 32.22 101 VAL A N 13
ATOM 20015 C CA . VAL A 1 101 ? 14.935 1.687 3.483 1.00 0.41 101 VAL A CA 13
ATOM 20016 C C . VAL A 1 101 ? 14.013 2.809 3.017 1.00 64.34 101 VAL A C 13
ATOM 20017 O O . VAL A 1 101 ? 13.114 3.229 3.742 1.00 14.44 101 VAL A O 13
ATOM 20030 N N . GLY A 1 102 ? 14.244 3.289 1.798 1.00 21.13 102 GLY A N 13
ATOM 20031 C CA . GLY A 1 102 ? 13.426 4.357 1.255 1.00 40.31 102 GLY A CA 13
ATOM 20032 C C . GLY A 1 102 ? 12.730 3.958 -0.031 1.00 31.30 102 GLY A C 13
ATOM 20033 O O . GLY A 1 102 ? 13.058 4.462 -1.104 1.00 42.41 102 GLY A O 13
ATOM 20037 N N . GLU A 1 103 ? 11.767 3.048 0.077 1.00 20.52 103 GLU A N 13
ATOM 20038 C CA . GLU A 1 103 ? 11.025 2.579 -1.087 1.00 41.25 103 GLU A CA 13
ATOM 20039 C C . GLU A 1 103 ? 9.899 3.547 -1.440 1.00 71.43 103 GLU A C 13
ATOM 20040 O O . GLU A 1 103 ? 9.145 3.321 -2.388 1.00 64.02 103 GLU A O 13
ATOM 20052 N N . LEU A 1 104 ? 9.790 4.624 -0.671 1.00 41.10 104 LEU A N 13
ATOM 20053 C CA . LEU A 1 104 ? 8.756 5.627 -0.901 1.00 32.12 104 LEU A CA 13
ATOM 20054 C C . LEU A 1 104 ? 9.261 7.022 -0.547 1.00 25.34 104 LEU A C 13
ATOM 20055 O O . LEU A 1 104 ? 8.475 7.921 -0.255 1.00 15.52 104 LEU A O 13
ATOM 20071 N N . GLU A 1 105 ? 10.579 7.193 -0.577 1.00 4.23 105 GLU A N 13
ATOM 20072 C CA . GLU A 1 105 ? 11.189 8.479 -0.260 1.00 1.41 105 GLU A CA 13
ATOM 20073 C C . GLU A 1 105 ? 10.724 8.981 1.104 1.00 23.44 105 GLU A C 13
ATOM 20074 O O . GLU A 1 105 ? 11.177 10.020 1.582 1.00 44.23 105 GLU A O 13
ATOM 20086 N N . PRO A 1 1 ? 1.724 0.561 -1.187 1.00 25.23 1 PRO A N 14
ATOM 20087 C CA . PRO A 1 1 ? 2.687 0.097 -2.191 1.00 14.21 1 PRO A CA 14
ATOM 20088 C C . PRO A 1 1 ? 2.450 -1.355 -2.593 1.00 44.42 1 PRO A C 14
ATOM 20089 O O . PRO A 1 1 ? 1.901 -2.142 -1.822 1.00 14.24 1 PRO A O 14
ATOM 20100 N N . LEU A 1 2 ? 2.869 -1.703 -3.805 1.00 22.54 2 LEU A N 14
ATOM 20101 C CA . LEU A 1 2 ? 2.704 -3.062 -4.310 1.00 32.15 2 LEU A CA 14
ATOM 20102 C C . LEU A 1 2 ? 3.760 -3.384 -5.362 1.00 73.20 2 LEU A C 14
ATOM 20103 O O . LEU A 1 2 ? 3.604 -3.050 -6.537 1.00 73.21 2 LEU A O 14
ATOM 20119 N N . THR A 1 3 ? 4.835 -4.038 -4.933 1.00 42.13 3 THR A N 14
ATOM 20120 C CA . THR A 1 3 ? 5.917 -4.407 -5.838 1.00 54.41 3 THR A CA 14
ATOM 20121 C C . THR A 1 3 ? 6.275 -5.881 -5.694 1.00 70.25 3 THR A C 14
ATOM 20122 O O . THR A 1 3 ? 6.054 -6.484 -4.644 1.00 4.22 3 THR A O 14
ATOM 20133 N N . ARG A 1 4 ? 6.829 -6.457 -6.756 1.00 43.13 4 ARG A N 14
ATOM 20134 C CA . ARG A 1 4 ? 7.218 -7.862 -6.748 1.00 11.00 4 ARG A CA 14
ATOM 20135 C C . ARG A 1 4 ? 8.396 -8.106 -7.687 1.00 11.13 4 ARG A C 14
ATOM 20136 O O . ARG A 1 4 ? 8.272 -8.762 -8.721 1.00 33.31 4 ARG A O 14
ATOM 20157 N N . PRO A 1 5 ? 9.567 -7.565 -7.320 1.00 1.11 5 PRO A N 14
ATOM 20158 C CA . PRO A 1 5 ? 10.790 -7.710 -8.115 1.00 71.23 5 PRO A CA 14
ATOM 20159 C C . PRO A 1 5 ? 11.330 -9.136 -8.093 1.00 72.12 5 PRO A C 14
ATOM 20160 O O . PRO A 1 5 ? 10.672 -10.052 -7.599 1.00 11.34 5 PRO A O 14
ATOM 20171 N N . TYR A 1 6 ? 12.531 -9.317 -8.631 1.00 74.34 6 TYR A N 14
ATOM 20172 C CA . TYR A 1 6 ? 13.158 -10.633 -8.675 1.00 40.30 6 TYR A CA 14
ATOM 20173 C C . TYR A 1 6 ? 14.423 -10.662 -7.822 1.00 54.20 6 TYR A C 14
ATOM 20174 O O . TYR A 1 6 ? 15.072 -9.635 -7.619 1.00 25.34 6 TYR A O 14
ATOM 20192 N N . LEU A 1 7 ? 14.766 -11.845 -7.326 1.00 22.13 7 LEU A N 14
ATOM 20193 C CA . LEU A 1 7 ? 15.954 -12.011 -6.495 1.00 13.44 7 LEU A CA 14
ATOM 20194 C C . LEU A 1 7 ? 17.213 -11.619 -7.260 1.00 43.34 7 LEU A C 14
ATOM 20195 O O . LEU A 1 7 ? 17.503 -12.169 -8.322 1.00 24.24 7 LEU A O 14
ATOM 20211 N N . GLY A 1 8 ? 17.960 -10.664 -6.713 1.00 31.21 8 GLY A N 14
ATOM 20212 C CA . GLY A 1 8 ? 19.181 -10.216 -7.357 1.00 31.41 8 GLY A CA 14
ATOM 20213 C C . GLY A 1 8 ? 20.410 -10.465 -6.506 1.00 21.24 8 GLY A C 14
ATOM 20214 O O . GLY A 1 8 ? 21.432 -9.798 -6.669 1.00 23.55 8 GLY A O 14
ATOM 20218 N N . PHE A 1 9 ? 20.312 -11.426 -5.593 1.00 74.43 9 PHE A N 14
ATOM 20219 C CA . PHE A 1 9 ? 21.424 -11.760 -4.711 1.00 14.21 9 PHE A CA 14
ATOM 20220 C C . PHE A 1 9 ? 21.575 -13.272 -4.575 1.00 24.02 9 PHE A C 14
ATOM 20221 O O . PHE A 1 9 ? 20.861 -14.039 -5.221 1.00 10.14 9 PHE A O 14
ATOM 20238 N N . ARG A 1 10 ? 22.511 -13.693 -3.730 1.00 64.15 10 ARG A N 14
ATOM 20239 C CA . ARG A 1 10 ? 22.759 -15.113 -3.510 1.00 41.24 10 ARG A CA 14
ATOM 20240 C C . ARG A 1 10 ? 22.401 -15.512 -2.082 1.00 32.21 10 ARG A C 14
ATOM 20241 O O . ARG A 1 10 ? 22.686 -14.783 -1.132 1.00 50.21 10 ARG A O 14
ATOM 20262 N N . VAL A 1 11 ? 21.773 -16.675 -1.938 1.00 24.23 11 VAL A N 14
ATOM 20263 C CA . VAL A 1 11 ? 21.377 -17.172 -0.626 1.00 35.23 11 VAL A CA 14
ATOM 20264 C C . VAL A 1 11 ? 21.828 -18.614 -0.425 1.00 32.52 11 VAL A C 14
ATOM 20265 O O . VAL A 1 11 ? 21.427 -19.510 -1.167 1.00 71.14 11 VAL A O 14
ATOM 20278 N N . ALA A 1 12 ? 22.664 -18.832 0.585 1.00 42.22 12 ALA A N 14
ATOM 20279 C CA . ALA A 1 12 ? 23.168 -20.166 0.886 1.00 43.15 12 ALA A CA 14
ATOM 20280 C C . ALA A 1 12 ? 22.688 -20.639 2.253 1.00 2.25 12 ALA A C 14
ATOM 20281 O O . ALA A 1 12 ? 22.948 -19.995 3.270 1.00 31.44 12 ALA A O 14
ATOM 20288 N N . VAL A 1 13 ? 21.986 -21.767 2.271 1.00 34.14 13 VAL A N 14
ATOM 20289 C CA . VAL A 1 13 ? 21.469 -22.326 3.515 1.00 62.51 13 VAL A CA 14
ATOM 20290 C C . VAL A 1 13 ? 22.486 -23.260 4.162 1.00 44.22 13 VAL A C 14
ATOM 20291 O O . VAL A 1 13 ? 23.062 -24.122 3.500 1.00 61.31 13 VAL A O 14
ATOM 20304 N N . GLY A 1 14 ? 22.703 -23.081 5.462 1.00 72.14 14 GLY A N 14
ATOM 20305 C CA . GLY A 1 14 ? 23.651 -23.915 6.177 1.00 13.23 14 GLY A CA 14
ATOM 20306 C C . GLY A 1 14 ? 23.581 -23.715 7.678 1.00 3.52 14 GLY A C 14
ATOM 20307 O O . GLY A 1 14 ? 22.526 -23.384 8.219 1.00 52.12 14 GLY A O 14
ATOM 20311 N N . ARG A 1 15 ? 24.708 -23.917 8.353 1.00 0.33 15 ARG A N 14
ATOM 20312 C CA . ARG A 1 15 ? 24.770 -23.759 9.801 1.00 32.14 15 ARG A CA 14
ATOM 20313 C C . ARG A 1 15 ? 25.981 -22.923 10.206 1.00 34.31 15 ARG A C 14
ATOM 20314 O O . ARG A 1 15 ? 27.103 -23.189 9.775 1.00 52.31 15 ARG A O 14
ATOM 20335 N N . ASP A 1 16 ? 25.745 -21.913 11.036 1.00 31.20 16 ASP A N 14
ATOM 20336 C CA . ASP A 1 16 ? 26.816 -21.039 11.500 1.00 52.44 16 ASP A CA 14
ATOM 20337 C C . ASP A 1 16 ? 27.543 -21.654 12.691 1.00 34.13 16 ASP A C 14
ATOM 20338 O O . ASP A 1 16 ? 27.245 -22.777 13.100 1.00 4.40 16 ASP A O 14
ATOM 20347 N N . SER A 1 17 ? 28.497 -20.912 13.244 1.00 60.04 17 SER A N 14
ATOM 20348 C CA . SER A 1 17 ? 29.270 -21.387 14.385 1.00 11.34 17 SER A CA 14
ATOM 20349 C C . SER A 1 17 ? 28.354 -21.727 15.557 1.00 5.04 17 SER A C 14
ATOM 20350 O O . SER A 1 17 ? 28.692 -22.555 16.403 1.00 3.03 17 SER A O 14
ATOM 20358 N N . SER A 1 18 ? 27.193 -21.081 15.600 1.00 23.40 18 SER A N 14
ATOM 20359 C CA . SER A 1 18 ? 26.229 -21.312 16.670 1.00 45.32 18 SER A CA 14
ATOM 20360 C C . SER A 1 18 ? 25.336 -22.506 16.349 1.00 65.25 18 SER A C 14
ATOM 20361 O O . SER A 1 18 ? 24.628 -23.017 17.215 1.00 52.41 18 SER A O 14
ATOM 20369 N N . GLY A 1 19 ? 25.377 -22.947 15.095 1.00 72.23 19 GLY A N 14
ATOM 20370 C CA . GLY A 1 19 ? 24.567 -24.078 14.680 1.00 43.13 19 GLY A CA 14
ATOM 20371 C C . GLY A 1 19 ? 23.106 -23.909 15.043 1.00 35.14 19 GLY A C 14
ATOM 20372 O O . GLY A 1 19 ? 22.640 -24.460 16.041 1.00 34.25 19 GLY A O 14
ATOM 20376 N N . CYS A 1 20 ? 22.381 -23.145 14.234 1.00 12.31 20 CYS A N 14
ATOM 20377 C CA . CYS A 1 20 ? 20.963 -22.903 14.477 1.00 1.44 20 CYS A CA 14
ATOM 20378 C C . CYS A 1 20 ? 20.234 -22.586 13.176 1.00 63.25 20 CYS A C 14
ATOM 20379 O O . CYS A 1 20 ? 19.187 -21.939 13.179 1.00 54.14 20 CYS A O 14
ATOM 20387 N N . THR A 1 21 ? 20.796 -23.046 12.062 1.00 44.22 21 THR A N 14
ATOM 20388 C CA . THR A 1 21 ? 20.202 -22.810 10.752 1.00 3.31 21 THR A CA 14
ATOM 20389 C C . THR A 1 21 ? 20.148 -21.320 10.433 1.00 21.14 21 THR A C 14
ATOM 20390 O O . THR A 1 21 ? 19.273 -20.602 10.918 1.00 2.43 21 THR A O 14
ATOM 20401 N N . THR A 1 22 ? 21.089 -20.860 9.614 1.00 74.22 22 THR A N 14
ATOM 20402 C CA . THR A 1 22 ? 21.148 -19.455 9.230 1.00 21.45 22 THR A CA 14
ATOM 20403 C C . THR A 1 22 ? 21.563 -19.301 7.772 1.00 53.42 22 THR A C 14
ATOM 20404 O O . THR A 1 22 ? 22.432 -20.023 7.283 1.00 63.02 22 THR A O 14
ATOM 20415 N N . LEU A 1 23 ? 20.936 -18.355 7.081 1.00 44.51 23 LEU A N 14
ATOM 20416 C CA . LEU A 1 23 ? 21.241 -18.104 5.676 1.00 22.14 23 LEU A CA 14
ATOM 20417 C C . LEU A 1 23 ? 22.074 -16.836 5.518 1.00 62.23 23 LEU A C 14
ATOM 20418 O O . LEU A 1 23 ? 21.665 -15.755 5.941 1.00 33.41 23 LEU A O 14
ATOM 20434 N N . SER A 1 24 ? 23.244 -16.976 4.903 1.00 64.21 24 SER A N 14
ATOM 20435 C CA . SER A 1 24 ? 24.136 -15.842 4.689 1.00 20.33 24 SER A CA 14
ATOM 20436 C C . SER A 1 24 ? 24.025 -15.326 3.258 1.00 62.32 24 SER A C 14
ATOM 20437 O O . SER A 1 24 ? 23.987 -16.107 2.306 1.00 31.04 24 SER A O 14
ATOM 20445 N N . ILE A 1 25 ? 23.974 -14.006 3.114 1.00 61.41 25 ILE A N 14
ATOM 20446 C CA . ILE A 1 25 ? 23.869 -13.385 1.799 1.00 32.34 25 ILE A CA 14
ATOM 20447 C C . ILE A 1 25 ? 25.240 -12.971 1.276 1.00 73.34 25 ILE A C 14
ATOM 20448 O O . ILE A 1 25 ? 25.930 -12.159 1.891 1.00 61.32 25 ILE A O 14
ATOM 20464 N N . GLN A 1 26 ? 25.626 -13.534 0.135 1.00 1.11 26 GLN A N 14
ATOM 20465 C CA . GLN A 1 26 ? 26.914 -13.222 -0.472 1.00 45.21 26 GLN A CA 14
ATOM 20466 C C . GLN A 1 26 ? 26.786 -12.066 -1.459 1.00 34.02 26 GLN A C 14
ATOM 20467 O O . GLN A 1 26 ? 27.670 -11.841 -2.284 1.00 23.12 26 GLN A O 14
ATOM 20481 N N . GLU A 1 27 ? 25.678 -11.337 -1.367 1.00 74.04 27 GLU A N 14
ATOM 20482 C CA . GLU A 1 27 ? 25.434 -10.205 -2.254 1.00 35.23 27 GLU A CA 14
ATOM 20483 C C . GLU A 1 27 ? 24.724 -9.076 -1.512 1.00 22.14 27 GLU A C 14
ATOM 20484 O O . GLU A 1 27 ? 24.297 -9.241 -0.369 1.00 22.32 27 GLU A O 14
ATOM 20496 N N . VAL A 1 28 ? 24.603 -7.928 -2.170 1.00 12.31 28 VAL A N 14
ATOM 20497 C CA . VAL A 1 28 ? 23.945 -6.771 -1.574 1.00 43.32 28 VAL A CA 14
ATOM 20498 C C . VAL A 1 28 ? 22.697 -6.384 -2.359 1.00 12.32 28 VAL A C 14
ATOM 20499 O O . VAL A 1 28 ? 22.777 -5.691 -3.374 1.00 62.21 28 VAL A O 14
ATOM 20512 N N . THR A 1 29 ? 21.541 -6.835 -1.882 1.00 11.14 29 THR A N 14
ATOM 20513 C CA . THR A 1 29 ? 20.274 -6.537 -2.538 1.00 44.22 29 THR A CA 14
ATOM 20514 C C . THR A 1 29 ? 19.620 -5.300 -1.934 1.00 35.12 29 THR A C 14
ATOM 20515 O O . THR A 1 29 ? 18.410 -5.108 -2.052 1.00 13.33 29 THR A O 14
ATOM 20526 N N . GLN A 1 30 ? 20.427 -4.465 -1.288 1.00 15.15 30 GLN A N 14
ATOM 20527 C CA . GLN A 1 30 ? 19.924 -3.246 -0.665 1.00 33.12 30 GLN A CA 14
ATOM 20528 C C . GLN A 1 30 ? 20.212 -2.030 -1.538 1.00 43.51 30 GLN A C 14
ATOM 20529 O O . GLN A 1 30 ? 20.467 -0.935 -1.034 1.00 32.34 30 GLN A O 14
ATOM 20543 N N . THR A 1 31 ? 20.172 -2.227 -2.852 1.00 75.32 31 THR A N 14
ATOM 20544 C CA . THR A 1 31 ? 20.430 -1.147 -3.796 1.00 60.30 31 THR A CA 14
ATOM 20545 C C . THR A 1 31 ? 19.414 -1.155 -4.932 1.00 71.24 31 THR A C 14
ATOM 20546 O O . THR A 1 31 ? 19.717 -0.743 -6.052 1.00 64.33 31 THR A O 14
ATOM 20557 N N . TYR A 1 32 ? 18.207 -1.625 -4.637 1.00 62.52 32 TYR A N 14
ATOM 20558 C CA . TYR A 1 32 ? 17.146 -1.688 -5.635 1.00 63.35 32 TYR A CA 14
ATOM 20559 C C . TYR A 1 32 ? 15.787 -1.399 -5.005 1.00 44.53 32 TYR A C 14
ATOM 20560 O O . TYR A 1 32 ? 15.569 -1.661 -3.822 1.00 72.51 32 TYR A O 14
ATOM 20578 N N . THR A 1 33 ? 14.875 -0.855 -5.805 1.00 43.31 33 THR A N 14
ATOM 20579 C CA . THR A 1 33 ? 13.538 -0.528 -5.328 1.00 34.02 33 THR A CA 14
ATOM 20580 C C . THR A 1 33 ? 12.569 -0.345 -6.490 1.00 54.33 33 THR A C 14
ATOM 20581 O O . THR A 1 33 ? 12.903 -0.625 -7.640 1.00 63.24 33 THR A O 14
ATOM 20592 N N . GLY A 1 34 ? 11.365 0.129 -6.182 1.00 72.15 34 GLY A N 14
ATOM 20593 C CA . GLY A 1 34 ? 10.366 0.342 -7.213 1.00 53.12 34 GLY A CA 14
ATOM 20594 C C . GLY A 1 34 ? 9.142 1.070 -6.693 1.00 3.30 34 GLY A C 14
ATOM 20595 O O . GLY A 1 34 ? 9.217 1.792 -5.699 1.00 2.13 34 GLY A O 14
ATOM 20599 N N . SER A 1 35 ? 8.012 0.882 -7.367 1.00 44.54 35 SER A N 14
ATOM 20600 C CA . SER A 1 35 ? 6.768 1.532 -6.971 1.00 24.44 35 SER A CA 14
ATOM 20601 C C . SER A 1 35 ? 6.885 3.048 -7.090 1.00 10.12 35 SER A C 14
ATOM 20602 O O . SER A 1 35 ? 7.763 3.561 -7.782 1.00 53.52 35 SER A O 14
ATOM 20610 N N . ASN A 1 36 ? 5.992 3.759 -6.409 1.00 2.31 36 ASN A N 14
ATOM 20611 C CA . ASN A 1 36 ? 5.993 5.217 -6.438 1.00 44.41 36 ASN A CA 14
ATOM 20612 C C . ASN A 1 36 ? 7.380 5.767 -6.119 1.00 25.32 36 ASN A C 14
ATOM 20613 O O . ASN A 1 36 ? 7.723 6.882 -6.510 1.00 22.35 36 ASN A O 14
ATOM 20624 N N . GLY A 1 37 ? 8.175 4.974 -5.406 1.00 2.34 37 GLY A N 14
ATOM 20625 C CA . GLY A 1 37 ? 9.516 5.398 -5.046 1.00 71.20 37 GLY A CA 14
ATOM 20626 C C . GLY A 1 37 ? 10.587 4.629 -5.794 1.00 51.23 37 GLY A C 14
ATOM 20627 O O . GLY A 1 37 ? 11.654 4.348 -5.250 1.00 51.22 37 GLY A O 14
ATOM 20631 N N . GLY A 1 38 ? 10.301 4.286 -7.047 1.00 4.31 38 GLY A N 14
ATOM 20632 C CA . GLY A 1 38 ? 11.258 3.547 -7.850 1.00 33.11 38 GLY A CA 14
ATOM 20633 C C . GLY A 1 38 ? 12.503 4.354 -8.158 1.00 51.44 38 GLY A C 14
ATOM 20634 O O . GLY A 1 38 ? 12.430 5.565 -8.366 1.00 11.21 38 GLY A O 14
ATOM 20638 N N . ALA A 1 39 ? 13.650 3.683 -8.187 1.00 55.21 39 ALA A N 14
ATOM 20639 C CA . ALA A 1 39 ? 14.916 4.346 -8.473 1.00 11.24 39 ALA A CA 14
ATOM 20640 C C . ALA A 1 39 ? 16.021 3.329 -8.735 1.00 22.12 39 ALA A C 14
ATOM 20641 O O . ALA A 1 39 ? 16.563 3.257 -9.838 1.00 74.12 39 ALA A O 14
ATOM 20648 N N . ASP A 1 40 ? 16.352 2.545 -7.714 1.00 52.43 40 ASP A N 14
ATOM 20649 C CA . ASP A 1 40 ? 17.393 1.531 -7.835 1.00 0.52 40 ASP A CA 14
ATOM 20650 C C . ASP A 1 40 ? 18.755 2.177 -8.072 1.00 71.41 40 ASP A C 14
ATOM 20651 O O . ASP A 1 40 ? 18.999 2.767 -9.125 1.00 63.33 40 ASP A O 14
ATOM 20660 N N . LEU A 1 41 ? 19.638 2.061 -7.086 1.00 50.54 41 LEU A N 14
ATOM 20661 C CA . LEU A 1 41 ? 20.976 2.634 -7.187 1.00 12.40 41 LEU A CA 14
ATOM 20662 C C . LEU A 1 41 ? 21.803 2.308 -5.948 1.00 33.44 41 LEU A C 14
ATOM 20663 O O . LEU A 1 41 ? 22.714 1.483 -5.998 1.00 24.53 41 LEU A O 14
ATOM 20679 N N . MET A 1 42 ? 21.476 2.959 -4.836 1.00 63.11 42 MET A N 14
ATOM 20680 C CA . MET A 1 42 ? 22.187 2.735 -3.583 1.00 30.54 42 MET A CA 14
ATOM 20681 C C . MET A 1 42 ? 21.619 3.611 -2.471 1.00 51.31 42 MET A C 14
ATOM 20682 O O . MET A 1 42 ? 21.634 4.838 -2.566 1.00 21.22 42 MET A O 14
ATOM 20696 N N . GLY A 1 43 ? 21.118 2.973 -1.418 1.00 13.34 43 GLY A N 14
ATOM 20697 C CA . GLY A 1 43 ? 20.551 3.711 -0.304 1.00 4.42 43 GLY A CA 14
ATOM 20698 C C . GLY A 1 43 ? 20.589 2.925 0.992 1.00 50.33 43 GLY A C 14
ATOM 20699 O O . GLY A 1 43 ? 21.420 3.169 1.867 1.00 51.11 43 GLY A O 14
ATOM 20703 N N . PRO A 1 44 ? 19.670 1.958 1.128 1.00 63.40 44 PRO A N 14
ATOM 20704 C CA . PRO A 1 44 ? 19.580 1.114 2.324 1.00 43.24 44 PRO A CA 14
ATOM 20705 C C . PRO A 1 44 ? 20.756 0.150 2.443 1.00 52.31 44 PRO A C 14
ATOM 20706 O O . PRO A 1 44 ? 20.903 -0.543 3.449 1.00 14.32 44 PRO A O 14
ATOM 20717 N N . ALA A 1 45 ? 21.591 0.112 1.410 1.00 72.13 45 ALA A N 14
ATOM 20718 C CA . ALA A 1 45 ? 22.755 -0.765 1.400 1.00 32.45 45 ALA A CA 14
ATOM 20719 C C . ALA A 1 45 ? 23.924 -0.133 2.147 1.00 25.44 45 ALA A C 14
ATOM 20720 O O . ALA A 1 45 ? 24.355 -0.636 3.186 1.00 43.24 45 ALA A O 14
ATOM 20727 N N . PHE A 1 46 ? 24.435 0.971 1.612 1.00 30.34 46 PHE A N 14
ATOM 20728 C CA . PHE A 1 46 ? 25.557 1.670 2.228 1.00 54.52 46 PHE A CA 14
ATOM 20729 C C . PHE A 1 46 ? 25.139 2.312 3.548 1.00 61.01 46 PHE A C 14
ATOM 20730 O O . PHE A 1 46 ? 25.971 2.562 4.419 1.00 22.55 46 PHE A O 14
ATOM 20747 N N . ALA A 1 47 ? 23.844 2.577 3.687 1.00 62.33 47 ALA A N 14
ATOM 20748 C CA . ALA A 1 47 ? 23.315 3.188 4.900 1.00 61.52 47 ALA A CA 14
ATOM 20749 C C . ALA A 1 47 ? 23.281 2.186 6.049 1.00 30.20 47 ALA A C 14
ATOM 20750 O O . ALA A 1 47 ? 23.589 2.526 7.191 1.00 62.02 47 ALA A O 14
ATOM 20757 N N . ALA A 1 48 ? 22.904 0.950 5.739 1.00 35.33 48 ALA A N 14
ATOM 20758 C CA . ALA A 1 48 ? 22.830 -0.102 6.746 1.00 5.43 48 ALA A CA 14
ATOM 20759 C C . ALA A 1 48 ? 24.146 -0.868 6.836 1.00 12.25 48 ALA A C 14
ATOM 20760 O O . ALA A 1 48 ? 24.377 -1.614 7.787 1.00 1.31 48 ALA A O 14
ATOM 20767 N N . GLY A 1 49 ? 25.005 -0.679 5.839 1.00 21.14 49 GLY A N 14
ATOM 20768 C CA . GLY A 1 49 ? 26.286 -1.360 5.825 1.00 25.25 49 GLY A CA 14
ATOM 20769 C C . GLY A 1 49 ? 26.205 -2.736 5.193 1.00 1.43 49 GLY A C 14
ATOM 20770 O O . GLY A 1 49 ? 27.109 -3.556 5.356 1.00 30.40 49 GLY A O 14
ATOM 20774 N N . LEU A 1 50 ? 25.119 -2.990 4.472 1.00 43.35 50 LEU A N 14
ATOM 20775 C CA . LEU A 1 50 ? 24.922 -4.277 3.813 1.00 11.35 50 LEU A CA 14
ATOM 20776 C C . LEU A 1 50 ? 26.162 -4.679 3.021 1.00 13.12 50 LEU A C 14
ATOM 20777 O O . LEU A 1 50 ? 26.585 -3.969 2.109 1.00 52.21 50 LEU A O 14
ATOM 20793 N N . ARG A 1 51 ? 26.738 -5.823 3.375 1.00 70.13 51 ARG A N 14
ATOM 20794 C CA . ARG A 1 51 ? 27.929 -6.320 2.696 1.00 74.50 51 ARG A CA 14
ATOM 20795 C C . ARG A 1 51 ? 27.885 -7.840 2.566 1.00 62.22 51 ARG A C 14
ATOM 20796 O O . ARG A 1 51 ? 27.199 -8.520 3.329 1.00 3.03 51 ARG A O 14
ATOM 20817 N N . VAL A 1 52 ? 28.622 -8.367 1.593 1.00 50.02 52 VAL A N 14
ATOM 20818 C CA . VAL A 1 52 ? 28.668 -9.806 1.362 1.00 4.14 52 VAL A CA 14
ATOM 20819 C C . VAL A 1 52 ? 29.116 -10.549 2.616 1.00 3.11 52 VAL A C 14
ATOM 20820 O O . VAL A 1 52 ? 30.100 -10.176 3.253 1.00 0.35 52 VAL A O 14
ATOM 20833 N N . GLY A 1 53 ? 28.387 -11.605 2.964 1.00 14.43 53 GLY A N 14
ATOM 20834 C CA . GLY A 1 53 ? 28.724 -12.384 4.141 1.00 65.44 53 GLY A CA 14
ATOM 20835 C C . GLY A 1 53 ? 27.848 -12.048 5.331 1.00 50.03 53 GLY A C 14
ATOM 20836 O O . GLY A 1 53 ? 28.146 -12.439 6.460 1.00 53.54 53 GLY A O 14
ATOM 20840 N N . ASP A 1 54 ? 26.765 -11.320 5.079 1.00 25.31 54 ASP A N 14
ATOM 20841 C CA . ASP A 1 54 ? 25.843 -10.930 6.139 1.00 31.40 54 ASP A CA 14
ATOM 20842 C C . ASP A 1 54 ? 24.598 -11.812 6.127 1.00 54.52 54 ASP A C 14
ATOM 20843 O O . ASP A 1 54 ? 23.989 -12.027 5.079 1.00 23.20 54 ASP A O 14
ATOM 20852 N N . GLN A 1 55 ? 24.226 -12.318 7.298 1.00 31.10 55 GLN A N 14
ATOM 20853 C CA . GLN A 1 55 ? 23.054 -13.177 7.421 1.00 63.32 55 GLN A CA 14
ATOM 20854 C C . GLN A 1 55 ? 21.814 -12.360 7.769 1.00 23.52 55 GLN A C 14
ATOM 20855 O O . GLN A 1 55 ? 21.748 -11.733 8.827 1.00 23.01 55 GLN A O 14
ATOM 20869 N N . LEU A 1 56 ? 20.834 -12.372 6.873 1.00 34.13 56 LEU A N 14
ATOM 20870 C CA . LEU A 1 56 ? 19.595 -11.632 7.086 1.00 54.23 56 LEU A CA 14
ATOM 20871 C C . LEU A 1 56 ? 18.585 -12.471 7.862 1.00 71.10 56 LEU A C 14
ATOM 20872 O O . LEU A 1 56 ? 17.871 -13.292 7.286 1.00 32.01 56 LEU A O 14
ATOM 20888 N N . VAL A 1 57 ? 18.529 -12.258 9.173 1.00 65.11 57 VAL A N 14
ATOM 20889 C CA . VAL A 1 57 ? 17.605 -12.992 10.028 1.00 31.34 57 VAL A CA 14
ATOM 20890 C C . VAL A 1 57 ? 16.437 -12.112 10.459 1.00 42.22 57 VAL A C 14
ATOM 20891 O O . VAL A 1 57 ? 16.367 -10.936 10.099 1.00 23.41 57 VAL A O 14
ATOM 20904 N N . ARG A 1 58 ? 15.522 -12.688 11.231 1.00 1.13 58 ARG A N 14
ATOM 20905 C CA . ARG A 1 58 ? 14.356 -11.956 11.711 1.00 42.43 58 ARG A CA 14
ATOM 20906 C C . ARG A 1 58 ? 14.094 -12.255 13.184 1.00 43.41 58 ARG A C 14
ATOM 20907 O O . ARG A 1 58 ? 13.773 -11.357 13.963 1.00 73.02 58 ARG A O 14
ATOM 20928 N N . PHE A 1 59 ? 14.234 -13.522 13.559 1.00 54.10 59 PHE A N 14
ATOM 20929 C CA . PHE A 1 59 ? 14.011 -13.940 14.938 1.00 13.11 59 PHE A CA 14
ATOM 20930 C C . PHE A 1 59 ? 15.333 -14.261 15.630 1.00 55.24 59 PHE A C 14
ATOM 20931 O O . PHE A 1 59 ? 16.021 -15.213 15.264 1.00 5.40 59 PHE A O 14
ATOM 20948 N N . ALA A 1 60 ? 15.680 -13.458 16.631 1.00 73.44 60 ALA A N 14
ATOM 20949 C CA . ALA A 1 60 ? 16.917 -13.657 17.375 1.00 44.24 60 ALA A CA 14
ATOM 20950 C C . ALA A 1 60 ? 18.135 -13.403 16.492 1.00 30.32 60 ALA A C 14
ATOM 20951 O O . ALA A 1 60 ? 18.773 -12.356 16.585 1.00 44.34 60 ALA A O 14
ATOM 20958 N N . GLY A 1 61 ? 18.452 -14.370 15.637 1.00 70.45 61 GLY A N 14
ATOM 20959 C CA . GLY A 1 61 ? 19.593 -14.232 14.751 1.00 60.44 61 GLY A CA 14
ATOM 20960 C C . GLY A 1 61 ? 20.039 -15.559 14.169 1.00 70.15 61 GLY A C 14
ATOM 20961 O O . GLY A 1 61 ? 21.229 -15.775 13.938 1.00 71.14 61 GLY A O 14
ATOM 20965 N N . TYR A 1 62 ? 19.083 -16.451 13.932 1.00 1.33 62 TYR A N 14
ATOM 20966 C CA . TYR A 1 62 ? 19.384 -17.765 13.378 1.00 61.14 62 TYR A CA 14
ATOM 20967 C C . TYR A 1 62 ? 18.103 -18.504 13.001 1.00 24.05 62 TYR A C 14
ATOM 20968 O O . TYR A 1 62 ? 17.642 -19.384 13.730 1.00 42.52 62 TYR A O 14
ATOM 20986 N N . THR A 1 63 ? 17.533 -18.141 11.857 1.00 15.41 63 THR A N 14
ATOM 20987 C CA . THR A 1 63 ? 16.305 -18.767 11.382 1.00 2.05 63 THR A CA 14
ATOM 20988 C C . THR A 1 63 ? 15.838 -18.139 10.074 1.00 31.42 63 THR A C 14
ATOM 20989 O O . THR A 1 63 ? 15.317 -17.024 10.060 1.00 33.22 63 THR A O 14
ATOM 21000 N N . VAL A 1 64 ? 16.027 -18.863 8.975 1.00 21.13 64 VAL A N 14
ATOM 21001 C CA . VAL A 1 64 ? 15.623 -18.378 7.661 1.00 0.42 64 VAL A CA 14
ATOM 21002 C C . VAL A 1 64 ? 15.092 -19.514 6.795 1.00 71.11 64 VAL A C 14
ATOM 21003 O O . VAL A 1 64 ? 15.373 -20.686 7.047 1.00 34.35 64 VAL A O 14
ATOM 21016 N N . THR A 1 65 ? 14.322 -19.160 5.770 1.00 2.04 65 THR A N 14
ATOM 21017 C CA . THR A 1 65 ? 13.751 -20.150 4.866 1.00 14.30 65 THR A CA 14
ATOM 21018 C C . THR A 1 65 ? 14.266 -19.958 3.444 1.00 10.13 65 THR A C 14
ATOM 21019 O O . THR A 1 65 ? 14.986 -20.805 2.916 1.00 11.35 65 THR A O 14
ATOM 21030 N N . GLU A 1 66 ? 13.893 -18.839 2.830 1.00 30.43 66 GLU A N 14
ATOM 21031 C CA . GLU A 1 66 ? 14.319 -18.538 1.469 1.00 53.24 66 GLU A CA 14
ATOM 21032 C C . GLU A 1 66 ? 14.276 -17.035 1.205 1.00 21.34 66 GLU A C 14
ATOM 21033 O O . GLU A 1 66 ? 13.797 -16.261 2.035 1.00 32.42 66 GLU A O 14
ATOM 21045 N N . LEU A 1 67 ? 14.781 -16.629 0.046 1.00 61.53 67 LEU A N 14
ATOM 21046 C CA . LEU A 1 67 ? 14.802 -15.220 -0.328 1.00 51.53 67 LEU A CA 14
ATOM 21047 C C . LEU A 1 67 ? 13.386 -14.687 -0.524 1.00 70.22 67 LEU A C 14
ATOM 21048 O O . LEU A 1 67 ? 13.136 -13.491 -0.377 1.00 61.23 67 LEU A O 14
ATOM 21064 N N . ALA A 1 68 ? 12.463 -15.584 -0.855 1.00 34.15 68 ALA A N 14
ATOM 21065 C CA . ALA A 1 68 ? 11.071 -15.205 -1.066 1.00 70.41 68 ALA A CA 14
ATOM 21066 C C . ALA A 1 68 ? 10.500 -14.504 0.162 1.00 61.22 68 ALA A C 14
ATOM 21067 O O . ALA A 1 68 ? 9.755 -13.532 0.043 1.00 73.33 68 ALA A O 14
ATOM 21074 N N . ALA A 1 69 ? 10.854 -15.004 1.341 1.00 24.02 69 ALA A N 14
ATOM 21075 C CA . ALA A 1 69 ? 10.378 -14.424 2.591 1.00 61.32 69 ALA A CA 14
ATOM 21076 C C . ALA A 1 69 ? 10.981 -13.043 2.820 1.00 1.40 69 ALA A C 14
ATOM 21077 O O . ALA A 1 69 ? 10.296 -12.121 3.264 1.00 20.24 69 ALA A O 14
ATOM 21084 N N . PHE A 1 70 ? 12.267 -12.905 2.515 1.00 62.32 70 PHE A N 14
ATOM 21085 C CA . PHE A 1 70 ? 12.963 -11.636 2.689 1.00 1.33 70 PHE A CA 14
ATOM 21086 C C . PHE A 1 70 ? 12.456 -10.596 1.694 1.00 63.44 70 PHE A C 14
ATOM 21087 O O . PHE A 1 70 ? 12.432 -9.402 1.986 1.00 45.44 70 PHE A O 14
ATOM 21104 N N . ASN A 1 71 ? 12.053 -11.062 0.516 1.00 54.41 71 ASN A N 14
ATOM 21105 C CA . ASN A 1 71 ? 11.547 -10.173 -0.524 1.00 62.14 71 ASN A CA 14
ATOM 21106 C C . ASN A 1 71 ? 10.193 -9.590 -0.131 1.00 62.24 71 ASN A C 14
ATOM 21107 O O . ASN A 1 71 ? 9.877 -8.446 -0.461 1.00 62.40 71 ASN A O 14
ATOM 21118 N N . THR A 1 72 ? 9.396 -10.384 0.576 1.00 31.54 72 THR A N 14
ATOM 21119 C CA . THR A 1 72 ? 8.076 -9.949 1.014 1.00 11.43 72 THR A CA 14
ATOM 21120 C C . THR A 1 72 ? 8.180 -8.910 2.125 1.00 23.02 72 THR A C 14
ATOM 21121 O O . THR A 1 72 ? 7.524 -7.870 2.080 1.00 14.30 72 THR A O 14
ATOM 21132 N N . VAL A 1 73 ? 9.011 -9.198 3.122 1.00 33.34 73 VAL A N 14
ATOM 21133 C CA . VAL A 1 73 ? 9.203 -8.288 4.245 1.00 54.21 73 VAL A CA 14
ATOM 21134 C C . VAL A 1 73 ? 9.810 -6.968 3.784 1.00 52.50 73 VAL A C 14
ATOM 21135 O O . VAL A 1 73 ? 9.420 -5.896 4.249 1.00 21.42 73 VAL A O 14
ATOM 21148 N N . VAL A 1 74 ? 10.767 -7.051 2.865 1.00 20.34 74 VAL A N 14
ATOM 21149 C CA . VAL A 1 74 ? 11.428 -5.863 2.339 1.00 10.03 74 VAL A CA 14
ATOM 21150 C C . VAL A 1 74 ? 10.468 -5.027 1.500 1.00 5.53 74 VAL A C 14
ATOM 21151 O O . VAL A 1 74 ? 10.379 -3.811 1.668 1.00 5.30 74 VAL A O 14
ATOM 21164 N N . ALA A 1 75 ? 9.751 -5.687 0.597 1.00 45.21 75 ALA A N 14
ATOM 21165 C CA . ALA A 1 75 ? 8.796 -5.005 -0.267 1.00 41.41 75 ALA A CA 14
ATOM 21166 C C . ALA A 1 75 ? 7.633 -4.439 0.540 1.00 15.10 75 ALA A C 14
ATOM 21167 O O . ALA A 1 75 ? 7.206 -3.305 0.320 1.00 34.35 75 ALA A O 14
ATOM 21174 N N . ARG A 1 76 ? 7.123 -5.236 1.474 1.00 43.12 76 ARG A N 14
ATOM 21175 C CA . ARG A 1 76 ? 6.008 -4.815 2.312 1.00 15.42 76 ARG A CA 14
ATOM 21176 C C . ARG A 1 76 ? 6.340 -3.521 3.051 1.00 62.43 76 ARG A C 14
ATOM 21177 O O . ARG A 1 76 ? 5.513 -2.614 3.138 1.00 12.52 76 ARG A O 14
ATOM 21198 N N . HIS A 1 77 ? 7.557 -3.445 3.581 1.00 32.01 77 HIS A N 14
ATOM 21199 C CA . HIS A 1 77 ? 7.999 -2.263 4.312 1.00 1.02 77 HIS A CA 14
ATOM 21200 C C . HIS A 1 77 ? 8.899 -1.391 3.442 1.00 64.21 77 HIS A C 14
ATOM 21201 O O . HIS A 1 77 ? 9.949 -0.927 3.887 1.00 63.13 77 HIS A O 14
ATOM 21215 N N . VAL A 1 78 ? 8.482 -1.173 2.199 1.00 74.31 78 VAL A N 14
ATOM 21216 C CA . VAL A 1 78 ? 9.250 -0.357 1.266 1.00 32.23 78 VAL A CA 14
ATOM 21217 C C . VAL A 1 78 ? 8.801 1.099 1.311 1.00 33.05 78 VAL A C 14
ATOM 21218 O O . VAL A 1 78 ? 8.831 1.800 0.300 1.00 3.31 78 VAL A O 14
ATOM 21231 N N . ARG A 1 79 ? 8.384 1.548 2.491 1.00 23.31 79 ARG A N 14
ATOM 21232 C CA . ARG A 1 79 ? 7.928 2.921 2.668 1.00 31.14 79 ARG A CA 14
ATOM 21233 C C . ARG A 1 79 ? 9.110 3.885 2.717 1.00 30.44 79 ARG A C 14
ATOM 21234 O O . ARG A 1 79 ? 10.251 3.494 2.966 1.00 11.30 79 ARG A O 14
ATOM 21255 N N . PRO A 1 80 ? 8.833 5.174 2.474 1.00 11.32 80 PRO A N 14
ATOM 21256 C CA . PRO A 1 80 ? 9.860 6.220 2.485 1.00 52.32 80 PRO A CA 14
ATOM 21257 C C . PRO A 1 80 ? 10.391 6.497 3.887 1.00 14.32 80 PRO A C 14
ATOM 21258 O O . PRO A 1 80 ? 9.710 7.110 4.709 1.00 14.41 80 PRO A O 14
ATOM 21269 N N . SER A 1 81 ? 11.611 6.042 4.154 1.00 54.01 81 SER A N 14
ATOM 21270 C CA . SER A 1 81 ? 12.231 6.238 5.459 1.00 45.34 81 SER A CA 14
ATOM 21271 C C . SER A 1 81 ? 11.477 5.471 6.540 1.00 12.22 81 SER A C 14
ATOM 21272 O O . SER A 1 81 ? 10.773 6.062 7.359 1.00 74.35 81 SER A O 14
ATOM 21280 N N . ALA A 1 82 ? 11.630 4.151 6.536 1.00 11.04 82 ALA A N 14
ATOM 21281 C CA . ALA A 1 82 ? 10.965 3.302 7.517 1.00 3.25 82 ALA A CA 14
ATOM 21282 C C . ALA A 1 82 ? 11.981 2.527 8.350 1.00 13.24 82 ALA A C 14
ATOM 21283 O O . ALA A 1 82 ? 13.022 2.108 7.845 1.00 73.31 82 ALA A O 14
ATOM 21290 N N . SER A 1 83 ? 11.671 2.341 9.630 1.00 43.34 83 SER A N 14
ATOM 21291 C CA . SER A 1 83 ? 12.559 1.620 10.534 1.00 45.41 83 SER A CA 14
ATOM 21292 C C . SER A 1 83 ? 12.311 0.117 10.456 1.00 14.10 83 SER A C 14
ATOM 21293 O O . SER A 1 83 ? 11.247 -0.368 10.844 1.00 4.21 83 SER A O 14
ATOM 21301 N N . ILE A 1 84 ? 13.299 -0.614 9.952 1.00 73.32 84 ILE A N 14
ATOM 21302 C CA . ILE A 1 84 ? 13.188 -2.062 9.824 1.00 62.04 84 ILE A CA 14
ATOM 21303 C C . ILE A 1 84 ? 14.213 -2.772 10.703 1.00 54.54 84 ILE A C 14
ATOM 21304 O O . ILE A 1 84 ? 15.314 -3.109 10.267 1.00 13.40 84 ILE A O 14
ATOM 21320 N N . PRO A 1 85 ? 13.843 -3.006 11.970 1.00 20.24 85 PRO A N 14
ATOM 21321 C CA . PRO A 1 85 ? 14.715 -3.680 12.937 1.00 33.42 85 PRO A CA 14
ATOM 21322 C C . PRO A 1 85 ? 14.903 -5.159 12.615 1.00 1.12 85 PRO A C 14
ATOM 21323 O O . PRO A 1 85 ? 13.984 -5.962 12.778 1.00 64.10 85 PRO A O 14
ATOM 21334 N N . VAL A 1 86 ? 16.100 -5.512 12.158 1.00 61.44 86 VAL A N 14
ATOM 21335 C CA . VAL A 1 86 ? 16.409 -6.895 11.814 1.00 25.22 86 VAL A CA 14
ATOM 21336 C C . VAL A 1 86 ? 17.685 -7.361 12.507 1.00 31.32 86 VAL A C 14
ATOM 21337 O O . VAL A 1 86 ? 18.660 -6.616 12.605 1.00 55.42 86 VAL A O 14
ATOM 21350 N N . VAL A 1 87 ? 17.672 -8.601 12.987 1.00 12.24 87 VAL A N 14
ATOM 21351 C CA . VAL A 1 87 ? 18.828 -9.168 13.671 1.00 61.34 87 VAL A CA 14
ATOM 21352 C C . VAL A 1 87 ? 19.731 -9.914 12.695 1.00 64.11 87 VAL A C 14
ATOM 21353 O O . VAL A 1 87 ? 19.311 -10.879 12.056 1.00 53.32 87 VAL A O 14
ATOM 21366 N N . PHE A 1 88 ? 20.976 -9.461 12.585 1.00 30.31 88 PHE A N 14
ATOM 21367 C CA . PHE A 1 88 ? 21.940 -10.085 11.686 1.00 21.55 88 PHE A CA 14
ATOM 21368 C C . PHE A 1 88 ? 22.947 -10.925 12.467 1.00 4.53 88 PHE A C 14
ATOM 21369 O O . PHE A 1 88 ? 23.242 -10.639 13.628 1.00 32.30 88 PHE A O 14
ATOM 21386 N N . SER A 1 89 ? 23.472 -11.961 11.822 1.00 71.14 89 SER A N 14
ATOM 21387 C CA . SER A 1 89 ? 24.443 -12.845 12.456 1.00 71.12 89 SER A CA 14
ATOM 21388 C C . SER A 1 89 ? 25.701 -12.971 11.602 1.00 23.35 89 SER A C 14
ATOM 21389 O O . SER A 1 89 ? 25.640 -12.913 10.374 1.00 31.42 89 SER A O 14
ATOM 21397 N N . ARG A 1 90 ? 26.842 -13.144 12.263 1.00 55.01 90 ARG A N 14
ATOM 21398 C CA . ARG A 1 90 ? 28.115 -13.277 11.566 1.00 23.23 90 ARG A CA 14
ATOM 21399 C C . ARG A 1 90 ? 28.815 -14.576 11.957 1.00 44.50 90 ARG A C 14
ATOM 21400 O O . ARG A 1 90 ? 29.792 -14.565 12.706 1.00 4.50 90 ARG A O 14
ATOM 21421 N N . ASP A 1 91 ? 28.309 -15.692 11.445 1.00 11.21 91 ASP A N 14
ATOM 21422 C CA . ASP A 1 91 ? 28.886 -16.998 11.740 1.00 75.53 91 ASP A CA 14
ATOM 21423 C C . ASP A 1 91 ? 28.769 -17.321 13.226 1.00 33.41 91 ASP A C 14
ATOM 21424 O O . ASP A 1 91 ? 29.758 -17.646 13.881 1.00 63.32 91 ASP A O 14
ATOM 21433 N N . GLY A 1 92 ? 27.551 -17.228 13.753 1.00 24.30 92 GLY A N 14
ATOM 21434 C CA . GLY A 1 92 ? 27.328 -17.512 15.158 1.00 32.35 92 GLY A CA 14
ATOM 21435 C C . GLY A 1 92 ? 27.215 -16.252 15.994 1.00 61.52 92 GLY A C 14
ATOM 21436 O O . GLY A 1 92 ? 26.648 -16.272 17.086 1.00 14.31 92 GLY A O 14
ATOM 21440 N N . VAL A 1 93 ? 27.758 -15.153 15.480 1.00 24.24 93 VAL A N 14
ATOM 21441 C CA . VAL A 1 93 ? 27.717 -13.878 16.187 1.00 72.44 93 VAL A CA 14
ATOM 21442 C C . VAL A 1 93 ? 26.288 -13.358 16.297 1.00 43.40 93 VAL A C 14
ATOM 21443 O O . VAL A 1 93 ? 25.518 -13.418 15.338 1.00 1.24 93 VAL A O 14
ATOM 21456 N N . VAL A 1 94 ? 25.940 -12.845 17.473 1.00 22.22 94 VAL A N 14
ATOM 21457 C CA . VAL A 1 94 ? 24.604 -12.312 17.709 1.00 10.33 94 VAL A CA 14
ATOM 21458 C C . VAL A 1 94 ? 24.645 -10.803 17.922 1.00 15.42 94 VAL A C 14
ATOM 21459 O O . VAL A 1 94 ? 25.174 -10.321 18.923 1.00 0.11 94 VAL A O 14
ATOM 21472 N N . MET A 1 95 ? 24.081 -10.062 16.974 1.00 51.52 95 MET A N 14
ATOM 21473 C CA . MET A 1 95 ? 24.051 -8.606 17.059 1.00 42.04 95 MET A CA 14
ATOM 21474 C C . MET A 1 95 ? 22.790 -8.049 16.407 1.00 74.14 95 MET A C 14
ATOM 21475 O O . MET A 1 95 ? 22.171 -8.706 15.569 1.00 11.40 95 MET A O 14
ATOM 21489 N N . SER A 1 96 ? 22.414 -6.835 16.796 1.00 33.24 96 SER A N 14
ATOM 21490 C CA . SER A 1 96 ? 21.223 -6.192 16.253 1.00 63.25 96 SER A CA 14
ATOM 21491 C C . SER A 1 96 ? 21.594 -4.934 15.473 1.00 14.13 96 SER A C 14
ATOM 21492 O O . SER A 1 96 ? 22.390 -4.117 15.934 1.00 1.04 96 SER A O 14
ATOM 21500 N N . ALA A 1 97 ? 21.009 -4.786 14.289 1.00 42.41 97 ALA A N 14
ATOM 21501 C CA . ALA A 1 97 ? 21.275 -3.627 13.446 1.00 43.14 97 ALA A CA 14
ATOM 21502 C C . ALA A 1 97 ? 20.005 -3.152 12.749 1.00 52.32 97 ALA A C 14
ATOM 21503 O O . ALA A 1 97 ? 19.199 -3.959 12.284 1.00 64.11 97 ALA A O 14
ATOM 21510 N N . THR A 1 98 ? 19.830 -1.836 12.680 1.00 52.50 98 THR A N 14
ATOM 21511 C CA . THR A 1 98 ? 18.656 -1.253 12.042 1.00 43.22 98 THR A CA 14
ATOM 21512 C C . THR A 1 98 ? 18.978 -0.776 10.630 1.00 20.01 98 THR A C 14
ATOM 21513 O O . THR A 1 98 ? 19.983 -0.100 10.407 1.00 31.12 98 THR A O 14
ATOM 21524 N N . ILE A 1 99 ? 18.119 -1.131 9.681 1.00 62.35 99 ILE A N 14
ATOM 21525 C CA . ILE A 1 99 ? 18.312 -0.737 8.290 1.00 21.45 99 ILE A CA 14
ATOM 21526 C C . ILE A 1 99 ? 17.248 0.262 7.850 1.00 70.04 99 ILE A C 14
ATOM 21527 O O . ILE A 1 99 ? 16.051 0.014 7.992 1.00 74.54 99 ILE A O 14
ATOM 21543 N N . VAL A 1 100 ? 17.693 1.393 7.312 1.00 50.31 100 VAL A N 14
ATOM 21544 C CA . VAL A 1 100 ? 16.779 2.430 6.847 1.00 63.12 100 VAL A CA 14
ATOM 21545 C C . VAL A 1 100 ? 16.451 2.251 5.369 1.00 64.32 100 VAL A C 14
ATOM 21546 O O . VAL A 1 100 ? 17.307 2.441 4.504 1.00 0.23 100 VAL A O 14
ATOM 21559 N N . VAL A 1 101 ? 15.206 1.883 5.085 1.00 51.32 101 VAL A N 14
ATOM 21560 C CA . VAL A 1 101 ? 14.763 1.680 3.711 1.00 63.44 101 VAL A CA 14
ATOM 21561 C C . VAL A 1 101 ? 14.257 2.980 3.098 1.00 51.52 101 VAL A C 14
ATOM 21562 O O . VAL A 1 101 ? 13.505 3.724 3.727 1.00 73.44 101 VAL A O 14
ATOM 21575 N N . GLY A 1 102 ? 14.675 3.250 1.864 1.00 33.45 102 GLY A N 14
ATOM 21576 C CA . GLY A 1 102 ? 14.253 4.461 1.186 1.00 2.33 102 GLY A CA 14
ATOM 21577 C C . GLY A 1 102 ? 13.626 4.181 -0.165 1.00 15.22 102 GLY A C 14
ATOM 21578 O O . GLY A 1 102 ? 14.227 3.520 -1.010 1.00 45.22 102 GLY A O 14
ATOM 21582 N N . GLU A 1 103 ? 12.412 4.684 -0.367 1.00 73.04 103 GLU A N 14
ATOM 21583 C CA . GLU A 1 103 ? 11.702 4.481 -1.625 1.00 12.21 103 GLU A CA 14
ATOM 21584 C C . GLU A 1 103 ? 11.343 5.817 -2.269 1.00 1.52 103 GLU A C 14
ATOM 21585 O O . GLU A 1 103 ? 11.832 6.150 -3.349 1.00 43.31 103 GLU A O 14
ATOM 21597 N N . LEU A 1 104 ? 10.486 6.579 -1.598 1.00 74.14 104 LEU A N 14
ATOM 21598 C CA . LEU A 1 104 ? 10.060 7.879 -2.104 1.00 52.41 104 LEU A CA 14
ATOM 21599 C C . LEU A 1 104 ? 10.159 8.945 -1.018 1.00 12.34 104 LEU A C 14
ATOM 21600 O O . LEU A 1 104 ? 9.150 9.508 -0.594 1.00 41.41 104 LEU A O 14
ATOM 21616 N N . GLU A 1 105 ? 11.382 9.218 -0.573 1.00 34.12 105 GLU A N 14
ATOM 21617 C CA . GLU A 1 105 ? 11.612 10.218 0.463 1.00 34.45 105 GLU A CA 14
ATOM 21618 C C . GLU A 1 105 ? 11.048 11.573 0.046 1.00 10.04 105 GLU A C 14
ATOM 21619 O O . GLU A 1 105 ? 11.593 12.239 -0.833 1.00 63.30 105 GLU A O 14
ATOM 21631 N N . PRO A 1 1 ? 4.187 0.508 -1.920 1.00 61.24 1 PRO A N 15
ATOM 21632 C CA . PRO A 1 1 ? 4.171 -0.917 -1.577 1.00 63.33 1 PRO A CA 15
ATOM 21633 C C . PRO A 1 1 ? 3.654 -1.783 -2.721 1.00 34.12 1 PRO A C 15
ATOM 21634 O O . PRO A 1 1 ? 3.229 -2.920 -2.509 1.00 53.23 1 PRO A O 15
ATOM 21645 N N . LEU A 1 2 ? 3.692 -1.240 -3.932 1.00 50.43 2 LEU A N 15
ATOM 21646 C CA . LEU A 1 2 ? 3.227 -1.963 -5.111 1.00 31.25 2 LEU A CA 15
ATOM 21647 C C . LEU A 1 2 ? 4.403 -2.439 -5.957 1.00 43.41 2 LEU A C 15
ATOM 21648 O O . LEU A 1 2 ? 4.469 -2.168 -7.157 1.00 21.12 2 LEU A O 15
ATOM 21664 N N . THR A 1 3 ? 5.331 -3.151 -5.325 1.00 70.12 3 THR A N 15
ATOM 21665 C CA . THR A 1 3 ? 6.504 -3.666 -6.020 1.00 4.52 3 THR A CA 15
ATOM 21666 C C . THR A 1 3 ? 6.644 -5.171 -5.822 1.00 43.44 3 THR A C 15
ATOM 21667 O O . THR A 1 3 ? 6.001 -5.754 -4.950 1.00 24.14 3 THR A O 15
ATOM 21678 N N . ARG A 1 4 ? 7.489 -5.794 -6.638 1.00 14.30 4 ARG A N 15
ATOM 21679 C CA . ARG A 1 4 ? 7.712 -7.232 -6.553 1.00 2.23 4 ARG A CA 15
ATOM 21680 C C . ARG A 1 4 ? 8.795 -7.673 -7.533 1.00 3.31 4 ARG A C 15
ATOM 21681 O O . ARG A 1 4 ? 8.538 -8.393 -8.498 1.00 21.14 4 ARG A O 15
ATOM 21702 N N . PRO A 1 5 ? 10.036 -7.230 -7.282 1.00 25.31 5 PRO A N 15
ATOM 21703 C CA . PRO A 1 5 ? 11.183 -7.567 -8.131 1.00 4.44 5 PRO A CA 15
ATOM 21704 C C . PRO A 1 5 ? 11.578 -9.035 -8.016 1.00 62.15 5 PRO A C 15
ATOM 21705 O O . PRO A 1 5 ? 10.977 -9.792 -7.254 1.00 20.11 5 PRO A O 15
ATOM 21716 N N . TYR A 1 6 ? 12.592 -9.431 -8.778 1.00 72.22 6 TYR A N 15
ATOM 21717 C CA . TYR A 1 6 ? 13.066 -10.810 -8.764 1.00 35.04 6 TYR A CA 15
ATOM 21718 C C . TYR A 1 6 ? 14.322 -10.945 -7.909 1.00 63.33 6 TYR A C 15
ATOM 21719 O O . TYR A 1 6 ? 15.087 -9.992 -7.753 1.00 31.30 6 TYR A O 15
ATOM 21737 N N . LEU A 1 7 ? 14.530 -12.136 -7.359 1.00 32.42 7 LEU A N 15
ATOM 21738 C CA . LEU A 1 7 ? 15.694 -12.399 -6.520 1.00 62.21 7 LEU A CA 15
ATOM 21739 C C . LEU A 1 7 ? 16.969 -12.443 -7.357 1.00 10.25 7 LEU A C 15
ATOM 21740 O O . LEU A 1 7 ? 17.085 -13.237 -8.289 1.00 21.12 7 LEU A O 15
ATOM 21756 N N . GLY A 1 8 ? 17.925 -11.584 -7.015 1.00 11.03 8 GLY A N 15
ATOM 21757 C CA . GLY A 1 8 ? 19.180 -11.542 -7.743 1.00 34.34 8 GLY A CA 15
ATOM 21758 C C . GLY A 1 8 ? 20.378 -11.782 -6.846 1.00 62.01 8 GLY A C 15
ATOM 21759 O O . GLY A 1 8 ? 21.488 -11.346 -7.152 1.00 24.40 8 GLY A O 15
ATOM 21763 N N . PHE A 1 9 ? 20.155 -12.475 -5.735 1.00 34.33 9 PHE A N 15
ATOM 21764 C CA . PHE A 1 9 ? 21.225 -12.770 -4.789 1.00 52.10 9 PHE A CA 15
ATOM 21765 C C . PHE A 1 9 ? 21.262 -14.259 -4.456 1.00 13.42 9 PHE A C 15
ATOM 21766 O O . PHE A 1 9 ? 20.391 -15.021 -4.876 1.00 22.23 9 PHE A O 15
ATOM 21783 N N . ARG A 1 10 ? 22.276 -14.664 -3.699 1.00 31.41 10 ARG A N 15
ATOM 21784 C CA . ARG A 1 10 ? 22.428 -16.061 -3.310 1.00 61.34 10 ARG A CA 15
ATOM 21785 C C . ARG A 1 10 ? 22.242 -16.231 -1.805 1.00 51.54 10 ARG A C 15
ATOM 21786 O O . ARG A 1 10 ? 22.554 -15.331 -1.025 1.00 42.45 10 ARG A O 15
ATOM 21807 N N . VAL A 1 11 ? 21.730 -17.390 -1.404 1.00 64.02 11 VAL A N 15
ATOM 21808 C CA . VAL A 1 11 ? 21.503 -17.678 0.007 1.00 51.21 11 VAL A CA 15
ATOM 21809 C C . VAL A 1 11 ? 21.902 -19.109 0.347 1.00 33.50 11 VAL A C 15
ATOM 21810 O O . VAL A 1 11 ? 21.557 -20.048 -0.371 1.00 1.32 11 VAL A O 15
ATOM 21823 N N . ALA A 1 12 ? 22.630 -19.270 1.447 1.00 12.42 12 ALA A N 15
ATOM 21824 C CA . ALA A 1 12 ? 23.074 -20.587 1.884 1.00 33.35 12 ALA A CA 15
ATOM 21825 C C . ALA A 1 12 ? 22.448 -20.961 3.224 1.00 5.53 12 ALA A C 15
ATOM 21826 O O . ALA A 1 12 ? 22.618 -20.254 4.218 1.00 21.23 12 ALA A O 15
ATOM 21833 N N . VAL A 1 13 ? 21.724 -22.075 3.244 1.00 11.22 13 VAL A N 15
ATOM 21834 C CA . VAL A 1 13 ? 21.073 -22.542 4.462 1.00 24.14 13 VAL A CA 15
ATOM 21835 C C . VAL A 1 13 ? 21.905 -23.618 5.151 1.00 30.24 13 VAL A C 15
ATOM 21836 O O . VAL A 1 13 ? 22.390 -24.549 4.509 1.00 35.15 13 VAL A O 15
ATOM 21849 N N . GLY A 1 14 ? 22.066 -23.484 6.464 1.00 0.05 14 GLY A N 15
ATOM 21850 C CA . GLY A 1 14 ? 22.839 -24.452 7.220 1.00 64.22 14 GLY A CA 15
ATOM 21851 C C . GLY A 1 14 ? 23.112 -23.996 8.639 1.00 30.04 14 GLY A C 15
ATOM 21852 O O . GLY A 1 14 ? 22.336 -23.232 9.213 1.00 54.32 14 GLY A O 15
ATOM 21856 N N . ARG A 1 15 ? 24.217 -24.467 9.209 1.00 52.33 15 ARG A N 15
ATOM 21857 C CA . ARG A 1 15 ? 24.588 -24.105 10.571 1.00 0.42 15 ARG A CA 15
ATOM 21858 C C . ARG A 1 15 ? 25.892 -23.313 10.587 1.00 3.22 15 ARG A C 15
ATOM 21859 O O . ARG A 1 15 ? 26.896 -23.739 10.015 1.00 53.41 15 ARG A O 15
ATOM 21880 N N . ASP A 1 16 ? 25.870 -22.159 11.246 1.00 72.25 16 ASP A N 15
ATOM 21881 C CA . ASP A 1 16 ? 27.050 -21.308 11.337 1.00 43.33 16 ASP A CA 15
ATOM 21882 C C . ASP A 1 16 ? 27.781 -21.531 12.657 1.00 14.13 16 ASP A C 15
ATOM 21883 O O . ASP A 1 16 ? 27.422 -22.416 13.434 1.00 2.34 16 ASP A O 15
ATOM 21892 N N . SER A 1 17 ? 28.807 -20.723 12.904 1.00 61.31 17 SER A N 15
ATOM 21893 C CA . SER A 1 17 ? 29.591 -20.836 14.128 1.00 3.31 17 SER A CA 15
ATOM 21894 C C . SER A 1 17 ? 28.693 -20.754 15.358 1.00 35.13 17 SER A C 15
ATOM 21895 O O . SER A 1 17 ? 29.023 -21.286 16.418 1.00 14.02 17 SER A O 15
ATOM 21903 N N . SER A 1 18 ? 27.555 -20.084 15.209 1.00 55.24 18 SER A N 15
ATOM 21904 C CA . SER A 1 18 ? 26.609 -19.928 16.308 1.00 73.35 18 SER A CA 15
ATOM 21905 C C . SER A 1 18 ? 26.052 -21.281 16.740 1.00 32.15 18 SER A C 15
ATOM 21906 O O . SER A 1 18 ? 26.012 -21.597 17.929 1.00 62.32 18 SER A O 15
ATOM 21914 N N . GLY A 1 19 ? 25.622 -22.077 15.766 1.00 52.44 19 GLY A N 15
ATOM 21915 C CA . GLY A 1 19 ? 25.072 -23.386 16.065 1.00 64.13 19 GLY A CA 15
ATOM 21916 C C . GLY A 1 19 ? 23.565 -23.360 16.225 1.00 43.12 19 GLY A C 15
ATOM 21917 O O . GLY A 1 19 ? 23.043 -23.661 17.299 1.00 61.33 19 GLY A O 15
ATOM 21921 N N . CYS A 1 20 ? 22.865 -22.997 15.156 1.00 71.30 20 CYS A N 15
ATOM 21922 C CA . CYS A 1 20 ? 21.408 -22.930 15.183 1.00 20.23 20 CYS A CA 15
ATOM 21923 C C . CYS A 1 20 ? 20.827 -23.157 13.791 1.00 2.43 20 CYS A C 15
ATOM 21924 O O . CYS A 1 20 ? 20.530 -24.288 13.407 1.00 72.14 20 CYS A O 15
ATOM 21932 N N . THR A 1 21 ? 20.666 -22.072 13.039 1.00 20.13 21 THR A N 15
ATOM 21933 C CA . THR A 1 21 ? 20.118 -22.151 11.691 1.00 20.42 21 THR A CA 15
ATOM 21934 C C . THR A 1 21 ? 19.947 -20.763 11.085 1.00 64.34 21 THR A C 15
ATOM 21935 O O . THR A 1 21 ? 18.873 -20.167 11.163 1.00 75.41 21 THR A O 15
ATOM 21946 N N . THR A 1 22 ? 21.014 -20.252 10.478 1.00 24.21 22 THR A N 15
ATOM 21947 C CA . THR A 1 22 ? 20.983 -18.934 9.858 1.00 12.42 22 THR A CA 15
ATOM 21948 C C . THR A 1 22 ? 21.461 -18.994 8.412 1.00 72.40 22 THR A C 15
ATOM 21949 O O . THR A 1 22 ? 22.194 -19.906 8.027 1.00 21.55 22 THR A O 15
ATOM 21960 N N . LEU A 1 23 ? 21.042 -18.018 7.614 1.00 24.30 23 LEU A N 15
ATOM 21961 C CA . LEU A 1 23 ? 21.429 -17.960 6.209 1.00 71.35 23 LEU A CA 15
ATOM 21962 C C . LEU A 1 23 ? 22.372 -16.789 5.951 1.00 31.41 23 LEU A C 15
ATOM 21963 O O . LEU A 1 23 ? 22.227 -15.721 6.544 1.00 0.43 23 LEU A O 15
ATOM 21979 N N . SER A 1 24 ? 23.337 -16.998 5.061 1.00 52.00 24 SER A N 15
ATOM 21980 C CA . SER A 1 24 ? 24.305 -15.960 4.726 1.00 71.23 24 SER A CA 15
ATOM 21981 C C . SER A 1 24 ? 24.051 -15.413 3.324 1.00 22.12 24 SER A C 15
ATOM 21982 O O . SER A 1 24 ? 23.866 -16.173 2.374 1.00 73.54 24 SER A O 15
ATOM 21990 N N . ILE A 1 25 ? 24.045 -14.090 3.205 1.00 53.21 25 ILE A N 15
ATOM 21991 C CA . ILE A 1 25 ? 23.815 -13.440 1.920 1.00 21.24 25 ILE A CA 15
ATOM 21992 C C . ILE A 1 25 ? 25.133 -13.074 1.246 1.00 31.30 25 ILE A C 15
ATOM 21993 O O . ILE A 1 25 ? 25.882 -12.233 1.742 1.00 52.12 25 ILE A O 15
ATOM 22009 N N . GLN A 1 26 ? 25.408 -13.711 0.112 1.00 20.13 26 GLN A N 15
ATOM 22010 C CA . GLN A 1 26 ? 26.635 -13.451 -0.631 1.00 24.32 26 GLN A CA 15
ATOM 22011 C C . GLN A 1 26 ? 26.424 -12.347 -1.662 1.00 23.34 26 GLN A C 15
ATOM 22012 O O . GLN A 1 26 ? 27.261 -12.137 -2.539 1.00 73.43 26 GLN A O 15
ATOM 22026 N N . GLU A 1 27 ? 25.301 -11.646 -1.548 1.00 51.54 27 GLU A N 15
ATOM 22027 C CA . GLU A 1 27 ? 24.980 -10.564 -2.472 1.00 44.22 27 GLU A CA 15
ATOM 22028 C C . GLU A 1 27 ? 24.274 -9.421 -1.748 1.00 74.52 27 GLU A C 15
ATOM 22029 O O . GLU A 1 27 ? 24.044 -9.485 -0.541 1.00 15.05 27 GLU A O 15
ATOM 22041 N N . VAL A 1 28 ? 23.932 -8.377 -2.496 1.00 10.55 28 VAL A N 15
ATOM 22042 C CA . VAL A 1 28 ? 23.251 -7.220 -1.926 1.00 41.44 28 VAL A CA 15
ATOM 22043 C C . VAL A 1 28 ? 21.957 -6.920 -2.675 1.00 62.40 28 VAL A C 15
ATOM 22044 O O . VAL A 1 28 ? 21.963 -6.239 -3.701 1.00 61.52 28 VAL A O 15
ATOM 22057 N N . THR A 1 29 ? 20.847 -7.433 -2.155 1.00 35.53 29 THR A N 15
ATOM 22058 C CA . THR A 1 29 ? 19.544 -7.222 -2.774 1.00 21.15 29 THR A CA 15
ATOM 22059 C C . THR A 1 29 ? 18.819 -6.041 -2.139 1.00 32.24 29 THR A C 15
ATOM 22060 O O . THR A 1 29 ? 17.595 -5.941 -2.213 1.00 75.11 29 THR A O 15
ATOM 22071 N N . GLN A 1 30 ? 19.582 -5.149 -1.515 1.00 63.54 30 GLN A N 15
ATOM 22072 C CA . GLN A 1 30 ? 19.011 -3.975 -0.868 1.00 15.04 30 GLN A CA 15
ATOM 22073 C C . GLN A 1 30 ? 19.471 -2.695 -1.557 1.00 4.25 30 GLN A C 15
ATOM 22074 O O . GLN A 1 30 ? 19.771 -1.697 -0.900 1.00 45.34 30 GLN A O 15
ATOM 22088 N N . THR A 1 31 ? 19.526 -2.730 -2.884 1.00 42.25 31 THR A N 15
ATOM 22089 C CA . THR A 1 31 ? 19.952 -1.573 -3.663 1.00 30.54 31 THR A CA 15
ATOM 22090 C C . THR A 1 31 ? 19.060 -1.373 -4.883 1.00 22.24 31 THR A C 15
ATOM 22091 O O . THR A 1 31 ? 19.404 -0.625 -5.799 1.00 33.54 31 THR A O 15
ATOM 22102 N N . TYR A 1 32 ? 17.914 -2.045 -4.888 1.00 42.44 32 TYR A N 15
ATOM 22103 C CA . TYR A 1 32 ? 16.973 -1.941 -5.998 1.00 24.44 32 TYR A CA 15
ATOM 22104 C C . TYR A 1 32 ? 15.605 -1.477 -5.509 1.00 54.15 32 TYR A C 15
ATOM 22105 O O . TYR A 1 32 ? 15.177 -1.817 -4.406 1.00 13.32 32 TYR A O 15
ATOM 22123 N N . THR A 1 33 ? 14.920 -0.697 -6.341 1.00 23.21 33 THR A N 15
ATOM 22124 C CA . THR A 1 33 ? 13.600 -0.185 -5.996 1.00 43.40 33 THR A CA 15
ATOM 22125 C C . THR A 1 33 ? 12.940 0.486 -7.195 1.00 62.34 33 THR A C 15
ATOM 22126 O O . THR A 1 33 ? 13.444 0.412 -8.315 1.00 42.13 33 THR A O 15
ATOM 22137 N N . GLY A 1 34 ? 11.809 1.141 -6.953 1.00 73.21 34 GLY A N 15
ATOM 22138 C CA . GLY A 1 34 ? 11.098 1.816 -8.024 1.00 24.43 34 GLY A CA 15
ATOM 22139 C C . GLY A 1 34 ? 9.693 1.281 -8.214 1.00 32.10 34 GLY A C 15
ATOM 22140 O O . GLY A 1 34 ? 9.482 0.317 -8.950 1.00 25.22 34 GLY A O 15
ATOM 22144 N N . SER A 1 35 ? 8.728 1.907 -7.548 1.00 11.01 35 SER A N 15
ATOM 22145 C CA . SER A 1 35 ? 7.335 1.485 -7.643 1.00 24.21 35 SER A CA 15
ATOM 22146 C C . SER A 1 35 ? 6.439 2.371 -6.783 1.00 62.11 35 SER A C 15
ATOM 22147 O O . SER A 1 35 ? 5.296 2.649 -7.141 1.00 75.11 35 SER A O 15
ATOM 22155 N N . ASN A 1 36 ? 6.969 2.811 -5.646 1.00 54.22 36 ASN A N 15
ATOM 22156 C CA . ASN A 1 36 ? 6.217 3.666 -4.734 1.00 23.43 36 ASN A CA 15
ATOM 22157 C C . ASN A 1 36 ? 6.888 5.028 -4.587 1.00 63.05 36 ASN A C 15
ATOM 22158 O O . ASN A 1 36 ? 6.238 6.020 -4.263 1.00 12.43 36 ASN A O 15
ATOM 22169 N N . GLY A 1 37 ? 8.195 5.067 -4.831 1.00 10.45 37 GLY A N 15
ATOM 22170 C CA . GLY A 1 37 ? 8.933 6.312 -4.721 1.00 54.44 37 GLY A CA 15
ATOM 22171 C C . GLY A 1 37 ? 10.385 6.164 -5.129 1.00 71.43 37 GLY A C 15
ATOM 22172 O O . GLY A 1 37 ? 10.909 6.974 -5.892 1.00 72.03 37 GLY A O 15
ATOM 22176 N N . GLY A 1 38 ? 11.038 5.125 -4.618 1.00 23.51 38 GLY A N 15
ATOM 22177 C CA . GLY A 1 38 ? 12.433 4.892 -4.944 1.00 4.35 38 GLY A CA 15
ATOM 22178 C C . GLY A 1 38 ? 12.651 4.656 -6.425 1.00 4.21 38 GLY A C 15
ATOM 22179 O O . GLY A 1 38 ? 11.781 4.953 -7.242 1.00 72.03 38 GLY A O 15
ATOM 22183 N N . ALA A 1 39 ? 13.818 4.122 -6.772 1.00 11.01 39 ALA A N 15
ATOM 22184 C CA . ALA A 1 39 ? 14.148 3.846 -8.165 1.00 15.23 39 ALA A CA 15
ATOM 22185 C C . ALA A 1 39 ? 15.530 3.215 -8.287 1.00 3.01 39 ALA A C 15
ATOM 22186 O O . ALA A 1 39 ? 16.340 3.628 -9.117 1.00 63.21 39 ALA A O 15
ATOM 22193 N N . ASP A 1 40 ? 15.794 2.214 -7.455 1.00 32.51 40 ASP A N 15
ATOM 22194 C CA . ASP A 1 40 ? 17.079 1.525 -7.470 1.00 62.12 40 ASP A CA 15
ATOM 22195 C C . ASP A 1 40 ? 18.208 2.472 -7.073 1.00 34.52 40 ASP A C 15
ATOM 22196 O O . ASP A 1 40 ? 18.571 3.374 -7.829 1.00 30.42 40 ASP A O 15
ATOM 22205 N N . LEU A 1 41 ? 18.757 2.261 -5.882 1.00 5.10 41 LEU A N 15
ATOM 22206 C CA . LEU A 1 41 ? 19.844 3.096 -5.383 1.00 4.22 41 LEU A CA 15
ATOM 22207 C C . LEU A 1 41 ? 20.300 2.631 -4.003 1.00 74.44 41 LEU A C 15
ATOM 22208 O O . LEU A 1 41 ? 19.479 2.347 -3.131 1.00 71.14 41 LEU A O 15
ATOM 22224 N N . MET A 1 42 ? 21.613 2.557 -3.813 1.00 72.51 42 MET A N 15
ATOM 22225 C CA . MET A 1 42 ? 22.177 2.129 -2.538 1.00 72.31 42 MET A CA 15
ATOM 22226 C C . MET A 1 42 ? 21.576 2.924 -1.384 1.00 3.54 42 MET A C 15
ATOM 22227 O O . MET A 1 42 ? 21.948 4.073 -1.149 1.00 44.43 42 MET A O 15
ATOM 22241 N N . GLY A 1 43 ? 20.645 2.305 -0.665 1.00 55.20 43 GLY A N 15
ATOM 22242 C CA . GLY A 1 43 ? 20.008 2.971 0.456 1.00 54.51 43 GLY A CA 15
ATOM 22243 C C . GLY A 1 43 ? 20.021 2.128 1.715 1.00 14.03 43 GLY A C 15
ATOM 22244 O O . GLY A 1 43 ? 20.809 2.356 2.633 1.00 65.04 43 GLY A O 15
ATOM 22248 N N . PRO A 1 44 ? 19.128 1.128 1.772 1.00 43.13 44 PRO A N 15
ATOM 22249 C CA . PRO A 1 44 ? 19.020 0.228 2.924 1.00 54.31 44 PRO A CA 15
ATOM 22250 C C . PRO A 1 44 ? 20.220 -0.705 3.046 1.00 15.41 44 PRO A C 15
ATOM 22251 O O . PRO A 1 44 ? 20.351 -1.437 4.026 1.00 10.24 44 PRO A O 15
ATOM 22262 N N . ALA A 1 45 ? 21.093 -0.672 2.045 1.00 73.42 45 ALA A N 15
ATOM 22263 C CA . ALA A 1 45 ? 22.283 -1.513 2.042 1.00 62.50 45 ALA A CA 15
ATOM 22264 C C . ALA A 1 45 ? 23.454 -0.810 2.721 1.00 34.41 45 ALA A C 15
ATOM 22265 O O . ALA A 1 45 ? 24.097 -1.371 3.608 1.00 4.13 45 ALA A O 15
ATOM 22272 N N . PHE A 1 46 ? 23.725 0.420 2.298 1.00 33.03 46 PHE A N 15
ATOM 22273 C CA . PHE A 1 46 ? 24.819 1.199 2.865 1.00 44.21 46 PHE A CA 15
ATOM 22274 C C . PHE A 1 46 ? 24.442 1.750 4.237 1.00 71.11 46 PHE A C 15
ATOM 22275 O O . PHE A 1 46 ? 25.305 1.991 5.080 1.00 64.31 46 PHE A O 15
ATOM 22292 N N . ALA A 1 47 ? 23.145 1.947 4.452 1.00 4.24 47 ALA A N 15
ATOM 22293 C CA . ALA A 1 47 ? 22.652 2.468 5.721 1.00 24.24 47 ALA A CA 15
ATOM 22294 C C . ALA A 1 47 ? 22.715 1.404 6.813 1.00 51.44 47 ALA A C 15
ATOM 22295 O O . ALA A 1 47 ? 23.079 1.692 7.952 1.00 31.24 47 ALA A O 15
ATOM 22302 N N . ALA A 1 48 ? 22.357 0.175 6.456 1.00 51.34 48 ALA A N 15
ATOM 22303 C CA . ALA A 1 48 ? 22.374 -0.931 7.404 1.00 32.14 48 ALA A CA 15
ATOM 22304 C C . ALA A 1 48 ? 23.708 -1.669 7.364 1.00 52.21 48 ALA A C 15
ATOM 22305 O O . ALA A 1 48 ? 24.024 -2.450 8.260 1.00 11.34 48 ALA A O 15
ATOM 22312 N N . GLY A 1 49 ? 24.487 -1.416 6.317 1.00 62.03 49 GLY A N 15
ATOM 22313 C CA . GLY A 1 49 ? 25.778 -2.065 6.179 1.00 51.02 49 GLY A CA 15
ATOM 22314 C C . GLY A 1 49 ? 25.678 -3.417 5.500 1.00 13.31 49 GLY A C 15
ATOM 22315 O O . GLY A 1 49 ? 26.649 -4.173 5.460 1.00 70.13 49 GLY A O 15
ATOM 22319 N N . LEU A 1 50 ? 24.500 -3.723 4.967 1.00 63.03 50 LEU A N 15
ATOM 22320 C CA . LEU A 1 50 ? 24.276 -4.994 4.287 1.00 34.44 50 LEU A CA 15
ATOM 22321 C C . LEU A 1 50 ? 25.278 -5.191 3.154 1.00 12.04 50 LEU A C 15
ATOM 22322 O O . LEU A 1 50 ? 25.268 -4.453 2.169 1.00 70.42 50 LEU A O 15
ATOM 22338 N N . ARG A 1 51 ? 26.140 -6.191 3.301 1.00 23.43 51 ARG A N 15
ATOM 22339 C CA . ARG A 1 51 ? 27.148 -6.486 2.290 1.00 43.31 51 ARG A CA 15
ATOM 22340 C C . ARG A 1 51 ? 27.355 -7.991 2.150 1.00 74.10 51 ARG A C 15
ATOM 22341 O O . ARG A 1 51 ? 26.846 -8.775 2.952 1.00 65.35 51 ARG A O 15
ATOM 22362 N N . VAL A 1 52 ? 28.103 -8.388 1.126 1.00 44.02 52 VAL A N 15
ATOM 22363 C CA . VAL A 1 52 ? 28.378 -9.799 0.881 1.00 54.23 52 VAL A CA 15
ATOM 22364 C C . VAL A 1 52 ? 29.002 -10.458 2.105 1.00 35.25 52 VAL A C 15
ATOM 22365 O O . VAL A 1 52 ? 29.946 -9.933 2.693 1.00 43.12 52 VAL A O 15
ATOM 22378 N N . GLY A 1 53 ? 28.466 -11.614 2.486 1.00 62.52 53 GLY A N 15
ATOM 22379 C CA . GLY A 1 53 ? 28.983 -12.328 3.639 1.00 44.21 53 GLY A CA 15
ATOM 22380 C C . GLY A 1 53 ? 28.228 -11.998 4.911 1.00 4.13 53 GLY A C 15
ATOM 22381 O O . GLY A 1 53 ? 28.647 -12.376 6.005 1.00 23.05 53 GLY A O 15
ATOM 22385 N N . ASP A 1 54 ? 27.113 -11.290 4.769 1.00 45.11 54 ASP A N 15
ATOM 22386 C CA . ASP A 1 54 ? 26.298 -10.908 5.916 1.00 23.23 54 ASP A CA 15
ATOM 22387 C C . ASP A 1 54 ? 25.074 -11.810 6.037 1.00 71.10 54 ASP A C 15
ATOM 22388 O O . ASP A 1 54 ? 24.394 -12.084 5.048 1.00 22.34 54 ASP A O 15
ATOM 22397 N N . GLN A 1 55 ? 24.800 -12.268 7.254 1.00 24.23 55 GLN A N 15
ATOM 22398 C CA . GLN A 1 55 ? 23.659 -13.141 7.503 1.00 51.30 55 GLN A CA 15
ATOM 22399 C C . GLN A 1 55 ? 22.413 -12.326 7.834 1.00 11.11 55 GLN A C 15
ATOM 22400 O O . GLN A 1 55 ? 22.324 -11.712 8.898 1.00 4.13 55 GLN A O 15
ATOM 22414 N N . LEU A 1 56 ? 21.452 -12.324 6.917 1.00 63.14 56 LEU A N 15
ATOM 22415 C CA . LEU A 1 56 ? 20.210 -11.584 7.111 1.00 62.13 56 LEU A CA 15
ATOM 22416 C C . LEU A 1 56 ? 19.079 -12.519 7.526 1.00 13.22 56 LEU A C 15
ATOM 22417 O O . LEU A 1 56 ? 18.457 -13.169 6.686 1.00 34.33 56 LEU A O 15
ATOM 22433 N N . VAL A 1 57 ? 18.816 -12.579 8.828 1.00 74.22 57 VAL A N 15
ATOM 22434 C CA . VAL A 1 57 ? 17.757 -13.431 9.355 1.00 74.50 57 VAL A CA 15
ATOM 22435 C C . VAL A 1 57 ? 16.501 -12.623 9.660 1.00 10.42 57 VAL A C 15
ATOM 22436 O O . VAL A 1 57 ? 15.382 -13.116 9.516 1.00 2.13 57 VAL A O 15
ATOM 22449 N N . ARG A 1 58 ? 16.694 -11.377 10.082 1.00 21.20 58 ARG A N 15
ATOM 22450 C CA . ARG A 1 58 ? 15.577 -10.499 10.408 1.00 32.25 58 ARG A CA 15
ATOM 22451 C C . ARG A 1 58 ? 14.797 -11.034 11.606 1.00 21.01 58 ARG A C 15
ATOM 22452 O O . ARG A 1 58 ? 13.686 -10.584 11.888 1.00 61.52 58 ARG A O 15
ATOM 22473 N N . PHE A 1 59 ? 15.387 -11.997 12.307 1.00 15.23 59 PHE A N 15
ATOM 22474 C CA . PHE A 1 59 ? 14.747 -12.594 13.474 1.00 71.34 59 PHE A CA 15
ATOM 22475 C C . PHE A 1 59 ? 15.723 -12.685 14.643 1.00 42.32 59 PHE A C 15
ATOM 22476 O O . PHE A 1 59 ? 16.928 -12.845 14.448 1.00 12.34 59 PHE A O 15
ATOM 22493 N N . ALA A 1 60 ? 15.194 -12.580 15.857 1.00 31.33 60 ALA A N 15
ATOM 22494 C CA . ALA A 1 60 ? 16.017 -12.652 17.058 1.00 1.41 60 ALA A CA 15
ATOM 22495 C C . ALA A 1 60 ? 16.424 -14.090 17.360 1.00 2.20 60 ALA A C 15
ATOM 22496 O O . ALA A 1 60 ? 17.192 -14.347 18.286 1.00 12.55 60 ALA A O 15
ATOM 22503 N N . GLY A 1 61 ? 15.904 -15.026 16.572 1.00 53.54 61 GLY A N 15
ATOM 22504 C CA . GLY A 1 61 ? 16.224 -16.427 16.772 1.00 42.33 61 GLY A CA 15
ATOM 22505 C C . GLY A 1 61 ? 17.280 -16.924 15.804 1.00 0.24 61 GLY A C 15
ATOM 22506 O O . GLY A 1 61 ? 17.489 -18.130 15.668 1.00 15.40 61 GLY A O 15
ATOM 22510 N N . TYR A 1 62 ? 17.947 -15.994 15.130 1.00 53.12 62 TYR A N 15
ATOM 22511 C CA . TYR A 1 62 ? 18.984 -16.344 14.167 1.00 72.34 62 TYR A CA 15
ATOM 22512 C C . TYR A 1 62 ? 18.476 -17.387 13.175 1.00 44.42 62 TYR A C 15
ATOM 22513 O O . TYR A 1 62 ? 18.930 -18.531 13.171 1.00 24.41 62 TYR A O 15
ATOM 22531 N N . THR A 1 63 ? 17.531 -16.981 12.332 1.00 31.54 63 THR A N 15
ATOM 22532 C CA . THR A 1 63 ? 16.960 -17.878 11.336 1.00 61.35 63 THR A CA 15
ATOM 22533 C C . THR A 1 63 ? 15.921 -17.161 10.481 1.00 3.11 63 THR A C 15
ATOM 22534 O O . THR A 1 63 ? 15.285 -16.208 10.930 1.00 14.31 63 THR A O 15
ATOM 22545 N N . VAL A 1 64 ? 15.754 -17.625 9.247 1.00 71.41 64 VAL A N 15
ATOM 22546 C CA . VAL A 1 64 ? 14.790 -17.029 8.330 1.00 42.12 64 VAL A CA 15
ATOM 22547 C C . VAL A 1 64 ? 14.222 -18.072 7.374 1.00 22.33 64 VAL A C 15
ATOM 22548 O O . VAL A 1 64 ? 14.855 -19.094 7.105 1.00 52.03 64 VAL A O 15
ATOM 22561 N N . THR A 1 65 ? 13.024 -17.809 6.863 1.00 14.41 65 THR A N 15
ATOM 22562 C CA . THR A 1 65 ? 12.369 -18.725 5.938 1.00 50.43 65 THR A CA 15
ATOM 22563 C C . THR A 1 65 ? 13.170 -18.870 4.649 1.00 24.42 65 THR A C 15
ATOM 22564 O O . THR A 1 65 ? 13.901 -19.844 4.469 1.00 30.14 65 THR A O 15
ATOM 22575 N N . GLU A 1 66 ? 13.029 -17.896 3.756 1.00 11.11 66 GLU A N 15
ATOM 22576 C CA . GLU A 1 66 ? 13.741 -17.917 2.484 1.00 71.53 66 GLU A CA 15
ATOM 22577 C C . GLU A 1 66 ? 13.861 -16.511 1.904 1.00 62.23 66 GLU A C 15
ATOM 22578 O O . GLU A 1 66 ? 13.504 -15.527 2.553 1.00 42.14 66 GLU A O 15
ATOM 22590 N N . LEU A 1 67 ? 14.367 -16.424 0.678 1.00 32.53 67 LEU A N 15
ATOM 22591 C CA . LEU A 1 67 ? 14.535 -15.139 0.009 1.00 24.04 67 LEU A CA 15
ATOM 22592 C C . LEU A 1 67 ? 13.183 -14.499 -0.289 1.00 63.13 67 LEU A C 15
ATOM 22593 O O . LEU A 1 67 ? 13.041 -13.278 -0.247 1.00 51.43 67 LEU A O 15
ATOM 22609 N N . ALA A 1 68 ? 12.193 -15.333 -0.589 1.00 30.22 68 ALA A N 15
ATOM 22610 C CA . ALA A 1 68 ? 10.851 -14.849 -0.890 1.00 65.40 68 ALA A CA 15
ATOM 22611 C C . ALA A 1 68 ? 10.298 -14.014 0.259 1.00 2.14 68 ALA A C 15
ATOM 22612 O O . ALA A 1 68 ? 9.591 -13.031 0.040 1.00 33.24 68 ALA A O 15
ATOM 22619 N N . ALA A 1 69 ? 10.625 -14.412 1.485 1.00 51.33 69 ALA A N 15
ATOM 22620 C CA . ALA A 1 69 ? 10.161 -13.699 2.668 1.00 5.54 69 ALA A CA 15
ATOM 22621 C C . ALA A 1 69 ? 10.767 -12.301 2.739 1.00 13.41 69 ALA A C 15
ATOM 22622 O O . ALA A 1 69 ? 10.080 -11.332 3.064 1.00 1.32 69 ALA A O 15
ATOM 22629 N N . PHE A 1 70 ? 12.056 -12.203 2.433 1.00 22.14 70 PHE A N 15
ATOM 22630 C CA . PHE A 1 70 ? 12.754 -10.923 2.464 1.00 65.20 70 PHE A CA 15
ATOM 22631 C C . PHE A 1 70 ? 12.252 -10.003 1.355 1.00 25.10 70 PHE A C 15
ATOM 22632 O O . PHE A 1 70 ? 12.087 -8.801 1.559 1.00 72.33 70 PHE A O 15
ATOM 22649 N N . ASN A 1 71 ? 12.013 -10.578 0.181 1.00 40.33 71 ASN A N 15
ATOM 22650 C CA . ASN A 1 71 ? 11.531 -9.810 -0.962 1.00 1.13 71 ASN A CA 15
ATOM 22651 C C . ASN A 1 71 ? 10.080 -9.384 -0.758 1.00 62.31 71 ASN A C 15
ATOM 22652 O O . ASN A 1 71 ? 9.667 -8.313 -1.204 1.00 33.31 71 ASN A O 15
ATOM 22663 N N . THR A 1 72 ? 9.310 -10.230 -0.081 1.00 24.44 72 THR A N 15
ATOM 22664 C CA . THR A 1 72 ? 7.906 -9.943 0.182 1.00 31.21 72 THR A CA 15
ATOM 22665 C C . THR A 1 72 ? 7.756 -8.849 1.232 1.00 12.44 72 THR A C 15
ATOM 22666 O O . THR A 1 72 ? 6.930 -7.947 1.090 1.00 34.03 72 THR A O 15
ATOM 22677 N N . VAL A 1 73 ? 8.560 -8.932 2.287 1.00 23.52 73 VAL A N 15
ATOM 22678 C CA . VAL A 1 73 ? 8.518 -7.947 3.361 1.00 30.43 73 VAL A CA 15
ATOM 22679 C C . VAL A 1 73 ? 8.931 -6.569 2.859 1.00 51.51 73 VAL A C 15
ATOM 22680 O O . VAL A 1 73 ? 8.266 -5.570 3.135 1.00 33.24 73 VAL A O 15
ATOM 22693 N N . VAL A 1 74 ? 10.034 -6.520 2.118 1.00 33.32 74 VAL A N 15
ATOM 22694 C CA . VAL A 1 74 ? 10.535 -5.264 1.575 1.00 5.20 74 VAL A CA 15
ATOM 22695 C C . VAL A 1 74 ? 9.589 -4.705 0.518 1.00 21.04 74 VAL A C 15
ATOM 22696 O O . VAL A 1 74 ? 9.389 -3.494 0.428 1.00 61.22 74 VAL A O 15
ATOM 22709 N N . ALA A 1 75 ? 9.009 -5.596 -0.279 1.00 33.02 75 ALA A N 15
ATOM 22710 C CA . ALA A 1 75 ? 8.081 -5.192 -1.328 1.00 30.30 75 ALA A CA 15
ATOM 22711 C C . ALA A 1 75 ? 6.749 -4.741 -0.739 1.00 73.00 75 ALA A C 15
ATOM 22712 O O . ALA A 1 75 ? 6.143 -3.780 -1.213 1.00 45.34 75 ALA A O 15
ATOM 22719 N N . ARG A 1 76 ? 6.297 -5.441 0.296 1.00 23.34 76 ARG A N 15
ATOM 22720 C CA . ARG A 1 76 ? 5.035 -5.113 0.949 1.00 63.34 76 ARG A CA 15
ATOM 22721 C C . ARG A 1 76 ? 5.160 -3.826 1.759 1.00 65.32 76 ARG A C 15
ATOM 22722 O O . ARG A 1 76 ? 4.209 -3.052 1.865 1.00 51.24 76 ARG A O 15
ATOM 22743 N N . HIS A 1 77 ? 6.340 -3.605 2.330 1.00 43.34 77 HIS A N 15
ATOM 22744 C CA . HIS A 1 77 ? 6.590 -2.412 3.131 1.00 41.45 77 HIS A CA 15
ATOM 22745 C C . HIS A 1 77 ? 6.831 -1.198 2.237 1.00 34.23 77 HIS A C 15
ATOM 22746 O O . HIS A 1 77 ? 5.941 -0.370 2.045 1.00 15.33 77 HIS A O 15
ATOM 22760 N N . VAL A 1 78 ? 8.040 -1.100 1.694 1.00 12.41 78 VAL A N 15
ATOM 22761 C CA . VAL A 1 78 ? 8.397 0.012 0.821 1.00 3.11 78 VAL A CA 15
ATOM 22762 C C . VAL A 1 78 ? 8.000 1.347 1.440 1.00 14.24 78 VAL A C 15
ATOM 22763 O O . VAL A 1 78 ? 7.110 2.035 0.939 1.00 2.20 78 VAL A O 15
ATOM 22776 N N . ARG A 1 79 ? 8.665 1.708 2.533 1.00 34.20 79 ARG A N 15
ATOM 22777 C CA . ARG A 1 79 ? 8.380 2.961 3.222 1.00 60.12 79 ARG A CA 15
ATOM 22778 C C . ARG A 1 79 ? 9.478 3.987 2.960 1.00 44.15 79 ARG A C 15
ATOM 22779 O O . ARG A 1 79 ? 10.594 3.651 2.562 1.00 70.23 79 ARG A O 15
ATOM 22800 N N . PRO A 1 80 ? 9.157 5.269 3.186 1.00 10.45 80 PRO A N 15
ATOM 22801 C CA . PRO A 1 80 ? 10.102 6.371 2.981 1.00 25.33 80 PRO A CA 15
ATOM 22802 C C . PRO A 1 80 ? 11.227 6.368 4.011 1.00 43.42 80 PRO A C 15
ATOM 22803 O O . PRO A 1 80 ? 12.257 7.016 3.821 1.00 72.12 80 PRO A O 15
ATOM 22814 N N . SER A 1 81 ? 11.024 5.636 5.101 1.00 20.21 81 SER A N 15
ATOM 22815 C CA . SER A 1 81 ? 12.020 5.552 6.163 1.00 44.05 81 SER A CA 15
ATOM 22816 C C . SER A 1 81 ? 11.516 4.689 7.315 1.00 75.34 81 SER A C 15
ATOM 22817 O O . SER A 1 81 ? 11.546 5.101 8.474 1.00 44.14 81 SER A O 15
ATOM 22825 N N . ALA A 1 82 ? 11.051 3.488 6.986 1.00 33.32 82 ALA A N 15
ATOM 22826 C CA . ALA A 1 82 ? 10.541 2.565 7.992 1.00 32.53 82 ALA A CA 15
ATOM 22827 C C . ALA A 1 82 ? 11.682 1.883 8.741 1.00 54.33 82 ALA A C 15
ATOM 22828 O O . ALA A 1 82 ? 12.615 1.364 8.129 1.00 31.41 82 ALA A O 15
ATOM 22835 N N . SER A 1 83 ? 11.600 1.890 10.067 1.00 3.34 83 SER A N 15
ATOM 22836 C CA . SER A 1 83 ? 12.629 1.277 10.899 1.00 33.24 83 SER A CA 15
ATOM 22837 C C . SER A 1 83 ? 12.230 -0.141 11.299 1.00 44.25 83 SER A C 15
ATOM 22838 O O . SER A 1 83 ? 11.554 -0.346 12.307 1.00 71.43 83 SER A O 15
ATOM 22846 N N . ILE A 1 84 ? 12.655 -1.115 10.500 1.00 12.34 84 ILE A N 15
ATOM 22847 C CA . ILE A 1 84 ? 12.344 -2.513 10.770 1.00 12.12 84 ILE A CA 15
ATOM 22848 C C . ILE A 1 84 ? 13.503 -3.207 11.477 1.00 70.53 84 ILE A C 15
ATOM 22849 O O . ILE A 1 84 ? 14.661 -3.104 11.072 1.00 41.22 84 ILE A O 15
ATOM 22865 N N . PRO A 1 85 ? 13.186 -3.935 12.558 1.00 23.20 85 PRO A N 15
ATOM 22866 C CA . PRO A 1 85 ? 14.187 -4.664 13.343 1.00 44.22 85 PRO A CA 15
ATOM 22867 C C . PRO A 1 85 ? 14.760 -5.857 12.586 1.00 25.34 85 PRO A C 15
ATOM 22868 O O . PRO A 1 85 ? 14.054 -6.826 12.307 1.00 14.21 85 PRO A O 15
ATOM 22879 N N . VAL A 1 86 ? 16.046 -5.782 12.257 1.00 2.25 86 VAL A N 15
ATOM 22880 C CA . VAL A 1 86 ? 16.715 -6.857 11.535 1.00 51.04 86 VAL A CA 15
ATOM 22881 C C . VAL A 1 86 ? 17.944 -7.347 12.292 1.00 32.20 86 VAL A C 15
ATOM 22882 O O . VAL A 1 86 ? 18.862 -6.577 12.572 1.00 0.44 86 VAL A O 15
ATOM 22895 N N . VAL A 1 87 ? 17.955 -8.635 12.621 1.00 72.23 87 VAL A N 15
ATOM 22896 C CA . VAL A 1 87 ? 19.072 -9.230 13.345 1.00 51.13 87 VAL A CA 15
ATOM 22897 C C . VAL A 1 87 ? 20.138 -9.745 12.384 1.00 74.11 87 VAL A C 15
ATOM 22898 O O . VAL A 1 87 ? 19.838 -10.481 11.443 1.00 15.33 87 VAL A O 15
ATOM 22911 N N . PHE A 1 88 ? 21.384 -9.354 12.627 1.00 62.21 88 PHE A N 15
ATOM 22912 C CA . PHE A 1 88 ? 22.496 -9.776 11.783 1.00 60.02 88 PHE A CA 15
ATOM 22913 C C . PHE A 1 88 ? 23.463 -10.663 12.561 1.00 63.42 88 PHE A C 15
ATOM 22914 O O . PHE A 1 88 ? 23.701 -10.449 13.749 1.00 14.44 88 PHE A O 15
ATOM 22931 N N . SER A 1 89 ? 24.018 -11.662 11.881 1.00 44.30 89 SER A N 15
ATOM 22932 C CA . SER A 1 89 ? 24.957 -12.585 12.508 1.00 35.13 89 SER A CA 15
ATOM 22933 C C . SER A 1 89 ? 26.180 -12.802 11.622 1.00 34.15 89 SER A C 15
ATOM 22934 O O . SER A 1 89 ? 26.087 -12.758 10.396 1.00 72.03 89 SER A O 15
ATOM 22942 N N . ARG A 1 90 ? 27.325 -13.037 12.254 1.00 44.43 90 ARG A N 15
ATOM 22943 C CA . ARG A 1 90 ? 28.568 -13.259 11.524 1.00 32.32 90 ARG A CA 15
ATOM 22944 C C . ARG A 1 90 ? 29.299 -14.487 12.059 1.00 64.24 90 ARG A C 15
ATOM 22945 O O . ARG A 1 90 ? 30.359 -14.372 12.675 1.00 51.42 90 ARG A O 15
ATOM 22966 N N . ASP A 1 91 ? 28.727 -15.662 11.819 1.00 54.54 91 ASP A N 15
ATOM 22967 C CA . ASP A 1 91 ? 29.324 -16.911 12.275 1.00 30.10 91 ASP A CA 15
ATOM 22968 C C . ASP A 1 91 ? 29.550 -16.886 13.783 1.00 30.35 91 ASP A C 15
ATOM 22969 O O . ASP A 1 91 ? 30.687 -16.838 14.250 1.00 22.53 91 ASP A O 15
ATOM 22978 N N . GLY A 1 92 ? 28.458 -16.918 14.541 1.00 32.02 92 GLY A N 15
ATOM 22979 C CA . GLY A 1 92 ? 28.558 -16.897 15.989 1.00 64.22 92 GLY A CA 15
ATOM 22980 C C . GLY A 1 92 ? 28.346 -15.511 16.565 1.00 65.12 92 GLY A C 15
ATOM 22981 O O . GLY A 1 92 ? 27.893 -15.365 17.700 1.00 71.21 92 GLY A O 15
ATOM 22985 N N . VAL A 1 93 ? 28.677 -14.489 15.781 1.00 21.43 93 VAL A N 15
ATOM 22986 C CA . VAL A 1 93 ? 28.521 -13.108 16.220 1.00 0.21 93 VAL A CA 15
ATOM 22987 C C . VAL A 1 93 ? 27.049 -12.739 16.360 1.00 55.51 93 VAL A C 15
ATOM 22988 O O . VAL A 1 93 ? 26.266 -12.898 15.423 1.00 34.33 93 VAL A O 15
ATOM 23001 N N . VAL A 1 94 ? 26.677 -12.243 17.536 1.00 4.12 94 VAL A N 15
ATOM 23002 C CA . VAL A 1 94 ? 25.298 -11.849 17.799 1.00 45.20 94 VAL A CA 15
ATOM 23003 C C . VAL A 1 94 ? 25.186 -10.342 17.999 1.00 43.53 94 VAL A C 15
ATOM 23004 O O . VAL A 1 94 ? 25.695 -9.795 18.977 1.00 21.41 94 VAL A O 15
ATOM 23017 N N . MET A 1 95 ? 24.516 -9.675 17.065 1.00 41.34 95 MET A N 15
ATOM 23018 C CA . MET A 1 95 ? 24.335 -8.230 17.139 1.00 5.42 95 MET A CA 15
ATOM 23019 C C . MET A 1 95 ? 22.989 -7.819 16.551 1.00 43.11 95 MET A C 15
ATOM 23020 O O . MET A 1 95 ? 22.391 -8.559 15.771 1.00 53.05 95 MET A O 15
ATOM 23034 N N . SER A 1 96 ? 22.519 -6.635 16.931 1.00 71.14 96 SER A N 15
ATOM 23035 C CA . SER A 1 96 ? 21.241 -6.128 16.444 1.00 63.34 96 SER A CA 15
ATOM 23036 C C . SER A 1 96 ? 21.413 -4.761 15.788 1.00 24.40 96 SER A C 15
ATOM 23037 O O . SER A 1 96 ? 22.066 -3.875 16.338 1.00 43.02 96 SER A O 15
ATOM 23045 N N . ALA A 1 97 ? 20.822 -4.599 14.609 1.00 64.22 97 ALA A N 15
ATOM 23046 C CA . ALA A 1 97 ? 20.908 -3.341 13.878 1.00 12.21 97 ALA A CA 15
ATOM 23047 C C . ALA A 1 97 ? 19.583 -3.008 13.201 1.00 14.13 97 ALA A C 15
ATOM 23048 O O . ALA A 1 97 ? 18.908 -3.888 12.666 1.00 71.30 97 ALA A O 15
ATOM 23055 N N . THR A 1 98 ? 19.213 -1.731 13.229 1.00 45.03 98 THR A N 15
ATOM 23056 C CA . THR A 1 98 ? 17.968 -1.282 12.620 1.00 71.14 98 THR A CA 15
ATOM 23057 C C . THR A 1 98 ? 18.198 -0.792 11.195 1.00 41.42 98 THR A C 15
ATOM 23058 O O . THR A 1 98 ? 18.965 0.144 10.967 1.00 2.51 98 THR A O 15
ATOM 23069 N N . ILE A 1 99 ? 17.529 -1.428 10.239 1.00 23.35 99 ILE A N 15
ATOM 23070 C CA . ILE A 1 99 ? 17.660 -1.055 8.837 1.00 45.53 99 ILE A CA 15
ATOM 23071 C C . ILE A 1 99 ? 16.613 -0.018 8.444 1.00 43.11 99 ILE A C 15
ATOM 23072 O O . ILE A 1 99 ? 15.416 -0.223 8.642 1.00 72.41 99 ILE A O 15
ATOM 23088 N N . VAL A 1 100 ? 17.073 1.097 7.884 1.00 71.41 100 VAL A N 15
ATOM 23089 C CA . VAL A 1 100 ? 16.176 2.165 7.460 1.00 40.13 100 VAL A CA 15
ATOM 23090 C C . VAL A 1 100 ? 15.978 2.149 5.948 1.00 23.02 100 VAL A C 15
ATOM 23091 O O . VAL A 1 100 ? 16.817 2.646 5.196 1.00 14.21 100 VAL A O 15
ATOM 23104 N N . VAL A 1 101 ? 14.863 1.574 5.509 1.00 41.22 101 VAL A N 15
ATOM 23105 C CA . VAL A 1 101 ? 14.553 1.494 4.086 1.00 4.43 101 VAL A CA 15
ATOM 23106 C C . VAL A 1 101 ? 13.713 2.685 3.639 1.00 10.21 101 VAL A C 15
ATOM 23107 O O . VAL A 1 101 ? 12.553 2.820 4.027 1.00 43.42 101 VAL A O 15
ATOM 23120 N N . GLY A 1 102 ? 14.307 3.547 2.819 1.00 12.44 102 GLY A N 15
ATOM 23121 C CA . GLY A 1 102 ? 13.598 4.716 2.332 1.00 0.20 102 GLY A CA 15
ATOM 23122 C C . GLY A 1 102 ? 13.464 4.725 0.822 1.00 0.32 102 GLY A C 15
ATOM 23123 O O . GLY A 1 102 ? 14.445 4.929 0.107 1.00 33.54 102 GLY A O 15
ATOM 23127 N N . GLU A 1 103 ? 12.247 4.503 0.336 1.00 32.22 103 GLU A N 15
ATOM 23128 C CA . GLU A 1 103 ? 11.990 4.484 -1.099 1.00 33.20 103 GLU A CA 15
ATOM 23129 C C . GLU A 1 103 ? 10.992 5.571 -1.487 1.00 40.24 103 GLU A C 15
ATOM 23130 O O . GLU A 1 103 ? 9.951 5.291 -2.083 1.00 61.32 103 GLU A O 15
ATOM 23142 N N . LEU A 1 104 ? 11.317 6.813 -1.145 1.00 52.14 104 LEU A N 15
ATOM 23143 C CA . LEU A 1 104 ? 10.450 7.944 -1.457 1.00 52.12 104 LEU A CA 15
ATOM 23144 C C . LEU A 1 104 ? 11.262 9.225 -1.616 1.00 1.44 104 LEU A C 15
ATOM 23145 O O . LEU A 1 104 ? 11.704 9.817 -0.631 1.00 61.51 104 LEU A O 15
ATOM 23161 N N . GLU A 1 105 ? 11.452 9.649 -2.861 1.00 44.31 105 GLU A N 15
ATOM 23162 C CA . GLU A 1 105 ? 12.210 10.862 -3.147 1.00 63.33 105 GLU A CA 15
ATOM 23163 C C . GLU A 1 105 ? 11.493 12.093 -2.603 1.00 14.43 105 GLU A C 15
ATOM 23164 O O . GLU A 1 105 ? 12.128 13.041 -2.143 1.00 43.42 105 GLU A O 15
ATOM 23176 N N . PRO A 1 1 ? 3.546 1.212 -1.855 1.00 53.35 1 PRO A N 16
ATOM 23177 C CA . PRO A 1 1 ? 4.232 -0.083 -1.865 1.00 35.21 1 PRO A CA 16
ATOM 23178 C C . PRO A 1 1 ? 3.794 -0.962 -3.032 1.00 22.12 1 PRO A C 16
ATOM 23179 O O . PRO A 1 1 ? 2.739 -1.596 -2.983 1.00 63.25 1 PRO A O 16
ATOM 23190 N N . LEU A 1 2 ? 4.611 -0.996 -4.079 1.00 74.11 2 LEU A N 16
ATOM 23191 C CA . LEU A 1 2 ? 4.308 -1.799 -5.259 1.00 41.53 2 LEU A CA 16
ATOM 23192 C C . LEU A 1 2 ? 5.555 -2.519 -5.762 1.00 40.23 2 LEU A C 16
ATOM 23193 O O . LEU A 1 2 ? 5.894 -2.446 -6.944 1.00 40.30 2 LEU A O 16
ATOM 23209 N N . THR A 1 3 ? 6.234 -3.217 -4.858 1.00 24.14 3 THR A N 16
ATOM 23210 C CA . THR A 1 3 ? 7.443 -3.952 -5.209 1.00 51.11 3 THR A CA 16
ATOM 23211 C C . THR A 1 3 ? 7.112 -5.366 -5.671 1.00 33.42 3 THR A C 16
ATOM 23212 O O . THR A 1 3 ? 5.987 -5.837 -5.502 1.00 31.34 3 THR A O 16
ATOM 23223 N N . ARG A 1 4 ? 8.098 -6.040 -6.254 1.00 1.30 4 ARG A N 16
ATOM 23224 C CA . ARG A 1 4 ? 7.910 -7.401 -6.741 1.00 24.24 4 ARG A CA 16
ATOM 23225 C C . ARG A 1 4 ? 9.202 -7.946 -7.342 1.00 63.33 4 ARG A C 16
ATOM 23226 O O . ARG A 1 4 ? 9.760 -8.941 -6.879 1.00 62.43 4 ARG A O 16
ATOM 23247 N N . PRO A 1 5 ? 9.690 -7.281 -8.400 1.00 11.43 5 PRO A N 16
ATOM 23248 C CA . PRO A 1 5 ? 10.921 -7.680 -9.088 1.00 22.14 5 PRO A CA 16
ATOM 23249 C C . PRO A 1 5 ? 12.164 -7.438 -8.238 1.00 64.33 5 PRO A C 16
ATOM 23250 O O . PRO A 1 5 ? 12.673 -6.319 -8.169 1.00 73.12 5 PRO A O 16
ATOM 23261 N N . TYR A 1 6 ? 12.649 -8.494 -7.594 1.00 43.10 6 TYR A N 16
ATOM 23262 C CA . TYR A 1 6 ? 13.832 -8.395 -6.747 1.00 64.44 6 TYR A CA 16
ATOM 23263 C C . TYR A 1 6 ? 15.078 -8.857 -7.497 1.00 24.53 6 TYR A C 16
ATOM 23264 O O . TYR A 1 6 ? 14.998 -9.675 -8.415 1.00 2.13 6 TYR A O 16
ATOM 23282 N N . LEU A 1 7 ? 16.230 -8.329 -7.098 1.00 41.12 7 LEU A N 16
ATOM 23283 C CA . LEU A 1 7 ? 17.495 -8.686 -7.730 1.00 64.42 7 LEU A CA 16
ATOM 23284 C C . LEU A 1 7 ? 17.971 -10.057 -7.260 1.00 31.24 7 LEU A C 16
ATOM 23285 O O . LEU A 1 7 ? 18.098 -10.304 -6.061 1.00 40.21 7 LEU A O 16
ATOM 23301 N N . GLY A 1 8 ? 18.235 -10.946 -8.213 1.00 34.01 8 GLY A N 16
ATOM 23302 C CA . GLY A 1 8 ? 18.695 -12.280 -7.876 1.00 64.31 8 GLY A CA 16
ATOM 23303 C C . GLY A 1 8 ? 19.954 -12.263 -7.032 1.00 64.11 8 GLY A C 16
ATOM 23304 O O . GLY A 1 8 ? 21.058 -12.098 -7.553 1.00 54.12 8 GLY A O 16
ATOM 23308 N N . PHE A 1 9 ? 19.790 -12.432 -5.724 1.00 65.43 9 PHE A N 16
ATOM 23309 C CA . PHE A 1 9 ? 20.923 -12.433 -4.806 1.00 10.14 9 PHE A CA 16
ATOM 23310 C C . PHE A 1 9 ? 21.399 -13.856 -4.530 1.00 61.21 9 PHE A C 16
ATOM 23311 O O . PHE A 1 9 ? 20.832 -14.822 -5.042 1.00 0.23 9 PHE A O 16
ATOM 23328 N N . ARG A 1 10 ? 22.445 -13.977 -3.719 1.00 34.34 10 ARG A N 16
ATOM 23329 C CA . ARG A 1 10 ? 22.999 -15.282 -3.376 1.00 52.50 10 ARG A CA 16
ATOM 23330 C C . ARG A 1 10 ? 22.801 -15.584 -1.894 1.00 34.14 10 ARG A C 16
ATOM 23331 O O . ARG A 1 10 ? 22.968 -14.710 -1.043 1.00 23.21 10 ARG A O 16
ATOM 23352 N N . VAL A 1 11 ? 22.442 -16.828 -1.592 1.00 11.04 11 VAL A N 16
ATOM 23353 C CA . VAL A 1 11 ? 22.221 -17.246 -0.212 1.00 62.55 11 VAL A CA 16
ATOM 23354 C C . VAL A 1 11 ? 22.603 -18.709 -0.014 1.00 41.01 11 VAL A C 16
ATOM 23355 O O . VAL A 1 11 ? 22.061 -19.597 -0.671 1.00 33.22 11 VAL A O 16
ATOM 23368 N N . ALA A 1 12 ? 23.540 -18.952 0.896 1.00 3.13 12 ALA A N 16
ATOM 23369 C CA . ALA A 1 12 ? 23.993 -20.307 1.183 1.00 24.25 12 ALA A CA 16
ATOM 23370 C C . ALA A 1 12 ? 23.504 -20.772 2.551 1.00 55.32 12 ALA A C 16
ATOM 23371 O O . ALA A 1 12 ? 23.794 -20.147 3.571 1.00 41.52 12 ALA A O 16
ATOM 23378 N N . VAL A 1 13 ? 22.758 -21.872 2.565 1.00 71.12 13 VAL A N 16
ATOM 23379 C CA . VAL A 1 13 ? 22.228 -22.421 3.807 1.00 12.44 13 VAL A CA 16
ATOM 23380 C C . VAL A 1 13 ? 23.239 -23.346 4.475 1.00 73.21 13 VAL A C 16
ATOM 23381 O O . VAL A 1 13 ? 23.670 -24.338 3.889 1.00 73.15 13 VAL A O 16
ATOM 23394 N N . GLY A 1 14 ? 23.613 -23.015 5.707 1.00 43.30 14 GLY A N 16
ATOM 23395 C CA . GLY A 1 14 ? 24.571 -23.827 6.435 1.00 52.41 14 GLY A CA 16
ATOM 23396 C C . GLY A 1 14 ? 24.513 -23.590 7.931 1.00 34.00 14 GLY A C 16
ATOM 23397 O O . GLY A 1 14 ? 23.553 -23.008 8.437 1.00 3.23 14 GLY A O 16
ATOM 23401 N N . ARG A 1 15 ? 25.541 -24.044 8.641 1.00 55.13 15 ARG A N 16
ATOM 23402 C CA . ARG A 1 15 ? 25.601 -23.881 10.088 1.00 11.02 15 ARG A CA 16
ATOM 23403 C C . ARG A 1 15 ? 26.757 -22.968 10.485 1.00 43.11 15 ARG A C 16
ATOM 23404 O O . ARG A 1 15 ? 27.827 -23.005 9.877 1.00 42.11 15 ARG A O 16
ATOM 23425 N N . ASP A 1 16 ? 26.534 -22.149 11.507 1.00 20.41 16 ASP A N 16
ATOM 23426 C CA . ASP A 1 16 ? 27.557 -21.227 11.985 1.00 1.15 16 ASP A CA 16
ATOM 23427 C C . ASP A 1 16 ? 28.265 -21.790 13.214 1.00 51.10 16 ASP A C 16
ATOM 23428 O O . ASP A 1 16 ? 27.990 -22.911 13.642 1.00 53.21 16 ASP A O 16
ATOM 23437 N N . SER A 1 17 ? 29.179 -21.005 13.776 1.00 54.11 17 SER A N 16
ATOM 23438 C CA . SER A 1 17 ? 29.930 -21.427 14.952 1.00 33.03 17 SER A CA 16
ATOM 23439 C C . SER A 1 17 ? 28.988 -21.785 16.098 1.00 4.45 17 SER A C 16
ATOM 23440 O O . SER A 1 17 ? 29.326 -22.590 16.966 1.00 64.13 17 SER A O 16
ATOM 23448 N N . SER A 1 18 ? 27.805 -21.179 16.095 1.00 61.12 18 SER A N 16
ATOM 23449 C CA . SER A 1 18 ? 26.815 -21.430 17.136 1.00 50.43 18 SER A CA 16
ATOM 23450 C C . SER A 1 18 ? 25.962 -22.647 16.792 1.00 20.13 18 SER A C 16
ATOM 23451 O O . SER A 1 18 ? 25.952 -23.638 17.521 1.00 3.03 18 SER A O 16
ATOM 23459 N N . GLY A 1 19 ? 25.246 -22.564 15.675 1.00 72.10 19 GLY A N 16
ATOM 23460 C CA . GLY A 1 19 ? 24.399 -23.665 15.253 1.00 11.43 19 GLY A CA 16
ATOM 23461 C C . GLY A 1 19 ? 22.923 -23.336 15.363 1.00 43.40 19 GLY A C 16
ATOM 23462 O O . GLY A 1 19 ? 22.150 -24.105 15.935 1.00 52.23 19 GLY A O 16
ATOM 23466 N N . CYS A 1 20 ? 22.532 -22.190 14.816 1.00 61.10 20 CYS A N 16
ATOM 23467 C CA . CYS A 1 20 ? 21.139 -21.760 14.857 1.00 1.41 20 CYS A CA 16
ATOM 23468 C C . CYS A 1 20 ? 20.498 -21.861 13.477 1.00 13.30 20 CYS A C 16
ATOM 23469 O O . CYS A 1 20 ? 19.364 -21.424 13.273 1.00 65.02 20 CYS A O 16
ATOM 23477 N N . THR A 1 21 ? 21.231 -22.439 12.530 1.00 12.53 21 THR A N 16
ATOM 23478 C CA . THR A 1 21 ? 20.735 -22.595 11.169 1.00 44.44 21 THR A CA 16
ATOM 23479 C C . THR A 1 21 ? 20.311 -21.254 10.581 1.00 51.41 21 THR A C 16
ATOM 23480 O O . THR A 1 21 ? 19.173 -20.818 10.758 1.00 12.25 21 THR A O 16
ATOM 23491 N N . THR A 1 22 ? 21.233 -20.602 9.879 1.00 52.13 22 THR A N 16
ATOM 23492 C CA . THR A 1 22 ? 20.954 -19.310 9.265 1.00 50.22 22 THR A CA 16
ATOM 23493 C C . THR A 1 22 ? 21.628 -19.191 7.903 1.00 64.21 22 THR A C 16
ATOM 23494 O O . THR A 1 22 ? 22.645 -19.837 7.644 1.00 50.33 22 THR A O 16
ATOM 23505 N N . LEU A 1 23 ? 21.058 -18.362 7.036 1.00 73.43 23 LEU A N 16
ATOM 23506 C CA . LEU A 1 23 ? 21.605 -18.158 5.699 1.00 72.32 23 LEU A CA 16
ATOM 23507 C C . LEU A 1 23 ? 22.525 -16.942 5.667 1.00 54.12 23 LEU A C 16
ATOM 23508 O O . LEU A 1 23 ? 22.410 -16.042 6.499 1.00 31.42 23 LEU A O 16
ATOM 23524 N N . SER A 1 24 ? 23.436 -16.921 4.699 1.00 15.40 24 SER A N 16
ATOM 23525 C CA . SER A 1 24 ? 24.376 -15.815 4.559 1.00 24.31 24 SER A CA 16
ATOM 23526 C C . SER A 1 24 ? 24.209 -15.127 3.208 1.00 61.33 24 SER A C 16
ATOM 23527 O O . SER A 1 24 ? 24.116 -15.786 2.171 1.00 4.32 24 SER A O 16
ATOM 23535 N N . ILE A 1 25 ? 24.171 -13.799 3.228 1.00 63.33 25 ILE A N 16
ATOM 23536 C CA . ILE A 1 25 ? 24.016 -13.021 2.005 1.00 63.52 25 ILE A CA 16
ATOM 23537 C C . ILE A 1 25 ? 25.371 -12.590 1.453 1.00 54.34 25 ILE A C 16
ATOM 23538 O O . ILE A 1 25 ? 26.055 -11.756 2.045 1.00 43.15 25 ILE A O 16
ATOM 23554 N N . GLN A 1 26 ? 25.749 -13.162 0.314 1.00 0.12 26 GLN A N 16
ATOM 23555 C CA . GLN A 1 26 ? 27.021 -12.835 -0.319 1.00 3.15 26 GLN A CA 16
ATOM 23556 C C . GLN A 1 26 ? 26.888 -11.599 -1.202 1.00 41.11 26 GLN A C 16
ATOM 23557 O O . GLN A 1 26 ? 27.886 -11.003 -1.605 1.00 42.14 26 GLN A O 16
ATOM 23571 N N . GLU A 1 27 ? 25.649 -11.220 -1.499 1.00 32.41 27 GLU A N 16
ATOM 23572 C CA . GLU A 1 27 ? 25.386 -10.056 -2.336 1.00 43.30 27 GLU A CA 16
ATOM 23573 C C . GLU A 1 27 ? 24.544 -9.027 -1.588 1.00 10.52 27 GLU A C 16
ATOM 23574 O O . GLU A 1 27 ? 24.299 -9.161 -0.389 1.00 30.51 27 GLU A O 16
ATOM 23586 N N . VAL A 1 28 ? 24.104 -7.997 -2.304 1.00 73.14 28 VAL A N 16
ATOM 23587 C CA . VAL A 1 28 ? 23.288 -6.945 -1.710 1.00 5.42 28 VAL A CA 16
ATOM 23588 C C . VAL A 1 28 ? 21.937 -6.836 -2.407 1.00 62.02 28 VAL A C 16
ATOM 23589 O O . VAL A 1 28 ? 21.806 -6.163 -3.430 1.00 74.54 28 VAL A O 16
ATOM 23602 N N . THR A 1 29 ? 20.933 -7.502 -1.846 1.00 74.44 29 THR A N 16
ATOM 23603 C CA . THR A 1 29 ? 19.591 -7.482 -2.414 1.00 55.22 29 THR A CA 16
ATOM 23604 C C . THR A 1 29 ? 18.842 -6.217 -2.010 1.00 32.24 29 THR A C 16
ATOM 23605 O O . THR A 1 29 ? 17.691 -6.017 -2.396 1.00 53.22 29 THR A O 16
ATOM 23616 N N . GLN A 1 30 ? 19.503 -5.367 -1.230 1.00 72.34 30 GLN A N 16
ATOM 23617 C CA . GLN A 1 30 ? 18.898 -4.121 -0.774 1.00 21.50 30 GLN A CA 16
ATOM 23618 C C . GLN A 1 30 ? 19.307 -2.958 -1.671 1.00 15.51 30 GLN A C 16
ATOM 23619 O O . GLN A 1 30 ? 19.374 -1.811 -1.227 1.00 5.13 30 GLN A O 16
ATOM 23633 N N . THR A 1 31 ? 19.578 -3.259 -2.937 1.00 24.32 31 THR A N 16
ATOM 23634 C CA . THR A 1 31 ? 19.982 -2.239 -3.896 1.00 53.11 31 THR A CA 16
ATOM 23635 C C . THR A 1 31 ? 19.003 -2.164 -5.063 1.00 4.44 31 THR A C 16
ATOM 23636 O O . THR A 1 31 ? 19.393 -1.873 -6.194 1.00 74.11 31 THR A O 16
ATOM 23647 N N . TYR A 1 32 ? 17.732 -2.426 -4.780 1.00 63.03 32 TYR A N 16
ATOM 23648 C CA . TYR A 1 32 ? 16.698 -2.389 -5.807 1.00 71.53 32 TYR A CA 16
ATOM 23649 C C . TYR A 1 32 ? 15.466 -1.637 -5.314 1.00 3.44 32 TYR A C 16
ATOM 23650 O O . TYR A 1 32 ? 15.134 -1.674 -4.128 1.00 51.34 32 TYR A O 16
ATOM 23668 N N . THR A 1 33 ? 14.791 -0.953 -6.232 1.00 40.33 33 THR A N 16
ATOM 23669 C CA . THR A 1 33 ? 13.596 -0.190 -5.893 1.00 25.13 33 THR A CA 16
ATOM 23670 C C . THR A 1 33 ? 12.767 0.114 -7.135 1.00 13.13 33 THR A C 16
ATOM 23671 O O . THR A 1 33 ? 13.039 -0.403 -8.217 1.00 43.12 33 THR A O 16
ATOM 23682 N N . GLY A 1 34 ? 11.752 0.958 -6.971 1.00 61.22 34 GLY A N 16
ATOM 23683 C CA . GLY A 1 34 ? 10.898 1.317 -8.088 1.00 63.35 34 GLY A CA 16
ATOM 23684 C C . GLY A 1 34 ? 9.474 0.829 -7.910 1.00 63.31 34 GLY A C 16
ATOM 23685 O O . GLY A 1 34 ? 9.184 -0.350 -8.117 1.00 3.34 34 GLY A O 16
ATOM 23689 N N . SER A 1 35 ? 8.583 1.736 -7.524 1.00 3.32 35 SER A N 16
ATOM 23690 C CA . SER A 1 35 ? 7.183 1.391 -7.312 1.00 74.41 35 SER A CA 16
ATOM 23691 C C . SER A 1 35 ? 6.343 2.643 -7.077 1.00 65.13 35 SER A C 16
ATOM 23692 O O . SER A 1 35 ? 5.207 2.737 -7.539 1.00 11.15 35 SER A O 16
ATOM 23700 N N . ASN A 1 36 ? 6.913 3.603 -6.356 1.00 25.21 36 ASN A N 16
ATOM 23701 C CA . ASN A 1 36 ? 6.219 4.850 -6.058 1.00 53.14 36 ASN A CA 16
ATOM 23702 C C . ASN A 1 36 ? 7.101 5.780 -5.231 1.00 33.02 36 ASN A C 16
ATOM 23703 O O . ASN A 1 36 ? 6.612 6.525 -4.382 1.00 75.44 36 ASN A O 16
ATOM 23714 N N . GLY A 1 37 ? 8.405 5.731 -5.485 1.00 0.33 37 GLY A N 16
ATOM 23715 C CA . GLY A 1 37 ? 9.335 6.574 -4.756 1.00 13.03 37 GLY A CA 16
ATOM 23716 C C . GLY A 1 37 ? 10.648 6.758 -5.489 1.00 65.43 37 GLY A C 16
ATOM 23717 O O . GLY A 1 37 ? 10.945 7.845 -5.983 1.00 22.40 37 GLY A O 16
ATOM 23721 N N . GLY A 1 38 ? 11.440 5.691 -5.560 1.00 15.14 38 GLY A N 16
ATOM 23722 C CA . GLY A 1 38 ? 12.720 5.761 -6.238 1.00 44.12 38 GLY A CA 16
ATOM 23723 C C . GLY A 1 38 ? 12.889 4.666 -7.272 1.00 64.42 38 GLY A C 16
ATOM 23724 O O . GLY A 1 38 ? 11.982 4.401 -8.060 1.00 52.31 38 GLY A O 16
ATOM 23728 N N . ALA A 1 39 ? 14.055 4.028 -7.271 1.00 22.41 39 ALA A N 16
ATOM 23729 C CA . ALA A 1 39 ? 14.340 2.955 -8.216 1.00 31.34 39 ALA A CA 16
ATOM 23730 C C . ALA A 1 39 ? 15.633 2.232 -7.852 1.00 53.14 39 ALA A C 16
ATOM 23731 O O . ALA A 1 39 ? 16.401 2.699 -7.011 1.00 51.34 39 ALA A O 16
ATOM 23738 N N . ASP A 1 40 ? 15.866 1.091 -8.491 1.00 23.23 40 ASP A N 16
ATOM 23739 C CA . ASP A 1 40 ? 17.067 0.303 -8.235 1.00 11.51 40 ASP A CA 16
ATOM 23740 C C . ASP A 1 40 ? 18.323 1.121 -8.517 1.00 43.24 40 ASP A C 16
ATOM 23741 O O . ASP A 1 40 ? 18.589 1.496 -9.660 1.00 50.32 40 ASP A O 16
ATOM 23750 N N . LEU A 1 41 ? 19.093 1.395 -7.470 1.00 15.24 41 LEU A N 16
ATOM 23751 C CA . LEU A 1 41 ? 20.321 2.170 -7.604 1.00 64.23 41 LEU A CA 16
ATOM 23752 C C . LEU A 1 41 ? 21.018 2.324 -6.256 1.00 43.13 41 LEU A C 16
ATOM 23753 O O . LEU A 1 41 ? 21.638 3.351 -5.981 1.00 14.22 41 LEU A O 16
ATOM 23769 N N . MET A 1 42 ? 20.914 1.296 -5.421 1.00 62.40 42 MET A N 16
ATOM 23770 C CA . MET A 1 42 ? 21.538 1.316 -4.103 1.00 12.01 42 MET A CA 16
ATOM 23771 C C . MET A 1 42 ? 20.939 2.419 -3.235 1.00 60.43 42 MET A C 16
ATOM 23772 O O . MET A 1 42 ? 21.229 3.599 -3.427 1.00 32.31 42 MET A O 16
ATOM 23786 N N . GLY A 1 43 ? 20.102 2.025 -2.280 1.00 53.32 43 GLY A N 16
ATOM 23787 C CA . GLY A 1 43 ? 19.475 2.993 -1.398 1.00 63.42 43 GLY A CA 16
ATOM 23788 C C . GLY A 1 43 ? 19.338 2.479 0.021 1.00 13.13 43 GLY A C 16
ATOM 23789 O O . GLY A 1 43 ? 20.056 2.899 0.929 1.00 41.24 43 GLY A O 16
ATOM 23793 N N . PRO A 1 44 ? 18.394 1.549 0.229 1.00 30.03 44 PRO A N 16
ATOM 23794 C CA . PRO A 1 44 ? 18.141 0.958 1.547 1.00 4.40 44 PRO A CA 16
ATOM 23795 C C . PRO A 1 44 ? 19.277 0.048 2.002 1.00 43.33 44 PRO A C 16
ATOM 23796 O O . PRO A 1 44 ? 19.332 -0.359 3.161 1.00 21.55 44 PRO A O 16
ATOM 23807 N N . ALA A 1 45 ? 20.182 -0.266 1.081 1.00 44.13 45 ALA A N 16
ATOM 23808 C CA . ALA A 1 45 ? 21.319 -1.126 1.388 1.00 15.23 45 ALA A CA 16
ATOM 23809 C C . ALA A 1 45 ? 22.367 -0.378 2.205 1.00 64.51 45 ALA A C 16
ATOM 23810 O O . ALA A 1 45 ? 22.490 -0.583 3.413 1.00 54.22 45 ALA A O 16
ATOM 23817 N N . PHE A 1 46 ? 23.123 0.488 1.538 1.00 61.41 46 PHE A N 16
ATOM 23818 C CA . PHE A 1 46 ? 24.163 1.264 2.202 1.00 3.40 46 PHE A CA 16
ATOM 23819 C C . PHE A 1 46 ? 23.592 2.037 3.387 1.00 1.04 46 PHE A C 16
ATOM 23820 O O . PHE A 1 46 ? 24.305 2.348 4.341 1.00 42.33 46 PHE A O 16
ATOM 23837 N N . ALA A 1 47 ? 22.301 2.344 3.319 1.00 33.52 47 ALA A N 16
ATOM 23838 C CA . ALA A 1 47 ? 21.633 3.078 4.386 1.00 14.13 47 ALA A CA 16
ATOM 23839 C C . ALA A 1 47 ? 21.572 2.252 5.667 1.00 52.33 47 ALA A C 16
ATOM 23840 O O . ALA A 1 47 ? 21.749 2.779 6.765 1.00 61.51 47 ALA A O 16
ATOM 23847 N N . ALA A 1 48 ? 21.319 0.956 5.518 1.00 65.01 48 ALA A N 16
ATOM 23848 C CA . ALA A 1 48 ? 21.237 0.057 6.663 1.00 53.44 48 ALA A CA 16
ATOM 23849 C C . ALA A 1 48 ? 22.596 -0.556 6.978 1.00 25.23 48 ALA A C 16
ATOM 23850 O O . ALA A 1 48 ? 22.793 -1.139 8.044 1.00 60.45 48 ALA A O 16
ATOM 23857 N N . GLY A 1 49 ? 23.533 -0.421 6.044 1.00 21.11 49 GLY A N 16
ATOM 23858 C CA . GLY A 1 49 ? 24.862 -0.968 6.242 1.00 65.40 49 GLY A CA 16
ATOM 23859 C C . GLY A 1 49 ? 24.967 -2.414 5.797 1.00 53.42 49 GLY A C 16
ATOM 23860 O O . GLY A 1 49 ? 25.929 -3.106 6.131 1.00 33.42 49 GLY A O 16
ATOM 23864 N N . LEU A 1 50 ? 23.974 -2.871 5.042 1.00 61.32 50 LEU A N 16
ATOM 23865 C CA . LEU A 1 50 ? 23.957 -4.245 4.551 1.00 51.00 50 LEU A CA 16
ATOM 23866 C C . LEU A 1 50 ? 24.909 -4.414 3.371 1.00 11.32 50 LEU A C 16
ATOM 23867 O O . LEU A 1 50 ? 24.770 -3.743 2.348 1.00 20.21 50 LEU A O 16
ATOM 23883 N N . ARG A 1 51 ? 25.874 -5.315 3.521 1.00 41.14 51 ARG A N 16
ATOM 23884 C CA . ARG A 1 51 ? 26.848 -5.573 2.467 1.00 5.41 51 ARG A CA 16
ATOM 23885 C C . ARG A 1 51 ? 27.194 -7.057 2.398 1.00 62.24 51 ARG A C 16
ATOM 23886 O O . ARG A 1 51 ? 26.691 -7.860 3.184 1.00 62.03 51 ARG A O 16
ATOM 23907 N N . VAL A 1 52 ? 28.056 -7.415 1.451 1.00 71.21 52 VAL A N 16
ATOM 23908 C CA . VAL A 1 52 ? 28.470 -8.803 1.279 1.00 54.33 52 VAL A CA 16
ATOM 23909 C C . VAL A 1 52 ? 29.025 -9.376 2.577 1.00 4.45 52 VAL A C 16
ATOM 23910 O O . VAL A 1 52 ? 29.853 -8.751 3.240 1.00 14.11 52 VAL A O 16
ATOM 23923 N N . GLY A 1 53 ? 28.565 -10.570 2.936 1.00 71.41 53 GLY A N 16
ATOM 23924 C CA . GLY A 1 53 ? 29.027 -11.209 4.154 1.00 4.35 53 GLY A CA 16
ATOM 23925 C C . GLY A 1 53 ? 28.076 -11.000 5.316 1.00 53.44 53 GLY A C 16
ATOM 23926 O O . GLY A 1 53 ? 28.400 -11.321 6.459 1.00 62.42 53 GLY A O 16
ATOM 23930 N N . ASP A 1 54 ? 26.899 -10.458 5.023 1.00 14.34 54 ASP A N 16
ATOM 23931 C CA . ASP A 1 54 ? 25.897 -10.205 6.052 1.00 35.13 54 ASP A CA 16
ATOM 23932 C C . ASP A 1 54 ? 24.808 -11.274 6.025 1.00 50.53 54 ASP A C 16
ATOM 23933 O O . ASP A 1 54 ? 24.145 -11.470 5.007 1.00 72.31 54 ASP A O 16
ATOM 23942 N N . GLN A 1 55 ? 24.632 -11.960 7.149 1.00 75.42 55 GLN A N 16
ATOM 23943 C CA . GLN A 1 55 ? 23.625 -13.010 7.252 1.00 73.01 55 GLN A CA 16
ATOM 23944 C C . GLN A 1 55 ? 22.272 -12.429 7.650 1.00 73.33 55 GLN A C 16
ATOM 23945 O O . GLN A 1 55 ? 22.087 -11.975 8.780 1.00 42.14 55 GLN A O 16
ATOM 23959 N N . LEU A 1 56 ? 21.328 -12.447 6.715 1.00 42.23 56 LEU A N 16
ATOM 23960 C CA . LEU A 1 56 ? 19.991 -11.921 6.967 1.00 31.43 56 LEU A CA 16
ATOM 23961 C C . LEU A 1 56 ? 19.122 -12.959 7.671 1.00 3.15 56 LEU A C 16
ATOM 23962 O O . LEU A 1 56 ? 18.643 -13.908 7.050 1.00 10.52 56 LEU A O 16
ATOM 23978 N N . VAL A 1 57 ? 18.922 -12.771 8.972 1.00 12.10 57 VAL A N 16
ATOM 23979 C CA . VAL A 1 57 ? 18.108 -13.688 9.761 1.00 70.34 57 VAL A CA 16
ATOM 23980 C C . VAL A 1 57 ? 16.639 -13.282 9.734 1.00 51.34 57 VAL A C 16
ATOM 23981 O O . VAL A 1 57 ? 15.750 -14.132 9.695 1.00 35.11 57 VAL A O 16
ATOM 23994 N N . ARG A 1 58 ? 16.392 -11.976 9.754 1.00 74.04 58 ARG A N 16
ATOM 23995 C CA . ARG A 1 58 ? 15.030 -11.456 9.732 1.00 33.02 58 ARG A CA 16
ATOM 23996 C C . ARG A 1 58 ? 14.363 -11.620 11.095 1.00 25.40 58 ARG A C 16
ATOM 23997 O O . ARG A 1 58 ? 13.884 -10.651 11.684 1.00 21.44 58 ARG A O 16
ATOM 24018 N N . PHE A 1 59 ? 14.337 -12.853 11.590 1.00 74.41 59 PHE A N 16
ATOM 24019 C CA . PHE A 1 59 ? 13.728 -13.145 12.882 1.00 31.35 59 PHE A CA 16
ATOM 24020 C C . PHE A 1 59 ? 14.792 -13.268 13.969 1.00 32.04 59 PHE A C 16
ATOM 24021 O O . PHE A 1 59 ? 15.931 -13.647 13.698 1.00 12.50 59 PHE A O 16
ATOM 24038 N N . ALA A 1 60 ? 14.411 -12.944 15.201 1.00 61.31 60 ALA A N 16
ATOM 24039 C CA . ALA A 1 60 ? 15.331 -13.019 16.329 1.00 33.33 60 ALA A CA 16
ATOM 24040 C C . ALA A 1 60 ? 15.623 -14.468 16.704 1.00 35.24 60 ALA A C 16
ATOM 24041 O O . ALA A 1 60 ? 16.448 -14.740 17.576 1.00 75.15 60 ALA A O 16
ATOM 24048 N N . GLY A 1 61 ? 14.939 -15.396 16.041 1.00 50.12 61 GLY A N 16
ATOM 24049 C CA . GLY A 1 61 ? 15.139 -16.806 16.320 1.00 52.03 61 GLY A CA 16
ATOM 24050 C C . GLY A 1 61 ? 16.468 -17.317 15.800 1.00 73.23 61 GLY A C 16
ATOM 24051 O O . GLY A 1 61 ? 16.819 -18.479 16.009 1.00 52.41 61 GLY A O 16
ATOM 24055 N N . TYR A 1 62 ? 17.208 -16.449 15.119 1.00 70.51 62 TYR A N 16
ATOM 24056 C CA . TYR A 1 62 ? 18.504 -16.821 14.564 1.00 40.23 62 TYR A CA 16
ATOM 24057 C C . TYR A 1 62 ? 18.347 -17.869 13.467 1.00 75.52 62 TYR A C 16
ATOM 24058 O O . TYR A 1 62 ? 19.183 -18.761 13.318 1.00 41.13 62 TYR A O 16
ATOM 24076 N N . THR A 1 63 ? 17.267 -17.756 12.699 1.00 31.02 63 THR A N 16
ATOM 24077 C CA . THR A 1 63 ? 16.997 -18.693 11.616 1.00 45.01 63 THR A CA 16
ATOM 24078 C C . THR A 1 63 ? 16.048 -18.087 10.588 1.00 22.24 63 THR A C 16
ATOM 24079 O O . THR A 1 63 ? 15.062 -17.442 10.944 1.00 10.11 63 THR A O 16
ATOM 24090 N N . VAL A 1 64 ? 16.351 -18.300 9.312 1.00 45.32 64 VAL A N 16
ATOM 24091 C CA . VAL A 1 64 ? 15.524 -17.776 8.232 1.00 54.21 64 VAL A CA 16
ATOM 24092 C C . VAL A 1 64 ? 14.916 -18.905 7.408 1.00 63.44 64 VAL A C 16
ATOM 24093 O O . VAL A 1 64 ? 15.453 -20.013 7.359 1.00 4.42 64 VAL A O 16
ATOM 24106 N N . THR A 1 65 ? 13.792 -18.619 6.758 1.00 0.35 65 THR A N 16
ATOM 24107 C CA . THR A 1 65 ? 13.110 -19.610 5.936 1.00 43.00 65 THR A CA 16
ATOM 24108 C C . THR A 1 65 ? 13.738 -19.699 4.550 1.00 72.54 65 THR A C 16
ATOM 24109 O O . THR A 1 65 ? 14.499 -20.622 4.262 1.00 63.20 65 THR A O 16
ATOM 24120 N N . GLU A 1 66 ? 13.413 -18.735 3.695 1.00 42.53 66 GLU A N 16
ATOM 24121 C CA . GLU A 1 66 ? 13.946 -18.706 2.338 1.00 62.03 66 GLU A CA 16
ATOM 24122 C C . GLU A 1 66 ? 13.903 -17.292 1.766 1.00 43.11 66 GLU A C 16
ATOM 24123 O O . GLU A 1 66 ? 13.509 -16.346 2.449 1.00 54.44 66 GLU A O 16
ATOM 24135 N N . LEU A 1 67 ? 14.312 -17.156 0.509 1.00 5.45 67 LEU A N 16
ATOM 24136 C CA . LEU A 1 67 ? 14.322 -15.857 -0.156 1.00 32.34 67 LEU A CA 16
ATOM 24137 C C . LEU A 1 67 ? 12.902 -15.338 -0.357 1.00 34.33 67 LEU A C 16
ATOM 24138 O O . LEU A 1 67 ? 12.669 -14.130 -0.379 1.00 21.01 67 LEU A O 16
ATOM 24154 N N . ALA A 1 68 ? 11.955 -16.260 -0.501 1.00 21.02 68 ALA A N 16
ATOM 24155 C CA . ALA A 1 68 ? 10.557 -15.896 -0.695 1.00 43.45 68 ALA A CA 16
ATOM 24156 C C . ALA A 1 68 ? 10.054 -15.019 0.447 1.00 62.43 68 ALA A C 16
ATOM 24157 O O . ALA A 1 68 ? 9.242 -14.118 0.239 1.00 65.11 68 ALA A O 16
ATOM 24164 N N . ALA A 1 69 ? 10.541 -15.291 1.653 1.00 10.22 69 ALA A N 16
ATOM 24165 C CA . ALA A 1 69 ? 10.141 -14.526 2.828 1.00 63.01 69 ALA A CA 16
ATOM 24166 C C . ALA A 1 69 ? 10.673 -13.098 2.761 1.00 61.44 69 ALA A C 16
ATOM 24167 O O . ALA A 1 69 ? 10.001 -12.155 3.176 1.00 14.52 69 ALA A O 16
ATOM 24174 N N . PHE A 1 70 ? 11.884 -12.947 2.235 1.00 25.44 70 PHE A N 16
ATOM 24175 C CA . PHE A 1 70 ? 12.507 -11.634 2.115 1.00 24.35 70 PHE A CA 16
ATOM 24176 C C . PHE A 1 70 ? 11.774 -10.776 1.088 1.00 24.42 70 PHE A C 16
ATOM 24177 O O . PHE A 1 70 ? 11.565 -9.582 1.297 1.00 25.31 70 PHE A O 16
ATOM 24194 N N . ASN A 1 71 ? 11.387 -11.395 -0.022 1.00 61.34 71 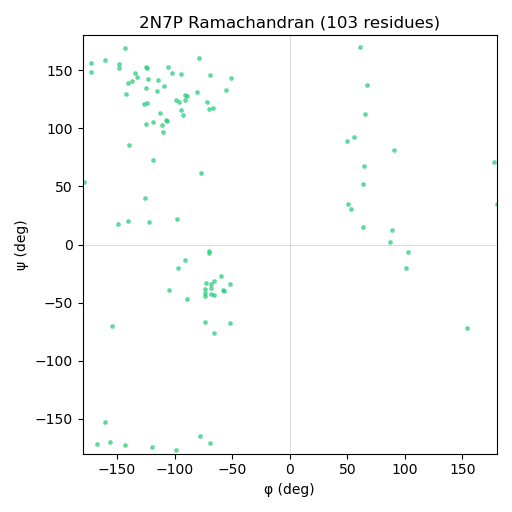ASN A N 16
ATOM 24195 C CA . ASN A 1 71 ? 10.679 -10.689 -1.083 1.00 75.05 71 ASN A CA 16
ATOM 24196 C C . ASN A 1 71 ? 9.365 -10.110 -0.568 1.00 53.40 71 ASN A C 16
ATOM 24197 O O . ASN A 1 71 ? 8.976 -8.999 -0.934 1.00 23.54 71 ASN A O 16
ATOM 24208 N N . THR A 1 72 ? 8.683 -10.869 0.285 1.00 43.34 72 THR A N 16
ATOM 24209 C CA . THR A 1 72 ? 7.413 -10.432 0.850 1.00 3.14 72 THR A CA 16
ATOM 24210 C C . THR A 1 72 ? 7.620 -9.317 1.869 1.00 55.53 72 THR A C 16
ATOM 24211 O O . THR A 1 72 ? 6.912 -8.309 1.853 1.00 62.01 72 THR A O 16
ATOM 24222 N N . VAL A 1 73 ? 8.594 -9.502 2.754 1.00 73.31 73 VAL A N 16
ATOM 24223 C CA . VAL A 1 73 ? 8.894 -8.510 3.779 1.00 25.22 73 VAL A CA 16
ATOM 24224 C C . VAL A 1 73 ? 9.235 -7.161 3.156 1.00 71.34 73 VAL A C 16
ATOM 24225 O O . VAL A 1 73 ? 8.703 -6.127 3.558 1.00 13.14 73 VAL A O 16
ATOM 24238 N N . VAL A 1 74 ? 10.126 -7.179 2.169 1.00 33.51 74 VAL A N 16
ATOM 24239 C CA . VAL A 1 74 ? 10.537 -5.958 1.488 1.00 52.23 74 VAL A CA 16
ATOM 24240 C C . VAL A 1 74 ? 9.392 -5.374 0.668 1.00 14.33 74 VAL A C 16
ATOM 24241 O O . VAL A 1 74 ? 9.087 -4.185 0.767 1.00 65.31 74 VAL A O 16
ATOM 24254 N N . ALA A 1 75 ? 8.759 -6.218 -0.140 1.00 43.34 75 ALA A N 16
ATOM 24255 C CA . ALA A 1 75 ? 7.645 -5.786 -0.976 1.00 4.15 75 ALA A CA 16
ATOM 24256 C C . ALA A 1 75 ? 6.528 -5.181 -0.131 1.00 65.44 75 ALA A C 16
ATOM 24257 O O . ALA A 1 75 ? 5.959 -4.149 -0.486 1.00 72.30 75 ALA A O 16
ATOM 24264 N N . ARG A 1 76 ? 6.220 -5.831 0.986 1.00 31.11 76 ARG A N 16
ATOM 24265 C CA . ARG A 1 76 ? 5.169 -5.358 1.880 1.00 64.24 76 ARG A CA 16
ATOM 24266 C C . ARG A 1 76 ? 5.535 -4.004 2.480 1.00 42.21 76 ARG A C 16
ATOM 24267 O O . ARG A 1 76 ? 4.768 -3.045 2.388 1.00 4.40 76 ARG A O 16
ATOM 24288 N N . HIS A 1 77 ? 6.711 -3.933 3.095 1.00 25.21 77 HIS A N 16
ATOM 24289 C CA . HIS A 1 77 ? 7.179 -2.696 3.711 1.00 62.43 77 HIS A CA 16
ATOM 24290 C C . HIS A 1 77 ? 7.934 -1.838 2.700 1.00 22.21 77 HIS A C 16
ATOM 24291 O O . HIS A 1 77 ? 9.079 -2.131 2.354 1.00 52.11 77 HIS A O 16
ATOM 24305 N N . VAL A 1 78 ? 7.285 -0.778 2.230 1.00 43.34 78 VAL A N 16
ATOM 24306 C CA . VAL A 1 78 ? 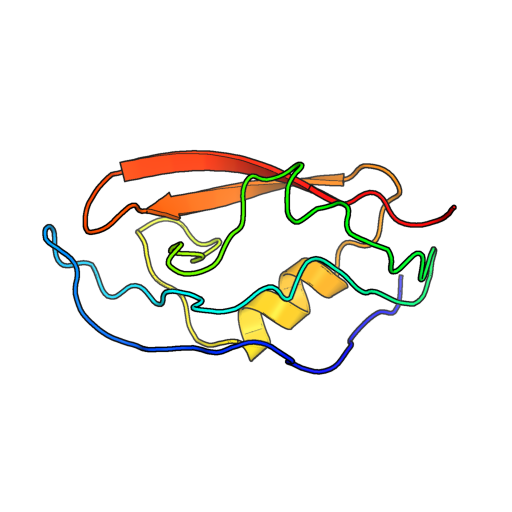7.895 0.123 1.259 1.00 3.20 78 VAL A CA 16
ATOM 24307 C C . VAL A 1 78 ? 7.845 1.568 1.743 1.00 2.00 78 VAL A C 16
ATOM 24308 O O . VAL A 1 78 ? 7.450 2.468 1.002 1.00 11.21 78 VAL A O 16
ATOM 24321 N N . ARG A 1 79 ? 8.249 1.783 2.991 1.00 71.41 79 ARG A N 16
ATOM 24322 C CA . ARG A 1 79 ? 8.249 3.118 3.575 1.00 45.53 79 ARG A CA 16
ATOM 24323 C C . ARG A 1 79 ? 9.496 3.893 3.158 1.00 40.53 79 ARG A C 16
ATOM 24324 O O . ARG A 1 79 ? 10.503 3.320 2.741 1.00 53.43 79 ARG A O 16
ATOM 24345 N N . PRO A 1 80 ? 9.429 5.228 3.272 1.00 51.33 80 PRO A N 16
ATOM 24346 C CA . PRO A 1 80 ? 10.543 6.110 2.912 1.00 51.43 80 PRO A CA 16
ATOM 24347 C C . PRO A 1 80 ? 11.715 5.989 3.879 1.00 20.45 80 PRO A C 16
ATOM 24348 O O . PRO A 1 80 ? 12.821 6.444 3.590 1.00 2.41 80 PRO A O 16
ATOM 24359 N N . SER A 1 81 ? 11.465 5.371 5.029 1.00 22.44 81 SER A N 16
ATOM 24360 C CA . SER A 1 81 ? 12.500 5.192 6.042 1.00 74.14 81 SER A CA 16
ATOM 24361 C C . SER A 1 81 ? 11.929 4.526 7.290 1.00 13.42 81 SER A C 16
ATOM 24362 O O . SER A 1 81 ? 11.735 5.174 8.319 1.00 62.14 81 SER A O 16
ATOM 24370 N N . ALA A 1 82 ? 11.661 3.228 7.191 1.00 1.33 82 ALA A N 16
ATOM 24371 C CA . ALA A 1 82 ? 11.114 2.474 8.312 1.00 64.50 82 ALA A CA 16
ATOM 24372 C C . ALA A 1 82 ? 12.211 1.709 9.046 1.00 72.11 82 ALA A C 16
ATOM 24373 O O . ALA A 1 82 ? 13.032 1.033 8.425 1.00 15.23 82 ALA A O 16
ATOM 24380 N N . SER A 1 83 ? 12.219 1.821 10.370 1.00 32.33 83 SER A N 16
ATOM 24381 C CA . SER A 1 83 ? 13.218 1.143 11.189 1.00 52.15 83 SER A CA 16
ATOM 24382 C C . SER A 1 83 ? 12.729 -0.240 11.608 1.00 62.13 83 SER A C 16
ATOM 24383 O O . SER A 1 83 ? 12.024 -0.385 12.607 1.00 52.34 83 SER A O 16
ATOM 24391 N N . ILE A 1 84 ? 13.110 -1.253 10.837 1.00 34.51 84 ILE A N 16
ATOM 24392 C CA . ILE A 1 84 ? 12.712 -2.625 11.128 1.00 33.23 84 ILE A CA 16
ATOM 24393 C C . ILE A 1 84 ? 13.833 -3.386 11.828 1.00 51.01 84 ILE A C 16
ATOM 24394 O O . ILE A 1 84 ? 14.992 -3.351 11.415 1.00 3.34 84 ILE A O 16
ATOM 24410 N N . PRO A 1 85 ? 13.481 -4.093 12.912 1.00 22.02 85 PRO A N 16
ATOM 24411 C CA . PRO A 1 85 ? 14.443 -4.878 13.691 1.00 30.52 85 PRO A CA 16
ATOM 24412 C C . PRO A 1 85 ? 14.940 -6.104 12.932 1.00 21.25 85 PRO A C 16
ATOM 24413 O O . PRO A 1 85 ? 14.204 -7.073 12.748 1.00 71.50 85 PRO A O 16
ATOM 24424 N N . VAL A 1 86 ? 16.194 -6.055 12.495 1.00 63.04 86 VAL A N 16
ATOM 24425 C CA . VAL A 1 86 ? 16.790 -7.162 11.757 1.00 65.41 86 VAL A CA 16
ATOM 24426 C C . VAL A 1 86 ? 18.078 -7.636 12.422 1.00 12.02 86 VAL A C 16
ATOM 24427 O O . VAL A 1 86 ? 19.043 -6.881 12.539 1.00 2.00 86 VAL A O 16
ATOM 24440 N N . VAL A 1 87 ? 18.085 -8.892 12.857 1.00 65.11 87 VAL A N 16
ATOM 24441 C CA . VAL A 1 87 ? 19.255 -9.468 13.509 1.00 21.25 87 VAL A CA 16
ATOM 24442 C C . VAL A 1 87 ? 20.191 -10.112 12.492 1.00 12.43 87 VAL A C 16
ATOM 24443 O O . VAL A 1 87 ? 19.796 -11.013 11.752 1.00 13.32 87 VAL A O 16
ATOM 24456 N N . PHE A 1 88 ? 21.434 -9.643 12.461 1.00 21.21 88 PHE A N 16
ATOM 24457 C CA . PHE A 1 88 ? 22.427 -10.172 11.534 1.00 64.51 88 PHE A CA 16
ATOM 24458 C C . PHE A 1 88 ? 23.473 -11.003 12.273 1.00 72.13 88 PHE A C 16
ATOM 24459 O O . PHE A 1 88 ? 23.734 -10.783 13.455 1.00 0.42 88 PHE A O 16
ATOM 24476 N N . SER A 1 89 ? 24.067 -11.959 11.566 1.00 21.43 89 SER A N 16
ATOM 24477 C CA . SER A 1 89 ? 25.081 -12.827 12.155 1.00 11.41 89 SER A CA 16
ATOM 24478 C C . SER A 1 89 ? 26.343 -12.848 11.298 1.00 55.55 89 SER A C 16
ATOM 24479 O O . SER A 1 89 ? 26.277 -12.729 10.074 1.00 75.21 89 SER A O 16
ATOM 24487 N N . ARG A 1 90 ? 27.491 -12.999 11.949 1.00 11.22 90 ARG A N 16
ATOM 24488 C CA . ARG A 1 90 ? 28.768 -13.034 11.248 1.00 65.13 90 ARG A CA 16
ATOM 24489 C C . ARG A 1 90 ? 29.556 -14.288 11.616 1.00 44.20 90 ARG A C 16
ATOM 24490 O O . ARG A 1 90 ? 30.511 -14.228 12.391 1.00 44.34 90 ARG A O 16
ATOM 24511 N N . ASP A 1 91 ? 29.149 -15.422 11.056 1.00 4.31 91 ASP A N 16
ATOM 24512 C CA . ASP A 1 91 ?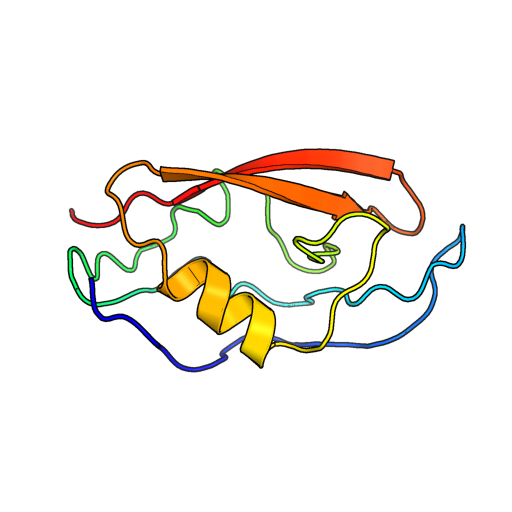 29.817 -16.690 11.325 1.00 42.11 91 ASP A CA 16
ATOM 24513 C C . ASP A 1 91 ? 29.649 -17.094 12.786 1.00 1.43 91 ASP A C 16
ATOM 24514 O O . ASP A 1 91 ? 30.619 -17.433 13.463 1.00 42.33 91 ASP A O 16
ATOM 24523 N N . GLY A 1 92 ? 28.410 -17.053 13.268 1.00 63.44 92 GLY A N 16
ATOM 24524 C CA . GLY A 1 92 ? 28.138 -17.416 14.646 1.00 32.11 92 GLY A CA 16
ATOM 24525 C C . GLY A 1 92 ? 27.957 -16.205 15.540 1.00 44.15 92 GLY A C 16
ATOM 24526 O O . GLY A 1 92 ? 27.377 -16.303 16.621 1.00 52.23 92 GLY A O 16
ATOM 24530 N N . VAL A 1 93 ? 28.458 -15.059 15.088 1.00 13.15 93 VAL A N 16
ATOM 24531 C CA . VAL A 1 93 ? 28.349 -13.823 15.855 1.00 64.32 93 VAL A CA 16
ATOM 24532 C C . VAL A 1 93 ? 26.897 -13.375 15.972 1.00 0.13 93 VAL A C 16
ATOM 24533 O O . VAL A 1 93 ? 26.140 -13.426 15.003 1.00 33.40 93 VAL A O 16
ATOM 24546 N N . VAL A 1 94 ? 26.514 -12.934 17.166 1.00 22.15 94 VAL A N 16
ATOM 24547 C CA . VAL A 1 94 ? 25.152 -12.475 17.411 1.00 3.43 94 VAL A CA 16
ATOM 24548 C C . VAL A 1 94 ? 25.123 -10.982 17.721 1.00 23.12 94 VAL A C 16
ATOM 24549 O O . VAL A 1 94 ? 25.633 -10.542 18.751 1.00 10.11 94 VAL A O 16
ATOM 24562 N N . MET A 1 95 ? 24.523 -10.208 16.823 1.00 70.43 95 MET A N 16
ATOM 24563 C CA . MET A 1 95 ? 24.426 -8.764 17.001 1.00 31.44 95 MET A CA 16
ATOM 24564 C C . MET A 1 95 ? 23.113 -8.234 16.435 1.00 51.52 95 MET A C 16
ATOM 24565 O O . MET A 1 95 ? 22.545 -8.815 15.510 1.00 0.31 95 MET A O 16
ATOM 24579 N N . SER A 1 96 ? 22.636 -7.127 16.995 1.00 11.24 96 SER A N 16
ATOM 24580 C CA . SER A 1 96 ? 21.387 -6.520 16.548 1.00 25.33 96 SER A CA 16
ATOM 24581 C C . SER A 1 96 ? 21.652 -5.207 15.819 1.00 3.41 96 SER A C 16
ATOM 24582 O O . SER A 1 96 ? 22.387 -4.349 16.309 1.00 33.20 96 SER A O 16
ATOM 24590 N N . ALA A 1 97 ? 21.048 -5.057 14.645 1.00 42.21 97 ALA A N 16
ATOM 24591 C CA . ALA A 1 97 ? 21.216 -3.848 13.848 1.00 3.21 97 ALA A CA 16
ATOM 24592 C C . ALA A 1 97 ? 19.908 -3.449 13.174 1.00 41.52 97 ALA A C 16
ATOM 24593 O O . ALA A 1 97 ? 19.160 -4.300 12.692 1.00 43.14 97 ALA A O 16
ATOM 24600 N N . THR A 1 98 ? 19.636 -2.147 13.144 1.00 62.54 98 THR A N 16
ATOM 24601 C CA . THR A 1 98 ? 18.417 -1.635 12.530 1.00 24.42 98 THR A CA 16
ATOM 24602 C C . THR A 1 98 ? 18.661 -1.225 11.083 1.00 41.44 98 THR A C 16
ATOM 24603 O O . THR A 1 98 ? 19.631 -0.529 10.780 1.00 64.51 98 THR A O 16
ATOM 24614 N N . ILE A 1 99 ? 17.775 -1.658 10.192 1.00 11.34 99 ILE A N 16
ATOM 24615 C CA . ILE A 1 99 ? 17.894 -1.333 8.776 1.00 12.34 99 ILE A CA 16
ATOM 24616 C C . ILE A 1 99 ? 16.826 -0.331 8.351 1.00 75.23 99 ILE A C 16
ATOM 24617 O O . ILE A 1 99 ? 15.634 -0.548 8.569 1.00 35.01 99 ILE A O 16
ATOM 24633 N N . VAL A 1 100 ? 17.261 0.766 7.740 1.00 52.21 100 VAL A N 16
ATOM 24634 C CA . VAL A 1 100 ? 16.342 1.801 7.280 1.00 21.21 100 VAL A CA 16
ATOM 24635 C C . VAL A 1 100 ? 16.051 1.655 5.791 1.00 43.14 100 VAL A C 16
ATOM 24636 O O . VAL A 1 100 ? 16.882 1.996 4.949 1.00 41.04 100 VAL A O 16
ATOM 24649 N N . VAL A 1 101 ? 14.865 1.146 5.472 1.00 43.42 101 VAL A N 16
ATOM 24650 C CA . VAL A 1 101 ? 14.463 0.957 4.083 1.00 21.32 101 VAL A CA 16
ATOM 24651 C C . VAL A 1 101 ? 13.708 2.173 3.559 1.00 73.32 101 VAL A C 16
ATOM 24652 O O . VAL A 1 101 ? 12.590 2.455 3.989 1.00 42.23 101 VAL A O 16
ATOM 24665 N N . GLY A 1 102 ? 14.326 2.890 2.626 1.00 63.14 102 GLY A N 16
ATOM 24666 C CA . GLY A 1 102 ? 13.697 4.068 2.057 1.00 64.31 102 GLY A CA 16
ATOM 24667 C C . GLY A 1 102 ? 13.535 3.969 0.553 1.00 4.40 102 GLY A C 16
ATOM 24668 O O . GLY A 1 102 ? 14.389 4.435 -0.201 1.00 2.12 102 GLY A O 16
ATOM 24672 N N . GLU A 1 103 ? 12.438 3.360 0.116 1.00 14.30 103 GLU A N 16
ATOM 24673 C CA . GLU A 1 103 ? 12.169 3.201 -1.308 1.00 71.52 103 GLU A CA 16
ATOM 24674 C C . GLU A 1 103 ? 11.662 4.505 -1.916 1.00 1.30 103 GLU A C 16
ATOM 24675 O O . GLU A 1 103 ? 10.553 4.566 -2.449 1.00 22.12 103 GLU A O 16
ATOM 24687 N N . LEU A 1 104 ? 12.481 5.548 -1.832 1.00 24.43 104 LEU A N 16
ATOM 24688 C CA . LEU A 1 104 ? 12.117 6.853 -2.373 1.00 23.35 104 LEU A CA 16
ATOM 24689 C C . LEU A 1 104 ? 13.300 7.493 -3.093 1.00 74.42 104 LEU A C 16
ATOM 24690 O O . LEU A 1 104 ? 13.192 7.885 -4.254 1.00 72.24 104 LEU A O 16
ATOM 24706 N N . GLU A 1 105 ? 14.427 7.592 -2.396 1.00 43.33 105 GLU A N 16
ATOM 24707 C CA . GLU A 1 105 ? 15.630 8.183 -2.971 1.00 50.43 105 GLU A CA 16
ATOM 24708 C C . GLU A 1 105 ? 16.874 7.409 -2.545 1.00 51.01 105 GLU A C 16
ATOM 24709 O O . GLU A 1 105 ? 17.206 7.353 -1.362 1.00 24.52 105 GLU A O 16
ATOM 24721 N N . PRO A 1 1 ? 3.641 1.341 -2.506 1.00 44.02 1 PRO A N 17
ATOM 24722 C CA . PRO A 1 1 ? 4.344 0.061 -2.370 1.00 54.51 1 PRO A CA 17
ATOM 24723 C C . PRO A 1 1 ? 3.898 -0.958 -3.413 1.00 45.12 1 PRO A C 17
ATOM 24724 O O . PRO A 1 1 ? 3.055 -1.813 -3.140 1.00 60.11 1 PRO A O 17
ATOM 24735 N N . LEU A 1 2 ? 4.470 -0.862 -4.608 1.00 62.34 2 LEU A N 17
ATOM 24736 C CA . LEU A 1 2 ? 4.133 -1.777 -5.693 1.00 75.24 2 LEU A CA 17
ATOM 24737 C C . LEU A 1 2 ? 5.393 -2.323 -6.358 1.00 14.41 2 LEU A C 17
ATOM 24738 O O . LEU A 1 2 ? 5.641 -2.078 -7.539 1.00 2.51 2 LEU A O 17
ATOM 24754 N N . THR A 1 3 ? 6.185 -3.066 -5.592 1.00 2.22 3 THR A N 17
ATOM 24755 C CA . THR A 1 3 ? 7.419 -3.647 -6.106 1.00 32.22 3 THR A CA 17
ATOM 24756 C C . THR A 1 3 ? 7.504 -5.134 -5.779 1.00 51.33 3 THR A C 17
ATOM 24757 O O . THR A 1 3 ? 6.907 -5.601 -4.810 1.00 34.05 3 THR A O 17
ATOM 24768 N N . ARG A 1 4 ? 8.250 -5.872 -6.594 1.00 61.13 4 ARG A N 17
ATOM 24769 C CA . ARG A 1 4 ? 8.413 -7.307 -6.392 1.00 14.33 4 ARG A CA 17
ATOM 24770 C C . ARG A 1 4 ? 9.304 -7.911 -7.473 1.00 4.25 4 ARG A C 17
ATOM 24771 O O . ARG A 1 4 ? 8.871 -8.730 -8.283 1.00 40.44 4 ARG A O 17
ATOM 24792 N N . PRO A 1 5 ? 10.581 -7.498 -7.486 1.00 74.10 5 PRO A N 17
ATOM 24793 C CA . PRO A 1 5 ? 11.560 -7.986 -8.462 1.00 11.32 5 PRO A CA 17
ATOM 24794 C C . PRO A 1 5 ? 11.932 -9.446 -8.230 1.00 20.15 5 PRO A C 17
ATOM 24795 O O . PRO A 1 5 ? 11.304 -10.137 -7.427 1.00 0.45 5 PRO A O 17
ATOM 24806 N N . TYR A 1 6 ? 12.956 -9.910 -8.936 1.00 64.23 6 TYR A N 17
ATOM 24807 C CA . TYR A 1 6 ? 13.411 -11.290 -8.808 1.00 52.32 6 TYR A CA 17
ATOM 24808 C C . TYR A 1 6 ? 14.694 -11.367 -7.987 1.00 2.52 6 TYR A C 17
ATOM 24809 O O . TYR A 1 6 ? 15.475 -10.415 -7.942 1.00 51.21 6 TYR A O 17
ATOM 24827 N N . LEU A 1 7 ? 14.906 -12.506 -7.338 1.00 61.43 7 LEU A N 17
ATOM 24828 C CA . LEU A 1 7 ? 16.095 -12.710 -6.518 1.00 21.20 7 LEU A CA 17
ATOM 24829 C C . LEU A 1 7 ? 17.362 -12.398 -7.308 1.00 11.40 7 LEU A C 17
ATOM 24830 O O . LEU A 1 7 ? 17.617 -12.994 -8.353 1.00 52.25 7 LEU A O 17
ATOM 24846 N N . GLY A 1 8 ? 18.154 -11.459 -6.799 1.00 25.11 8 GLY A N 17
ATOM 24847 C CA . GLY A 1 8 ? 19.386 -11.085 -7.469 1.00 24.24 8 GLY A CA 17
ATOM 24848 C C . GLY A 1 8 ? 20.612 -11.349 -6.617 1.00 3.30 8 GLY A C 17
ATOM 24849 O O . GLY A 1 8 ? 21.700 -10.852 -6.911 1.00 12.34 8 GLY A O 17
ATOM 24853 N N . PHE A 1 9 ? 20.438 -12.132 -5.558 1.00 13.35 9 PHE A N 17
ATOM 24854 C CA . PHE A 1 9 ? 21.538 -12.458 -4.659 1.00 24.35 9 PHE A CA 17
ATOM 24855 C C . PHE A 1 9 ? 21.576 -13.955 -4.366 1.00 71.51 9 PHE A C 17
ATOM 24856 O O . PHE A 1 9 ? 20.671 -14.697 -4.750 1.00 12.52 9 PHE A O 17
ATOM 24873 N N . ARG A 1 10 ? 22.630 -14.393 -3.685 1.00 13.03 10 ARG A N 17
ATOM 24874 C CA . ARG A 1 10 ? 22.787 -15.801 -3.342 1.00 70.30 10 ARG A CA 17
ATOM 24875 C C . ARG A 1 10 ? 22.689 -16.008 -1.833 1.00 45.04 10 ARG A C 17
ATOM 24876 O O . ARG A 1 10 ? 22.831 -15.064 -1.056 1.00 55.43 10 ARG A O 17
ATOM 24897 N N . VAL A 1 11 ? 22.447 -17.250 -1.426 1.00 13.33 11 VAL A N 17
ATOM 24898 C CA . VAL A 1 11 ? 22.331 -17.581 -0.011 1.00 12.14 11 VAL A CA 17
ATOM 24899 C C . VAL A 1 11 ? 22.696 -19.039 0.244 1.00 2.13 11 VAL A C 17
ATOM 24900 O O . VAL A 1 11 ? 22.267 -19.933 -0.484 1.00 22.32 11 VAL A O 17
ATOM 24913 N N . ALA A 1 12 ? 23.491 -19.271 1.284 1.00 43.13 12 ALA A N 17
ATOM 24914 C CA . ALA A 1 12 ? 23.913 -20.621 1.637 1.00 52.22 12 ALA A CA 17
ATOM 24915 C C . ALA A 1 12 ? 23.224 -21.095 2.912 1.00 73.23 12 ALA A C 17
ATOM 24916 O O . ALA A 1 12 ? 23.351 -20.473 3.966 1.00 31.35 12 ALA A O 17
ATOM 24923 N N . VAL A 1 13 ? 22.493 -22.201 2.808 1.00 54.54 13 VAL A N 17
ATOM 24924 C CA . VAL A 1 13 ? 21.783 -22.759 3.953 1.00 43.33 13 VAL A CA 17
ATOM 24925 C C . VAL A 1 13 ? 22.686 -23.685 4.760 1.00 72.22 13 VAL A C 17
ATOM 24926 O O . VAL A 1 13 ? 23.356 -24.555 4.205 1.00 40.43 13 VAL A O 17
ATOM 24939 N N . GLY A 1 14 ? 22.697 -23.493 6.076 1.00 44.25 14 GLY A N 17
ATOM 24940 C CA . GLY A 1 14 ? 23.521 -24.319 6.939 1.00 71.13 14 GLY A CA 17
ATOM 24941 C C . GLY A 1 14 ? 23.458 -23.885 8.390 1.00 55.24 14 GLY A C 17
ATOM 24942 O O . GLY A 1 14 ? 22.556 -23.145 8.784 1.00 32.43 14 GLY A O 17
ATOM 24946 N N . ARG A 1 15 ? 24.416 -24.346 9.186 1.00 20.32 15 ARG A N 17
ATOM 24947 C CA . ARG A 1 15 ? 24.464 -24.003 10.602 1.00 35.34 15 ARG A CA 17
ATOM 24948 C C . ARG A 1 15 ? 25.750 -23.254 10.938 1.00 61.45 15 ARG A C 17
ATOM 24949 O O . ARG A 1 15 ? 26.847 -23.707 10.609 1.00 51.42 15 ARG A O 17
ATOM 24970 N N . ASP A 1 16 ? 25.607 -22.108 11.593 1.00 43.44 16 ASP A N 17
ATOM 24971 C CA . ASP A 1 16 ? 26.758 -21.296 11.973 1.00 54.11 16 ASP A CA 17
ATOM 24972 C C . ASP A 1 16 ? 27.362 -21.790 13.284 1.00 53.23 16 ASP A C 17
ATOM 24973 O O . ASP A 1 16 ? 26.940 -22.811 13.827 1.00 1.43 16 ASP A O 17
ATOM 24982 N N . SER A 1 17 ? 28.352 -21.059 13.785 1.00 22.14 17 SER A N 17
ATOM 24983 C CA . SER A 1 17 ? 29.018 -21.426 15.030 1.00 50.51 17 SER A CA 17
ATOM 24984 C C . SER A 1 17 ? 28.008 -21.568 16.165 1.00 61.34 17 SER A C 17
ATOM 24985 O O . SER A 1 17 ? 28.241 -22.296 17.130 1.00 41.12 17 SER A O 17
ATOM 24993 N N . SER A 1 18 ? 26.885 -20.868 16.041 1.00 62.15 18 SER A N 17
ATOM 24994 C CA . SER A 1 18 ? 25.840 -20.913 17.057 1.00 42.24 18 SER A CA 17
ATOM 24995 C C . SER A 1 18 ? 24.917 -22.107 16.835 1.00 64.24 18 SER A C 17
ATOM 24996 O O . SER A 1 18 ? 24.276 -22.592 17.766 1.00 54.33 18 SER A O 17
ATOM 25004 N N . GLY A 1 19 ? 24.857 -22.577 15.592 1.00 35.53 19 GLY A N 17
ATOM 25005 C CA . GLY A 1 19 ? 24.010 -23.711 15.269 1.00 40.01 19 GLY A CA 17
ATOM 25006 C C . GLY A 1 19 ? 22.538 -23.414 15.477 1.00 3.33 19 GLY A C 17
ATOM 25007 O O . GLY A 1 19 ? 21.950 -23.827 16.477 1.00 3.14 19 GLY A O 17
ATOM 25011 N N . CYS A 1 20 ? 21.942 -22.694 14.533 1.00 64.31 20 CYS A N 17
ATOM 25012 C CA . CYS A 1 20 ? 20.530 -22.340 14.619 1.00 41.41 20 CYS A CA 17
ATOM 25013 C C . CYS A 1 20 ? 19.891 -22.314 13.234 1.00 33.25 20 CYS A C 17
ATOM 25014 O O . CYS A 1 20 ? 18.803 -21.766 13.050 1.00 23.22 20 CYS A O 17
ATOM 25022 N N . THR A 1 21 ? 20.574 -22.910 12.262 1.00 52.33 21 THR A N 17
ATOM 25023 C CA . THR A 1 21 ? 20.074 -22.953 10.893 1.00 25.11 21 THR A CA 17
ATOM 25024 C C . THR A 1 21 ? 19.798 -21.551 10.364 1.00 11.50 21 THR A C 17
ATOM 25025 O O . THR A 1 21 ? 18.712 -21.003 10.561 1.00 23.45 21 THR A O 17
ATOM 25036 N N . THR A 1 22 ? 20.787 -20.972 9.689 1.00 15.23 22 THR A N 17
ATOM 25037 C CA . THR A 1 22 ? 20.650 -19.632 9.132 1.00 73.22 22 THR A CA 17
ATOM 25038 C C . THR A 1 22 ? 21.337 -19.528 7.775 1.00 32.51 22 THR A C 17
ATOM 25039 O O . THR A 1 22 ? 22.239 -20.307 7.463 1.00 33.42 22 THR A O 17
ATOM 25050 N N . LEU A 1 23 ? 20.906 -18.562 6.972 1.00 63.35 23 LEU A N 17
ATOM 25051 C CA . LEU A 1 23 ? 21.481 -18.356 5.647 1.00 42.13 23 LEU A CA 17
ATOM 25052 C C . LEU A 1 23 ? 22.376 -17.121 5.628 1.00 42.11 23 LEU A C 17
ATOM 25053 O O . LEU A 1 23 ? 22.157 -16.172 6.381 1.00 43.24 23 LEU A O 17
ATOM 25069 N N . SER A 1 24 ? 23.384 -17.140 4.761 1.00 12.22 24 SER A N 17
ATOM 25070 C CA . SER A 1 24 ? 24.313 -16.022 4.645 1.00 22.20 24 SER A CA 17
ATOM 25071 C C . SER A 1 24 ? 24.183 -15.346 3.283 1.00 34.25 24 SER A C 17
ATOM 25072 O O . SER A 1 24 ? 24.191 -16.009 2.246 1.00 61.40 24 SER A O 17
ATOM 25080 N N . ILE A 1 25 ? 24.062 -14.023 3.296 1.00 32.11 25 ILE A N 17
ATOM 25081 C CA . ILE A 1 25 ? 23.930 -13.257 2.063 1.00 5.33 25 ILE A CA 17
ATOM 25082 C C . ILE A 1 25 ? 25.297 -12.920 1.477 1.00 3.11 25 ILE A C 17
ATOM 25083 O O . ILE A 1 25 ? 26.067 -12.162 2.068 1.00 74.44 25 ILE A O 17
ATOM 25099 N N . GLN A 1 26 ? 25.591 -13.487 0.311 1.00 1.24 26 GLN A N 17
ATOM 25100 C CA . GLN A 1 26 ? 26.865 -13.245 -0.355 1.00 62.43 26 GLN A CA 17
ATOM 25101 C C . GLN A 1 26 ? 26.743 -12.111 -1.368 1.00 24.50 26 GLN A C 17
ATOM 25102 O O . GLN A 1 26 ? 27.629 -11.911 -2.198 1.00 60.44 26 GLN A O 17
ATOM 25116 N N . GLU A 1 27 ? 25.640 -11.373 -1.293 1.00 25.14 27 GLU A N 17
ATOM 25117 C CA . GLU A 1 27 ? 25.403 -10.260 -2.204 1.00 64.02 27 GLU A CA 17
ATOM 25118 C C . GLU A 1 27 ? 24.711 -9.106 -1.485 1.00 44.31 27 GLU A C 17
ATOM 25119 O O . GLU A 1 27 ? 24.527 -9.139 -0.268 1.00 53.13 27 GLU A O 17
ATOM 25131 N N . VAL A 1 28 ? 24.331 -8.085 -2.247 1.00 0.34 28 VAL A N 17
ATOM 25132 C CA . VAL A 1 28 ? 23.659 -6.920 -1.684 1.00 0.34 28 VAL A CA 17
ATOM 25133 C C . VAL A 1 28 ? 22.334 -6.656 -2.389 1.00 14.41 28 VAL A C 17
ATOM 25134 O O . VAL A 1 28 ? 22.219 -5.730 -3.194 1.00 34.35 28 VAL A O 17
ATOM 25147 N N . THR A 1 29 ? 21.332 -7.475 -2.082 1.00 4.31 29 THR A N 17
ATOM 25148 C CA . THR A 1 29 ? 20.014 -7.331 -2.686 1.00 42.35 29 THR A CA 17
ATOM 25149 C C . THR A 1 29 ? 19.333 -6.049 -2.222 1.00 2.54 29 THR A C 17
ATOM 25150 O O . THR A 1 29 ? 18.324 -5.631 -2.788 1.00 74.42 29 THR A O 17
ATOM 25161 N N . GLN A 1 30 ? 19.893 -5.428 -1.188 1.00 34.12 30 GLN A N 17
ATOM 25162 C CA . GLN A 1 30 ? 19.338 -4.193 -0.648 1.00 11.44 30 GLN A CA 17
ATOM 25163 C C . GLN A 1 30 ? 19.169 -3.146 -1.744 1.00 71.54 30 GLN A C 17
ATOM 25164 O O . GLN A 1 30 ? 18.315 -2.264 -1.650 1.00 71.21 30 GLN A O 17
ATOM 25178 N N . THR A 1 31 ? 19.989 -3.250 -2.786 1.00 11.03 31 THR A N 17
ATOM 25179 C CA . THR A 1 31 ? 19.931 -2.312 -3.900 1.00 25.31 31 THR A CA 17
ATOM 25180 C C . THR A 1 31 ? 18.669 -2.520 -4.729 1.00 22.02 31 THR A C 17
ATOM 25181 O O . THR A 1 31 ? 18.708 -3.142 -5.791 1.00 15.12 31 THR A O 17
ATOM 25192 N N . TYR A 1 32 ? 17.552 -1.995 -4.238 1.00 31.50 32 TYR A N 17
ATOM 25193 C CA . TYR A 1 32 ? 16.277 -2.125 -4.933 1.00 71.23 32 TYR A CA 17
ATOM 25194 C C . TYR A 1 32 ? 15.282 -1.075 -4.447 1.00 61.44 32 TYR A C 17
ATOM 25195 O O . TYR A 1 32 ? 15.274 -0.706 -3.273 1.00 21.15 32 TYR A O 17
ATOM 25213 N N . THR A 1 33 ? 14.442 -0.598 -5.361 1.00 2.14 33 THR A N 17
ATOM 25214 C CA . THR A 1 33 ? 13.443 0.409 -5.028 1.00 11.34 33 THR A CA 17
ATOM 25215 C C . THR A 1 33 ? 12.633 0.807 -6.256 1.00 52.30 33 THR A C 17
ATOM 25216 O O . THR A 1 33 ? 12.857 0.296 -7.352 1.00 60.41 33 THR A O 17
ATOM 25227 N N . GLY A 1 34 ? 11.689 1.725 -6.066 1.00 24.14 34 GLY A N 17
ATOM 25228 C CA . GLY A 1 34 ? 10.860 2.176 -7.168 1.00 4.32 34 GLY A CA 17
ATOM 25229 C C . GLY A 1 34 ? 9.383 1.954 -6.911 1.00 61.12 34 GLY A C 17
ATOM 25230 O O . GLY A 1 34 ? 8.553 2.171 -7.794 1.00 62.20 34 GLY A O 17
ATOM 25234 N N . SER A 1 35 ? 9.054 1.518 -5.699 1.00 54.24 35 SER A N 17
ATOM 25235 C CA . SER A 1 35 ? 7.666 1.261 -5.331 1.00 25.43 35 SER A CA 17
ATOM 25236 C C . SER A 1 35 ? 6.819 2.519 -5.492 1.00 0.13 35 SER A C 17
ATOM 25237 O O . SER A 1 35 ? 5.611 2.443 -5.713 1.00 22.04 35 SER A O 17
ATOM 25245 N N . ASN A 1 36 ? 7.462 3.677 -5.379 1.00 24.51 36 ASN A N 17
ATOM 25246 C CA . ASN A 1 36 ? 6.769 4.953 -5.511 1.00 72.41 36 ASN A CA 17
ATOM 25247 C C . ASN A 1 36 ? 7.736 6.119 -5.329 1.00 74.31 36 ASN A C 17
ATOM 25248 O O . ASN A 1 36 ? 7.585 7.167 -5.954 1.00 53.35 36 ASN A O 17
ATOM 25259 N N . GLY A 1 37 ? 8.730 5.927 -4.468 1.00 3.03 37 GLY A N 17
ATOM 25260 C CA . GLY A 1 37 ? 9.708 6.971 -4.219 1.00 34.41 37 GLY A CA 17
ATOM 25261 C C . GLY A 1 37 ? 11.132 6.484 -4.395 1.00 5.35 37 GLY A C 17
ATOM 25262 O O . GLY A 1 37 ? 11.795 6.118 -3.425 1.00 11.24 37 GLY A O 17
ATOM 25266 N N . GLY A 1 38 ? 11.606 6.479 -5.637 1.00 74.32 38 GLY A N 17
ATOM 25267 C CA . GLY A 1 38 ? 12.957 6.030 -5.914 1.00 65.33 38 GLY A CA 17
ATOM 25268 C C . GLY A 1 38 ? 13.018 5.052 -7.071 1.00 41.00 38 GLY A C 17
ATOM 25269 O O . GLY A 1 38 ? 12.182 5.095 -7.973 1.00 62.02 38 GLY A O 17
ATOM 25273 N N . ALA A 1 39 ? 14.011 4.169 -7.046 1.00 41.11 39 ALA A N 17
ATOM 25274 C CA . ALA A 1 39 ? 14.177 3.176 -8.100 1.00 44.55 39 ALA A CA 17
ATOM 25275 C C . ALA A 1 39 ? 15.313 2.212 -7.773 1.00 14.51 39 ALA A C 17
ATOM 25276 O O . ALA A 1 39 ? 16.193 2.525 -6.971 1.00 60.11 39 ALA A O 17
ATOM 25283 N N . ASP A 1 40 ? 15.286 1.040 -8.397 1.00 54.21 40 ASP A N 17
ATOM 25284 C CA . ASP A 1 40 ? 16.313 0.030 -8.172 1.00 1.20 40 ASP A CA 17
ATOM 25285 C C . ASP A 1 40 ? 17.707 0.642 -8.270 1.00 1.03 40 ASP A C 17
ATOM 25286 O O . ASP A 1 40 ? 18.189 0.944 -9.362 1.00 62.23 40 ASP A O 17
ATOM 25295 N N . LEU A 1 41 ? 18.350 0.824 -7.121 1.00 74.52 41 LEU A N 17
ATOM 25296 C CA . LEU A 1 41 ? 19.689 1.401 -7.077 1.00 33.34 41 LEU A CA 17
ATOM 25297 C C . LEU A 1 41 ? 20.301 1.250 -5.688 1.00 14.05 41 LEU A C 17
ATOM 25298 O O . LEU A 1 41 ? 19.763 0.544 -4.835 1.00 14.31 41 LEU A O 17
ATOM 25314 N N . MET A 1 42 ? 21.427 1.920 -5.467 1.00 21.30 42 MET A N 17
ATOM 25315 C CA . MET A 1 42 ? 22.110 1.863 -4.180 1.00 21.32 42 MET A CA 17
ATOM 25316 C C . MET A 1 42 ? 21.575 2.932 -3.232 1.00 73.34 42 MET A C 17
ATOM 25317 O O . MET A 1 42 ? 21.755 4.126 -3.464 1.00 12.51 42 MET A O 17
ATOM 25331 N N . GLY A 1 43 ? 20.915 2.493 -2.164 1.00 40.34 43 GLY A N 17
ATOM 25332 C CA . GLY A 1 43 ? 20.363 3.426 -1.199 1.00 24.22 43 GLY A CA 17
ATOM 25333 C C . GLY A 1 43 ? 20.257 2.827 0.190 1.00 41.32 43 GLY A C 17
ATOM 25334 O O . GLY A 1 43 ? 21.065 3.111 1.075 1.00 54.22 43 GLY A O 17
ATOM 25338 N N . PRO A 1 44 ? 19.239 1.979 0.396 1.00 22.34 44 PRO A N 17
ATOM 25339 C CA . PRO A 1 44 ? 19.005 1.322 1.686 1.00 42.01 44 PRO A CA 17
ATOM 25340 C C . PRO A 1 44 ? 20.069 0.278 2.006 1.00 23.22 44 PRO A C 17
ATOM 25341 O O . PRO A 1 44 ? 20.111 -0.260 3.112 1.00 21.40 44 PRO A O 17
ATOM 25352 N N . ALA A 1 45 ? 20.928 -0.003 1.032 1.00 70.54 45 ALA A N 17
ATOM 25353 C CA . ALA A 1 45 ? 21.994 -0.981 1.211 1.00 32.52 45 ALA A CA 17
ATOM 25354 C C . ALA A 1 45 ? 23.142 -0.398 2.027 1.00 24.21 45 ALA A C 17
ATOM 25355 O O . ALA A 1 45 ? 23.338 -0.759 3.188 1.00 43.41 45 ALA A O 17
ATOM 25362 N N . PHE A 1 46 ? 23.900 0.504 1.413 1.00 51.34 46 PHE A N 17
ATOM 25363 C CA . PHE A 1 46 ? 25.031 1.136 2.082 1.00 52.51 46 PHE A CA 17
ATOM 25364 C C . PHE A 1 46 ? 24.576 1.875 3.337 1.00 3.32 46 PHE A C 17
ATOM 25365 O O . PHE A 1 46 ? 25.372 2.137 4.239 1.00 41.25 46 PHE A O 17
ATOM 25382 N N . ALA A 1 47 ? 23.291 2.209 3.387 1.00 33.34 47 ALA A N 17
ATOM 25383 C CA . ALA A 1 47 ? 22.729 2.916 4.532 1.00 61.33 47 ALA A CA 17
ATOM 25384 C C . ALA A 1 47 ? 22.707 2.026 5.770 1.00 74.12 47 ALA A C 17
ATOM 25385 O O . ALA A 1 47 ? 22.989 2.481 6.878 1.00 61.32 47 ALA A O 17
ATOM 25392 N N . ALA A 1 48 ? 22.368 0.756 5.574 1.00 62.31 48 ALA A N 17
ATOM 25393 C CA . ALA A 1 48 ? 22.310 -0.198 6.675 1.00 42.13 48 ALA A CA 17
ATOM 25394 C C . ALA A 1 48 ? 23.646 -0.910 6.855 1.00 25.20 48 ALA A C 17
ATOM 25395 O O . ALA A 1 48 ? 23.880 -1.564 7.871 1.00 45.05 48 ALA A O 17
ATOM 25402 N N . GLY A 1 49 ? 24.521 -0.779 5.862 1.00 74.34 49 GLY A N 17
ATOM 25403 C CA . GLY A 1 49 ? 25.822 -1.417 5.930 1.00 4.12 49 GLY A CA 17
ATOM 25404 C C . GLY A 1 49 ? 25.801 -2.837 5.400 1.00 3.13 49 GLY A C 17
ATOM 25405 O O . GLY A 1 49 ? 26.730 -3.610 5.638 1.00 62.12 49 GLY A O 17
ATOM 25409 N N . LEU A 1 50 ? 24.739 -3.183 4.682 1.00 52.42 50 LEU A N 17
ATOM 25410 C CA . LEU A 1 50 ? 24.599 -4.521 4.118 1.00 41.33 50 LEU A CA 17
ATOM 25411 C C . LEU A 1 50 ? 25.644 -4.766 3.034 1.00 73.43 50 LEU A C 17
ATOM 25412 O O . LEU A 1 50 ? 25.686 -4.059 2.027 1.00 60.21 50 LEU A O 17
ATOM 25428 N N . ARG A 1 51 ? 26.483 -5.774 3.246 1.00 24.41 51 ARG A N 17
ATOM 25429 C CA . ARG A 1 51 ? 27.527 -6.114 2.287 1.00 63.23 51 ARG A CA 17
ATOM 25430 C C . ARG A 1 51 ? 27.717 -7.626 2.203 1.00 44.12 51 ARG A C 17
ATOM 25431 O O . ARG A 1 51 ? 27.199 -8.374 3.031 1.00 35.41 51 ARG A O 17
ATOM 25452 N N . VAL A 1 52 ? 28.464 -8.068 1.196 1.00 23.32 52 VAL A N 17
ATOM 25453 C CA . VAL A 1 52 ? 28.724 -9.490 1.004 1.00 74.11 52 VAL A CA 17
ATOM 25454 C C . VAL A 1 52 ? 29.335 -10.111 2.255 1.00 75.52 52 VAL A C 17
ATOM 25455 O O . VAL A 1 52 ? 30.423 -9.730 2.682 1.00 43.11 52 VAL A O 17
ATOM 25468 N N . GLY A 1 53 ? 28.625 -11.073 2.839 1.00 41.24 53 GLY A N 17
ATOM 25469 C CA . GLY A 1 53 ? 29.114 -11.733 4.035 1.00 15.53 53 GLY A CA 17
ATOM 25470 C C . GLY A 1 53 ? 28.208 -11.510 5.231 1.00 42.04 53 GLY A C 17
ATOM 25471 O O . GLY A 1 53 ? 28.543 -11.894 6.351 1.00 32.23 53 GLY A O 17
ATOM 25475 N N . ASP A 1 54 ? 27.060 -10.887 4.993 1.00 54.44 54 ASP A N 17
ATOM 25476 C CA . ASP A 1 54 ? 26.103 -10.613 6.059 1.00 42.42 54 ASP A CA 17
ATOM 25477 C C . ASP A 1 54 ? 24.947 -11.607 6.021 1.00 63.41 54 ASP A C 17
ATOM 25478 O O . ASP A 1 54 ? 24.374 -11.866 4.963 1.00 13.13 54 ASP A O 17
ATOM 25487 N N . GLN A 1 55 ? 24.613 -12.162 7.181 1.00 35.33 55 GLN A N 17
ATOM 25488 C CA . GLN A 1 55 ? 23.526 -13.130 7.280 1.00 64.14 55 GLN A CA 17
ATOM 25489 C C . GLN A 1 55 ? 22.244 -12.462 7.763 1.00 54.42 55 GLN A C 17
ATOM 25490 O O . GLN A 1 55 ? 22.250 -11.718 8.745 1.00 63.20 55 GLN A O 17
ATOM 25504 N N . LEU A 1 56 ? 21.144 -12.730 7.067 1.00 23.01 56 LEU A N 17
ATOM 25505 C CA . LEU A 1 56 ? 19.853 -12.154 7.425 1.00 74.10 56 LEU A CA 17
ATOM 25506 C C . LEU A 1 56 ? 18.937 -13.209 8.038 1.00 40.03 56 LEU A C 17
ATOM 25507 O O . LEU A 1 56 ? 18.459 -14.109 7.346 1.00 3.35 56 LEU A O 17
ATOM 25523 N N . VAL A 1 57 ? 18.695 -13.091 9.339 1.00 14.24 57 VAL A N 17
ATOM 25524 C CA . VAL A 1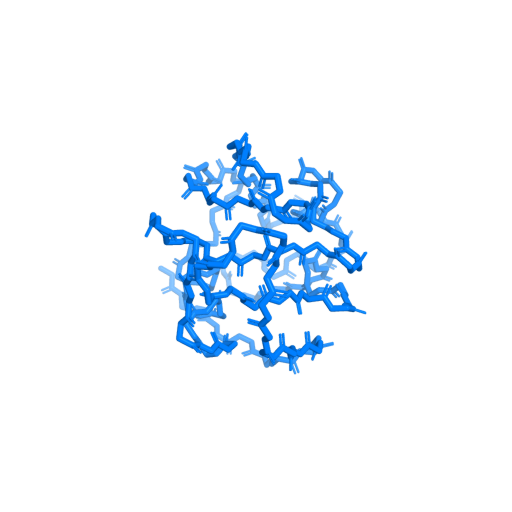 57 ? 17.833 -14.032 10.045 1.00 23.11 57 VAL A CA 17
ATOM 25525 C C . VAL A 1 57 ? 16.396 -13.528 10.099 1.00 53.43 57 VAL A C 17
ATOM 25526 O O . VAL A 1 57 ? 15.457 -14.312 10.238 1.00 12.40 57 VAL A O 17
ATOM 25539 N N . ARG A 1 58 ? 16.231 -12.214 9.987 1.00 51.43 58 ARG A N 17
ATOM 25540 C CA . ARG A 1 58 ? 14.907 -11.604 10.023 1.00 2.21 58 ARG A CA 17
ATOM 25541 C C . ARG A 1 58 ? 14.361 -11.576 11.447 1.00 15.44 58 ARG A C 17
ATOM 25542 O O . ARG A 1 58 ? 14.020 -10.515 11.972 1.00 20.10 58 ARG A O 17
ATOM 25563 N N . PHE A 1 59 ? 14.279 -12.748 12.068 1.00 72.14 59 PHE A N 17
ATOM 25564 C CA . PHE A 1 59 ? 13.772 -12.858 13.431 1.00 62.34 59 PHE A CA 17
ATOM 25565 C C . PHE A 1 59 ? 14.920 -12.977 14.429 1.00 34.04 59 PHE A C 17
ATOM 25566 O O . PHE A 1 59 ? 15.978 -13.520 14.113 1.00 10.45 59 PHE A O 17
ATOM 25583 N N . ALA A 1 60 ? 14.701 -12.465 15.636 1.00 1.31 60 ALA A N 17
ATOM 25584 C CA . ALA A 1 60 ? 15.715 -12.514 16.682 1.00 21.10 60 ALA A CA 17
ATOM 25585 C C . ALA A 1 60 ? 15.832 -13.917 17.268 1.00 72.23 60 ALA A C 17
ATOM 25586 O O . ALA A 1 60 ? 15.763 -14.101 18.482 1.00 25.22 60 ALA A O 17
ATOM 25593 N N . GLY A 1 61 ? 16.008 -14.905 16.395 1.00 32.12 61 GLY A N 17
ATOM 25594 C CA . GLY A 1 61 ? 16.130 -16.279 16.845 1.00 22.34 61 GLY A CA 17
ATOM 25595 C C . GLY A 1 61 ? 17.195 -17.045 16.086 1.00 22.51 61 GLY A C 17
ATOM 25596 O O . GLY A 1 61 ? 17.395 -18.238 16.317 1.00 72.44 61 GLY A O 17
ATOM 25600 N N . TYR A 1 62 ? 17.880 -16.360 15.177 1.00 33.12 62 TYR A N 17
ATOM 25601 C CA . TYR A 1 62 ? 18.927 -16.985 14.378 1.00 3.22 62 TYR A CA 17
ATOM 25602 C C . TYR A 1 62 ? 18.344 -18.040 13.444 1.00 75.22 62 TYR A C 17
ATOM 25603 O O . TYR A 1 62 ? 18.695 -19.218 13.520 1.00 34.15 62 TYR A O 17
ATOM 25621 N N . THR A 1 63 ? 17.449 -17.609 12.560 1.00 42.13 63 THR A N 17
ATOM 25622 C CA . THR A 1 63 ? 16.815 -18.514 11.610 1.00 62.50 63 THR A CA 17
ATOM 25623 C C . THR A 1 63 ? 15.915 -17.754 10.642 1.00 24.42 63 THR A C 17
ATOM 25624 O O . THR A 1 63 ? 15.118 -16.911 11.052 1.00 2.32 63 THR A O 17
ATOM 25635 N N . VAL A 1 64 ? 16.048 -18.059 9.355 1.00 34.10 64 VAL A N 17
ATOM 25636 C CA . VAL A 1 64 ? 15.245 -17.406 8.328 1.00 13.44 64 VAL A CA 17
ATOM 25637 C C . VAL A 1 64 ? 14.597 -18.429 7.403 1.00 72.30 64 VAL A C 17
ATOM 25638 O O . VAL A 1 64 ? 15.066 -19.562 7.285 1.00 1.12 64 VAL A O 17
ATOM 25651 N N . THR A 1 65 ? 13.514 -18.024 6.746 1.00 4.21 65 THR A N 17
ATOM 25652 C CA . THR A 1 65 ? 12.801 -18.905 5.831 1.00 34.51 65 THR A CA 17
ATOM 25653 C C . THR A 1 65 ? 13.541 -19.037 4.505 1.00 30.41 65 THR A C 17
ATOM 25654 O O . THR A 1 65 ? 14.197 -20.046 4.248 1.00 34.42 65 THR A O 17
ATOM 25665 N N . GLU A 1 66 ? 13.432 -18.011 3.667 1.00 71.21 66 GLU A N 17
ATOM 25666 C CA . GLU A 1 66 ? 14.092 -18.014 2.367 1.00 60.33 66 GLU A CA 17
ATOM 25667 C C . GLU A 1 66 ? 14.309 -16.590 1.863 1.00 34.22 66 GLU A C 17
ATOM 25668 O O . GLU A 1 66 ? 13.961 -15.621 2.539 1.00 52.21 66 GLU A O 17
ATOM 25680 N N . LEU A 1 67 ? 14.886 -16.472 0.673 1.00 52.54 67 LEU A N 17
ATOM 25681 C CA . LEU A 1 67 ? 15.150 -15.166 0.077 1.00 21.22 67 LEU A CA 17
ATOM 25682 C C . LEU A 1 67 ? 13.848 -14.448 -0.262 1.00 35.45 67 LEU A C 17
ATOM 25683 O O . LEU A 1 67 ? 13.752 -13.227 -0.145 1.00 60.13 67 LEU A O 17
ATOM 25699 N N . ALA A 1 68 ? 12.846 -15.216 -0.679 1.00 21.11 68 ALA A N 17
ATOM 25700 C CA . ALA A 1 68 ? 11.548 -14.654 -1.030 1.00 71.11 68 ALA A CA 17
ATOM 25701 C C . ALA A 1 68 ? 10.955 -13.871 0.136 1.00 0.13 68 ALA A C 17
ATOM 25702 O O . ALA A 1 68 ? 10.318 -12.836 -0.059 1.00 34.44 68 ALA A O 17
ATOM 25709 N N . ALA A 1 69 ? 11.169 -14.371 1.349 1.00 72.53 69 ALA A N 17
ATOM 25710 C CA . ALA A 1 69 ? 10.657 -13.718 2.546 1.00 15.44 69 ALA A CA 17
ATOM 25711 C C . ALA A 1 69 ? 11.319 -12.360 2.757 1.00 71.22 69 ALA A C 17
ATOM 25712 O O . ALA A 1 69 ? 10.656 -11.381 3.098 1.00 54.32 69 ALA A O 17
ATOM 25719 N N . PHE A 1 70 ? 12.631 -12.309 2.552 1.00 30.31 70 PHE A N 17
ATOM 25720 C CA . PHE A 1 70 ? 13.384 -11.072 2.721 1.00 14.31 70 PHE A CA 17
ATOM 25721 C C . PHE A 1 70 ? 13.013 -10.058 1.642 1.00 31.15 70 PHE A C 17
ATOM 25722 O O . PHE A 1 70 ? 12.926 -8.860 1.906 1.00 43.52 70 PHE A O 17
ATOM 25739 N N . ASN A 1 71 ? 12.796 -10.549 0.427 1.00 71.43 71 ASN A N 17
ATOM 25740 C CA . ASN A 1 71 ? 12.436 -9.687 -0.693 1.00 33.10 71 ASN A CA 17
ATOM 25741 C C . ASN A 1 71 ? 10.999 -9.192 -0.558 1.00 0.32 71 ASN A C 17
ATOM 25742 O O . ASN A 1 71 ? 10.669 -8.084 -0.983 1.00 62.14 71 ASN A O 17
ATOM 25753 N N . THR A 1 72 ? 10.147 -10.020 0.038 1.00 12.24 72 THR A N 17
ATOM 25754 C CA . THR A 1 72 ? 8.746 -9.667 0.230 1.00 73.14 72 THR A CA 17
ATOM 25755 C C . THR A 1 72 ? 8.590 -8.593 1.300 1.00 21.33 72 THR A C 17
ATOM 25756 O O . THR A 1 72 ? 7.849 -7.627 1.122 1.00 74.03 72 THR A O 17
ATOM 25767 N N . VAL A 1 73 ? 9.295 -8.768 2.414 1.00 73.01 73 VAL A N 17
ATOM 25768 C CA . VAL A 1 73 ? 9.236 -7.812 3.514 1.00 61.45 73 VAL A CA 17
ATOM 25769 C C . VAL A 1 73 ? 9.839 -6.472 3.109 1.00 2.22 73 VAL A C 17
ATOM 25770 O O . VAL A 1 73 ? 9.317 -5.413 3.459 1.00 63.10 73 VAL A O 17
ATOM 25783 N N . VAL A 1 74 ? 10.942 -6.524 2.369 1.00 23.43 74 VAL A N 17
ATOM 25784 C CA . VAL A 1 74 ? 11.617 -5.314 1.915 1.00 33.12 74 VAL A CA 17
ATOM 25785 C C . VAL A 1 74 ? 10.763 -4.556 0.905 1.00 44.23 74 VAL A C 17
ATOM 25786 O O . VAL A 1 74 ? 10.646 -3.333 0.970 1.00 44.53 74 VAL A O 17
ATOM 25799 N N . ALA A 1 75 ? 10.168 -5.291 -0.029 1.00 4.00 75 ALA A N 17
ATOM 25800 C CA . ALA A 1 75 ? 9.323 -4.688 -1.052 1.00 62.33 75 ALA A CA 17
ATOM 25801 C C . ALA A 1 75 ? 7.997 -4.219 -0.463 1.00 23.30 75 ALA A C 17
ATOM 25802 O O . ALA A 1 75 ? 7.522 -3.127 -0.772 1.00 54.34 75 ALA A O 17
ATOM 25809 N N . ARG A 1 76 ? 7.405 -5.052 0.387 1.00 61.13 76 ARG A N 17
ATOM 25810 C CA . ARG A 1 76 ? 6.133 -4.723 1.018 1.00 53.24 76 ARG A CA 17
ATOM 25811 C C . ARG A 1 76 ? 6.283 -3.527 1.954 1.00 64.32 76 ARG A C 17
ATOM 25812 O O . ARG A 1 76 ? 5.559 -2.538 1.836 1.00 23.12 76 ARG A O 17
ATOM 25833 N N . HIS A 1 77 ? 7.228 -3.626 2.884 1.00 41.22 77 HIS A N 17
ATOM 25834 C CA . HIS A 1 77 ? 7.474 -2.553 3.841 1.00 51.45 77 HIS A CA 17
ATOM 25835 C C . HIS A 1 77 ? 8.374 -1.480 3.234 1.00 12.13 77 HIS A C 17
ATOM 25836 O O . HIS A 1 77 ? 9.404 -1.123 3.806 1.00 30.43 77 HIS A O 17
ATOM 25850 N N . VAL A 1 78 ? 7.978 -0.970 2.072 1.00 1.44 78 VAL A N 17
ATOM 25851 C CA . VAL A 1 78 ? 8.748 0.062 1.389 1.00 45.33 78 VAL A CA 17
ATOM 25852 C C . VAL A 1 78 ? 8.201 1.451 1.697 1.00 42.53 78 VAL A C 17
ATOM 25853 O O . VAL A 1 78 ? 8.099 2.300 0.811 1.00 50.13 78 VAL A O 17
ATOM 25866 N N . ARG A 1 79 ? 7.851 1.677 2.959 1.00 70.02 79 ARG A N 17
ATOM 25867 C CA . ARG A 1 79 ? 7.313 2.964 3.384 1.00 21.42 79 ARG A CA 17
ATOM 25868 C C . ARG A 1 79 ? 8.418 4.012 3.474 1.00 22.10 79 ARG A C 17
ATOM 25869 O O . ARG A 1 79 ? 9.605 3.694 3.547 1.00 23.51 79 ARG A O 17
ATOM 25890 N N . PRO A 1 80 ? 8.021 5.293 3.468 1.00 31.00 80 PRO A N 17
ATOM 25891 C CA . PRO A 1 80 ? 8.962 6.414 3.548 1.00 11.11 80 PRO A CA 17
ATOM 25892 C C . PRO A 1 80 ? 9.619 6.522 4.920 1.00 43.22 80 PRO A C 17
ATOM 25893 O O . PRO A 1 80 ? 8.984 6.928 5.893 1.00 50.22 80 PRO A O 17
ATOM 25904 N N . SER A 1 81 ? 10.895 6.157 4.990 1.00 64.12 81 SER A N 17
ATOM 25905 C CA . SER A 1 81 ? 11.638 6.210 6.244 1.00 71.13 81 SER A CA 17
ATOM 25906 C C . SER A 1 81 ? 11.043 5.249 7.269 1.00 51.05 81 SER A C 17
ATOM 25907 O O . SER A 1 81 ? 10.464 5.672 8.269 1.00 62.40 81 SER A O 17
ATOM 25915 N N . ALA A 1 82 ? 11.190 3.954 7.011 1.00 71.43 82 ALA A N 17
ATOM 25916 C CA . ALA A 1 82 ? 10.669 2.932 7.911 1.00 65.25 82 ALA A CA 17
ATOM 25917 C C . ALA A 1 82 ? 11.797 2.251 8.678 1.00 21.54 82 ALA A C 17
ATOM 25918 O O . ALA A 1 82 ? 12.555 1.461 8.116 1.00 63.31 82 ALA A O 17
ATOM 25925 N N . SER A 1 83 ? 11.902 2.562 9.966 1.00 3.03 83 SER A N 17
ATOM 25926 C CA . SER A 1 83 ? 12.941 1.983 10.810 1.00 12.05 83 SER A CA 17
ATOM 25927 C C . SER A 1 83 ? 12.483 0.652 11.399 1.00 62.23 83 SER A C 17
ATOM 25928 O O . SER A 1 83 ? 11.796 0.616 12.420 1.00 74.44 83 SER A O 17
ATOM 25936 N N . ILE A 1 84 ? 12.870 -0.440 10.747 1.00 14.21 84 ILE A N 17
ATOM 25937 C CA . ILE A 1 84 ? 12.501 -1.773 11.205 1.00 35.33 84 ILE A CA 17
ATOM 25938 C C . ILE A 1 84 ? 13.707 -2.512 11.775 1.00 73.54 84 ILE A C 17
ATOM 25939 O O . ILE A 1 84 ? 14.779 -2.560 11.171 1.00 74.12 84 ILE A O 17
ATOM 25955 N N . PRO A 1 85 ? 13.530 -3.105 12.965 1.00 72.44 85 PRO A N 17
ATOM 25956 C CA . PRO A 1 85 ? 14.592 -3.856 13.641 1.00 41.30 85 PRO A CA 17
ATOM 25957 C C . PRO A 1 85 ? 14.922 -5.163 12.929 1.00 42.12 85 PRO A C 17
ATOM 25958 O O . PRO A 1 85 ? 14.037 -5.973 12.654 1.00 54.43 85 PRO A O 17
ATOM 25969 N N . VAL A 1 86 ? 16.203 -5.363 12.633 1.00 74.33 86 VAL A N 17
ATOM 25970 C CA . VAL A 1 86 ? 16.650 -6.574 11.954 1.00 51.43 86 VAL A CA 17
ATOM 25971 C C . VAL A 1 86 ? 17.850 -7.190 12.663 1.00 31.35 86 VAL A C 17
ATOM 25972 O O . VAL A 1 86 ? 18.756 -6.482 13.103 1.00 21.42 86 VAL A O 17
ATOM 25985 N N . VAL A 1 87 ? 17.850 -8.515 12.771 1.00 20.25 87 VAL A N 17
ATOM 25986 C CA . VAL A 1 87 ? 18.940 -9.229 13.427 1.00 52.35 87 VAL A CA 17
ATOM 25987 C C . VAL A 1 87 ? 19.928 -9.780 12.405 1.00 21.01 87 VAL A C 17
ATOM 25988 O O . VAL A 1 87 ? 19.534 -10.389 11.410 1.00 23.33 87 VAL A O 17
ATOM 26001 N N . PHE A 1 88 ? 21.215 -9.563 12.658 1.00 54.45 88 PHE A N 17
ATOM 26002 C CA . PHE A 1 88 ? 22.261 -10.037 11.759 1.00 32.45 88 PHE A CA 17
ATOM 26003 C C . PHE A 1 88 ? 23.257 -10.921 12.504 1.00 2.13 88 PHE A C 17
ATOM 26004 O O . PHE A 1 88 ? 23.529 -10.709 13.686 1.00 35.22 88 PHE A O 17
ATOM 26021 N N . SER A 1 89 ? 23.799 -11.912 11.804 1.00 74.51 89 SER A N 17
ATOM 26022 C CA . SER A 1 89 ? 24.762 -12.832 12.399 1.00 53.31 89 SER A CA 17
ATOM 26023 C C . SER A 1 89 ? 25.984 -12.995 11.500 1.00 13.22 89 SER A C 17
ATOM 26024 O O . SER A 1 89 ? 25.881 -12.926 10.275 1.00 13.43 89 SER A O 17
ATOM 26032 N N . ARG A 1 90 ? 27.140 -13.212 12.118 1.00 1.22 90 ARG A N 17
ATOM 26033 C CA . ARG A 1 90 ? 28.383 -13.384 11.375 1.00 12.35 90 ARG A CA 17
ATOM 26034 C C . ARG A 1 90 ? 29.062 -14.698 11.749 1.00 3.24 90 ARG A C 17
ATOM 26035 O O . ARG A 1 90 ? 30.078 -14.707 12.445 1.00 43.13 90 ARG A O 17
ATOM 26056 N N . ASP A 1 91 ? 28.494 -15.805 11.284 1.00 3.21 91 ASP A N 17
ATOM 26057 C CA . ASP A 1 91 ? 29.045 -17.125 11.569 1.00 41.31 91 ASP A CA 17
ATOM 26058 C C . ASP A 1 91 ? 28.994 -17.424 13.064 1.00 51.21 91 ASP A C 17
ATOM 26059 O O . ASP A 1 91 ? 30.002 -17.785 13.670 1.00 73.22 91 ASP A O 17
ATOM 26068 N N . GLY A 1 92 ? 27.812 -17.269 13.653 1.00 30.43 92 GLY A N 17
ATOM 26069 C CA . GLY A 1 92 ? 27.652 -17.526 15.073 1.00 53.24 92 GLY A CA 17
ATOM 26070 C C . GLY A 1 92 ? 27.640 -16.252 15.894 1.00 25.13 92 GLY A C 17
ATOM 26071 O O . GLY A 1 92 ? 27.139 -16.234 17.018 1.00 34.13 92 GLY A O 17
ATOM 26075 N N . VAL A 1 93 ? 28.197 -15.183 15.334 1.00 52.05 93 VAL A N 17
ATOM 26076 C CA . VAL A 1 93 ? 28.250 -13.899 16.022 1.00 55.21 93 VAL A CA 17
ATOM 26077 C C . VAL A 1 93 ? 26.853 -13.315 16.203 1.00 41.51 93 VAL A C 17
ATOM 26078 O O . VAL A 1 93 ? 25.998 -13.438 15.326 1.00 42.13 93 VAL A O 17
ATOM 26091 N N . VAL A 1 94 ? 26.628 -12.677 17.347 1.00 1.14 94 VAL A N 17
ATOM 26092 C CA . VAL A 1 94 ? 25.335 -12.071 17.644 1.00 63.32 94 VAL A CA 17
ATOM 26093 C C . VAL A 1 94 ? 25.442 -10.552 17.709 1.00 42.12 94 VAL A C 17
ATOM 26094 O O . VAL A 1 94 ? 26.087 -10.003 18.602 1.00 55.32 94 VAL A O 17
ATOM 26107 N N . MET A 1 95 ? 24.805 -9.878 16.756 1.00 25.24 95 MET A N 17
ATOM 26108 C CA . MET A 1 95 ? 24.828 -8.421 16.707 1.00 53.13 95 MET A CA 17
ATOM 26109 C C . MET A 1 95 ? 23.470 -7.871 16.283 1.00 54.33 95 MET A C 17
ATOM 26110 O O . MET A 1 95 ? 22.684 -8.562 15.635 1.00 70.31 95 MET A O 17
ATOM 26124 N N . SER A 1 96 ? 23.200 -6.623 16.653 1.00 52.22 96 SER A N 17
ATOM 26125 C CA . SER A 1 96 ? 21.935 -5.982 16.314 1.00 13.31 96 SER A CA 17
ATOM 26126 C C . SER A 1 96 ? 22.164 -4.765 15.423 1.00 51.22 96 SER A C 17
ATOM 26127 O O . SER A 1 96 ? 23.005 -3.916 15.717 1.00 63.24 96 SER A O 17
ATOM 26135 N N . ALA A 1 97 ? 21.409 -4.688 14.332 1.00 54.40 97 ALA A N 17
ATOM 26136 C CA . ALA A 1 97 ? 21.527 -3.575 13.398 1.00 11.31 97 ALA A CA 17
ATOM 26137 C C . ALA A 1 97 ? 20.160 -3.151 12.873 1.00 75.24 97 ALA A C 17
ATOM 26138 O O . ALA A 1 97 ? 19.311 -3.991 12.570 1.00 62.21 97 ALA A O 17
ATOM 26145 N N . THR A 1 98 ? 19.950 -1.843 12.767 1.00 45.42 98 THR A N 17
ATOM 26146 C CA . THR A 1 98 ? 18.685 -1.308 12.280 1.00 44.43 98 THR A CA 17
ATOM 26147 C C . THR A 1 98 ? 18.802 -0.855 10.829 1.00 71.34 98 THR A C 17
ATOM 26148 O O . THR A 1 98 ? 19.747 -0.156 10.461 1.00 75.33 98 THR A O 17
ATOM 26159 N N . ILE A 1 99 ? 17.836 -1.257 10.009 1.00 24.51 99 ILE A N 17
ATOM 26160 C CA . ILE A 1 99 ? 17.831 -0.891 8.598 1.00 32.33 99 ILE A CA 17
ATOM 26161 C C . ILE A 1 99 ? 16.645 0.009 8.269 1.00 73.43 99 ILE A C 17
ATOM 26162 O O . ILE A 1 99 ? 15.495 -0.335 8.545 1.00 42.13 99 ILE A O 17
ATOM 26178 N N . VAL A 1 100 ? 16.932 1.163 7.674 1.00 35.45 100 VAL A N 17
ATOM 26179 C CA . VAL A 1 100 ? 15.889 2.112 7.304 1.00 75.42 100 VAL A CA 17
ATOM 26180 C C . VAL A 1 100 ? 15.713 2.172 5.791 1.00 41.04 100 VAL A C 17
ATOM 26181 O O . VAL A 1 100 ? 16.597 2.637 5.070 1.00 14.13 100 VAL A O 17
ATOM 26194 N N . VAL A 1 101 ? 14.566 1.699 5.314 1.00 70.21 101 VAL A N 17
ATOM 26195 C CA . VAL A 1 101 ? 14.273 1.700 3.886 1.00 50.23 101 VAL A CA 17
ATOM 26196 C C . VAL A 1 101 ? 13.512 2.958 3.482 1.00 34.11 101 VAL A C 17
ATOM 26197 O O . VAL A 1 101 ? 12.356 3.144 3.859 1.00 14.44 101 VAL A O 17
ATOM 26210 N N . GLY A 1 102 ? 14.169 3.819 2.711 1.00 13.32 102 GLY A N 17
ATOM 26211 C CA . GLY A 1 102 ? 13.538 5.049 2.268 1.00 1.14 102 GLY A CA 17
ATOM 26212 C C . GLY A 1 102 ? 12.865 4.902 0.918 1.00 20.12 102 GLY A C 17
ATOM 26213 O O . GLY A 1 102 ? 13.450 4.356 -0.017 1.00 55.20 102 GLY A O 17
ATOM 26217 N N . GLU A 1 103 ? 11.632 5.388 0.817 1.00 10.41 103 GLU A N 17
ATOM 26218 C CA . GLU A 1 103 ? 10.879 5.305 -0.429 1.00 15.44 103 GLU A CA 17
ATOM 26219 C C . GLU A 1 103 ? 9.598 6.131 -0.346 1.00 11.11 103 GLU A C 17
ATOM 26220 O O . GLU A 1 103 ? 9.373 6.853 0.626 1.00 0.52 103 GLU A O 17
ATOM 26232 N N . LEU A 1 104 ? 8.762 6.019 -1.372 1.00 51.52 104 LEU A N 17
ATOM 26233 C CA . LEU A 1 104 ? 7.503 6.756 -1.417 1.00 62.43 104 LEU A CA 17
ATOM 26234 C C . LEU A 1 104 ? 7.724 8.232 -1.105 1.00 4.13 104 LEU A C 17
ATOM 26235 O O . LEU A 1 104 ? 7.604 8.657 0.044 1.00 53.54 104 LEU A O 17
ATOM 26251 N N . GLU A 1 105 ? 8.047 9.008 -2.135 1.00 14.12 105 GLU A N 17
ATOM 26252 C CA . GLU A 1 105 ? 8.283 10.437 -1.969 1.00 52.41 105 GLU A CA 17
ATOM 26253 C C . GLU A 1 105 ? 7.148 11.251 -2.585 1.00 45.41 105 GLU A C 17
ATOM 26254 O O . GLU A 1 105 ? 6.993 12.437 -2.293 1.00 72.44 105 GLU A O 17
ATOM 26266 N N . PRO A 1 1 ? 2.462 -0.233 -1.955 1.00 3.13 1 PRO A N 18
ATOM 26267 C CA . PRO A 1 1 ? 3.573 -0.753 -2.759 1.00 14.45 1 PRO A CA 18
ATOM 26268 C C . PRO A 1 1 ? 3.377 -2.216 -3.139 1.00 60.15 1 PRO A C 18
ATOM 26269 O O . PRO A 1 1 ? 2.519 -2.904 -2.584 1.00 5.24 1 PRO A O 18
ATOM 26280 N N . LEU A 1 2 ? 4.177 -2.687 -4.090 1.00 30.14 2 LEU A N 18
ATOM 26281 C CA . LEU A 1 2 ? 4.092 -4.071 -4.545 1.00 3.52 2 LEU A CA 18
ATOM 26282 C C . LEU A 1 2 ? 5.132 -4.353 -5.625 1.00 34.00 2 LEU A C 18
ATOM 26283 O O . LEU A 1 2 ? 4.922 -4.047 -6.799 1.00 44.53 2 LEU A O 18
ATOM 26299 N N . THR A 1 3 ? 6.253 -4.942 -5.221 1.00 10.34 3 THR A N 18
ATOM 26300 C CA . THR A 1 3 ? 7.325 -5.267 -6.153 1.00 53.12 3 THR A CA 18
ATOM 26301 C C . THR A 1 3 ? 7.127 -6.653 -6.756 1.00 23.12 3 THR A C 18
ATOM 26302 O O . THR A 1 3 ? 6.307 -7.437 -6.278 1.00 22.03 3 THR A O 18
ATOM 26313 N N . ARG A 1 4 ? 7.884 -6.950 -7.807 1.00 44.51 4 ARG A N 18
ATOM 26314 C CA . ARG A 1 4 ? 7.792 -8.242 -8.475 1.00 72.12 4 ARG A CA 18
ATOM 26315 C C . ARG A 1 4 ? 8.766 -9.243 -7.861 1.00 2.33 4 ARG A C 18
ATOM 26316 O O . ARG A 1 4 ? 9.776 -8.875 -7.260 1.00 14.44 4 ARG A O 18
ATOM 26337 N N . PRO A 1 5 ? 8.458 -10.539 -8.013 1.00 61.25 5 PRO A N 18
ATOM 26338 C CA . PRO A 1 5 ? 9.294 -11.619 -7.481 1.00 33.52 5 PRO A CA 18
ATOM 26339 C C . PRO A 1 5 ? 10.620 -11.746 -8.223 1.00 31.13 5 PRO A C 18
ATOM 26340 O O . PRO A 1 5 ? 10.788 -12.626 -9.068 1.00 0.33 5 PRO A O 18
ATOM 26351 N N . TYR A 1 6 ? 11.559 -10.863 -7.901 1.00 73.23 6 TYR A N 18
ATOM 26352 C CA . TYR A 1 6 ? 12.870 -10.875 -8.539 1.00 71.31 6 TYR A CA 18
ATOM 26353 C C . TYR A 1 6 ? 13.981 -10.985 -7.499 1.00 74.21 6 TYR A C 18
ATOM 26354 O O . TYR A 1 6 ? 14.044 -10.197 -6.555 1.00 11.41 6 TYR A O 18
ATOM 26372 N N . LEU A 1 7 ? 14.855 -11.968 -7.679 1.00 65.44 7 LEU A N 18
ATOM 26373 C CA . LEU A 1 7 ? 15.966 -12.183 -6.758 1.00 31.10 7 LEU A CA 18
ATOM 26374 C C . LEU A 1 7 ? 17.230 -11.491 -7.258 1.00 60.31 7 LEU A C 18
ATOM 26375 O O . LEU A 1 7 ? 17.668 -11.716 -8.385 1.00 65.23 7 LEU A O 18
ATOM 26391 N N . GLY A 1 8 ? 17.813 -10.649 -6.410 1.00 31.21 8 GLY A N 18
ATOM 26392 C CA . GLY A 1 8 ? 19.022 -9.939 -6.783 1.00 63.11 8 GLY A CA 18
ATOM 26393 C C . GLY A 1 8 ? 20.184 -10.248 -5.860 1.00 0.44 8 GLY A C 18
ATOM 26394 O O . GLY A 1 8 ? 21.189 -9.536 -5.855 1.00 13.12 8 GLY A O 18
ATOM 26398 N N . PHE A 1 9 ? 20.047 -11.311 -5.074 1.00 43.30 9 PHE A N 18
ATOM 26399 C CA . PHE A 1 9 ? 21.093 -11.710 -4.140 1.00 21.44 9 PHE A CA 18
ATOM 26400 C C . PHE A 1 9 ? 21.123 -13.227 -3.973 1.00 10.21 9 PHE A C 18
ATOM 26401 O O . PHE A 1 9 ? 20.237 -13.933 -4.456 1.00 2.45 9 PHE A O 18
ATOM 26418 N N . ARG A 1 10 ? 22.149 -13.721 -3.287 1.00 14.40 10 ARG A N 18
ATOM 26419 C CA . ARG A 1 10 ? 22.296 -15.153 -3.058 1.00 12.22 10 ARG A CA 18
ATOM 26420 C C . ARG A 1 10 ? 22.139 -15.485 -1.577 1.00 21.32 10 ARG A C 18
ATOM 26421 O O . ARG A 1 10 ? 22.351 -14.634 -0.713 1.00 22.42 10 ARG A O 18
ATOM 26442 N N . VAL A 1 11 ? 21.766 -16.729 -1.291 1.00 13.30 11 VAL A N 18
ATOM 26443 C CA . VAL A 1 11 ? 21.581 -17.174 0.085 1.00 71.31 11 VAL A CA 18
ATOM 26444 C C . VAL A 1 11 ? 21.933 -18.650 0.237 1.00 50.23 11 VAL A C 18
ATOM 26445 O O . VAL A 1 11 ? 21.339 -19.510 -0.413 1.00 21.04 11 VAL A O 18
ATOM 26458 N N . ALA A 1 12 ? 22.903 -18.935 1.099 1.00 32.33 12 ALA A N 18
ATOM 26459 C CA . ALA A 1 12 ? 23.333 -20.307 1.339 1.00 73.43 12 ALA A CA 18
ATOM 26460 C C . ALA A 1 12 ? 22.894 -20.787 2.718 1.00 21.31 12 ALA A C 18
ATOM 26461 O O . ALA A 1 12 ? 23.233 -20.181 3.734 1.00 13.43 12 ALA A O 18
ATOM 26468 N N . VAL A 1 13 ? 22.138 -21.880 2.747 1.00 72.15 13 VAL A N 18
ATOM 26469 C CA . VAL A 1 13 ? 21.653 -22.442 4.002 1.00 51.24 13 VAL A CA 18
ATOM 26470 C C . VAL A 1 13 ? 22.668 -23.409 4.599 1.00 24.15 13 VAL A C 18
ATOM 26471 O O . VAL A 1 13 ? 23.218 -24.259 3.900 1.00 3.13 13 VAL A O 18
ATOM 26484 N N . GLY A 1 14 ? 22.912 -23.274 5.900 1.00 44.24 14 GLY A N 18
ATOM 26485 C CA . GLY A 1 14 ? 23.861 -24.143 6.571 1.00 44.34 14 GLY A CA 18
ATOM 26486 C C . GLY A 1 14 ? 23.735 -24.084 8.080 1.00 52.21 14 GLY A C 18
ATOM 26487 O O . GLY A 1 14 ? 22.632 -23.956 8.612 1.00 2.54 14 GLY A O 18
ATOM 26491 N N . ARG A 1 15 ? 24.866 -24.179 8.771 1.00 32.43 15 ARG A N 18
ATOM 26492 C CA . ARG A 1 15 ? 24.876 -24.139 10.229 1.00 61.24 15 ARG A CA 18
ATOM 26493 C C . ARG A 1 15 ? 25.948 -23.180 10.738 1.00 13.04 15 ARG A C 18
ATOM 26494 O O . ARG A 1 15 ? 27.061 -23.141 10.214 1.00 72.23 15 ARG A O 18
ATOM 26515 N N . ASP A 1 16 ? 25.604 -22.408 11.763 1.00 12.31 16 ASP A N 18
ATOM 26516 C CA . ASP A 1 16 ? 26.536 -21.449 12.344 1.00 0.35 16 ASP A CA 18
ATOM 26517 C C . ASP A 1 16 ? 27.176 -22.011 13.610 1.00 34.30 16 ASP A C 18
ATOM 26518 O O . ASP A 1 16 ? 26.942 -23.163 13.976 1.00 64.21 16 ASP A O 18
ATOM 26527 N N . SER A 1 17 ? 27.984 -21.191 14.274 1.00 52.24 17 SER A N 18
ATOM 26528 C CA . SER A 1 17 ? 28.661 -21.608 15.496 1.00 63.14 17 SER A CA 18
ATOM 26529 C C . SER A 1 17 ? 27.662 -21.801 16.632 1.00 72.10 17 SER A C 18
ATOM 26530 O O . SER A 1 17 ? 27.903 -22.571 17.562 1.00 61.14 17 SER A O 18
ATOM 26538 N N . SER A 1 18 ? 26.538 -21.096 16.550 1.00 42.34 18 SER A N 18
ATOM 26539 C CA . SER A 1 18 ? 25.503 -21.185 17.572 1.00 34.53 18 SER A CA 18
ATOM 26540 C C . SER A 1 18 ? 24.667 -22.449 17.390 1.00 40.11 18 SER A C 18
ATOM 26541 O O . SER A 1 18 ? 24.543 -23.262 18.305 1.00 60.14 18 SER A O 18
ATOM 26549 N N . GLY A 1 19 ? 24.095 -22.606 16.200 1.00 60.12 19 GLY A N 18
ATOM 26550 C CA . GLY A 1 19 ? 23.278 -23.772 15.918 1.00 42.14 19 GLY A CA 18
ATOM 26551 C C . GLY A 1 19 ? 21.798 -23.447 15.880 1.00 30.55 19 GLY A C 18
ATOM 26552 O O . GLY A 1 19 ? 21.010 -24.026 16.630 1.00 51.23 19 GLY A O 18
ATOM 26556 N N . CYS A 1 20 ? 21.419 -22.520 15.008 1.00 2.25 20 CYS A N 18
ATOM 26557 C CA . CYS A 1 20 ? 20.023 -22.117 14.878 1.00 22.25 20 CYS A CA 18
ATOM 26558 C C . CYS A 1 20 ? 19.591 -22.119 13.416 1.00 73.31 20 CYS A C 18
ATOM 26559 O O . CYS A 1 20 ? 18.465 -21.741 13.089 1.00 61.52 20 CYS A O 18
ATOM 26567 N N . THR A 1 21 ? 20.493 -22.546 12.538 1.00 42.12 21 THR A N 18
ATOM 26568 C CA . THR A 1 21 ? 20.207 -22.595 11.110 1.00 54.53 21 THR A CA 18
ATOM 26569 C C . THR A 1 21 ? 19.903 -21.205 10.562 1.00 4.51 21 THR A C 18
ATOM 26570 O O . THR A 1 21 ? 18.804 -20.681 10.742 1.00 15.44 21 THR A O 18
ATOM 26581 N N . THR A 1 22 ? 20.886 -20.610 9.891 1.00 35.53 22 THR A N 18
ATOM 26582 C CA . THR A 1 22 ? 20.724 -19.281 9.317 1.00 12.45 22 THR A CA 18
ATOM 26583 C C . THR A 1 22 ? 21.434 -19.172 7.973 1.00 3.42 22 THR A C 18
ATOM 26584 O O . THR A 1 22 ? 22.475 -19.794 7.757 1.00 31.21 22 THR A O 18
ATOM 26595 N N . LEU A 1 23 ? 20.867 -18.377 7.072 1.00 2.25 23 LEU A N 18
ATOM 26596 C CA . LEU A 1 23 ? 21.447 -18.185 5.748 1.00 64.32 23 LEU A CA 18
ATOM 26597 C C . LEU A 1 23 ? 22.332 -16.943 5.715 1.00 55.21 23 LEU A C 18
ATOM 26598 O O . LEU A 1 23 ? 22.207 -16.058 6.562 1.00 43.25 23 LEU A O 18
ATOM 26614 N N . SER A 1 24 ? 23.223 -16.883 4.731 1.00 53.34 24 SER A N 18
ATOM 26615 C CA . SER A 1 24 ? 24.129 -15.749 4.588 1.00 72.10 24 SER A CA 18
ATOM 26616 C C . SER A 1 24 ? 24.018 -15.137 3.195 1.00 61.01 24 SER A C 18
ATOM 26617 O O . SER A 1 24 ? 24.021 -15.849 2.190 1.00 23.13 24 SER A O 18
ATOM 26625 N N . ILE A 1 25 ? 23.920 -13.813 3.143 1.00 2.15 25 ILE A N 18
ATOM 26626 C CA . ILE A 1 25 ? 23.810 -13.104 1.875 1.00 75.35 25 ILE A CA 18
ATOM 26627 C C . ILE A 1 25 ? 25.186 -12.800 1.293 1.00 11.21 25 ILE A C 18
ATOM 26628 O O . ILE A 1 25 ? 26.031 -12.201 1.957 1.00 45.43 25 ILE A O 18
ATOM 26644 N N . GLN A 1 26 ? 25.402 -13.215 0.049 1.00 31.32 26 GLN A N 18
ATOM 26645 C CA . GLN A 1 26 ? 26.676 -12.986 -0.622 1.00 52.40 26 GLN A CA 18
ATOM 26646 C C . GLN A 1 26 ? 26.546 -11.893 -1.678 1.00 15.32 26 GLN A C 18
ATOM 26647 O O . GLN A 1 26 ? 27.372 -11.791 -2.584 1.00 32.20 26 GLN A O 18
ATOM 26661 N N . GLU A 1 27 ? 25.502 -11.078 -1.554 1.00 24.03 27 GLU A N 18
ATOM 26662 C CA . GLU A 1 27 ? 25.264 -9.994 -2.499 1.00 3.50 27 GLU A CA 18
ATOM 26663 C C . GLU A 1 27 ? 24.703 -8.765 -1.788 1.00 20.51 27 GLU A C 18
ATOM 26664 O O . GLU A 1 27 ? 24.690 -8.698 -0.559 1.00 12.13 27 GLU A O 18
ATOM 26676 N N . VAL A 1 28 ? 24.240 -7.796 -2.571 1.00 5.45 28 VAL A N 18
ATOM 26677 C CA . VAL A 1 28 ? 23.677 -6.570 -2.017 1.00 44.22 28 VAL A CA 18
ATOM 26678 C C . VAL A 1 28 ? 22.251 -6.349 -2.509 1.00 64.12 28 VAL A C 18
ATOM 26679 O O . VAL A 1 28 ? 22.021 -5.619 -3.474 1.00 10.34 28 VAL A O 18
ATOM 26692 N N . THR A 1 29 ? 21.295 -6.985 -1.840 1.00 20.23 29 THR A N 18
ATOM 26693 C CA . THR A 1 29 ? 19.891 -6.859 -2.209 1.00 33.45 29 THR A CA 18
ATOM 26694 C C . THR A 1 29 ? 19.339 -5.494 -1.814 1.00 72.30 29 THR A C 18
ATOM 26695 O O . THR A 1 29 ? 18.319 -5.051 -2.342 1.00 65.24 29 THR A O 18
ATOM 26706 N N . GLN A 1 30 ? 20.019 -4.833 -0.883 1.00 51.43 30 GLN A N 18
ATOM 26707 C CA . GLN A 1 30 ? 19.595 -3.517 -0.419 1.00 22.02 30 GLN A CA 18
ATOM 26708 C C . GLN A 1 30 ? 20.057 -2.426 -1.379 1.00 1.21 30 GLN A C 18
ATOM 26709 O O . GLN A 1 30 ? 20.725 -1.472 -0.978 1.00 23.33 30 GLN A O 18
ATOM 26723 N N . THR A 1 31 ? 19.697 -2.572 -2.650 1.00 42.24 31 THR A N 18
ATOM 26724 C CA . THR A 1 31 ? 20.076 -1.600 -3.668 1.00 52.04 31 THR A CA 18
ATOM 26725 C C . THR A 1 31 ? 19.067 -1.579 -4.811 1.00 61.30 31 THR A C 18
ATOM 26726 O O . THR A 1 31 ? 19.370 -1.117 -5.911 1.00 62.43 31 THR A O 18
ATOM 26737 N N . TYR A 1 32 ? 17.867 -2.082 -4.543 1.00 51.34 32 TYR A N 18
ATOM 26738 C CA . TYR A 1 32 ? 16.813 -2.122 -5.551 1.00 24.33 32 TYR A CA 18
ATOM 26739 C C . TYR A 1 32 ? 15.562 -1.402 -5.059 1.00 74.00 32 TYR A C 18
ATOM 26740 O O . TYR A 1 32 ? 15.262 -1.397 -3.865 1.00 14.24 32 TYR A O 18
ATOM 26758 N N . THR A 1 33 ? 14.832 -0.794 -5.990 1.00 25.12 33 THR A N 18
ATOM 26759 C CA . THR A 1 33 ? 13.613 -0.070 -5.653 1.00 43.14 33 THR A CA 18
ATOM 26760 C C . THR A 1 33 ? 12.747 0.152 -6.888 1.00 45.42 33 THR A C 18
ATOM 26761 O O . THR A 1 33 ? 13.018 -0.397 -7.955 1.00 74.40 33 THR A O 18
ATOM 26772 N N . GLY A 1 34 ? 11.705 0.963 -6.736 1.00 53.42 34 GLY A N 18
ATOM 26773 C CA . GLY A 1 34 ? 10.815 1.245 -7.848 1.00 23.50 34 GLY A CA 18
ATOM 26774 C C . GLY A 1 34 ? 9.408 0.737 -7.607 1.00 34.30 34 GLY A C 18
ATOM 26775 O O . GLY A 1 34 ? 8.471 1.130 -8.302 1.00 50.21 34 GLY A O 18
ATOM 26779 N N . SER A 1 35 ? 9.258 -0.141 -6.620 1.00 74.33 35 SER A N 18
ATOM 26780 C CA . SER A 1 35 ? 7.955 -0.708 -6.293 1.00 74.21 35 SER A CA 18
ATOM 26781 C C . SER A 1 35 ? 6.948 0.393 -5.974 1.00 31.23 35 SER A C 18
ATOM 26782 O O . SER A 1 35 ? 5.784 0.318 -6.366 1.00 64.22 35 SER A O 18
ATOM 26790 N N . ASN A 1 36 ? 7.406 1.415 -5.258 1.00 74.10 36 ASN A N 18
ATOM 26791 C CA . ASN A 1 36 ? 6.546 2.532 -4.884 1.00 52.24 36 ASN A CA 18
ATOM 26792 C C . ASN A 1 36 ? 7.322 3.571 -4.082 1.00 4.53 36 ASN A C 18
ATOM 26793 O O . ASN A 1 36 ? 6.776 4.215 -3.187 1.00 40.51 36 ASN A O 18
ATOM 26804 N N . GLY A 1 37 ? 8.601 3.730 -4.409 1.00 64.31 37 GLY A N 18
ATOM 26805 C CA . GLY A 1 37 ? 9.433 4.692 -3.710 1.00 14.12 37 GLY A CA 18
ATOM 26806 C C . GLY A 1 37 ? 10.315 5.488 -4.651 1.00 14.41 37 GLY A C 18
ATOM 26807 O O . GLY A 1 37 ? 10.341 6.717 -4.598 1.00 13.22 37 GLY A O 18
ATOM 26811 N N . GLY A 1 38 ? 11.041 4.786 -5.515 1.00 43.21 38 GLY A N 18
ATOM 26812 C CA . GLY A 1 38 ? 11.920 5.452 -6.459 1.00 2.15 38 GLY A CA 18
ATOM 26813 C C . GLY A 1 38 ? 12.471 4.505 -7.506 1.00 20.21 38 GLY A C 18
ATOM 26814 O O . GLY A 1 38 ? 11.841 4.276 -8.538 1.00 42.00 38 GLY A O 18
ATOM 26818 N N . ALA A 1 39 ? 13.651 3.954 -7.241 1.00 60.30 39 ALA A N 18
ATOM 26819 C CA . ALA A 1 39 ? 14.286 3.026 -8.169 1.00 23.14 39 ALA A CA 18
ATOM 26820 C C . ALA A 1 39 ? 15.580 2.467 -7.586 1.00 71.11 39 ALA A C 18
ATOM 26821 O O . ALA A 1 39 ? 16.058 2.932 -6.551 1.00 73.30 39 ALA A O 18
ATOM 26828 N N . ASP A 1 40 ? 16.141 1.467 -8.257 1.00 5.04 40 ASP A N 18
ATOM 26829 C CA . ASP A 1 40 ? 17.381 0.845 -7.805 1.00 73.54 40 ASP A CA 18
ATOM 26830 C C . ASP A 1 40 ? 18.455 1.896 -7.550 1.00 5.53 40 ASP A C 18
ATOM 26831 O O . ASP A 1 40 ? 18.718 2.751 -8.398 1.00 35.43 40 ASP A O 18
ATOM 26840 N N . LEU A 1 41 ? 19.074 1.830 -6.376 1.00 60.40 41 LEU A N 18
ATOM 26841 C CA . LEU A 1 41 ? 20.120 2.777 -6.007 1.00 63.15 41 LEU A CA 18
ATOM 26842 C C . LEU A 1 41 ? 20.671 2.467 -4.619 1.00 64.14 41 LEU A C 18
ATOM 26843 O O . LEU A 1 41 ? 19.914 2.261 -3.672 1.00 15.11 41 LEU A O 18
ATOM 26859 N N . MET A 1 42 ? 21.995 2.437 -4.507 1.00 3.41 42 MET A N 18
ATOM 26860 C CA . MET A 1 42 ? 22.648 2.156 -3.233 1.00 54.03 42 MET A CA 18
ATOM 26861 C C . MET A 1 42 ? 22.109 3.066 -2.134 1.00 34.42 42 MET A C 18
ATOM 26862 O O . MET A 1 42 ? 22.339 4.274 -2.146 1.00 51.12 42 MET A O 18
ATOM 26876 N N . GLY A 1 43 ? 21.389 2.476 -1.184 1.00 2.15 43 GLY A N 18
ATOM 26877 C CA . GLY A 1 43 ? 20.829 3.249 -0.091 1.00 34.25 43 GLY A CA 18
ATOM 26878 C C . GLY A 1 43 ? 20.766 2.462 1.204 1.00 43.04 43 GLY A C 18
ATOM 26879 O O . GLY A 1 43 ? 21.526 2.706 2.141 1.00 43.42 43 GLY A O 18
ATOM 26883 N N . PRO A 1 44 ? 19.841 1.493 1.268 1.00 51.15 44 PRO A N 18
ATOM 26884 C CA . PRO A 1 44 ? 19.659 0.649 2.452 1.00 3.02 44 PRO A CA 18
ATOM 26885 C C . PRO A 1 44 ? 20.823 -0.314 2.662 1.00 1.52 44 PRO A C 18
ATOM 26886 O O . PRO A 1 44 ? 20.902 -0.993 3.685 1.00 1.12 44 PRO A O 18
ATOM 26897 N N . ALA A 1 45 ? 21.725 -0.366 1.687 1.00 32.12 45 ALA A N 18
ATOM 26898 C CA . ALA A 1 45 ? 22.886 -1.244 1.767 1.00 12.30 45 ALA A CA 18
ATOM 26899 C C . ALA A 1 45 ? 24.074 -0.526 2.399 1.00 32.41 45 ALA A C 18
ATOM 26900 O O . ALA A 1 45 ? 24.731 -1.061 3.293 1.00 54.21 45 ALA A O 18
ATOM 26907 N N . PHE A 1 46 ? 24.345 0.687 1.929 1.00 61.40 46 PHE A N 18
ATOM 26908 C CA . PHE A 1 46 ? 25.456 1.477 2.447 1.00 32.44 46 PHE A CA 18
ATOM 26909 C C . PHE A 1 46 ? 25.066 2.176 3.746 1.00 12.41 46 PHE A C 18
ATOM 26910 O O . PHE A 1 46 ? 25.904 2.398 4.620 1.00 55.11 46 PHE A O 18
ATOM 26927 N N . ALA A 1 47 ? 23.788 2.522 3.864 1.00 1.33 47 ALA A N 18
ATOM 26928 C CA . ALA A 1 47 ? 23.286 3.195 5.056 1.00 51.43 47 ALA A CA 18
ATOM 26929 C C . ALA A 1 47 ? 23.181 2.228 6.230 1.00 63.02 47 ALA A C 18
ATOM 26930 O O . ALA A 1 47 ? 23.487 2.583 7.368 1.00 64.23 47 ALA A O 18
ATOM 26937 N N . ALA A 1 48 ? 22.746 1.005 5.946 1.00 65.33 48 ALA A N 18
ATOM 26938 C CA . ALA A 1 48 ? 22.603 -0.014 6.978 1.00 11.03 48 ALA A CA 18
ATOM 26939 C C . ALA A 1 48 ? 23.881 -0.833 7.123 1.00 1.33 48 ALA A C 18
ATOM 26940 O O . ALA A 1 48 ? 24.058 -1.557 8.102 1.00 45.21 48 ALA A O 18
ATOM 26947 N N . GLY A 1 49 ? 24.770 -0.713 6.141 1.00 32.24 49 GLY A N 18
ATOM 26948 C CA . GLY A 1 49 ? 26.020 -1.449 6.179 1.00 42.10 49 GLY A CA 18
ATOM 26949 C C . GLY A 1 49 ? 25.890 -2.843 5.598 1.00 3.10 49 GLY A C 18
ATOM 26950 O O . GLY A 1 49 ? 26.853 -3.611 5.587 1.00 31.42 49 GLY A O 18
ATOM 26954 N N . LEU A 1 50 ? 24.697 -3.172 5.115 1.00 43.10 50 LEU A N 18
ATOM 26955 C CA . LEU A 1 50 ? 24.444 -4.484 4.531 1.00 71.42 50 LEU A CA 18
ATOM 26956 C C . LEU A 1 50 ? 25.352 -4.731 3.330 1.00 10.42 50 LEU A C 18
ATOM 26957 O O . LEU A 1 50 ? 25.253 -4.044 2.313 1.00 11.23 50 LEU A O 18
ATOM 26973 N N . ARG A 1 51 ? 26.235 -5.716 3.455 1.00 71.11 51 ARG A N 18
ATOM 26974 C CA . ARG A 1 51 ? 27.160 -6.054 2.380 1.00 52.23 51 ARG A CA 18
ATOM 26975 C C . ARG A 1 51 ? 27.373 -7.563 2.300 1.00 4.51 51 ARG A C 18
ATOM 26976 O O . ARG A 1 51 ? 26.827 -8.321 3.102 1.00 42.33 51 ARG A O 18
ATOM 26997 N N . VAL A 1 52 ? 28.171 -7.992 1.327 1.00 2.43 52 VAL A N 18
ATOM 26998 C CA . VAL A 1 52 ? 28.458 -9.409 1.143 1.00 74.32 52 VAL A CA 18
ATOM 26999 C C . VAL A 1 52 ? 29.010 -10.029 2.421 1.00 20.24 52 VAL A C 18
ATOM 27000 O O . VAL A 1 52 ? 30.035 -9.592 2.943 1.00 31.32 52 VAL A O 18
ATOM 27013 N N . GLY A 1 53 ? 28.323 -11.052 2.922 1.00 41.13 53 GLY A N 18
ATOM 27014 C CA . GLY A 1 53 ? 28.760 -11.716 4.135 1.00 24.45 53 GLY A CA 18
ATOM 27015 C C . GLY A 1 53 ? 27.845 -11.437 5.311 1.00 23.12 53 GLY A C 18
ATOM 27016 O O . GLY A 1 53 ? 28.187 -11.733 6.456 1.00 1.44 53 GLY A O 18
ATOM 27020 N N . ASP A 1 54 ? 26.680 -10.865 5.029 1.00 42.10 54 ASP A N 18
ATOM 27021 C CA . ASP A 1 54 ? 25.713 -10.545 6.072 1.00 11.23 54 ASP A CA 18
ATOM 27022 C C . ASP A 1 54 ? 24.580 -11.566 6.094 1.00 15.44 54 ASP A C 18
ATOM 27023 O O . ASP A 1 54 ? 23.986 -11.870 5.060 1.00 24.00 54 ASP A O 18
ATOM 27032 N N . GLN A 1 55 ? 24.286 -12.091 7.280 1.00 52.45 55 GLN A N 18
ATOM 27033 C CA . GLN A 1 55 ? 23.225 -13.079 7.435 1.00 12.40 55 GLN A CA 18
ATOM 27034 C C . GLN A 1 55 ? 21.913 -12.411 7.834 1.00 41.50 55 GLN A C 18
ATOM 27035 O O . GLN A 1 55 ? 21.837 -11.730 8.858 1.00 31.42 55 GLN A O 18
ATOM 27049 N N . LEU A 1 56 ? 20.883 -12.608 7.019 1.00 33.02 56 LEU A N 18
ATOM 27050 C CA . LEU A 1 56 ? 19.573 -12.024 7.287 1.00 72.22 56 LEU A CA 18
ATOM 27051 C C . LEU A 1 56 ? 18.734 -12.948 8.164 1.00 72.12 56 LEU A C 18
ATOM 27052 O O . LEU A 1 56 ? 18.232 -13.973 7.702 1.00 53.10 56 LEU A O 18
ATOM 27068 N N . VAL A 1 57 ? 18.584 -12.577 9.432 1.00 61.45 57 VAL A N 18
ATOM 27069 C CA . VAL A 1 57 ? 17.803 -13.371 10.373 1.00 50.31 57 VAL A CA 18
ATOM 27070 C C . VAL A 1 57 ? 16.360 -12.882 10.439 1.00 64.12 57 VAL A C 18
ATOM 27071 O O . VAL A 1 57 ? 15.429 -13.679 10.556 1.00 42.20 57 VAL A O 18
ATOM 27084 N N . ARG A 1 58 ? 16.183 -11.567 10.362 1.00 33.22 58 ARG A N 18
ATOM 27085 C CA . ARG A 1 58 ? 14.853 -10.972 10.414 1.00 50.32 58 ARG A CA 18
ATOM 27086 C C . ARG A 1 58 ? 14.294 -11.012 11.833 1.00 1.30 58 ARG A C 18
ATOM 27087 O O . ARG A 1 58 ? 13.995 -9.973 12.423 1.00 31.32 58 ARG A O 18
ATOM 27108 N N . PHE A 1 59 ? 14.155 -12.217 12.375 1.00 23.10 59 PHE A N 18
ATOM 27109 C CA . PHE A 1 59 ? 13.631 -12.393 13.724 1.00 11.23 59 PHE A CA 18
ATOM 27110 C C . PHE A 1 59 ? 14.761 -12.647 14.718 1.00 14.41 59 PHE A C 18
ATOM 27111 O O . PHE A 1 59 ? 15.807 -13.187 14.360 1.00 35.33 59 PHE A O 18
ATOM 27128 N N . ALA A 1 60 ? 14.541 -12.251 15.968 1.00 61.41 60 ALA A N 18
ATOM 27129 C CA . ALA A 1 60 ? 15.539 -12.437 17.014 1.00 11.21 60 ALA A CA 18
ATOM 27130 C C . ALA A 1 60 ? 15.700 -13.912 17.364 1.00 33.31 60 ALA A C 18
ATOM 27131 O O . ALA A 1 60 ? 16.548 -14.279 18.176 1.00 11.24 60 ALA A O 18
ATOM 27138 N N . GLY A 1 61 ? 14.878 -14.756 16.746 1.00 44.43 61 GLY A N 18
ATOM 27139 C CA . GLY A 1 61 ? 14.946 -16.182 17.006 1.00 14.32 61 GLY A CA 18
ATOM 27140 C C . GLY A 1 61 ? 16.242 -16.799 16.520 1.00 75.51 61 GLY A C 18
ATOM 27141 O O . GLY A 1 61 ? 16.514 -17.972 16.778 1.00 32.15 61 GLY A O 18
ATOM 27145 N N . TYR A 1 62 ? 17.042 -16.010 15.812 1.00 22.33 62 TYR A N 18
ATOM 27146 C CA . TYR A 1 62 ? 18.315 -16.488 15.285 1.00 52.12 62 TYR A CA 18
ATOM 27147 C C . TYR A 1 62 ? 18.095 -17.466 14.134 1.00 2.54 62 TYR A C 18
ATOM 27148 O O . TYR A 1 62 ? 18.866 -18.408 13.948 1.00 32.01 62 TYR A O 18
ATOM 27166 N N . THR A 1 63 ? 17.037 -17.234 13.363 1.00 3.12 63 THR A N 18
ATOM 27167 C CA . THR A 1 63 ? 16.714 -18.093 12.231 1.00 42.41 63 THR A CA 18
ATOM 27168 C C . THR A 1 63 ? 15.822 -17.369 11.229 1.00 50.11 63 THR A C 18
ATOM 27169 O O . THR A 1 63 ? 14.959 -16.578 11.609 1.00 35.02 63 THR A O 18
ATOM 27180 N N . VAL A 1 64 ? 16.035 -17.645 9.946 1.00 3.22 64 VAL A N 18
ATOM 27181 C CA . VAL A 1 64 ? 15.249 -17.021 8.889 1.00 73.01 64 VAL A CA 18
ATOM 27182 C C . VAL A 1 64 ? 14.662 -18.069 7.949 1.00 5.42 64 VAL A C 18
ATOM 27183 O O . VAL A 1 64 ? 15.157 -19.194 7.869 1.00 53.31 64 VAL A O 18
ATOM 27196 N N . THR A 1 65 ? 13.605 -17.692 7.238 1.00 55.33 65 THR A N 18
ATOM 27197 C CA . THR A 1 65 ? 12.950 -18.598 6.303 1.00 34.22 65 THR A CA 18
ATOM 27198 C C . THR A 1 65 ? 13.719 -18.684 4.990 1.00 53.01 65 THR A C 18
ATOM 27199 O O . THR A 1 65 ? 14.498 -19.612 4.776 1.00 33.24 65 THR A O 18
ATOM 27210 N N . GLU A 1 66 ? 13.495 -17.710 4.114 1.00 51.35 66 GLU A N 18
ATOM 27211 C CA . GLU A 1 66 ? 14.168 -17.677 2.820 1.00 1.35 66 GLU A CA 18
ATOM 27212 C C . GLU A 1 66 ? 14.191 -16.260 2.255 1.00 52.42 66 GLU A C 18
ATOM 27213 O O . GLU A 1 66 ? 13.781 -15.307 2.919 1.00 12.04 66 GLU A O 18
ATOM 27225 N N . LEU A 1 67 ? 14.673 -16.128 1.024 1.00 21.01 67 LEU A N 18
ATOM 27226 C CA . LEU A 1 67 ? 14.750 -14.828 0.368 1.00 45.44 67 LEU A CA 18
ATOM 27227 C C . LEU A 1 67 ? 13.357 -14.272 0.093 1.00 34.34 67 LEU A C 18
ATOM 27228 O O . LEU A 1 67 ? 13.135 -13.064 0.160 1.00 41.43 67 LEU A O 18
ATOM 27244 N N . ALA A 1 68 ? 12.420 -15.164 -0.213 1.00 13.22 68 ALA A N 18
ATOM 27245 C CA . ALA A 1 68 ? 11.046 -14.763 -0.493 1.00 24.44 68 ALA A CA 18
ATOM 27246 C C . ALA A 1 68 ? 10.453 -13.984 0.676 1.00 31.10 68 ALA A C 18
ATOM 27247 O O . ALA A 1 68 ? 9.663 -13.061 0.481 1.00 11.22 68 ALA A O 18
ATOM 27254 N N . ALA A 1 69 ? 10.838 -14.363 1.890 1.00 2.43 69 ALA A N 18
ATOM 27255 C CA . ALA A 1 69 ? 10.345 -13.698 3.090 1.00 32.11 69 ALA A CA 18
ATOM 27256 C C . ALA A 1 69 ? 10.855 -12.263 3.172 1.00 31.31 69 ALA A C 18
ATOM 27257 O O . ALA A 1 69 ? 10.091 -11.337 3.443 1.00 12.30 69 ALA A O 18
ATOM 27264 N N . PHE A 1 70 ? 12.151 -12.087 2.937 1.00 11.31 70 PHE A N 18
ATOM 27265 C CA . PHE A 1 70 ? 12.763 -10.764 2.986 1.00 24.21 70 PHE A CA 18
ATOM 27266 C C . PHE A 1 70 ? 12.277 -9.896 1.829 1.00 32.23 70 PHE A C 18
ATOM 27267 O O . PHE A 1 70 ? 12.127 -8.683 1.970 1.00 61.31 70 PHE A O 18
ATOM 27284 N N . ASN A 1 71 ? 12.032 -10.528 0.686 1.00 45.34 71 ASN A N 18
ATOM 27285 C CA . ASN A 1 71 ? 11.564 -9.814 -0.497 1.00 10.24 71 ASN A CA 18
ATOM 27286 C C . ASN A 1 71 ? 10.110 -9.383 -0.331 1.00 52.13 71 ASN A C 18
ATOM 27287 O O . ASN A 1 71 ? 9.705 -8.324 -0.813 1.00 21.12 71 ASN A O 18
ATOM 27298 N N . THR A 1 72 ? 9.327 -10.211 0.354 1.00 41.11 72 THR A N 18
ATOM 27299 C CA . THR A 1 72 ? 7.918 -9.917 0.583 1.00 42.21 72 THR A CA 18
ATOM 27300 C C . THR A 1 72 ? 7.750 -8.777 1.581 1.00 55.12 72 THR A C 18
ATOM 27301 O O . THR A 1 72 ? 6.981 -7.844 1.349 1.00 53.24 72 THR A O 18
ATOM 27312 N N . VAL A 1 73 ? 8.474 -8.858 2.693 1.00 54.34 73 VAL A N 18
ATOM 27313 C CA . VAL A 1 73 ? 8.405 -7.831 3.726 1.00 64.23 73 VAL A CA 18
ATOM 27314 C C . VAL A 1 73 ? 8.871 -6.482 3.191 1.00 2.41 73 VAL A C 18
ATOM 27315 O O . VAL A 1 73 ? 8.247 -5.452 3.446 1.00 10.40 73 VAL A O 18
ATOM 27328 N N . VAL A 1 74 ? 9.973 -6.494 2.447 1.00 32.22 74 VAL A N 18
ATOM 27329 C CA . VAL A 1 74 ? 10.522 -5.271 1.874 1.00 24.23 74 VAL A CA 18
ATOM 27330 C C . VAL A 1 74 ? 9.622 -4.729 0.770 1.00 42.20 74 VAL A C 18
ATOM 27331 O O . VAL A 1 74 ? 9.447 -3.518 0.636 1.00 23.04 74 VAL A O 18
ATOM 27344 N N . ALA A 1 75 ? 9.053 -5.634 -0.019 1.00 54.44 75 ALA A N 18
ATOM 27345 C CA . ALA A 1 75 ? 8.168 -5.246 -1.111 1.00 72.21 75 ALA A CA 18
ATOM 27346 C C . ALA A 1 75 ? 6.849 -4.694 -0.580 1.00 5.03 75 ALA A C 18
ATOM 27347 O O . ALA A 1 75 ? 6.345 -3.685 -1.072 1.00 52.14 75 ALA A O 18
ATOM 27354 N N . ARG A 1 76 ? 6.296 -5.362 0.427 1.00 25.03 76 ARG A N 18
ATOM 27355 C CA . ARG A 1 76 ? 5.035 -4.939 1.024 1.00 44.41 76 ARG A CA 18
ATOM 27356 C C . ARG A 1 76 ? 5.234 -3.701 1.894 1.00 41.10 76 ARG A C 18
ATOM 27357 O O . ARG A 1 76 ? 4.280 -2.986 2.202 1.00 31.13 76 ARG A O 18
ATOM 27378 N N . HIS A 1 77 ? 6.480 -3.454 2.287 1.00 14.12 77 HIS A N 18
ATOM 27379 C CA . HIS A 1 77 ? 6.804 -2.303 3.122 1.00 53.51 77 HIS A CA 18
ATOM 27380 C C . HIS A 1 77 ? 6.995 -1.051 2.271 1.00 40.05 77 HIS A C 18
ATOM 27381 O O . HIS A 1 77 ? 6.082 -0.237 2.131 1.00 1.12 77 HIS A O 18
ATOM 27395 N N . VAL A 1 78 ? 8.188 -0.903 1.703 1.00 22.54 78 VAL A N 18
ATOM 27396 C CA . VAL A 1 78 ? 8.499 0.249 0.866 1.00 63.55 78 VAL A CA 18
ATOM 27397 C C . VAL A 1 78 ? 7.966 1.537 1.482 1.00 31.33 78 VAL A C 18
ATOM 27398 O O . VAL A 1 78 ? 7.263 2.306 0.827 1.00 43.32 78 VAL A O 18
ATOM 27411 N N . ARG A 1 79 ? 8.305 1.765 2.747 1.00 51.42 79 ARG A N 18
ATOM 27412 C CA . ARG A 1 79 ? 7.860 2.961 3.453 1.00 34.40 79 ARG A CA 18
ATOM 27413 C C . ARG A 1 79 ? 8.895 4.075 3.342 1.00 44.42 79 ARG A C 18
ATOM 27414 O O . ARG A 1 79 ? 10.088 3.832 3.159 1.00 63.03 79 ARG A O 18
ATOM 27435 N N . PRO A 1 80 ? 8.431 5.329 3.454 1.00 32.43 80 PRO A N 18
ATOM 27436 C CA . PRO A 1 80 ? 9.300 6.506 3.370 1.00 62.14 80 PRO A CA 18
ATOM 27437 C C . PRO A 1 80 ? 10.221 6.634 4.578 1.00 2.40 80 PRO A C 18
ATOM 27438 O O . PRO A 1 80 ? 9.884 7.295 5.560 1.00 13.22 80 PRO A O 18
ATOM 27449 N N . SER A 1 81 ? 11.386 5.999 4.499 1.00 41.12 81 SER A N 18
ATOM 27450 C CA . SER A 1 81 ? 12.355 6.040 5.588 1.00 52.00 81 SER A CA 18
ATOM 27451 C C . SER A 1 81 ? 11.797 5.364 6.837 1.00 61.34 81 SER A C 18
ATOM 27452 O O . SER A 1 81 ? 11.197 6.013 7.692 1.00 13.41 81 SER A O 18
ATOM 27460 N N . ALA A 1 82 ? 12.000 4.054 6.933 1.00 24.13 82 ALA A N 18
ATOM 27461 C CA . ALA A 1 82 ? 11.520 3.289 8.077 1.00 24.42 82 ALA A CA 18
ATOM 27462 C C . ALA A 1 82 ? 12.634 2.434 8.672 1.00 23.03 82 ALA A C 18
ATOM 27463 O O . ALA A 1 82 ? 13.377 1.772 7.947 1.00 12.21 82 ALA A O 18
ATOM 27470 N N . SER A 1 83 ? 12.745 2.453 9.997 1.00 44.32 83 SER A N 18
ATOM 27471 C CA . SER A 1 83 ? 13.772 1.683 10.689 1.00 1.31 83 SER A CA 18
ATOM 27472 C C . SER A 1 83 ? 13.159 0.488 11.413 1.00 43.13 83 SER A C 18
ATOM 27473 O O . SER A 1 83 ? 12.367 0.651 12.341 1.00 20.52 83 SER A O 18
ATOM 27481 N N . ILE A 1 84 ? 13.532 -0.712 10.980 1.00 1.24 84 ILE A N 18
ATOM 27482 C CA . ILE A 1 84 ? 13.021 -1.935 11.587 1.00 13.50 84 ILE A CA 18
ATOM 27483 C C . ILE A 1 84 ? 14.147 -2.751 12.212 1.00 12.45 84 ILE A C 18
ATOM 27484 O O . ILE A 1 84 ? 15.285 -2.744 11.744 1.00 25.33 84 ILE A O 18
ATOM 27500 N N . PRO A 1 85 ? 13.823 -3.473 13.296 1.00 42.44 85 PRO A N 18
ATOM 27501 C CA . PRO A 1 85 ? 14.793 -4.310 14.008 1.00 43.25 85 PRO A CA 18
ATOM 27502 C C . PRO A 1 85 ? 15.210 -5.532 13.196 1.00 33.14 85 PRO A C 18
ATOM 27503 O O . PRO A 1 85 ? 14.405 -6.431 12.951 1.00 14.41 85 PRO A O 18
ATOM 27514 N N . VAL A 1 86 ? 16.473 -5.560 12.783 1.00 54.24 86 VAL A N 18
ATOM 27515 C CA . VAL A 1 86 ? 16.996 -6.673 12.000 1.00 24.01 86 VAL A CA 18
ATOM 27516 C C . VAL A 1 86 ? 18.310 -7.183 12.581 1.00 22.24 86 VAL A C 18
ATOM 27517 O O . VAL A 1 86 ? 19.325 -6.486 12.557 1.00 73.22 86 VAL A O 18
ATOM 27530 N N . VAL A 1 87 ? 18.285 -8.405 13.104 1.00 31.03 87 VAL A N 18
ATOM 27531 C CA . VAL A 1 87 ? 19.474 -9.010 13.691 1.00 65.41 87 VAL A CA 18
ATOM 27532 C C . VAL A 1 87 ? 20.269 -9.785 12.646 1.00 61.22 87 VAL A C 18
ATOM 27533 O O . VAL A 1 87 ? 19.722 -10.627 11.933 1.00 25.42 87 VAL A O 18
ATOM 27546 N N . PHE A 1 88 ? 21.563 -9.495 12.560 1.00 62.33 88 PHE A N 18
ATOM 27547 C CA . PHE A 1 88 ? 22.434 -10.165 11.601 1.00 44.42 88 PHE A CA 18
ATOM 27548 C C . PHE A 1 88 ? 23.345 -11.169 12.302 1.00 50.52 88 PHE A C 18
ATOM 27549 O O . PHE A 1 88 ? 23.516 -11.123 13.520 1.00 41.41 88 PHE A O 18
ATOM 27566 N N . SER A 1 89 ? 23.926 -12.075 11.523 1.00 63.40 89 SER A N 18
ATOM 27567 C CA . SER A 1 89 ? 24.816 -13.094 12.068 1.00 11.14 89 SER A CA 18
ATOM 27568 C C . SER A 1 89 ? 26.055 -13.259 11.193 1.00 14.50 89 SER A C 18
ATOM 27569 O O . SER A 1 89 ? 25.995 -13.086 9.975 1.00 31.55 89 SER A O 18
ATOM 27577 N N . ARG A 1 90 ? 27.176 -13.593 11.823 1.00 42.33 90 ARG A N 18
ATOM 27578 C CA . ARG A 1 90 ? 28.430 -13.780 11.103 1.00 40.44 90 ARG A CA 18
ATOM 27579 C C . ARG A 1 90 ? 29.113 -15.077 11.527 1.00 54.31 90 ARG A C 18
ATOM 27580 O O . ARG A 1 90 ? 30.113 -15.058 12.244 1.00 10.42 90 ARG A O 18
ATOM 27601 N N . ASP A 1 91 ? 28.565 -16.201 11.080 1.00 73.15 91 ASP A N 18
ATOM 27602 C CA . ASP A 1 91 ? 29.121 -17.508 11.412 1.00 15.31 91 ASP A CA 18
ATOM 27603 C C . ASP A 1 91 ? 29.002 -17.784 12.908 1.00 45.32 91 ASP A C 18
ATOM 27604 O O . ASP A 1 91 ? 29.975 -18.167 13.557 1.00 14.33 91 ASP A O 18
ATOM 27613 N N . GLY A 1 92 ? 27.804 -17.585 13.448 1.00 20.25 92 GLY A N 18
ATOM 27614 C CA . GLY A 1 92 ? 27.581 -17.816 14.864 1.00 62.33 92 GLY A CA 18
ATOM 27615 C C . GLY A 1 92 ? 27.569 -16.531 15.666 1.00 4.54 92 GLY A C 18
ATOM 27616 O O . GLY A 1 92 ? 27.046 -16.490 16.780 1.00 41.10 92 GLY A O 18
ATOM 27620 N N . VAL A 1 93 ? 28.149 -15.476 15.101 1.00 24.41 93 VAL A N 18
ATOM 27621 C CA . VAL A 1 93 ? 28.204 -14.183 15.772 1.00 43.13 93 VAL A CA 18
ATOM 27622 C C . VAL A 1 93 ? 26.812 -13.580 15.917 1.00 53.33 93 VAL A C 18
ATOM 27623 O O . VAL A 1 93 ? 26.003 -13.626 14.989 1.00 25.13 93 VAL A O 18
ATOM 27636 N N . VAL A 1 94 ? 26.537 -13.013 17.087 1.00 4.43 94 VAL A N 18
ATOM 27637 C CA . VAL A 1 94 ? 25.243 -12.398 17.354 1.00 14.12 94 VAL A CA 18
ATOM 27638 C C . VAL A 1 94 ? 25.376 -10.890 17.531 1.00 3.44 94 VAL A C 18
ATOM 27639 O O . VAL A 1 94 ? 26.025 -10.419 18.465 1.00 25.42 94 VAL A O 18
ATOM 27652 N N . MET A 1 95 ? 24.757 -10.136 16.629 1.00 62.14 95 MET A N 18
ATOM 27653 C CA . MET A 1 95 ? 24.806 -8.680 16.686 1.00 13.35 95 MET A CA 18
ATOM 27654 C C . MET A 1 95 ? 23.464 -8.075 16.285 1.00 2.44 95 MET A C 18
ATOM 27655 O O . MET A 1 95 ? 22.648 -8.727 15.634 1.00 2.03 95 MET A O 18
ATOM 27669 N N . SER A 1 96 ? 23.243 -6.824 16.679 1.00 74.43 96 SER A N 18
ATOM 27670 C CA . SER A 1 96 ? 21.998 -6.133 16.363 1.00 31.14 96 SER A CA 18
ATOM 27671 C C . SER A 1 96 ? 22.269 -4.868 15.554 1.00 32.35 96 SER A C 18
ATOM 27672 O O . SER A 1 96 ? 23.111 -4.051 15.924 1.00 41.32 96 SER A O 18
ATOM 27680 N N . ALA A 1 97 ? 21.548 -4.715 14.449 1.00 70.25 97 ALA A N 18
ATOM 27681 C CA . ALA A 1 97 ? 21.708 -3.550 13.588 1.00 41.05 97 ALA A CA 18
ATOM 27682 C C . ALA A 1 97 ? 20.366 -3.096 13.023 1.00 2.33 97 ALA A C 18
ATOM 27683 O O . ALA A 1 97 ? 19.520 -3.917 12.667 1.00 44.34 97 ALA A O 18
ATOM 27690 N N . THR A 1 98 ? 20.176 -1.782 12.945 1.00 22.22 98 THR A N 18
ATOM 27691 C CA . THR A 1 98 ? 18.936 -1.219 12.426 1.00 4.22 98 THR A CA 18
ATOM 27692 C C . THR A 1 98 ? 19.056 -0.903 10.940 1.00 71.13 98 THR A C 18
ATOM 27693 O O . THR A 1 98 ? 20.027 -0.284 10.503 1.00 31.32 98 THR A O 18
ATOM 27704 N N . ILE A 1 99 ? 18.063 -1.331 10.167 1.00 22.21 99 ILE A N 18
ATOM 27705 C CA . ILE A 1 99 ? 18.057 -1.092 8.729 1.00 2.13 99 ILE A CA 18
ATOM 27706 C C . ILE A 1 99 ? 17.169 0.095 8.373 1.00 12.23 99 ILE A C 18
ATOM 27707 O O . ILE A 1 99 ? 15.994 0.136 8.738 1.00 54.42 99 ILE A O 18
ATOM 27723 N N . VAL A 1 100 ? 17.738 1.059 7.657 1.00 52.43 100 VAL A N 18
ATOM 27724 C CA . VAL A 1 100 ? 16.997 2.247 7.248 1.00 20.20 100 VAL A CA 18
ATOM 27725 C C . VAL A 1 100 ? 16.741 2.245 5.745 1.00 20.41 100 VAL A C 18
ATOM 27726 O O . VAL A 1 100 ? 17.536 2.774 4.968 1.00 20.51 100 VAL A O 18
ATOM 27739 N N . VAL A 1 101 ? 15.625 1.646 5.341 1.00 30.14 101 VAL A N 18
ATOM 27740 C CA . VAL A 1 101 ? 15.262 1.576 3.931 1.00 62.21 101 VAL A CA 18
ATOM 27741 C C . VAL A 1 101 ? 14.367 2.745 3.535 1.00 31.50 101 VAL A C 18
ATOM 27742 O O . VAL A 1 101 ? 13.219 2.835 3.967 1.00 35.50 101 VAL A O 18
ATOM 27755 N N . GLY A 1 102 ? 14.901 3.639 2.709 1.00 41.01 102 GLY A N 18
ATOM 27756 C CA . GLY A 1 102 ? 14.136 4.791 2.268 1.00 65.24 102 GLY A CA 18
ATOM 27757 C C . GLY A 1 102 ? 13.770 4.715 0.799 1.00 40.43 102 GLY A C 18
ATOM 27758 O O . GLY A 1 102 ? 14.271 5.493 -0.013 1.00 21.03 102 GLY A O 18
ATOM 27762 N N . GLU A 1 103 ? 12.895 3.775 0.456 1.00 12.22 103 GLU A N 18
ATOM 27763 C CA . GLU A 1 103 ? 12.464 3.600 -0.926 1.00 44.30 103 GLU A CA 18
ATOM 27764 C C . GLU A 1 103 ? 11.860 4.890 -1.475 1.00 63.51 103 GLU A C 18
ATOM 27765 O O . GLU A 1 103 ? 12.315 5.419 -2.490 1.00 62.31 103 GLU A O 18
ATOM 27777 N N . LEU A 1 104 ? 10.833 5.390 -0.798 1.00 33.51 104 LEU A N 18
ATOM 27778 C CA . LEU A 1 104 ? 10.165 6.617 -1.217 1.00 35.30 104 LEU A CA 18
ATOM 27779 C C . LEU A 1 104 ? 10.807 7.837 -0.565 1.00 64.30 104 LEU A C 18
ATOM 27780 O O . LEU A 1 104 ? 10.736 8.012 0.651 1.00 64.42 104 LEU A O 18
ATOM 27796 N N . GLU A 1 105 ? 11.433 8.678 -1.383 1.00 34.11 105 GLU A N 18
ATOM 27797 C CA . GLU A 1 105 ? 12.087 9.882 -0.885 1.00 15.32 105 GLU A CA 18
ATOM 27798 C C . GLU A 1 105 ? 11.702 11.097 -1.724 1.00 50.15 105 GLU A C 18
ATOM 27799 O O . GLU A 1 105 ? 12.395 12.114 -1.716 1.00 13.02 105 GLU A O 18
ATOM 27811 N N . PRO A 1 1 ? 3.749 -0.019 -2.374 1.00 5.23 1 PRO A N 19
ATOM 27812 C CA . PRO A 1 1 ? 4.883 -0.903 -2.659 1.00 61.31 1 PRO A CA 19
ATOM 27813 C C . PRO A 1 1 ? 4.686 -1.703 -3.942 1.00 75.03 1 PRO A C 19
ATOM 27814 O O . PRO A 1 1 ? 4.315 -2.877 -3.903 1.00 73.05 1 PRO A O 19
ATOM 27825 N N . LEU A 1 2 ? 4.936 -1.061 -5.078 1.00 73.32 2 LEU A N 19
ATOM 27826 C CA . LEU A 1 2 ? 4.786 -1.714 -6.374 1.00 52.55 2 LEU A CA 19
ATOM 27827 C C . LEU A 1 2 ? 6.013 -2.558 -6.704 1.00 53.44 2 LEU A C 19
ATOM 27828 O O . LEU A 1 2 ? 6.654 -2.364 -7.738 1.00 1.13 2 LEU A O 19
ATOM 27844 N N . THR A 1 3 ? 6.333 -3.497 -5.820 1.00 64.44 3 THR A N 19
ATOM 27845 C CA . THR A 1 3 ? 7.482 -4.372 -6.018 1.00 22.23 3 THR A CA 19
ATOM 27846 C C . THR A 1 3 ? 7.048 -5.827 -6.155 1.00 63.00 3 THR A C 19
ATOM 27847 O O . THR A 1 3 ? 5.995 -6.220 -5.654 1.00 74.24 3 THR A O 19
ATOM 27858 N N . ARG A 1 4 ? 7.867 -6.622 -6.836 1.00 22.23 4 ARG A N 19
ATOM 27859 C CA . ARG A 1 4 ? 7.567 -8.034 -7.039 1.00 20.30 4 ARG A CA 19
ATOM 27860 C C . ARG A 1 4 ? 8.690 -8.913 -6.494 1.00 54.43 4 ARG A C 19
ATOM 27861 O O . ARG A 1 4 ? 9.825 -8.471 -6.313 1.00 55.13 4 ARG A O 19
ATOM 27882 N N . PRO A 1 5 ? 8.367 -10.187 -6.226 1.00 2.42 5 PRO A N 19
ATOM 27883 C CA . PRO A 1 5 ? 9.334 -11.154 -5.698 1.00 44.41 5 PRO A CA 19
ATOM 27884 C C . PRO A 1 5 ? 10.393 -11.536 -6.727 1.00 52.52 5 PRO A C 19
ATOM 27885 O O . PRO A 1 5 ? 10.220 -12.491 -7.485 1.00 13.52 5 PRO A O 19
ATOM 27896 N N . TYR A 1 6 ? 11.488 -10.785 -6.749 1.00 3.33 6 TYR A N 19
ATOM 27897 C CA . TYR A 1 6 ? 12.574 -11.044 -7.687 1.00 2.24 6 TYR A CA 19
ATOM 27898 C C . TYR A 1 6 ? 13.894 -11.249 -6.949 1.00 52.10 6 TYR A C 19
ATOM 27899 O O . TYR A 1 6 ? 14.305 -10.413 -6.143 1.00 60.01 6 TYR A O 19
ATOM 27917 N N . LEU A 1 7 ? 14.554 -12.367 -7.231 1.00 12.20 7 LEU A N 19
ATOM 27918 C CA . LEU A 1 7 ? 15.828 -12.684 -6.596 1.00 3.31 7 LEU A CA 19
ATOM 27919 C C . LEU A 1 7 ? 16.997 -12.241 -7.470 1.00 62.21 7 LEU A C 19
ATOM 27920 O O . LEU A 1 7 ? 17.122 -12.664 -8.619 1.00 33.03 7 LEU A O 19
ATOM 27936 N N . GLY A 1 8 ? 17.854 -11.388 -6.917 1.00 11.13 8 GLY A N 19
ATOM 27937 C CA . GLY A 1 8 ? 19.003 -10.904 -7.659 1.00 51.13 8 GLY A CA 19
ATOM 27938 C C . GLY A 1 8 ? 20.294 -11.029 -6.875 1.00 43.15 8 GLY A C 19
ATOM 27939 O O . GLY A 1 8 ? 21.260 -10.312 -7.138 1.00 65.53 8 GLY A O 19
ATOM 27943 N N . PHE A 1 9 ? 20.312 -11.940 -5.908 1.00 71.35 9 PHE A N 19
ATOM 27944 C CA . PHE A 1 9 ? 21.494 -12.155 -5.082 1.00 13.15 9 PHE A CA 19
ATOM 27945 C C . PHE A 1 9 ? 21.719 -13.643 -4.830 1.00 72.14 9 PHE A C 19
ATOM 27946 O O . PHE A 1 9 ? 21.040 -14.491 -5.410 1.00 14.14 9 PHE A O 19
ATOM 27963 N N . ARG A 1 10 ? 22.677 -13.952 -3.963 1.00 64.34 10 ARG A N 19
ATOM 27964 C CA . ARG A 1 10 ? 22.994 -15.337 -3.636 1.00 61.44 10 ARG A CA 19
ATOM 27965 C C . ARG A 1 10 ? 22.817 -15.598 -2.143 1.00 42.43 10 ARG A C 19
ATOM 27966 O O . ARG A 1 10 ? 23.192 -14.772 -1.310 1.00 35.41 10 ARG A O 19
ATOM 27987 N N . VAL A 1 11 ? 22.244 -16.750 -1.813 1.00 34.24 11 VAL A N 19
ATOM 27988 C CA . VAL A 1 11 ? 22.017 -17.120 -0.420 1.00 44.15 11 VAL A CA 19
ATOM 27989 C C . VAL A 1 11 ? 22.343 -18.590 -0.182 1.00 73.14 11 VAL A C 19
ATOM 27990 O O . VAL A 1 11 ? 21.920 -19.461 -0.943 1.00 4.24 11 VAL A O 19
ATOM 28003 N N . ALA A 1 12 ? 23.096 -18.859 0.879 1.00 62.43 12 ALA A N 19
ATOM 28004 C CA . ALA A 1 12 ? 23.476 -20.225 1.219 1.00 45.20 12 ALA A CA 19
ATOM 28005 C C . ALA A 1 12 ? 23.006 -20.592 2.622 1.00 23.13 12 ALA A C 19
ATOM 28006 O O . ALA A 1 12 ? 23.371 -19.940 3.601 1.00 61.02 12 ALA A O 19
ATOM 28013 N N . VAL A 1 13 ? 22.194 -21.640 2.714 1.00 74.01 13 VAL A N 19
ATOM 28014 C CA . VAL A 1 13 ? 21.674 -22.094 3.998 1.00 74.30 13 VAL A CA 19
ATOM 28015 C C . VAL A 1 13 ? 22.598 -23.128 4.631 1.00 45.21 13 VAL A C 19
ATOM 28016 O O . VAL A 1 13 ? 22.992 -24.100 3.988 1.00 22.22 13 VAL A O 19
ATOM 28029 N N . GLY A 1 14 ? 22.942 -22.910 5.897 1.00 72.50 14 GLY A N 19
ATOM 28030 C CA . GLY A 1 14 ? 23.818 -23.832 6.597 1.00 51.23 14 GLY A CA 19
ATOM 28031 C C . GLY A 1 14 ? 23.832 -23.595 8.094 1.00 51.22 14 GLY A C 19
ATOM 28032 O O . GLY A 1 14 ? 22.800 -23.285 8.690 1.00 41.35 14 GLY A O 19
ATOM 28036 N N . ARG A 1 15 ? 25.003 -23.742 8.704 1.00 64.53 15 ARG A N 19
ATOM 28037 C CA . ARG A 1 15 ? 25.147 -23.545 10.141 1.00 34.21 15 ARG A CA 19
ATOM 28038 C C . ARG A 1 15 ? 26.357 -22.670 10.452 1.00 40.42 15 ARG A C 19
ATOM 28039 O O . ARG A 1 15 ? 27.402 -22.788 9.812 1.00 50.04 15 ARG A O 19
ATOM 28060 N N . ASP A 1 16 ? 26.208 -21.791 11.437 1.00 30.42 16 ASP A N 19
ATOM 28061 C CA . ASP A 1 16 ? 27.289 -20.896 11.833 1.00 13.05 16 ASP A CA 19
ATOM 28062 C C . ASP A 1 16 ? 28.016 -21.433 13.062 1.00 0.43 16 ASP A C 19
ATOM 28063 O O . ASP A 1 16 ? 27.717 -22.524 13.546 1.00 75.43 16 ASP A O 19
ATOM 28072 N N . SER A 1 17 ? 28.974 -20.658 13.562 1.00 33.11 17 SER A N 19
ATOM 28073 C CA . SER A 1 17 ? 29.747 -21.058 14.732 1.00 45.33 17 SER A CA 19
ATOM 28074 C C . SER A 1 17 ? 28.829 -21.383 15.905 1.00 31.35 17 SER A C 19
ATOM 28075 O O . SER A 1 17 ? 29.179 -22.175 16.781 1.00 51.30 17 SER A O 19
ATOM 28083 N N . SER A 1 18 ? 27.651 -20.767 15.916 1.00 5.41 18 SER A N 19
ATOM 28084 C CA . SER A 1 18 ? 26.683 -20.987 16.984 1.00 52.14 18 SER A CA 19
ATOM 28085 C C . SER A 1 18 ? 26.027 -22.358 16.848 1.00 41.21 18 SER A C 19
ATOM 28086 O O . SER A 1 18 ? 25.876 -23.086 17.828 1.00 53.30 18 SER A O 19
ATOM 28094 N N . GLY A 1 19 ? 25.639 -22.703 15.624 1.00 45.13 19 GLY A N 19
ATOM 28095 C CA . GLY A 1 19 ? 25.004 -23.985 15.381 1.00 44.05 19 GLY A CA 19
ATOM 28096 C C . GLY A 1 19 ? 23.495 -23.915 15.495 1.00 35.03 19 GLY A C 19
ATOM 28097 O O . GLY A 1 19 ? 22.913 -24.437 16.447 1.00 12.12 19 GLY A O 19
ATOM 28101 N N . CYS A 1 20 ? 22.859 -23.268 14.525 1.00 14.22 20 CYS A N 19
ATOM 28102 C CA . CYS A 1 20 ? 21.407 -23.129 14.523 1.00 75.13 20 CYS A CA 19
ATOM 28103 C C . CYS A 1 20 ? 20.867 -23.082 13.097 1.00 63.03 20 CYS A C 19
ATOM 28104 O O . CYS A 1 20 ? 20.413 -24.092 12.559 1.00 61.52 20 CYS A O 19
ATOM 28112 N N . THR A 1 21 ? 20.919 -21.901 12.489 1.00 52.23 21 THR A N 19
ATOM 28113 C CA . THR A 1 21 ? 20.433 -21.721 11.126 1.00 2.34 21 THR A CA 19
ATOM 28114 C C . THR A 1 21 ? 20.565 -20.268 10.684 1.00 55.05 21 THR A C 19
ATOM 28115 O O . THR A 1 21 ? 19.828 -19.397 11.147 1.00 35.02 21 THR A O 19
ATOM 28126 N N . THR A 1 22 ? 21.508 -20.012 9.782 1.00 13.22 22 THR A N 19
ATOM 28127 C CA . THR A 1 22 ? 21.736 -18.664 9.277 1.00 71.03 22 THR A CA 19
ATOM 28128 C C . THR A 1 22 ? 22.078 -18.684 7.791 1.00 21.54 22 THR A C 19
ATOM 28129 O O . THR A 1 22 ? 22.810 -19.558 7.324 1.00 32.33 22 THR A O 19
ATOM 28140 N N . LEU A 1 23 ? 21.546 -17.717 7.053 1.00 15.01 23 LEU A N 19
ATOM 28141 C CA . LEU A 1 23 ? 21.796 -17.623 5.619 1.00 75.31 23 LEU A CA 19
ATOM 28142 C C . LEU A 1 23 ? 22.749 -16.474 5.306 1.00 31.43 23 LEU A C 19
ATOM 28143 O O . LEU A 1 23 ? 22.404 -15.305 5.476 1.00 42.15 23 LEU A O 19
ATOM 28159 N N . SER A 1 24 ? 23.949 -16.816 4.847 1.00 34.02 24 SER A N 19
ATOM 28160 C CA . SER A 1 24 ? 24.953 -15.813 4.512 1.00 72.20 24 SER A CA 19
ATOM 28161 C C . SER A 1 24 ? 24.689 -15.221 3.131 1.00 64.33 24 SER A C 19
ATOM 28162 O O . SER A 1 24 ? 24.513 -15.951 2.154 1.00 4.43 24 SER A O 19
ATOM 28170 N N . ILE A 1 25 ? 24.664 -13.895 3.058 1.00 50.14 25 ILE A N 19
ATOM 28171 C CA . ILE A 1 25 ? 24.423 -13.204 1.797 1.00 63.33 25 ILE A CA 19
ATOM 28172 C C . ILE A 1 25 ? 25.734 -12.785 1.140 1.00 24.15 25 ILE A C 19
ATOM 28173 O O . ILE A 1 25 ? 26.432 -11.901 1.636 1.00 24.22 25 ILE A O 19
ATOM 28189 N N . GLN A 1 26 ? 26.061 -13.425 0.022 1.00 1.22 26 GLN A N 19
ATOM 28190 C CA . GLN A 1 26 ? 27.288 -13.117 -0.703 1.00 22.03 26 GLN A CA 19
ATOM 28191 C C . GLN A 1 26 ? 27.111 -11.875 -1.570 1.00 23.01 26 GLN A C 19
ATOM 28192 O O . GLN A 1 26 ? 28.086 -11.222 -1.940 1.00 1.51 26 GLN A O 19
ATOM 28206 N N . GLU A 1 27 ? 25.861 -11.556 -1.890 1.00 62.14 27 GLU A N 19
ATOM 28207 C CA . GLU A 1 27 ? 25.558 -10.393 -2.716 1.00 11.35 27 GLU A CA 19
ATOM 28208 C C . GLU A 1 27 ? 24.801 -9.338 -1.912 1.00 65.44 27 GLU A C 19
ATOM 28209 O O . GLU A 1 27 ? 24.628 -9.471 -0.701 1.00 33.21 27 GLU A O 19
ATOM 28221 N N . VAL A 1 28 ? 24.354 -8.290 -2.596 1.00 60.25 28 VAL A N 19
ATOM 28222 C CA . VAL A 1 28 ? 23.616 -7.213 -1.948 1.00 51.23 28 VAL A CA 19
ATOM 28223 C C . VAL A 1 28 ? 22.276 -6.973 -2.636 1.00 23.44 28 VAL A C 19
ATOM 28224 O O . VAL A 1 28 ? 22.186 -6.210 -3.598 1.00 24.12 28 VAL A O 19
ATOM 28237 N N . THR A 1 29 ? 21.235 -7.631 -2.135 1.00 53.21 29 THR A N 19
ATOM 28238 C CA . THR A 1 29 ? 19.899 -7.491 -2.701 1.00 12.43 29 THR A CA 19
ATOM 28239 C C . THR A 1 29 ? 19.274 -6.156 -2.310 1.00 72.15 29 THR A C 19
ATOM 28240 O O . THR A 1 29 ? 18.187 -5.811 -2.773 1.00 72.31 29 THR A O 19
ATOM 28251 N N . GLN A 1 30 ? 19.968 -5.410 -1.458 1.00 1.34 30 GLN A N 19
ATOM 28252 C CA . GLN A 1 30 ? 19.480 -4.112 -1.006 1.00 35.32 30 GLN A CA 19
ATOM 28253 C C . GLN A 1 30 ? 19.684 -3.049 -2.080 1.00 75.44 30 GLN A C 19
ATOM 28254 O O . GLN A 1 30 ? 20.378 -2.056 -1.863 1.00 1.00 30 GLN A O 19
ATOM 28268 N N . THR A 1 31 ? 19.074 -3.265 -3.242 1.00 52.31 31 THR A N 19
ATOM 28269 C CA . THR A 1 31 ? 19.190 -2.327 -4.351 1.00 54.53 31 THR A CA 19
ATOM 28270 C C . THR A 1 31 ? 17.941 -2.352 -5.226 1.00 22.23 31 THR A C 19
ATOM 28271 O O . THR A 1 31 ? 18.011 -2.113 -6.431 1.00 41.05 31 THR A O 19
ATOM 28282 N N . TYR A 1 32 ? 16.800 -2.643 -4.611 1.00 42.01 32 TYR A N 19
ATOM 28283 C CA . TYR A 1 32 ? 15.536 -2.701 -5.335 1.00 34.44 32 TYR A CA 19
ATOM 28284 C C . TYR A 1 32 ? 14.519 -1.735 -4.734 1.00 44.33 32 TYR A C 19
ATOM 28285 O O . TYR A 1 32 ? 14.507 -1.499 -3.526 1.00 15.14 32 TYR A O 19
ATOM 28303 N N . THR A 1 33 ? 13.667 -1.177 -5.588 1.00 74.24 33 THR A N 19
ATOM 28304 C CA . THR A 1 33 ? 12.646 -0.236 -5.145 1.00 3.32 33 THR A CA 19
ATOM 28305 C C . THR A 1 33 ? 11.366 -0.388 -5.958 1.00 63.44 33 THR A C 19
ATOM 28306 O O . THR A 1 33 ? 11.223 -1.330 -6.738 1.00 10.44 33 THR A O 19
ATOM 28317 N N . GLY A 1 34 ? 10.437 0.545 -5.773 1.00 23.34 34 GLY A N 19
ATOM 28318 C CA . GLY A 1 34 ? 9.181 0.495 -6.497 1.00 50.33 34 GLY A CA 19
ATOM 28319 C C . GLY A 1 34 ? 8.215 1.578 -6.058 1.00 44.11 34 GLY A C 19
ATOM 28320 O O . GLY A 1 34 ? 8.492 2.322 -5.117 1.00 22.41 34 GLY A O 19
ATOM 28324 N N . SER A 1 35 ? 7.079 1.669 -6.742 1.00 63.31 35 SER A N 19
ATOM 28325 C CA . SER A 1 35 ? 6.072 2.672 -6.421 1.00 14.53 35 SER A CA 19
ATOM 28326 C C . SER A 1 35 ? 6.595 4.077 -6.704 1.00 54.40 35 SER A C 19
ATOM 28327 O O . SER A 1 35 ? 7.619 4.249 -7.363 1.00 60.21 35 SER A O 19
ATOM 28335 N N . ASN A 1 36 ? 5.882 5.080 -6.200 1.00 60.03 36 ASN A N 19
ATOM 28336 C CA . ASN A 1 36 ? 6.273 6.471 -6.399 1.00 70.11 36 ASN A CA 19
ATOM 28337 C C . ASN A 1 36 ? 7.742 6.679 -6.044 1.00 10.23 36 ASN A C 19
ATOM 28338 O O . ASN A 1 36 ? 8.417 7.528 -6.624 1.00 5.24 36 ASN A O 19
ATOM 28349 N N . GLY A 1 37 ? 8.230 5.897 -5.086 1.00 24.31 37 GLY A N 19
ATOM 28350 C CA . GLY A 1 37 ? 9.616 6.010 -4.670 1.00 0.41 37 GLY A CA 19
ATOM 28351 C C . GLY A 1 37 ? 10.581 5.905 -5.834 1.00 24.13 37 GLY A C 19
ATOM 28352 O O . GLY A 1 37 ? 11.493 6.720 -5.969 1.00 71.11 37 GLY A O 19
ATOM 28356 N N . GLY A 1 38 ? 10.382 4.896 -6.677 1.00 22.15 38 GLY A N 19
ATOM 28357 C CA . GLY A 1 38 ? 11.251 4.704 -7.823 1.00 4.23 38 GLY A CA 19
ATOM 28358 C C . GLY A 1 38 ? 11.072 3.343 -8.465 1.00 24.22 38 GLY A C 19
ATOM 28359 O O . GLY A 1 38 ? 10.049 3.076 -9.095 1.00 25.24 38 GLY A O 19
ATOM 28363 N N . ALA A 1 39 ? 12.071 2.480 -8.307 1.00 33.24 39 ALA A N 19
ATOM 28364 C CA . ALA A 1 39 ? 12.019 1.139 -8.875 1.00 74.25 39 ALA A CA 19
ATOM 28365 C C . ALA A 1 39 ? 13.271 0.344 -8.523 1.00 21.34 39 ALA A C 19
ATOM 28366 O O . ALA A 1 39 ? 13.212 -0.870 -8.326 1.00 23.20 39 ALA A O 19
ATOM 28373 N N . ASP A 1 40 ? 14.403 1.035 -8.445 1.00 14.24 40 ASP A N 19
ATOM 28374 C CA . ASP A 1 40 ? 15.670 0.393 -8.115 1.00 12.30 40 ASP A CA 19
ATOM 28375 C C . ASP A 1 40 ? 16.741 1.434 -7.804 1.00 22.34 40 ASP A C 19
ATOM 28376 O O . ASP A 1 40 ? 16.896 2.417 -8.529 1.00 2.11 40 ASP A O 19
ATOM 28385 N N . LEU A 1 41 ? 17.477 1.211 -6.721 1.00 5.15 41 LEU A N 19
ATOM 28386 C CA . LEU A 1 41 ? 18.534 2.130 -6.312 1.00 24.12 41 LEU A CA 19
ATOM 28387 C C . LEU A 1 41 ? 19.224 1.637 -5.043 1.00 53.44 41 LEU A C 19
ATOM 28388 O O . LEU A 1 41 ? 18.664 0.840 -4.291 1.00 3.31 41 LEU A O 19
ATOM 28404 N N . MET A 1 42 ? 20.440 2.119 -4.812 1.00 45.22 42 MET A N 19
ATOM 28405 C CA . MET A 1 42 ? 21.205 1.730 -3.633 1.00 15.25 42 MET A CA 19
ATOM 28406 C C . MET A 1 42 ? 20.802 2.568 -2.423 1.00 54.02 42 MET A C 19
ATOM 28407 O O . MET A 1 42 ? 21.224 3.715 -2.282 1.00 20.21 42 MET A O 19
ATOM 28421 N N . GLY A 1 43 ? 19.981 1.987 -1.553 1.00 2.02 43 GLY A N 19
ATOM 28422 C CA . GLY A 1 43 ? 19.535 2.695 -0.367 1.00 40.34 43 GLY A CA 19
ATOM 28423 C C . GLY A 1 43 ? 19.872 1.955 0.912 1.00 71.24 43 GLY A C 19
ATOM 28424 O O . GLY A 1 43 ? 20.804 2.311 1.633 1.00 31.41 43 GLY A O 19
ATOM 28428 N N . PRO A 1 44 ? 19.100 0.899 1.209 1.00 22.14 44 PRO A N 19
ATOM 28429 C CA . PRO A 1 44 ? 19.302 0.085 2.412 1.00 51.11 44 PRO A CA 19
ATOM 28430 C C . PRO A 1 44 ? 20.580 -0.744 2.343 1.00 33.21 44 PRO A C 19
ATOM 28431 O O . PRO A 1 44 ? 20.971 -1.380 3.321 1.00 24.20 44 PRO A O 19
ATOM 28442 N N . ALA A 1 45 ? 21.226 -0.732 1.182 1.00 75.24 45 ALA A N 19
ATOM 28443 C CA . ALA A 1 45 ? 22.461 -1.481 0.987 1.00 74.34 45 ALA A CA 19
ATOM 28444 C C . ALA A 1 45 ? 23.594 -0.898 1.823 1.00 44.11 45 ALA A C 19
ATOM 28445 O O . ALA A 1 45 ? 24.292 -1.623 2.533 1.00 11.51 45 ALA A O 19
ATOM 28452 N N . PHE A 1 46 ? 23.774 0.416 1.734 1.00 71.25 46 PHE A N 19
ATOM 28453 C CA . PHE A 1 46 ? 24.825 1.096 2.481 1.00 11.40 46 PHE A CA 19
ATOM 28454 C C . PHE A 1 46 ? 24.251 1.800 3.707 1.00 4.34 46 PHE A C 19
ATOM 28455 O O . PHE A 1 46 ? 24.987 2.182 4.618 1.00 55.05 46 PHE A O 19
ATOM 28472 N N . ALA A 1 47 ? 22.933 1.969 3.723 1.00 22.21 47 ALA A N 19
ATOM 28473 C CA . ALA A 1 47 ? 22.260 2.625 4.837 1.00 2.11 47 ALA A CA 19
ATOM 28474 C C . ALA A 1 47 ? 22.209 1.716 6.060 1.00 22.22 47 ALA A C 19
ATOM 28475 O O . ALA A 1 47 ? 22.399 2.167 7.189 1.00 15.42 47 ALA A O 19
ATOM 28482 N N . ALA A 1 48 ? 21.952 0.433 5.828 1.00 73.12 48 ALA A N 19
ATOM 28483 C CA . ALA A 1 48 ? 21.877 -0.540 6.911 1.00 42.31 48 ALA A CA 19
ATOM 28484 C C . ALA A 1 48 ? 23.234 -1.189 7.160 1.00 4.44 48 ALA A C 19
ATOM 28485 O O . ALA A 1 48 ? 23.441 -1.847 8.179 1.00 11.41 48 ALA A O 19
ATOM 28492 N N . GLY A 1 49 ? 24.157 -0.999 6.222 1.00 24.11 49 GLY A N 19
ATOM 28493 C CA . GLY A 1 49 ? 25.483 -1.573 6.359 1.00 21.31 49 GLY A CA 19
ATOM 28494 C C . GLY A 1 49 ? 25.563 -2.985 5.814 1.00 75.44 49 GLY A C 19
ATOM 28495 O O . GLY A 1 49 ? 26.592 -3.650 5.938 1.00 31.34 49 GLY A O 19
ATOM 28499 N N . LEU A 1 50 ? 24.473 -3.446 5.209 1.00 64.14 50 LEU A N 19
ATOM 28500 C CA . LEU A 1 50 ? 24.423 -4.790 4.643 1.00 11.11 50 LEU A CA 19
ATOM 28501 C C . LEU A 1 50 ? 25.360 -4.912 3.446 1.00 71.43 50 LEU A C 19
ATOM 28502 O O . LEU A 1 50 ? 25.233 -4.176 2.467 1.00 14.15 50 LEU A O 19
ATOM 28518 N N . ARG A 1 51 ? 26.299 -5.849 3.529 1.00 4.34 51 ARG A N 19
ATOM 28519 C CA . ARG A 1 51 ? 27.257 -6.068 2.452 1.00 22.44 51 ARG A CA 19
ATOM 28520 C C . ARG A 1 51 ? 27.564 -7.555 2.293 1.00 50.44 51 ARG A C 19
ATOM 28521 O O . ARG A 1 51 ? 27.051 -8.389 3.039 1.00 42.14 51 ARG A O 19
ATOM 28542 N N . VAL A 1 52 ? 28.403 -7.878 1.314 1.00 25.41 52 VAL A N 19
ATOM 28543 C CA . VAL A 1 52 ? 28.779 -9.263 1.056 1.00 23.32 52 VAL A CA 19
ATOM 28544 C C . VAL A 1 52 ? 29.344 -9.922 2.310 1.00 61.02 52 VAL A C 19
ATOM 28545 O O . VAL A 1 52 ? 30.190 -9.351 2.997 1.00 54.52 52 VAL A O 19
ATOM 28558 N N . GLY A 1 53 ? 28.871 -11.130 2.602 1.00 55.31 53 GLY A N 19
ATOM 28559 C CA . GLY A 1 53 ? 29.340 -11.847 3.773 1.00 71.23 53 GLY A CA 19
ATOM 28560 C C . GLY A 1 53 ? 28.495 -11.569 5.000 1.00 4.04 53 GLY A C 19
ATOM 28561 O O . GLY A 1 53 ? 28.882 -11.910 6.118 1.00 2.45 53 GLY A O 19
ATOM 28565 N N . ASP A 1 54 ? 27.340 -10.947 4.793 1.00 1.01 54 ASP A N 19
ATOM 28566 C CA . ASP A 1 54 ? 26.439 -10.622 5.892 1.00 34.14 54 ASP A CA 19
ATOM 28567 C C . ASP A 1 54 ? 25.278 -11.610 5.953 1.00 14.11 54 ASP A C 19
ATOM 28568 O O . ASP A 1 54 ? 24.649 -11.906 4.937 1.00 24.12 54 ASP A O 19
ATOM 28577 N N . GLN A 1 55 ? 25.000 -12.116 7.150 1.00 21.22 55 GLN A N 19
ATOM 28578 C CA . GLN A 1 55 ? 23.916 -13.072 7.342 1.00 31.11 55 GLN A CA 19
ATOM 28579 C C . GLN A 1 55 ? 22.656 -12.373 7.842 1.00 71.01 55 GLN A C 19
ATOM 28580 O O . GLN A 1 55 ? 22.730 -11.387 8.577 1.00 62.23 55 GLN A O 19
ATOM 28594 N N . LEU A 1 56 ? 21.500 -12.889 7.439 1.00 51.31 56 LEU A N 19
ATOM 28595 C CA . LEU A 1 56 ? 20.222 -12.314 7.846 1.00 44.33 56 LEU A CA 19
ATOM 28596 C C . LEU A 1 56 ? 19.314 -13.379 8.450 1.00 35.12 56 LEU A C 19
ATOM 28597 O O . LEU A 1 56 ? 18.932 -14.338 7.779 1.00 20.23 56 LEU A O 19
ATOM 28613 N N . VAL A 1 57 ? 18.968 -13.203 9.722 1.00 63.12 57 VAL A N 19
ATOM 28614 C CA . VAL A 1 57 ? 18.101 -14.147 10.416 1.00 22.42 57 VAL A CA 19
ATOM 28615 C C . VAL A 1 57 ? 16.631 -13.804 10.202 1.00 4.42 57 VAL A C 19
ATOM 28616 O O . VAL A 1 57 ? 15.766 -14.678 10.245 1.00 22.44 57 VAL A O 19
ATOM 28629 N N . ARG A 1 58 ? 16.356 -12.524 9.971 1.00 62.22 58 ARG A N 19
ATOM 28630 C CA . ARG A 1 58 ? 14.990 -12.064 9.751 1.00 65.25 58 ARG A CA 19
ATOM 28631 C C . ARG A 1 58 ? 14.208 -12.038 11.060 1.00 13.01 58 ARG A C 19
ATOM 28632 O O . ARG A 1 58 ? 13.734 -10.987 11.492 1.00 43.44 58 ARG A O 19
ATOM 28653 N N . PHE A 1 59 ? 14.075 -13.202 11.688 1.00 41.15 59 PHE A N 19
ATOM 28654 C CA . PHE A 1 59 ? 13.348 -13.313 12.947 1.00 65.00 59 PHE A CA 19
ATOM 28655 C C . PHE A 1 59 ? 14.289 -13.696 14.086 1.00 44.43 59 PHE A C 19
ATOM 28656 O O . PHE A 1 59 ? 15.153 -14.558 13.928 1.00 3.32 59 PHE A O 19
ATOM 28673 N N . ALA A 1 60 ? 14.115 -13.047 15.233 1.00 72.34 60 ALA A N 19
ATOM 28674 C CA . ALA A 1 60 ? 14.946 -13.320 16.398 1.00 3.34 60 ALA A CA 19
ATOM 28675 C C . ALA A 1 60 ? 14.988 -14.813 16.706 1.00 11.42 60 ALA A C 19
ATOM 28676 O O . ALA A 1 60 ? 13.975 -15.411 17.065 1.00 14.23 60 ALA A O 19
ATOM 28683 N N . GLY A 1 61 ? 16.167 -15.409 16.562 1.00 24.54 61 GLY A N 19
ATOM 28684 C CA . GLY A 1 61 ? 16.318 -16.828 16.828 1.00 23.14 61 GLY A CA 19
ATOM 28685 C C . GLY A 1 61 ? 17.312 -17.491 15.895 1.00 41.50 61 GLY A C 19
ATOM 28686 O O . GLY A 1 61 ? 17.701 -18.639 16.106 1.00 65.45 61 GLY A O 19
ATOM 28690 N N . TYR A 1 62 ? 17.722 -16.766 14.860 1.00 64.21 62 TYR A N 19
ATOM 28691 C CA . TYR A 1 62 ? 18.674 -17.292 13.888 1.00 33.11 62 TYR A CA 19
ATOM 28692 C C . TYR A 1 62 ? 18.052 -18.423 13.074 1.00 22.14 62 TYR A C 19
ATOM 28693 O O . TYR A 1 62 ? 18.361 -19.597 13.283 1.00 72.14 62 TYR A O 19
ATOM 28711 N N . THR A 1 63 ? 17.174 -18.061 12.145 1.00 52.15 63 THR A N 19
ATOM 28712 C CA . THR A 1 63 ? 16.507 -19.043 11.299 1.00 64.03 63 THR A CA 19
ATOM 28713 C C . THR A 1 63 ? 15.526 -18.372 10.345 1.00 40.41 63 THR A C 19
ATOM 28714 O O . THR A 1 63 ? 14.413 -18.015 10.732 1.00 22.44 63 THR A O 19
ATOM 28725 N N . VAL A 1 64 ? 15.945 -18.202 9.095 1.00 50.03 64 VAL A N 19
ATOM 28726 C CA . VAL A 1 64 ? 15.102 -17.575 8.084 1.00 14.43 64 VAL A CA 19
ATOM 28727 C C . VAL A 1 64 ? 14.613 -18.597 7.064 1.00 4.11 64 VAL A C 19
ATOM 28728 O O . VAL A 1 64 ? 15.246 -19.633 6.854 1.00 13.31 64 VAL A O 19
ATOM 28741 N N . THR A 1 65 ? 13.483 -18.299 6.430 1.00 22.34 65 THR A N 19
ATOM 28742 C CA . THR A 1 65 ? 12.909 -19.192 5.432 1.00 72.20 65 THR A CA 19
ATOM 28743 C C . THR A 1 65 ? 13.719 -19.167 4.141 1.00 51.01 65 THR A C 19
ATOM 28744 O O . THR A 1 65 ? 14.517 -20.066 3.882 1.00 65.45 65 THR A O 19
ATOM 28755 N N . GLU A 1 66 ? 13.508 -18.131 3.335 1.00 12.33 66 GLU A N 19
ATOM 28756 C CA . GLU A 1 66 ? 14.220 -17.990 2.071 1.00 53.15 66 GLU A CA 19
ATOM 28757 C C . GLU A 1 66 ? 14.253 -16.531 1.624 1.00 13.03 66 GLU A C 19
ATOM 28758 O O . GLU A 1 66 ? 13.820 -15.637 2.353 1.00 71.02 66 GLU A O 19
ATOM 28770 N N . LEU A 1 67 ? 14.770 -16.298 0.423 1.00 14.30 67 LEU A N 19
ATOM 28771 C CA . LEU A 1 67 ? 14.860 -14.947 -0.122 1.00 23.43 67 LEU A CA 19
ATOM 28772 C C . LEU A 1 67 ? 13.473 -14.373 -0.388 1.00 75.45 67 LEU A C 19
ATOM 28773 O O . LEU A 1 67 ? 13.266 -13.163 -0.312 1.00 54.21 67 LEU A O 19
ATOM 28789 N N . ALA A 1 68 ? 12.525 -15.251 -0.700 1.00 35.34 68 ALA A N 19
ATOM 28790 C CA . ALA A 1 68 ? 11.155 -14.832 -0.973 1.00 65.53 68 ALA A CA 19
ATOM 28791 C C . ALA A 1 68 ? 10.570 -14.065 0.207 1.00 41.40 68 ALA A C 19
ATOM 28792 O O . ALA A 1 68 ? 9.920 -13.035 0.029 1.00 74.23 68 ALA A O 19
ATOM 28799 N N . ALA A 1 69 ? 10.805 -14.572 1.412 1.00 31.44 69 ALA A N 19
ATOM 28800 C CA . ALA A 1 69 ? 10.302 -13.933 2.622 1.00 73.21 69 ALA A CA 19
ATOM 28801 C C . ALA A 1 69 ? 10.931 -12.558 2.819 1.00 64.41 69 ALA A C 19
ATOM 28802 O O . ALA A 1 69 ? 10.244 -11.591 3.148 1.00 63.22 69 ALA A O 19
ATOM 28809 N N . PHE A 1 70 ? 12.242 -12.479 2.616 1.00 4.35 70 PHE A N 19
ATOM 28810 C CA . PHE A 1 70 ? 12.965 -11.222 2.774 1.00 42.03 70 PHE A CA 19
ATOM 28811 C C . PHE A 1 70 ? 12.575 -10.230 1.681 1.00 25.25 70 PHE A C 19
ATOM 28812 O O . PHE A 1 70 ? 12.584 -9.019 1.897 1.00 53.03 70 PHE A O 19
ATOM 28829 N N . ASN A 1 71 ? 12.235 -10.754 0.509 1.00 61.45 71 ASN A N 19
ATOM 28830 C CA . ASN A 1 71 ? 11.843 -9.916 -0.619 1.00 4.14 71 ASN A CA 19
ATOM 28831 C C . ASN A 1 71 ? 10.463 -9.307 -0.390 1.00 21.31 71 ASN A C 19
ATOM 28832 O O . ASN A 1 71 ? 10.197 -8.174 -0.793 1.00 34.50 71 ASN A O 19
ATOM 28843 N N . THR A 1 72 ? 9.588 -10.067 0.261 1.00 75.34 72 THR A N 19
ATOM 28844 C CA . THR A 1 72 ? 8.235 -9.604 0.543 1.00 72.21 72 THR A CA 19
ATOM 28845 C C . THR A 1 72 ? 8.237 -8.524 1.619 1.00 74.32 72 THR A C 19
ATOM 28846 O O . THR A 1 72 ? 7.594 -7.485 1.471 1.00 73.05 72 THR A O 19
ATOM 28857 N N . VAL A 1 73 ? 8.964 -8.776 2.702 1.00 21.35 73 VAL A N 19
ATOM 28858 C CA . VAL A 1 73 ? 9.051 -7.824 3.803 1.00 21.22 73 VAL A CA 19
ATOM 28859 C C . VAL A 1 73 ? 9.685 -6.515 3.348 1.00 4.33 73 VAL A C 19
ATOM 28860 O O . VAL A 1 73 ? 9.246 -5.432 3.736 1.00 5.12 73 VAL A O 19
ATOM 28873 N N . VAL A 1 74 ? 10.721 -6.621 2.522 1.00 4.12 74 VAL A N 19
ATOM 28874 C CA . VAL A 1 74 ? 11.416 -5.445 2.012 1.00 3.02 74 VAL A CA 19
ATOM 28875 C C . VAL A 1 74 ? 10.529 -4.652 1.059 1.00 34.34 74 VAL A C 19
ATOM 28876 O O . VAL A 1 74 ? 10.383 -3.438 1.196 1.00 32.01 74 VAL A O 19
ATOM 28889 N N . ALA A 1 75 ? 9.937 -5.348 0.094 1.00 13.01 75 ALA A N 19
ATOM 28890 C CA . ALA A 1 75 ? 9.061 -4.710 -0.880 1.00 54.35 75 ALA A CA 19
ATOM 28891 C C . ALA A 1 75 ? 7.821 -4.130 -0.208 1.00 31.23 75 ALA A C 19
ATOM 28892 O O . ALA A 1 75 ? 7.412 -3.006 -0.501 1.00 22.55 75 ALA A O 19
ATOM 28899 N N . ARG A 1 76 ? 7.226 -4.904 0.694 1.00 24.43 76 ARG A N 19
ATOM 28900 C CA . ARG A 1 76 ? 6.032 -4.468 1.407 1.00 32.11 76 ARG A CA 19
ATOM 28901 C C . ARG A 1 76 ? 6.247 -3.097 2.040 1.00 10.52 76 ARG A C 19
ATOM 28902 O O . ARG A 1 76 ? 5.430 -2.190 1.875 1.00 3.30 76 ARG A O 19
ATOM 28923 N N . HIS A 1 77 ? 7.351 -2.952 2.766 1.00 22.10 77 HIS A N 19
ATOM 28924 C CA . HIS A 1 77 ? 7.674 -1.691 3.424 1.00 30.12 77 HIS A CA 19
ATOM 28925 C C . HIS A 1 77 ? 8.342 -0.725 2.450 1.00 21.32 77 HIS A C 19
ATOM 28926 O O . HIS A 1 77 ? 9.569 -0.638 2.390 1.00 54.50 77 HIS A O 19
ATOM 28940 N N . VAL A 1 78 ? 7.527 -0.003 1.688 1.00 1.42 78 VAL A N 19
ATOM 28941 C CA . VAL A 1 78 ? 8.039 0.957 0.717 1.00 30.01 78 VAL A CA 19
ATOM 28942 C C . VAL A 1 78 ? 8.121 2.356 1.317 1.00 34.04 78 VAL A C 19
ATOM 28943 O O . VAL A 1 78 ? 7.867 3.350 0.637 1.00 45.20 78 VAL A O 19
ATOM 28956 N N . ARG A 1 79 ? 8.476 2.425 2.596 1.00 2.41 79 ARG A N 19
ATOM 28957 C CA . ARG A 1 79 ? 8.591 3.703 3.289 1.00 73.00 79 ARG A CA 19
ATOM 28958 C C . ARG A 1 79 ? 9.876 4.423 2.892 1.00 2.24 79 ARG A C 19
ATOM 28959 O O . ARG A 1 79 ? 10.857 3.809 2.472 1.00 32.31 79 ARG A O 19
ATOM 28980 N N . PRO A 1 80 ? 9.873 5.758 3.028 1.00 61.40 80 PRO A N 19
ATOM 28981 C CA . PRO A 1 80 ? 11.031 6.590 2.689 1.00 10.43 80 PRO A CA 19
ATOM 28982 C C . PRO A 1 80 ? 12.189 6.396 3.662 1.00 1.20 80 PRO A C 19
ATOM 28983 O O . PRO A 1 80 ? 13.290 6.901 3.441 1.00 55.53 80 PRO A O 19
ATOM 28994 N N . SER A 1 81 ? 11.934 5.661 4.739 1.00 20.44 81 SER A N 19
ATOM 28995 C CA . SER A 1 81 ? 12.955 5.402 5.748 1.00 41.50 81 SER A CA 19
ATOM 28996 C C . SER A 1 81 ? 12.385 4.579 6.899 1.00 5.12 81 SER A C 19
ATOM 28997 O O . SER A 1 81 ? 12.567 4.918 8.068 1.00 21.13 81 SER A O 19
ATOM 29005 N N . ALA A 1 82 ? 11.695 3.496 6.559 1.00 64.43 82 ALA A N 19
ATOM 29006 C CA . ALA A 1 82 ? 11.100 2.622 7.563 1.00 45.15 82 ALA A CA 19
ATOM 29007 C C . ALA A 1 82 ? 12.175 1.935 8.398 1.00 31.33 82 ALA A C 19
ATOM 29008 O O . ALA A 1 82 ? 13.055 1.261 7.863 1.00 73.32 82 ALA A O 19
ATOM 29015 N N . SER A 1 83 ? 12.098 2.110 9.714 1.00 54.54 83 SER A N 19
ATOM 29016 C CA . SER A 1 83 ? 13.067 1.511 10.623 1.00 34.42 83 SER A CA 19
ATOM 29017 C C . SER A 1 83 ? 12.572 0.159 11.129 1.00 64.30 83 SER A C 19
ATOM 29018 O O . SER A 1 83 ? 11.785 0.087 12.073 1.00 54.23 83 SER A O 19
ATOM 29026 N N . ILE A 1 84 ? 13.041 -0.911 10.494 1.00 13.53 84 ILE A N 19
ATOM 29027 C CA . ILE A 1 84 ? 12.648 -2.260 10.880 1.00 72.22 84 ILE A CA 19
ATOM 29028 C C . ILE A 1 84 ? 13.785 -2.980 11.597 1.00 12.13 84 ILE A C 19
ATOM 29029 O O . ILE A 1 84 ? 14.933 -2.976 11.154 1.00 42.34 84 ILE A O 19
ATOM 29045 N N . PRO A 1 85 ? 13.460 -3.615 12.733 1.00 75.31 85 PRO A N 19
ATOM 29046 C CA . PRO A 1 85 ? 14.439 -4.354 13.535 1.00 1.12 85 PRO A CA 19
ATOM 29047 C C . PRO A 1 85 ? 14.913 -5.627 12.843 1.00 22.32 85 PRO A C 19
ATOM 29048 O O . PRO A 1 85 ? 14.131 -6.550 12.614 1.00 13.34 85 PRO A O 19
ATOM 29059 N N . VAL A 1 86 ? 16.200 -5.672 12.512 1.00 11.42 86 VAL A N 19
ATOM 29060 C CA . VAL A 1 86 ? 16.779 -6.833 11.848 1.00 73.14 86 VAL A CA 19
ATOM 29061 C C . VAL A 1 86 ? 18.061 -7.280 12.540 1.00 43.00 86 VAL A C 19
ATOM 29062 O O . VAL A 1 86 ? 19.007 -6.504 12.680 1.00 71.21 86 VAL A O 19
ATOM 29075 N N . VAL A 1 87 ? 18.087 -8.537 12.972 1.00 42.13 87 VAL A N 19
ATOM 29076 C CA . VAL A 1 87 ? 19.255 -9.089 13.649 1.00 53.13 87 VAL A CA 19
ATOM 29077 C C . VAL A 1 87 ? 20.226 -9.709 12.651 1.00 62.31 87 VAL A C 19
ATOM 29078 O O . VAL A 1 87 ? 19.858 -10.594 11.878 1.00 63.20 87 VAL A O 19
ATOM 29091 N N . PHE A 1 88 ? 21.469 -9.240 12.673 1.00 1.25 88 PHE A N 19
ATOM 29092 C CA . PHE A 1 88 ? 22.495 -9.748 11.770 1.00 31.13 88 PHE A CA 19
ATOM 29093 C C . PHE A 1 88 ? 23.462 -10.668 12.509 1.00 64.31 88 PHE A C 19
ATOM 29094 O O . PHE A 1 88 ? 23.736 -10.477 13.694 1.00 53.12 88 PHE A O 19
ATOM 29111 N N . SER A 1 89 ? 23.977 -11.668 11.800 1.00 51.12 89 SER A N 19
ATOM 29112 C CA . SER A 1 89 ? 24.911 -12.621 12.388 1.00 35.22 89 SER A CA 19
ATOM 29113 C C . SER A 1 89 ? 26.177 -12.732 11.545 1.00 62.00 89 SER A C 19
ATOM 29114 O O . SER A 1 89 ? 26.136 -12.592 10.323 1.00 45.34 89 SER A O 19
ATOM 29122 N N . ARG A 1 90 ? 27.301 -12.985 12.208 1.00 42.44 90 ARG A N 19
ATOM 29123 C CA . ARG A 1 90 ? 28.581 -13.113 11.520 1.00 34.25 90 ARG A CA 19
ATOM 29124 C C . ARG A 1 90 ? 29.291 -14.400 11.930 1.00 33.20 90 ARG A C 19
ATOM 29125 O O . ARG A 1 90 ? 30.289 -14.368 12.650 1.00 35.25 90 ARG A O 19
ATOM 29146 N N . ASP A 1 91 ? 28.769 -15.531 11.467 1.00 42.45 91 ASP A N 19
ATOM 29147 C CA . ASP A 1 91 ? 29.353 -16.829 11.784 1.00 41.31 91 ASP A CA 19
ATOM 29148 C C . ASP A 1 91 ? 29.299 -17.097 13.285 1.00 41.43 91 ASP A C 19
ATOM 29149 O O . ASP A 1 91 ? 30.323 -17.351 13.917 1.00 21.14 91 ASP A O 19
ATOM 29158 N N . GLY A 1 92 ? 28.097 -17.036 13.849 1.00 75.11 92 GLY A N 19
ATOM 29159 C CA . GLY A 1 92 ? 27.932 -17.273 15.271 1.00 34.11 92 GLY A CA 19
ATOM 29160 C C . GLY A 1 92 ? 27.785 -15.987 16.060 1.00 62.10 92 GLY A C 19
ATOM 29161 O O . GLY A 1 92 ? 27.233 -15.984 17.160 1.00 34.41 92 GLY A O 19
ATOM 29165 N N . VAL A 1 93 ? 28.283 -14.890 15.498 1.00 21.02 93 VAL A N 19
ATOM 29166 C CA . VAL A 1 93 ? 28.206 -13.591 16.157 1.00 72.44 93 VAL A CA 19
ATOM 29167 C C . VAL A 1 93 ? 26.761 -13.117 16.269 1.00 62.42 93 VAL A C 19
ATOM 29168 O O . VAL A 1 93 ? 26.001 -13.172 15.302 1.00 64.33 93 VAL A O 19
ATOM 29181 N N . VAL A 1 94 ? 26.388 -12.651 17.456 1.00 13.21 94 VAL A N 19
ATOM 29182 C CA . VAL A 1 94 ? 25.034 -12.165 17.695 1.00 0.13 94 VAL A CA 19
ATOM 29183 C C . VAL A 1 94 ? 25.029 -10.665 17.967 1.00 14.21 94 VAL A C 19
ATOM 29184 O O . VAL A 1 94 ? 25.545 -10.207 18.986 1.00 42.53 94 VAL A O 19
ATOM 29197 N N . MET A 1 95 ? 24.440 -9.905 17.049 1.00 4.20 95 MET A N 19
ATOM 29198 C CA . MET A 1 95 ? 24.366 -8.455 17.191 1.00 61.32 95 MET A CA 19
ATOM 29199 C C . MET A 1 95 ? 23.049 -7.922 16.636 1.00 1.33 95 MET A C 19
ATOM 29200 O O . MET A 1 95 ? 22.398 -8.575 15.821 1.00 40.21 95 MET A O 19
ATOM 29214 N N . SER A 1 96 ? 22.663 -6.731 17.084 1.00 35.40 96 SER A N 19
ATOM 29215 C CA . SER A 1 96 ? 21.421 -6.112 16.635 1.00 32.23 96 SER A CA 19
ATOM 29216 C C . SER A 1 96 ? 21.702 -4.818 15.879 1.00 51.52 96 SER A C 19
ATOM 29217 O O . SER A 1 96 ? 22.455 -3.964 16.346 1.00 40.21 96 SER A O 19
ATOM 29225 N N . ALA A 1 97 ? 21.090 -4.680 14.707 1.00 43.21 97 ALA A N 19
ATOM 29226 C CA . ALA A 1 97 ? 21.272 -3.489 13.886 1.00 62.44 97 ALA A CA 19
ATOM 29227 C C . ALA A 1 97 ? 19.966 -3.083 13.211 1.00 3.24 97 ALA A C 19
ATOM 29228 O O . ALA A 1 97 ? 19.199 -3.932 12.756 1.00 43.11 97 ALA A O 19
ATOM 29235 N N . THR A 1 98 ? 19.718 -1.778 13.151 1.00 32.11 98 THR A N 19
ATOM 29236 C CA . THR A 1 98 ? 18.504 -1.259 12.534 1.00 34.03 98 THR A CA 19
ATOM 29237 C C . THR A 1 98 ? 18.741 -0.895 11.073 1.00 24.41 98 THR A C 19
ATOM 29238 O O . THR A 1 98 ? 19.662 -0.142 10.753 1.00 34.32 98 THR A O 19
ATOM 29249 N N . ILE A 1 99 ? 17.906 -1.434 10.191 1.00 45.11 99 ILE A N 19
ATOM 29250 C CA . ILE A 1 99 ? 18.026 -1.164 8.764 1.00 53.15 99 ILE A CA 19
ATOM 29251 C C . ILE A 1 99 ? 17.015 -0.114 8.316 1.00 15.34 99 ILE A C 19
ATOM 29252 O O . ILE A 1 99 ? 15.815 -0.250 8.556 1.00 53.21 99 ILE A O 19
ATOM 29268 N N . VAL A 1 100 ? 17.507 0.934 7.663 1.00 2.13 100 VAL A N 19
ATOM 29269 C CA . VAL A 1 100 ? 16.647 2.007 7.179 1.00 33.12 100 VAL A CA 19
ATOM 29270 C C . VAL A 1 100 ? 16.442 1.910 5.672 1.00 65.34 100 VAL A C 19
ATOM 29271 O O . VAL A 1 100 ? 17.264 2.391 4.891 1.00 74.14 100 VAL A O 19
ATOM 29284 N N . VAL A 1 101 ? 15.341 1.284 5.268 1.00 2.01 101 VAL A N 19
ATOM 29285 C CA . VAL A 1 101 ? 15.027 1.125 3.853 1.00 23.32 101 VAL A CA 19
ATOM 29286 C C . VAL A 1 101 ? 14.243 2.321 3.326 1.00 0.12 101 VAL A C 19
ATOM 29287 O O . VAL A 1 101 ? 13.088 2.531 3.695 1.00 61.44 101 VAL A O 19
ATOM 29300 N N . GLY A 1 102 ? 14.879 3.104 2.460 1.00 3.11 102 GLY A N 19
ATOM 29301 C CA . GLY A 1 102 ? 14.226 4.270 1.896 1.00 52.45 102 GLY A CA 19
ATOM 29302 C C . GLY A 1 102 ? 13.706 4.022 0.493 1.00 23.14 102 GLY A C 19
ATOM 29303 O O . GLY A 1 102 ? 14.312 4.457 -0.485 1.00 60.24 102 GLY A O 19
ATOM 29307 N N . GLU A 1 103 ? 12.582 3.319 0.396 1.00 21.03 103 GLU A N 19
ATOM 29308 C CA . GLU A 1 103 ? 11.984 3.012 -0.897 1.00 75.53 103 GLU A CA 19
ATOM 29309 C C . GLU A 1 103 ? 10.960 4.074 -1.290 1.00 25.43 103 GLU A C 19
ATOM 29310 O O . GLU A 1 103 ? 10.122 3.851 -2.164 1.00 42.45 103 GLU A O 19
ATOM 29322 N N . LEU A 1 104 ? 11.035 5.228 -0.636 1.00 71.15 104 LEU A N 19
ATOM 29323 C CA . LEU A 1 104 ? 10.116 6.326 -0.916 1.00 34.34 104 LEU A CA 19
ATOM 29324 C C . LEU A 1 104 ? 10.825 7.672 -0.804 1.00 74.50 104 LEU A C 19
ATOM 29325 O O . LEU A 1 104 ? 10.198 8.692 -0.522 1.00 32.05 104 LEU A O 19
ATOM 29341 N N . GLU A 1 105 ? 12.135 7.665 -1.030 1.00 13.11 105 GLU A N 19
ATOM 29342 C CA . GLU A 1 105 ? 12.928 8.886 -0.956 1.00 10.32 105 GLU A CA 19
ATOM 29343 C C . GLU A 1 105 ? 13.730 9.093 -2.237 1.00 61.44 105 GLU A C 19
ATOM 29344 O O . GLU A 1 105 ? 13.288 9.786 -3.153 1.00 31.40 105 GLU A O 19
ATOM 29356 N N . PRO A 1 1 ? 3.519 0.780 -2.291 1.00 43.20 1 PRO A N 20
ATOM 29357 C CA . PRO A 1 1 ? 3.131 0.110 -1.047 1.00 34.42 1 PRO A CA 20
ATOM 29358 C C . PRO A 1 1 ? 2.697 -1.334 -1.277 1.00 65.23 1 PRO A C 20
ATOM 29359 O O . PRO A 1 1 ? 1.952 -1.904 -0.479 1.00 62.55 1 PRO A O 20
ATOM 29370 N N . LEU A 1 2 ? 3.169 -1.921 -2.372 1.00 53.42 2 LEU A N 20
ATOM 29371 C CA . LEU A 1 2 ? 2.830 -3.299 -2.708 1.00 23.44 2 LEU A CA 20
ATOM 29372 C C . LEU A 1 2 ? 3.554 -3.745 -3.974 1.00 61.02 2 LEU A C 20
ATOM 29373 O O . LEU A 1 2 ? 3.005 -3.675 -5.074 1.00 74.31 2 LEU A O 20
ATOM 29389 N N . THR A 1 3 ? 4.791 -4.206 -3.812 1.00 53.31 3 THR A N 20
ATOM 29390 C CA . THR A 1 3 ? 5.590 -4.664 -4.942 1.00 33.05 3 THR A CA 20
ATOM 29391 C C . THR A 1 3 ? 6.193 -6.037 -4.667 1.00 75.03 3 THR A C 20
ATOM 29392 O O . THR A 1 3 ? 6.176 -6.517 -3.534 1.00 21.40 3 THR A O 20
ATOM 29403 N N . ARG A 1 4 ? 6.725 -6.664 -5.711 1.00 52.35 4 ARG A N 20
ATOM 29404 C CA . ARG A 1 4 ? 7.333 -7.982 -5.582 1.00 72.55 4 ARG A CA 20
ATOM 29405 C C . ARG A 1 4 ? 8.279 -8.261 -6.746 1.00 44.14 4 ARG A C 20
ATOM 29406 O O . ARG A 1 4 ? 8.042 -9.140 -7.575 1.00 50.22 4 ARG A O 20
ATOM 29427 N N . PRO A 1 5 ? 9.378 -7.495 -6.812 1.00 5.30 5 PRO A N 20
ATOM 29428 C CA . PRO A 1 5 ? 10.383 -7.640 -7.870 1.00 32.12 5 PRO A CA 20
ATOM 29429 C C . PRO A 1 5 ? 11.175 -8.937 -7.743 1.00 2.33 5 PRO A C 20
ATOM 29430 O O . PRO A 1 5 ? 10.831 -9.810 -6.946 1.00 72.44 5 PRO A O 20
ATOM 29441 N N . TYR A 1 6 ? 12.237 -9.055 -8.531 1.00 64.03 6 TYR A N 20
ATOM 29442 C CA . TYR A 1 6 ? 13.078 -10.246 -8.508 1.00 73.41 6 TYR A CA 20
ATOM 29443 C C . TYR A 1 6 ? 14.447 -9.936 -7.911 1.00 51.21 6 TYR A C 20
ATOM 29444 O O . TYR A 1 6 ? 15.046 -8.901 -8.207 1.00 22.04 6 TYR A O 20
ATOM 29462 N N . LEU A 1 7 ? 14.937 -10.839 -7.070 1.00 33.54 7 LEU A N 20
ATOM 29463 C CA . LEU A 1 7 ? 16.236 -10.664 -6.430 1.00 61.30 7 LEU A CA 20
ATOM 29464 C C . LEU A 1 7 ? 17.332 -11.370 -7.222 1.00 44.42 7 LEU A C 20
ATOM 29465 O O . LEU A 1 7 ? 17.124 -12.457 -7.757 1.00 73.53 7 LEU A O 20
ATOM 29481 N N . GLY A 1 8 ? 18.503 -10.742 -7.291 1.00 32.42 8 GLY A N 20
ATOM 29482 C CA . GLY A 1 8 ? 19.615 -11.326 -8.018 1.00 4.55 8 GLY A CA 20
ATOM 29483 C C . GLY A 1 8 ? 20.785 -11.664 -7.114 1.00 15.10 8 GLY A C 20
ATOM 29484 O O . GLY A 1 8 ? 21.915 -11.248 -7.368 1.00 23.32 8 GLY A O 20
ATOM 29488 N N . PHE A 1 9 ? 20.513 -12.419 -6.055 1.00 34.11 9 PHE A N 20
ATOM 29489 C CA . PHE A 1 9 ? 21.551 -12.811 -5.108 1.00 55.15 9 PHE A CA 20
ATOM 29490 C C . PHE A 1 9 ? 21.444 -14.294 -4.767 1.00 75.32 9 PHE A C 20
ATOM 29491 O O . PHE A 1 9 ? 20.433 -14.937 -5.053 1.00 51.50 9 PHE A O 20
ATOM 29508 N N . ARG A 1 10 ? 22.493 -14.832 -4.155 1.00 5.43 10 ARG A N 20
ATOM 29509 C CA . ARG A 1 10 ? 22.519 -16.239 -3.776 1.00 22.22 10 ARG A CA 20
ATOM 29510 C C . ARG A 1 10 ? 22.537 -16.393 -2.258 1.00 21.32 10 ARG A C 20
ATOM 29511 O O . ARG A 1 10 ? 22.804 -15.437 -1.529 1.00 74.42 10 ARG A O 20
ATOM 29532 N N . VAL A 1 11 ? 22.251 -17.603 -1.788 1.00 21.34 11 VAL A N 20
ATOM 29533 C CA . VAL A 1 11 ? 22.235 -17.883 -0.357 1.00 32.32 11 VAL A CA 20
ATOM 29534 C C . VAL A 1 11 ? 22.545 -19.350 -0.080 1.00 61.13 11 VAL A C 20
ATOM 29535 O O . VAL A 1 11 ? 22.044 -20.241 -0.766 1.00 2.12 11 VAL A O 20
ATOM 29548 N N . ALA A 1 12 ? 23.374 -19.594 0.929 1.00 3.33 12 ALA A N 20
ATOM 29549 C CA . ALA A 1 12 ? 23.750 -20.953 1.299 1.00 53.24 12 ALA A CA 20
ATOM 29550 C C . ALA A 1 12 ? 23.103 -21.362 2.618 1.00 43.41 12 ALA A C 20
ATOM 29551 O O . ALA A 1 12 ? 23.306 -20.716 3.646 1.00 15.23 12 ALA A O 20
ATOM 29558 N N . VAL A 1 13 ? 22.324 -22.438 2.581 1.00 10.13 13 VAL A N 20
ATOM 29559 C CA . VAL A 1 13 ? 21.648 -22.933 3.774 1.00 31.14 13 VAL A CA 20
ATOM 29560 C C . VAL A 1 13 ? 22.550 -23.872 4.567 1.00 32.33 13 VAL A C 20
ATOM 29561 O O . VAL A 1 13 ? 23.085 -24.839 4.027 1.00 60.22 13 VAL A O 20
ATOM 29574 N N . GLY A 1 14 ? 22.714 -23.581 5.854 1.00 13.42 14 GLY A N 20
ATOM 29575 C CA . GLY A 1 14 ? 23.551 -24.409 6.702 1.00 45.23 14 GLY A CA 20
ATOM 29576 C C . GLY A 1 14 ? 23.659 -23.871 8.115 1.00 55.54 14 GLY A C 20
ATOM 29577 O O . GLY A 1 14 ? 22.663 -23.444 8.701 1.00 64.14 14 GLY A O 20
ATOM 29581 N N . ARG A 1 15 ? 24.868 -23.891 8.664 1.00 25.40 15 ARG A N 20
ATOM 29582 C CA . ARG A 1 15 ? 25.101 -23.404 10.018 1.00 21.43 15 ARG A CA 20
ATOM 29583 C C . ARG A 1 15 ? 26.316 -22.482 10.063 1.00 11.02 15 ARG A C 20
ATOM 29584 O O . ARG A 1 15 ? 27.396 -22.839 9.593 1.00 4.24 15 ARG A O 20
ATOM 29605 N N . ASP A 1 16 ? 26.130 -21.295 10.631 1.00 62.25 16 ASP A N 20
ATOM 29606 C CA . ASP A 1 16 ? 27.211 -20.321 10.737 1.00 34.54 16 ASP A CA 20
ATOM 29607 C C . ASP A 1 16 ? 28.063 -20.589 11.974 1.00 64.55 16 ASP A C 20
ATOM 29608 O O . ASP A 1 16 ? 27.871 -21.587 12.668 1.00 22.50 16 ASP A O 20
ATOM 29617 N N . SER A 1 17 ? 29.007 -19.692 12.241 1.00 32.23 17 SER A N 20
ATOM 29618 C CA . SER A 1 17 ? 29.893 -19.834 13.391 1.00 74.32 17 SER A CA 20
ATOM 29619 C C . SER A 1 17 ? 29.090 -19.989 14.679 1.00 2.32 17 SER A C 20
ATOM 29620 O O . SER A 1 17 ? 29.569 -20.564 15.657 1.00 41.34 17 SER A O 20
ATOM 29628 N N . SER A 1 18 ? 27.866 -19.471 14.672 1.00 2.53 18 SER A N 20
ATOM 29629 C CA . SER A 1 18 ? 26.997 -19.547 15.841 1.00 43.41 18 SER A CA 20
ATOM 29630 C C . SER A 1 18 ? 26.537 -20.981 16.083 1.00 53.20 18 SER A C 20
ATOM 29631 O O . SER A 1 18 ? 26.651 -21.503 17.191 1.00 44.10 18 SER A O 20
ATOM 29639 N N . GLY A 1 19 ? 26.014 -21.613 15.036 1.00 3.21 19 GLY A N 20
ATOM 29640 C CA . GLY A 1 19 ? 25.544 -22.980 15.154 1.00 33.54 19 GLY A CA 20
ATOM 29641 C C . GLY A 1 19 ? 24.064 -23.059 15.474 1.00 1.24 19 GLY A C 20
ATOM 29642 O O . GLY A 1 19 ? 23.682 -23.405 16.593 1.00 55.32 19 GLY A O 20
ATOM 29646 N N . CYS A 1 20 ? 23.230 -22.736 14.492 1.00 3.21 20 CYS A N 20
ATOM 29647 C CA . CYS A 1 20 ? 21.784 -22.769 14.675 1.00 14.14 20 CYS A CA 20
ATOM 29648 C C . CYS A 1 20 ? 21.081 -23.176 13.384 1.00 1.32 20 CYS A C 20
ATOM 29649 O O . CYS A 1 20 ? 20.809 -24.355 13.157 1.00 62.22 20 CYS A O 20
ATOM 29657 N N . THR A 1 21 ? 20.788 -22.191 12.541 1.00 74.05 21 THR A N 20
ATOM 29658 C CA . THR A 1 21 ? 20.114 -22.445 11.273 1.00 21.54 21 THR A CA 20
ATOM 29659 C C . THR A 1 21 ? 19.805 -21.143 10.544 1.00 63.24 21 THR A C 20
ATOM 29660 O O . THR A 1 21 ? 18.688 -20.630 10.612 1.00 31.15 21 THR A O 20
ATOM 29671 N N . THR A 1 22 ? 20.802 -20.612 9.843 1.00 5.10 22 THR A N 20
ATOM 29672 C CA . THR A 1 22 ? 20.637 -19.369 9.100 1.00 3.35 22 THR A CA 20
ATOM 29673 C C . THR A 1 22 ? 21.406 -19.408 7.784 1.00 34.24 22 THR A C 20
ATOM 29674 O O . THR A 1 22 ? 22.376 -20.154 7.642 1.00 14.10 22 THR A O 20
ATOM 29685 N N . LEU A 1 23 ? 20.967 -18.601 6.825 1.00 63.24 23 LEU A N 20
ATOM 29686 C CA . LEU A 1 23 ? 21.615 -18.543 5.519 1.00 71.23 23 LEU A CA 20
ATOM 29687 C C . LEU A 1 23 ? 22.560 -17.349 5.432 1.00 12.10 23 LEU A C 20
ATOM 29688 O O . LEU A 1 23 ? 22.442 -16.395 6.201 1.00 45.21 23 LEU A O 20
ATOM 29704 N N . SER A 1 24 ? 23.495 -17.408 4.489 1.00 0.14 24 SER A N 20
ATOM 29705 C CA . SER A 1 24 ? 24.461 -16.332 4.303 1.00 43.11 24 SER A CA 20
ATOM 29706 C C . SER A 1 24 ? 24.302 -15.691 2.927 1.00 21.15 24 SER A C 20
ATOM 29707 O O . SER A 1 24 ? 24.263 -16.383 1.909 1.00 14.25 24 SER A O 20
ATOM 29715 N N . ILE A 1 25 ? 24.211 -14.366 2.906 1.00 2.32 25 ILE A N 20
ATOM 29716 C CA . ILE A 1 25 ? 24.057 -13.631 1.657 1.00 44.02 25 ILE A CA 20
ATOM 29717 C C . ILE A 1 25 ? 25.409 -13.376 0.999 1.00 63.11 25 ILE A C 20
ATOM 29718 O O . ILE A 1 25 ? 26.218 -12.597 1.503 1.00 61.42 25 ILE A O 20
ATOM 29734 N N . GLN A 1 26 ? 25.646 -14.037 -0.130 1.00 12.31 26 GLN A N 20
ATOM 29735 C CA . GLN A 1 26 ? 26.900 -13.880 -0.857 1.00 73.35 26 GLN A CA 20
ATOM 29736 C C . GLN A 1 26 ? 26.878 -12.619 -1.714 1.00 44.31 26 GLN A C 20
ATOM 29737 O O . GLN A 1 26 ? 27.927 -12.084 -2.073 1.00 52.12 26 GLN A O 20
ATOM 29751 N N . GLU A 1 27 ? 25.678 -12.149 -2.038 1.00 35.31 27 GLU A N 20
ATOM 29752 C CA . GLU A 1 27 ? 25.521 -10.951 -2.854 1.00 1.13 27 GLU A CA 20
ATOM 29753 C C . GLU A 1 27 ? 24.873 -9.827 -2.051 1.00 13.13 27 GLU A C 20
ATOM 29754 O O . GLU A 1 27 ? 24.661 -9.953 -0.845 1.00 14.24 27 GLU A O 20
ATOM 29766 N N . VAL A 1 28 ? 24.561 -8.727 -2.729 1.00 14.12 28 VAL A N 20
ATOM 29767 C CA . VAL A 1 28 ? 23.936 -7.580 -2.080 1.00 61.31 28 VAL A CA 20
ATOM 29768 C C . VAL A 1 28 ? 22.642 -7.188 -2.784 1.00 41.22 28 VAL A C 20
ATOM 29769 O O . VAL A 1 28 ? 22.637 -6.328 -3.666 1.00 65.21 28 VAL A O 20
ATOM 29782 N N . THR A 1 29 ? 21.543 -7.823 -2.389 1.00 23.31 29 THR A N 20
ATOM 29783 C CA . THR A 1 29 ? 20.242 -7.542 -2.982 1.00 42.31 29 THR A CA 20
ATOM 29784 C C . THR A 1 29 ? 19.472 -6.517 -2.157 1.00 31.32 29 THR A C 20
ATOM 29785 O O . THR A 1 29 ? 18.256 -6.385 -2.294 1.00 21.10 29 THR A O 20
ATOM 29796 N N . GLN A 1 30 ? 20.187 -5.795 -1.301 1.00 5.11 30 GLN A N 20
ATOM 29797 C CA . GLN A 1 30 ? 19.569 -4.782 -0.454 1.00 3.04 30 GLN A CA 20
ATOM 29798 C C . GLN A 1 30 ? 19.985 -3.381 -0.889 1.00 51.40 30 GLN A C 20
ATOM 29799 O O . GLN A 1 30 ? 20.520 -2.605 -0.096 1.00 11.00 30 GLN A O 20
ATOM 29813 N N . THR A 1 31 ? 19.736 -3.061 -2.155 1.00 73.33 31 THR A N 20
ATOM 29814 C CA . THR A 1 31 ? 20.085 -1.754 -2.697 1.00 22.21 31 THR A CA 20
ATOM 29815 C C . THR A 1 31 ? 19.285 -1.450 -3.958 1.00 41.13 31 THR A C 20
ATOM 29816 O O . THR A 1 31 ? 19.707 -0.652 -4.796 1.00 25.24 31 THR A O 20
ATOM 29827 N N . TYR A 1 32 ? 18.128 -2.089 -4.088 1.00 21.32 32 TYR A N 20
ATOM 29828 C CA . TYR A 1 32 ? 17.269 -1.888 -5.249 1.00 3.13 32 TYR A CA 20
ATOM 29829 C C . TYR A 1 32 ? 15.828 -1.627 -4.822 1.00 21.14 32 TYR A C 20
ATOM 29830 O O . TYR A 1 32 ? 15.463 -1.833 -3.663 1.00 63.25 32 TYR A O 20
ATOM 29848 N N . THR A 1 33 ? 15.011 -1.172 -5.766 1.00 72.24 33 THR A N 20
ATOM 29849 C CA . THR A 1 33 ? 13.610 -0.882 -5.490 1.00 75.11 33 THR A CA 20
ATOM 29850 C C . THR A 1 33 ? 12.871 -0.478 -6.761 1.00 12.23 33 THR A C 20
ATOM 29851 O O . THR A 1 33 ? 13.410 -0.577 -7.862 1.00 72.21 33 THR A O 20
ATOM 29862 N N . GLY A 1 34 ? 11.633 -0.020 -6.600 1.00 73.20 34 GLY A N 20
ATOM 29863 C CA . GLY A 1 34 ? 10.840 0.393 -7.743 1.00 63.04 34 GLY A CA 20
ATOM 29864 C C . GLY A 1 34 ? 9.365 0.094 -7.565 1.00 61.52 34 GLY A C 20
ATOM 29865 O O . GLY A 1 34 ? 8.912 -1.016 -7.844 1.00 71.44 34 GLY A O 20
ATOM 29869 N N . SER A 1 35 ? 8.614 1.085 -7.097 1.00 52.23 35 SER A N 20
ATOM 29870 C CA . SER A 1 35 ? 7.182 0.921 -6.877 1.00 32.24 35 SER A CA 20
ATOM 29871 C C . SER A 1 35 ? 6.567 2.202 -6.321 1.00 22.22 35 SER A C 20
ATOM 29872 O O . SER A 1 35 ? 5.911 2.952 -7.042 1.00 32.21 35 SER A O 20
ATOM 29880 N N . ASN A 1 36 ? 6.786 2.445 -5.033 1.00 33.04 36 ASN A N 20
ATOM 29881 C CA . ASN A 1 36 ? 6.253 3.635 -4.378 1.00 63.33 36 ASN A CA 20
ATOM 29882 C C . ASN A 1 36 ? 7.288 4.756 -4.362 1.00 71.24 36 ASN A C 20
ATOM 29883 O O . ASN A 1 36 ? 7.242 5.645 -3.514 1.00 1.15 36 ASN A O 20
ATOM 29894 N N . GLY A 1 37 ? 8.221 4.706 -5.309 1.00 11.45 37 GLY A N 20
ATOM 29895 C CA . GLY A 1 37 ? 9.253 5.723 -5.386 1.00 4.21 37 GLY A CA 20
ATOM 29896 C C . GLY A 1 37 ? 10.287 5.420 -6.453 1.00 14.31 37 GLY A C 20
ATOM 29897 O O . GLY A 1 37 ? 10.476 6.202 -7.384 1.00 13.23 37 GLY A O 20
ATOM 29901 N N . GLY A 1 38 ? 10.959 4.281 -6.317 1.00 42.31 38 GLY A N 20
ATOM 29902 C CA . GLY A 1 38 ? 11.972 3.898 -7.283 1.00 51.13 38 GLY A CA 20
ATOM 29903 C C . GLY A 1 38 ? 13.262 4.674 -7.109 1.00 43.25 38 GLY A C 20
ATOM 29904 O O . GLY A 1 38 ? 13.241 5.870 -6.819 1.00 71.21 38 GLY A O 20
ATOM 29908 N N . ALA A 1 39 ? 14.389 3.992 -7.286 1.00 4.51 39 ALA A N 20
ATOM 29909 C CA . ALA A 1 39 ? 15.695 4.626 -7.147 1.00 31.30 39 ALA A CA 20
ATOM 29910 C C . ALA A 1 39 ? 16.819 3.635 -7.433 1.00 14.31 39 ALA A C 20
ATOM 29911 O O . ALA A 1 39 ? 17.550 3.777 -8.413 1.00 52.51 39 ALA A O 20
ATOM 29918 N N . ASP A 1 40 ? 16.951 2.633 -6.571 1.00 0.20 40 ASP A N 20
ATOM 29919 C CA . ASP A 1 40 ? 17.986 1.618 -6.731 1.00 41.53 40 ASP A CA 20
ATOM 29920 C C . ASP A 1 40 ? 19.376 2.243 -6.653 1.00 32.32 40 ASP A C 20
ATOM 29921 O O . ASP A 1 40 ? 19.830 2.893 -7.595 1.00 41.11 40 ASP A O 20
ATOM 29930 N N . LEU A 1 41 ? 20.046 2.042 -5.524 1.00 31.25 41 LEU A N 20
ATOM 29931 C CA . LEU A 1 41 ? 21.384 2.586 -5.321 1.00 23.21 41 LEU A CA 20
ATOM 29932 C C . LEU A 1 41 ? 21.915 2.225 -3.937 1.00 52.30 41 LEU A C 20
ATOM 29933 O O . LEU A 1 41 ? 22.977 1.617 -3.808 1.00 33.12 41 LEU A O 20
ATOM 29949 N N . MET A 1 42 ? 21.167 2.603 -2.905 1.00 41.44 42 MET A N 20
ATOM 29950 C CA . MET A 1 42 ? 21.561 2.317 -1.531 1.00 31.41 42 MET A CA 20
ATOM 29951 C C . MET A 1 42 ? 20.467 2.734 -0.553 1.00 52.15 42 MET A C 20
ATOM 29952 O O . MET A 1 42 ? 20.041 3.888 -0.539 1.00 44.30 42 MET A O 20
ATOM 29966 N N . GLY A 1 43 ? 20.015 1.786 0.263 1.00 51.45 43 GLY A N 20
ATOM 29967 C CA . GLY A 1 43 ? 18.974 2.076 1.231 1.00 11.12 43 GLY A CA 20
ATOM 29968 C C . GLY A 1 43 ? 19.075 1.206 2.469 1.00 50.25 43 GLY A C 20
ATOM 29969 O O . GLY A 1 43 ? 19.606 1.617 3.501 1.00 52.14 43 GLY A O 20
ATOM 29973 N N . PRO A 1 44 ? 18.555 -0.027 2.374 1.00 12.51 44 PRO A N 20
ATOM 29974 C CA . PRO A 1 44 ? 18.576 -0.982 3.486 1.00 52.22 44 PRO A CA 20
ATOM 29975 C C . PRO A 1 44 ? 19.981 -1.492 3.786 1.00 43.44 44 PRO A C 20
ATOM 29976 O O . PRO A 1 44 ? 20.237 -2.040 4.857 1.00 23.01 44 PRO A O 20
ATOM 29987 N N . ALA A 1 45 ? 20.889 -1.307 2.832 1.00 13.55 45 ALA A N 20
ATOM 29988 C CA . ALA A 1 45 ? 22.269 -1.746 2.996 1.00 10.42 45 ALA A CA 20
ATOM 29989 C C . ALA A 1 45 ? 23.172 -0.583 3.393 1.00 14.44 45 ALA A C 20
ATOM 29990 O O . ALA A 1 45 ? 22.702 0.534 3.613 1.00 52.11 45 ALA A O 20
ATOM 29997 N N . PHE A 1 46 ? 24.470 -0.852 3.485 1.00 52.41 46 PHE A N 20
ATOM 29998 C CA . PHE A 1 46 ? 25.438 0.173 3.858 1.00 64.23 46 PHE A CA 20
ATOM 29999 C C . PHE A 1 46 ? 25.305 0.536 5.334 1.00 52.13 46 PHE A C 20
ATOM 30000 O O . PHE A 1 46 ? 26.190 0.246 6.138 1.00 70.02 46 PHE A O 20
ATOM 30017 N N . ALA A 1 47 ? 24.192 1.174 5.682 1.00 72.44 47 ALA A N 20
ATOM 30018 C CA . ALA A 1 47 ? 23.941 1.576 7.060 1.00 72.31 47 ALA A CA 20
ATOM 30019 C C . ALA A 1 47 ? 23.971 0.373 7.997 1.00 45.01 47 ALA A C 20
ATOM 30020 O O . ALA A 1 47 ? 24.479 0.458 9.115 1.00 53.11 47 ALA A O 20
ATOM 30027 N N . ALA A 1 48 ? 23.425 -0.746 7.534 1.00 72.34 48 ALA A N 20
ATOM 30028 C CA . ALA A 1 48 ? 23.391 -1.967 8.330 1.00 1.52 48 ALA A CA 20
ATOM 30029 C C . ALA A 1 48 ? 24.636 -2.814 8.089 1.00 33.02 48 ALA A C 20
ATOM 30030 O O . ALA A 1 48 ? 24.920 -3.745 8.842 1.00 42.41 48 ALA A O 20
ATOM 30037 N N . GLY A 1 49 ? 25.374 -2.486 7.033 1.00 4.14 49 GLY A N 20
ATOM 30038 C CA . GLY A 1 49 ? 26.580 -3.228 6.712 1.00 54.41 49 GLY A CA 20
ATOM 30039 C C . GLY A 1 49 ? 26.301 -4.439 5.844 1.00 33.15 49 GLY A C 20
ATOM 30040 O O . GLY A 1 49 ? 27.146 -5.325 5.712 1.00 61.02 49 GLY A O 20
ATOM 30044 N N . LEU A 1 50 ? 25.112 -4.480 5.253 1.00 32.23 50 LEU A N 20
ATOM 30045 C CA . LEU A 1 50 ? 24.722 -5.593 4.395 1.00 63.52 50 LEU A CA 20
ATOM 30046 C C . LEU A 1 50 ? 25.696 -5.751 3.231 1.00 1.44 50 LEU A C 20
ATOM 30047 O O . LEU A 1 50 ? 25.662 -4.980 2.272 1.00 52.11 50 LEU A O 20
ATOM 30063 N N . ARG A 1 51 ? 26.562 -6.755 3.323 1.00 50.43 51 ARG A N 20
ATOM 30064 C CA . ARG A 1 51 ? 27.545 -7.014 2.277 1.00 14.43 51 ARG A CA 20
ATOM 30065 C C . ARG A 1 51 ? 27.736 -8.513 2.070 1.00 31.23 51 ARG A C 20
ATOM 30066 O O . ARG A 1 51 ? 27.126 -9.329 2.761 1.00 15.15 51 ARG A O 20
ATOM 30087 N N . VAL A 1 52 ? 28.587 -8.870 1.114 1.00 42.54 52 VAL A N 20
ATOM 30088 C CA . VAL A 1 52 ? 28.860 -10.271 0.816 1.00 54.55 52 VAL A CA 20
ATOM 30089 C C . VAL A 1 52 ? 29.373 -11.005 2.049 1.00 72.00 52 VAL A C 20
ATOM 30090 O O . VAL A 1 52 ? 30.254 -10.516 2.754 1.00 44.22 52 VAL A O 20
ATOM 30103 N N . GLY A 1 53 ? 28.814 -12.185 2.304 1.00 43.51 53 GLY A N 20
ATOM 30104 C CA . GLY A 1 53 ? 29.228 -12.969 3.453 1.00 43.42 53 GLY A CA 20
ATOM 30105 C C . GLY A 1 53 ? 28.503 -12.565 4.721 1.00 25.35 53 GLY A C 20
ATOM 30106 O O . GLY A 1 53 ? 28.893 -12.962 5.820 1.00 43.31 53 GLY A O 20
ATOM 30110 N N . ASP A 1 54 ? 27.447 -11.774 4.571 1.00 2.13 54 ASP A N 20
ATOM 30111 C CA . ASP A 1 54 ? 26.666 -11.316 5.714 1.00 2.25 54 ASP A CA 20
ATOM 30112 C C . ASP A 1 54 ? 25.374 -12.116 5.846 1.00 62.32 54 ASP A C 20
ATOM 30113 O O . ASP A 1 54 ? 24.755 -12.480 4.847 1.00 53.04 54 ASP A O 20
ATOM 30122 N N . GLN A 1 55 ? 24.975 -12.387 7.084 1.00 24.44 55 GLN A N 20
ATOM 30123 C CA . GLN A 1 55 ? 23.758 -13.146 7.345 1.00 21.54 55 GLN A CA 20
ATOM 30124 C C . GLN A 1 55 ? 22.555 -12.218 7.478 1.00 65.00 55 GLN A C 20
ATOM 30125 O O . GLN A 1 55 ? 22.436 -11.475 8.453 1.00 33.22 55 GLN A O 20
ATOM 30139 N N . LEU A 1 56 ? 21.667 -12.265 6.491 1.00 0.45 56 LEU A N 20
ATOM 30140 C CA . LEU A 1 56 ? 20.473 -11.427 6.497 1.00 34.04 56 LEU A CA 20
ATOM 30141 C C . LEU A 1 56 ? 19.279 -12.185 7.069 1.00 11.15 56 LEU A C 20
ATOM 30142 O O . LEU A 1 56 ? 18.673 -13.013 6.390 1.00 35.41 56 LEU A O 20
ATOM 30158 N N . VAL A 1 57 ? 18.945 -11.894 8.323 1.00 42.01 57 VAL A N 20
ATOM 30159 C CA . VAL A 1 57 ? 17.822 -12.545 8.986 1.00 72.33 57 VAL A CA 20
ATOM 30160 C C . VAL A 1 57 ? 16.616 -11.616 9.064 1.00 53.14 57 VAL A C 20
ATOM 30161 O O . VAL A 1 57 ? 16.732 -10.411 8.838 1.00 71.33 57 VAL A O 20
ATOM 30174 N N . ARG A 1 58 ? 15.458 -12.184 9.385 1.00 10.33 58 ARG A N 20
ATOM 30175 C CA . ARG A 1 58 ? 14.229 -11.406 9.493 1.00 64.04 58 ARG A CA 20
ATOM 30176 C C . ARG A 1 58 ? 13.640 -11.511 10.896 1.00 23.02 58 ARG A C 20
ATOM 30177 O O . ARG A 1 58 ? 12.954 -10.601 11.363 1.00 62.34 58 ARG A O 20
ATOM 30198 N N . PHE A 1 59 ? 13.912 -12.627 11.565 1.00 44.14 59 PHE A N 20
ATOM 30199 C CA . PHE A 1 59 ? 13.408 -12.852 12.914 1.00 3.13 59 PHE A CA 20
ATOM 30200 C C . PHE A 1 59 ? 14.538 -12.772 13.937 1.00 12.31 59 PHE A C 20
ATOM 30201 O O . PHE A 1 59 ? 15.679 -13.130 13.647 1.00 33.11 59 PHE A O 20
ATOM 30218 N N . ALA A 1 60 ? 14.211 -12.298 15.135 1.00 33.10 60 ALA A N 20
ATOM 30219 C CA . ALA A 1 60 ? 15.196 -12.172 16.202 1.00 41.34 60 ALA A CA 20
ATOM 30220 C C . ALA A 1 60 ? 15.524 -13.531 16.810 1.00 61.01 60 ALA A C 20
ATOM 30221 O O . ALA A 1 60 ? 15.465 -13.708 18.026 1.00 65.31 60 ALA A O 20
ATOM 30228 N N . GLY A 1 61 ? 15.869 -14.489 15.955 1.00 70.30 61 GLY A N 20
ATOM 30229 C CA . GLY A 1 61 ? 16.200 -15.821 16.427 1.00 3.14 61 GLY A CA 20
ATOM 30230 C C . GLY A 1 61 ? 17.366 -16.430 15.674 1.00 74.34 61 GLY A C 20
ATOM 30231 O O . GLY A 1 61 ? 17.724 -17.587 15.899 1.00 15.54 61 GLY A O 20
ATOM 30235 N N . TYR A 1 62 ? 17.958 -15.652 14.775 1.00 62.33 62 TYR A N 20
ATOM 30236 C CA . TYR A 1 62 ? 19.087 -16.124 13.982 1.00 44.32 62 TYR A CA 20
ATOM 30237 C C . TYR A 1 62 ? 18.664 -17.254 13.049 1.00 52.03 62 TYR A C 20
ATOM 30238 O O . TYR A 1 62 ? 19.350 -18.270 12.931 1.00 5.44 62 TYR A O 20
ATOM 30256 N N . THR A 1 63 ? 17.527 -17.070 12.385 1.00 53.01 63 THR A N 20
ATOM 30257 C CA . THR A 1 63 ? 17.009 -18.073 11.462 1.00 5.42 63 THR A CA 20
ATOM 30258 C C . THR A 1 63 ? 16.115 -17.437 10.405 1.00 55.24 63 THR A C 20
ATOM 30259 O O . THR A 1 63 ? 15.267 -16.600 10.716 1.00 52.04 63 THR A O 20
ATOM 30270 N N . VAL A 1 64 ? 16.308 -17.839 9.153 1.00 72.54 64 VAL A N 20
ATOM 30271 C CA . VAL A 1 64 ? 15.516 -17.310 8.048 1.00 23.14 64 VAL A CA 20
ATOM 30272 C C . VAL A 1 64 ? 14.998 -18.432 7.156 1.00 64.30 64 VAL A C 20
ATOM 30273 O O . VAL A 1 64 ? 15.581 -19.516 7.099 1.00 5.42 64 VAL A O 20
ATOM 30286 N N . THR A 1 65 ? 13.898 -18.166 6.458 1.00 23.54 65 THR A N 20
ATOM 30287 C CA . THR A 1 65 ? 13.300 -19.154 5.568 1.00 4.44 65 THR A CA 20
ATOM 30288 C C . THR A 1 65 ? 14.034 -19.206 4.233 1.00 23.34 65 THR A C 20
ATOM 30289 O O . THR A 1 65 ? 14.819 -20.120 3.983 1.00 44.14 65 THR A O 20
ATOM 30300 N N . GLU A 1 66 ? 13.774 -18.220 3.381 1.00 74.34 66 GLU A N 20
ATOM 30301 C CA . GLU A 1 66 ? 14.411 -18.156 2.071 1.00 54.15 66 GLU A CA 20
ATOM 30302 C C . GLU A 1 66 ? 14.425 -16.724 1.542 1.00 35.41 66 GLU A C 20
ATOM 30303 O O . GLU A 1 66 ? 13.969 -15.798 2.214 1.00 3.11 66 GLU A O 20
ATOM 30315 N N . LEU A 1 67 ? 14.950 -16.551 0.335 1.00 64.14 67 LEU A N 20
ATOM 30316 C CA . LEU A 1 67 ? 15.025 -15.233 -0.285 1.00 51.34 67 LEU A CA 20
ATOM 30317 C C . LEU A 1 67 ? 13.631 -14.699 -0.599 1.00 51.04 67 LEU A C 20
ATOM 30318 O O . LEU A 1 67 ? 13.373 -13.502 -0.482 1.00 11.53 67 LEU A O 20
ATOM 30334 N N . ALA A 1 68 ? 12.735 -15.596 -0.997 1.00 61.53 68 ALA A N 20
ATOM 30335 C CA . ALA A 1 68 ? 11.366 -15.217 -1.324 1.00 2.42 68 ALA A CA 20
ATOM 30336 C C . ALA A 1 68 ? 10.686 -14.542 -0.137 1.00 51.05 68 ALA A C 20
ATOM 30337 O O . ALA A 1 68 ? 10.000 -13.533 -0.295 1.00 52.31 68 ALA A O 20
ATOM 30344 N N . ALA A 1 69 ? 10.880 -15.107 1.050 1.00 43.32 69 ALA A N 20
ATOM 30345 C CA . ALA A 1 69 ? 10.286 -14.559 2.263 1.00 43.42 69 ALA A CA 20
ATOM 30346 C C . ALA A 1 69 ? 10.788 -13.143 2.529 1.00 71.25 69 ALA A C 20
ATOM 30347 O O . ALA A 1 69 ? 10.000 -12.232 2.781 1.00 53.44 69 ALA A O 20
ATOM 30354 N N . PHE A 1 70 ? 12.104 -12.966 2.471 1.00 33.33 70 PHE A N 20
ATOM 30355 C CA . PHE A 1 70 ? 12.711 -11.662 2.708 1.00 54.43 70 PHE A CA 20
ATOM 30356 C C . PHE A 1 70 ? 12.369 -10.691 1.581 1.00 14.44 70 PHE A C 20
ATOM 30357 O O . PHE A 1 70 ? 12.332 -9.478 1.783 1.00 1.41 70 PHE A O 20
ATOM 30374 N N . ASN A 1 71 ? 12.119 -11.234 0.395 1.00 62.54 71 ASN A N 20
ATOM 30375 C CA . ASN A 1 71 ? 11.781 -10.417 -0.765 1.00 22.10 71 ASN A CA 20
ATOM 30376 C C . ASN A 1 71 ? 10.369 -9.854 -0.641 1.00 35.43 71 ASN A C 20
ATOM 30377 O O . ASN A 1 71 ? 10.088 -8.744 -1.094 1.00 74.30 71 ASN A O 20
ATOM 30388 N N . THR A 1 72 ? 9.481 -10.628 -0.022 1.00 44.04 72 THR A N 20
ATOM 30389 C CA . THR A 1 72 ? 8.098 -10.208 0.162 1.00 60.15 72 THR A CA 20
ATOM 30390 C C . THR A 1 72 ? 7.991 -9.116 1.220 1.00 51.15 72 THR A C 20
ATOM 30391 O O . THR A 1 72 ? 7.281 -8.127 1.036 1.00 41.02 72 THR A O 20
ATOM 30402 N N . VAL A 1 73 ? 8.701 -9.301 2.328 1.00 10.51 73 VAL A N 20
ATOM 30403 C CA . VAL A 1 73 ? 8.687 -8.329 3.415 1.00 20.35 73 VAL A CA 20
ATOM 30404 C C . VAL A 1 73 ? 9.361 -7.027 2.998 1.00 70.21 73 VAL A C 20
ATOM 30405 O O . VAL A 1 73 ? 8.862 -5.938 3.282 1.00 32.20 73 VAL A O 20
ATOM 30418 N N . VAL A 1 74 ? 10.499 -7.147 2.321 1.00 53.51 74 VAL A N 20
ATOM 30419 C CA . VAL A 1 74 ? 11.241 -5.979 1.862 1.00 43.20 74 VAL A CA 20
ATOM 30420 C C . VAL A 1 74 ? 10.485 -5.244 0.761 1.00 71.31 74 VAL A C 20
ATOM 30421 O O . VAL A 1 74 ? 10.490 -4.015 0.704 1.00 62.01 74 VAL A O 20
ATOM 30434 N N . ALA A 1 75 ? 9.834 -6.006 -0.112 1.00 63.32 75 ALA A N 20
ATOM 30435 C CA . ALA A 1 75 ? 9.071 -5.428 -1.211 1.00 15.13 75 ALA A CA 20
ATOM 30436 C C . ALA A 1 75 ? 7.771 -4.807 -0.709 1.00 4.11 75 ALA A C 20
ATOM 30437 O O . ALA A 1 75 ? 7.396 -3.710 -1.124 1.00 75.50 75 ALA A O 20
ATOM 30444 N N . ARG A 1 76 ? 7.089 -5.515 0.186 1.00 43.35 76 ARG A N 20
ATOM 30445 C CA . ARG A 1 76 ? 5.831 -5.033 0.742 1.00 32.22 76 ARG A CA 20
ATOM 30446 C C . ARG A 1 76 ? 6.014 -3.669 1.401 1.00 24.20 76 ARG A C 20
ATOM 30447 O O . ARG A 1 76 ? 5.303 -2.715 1.086 1.00 52.24 76 ARG A O 20
ATOM 30468 N N . HIS A 1 77 ? 6.973 -3.585 2.318 1.00 11.21 77 HIS A N 20
ATOM 30469 C CA . HIS A 1 77 ? 7.250 -2.338 3.022 1.00 42.53 77 HIS A CA 20
ATOM 30470 C C . HIS A 1 77 ? 8.059 -1.387 2.144 1.00 55.30 77 HIS A C 20
ATOM 30471 O O . HIS A 1 77 ? 9.182 -1.016 2.483 1.00 24.34 77 HIS A O 20
ATOM 30485 N N . VAL A 1 78 ? 7.479 -0.996 1.013 1.00 0.23 78 VAL A N 20
ATOM 30486 C CA . VAL A 1 78 ? 8.145 -0.088 0.087 1.00 61.11 78 VAL A CA 20
ATOM 30487 C C . VAL A 1 78 ? 7.735 1.358 0.343 1.00 34.53 78 VAL A C 20
ATOM 30488 O O . VAL A 1 78 ? 7.760 2.191 -0.563 1.00 20.33 78 VAL A O 20
ATOM 30501 N N . ARG A 1 79 ? 7.357 1.648 1.584 1.00 51.52 79 ARG A N 20
ATOM 30502 C CA . ARG A 1 79 ? 6.940 2.994 1.960 1.00 70.02 79 ARG A CA 20
ATOM 30503 C C . ARG A 1 79 ? 8.148 3.913 2.119 1.00 73.15 79 ARG A C 20
ATOM 30504 O O . ARG A 1 79 ? 9.281 3.465 2.293 1.00 61.31 79 ARG A O 20
ATOM 30525 N N . PRO A 1 80 ? 7.902 5.230 2.056 1.00 13.04 80 PRO A N 20
ATOM 30526 C CA . PRO A 1 80 ? 8.956 6.239 2.191 1.00 41.51 80 PRO A CA 20
ATOM 30527 C C . PRO A 1 80 ? 9.513 6.311 3.609 1.00 72.03 80 PRO A C 20
ATOM 30528 O O . PRO A 1 80 ? 8.812 6.703 4.542 1.00 60.41 80 PRO A O 20
ATOM 30539 N N . SER A 1 81 ? 10.777 5.931 3.763 1.00 30.50 81 SER A N 20
ATOM 30540 C CA . SER A 1 81 ? 11.427 5.949 5.068 1.00 33.54 81 SER A CA 20
ATOM 30541 C C . SER A 1 81 ? 10.754 4.967 6.024 1.00 41.35 81 SER A C 20
ATOM 30542 O O . SER A 1 81 ? 10.150 5.368 7.018 1.00 74.41 81 SER A O 20
ATOM 30550 N N . ALA A 1 82 ? 10.864 3.680 5.713 1.00 22.34 82 ALA A N 20
ATOM 30551 C CA . ALA A 1 82 ? 10.269 2.640 6.544 1.00 2.20 82 ALA A CA 20
ATOM 30552 C C . ALA A 1 82 ? 11.341 1.855 7.293 1.00 52.22 82 ALA A C 20
ATOM 30553 O O . ALA A 1 82 ? 12.120 1.118 6.689 1.00 74.14 82 ALA A O 20
ATOM 30560 N N . SER A 1 83 ? 11.375 2.019 8.611 1.00 2.14 83 SER A N 20
ATOM 30561 C CA . SER A 1 83 ? 12.355 1.329 9.442 1.00 32.02 83 SER A CA 20
ATOM 30562 C C . SER A 1 83 ? 11.849 -0.053 9.844 1.00 12.05 83 SER A C 20
ATOM 30563 O O . SER A 1 83 ? 10.785 -0.184 10.450 1.00 32.14 83 SER A O 20
ATOM 30571 N N . ILE A 1 84 ? 12.619 -1.081 9.503 1.00 52.52 84 ILE A N 20
ATOM 30572 C CA . ILE A 1 84 ? 12.250 -2.452 9.829 1.00 72.53 84 ILE A CA 20
ATOM 30573 C C . ILE A 1 84 ? 13.355 -3.146 10.618 1.00 32.11 84 ILE A C 20
ATOM 30574 O O . ILE A 1 84 ? 14.533 -3.088 10.267 1.00 44.22 84 ILE A O 20
ATOM 30590 N N . PRO A 1 85 ? 12.967 -3.821 11.711 1.00 42.13 85 PRO A N 20
ATOM 30591 C CA . PRO A 1 85 ? 13.910 -4.541 12.572 1.00 74.42 85 PRO A CA 20
ATOM 30592 C C . PRO A 1 85 ? 14.486 -5.779 11.892 1.00 3.34 85 PRO A C 20
ATOM 30593 O O . PRO A 1 85 ? 13.758 -6.716 11.566 1.00 22.43 85 PRO A O 20
ATOM 30604 N N . VAL A 1 86 ? 15.799 -5.775 11.682 1.00 72.12 86 VAL A N 20
ATOM 30605 C CA . VAL A 1 86 ? 16.474 -6.898 11.042 1.00 35.43 86 VAL A CA 20
ATOM 30606 C C . VAL A 1 86 ? 17.704 -7.325 11.836 1.00 55.52 86 VAL A C 20
ATOM 30607 O O . VAL A 1 86 ? 18.612 -6.527 12.069 1.00 20.24 86 VAL A O 20
ATOM 30620 N N . VAL A 1 87 ? 17.727 -8.588 12.248 1.00 34.11 87 VAL A N 20
ATOM 30621 C CA . VAL A 1 87 ? 18.846 -9.122 13.014 1.00 1.15 87 VAL A CA 20
ATOM 30622 C C . VAL A 1 87 ? 19.926 -9.679 12.094 1.00 22.11 87 VAL A C 20
ATOM 30623 O O . VAL A 1 87 ? 19.678 -10.598 11.313 1.00 22.13 87 VAL A O 20
ATOM 30636 N N . PHE A 1 88 ? 21.126 -9.117 12.191 1.00 4.03 88 PHE A N 20
ATOM 30637 C CA . PHE A 1 88 ? 22.246 -9.557 11.367 1.00 71.11 88 PHE A CA 20
ATOM 30638 C C . PHE A 1 88 ? 23.293 -10.278 12.211 1.00 12.23 88 PHE A C 20
ATOM 30639 O O . PHE A 1 88 ? 23.501 -9.945 13.378 1.00 62.10 88 PHE A O 20
ATOM 30656 N N . SER A 1 89 ? 23.948 -11.267 11.613 1.00 62.22 89 SER A N 20
ATOM 30657 C CA . SER A 1 89 ? 24.971 -12.039 12.310 1.00 14.40 89 SER A CA 20
ATOM 30658 C C . SER A 1 89 ? 26.185 -12.264 11.415 1.00 25.31 89 SER A C 20
ATOM 30659 O O . SER A 1 89 ? 26.057 -12.723 10.280 1.00 62.11 89 SER A O 20
ATOM 30667 N N . ARG A 1 90 ? 27.364 -11.938 11.935 1.00 22.21 90 ARG A N 20
ATOM 30668 C CA . ARG A 1 90 ? 28.603 -12.104 11.184 1.00 53.40 90 ARG A CA 20
ATOM 30669 C C . ARG A 1 90 ? 29.367 -13.336 11.659 1.00 35.15 90 ARG A C 20
ATOM 30670 O O . ARG A 1 90 ? 30.434 -13.223 12.262 1.00 44.24 90 ARG A O 20
ATOM 30691 N N . ASP A 1 91 ? 28.812 -14.512 11.385 1.00 13.54 91 ASP A N 20
ATOM 30692 C CA . ASP A 1 91 ? 29.440 -15.765 11.784 1.00 25.45 91 ASP A CA 20
ATOM 30693 C C . ASP A 1 91 ? 29.864 -15.719 13.249 1.00 4.32 91 ASP A C 20
ATOM 30694 O O . ASP A 1 91 ? 31.007 -15.390 13.565 1.00 0.21 91 ASP A O 20
ATOM 30703 N N . GLY A 1 92 ? 28.934 -16.049 14.140 1.00 25.42 92 GLY A N 20
ATOM 30704 C CA . GLY A 1 92 ? 29.231 -16.037 15.561 1.00 73.42 92 GLY A CA 20
ATOM 30705 C C . GLY A 1 92 ? 28.874 -14.718 16.216 1.00 22.04 92 GLY A C 20
ATOM 30706 O O . GLY A 1 92 ? 28.563 -14.672 17.407 1.00 41.24 92 GLY A O 20
ATOM 30710 N N . VAL A 1 93 ? 28.921 -13.641 15.439 1.00 54.13 93 VAL A N 20
ATOM 30711 C CA . VAL A 1 93 ? 28.600 -12.314 15.951 1.00 45.11 93 VAL A CA 20
ATOM 30712 C C . VAL A 1 93 ? 27.093 -12.098 16.013 1.00 14.11 93 VAL A C 20
ATOM 30713 O O . VAL A 1 93 ? 26.390 -12.257 15.015 1.00 71.31 93 VAL A O 20
ATOM 30726 N N . VAL A 1 94 ? 26.601 -11.733 17.193 1.00 73.30 94 VAL A N 20
ATOM 30727 C CA . VAL A 1 94 ? 25.176 -11.493 17.386 1.00 34.40 94 VAL A CA 20
ATOM 30728 C C . VAL A 1 94 ? 24.903 -10.027 17.703 1.00 22.31 94 VAL A C 20
ATOM 30729 O O . VAL A 1 94 ? 25.294 -9.527 18.757 1.00 0.22 94 VAL A O 20
ATOM 30742 N N . MET A 1 95 ? 24.230 -9.344 16.783 1.00 14.04 95 MET A N 20
ATOM 30743 C CA . MET A 1 95 ? 23.903 -7.934 16.966 1.00 21.51 95 MET A CA 20
ATOM 30744 C C . MET A 1 95 ? 22.625 -7.571 16.218 1.00 75.24 95 MET A C 20
ATOM 30745 O O . MET A 1 95 ? 22.287 -8.192 15.209 1.00 12.55 95 MET A O 20
ATOM 30759 N N . SER A 1 96 ? 21.917 -6.563 16.718 1.00 44.02 96 SER A N 20
ATOM 30760 C CA . SER A 1 96 ? 20.674 -6.120 16.098 1.00 33.24 96 SER A CA 20
ATOM 30761 C C . SER A 1 96 ? 20.834 -4.729 15.493 1.00 74.12 96 SER A C 20
ATOM 30762 O O . SER A 1 96 ? 21.340 -3.813 16.140 1.00 62.02 96 SER A O 20
ATOM 30770 N N . ALA A 1 97 ? 20.398 -4.580 14.246 1.00 14.42 97 ALA A N 20
ATOM 30771 C CA . ALA A 1 97 ? 20.490 -3.301 13.553 1.00 51.22 97 ALA A CA 20
ATOM 30772 C C . ALA A 1 97 ? 19.248 -3.045 12.706 1.00 11.50 97 ALA A C 20
ATOM 30773 O O . ALA A 1 97 ? 18.715 -3.957 12.074 1.00 32.30 97 ALA A O 20
ATOM 30780 N N . THR A 1 98 ? 18.790 -1.796 12.698 1.00 60.43 98 THR A N 20
ATOM 30781 C CA . THR A 1 98 ? 17.610 -1.421 11.930 1.00 15.52 98 THR A CA 20
ATOM 30782 C C . THR A 1 98 ? 17.994 -0.893 10.553 1.00 63.44 98 THR A C 20
ATOM 30783 O O . THR A 1 98 ? 18.728 0.089 10.436 1.00 34.13 98 THR A O 20
ATOM 30794 N N . ILE A 1 99 ? 17.495 -1.551 9.512 1.00 72.32 99 ILE A N 20
ATOM 30795 C CA . ILE A 1 99 ? 17.786 -1.147 8.142 1.00 55.20 99 ILE A CA 20
ATOM 30796 C C . ILE A 1 99 ? 16.738 -0.166 7.624 1.00 25.43 99 ILE A C 20
ATOM 30797 O O . ILE A 1 99 ? 15.539 -0.440 7.672 1.00 41.05 99 ILE A O 20
ATOM 30813 N N . VAL A 1 100 ? 17.200 0.977 7.128 1.00 4.13 100 VAL A N 20
ATOM 30814 C CA . VAL A 1 100 ? 16.304 1.998 6.598 1.00 24.14 100 VAL A CA 20
ATOM 30815 C C . VAL A 1 100 ? 16.127 1.845 5.092 1.00 34.30 100 VAL A C 20
ATOM 30816 O O . VAL A 1 100 ? 17.041 2.125 4.316 1.00 33.14 100 VAL A O 20
ATOM 30829 N N . VAL A 1 101 ? 14.943 1.398 4.684 1.00 51.44 101 VAL A N 20
ATOM 30830 C CA . VAL A 1 101 ? 14.644 1.209 3.269 1.00 13.23 101 VAL A CA 20
ATOM 30831 C C . VAL A 1 101 ? 13.997 2.454 2.673 1.00 1.40 101 VAL A C 20
ATOM 30832 O O . VAL A 1 101 ? 12.868 2.804 3.013 1.00 33.23 101 VAL A O 20
ATOM 30845 N N . GLY A 1 102 ? 14.722 3.121 1.780 1.00 40.14 102 GLY A N 20
ATOM 30846 C CA . GLY A 1 102 ? 14.203 4.321 1.149 1.00 33.33 102 GLY A CA 20
ATOM 30847 C C . GLY A 1 102 ? 14.277 4.259 -0.363 1.00 54.15 102 GLY A C 20
ATOM 30848 O O . GLY A 1 102 ? 15.353 4.078 -0.931 1.00 41.12 102 GLY A O 20
ATOM 30852 N N . GLU A 1 103 ? 13.129 4.409 -1.017 1.00 73.42 103 GLU A N 20
ATOM 30853 C CA . GLU A 1 103 ? 13.069 4.366 -2.474 1.00 13.35 103 GLU A CA 20
ATOM 30854 C C . GLU A 1 103 ? 13.156 5.771 -3.063 1.00 10.23 103 GLU A C 20
ATOM 30855 O O . GLU A 1 103 ? 13.492 5.946 -4.235 1.00 30.51 103 GLU A O 20
ATOM 30867 N N . LEU A 1 104 ? 12.851 6.770 -2.242 1.00 53.31 104 LEU A N 20
ATOM 30868 C CA . LEU A 1 104 ? 12.894 8.161 -2.681 1.00 34.03 104 LEU A CA 20
ATOM 30869 C C . LEU A 1 104 ? 13.252 9.086 -1.522 1.00 53.43 104 LEU A C 20
ATOM 30870 O O . LEU A 1 104 ? 12.927 8.806 -0.369 1.00 52.30 104 LEU A O 20
ATOM 30886 N N . GLU A 1 105 ? 13.921 10.191 -1.839 1.00 31.43 105 GLU A N 20
ATOM 30887 C CA . GLU A 1 105 ? 14.321 11.158 -0.823 1.00 63.25 105 GLU A CA 20
ATOM 30888 C C . GLU A 1 105 ? 13.680 12.518 -1.085 1.00 23.32 105 GLU A C 20
ATOM 30889 O O . GLU A 1 105 ? 14.202 13.551 -0.668 1.00 21.04 105 GLU A O 20
#

InterPro domains:
  IPR001680 WD40 repeat [PF00400] (216-253)
  IPR001680 WD40 repeat [PS50082] (221-262)
  IPR001680 WD40 repeat [SM00320] (117-155)
  IPR001680 WD40 repeat [SM00320] (158-211)
  IPR001680 WD40 repeat [SM00320] (214-253)
  IPR001680 WD40 repeat [SM00320] (501-540)
  IPR001680 WD40 repeat [SM00320] (543-582)
  IPR015943 WD40/YVTN repeat-like-containing domain superfamily [G3DSA:2.130.10.10] (121-317)
  IPR015943 WD40/YVTN repeat-like-containing domain superfamily [G3DSA:2.130.10.10] (495-633)
  IPR036034 PDZ superfamily [G3DSA:2.30.42.10] (1567-1634)
  IPR036034 PDZ superfamily [SSF50156] (1531-1629)
  IPR036322 WD40-repeat-containing domain superfamily [SSF50978] (101-603)

Nearest PDB structures (foldseek):
  2nb4-assembly1_A  TM=8.915E-01  e=6.729E-14  Trypanosoma brucei brucei TREU927
  3gdv-assembly1_C  TM=6.369E-01  e=3.306E-03  Escherichia coli K-12
  7co5-assembly1_J  TM=6.004E-01  e=5.360E-02  Pseudomonas aeruginosa PAO1
  9hmf-assembly1_E  TM=6.193E-01  e=2.488E-01  Campylobacter jejuni
  7xfs-assembly1_B  TM=5.818E-01  e=1.579E-01  Pseudomonas aeruginosa PAO1

Radius of gyration: 13.05 Å; Cα contacts (8 Å, |Δi|>4): 250; chains: 1; bounding box: 28×34×26 Å

Solvent-accessible surface area: 6412 Å² total; per-residue (Å²): 84,159,19,191,39,186,74,47,19,167,56,49,112,35,201,25,107,77,36,47,69,3,15,20,10,90,70,49,13,10,35,68,34,22,53,92,29,32,29,69,116,140,32,19,8,185,63,13,45,10,159,76,43,24,17,4,2,77,123,70,40,56,41,24,105,89,34,45,32,12,15,48,34,46,3,159,64,4,133,90,83,21,83,28,101,8,34,38,4,158,95,14,79,86,113,88,36,81,10,60,13,35,14,95,190

Sequence (105 aa):
PLTRPYLGFRVAVGRDSSGCTTLSIQEVTQTYTGSNGGADLMGPAFAAGLRVGDQLVRFAGYTVTELAAFNTVVARHVRPSASIPVVFSRDGVVMSATIVVGELEPLTRPYLGFRVAVGRDSSGCTTLSIQEVTQTYTGSNGGADLMGPAFAAGLRVGDQLVRFAGYTVTELAAFNTVVARHVRPSASIPVVFSRDGVVMSATIVVGELEPLTRPYLGFRVAVGRDSSGCTTLSIQEVTQTYTGSNGGADLMGPAFAAGLRVGDQLVRFAGYTVTELAAFNTVVARHVRPSASIPVVFSRDGVVMSATIVVGELEPLTRPYLGFRVAVGRDSSGCTTLSIQEVTQTYTGSNGGADLMGPAFAAGLRVGDQLVRFAGYTVTELAAFNTVVARHVRPSASIPVVFSRDGVVMSATIVVGELEPLTRPYLGFRVAVGRDSSGCTTLSIQEVTQTYTGSNGGADLMGPAFAAGLRVGDQLVRFAGYTVTELAAFNTVVARHVRPSASIPVVFSRDGVVMSATIVVGELEPLTRPYLGFRVAVGRDSSGCTTLSIQEVTQTYTGSNGGADLMGPAFAAGLRVGDQLVRFAGYTVTELAAFNTVVARHVRPSASIPVVFSRDGVVMSATIVVGELEPLTRPYLGFRVAVGRDSSGCTTLSIQEVTQTYTGSNGGADLMGPAFAAGLRVGDQLVRFAGYTVTELAAFNTVVARHVRPSASIPVVFSRDGVVMSATIVVGELEPLTRPYLGFRVAVGRDSSGCTTLSIQEVTQTYTGSNGGADLMGPAFAAGLRVGDQLVRFAGYTVTELAAFNTVVARHVRPSASIPVVFSRDGVVMSATIVVGELEPLTRPYLGFRVAVGRDSSGCTTLSIQEVTQTYTGSNGGADLMGPAFAAGLRVGDQLVRFAGYTVTELAAFNTVVARHVRPSASIPVVFSRDGVVMSATIVVGELEPLTRPYLGFRVAVGRDSSGCTTLSIQEVTQTYTGSNGGADLMGPAFAAGLRVGDQLVRFAGYTVTELAAFNTVVARHVRPSASIPVVFSRDGVVMSATIVVGELEPLTRPYLGFRVAVGRDSSGCTTLSIQEVTQTYTGSNGGADLMGPAFAAGLRVGDQLVRFAGYTVTELAAFNTVVARHVRPSASIPVVFSRDGVVMSATIVVGELEPLTRPYLGFRVAVGRDSSGCTTLSIQEVTQTYTGSNGGADLMGPAFAAGLRVGDQLVRFAGYTVTELAAFNTVVARHVRPSASIPVVFSRDGVVMSATIVVGELEPLTRPYLGFRVAVGRDSSGCTTLSIQEVTQTYTGSNGGADLMGPAFAAGLRVGDQLVRFAGYTVTELAAFNTVVARHVRPSASIPVVFSRDGVVMSATIVVGELEPLTRPYLGFRVAVGRDSSGCTTLSIQEVTQTYTGSNGGADLMGPAFAAGLRVGDQLVRFAGYTVTELAAFNTVVARHVRPSASIPVVFSRDGVVMSATIVVGELEPLTRPYLGFRVAVGRDSSGCTTLSIQEVTQTYTGSNGGADLMGPAFAAGLRVGDQLVRFAGYTVTELAAFNTVVARHVRPSASIPVVFSRDGVVMSATIVVGELEPLTRPYLGFRVAVGRDSSGCTTLSIQEVTQTYTGSNGGADLMGPAFAAGLRVGDQLVRFAGYTVTELAAFNTVVARHVRPSASIPVVFSRDGVVMSATIVVGELEPLTRPYLGFRVAVGRDSSGCTTLSIQEVTQTYTGSNGGADLMGPAFAAGLRVGDQLVRFAGYTVTELAAFNTVVARHVRPSASIPVVFSRDGVVMSATIVVGELEPLTRPYLGFRVAVGRDSSGCTTLSIQEVTQTYTGSNGGADLMGPAFAAGLRVGDQLVRFAGYTVTELAAFNTVVARHVRPSASIPVVFSRDGVVMSATIVVGELEPLTRPYLGFRVAVGRDSSGCTTLSIQEVTQTYTGSNGGADLMGPAFAAGLRVGDQLVRFAGYTVTELAAFNTVVARHVRPSASIPVVFSRDGVVMSATIVVGELEPLTRPYLGFRVAVGRDSSGCTTLSIQEVTQTYTGSNGGADLMGPAFAAGLRVGDQLVRFAGYTVTELAAFNTVVARHVRPSASIPVVFSRDGVVMSATIVVGELE

Organism: Trypanosoma brucei brucei (strain 927/4 GUTat10.1) (NCBI:txid185431)

B-factor: mean 37.74, std 23.16, range [0.01, 75.53]

Foldseek 3Di:
DFDFDDFDWDWDWDQFLQGDTFIFTQAARQFFADDQAADGGDFQDPQQPDGGQKTKDQDLPRHHDDPRVVRRVLHGPQDAFDWGKIWIANRNRTDTDIGTGHRHD

Secondary structure (DSSP, 8-state):
--------S-EEEE--SS-S-EEEESS--TT---STT---SS-HHHHHT--TTEEE--STTT----HHHHHHHHHH---TTEEEEEEEESSS-EEEEEEEE----